Protein 6E98 (pdb70)

Secondary structure (DSSP, 8-state):
----S-SSSEEEEEEEEEETTSHHHHHHHHTTTPPPS-TTSEEEEEEEE--S--SGGG-SSEEEEES----SSS--BSEEE---

Radius of gyration: 12.02 Å; Cα contacts (8 Å, |Δi|>4): 187; chains: 1; bounding box: 35×21×20 Å

Solvent-accessible surface area: 5153 Å² total; per-residue (Å²): 133,67,120,42,153,24,120,72,41,43,13,15,13,0,106,46,41,17,52,0,87,28,134,94,0,57,104,28,11,108,137,70,63,27,121,78,157,69,49,100,43,45,6,0,34,21,8,100,74,8,84,106,64,40,74,100,125,20,32,121,53,55,24,0,0,4,72,68,139,88,86,60,62,88,5,2,20,13,0,93,84,44,117,219

B-factor: mean 1.0, std 1.09, range [0.1, 5.98]

Structure (mmCIF, N/CA/C/O backbone):
data_6E98
#
_entry.id   6E98
#
loop_
_atom_site.group_PDB
_atom_site.id
_atom_site.type_symbol
_atom_site.label_atom_id
_atom_site.label_alt_id
_atom_site.label_comp_id
_atom_site.label_asym_id
_atom_site.label_entity_id
_atom_site.label_seq_id
_atom_site.pdbx_PDB_ins_code
_atom_site.Cartn_x
_atom_site.Cartn_y
_atom_site.Cartn_z
_atom_site.occupancy
_atom_site.B_iso_or_equiv
_atom_site.auth_seq_id
_atom_site.auth_comp_id
_atom_site.auth_asym_id
_atom_site.auth_atom_id
_atom_site.pdbx_PDB_model_num
ATOM 1 N N . GLY A 1 1 ? -21.437 1.817 -5.907 1.00 5.63 1 GLY A N 1
ATOM 2 C CA . GLY A 1 1 ? -19.969 1.612 -5.893 1.00 4.92 1 GLY A CA 1
ATOM 3 C C . GLY A 1 1 ? -19.319 2.266 -4.694 1.00 4.01 1 GLY A C 1
ATOM 4 O O . GLY A 1 1 ? -19.615 3.417 -4.378 1.00 4.29 1 GLY A O 1
ATOM 10 N N . SER A 1 2 ? -18.449 1.534 -4.014 1.00 3.39 2 SER A N 1
ATOM 11 C CA . SER A 1 2 ? -17.770 2.049 -2.834 1.00 2.92 2 SER A CA 1
ATOM 12 C C . SER A 1 2 ? -16.328 1.551 -2.772 1.00 2.13 2 SER A C 1
ATOM 13 O O . SER A 1 2 ? -16.079 0.347 -2.663 1.00 2.36 2 SER A O 1
ATOM 21 N N . TRP A 1 3 ? -15.388 2.483 -2.856 1.00 1.93 3 TRP A N 1
ATOM 22 C CA . TRP A 1 3 ? -13.973 2.172 -2.709 1.00 1.69 3 TRP A CA 1
ATOM 23 C C . TRP A 1 3 ? -13.604 2.085 -1.235 1.00 1.84 3 TRP A C 1
ATOM 24 O O . TRP A 1 3 ? -13.089 1.072 -0.764 1.00 2.71 3 TRP A O 1
ATOM 45 N N . GLY A 1 4 ? -13.887 3.155 -0.513 1.00 1.61 4 GLY A N 1
ATOM 46 C CA . GLY A 1 4 ? -13.570 3.218 0.894 1.00 2.03 4 GLY A CA 1
ATOM 47 C C . GLY A 1 4 ? -13.554 4.644 1.384 1.00 1.82 4 GLY A C 1
ATOM 48 O O . GLY A 1 4 ? -13.484 5.578 0.582 1.00 1.87 4 GLY A O 1
ATOM 52 N N . GLN A 1 5 ? -13.618 4.827 2.690 1.00 1.92 5 GLN A N 1
ATOM 53 C CA . GLN A 1 5 ? -13.642 6.151 3.261 1.00 1.96 5 GLN A CA 1
ATOM 54 C C . GLN A 1 5 ? -12.221 6.637 3.528 1.00 1.53 5 GLN A C 1
ATOM 55 O O . GLN A 1 5 ? -11.560 6.172 4.460 1.00 1.64 5 GLN A O 1
ATOM 69 N N . CYS A 1 6 ? -11.772 7.578 2.703 1.00 1.29 6 CYS A N 1
ATOM 70 C CA . CYS A 1 6 ? -10.454 8.183 2.847 1.00 0.94 6 CYS A CA 1
ATOM 71 C C . CYS A 1 6 ? -10.194 9.164 1.712 1.00 0.96 6 CYS A C 1
ATOM 72 O O . CYS A 1 6 ? -10.116 8.775 0.547 1.00 1.88 6 CYS A O 1
ATOM 79 N N . SER A 1 7 ? -10.056 10.434 2.055 1.00 0.91 7 SER A N 1
ATOM 80 C CA . SER A 1 7 ? -9.767 11.462 1.071 1.00 0.99 7 SER A CA 1
ATOM 81 C C . SER A 1 7 ? -8.277 11.797 1.078 1.00 1.25 7 SER A C 1
ATOM 82 O O . SER A 1 7 ? -7.851 12.811 0.527 1.00 1.82 7 SER A O 1
ATOM 90 N N . THR A 1 8 ? -7.490 10.930 1.704 1.00 1.48 8 THR A N 1
ATOM 91 C CA . THR A 1 8 ? -6.048 11.104 1.768 1.00 2.09 8 THR A CA 1
ATOM 92 C C . THR A 1 8 ? -5.384 10.551 0.503 1.00 1.70 8 THR A C 1
ATOM 93 O O . THR A 1 8 ? -4.190 10.742 0.270 1.00 2.23 8 THR A O 1
ATOM 104 N N . GLY A 1 9 ? -6.174 9.876 -0.318 1.00 0.97 9 GLY A N 1
ATOM 105 C CA . GLY A 1 9 ? -5.664 9.338 -1.560 1.00 0.72 9 GLY A CA 1
ATOM 106 C C . GLY A 1 9 ? -6.575 8.279 -2.136 1.00 0.71 9 GLY A C 1
ATOM 107 O O . GLY A 1 9 ? -7.771 8.514 -2.324 1.00 1.12 9 GLY A O 1
ATOM 111 N N . SER A 1 10 ? -6.017 7.115 -2.408 1.00 0.38 10 SER A N 1
ATOM 112 C CA . SER A 1 10 ? -6.780 6.006 -2.948 1.00 0.39 10 SER A CA 1
ATOM 113 C C . SER A 1 10 ? -6.848 4.895 -1.911 1.00 0.28 10 SER A C 1
ATOM 114 O O . SER A 1 10 ? -5.956 4.773 -1.077 1.00 0.29 10 SER A O 1
ATOM 122 N N . ILE A 1 11 ? -7.925 4.126 -1.919 1.00 0.32 11 ILE A N 1
ATOM 123 C CA . ILE A 1 11 ? -8.049 3.006 -1.017 1.00 0.27 11 ILE A CA 1
ATOM 124 C C . ILE A 1 11 ? -7.703 1.695 -1.700 1.00 0.20 11 ILE A C 1
ATOM 125 O O . ILE A 1 11 ? -8.092 1.436 -2.841 1.00 0.26 11 ILE A O 1
ATOM 141 N N . GLN A 1 12 ? -6.978 0.875 -0.974 1.00 0.13 12 GLN A N 1
ATOM 142 C CA . GLN A 1 12 ? -6.581 -0.446 -1.453 1.00 0.10 12 GLN A CA 1
ATOM 143 C C . GLN A 1 12 ? -6.457 -1.430 -0.299 1.00 0.11 12 GLN A C 1
ATOM 144 O O . GLN A 1 12 ? -6.488 -1.049 0.871 1.00 0.17 12 GLN A O 1
ATOM 158 N N . CYS A 1 13 ? -6.351 -2.701 -0.647 1.00 0.12 13 CYS A N 1
ATOM 159 C CA . CYS A 1 13 ? -6.221 -3.764 0.331 1.00 0.16 13 CYS A CA 1
ATOM 160 C C . CYS A 1 13 ? -4.869 -4.447 0.156 1.00 0.13 13 CYS A C 1
ATOM 161 O O . CYS A 1 13 ? -4.646 -5.173 -0.814 1.00 0.15 13 CYS A O 1
ATOM 168 N N . CYS A 1 14 ? -3.965 -4.181 1.087 1.00 0.12 14 CYS A N 1
ATOM 169 C CA . CYS A 1 14 ? -2.591 -4.647 0.983 1.00 0.12 14 CYS A CA 1
ATOM 170 C C . CYS A 1 14 ? -2.405 -5.988 1.659 1.00 0.15 14 CYS A C 1
ATOM 171 O O . CYS A 1 14 ? -2.840 -6.197 2.791 1.00 0.19 14 CYS A O 1
ATOM 178 N N . GLN A 1 15 ? -1.757 -6.888 0.941 1.00 0.15 15 GLN A N 1
ATOM 179 C CA . GLN A 1 15 ? -1.376 -8.177 1.475 1.00 0.16 15 GLN A CA 1
ATOM 180 C C . GLN A 1 15 ? -0.208 -8.001 2.453 1.00 0.18 15 GLN A C 1
ATOM 181 O O . GLN A 1 15 ? -0.134 -8.674 3.481 1.00 0.23 15 GLN A O 1
ATOM 195 N N . ASN A 1 16 ? 0.680 -7.067 2.138 1.00 0.17 16 ASN A N 1
ATOM 196 C CA . ASN A 1 16 ? 1.817 -6.756 2.990 1.00 0.21 16 ASN A CA 1
ATOM 197 C C . ASN A 1 16 ? 1.909 -5.263 3.267 1.00 0.21 16 ASN A C 1
ATOM 198 O O . ASN A 1 16 ? 2.385 -4.500 2.430 1.00 0.40 16 ASN A O 1
ATOM 209 N N . VAL A 1 17 ? 1.455 -4.843 4.434 1.00 0.16 17 VAL A N 1
ATOM 210 C CA . VAL A 1 17 ? 1.627 -3.459 4.851 1.00 0.13 17 VAL A CA 1
ATOM 211 C C . VAL A 1 17 ? 2.908 -3.328 5.659 1.00 0.14 17 VAL A C 1
ATOM 212 O O . VAL A 1 17 ? 2.946 -3.655 6.846 1.00 0.18 17 VAL A O 1
ATOM 225 N N . VAL A 1 18 ? 3.953 -2.857 5.005 1.00 0.12 18 VAL A N 1
ATOM 226 C CA . VAL A 1 18 ? 5.271 -2.794 5.614 1.00 0.13 18 VAL A CA 1
ATOM 227 C C . VAL A 1 18 ? 5.874 -1.400 5.462 1.00 0.12 18 VAL A C 1
ATOM 228 O O . VAL A 1 18 ? 5.700 -0.747 4.435 1.00 0.12 18 VAL A O 1
ATOM 241 N N . PRO A 1 19 ? 6.555 -0.907 6.506 1.00 0.14 19 PRO A N 1
ATOM 242 C CA . PRO A 1 19 ? 7.298 0.352 6.433 1.00 0.15 19 PRO A CA 1
ATOM 243 C C . PRO A 1 19 ? 8.358 0.318 5.340 1.00 0.12 19 PRO A C 1
ATOM 244 O O . PRO A 1 19 ? 9.014 -0.699 5.125 1.00 0.10 19 PRO A O 1
ATOM 255 N N . GLY A 1 20 ? 8.517 1.432 4.640 1.00 0.14 20 GLY A N 1
ATOM 256 C CA . GLY A 1 20 ? 9.485 1.503 3.563 1.00 0.13 20 GLY A CA 1
ATOM 257 C C . GLY A 1 20 ? 10.916 1.404 4.058 1.00 0.14 20 GLY A C 1
ATOM 258 O O . GLY A 1 20 ? 11.823 1.092 3.291 1.00 0.18 20 GLY A O 1
ATOM 262 N N . ASP A 1 21 ? 11.115 1.670 5.344 1.00 0.17 21 ASP A N 1
ATOM 263 C CA . ASP A 1 21 ? 12.432 1.546 5.963 1.00 0.21 21 ASP A CA 1
ATOM 264 C C . ASP A 1 21 ? 12.501 0.264 6.790 1.00 0.19 21 ASP A C 1
ATOM 265 O O . ASP A 1 21 ? 13.472 0.015 7.510 1.00 0.23 21 ASP A O 1
ATOM 274 N N . SER A 1 22 ? 11.458 -0.544 6.671 1.00 0.16 22 SER A N 1
ATOM 275 C CA . SER A 1 22 ? 11.395 -1.837 7.333 1.00 0.17 22 SER A CA 1
ATOM 276 C C . SER A 1 22 ? 12.322 -2.820 6.642 1.00 0.16 22 SER A C 1
ATOM 277 O O . SER A 1 22 ? 12.625 -2.655 5.464 1.00 0.14 22 SER A O 1
ATOM 285 N N . ASP A 1 23 ? 12.763 -3.842 7.358 1.00 0.20 23 ASP A N 1
ATOM 286 C CA . ASP A 1 23 ? 13.603 -4.873 6.754 1.00 0.22 23 ASP A CA 1
ATOM 287 C C . ASP A 1 23 ? 12.895 -5.470 5.553 1.00 0.20 23 ASP A C 1
ATOM 288 O O . ASP A 1 23 ? 13.505 -5.723 4.513 1.00 0.22 23 ASP A O 1
ATOM 297 N N . LEU A 1 24 ? 11.597 -5.684 5.709 1.00 0.20 24 LEU A N 1
ATOM 298 C CA . LEU A 1 24 ? 10.771 -6.176 4.627 1.00 0.21 24 LEU A CA 1
ATOM 299 C C . LEU A 1 24 ? 10.598 -5.110 3.555 1.00 0.17 24 LEU A C 1
ATOM 300 O O . LEU A 1 24 ? 11.013 -5.299 2.417 1.00 0.18 24 LEU A O 1
ATOM 316 N N . GLY A 1 25 ? 10.017 -3.980 3.944 1.00 0.14 25 GLY A N 1
ATOM 317 C CA . GLY A 1 25 ? 9.691 -2.929 2.993 1.00 0.12 25 GLY A CA 1
ATOM 318 C C . GLY A 1 25 ? 10.887 -2.451 2.192 1.00 0.12 25 GLY A C 1
ATOM 319 O O . GLY A 1 25 ? 10.788 -2.247 0.982 1.00 0.16 25 GLY A O 1
ATOM 323 N N . THR A 1 26 ? 12.019 -2.301 2.858 1.00 0.13 26 THR A N 1
ATOM 324 C CA . THR A 1 26 ? 13.227 -1.815 2.215 1.00 0.16 26 THR A CA 1
ATOM 325 C C . THR A 1 26 ? 13.747 -2.839 1.212 1.00 0.20 26 THR A C 1
ATOM 326 O O . THR A 1 26 ? 14.178 -2.487 0.116 1.00 0.24 26 THR A O 1
ATOM 337 N N . LEU A 1 27 ? 13.662 -4.109 1.583 1.00 0.21 27 LEU A N 1
ATOM 338 C CA . LEU A 1 27 ? 14.060 -5.194 0.700 1.00 0.28 27 LEU A CA 1
ATOM 339 C C . LEU A 1 27 ? 13.137 -5.218 -0.515 1.00 0.29 27 LEU A C 1
ATOM 340 O O . LEU A 1 27 ? 13.579 -5.422 -1.647 1.00 0.34 27 LEU A O 1
ATOM 356 N N . LEU A 1 28 ? 11.856 -4.969 -0.270 1.00 0.27 28 LEU A N 1
ATOM 357 C CA . LEU A 1 28 ? 10.848 -5.031 -1.317 1.00 0.31 28 LEU A CA 1
ATOM 358 C C . LEU A 1 28 ? 11.041 -3.908 -2.327 1.00 0.32 28 LEU A C 1
ATOM 359 O O . LEU A 1 28 ? 11.082 -4.148 -3.532 1.00 0.37 28 LEU A O 1
ATOM 375 N N . LEU A 1 29 ? 11.175 -2.680 -1.841 1.00 0.30 29 LEU A N 1
ATOM 376 C CA . LEU A 1 29 ? 11.294 -1.541 -2.735 1.00 0.32 29 LEU A CA 1
ATOM 377 C C . LEU A 1 29 ? 12.658 -1.499 -3.406 1.00 0.36 29 LEU A C 1
ATOM 378 O O . LEU A 1 29 ? 12.805 -0.919 -4.480 1.00 0.41 29 LEU A O 1
ATOM 394 N N . ASP A 1 30 ? 13.649 -2.120 -2.782 1.00 0.34 30 ASP A N 1
ATOM 395 C CA . ASP A 1 30 ? 14.972 -2.221 -3.383 1.00 0.39 30 ASP A CA 1
ATOM 396 C C . ASP A 1 30 ? 14.905 -3.146 -4.584 1.00 0.43 30 ASP A C 1
ATOM 397 O O . ASP A 1 30 ? 15.609 -2.966 -5.575 1.00 0.49 30 ASP A O 1
ATOM 406 N N . GLU A 1 31 ? 14.013 -4.122 -4.490 1.00 0.43 31 GLU A N 1
ATOM 407 C CA . GLU A 1 31 ? 13.771 -5.073 -5.547 1.00 0.49 31 GLU A CA 1
ATOM 408 C C . GLU A 1 31 ? 12.972 -4.415 -6.664 1.00 0.51 31 GLU A C 1
ATOM 409 O O . GLU A 1 31 ? 12.877 -4.933 -7.777 1.00 0.62 31 GLU A O 1
ATOM 421 N N . LEU A 1 32 ? 12.397 -3.270 -6.338 1.00 0.52 32 LEU A N 1
ATOM 422 C CA . LEU A 1 32 ? 11.507 -2.560 -7.238 1.00 0.58 32 LEU A CA 1
ATOM 423 C C . LEU A 1 32 ? 12.129 -1.251 -7.722 1.00 0.61 32 LEU A C 1
ATOM 424 O O . LEU A 1 32 ? 11.513 -0.504 -8.486 1.00 0.71 32 LEU A O 1
ATOM 440 N N . GLY A 1 33 ? 13.348 -0.980 -7.257 1.00 0.57 33 GLY A N 1
ATOM 441 C CA . GLY A 1 33 ? 14.073 0.214 -7.666 1.00 0.62 33 GLY A CA 1
ATOM 442 C C . GLY A 1 33 ? 13.347 1.499 -7.313 1.00 0.63 33 GLY A C 1
ATOM 443 O O . GLY A 1 33 ? 13.421 2.481 -8.051 1.00 0.75 33 GLY A O 1
ATOM 447 N N . ILE A 1 34 ? 12.651 1.500 -6.186 1.00 0.54 34 ILE A N 1
ATOM 448 C CA . ILE A 1 34 ? 11.865 2.659 -5.787 1.00 0.58 34 ILE A CA 1
ATOM 449 C C . ILE A 1 34 ? 12.734 3.681 -5.070 1.00 0.65 34 ILE A C 1
ATOM 450 O O . ILE A 1 34 ? 13.411 3.359 -4.094 1.00 0.68 34 ILE A O 1
ATOM 466 N N . VAL A 1 35 ? 12.710 4.909 -5.557 1.00 0.77 35 VAL A N 1
ATOM 467 C CA . VAL A 1 35 ? 13.423 5.991 -4.909 1.00 0.89 35 VAL A CA 1
ATOM 468 C C . VAL A 1 35 ? 12.524 6.628 -3.861 1.00 0.74 35 VAL A C 1
ATOM 469 O O . VAL A 1 35 ? 11.430 7.091 -4.175 1.00 0.90 35 VAL A O 1
ATOM 482 N N . LEU A 1 36 ? 12.974 6.624 -2.618 1.00 0.70 36 LEU A N 1
ATOM 483 C CA . LEU A 1 36 ? 12.173 7.141 -1.522 1.00 0.66 36 LEU A CA 1
ATOM 484 C C . LEU A 1 36 ? 12.514 8.595 -1.211 1.00 0.68 36 LEU A C 1
ATOM 485 O O . LEU A 1 36 ? 13.681 8.971 -1.100 1.00 0.84 36 LEU A O 1
ATOM 501 N N . GLU A 1 37 ? 11.481 9.415 -1.117 1.00 0.72 37 GLU A N 1
ATOM 502 C CA . GLU A 1 37 ? 11.619 10.778 -0.624 1.00 0.84 37 GLU A CA 1
ATOM 503 C C . GLU A 1 37 ? 11.400 10.773 0.878 1.00 0.76 37 GLU A C 1
ATOM 504 O O . GLU A 1 37 ? 11.954 11.589 1.614 1.00 0.88 37 GLU A O 1
ATOM 516 N N . ASP A 1 38 ? 10.591 9.822 1.314 1.00 0.61 38 ASP A N 1
ATOM 517 C CA . ASP A 1 38 ? 10.263 9.643 2.707 1.00 0.54 38 ASP A CA 1
ATOM 518 C C . ASP A 1 38 ? 10.181 8.148 2.975 1.00 0.41 38 ASP A C 1
ATOM 519 O O . ASP A 1 38 ? 9.161 7.517 2.702 1.00 0.39 38 ASP A O 1
ATOM 528 N N . PRO A 1 39 ? 11.268 7.549 3.473 1.00 0.41 39 PRO A N 1
ATOM 529 C CA . PRO A 1 39 ? 11.338 6.101 3.699 1.00 0.40 39 PRO A CA 1
ATOM 530 C C . PRO A 1 39 ? 10.441 5.664 4.847 1.00 0.32 39 PRO A C 1
ATOM 531 O O . PRO A 1 39 ? 10.270 4.474 5.103 1.00 0.35 39 PRO A O 1
ATOM 542 N N . THR A 1 40 ? 9.855 6.639 5.519 1.00 0.30 40 THR A N 1
ATOM 543 C CA . THR A 1 40 ? 9.047 6.371 6.694 1.00 0.31 40 THR A CA 1
ATOM 544 C C . THR A 1 40 ? 7.569 6.274 6.339 1.00 0.28 40 THR A C 1
ATOM 545 O O . THR A 1 40 ? 6.695 6.409 7.198 1.00 0.48 40 THR A O 1
ATOM 556 N N . VAL A 1 41 ? 7.296 6.048 5.061 1.00 0.20 41 VAL A N 1
ATOM 557 C CA . VAL A 1 41 ? 5.941 5.786 4.614 1.00 0.17 41 VAL A CA 1
ATOM 558 C C . VAL A 1 41 ? 5.679 4.288 4.610 1.00 0.14 41 VAL A C 1
ATOM 559 O O . VAL A 1 41 ? 6.611 3.481 4.544 1.00 0.15 41 VAL A O 1
ATOM 572 N N . LEU A 1 42 ? 4.417 3.921 4.698 1.00 0.14 42 LEU A N 1
ATOM 573 C CA . LEU A 1 42 ? 4.030 2.526 4.637 1.00 0.14 42 LEU A CA 1
ATOM 574 C C . LEU A 1 42 ? 3.790 2.122 3.198 1.00 0.12 42 LEU A C 1
ATOM 575 O O . LEU A 1 42 ? 2.967 2.723 2.505 1.00 0.15 42 LEU A O 1
ATOM 591 N N . ILE A 1 43 ? 4.524 1.126 2.742 1.00 0.11 43 ILE A N 1
ATOM 592 C CA . ILE A 1 43 ? 4.329 0.611 1.406 1.00 0.10 43 ILE A CA 1
ATOM 593 C C . ILE A 1 43 ? 3.556 -0.694 1.459 1.00 0.11 43 ILE A C 1
ATOM 594 O O . ILE A 1 43 ? 3.840 -1.573 2.276 1.00 0.15 43 ILE A O 1
ATOM 610 N N . GLY A 1 44 ? 2.562 -0.800 0.603 1.00 0.13 44 GLY A N 1
ATOM 611 C CA . GLY A 1 44 ? 1.685 -1.940 0.627 1.00 0.16 44 GLY A CA 1
ATOM 612 C C . GLY A 1 44 ? 1.938 -2.896 -0.509 1.00 0.17 44 GLY A C 1
ATOM 613 O O . GLY A 1 44 ? 1.424 -2.721 -1.608 1.00 0.31 44 GLY A O 1
ATOM 617 N N . ASP A 1 45 ? 2.730 -3.907 -0.241 1.00 0.18 45 ASP A N 1
ATOM 618 C CA . ASP A 1 45 ? 2.996 -4.946 -1.221 1.00 0.20 45 ASP A CA 1
ATOM 619 C C . ASP A 1 45 ? 1.801 -5.881 -1.296 1.00 0.20 45 ASP A C 1
ATOM 620 O O . ASP A 1 45 ? 1.166 -6.157 -0.281 1.00 0.29 45 ASP A O 1
ATOM 629 N N . GLY A 1 46 ? 1.468 -6.340 -2.489 1.00 0.18 46 GLY A N 1
ATOM 630 C CA . GLY A 1 46 ? 0.312 -7.198 -2.630 1.00 0.21 46 GLY A CA 1
ATOM 631 C C . GLY A 1 46 ? -0.983 -6.438 -2.420 1.00 0.18 46 GLY A C 1
ATOM 632 O O . GLY A 1 46 ? -1.919 -6.949 -1.810 1.00 0.18 46 GLY A O 1
ATOM 636 N N . CYS A 1 47 ? -1.035 -5.213 -2.915 1.00 0.17 47 CYS A N 1
ATOM 637 C CA . CYS A 1 47 ? -2.163 -4.340 -2.645 1.00 0.15 47 CYS A CA 1
ATOM 638 C C . CYS A 1 47 ? -3.039 -4.175 -3.871 1.00 0.19 47 CYS A C 1
ATOM 639 O O . CYS A 1 47 ? -2.603 -3.658 -4.902 1.00 0.25 47 CYS A O 1
ATOM 646 N N . ASP A 1 48 ? -4.267 -4.637 -3.760 1.00 0.19 48 ASP A N 1
ATOM 647 C CA . ASP A 1 48 ? -5.245 -4.461 -4.817 1.00 0.24 48 ASP A CA 1
ATOM 648 C C . ASP A 1 48 ? -6.193 -3.331 -4.444 1.00 0.21 48 ASP A C 1
ATOM 649 O O . ASP A 1 48 ? -6.653 -3.259 -3.303 1.00 0.19 48 ASP A O 1
ATOM 658 N N . PRO A 1 49 ? -6.482 -2.423 -5.386 1.00 0.26 49 PRO A N 1
ATOM 659 C CA . PRO A 1 49 ? -7.402 -1.309 -5.152 1.00 0.28 49 PRO A CA 1
ATOM 660 C C . PRO A 1 49 ? -8.808 -1.806 -4.848 1.00 0.31 49 PRO A C 1
ATOM 661 O O . PRO A 1 49 ? -9.367 -2.595 -5.609 1.00 0.37 49 PRO A O 1
ATOM 672 N N . ILE A 1 50 ? -9.375 -1.350 -3.739 1.00 0.30 50 ILE A N 1
ATOM 673 C CA . ILE A 1 50 ? -10.679 -1.831 -3.307 1.00 0.36 50 ILE A CA 1
ATOM 674 C C . ILE A 1 50 ? -11.787 -1.123 -4.067 1.00 0.43 50 ILE A C 1
ATOM 675 O O . ILE A 1 50 ? -12.102 0.031 -3.794 1.00 0.46 50 ILE A O 1
ATOM 691 N N . THR A 1 51 ? -12.362 -1.817 -5.027 1.00 0.54 51 THR A N 1
ATOM 692 C CA . THR A 1 51 ? -13.445 -1.273 -5.823 1.00 0.64 51 THR A CA 1
ATOM 693 C C . THR A 1 51 ? -14.514 -2.341 -6.044 1.00 0.79 51 THR A C 1
ATOM 694 O O . THR A 1 51 ? -15.334 -2.258 -6.960 1.00 0.88 51 THR A O 1
ATOM 705 N N . VAL A 1 52 ? -14.494 -3.346 -5.183 1.00 0.88 52 VAL A N 1
ATOM 706 C CA . VAL A 1 52 ? -15.456 -4.425 -5.234 1.00 1.10 52 VAL A CA 1
ATOM 707 C C . VAL A 1 52 ? -16.094 -4.617 -3.857 1.00 1.38 52 VAL A C 1
ATOM 708 O O . VAL A 1 52 ? -15.561 -4.128 -2.855 1.00 1.44 52 VAL A O 1
ATOM 721 N N . ALA A 1 53 ? -17.246 -5.294 -3.823 1.00 1.71 53 ALA A N 1
ATOM 722 C CA . ALA A 1 53 ? -17.935 -5.650 -2.579 1.00 2.11 53 ALA A CA 1
ATOM 723 C C . ALA A 1 53 ? -18.596 -4.440 -1.922 1.00 2.05 53 ALA A C 1
ATOM 724 O O . ALA A 1 53 ? -19.819 -4.394 -1.806 1.00 2.54 53 ALA A O 1
ATOM 731 N N . GLY A 1 54 ? -17.801 -3.468 -1.498 1.00 2.23 54 GLY A N 1
ATOM 732 C CA . GLY A 1 54 ? -18.351 -2.332 -0.783 1.00 2.81 54 GLY A CA 1
ATOM 733 C C . GLY A 1 54 ? -18.946 -2.749 0.546 1.00 2.91 54 GLY A C 1
ATOM 734 O O . GLY A 1 54 ? -20.015 -2.284 0.943 1.00 3.50 54 GLY A O 1
ATOM 738 N N . SER A 1 55 ? -18.255 -3.653 1.221 1.00 2.88 55 SER A N 1
ATOM 739 C CA . SER A 1 55 ? -18.700 -4.179 2.499 1.00 3.27 55 SER A CA 1
ATOM 740 C C . SER A 1 55 ? -17.482 -4.543 3.345 1.00 2.84 55 SER A C 1
ATOM 741 O O . SER A 1 55 ? -16.362 -4.165 2.999 1.00 3.08 55 SER A O 1
ATOM 749 N N . SER A 1 56 ? -17.685 -5.270 4.436 1.00 2.68 56 SER A N 1
ATOM 750 C CA . SER A 1 56 ? -16.575 -5.692 5.284 1.00 2.71 56 SER A CA 1
ATOM 751 C C . SER A 1 56 ? -15.609 -6.592 4.512 1.00 2.12 56 SER A C 1
ATOM 752 O O . SER A 1 56 ? -14.394 -6.533 4.709 1.00 2.50 56 SER A O 1
ATOM 760 N N . ASP A 1 57 ? -16.153 -7.389 3.597 1.00 1.64 57 ASP A N 1
ATOM 761 C CA . ASP A 1 57 ? -15.354 -8.306 2.792 1.00 1.50 57 ASP A CA 1
ATOM 762 C C . ASP A 1 57 ? -14.715 -7.601 1.598 1.00 1.07 57 ASP A C 1
ATOM 763 O O . ASP A 1 57 ? -14.408 -8.231 0.586 1.00 1.44 57 ASP A O 1
ATOM 772 N N . ALA A 1 58 ? -14.512 -6.298 1.714 1.00 0.67 58 ALA A N 1
ATOM 773 C CA . ALA A 1 58 ? -13.884 -5.531 0.648 1.00 0.66 58 ALA A CA 1
ATOM 774 C C . ALA A 1 58 ? -12.371 -5.690 0.692 1.00 0.60 58 ALA A C 1
ATOM 775 O O . ALA A 1 58 ? -11.662 -5.303 -0.233 1.00 0.83 58 ALA A O 1
ATOM 782 N N . CYS A 1 59 ? -11.889 -6.268 1.776 1.00 0.45 59 CYS A N 1
ATOM 783 C CA . CYS A 1 59 ? -10.470 -6.520 1.944 1.00 0.54 59 CYS A CA 1
ATOM 784 C C . CYS A 1 59 ? -10.252 -7.802 2.734 1.00 0.55 59 CYS A C 1
ATOM 785 O O . CYS A 1 59 ? -10.916 -8.038 3.743 1.00 0.74 59 CYS A O 1
ATOM 792 N N . SER A 1 60 ? -9.329 -8.624 2.265 1.00 0.64 60 SER A N 1
ATOM 793 C CA . SER A 1 60 ? -9.051 -9.903 2.894 1.00 0.86 60 SER A CA 1
ATOM 794 C C . SER A 1 60 ? -7.801 -9.847 3.772 1.00 0.71 60 SER A C 1
ATOM 795 O O . SER A 1 60 ? -7.670 -10.614 4.728 1.00 1.05 60 SER A O 1
ATOM 803 N N . ALA A 1 61 ? -6.886 -8.935 3.453 1.00 0.38 61 ALA A N 1
ATOM 804 C CA . ALA A 1 61 ? -5.632 -8.840 4.187 1.00 0.32 61 ALA A CA 1
ATOM 805 C C . ALA A 1 61 ? -5.615 -7.626 5.117 1.00 0.32 61 ALA A C 1
ATOM 806 O O . ALA A 1 61 ? -5.860 -7.754 6.315 1.00 0.54 61 ALA A O 1
ATOM 813 N N . THR A 1 62 ? -5.335 -6.449 4.570 1.00 0.22 62 THR A N 1
ATOM 814 C CA . THR A 1 62 ? -5.275 -5.231 5.367 1.00 0.19 62 THR A CA 1
ATOM 815 C C . THR A 1 62 ? -5.740 -4.025 4.551 1.00 0.18 62 THR A C 1
ATOM 816 O O . THR A 1 62 ? -5.262 -3.799 3.440 1.00 0.20 62 THR A O 1
ATOM 827 N N . ALA A 1 63 ? -6.664 -3.253 5.105 1.00 0.19 63 ALA A N 1
ATOM 828 C CA . ALA A 1 63 ? -7.211 -2.101 4.404 1.00 0.20 63 ALA A CA 1
ATOM 829 C C . ALA A 1 63 ? -6.336 -0.880 4.630 1.00 0.17 63 ALA A C 1
ATOM 830 O O . ALA A 1 63 ? -5.954 -0.576 5.761 1.00 0.19 63 ALA A O 1
ATOM 837 N N . VAL A 1 64 ? -6.012 -0.189 3.551 1.00 0.14 64 VAL A N 1
ATOM 838 C CA . VAL A 1 64 ? -5.126 0.962 3.617 1.00 0.13 64 VAL A CA 1
ATOM 839 C C . VAL A 1 64 ? -5.539 2.039 2.625 1.00 0.14 64 VAL A C 1
ATOM 840 O O . VAL A 1 64 ? -6.413 1.830 1.782 1.00 0.21 64 VAL A O 1
ATOM 853 N N . CYS A 1 65 ? -4.893 3.185 2.735 1.00 0.17 65 CYS A N 1
ATOM 854 C CA . CYS A 1 65 ? -5.166 4.319 1.873 1.00 0.17 65 CYS A CA 1
ATOM 855 C C . CYS A 1 65 ? -3.857 4.994 1.480 1.00 0.13 65 CYS A C 1
ATOM 856 O O . CYS A 1 65 ? -3.222 5.657 2.303 1.00 0.14 65 CYS A O 1
ATOM 863 N N . CYS A 1 66 ? -3.441 4.805 0.237 1.00 0.12 66 CYS A N 1
ATOM 864 C CA . CYS A 1 66 ? -2.178 5.355 -0.236 1.00 0.13 66 CYS A CA 1
ATOM 865 C C . CYS A 1 66 ? -2.335 6.764 -0.788 1.00 0.16 66 CYS A C 1
ATOM 866 O O . CYS A 1 66 ? -3.255 7.056 -1.555 1.00 0.23 66 CYS A O 1
ATOM 873 N N . SER A 1 67 ? -1.415 7.627 -0.382 1.00 0.24 67 SER A N 1
ATOM 874 C CA . SER A 1 67 ? -1.406 9.017 -0.803 1.00 0.29 67 SER A CA 1
ATOM 875 C C . SER A 1 67 ? -0.685 9.182 -2.135 1.00 0.32 67 SER A C 1
ATOM 876 O O . SER A 1 67 ? -0.856 10.187 -2.828 1.00 0.41 67 SER A O 1
ATOM 884 N N . ASP A 1 68 ? 0.114 8.189 -2.489 1.00 0.30 68 ASP A N 1
ATOM 885 C CA . ASP A 1 68 ? 0.868 8.223 -3.735 1.00 0.37 68 ASP A CA 1
ATOM 886 C C . ASP A 1 68 ? 0.160 7.367 -4.781 1.00 0.44 68 ASP A C 1
ATOM 887 O O . ASP A 1 68 ? -0.662 6.514 -4.440 1.00 0.57 68 ASP A O 1
ATOM 896 N N . ASN A 1 69 ? 0.466 7.601 -6.045 1.00 0.53 69 ASN A N 1
ATOM 897 C CA . ASN A 1 69 ? -0.199 6.900 -7.137 1.00 0.63 69 ASN A CA 1
ATOM 898 C C . ASN A 1 69 ? 0.774 5.962 -7.855 1.00 0.59 69 ASN A C 1
ATOM 899 O O . ASN A 1 69 ? 0.374 5.162 -8.705 1.00 0.64 69 ASN A O 1
ATOM 910 N N . ASN A 1 70 ? 2.048 6.057 -7.496 1.00 0.59 70 ASN A N 1
ATOM 911 C CA . ASN A 1 70 ? 3.094 5.254 -8.123 1.00 0.64 70 ASN A CA 1
ATOM 912 C C . ASN A 1 70 ? 3.050 3.816 -7.619 1.00 0.55 70 ASN A C 1
ATOM 913 O O . ASN A 1 70 ? 3.387 3.536 -6.470 1.00 0.86 70 ASN A O 1
ATOM 924 N N . VAL A 1 71 ? 2.614 2.912 -8.479 1.00 0.41 71 VAL A N 1
ATOM 925 C CA . VAL A 1 71 ? 2.579 1.505 -8.154 1.00 0.38 71 VAL A CA 1
ATOM 926 C C . VAL A 1 71 ? 3.469 0.721 -9.109 1.00 0.33 71 VAL A C 1
ATOM 927 O O . VAL A 1 71 ? 3.564 1.048 -10.288 1.00 0.38 71 VAL A O 1
ATOM 940 N N . SER A 1 72 ? 4.126 -0.307 -8.593 1.00 0.32 72 SER A N 1
ATOM 941 C CA . SER A 1 72 ? 5.014 -1.132 -9.401 1.00 0.37 72 SER A CA 1
ATOM 942 C C . SER A 1 72 ? 4.223 -2.214 -10.128 1.00 0.42 72 SER A C 1
ATOM 943 O O . SER A 1 72 ? 4.777 -2.995 -10.902 1.00 0.55 72 SER A O 1
ATOM 951 N N . GLY A 1 73 ? 2.921 -2.242 -9.875 1.00 0.39 73 GLY A N 1
ATOM 952 C CA . GLY A 1 73 ? 2.065 -3.251 -10.462 1.00 0.48 73 GLY A CA 1
ATOM 953 C C . GLY A 1 73 ? 1.238 -3.971 -9.428 1.00 0.41 73 GLY A C 1
ATOM 954 O O . GLY A 1 73 ? 0.108 -4.367 -9.703 1.00 0.48 73 GLY A O 1
ATOM 958 N N . VAL A 1 74 ? 1.780 -4.128 -8.227 1.00 0.31 74 VAL A N 1
ATOM 959 C CA . VAL A 1 74 ? 1.033 -4.774 -7.157 1.00 0.28 74 VAL A CA 1
ATOM 960 C C . VAL A 1 74 ? 1.183 -4.039 -5.830 1.00 0.22 74 VAL A C 1
ATOM 961 O O . VAL A 1 74 ? 0.411 -4.264 -4.907 1.00 0.34 74 VAL A O 1
ATOM 974 N N . ILE A 1 75 ? 2.174 -3.164 -5.722 1.00 0.18 75 ILE A N 1
ATOM 975 C CA . ILE A 1 75 ? 2.409 -2.473 -4.459 1.00 0.17 75 ILE A CA 1
ATOM 976 C C . ILE A 1 75 ? 1.591 -1.201 -4.350 1.00 0.16 75 ILE A C 1
ATOM 977 O O . ILE A 1 75 ? 0.785 -0.879 -5.219 1.00 0.20 75 ILE A O 1
ATOM 993 N N . ALA A 1 76 ? 1.827 -0.498 -3.261 1.00 0.15 76 ALA A N 1
ATOM 994 C CA . ALA A 1 76 ? 1.221 0.792 -3.002 1.00 0.16 76 ALA A CA 1
ATOM 995 C C . ALA A 1 76 ? 2.178 1.622 -2.146 1.00 0.14 76 ALA A C 1
ATOM 996 O O . ALA A 1 76 ? 2.853 1.074 -1.279 1.00 0.15 76 ALA A O 1
ATOM 1003 N N . ILE A 1 77 ? 2.265 2.922 -2.395 1.00 0.15 77 ILE A N 1
ATOM 1004 C CA . ILE A 1 77 ? 3.218 3.757 -1.666 1.00 0.16 77 ILE A CA 1
ATOM 1005 C C . ILE A 1 77 ? 2.510 4.836 -0.845 1.00 0.16 77 ILE A C 1
ATOM 1006 O O . ILE A 1 77 ? 1.646 5.552 -1.352 1.00 0.21 77 ILE A O 1
ATOM 1022 N N . GLY A 1 78 ? 2.880 4.934 0.429 1.00 0.16 78 GLY A N 1
ATOM 1023 C CA . GLY A 1 78 ? 2.315 5.951 1.297 1.00 0.17 78 GLY A CA 1
ATOM 1024 C C . GLY A 1 78 ? 0.921 5.591 1.752 1.00 0.15 78 GLY A C 1
ATOM 1025 O O . GLY A 1 78 ? -0.008 6.385 1.620 1.00 0.17 78 GLY A O 1
ATOM 1029 N N . CYS A 1 79 ? 0.778 4.388 2.286 1.00 0.13 79 CYS A N 1
ATOM 1030 C CA . CYS A 1 79 ? -0.517 3.877 2.691 1.00 0.13 79 CYS A CA 1
ATOM 1031 C C . CYS A 1 79 ? -0.748 4.027 4.184 1.00 0.13 79 CYS A C 1
ATOM 1032 O O . CYS A 1 79 ? 0.089 3.654 5.001 1.00 0.18 79 CYS A O 1
ATOM 1039 N N . LEU A 1 80 ? -1.891 4.592 4.529 1.00 0.14 80 LEU A N 1
ATOM 1040 C CA . LEU A 1 80 ? -2.315 4.668 5.913 1.00 0.15 80 LEU A CA 1
ATOM 1041 C C . LEU A 1 80 ? -3.307 3.554 6.206 1.00 0.15 80 LEU A C 1
ATOM 1042 O O . LEU A 1 80 ? -4.239 3.333 5.435 1.00 0.15 80 LEU A O 1
ATOM 1058 N N . PRO A 1 81 ? -3.107 2.829 7.308 1.00 0.15 81 PRO A N 1
ATOM 1059 C CA . PRO A 1 81 ? -3.976 1.717 7.693 1.00 0.17 81 PRO A CA 1
ATOM 1060 C C . PRO A 1 81 ? -5.365 2.191 8.097 1.00 0.21 81 PRO A C 1
ATOM 1061 O O . PRO A 1 81 ? -5.514 3.021 8.996 1.00 0.25 81 PRO A O 1
ATOM 1072 N N . VAL A 1 82 ? -6.376 1.668 7.425 1.00 0.23 82 VAL A N 1
ATOM 1073 C CA . VAL A 1 82 ? -7.746 2.021 7.701 1.00 0.30 82 VAL A CA 1
ATOM 1074 C C . VAL A 1 82 ? -8.565 0.776 7.992 1.00 0.39 82 VAL A C 1
ATOM 1075 O O . VAL A 1 82 ? -8.188 -0.335 7.617 1.00 0.42 82 VAL A O 1
ATOM 1088 N N . THR A 1 83 ? -9.662 0.961 8.693 1.00 0.53 83 THR A N 1
ATOM 1089 C CA . THR A 1 83 ? -10.583 -0.122 8.992 1.00 0.70 83 THR A CA 1
ATOM 1090 C C . THR A 1 83 ? -11.970 0.452 9.264 1.00 1.46 83 THR A C 1
ATOM 1091 O O . THR A 1 83 ? -12.090 1.499 9.901 1.00 2.07 83 THR A O 1
ATOM 1102 N N . LEU A 1 84 ? -12.999 -0.228 8.761 1.00 1.87 84 LEU A N 1
ATOM 1103 C CA . LEU A 1 84 ? -14.381 0.201 8.938 1.00 2.80 84 LEU A CA 1
ATOM 1104 C C . LEU A 1 84 ? -14.590 1.606 8.384 1.00 3.45 84 LEU A C 1
ATOM 1105 O O . LEU A 1 84 ? -14.678 2.562 9.183 1.00 3.87 84 LEU A O 1
ATOM 1122 N N . GLY A 1 1 ? -15.127 9.591 -4.344 1.00 5.63 1 GLY A N 2
ATOM 1123 C CA . GLY A 1 1 ? -14.080 8.875 -5.104 1.00 4.92 1 GLY A CA 2
ATOM 1124 C C . GLY A 1 1 ? -14.476 7.445 -5.384 1.00 4.01 1 GLY A C 2
ATOM 1125 O O . GLY A 1 1 ? -15.106 6.796 -4.548 1.00 4.29 1 GLY A O 2
ATOM 1131 N N . SER A 1 2 ? -14.113 6.948 -6.556 1.00 3.39 2 SER A N 2
ATOM 1132 C CA . SER A 1 2 ? -14.476 5.600 -6.956 1.00 2.92 2 SER A CA 2
ATOM 1133 C C . SER A 1 2 ? -13.511 4.574 -6.371 1.00 2.13 2 SER A C 2
ATOM 1134 O O . SER A 1 2 ? -13.802 3.380 -6.341 1.00 2.36 2 SER A O 2
ATOM 1142 N N . TRP A 1 3 ? -12.372 5.048 -5.884 1.00 1.93 3 TRP A N 2
ATOM 1143 C CA . TRP A 1 3 ? -11.353 4.169 -5.329 1.00 1.69 3 TRP A CA 2
ATOM 1144 C C . TRP A 1 3 ? -11.388 4.221 -3.806 1.00 1.84 3 TRP A C 2
ATOM 1145 O O . TRP A 1 3 ? -10.349 4.202 -3.146 1.00 2.71 3 TRP A O 2
ATOM 1166 N N . GLY A 1 4 ? -12.590 4.303 -3.256 1.00 1.61 4 GLY A N 2
ATOM 1167 C CA . GLY A 1 4 ? -12.749 4.372 -1.819 1.00 2.03 4 GLY A CA 2
ATOM 1168 C C . GLY A 1 4 ? -12.782 5.799 -1.313 1.00 1.82 4 GLY A C 2
ATOM 1169 O O . GLY A 1 4 ? -12.168 6.690 -1.903 1.00 1.87 4 GLY A O 2
ATOM 1173 N N . GLN A 1 5 ? -13.501 6.021 -0.223 1.00 1.92 5 GLN A N 2
ATOM 1174 C CA . GLN A 1 5 ? -13.587 7.342 0.377 1.00 1.96 5 GLN A CA 2
ATOM 1175 C C . GLN A 1 5 ? -12.439 7.553 1.351 1.00 1.53 5 GLN A C 2
ATOM 1176 O O . GLN A 1 5 ? -12.408 6.949 2.423 1.00 1.64 5 GLN A O 2
ATOM 1190 N N . CYS A 1 6 ? -11.499 8.409 0.985 1.00 1.29 6 CYS A N 2
ATOM 1191 C CA . CYS A 1 6 ? -10.339 8.657 1.824 1.00 0.94 6 CYS A CA 2
ATOM 1192 C C . CYS A 1 6 ? -9.734 10.022 1.515 1.00 0.96 6 CYS A C 2
ATOM 1193 O O . CYS A 1 6 ? -9.605 10.410 0.352 1.00 1.88 6 CYS A O 2
ATOM 1200 N N . SER A 1 7 ? -9.377 10.749 2.563 1.00 0.91 7 SER A N 2
ATOM 1201 C CA . SER A 1 7 ? -8.782 12.068 2.418 1.00 0.99 7 SER A CA 2
ATOM 1202 C C . SER A 1 7 ? -7.278 11.968 2.172 1.00 1.25 7 SER A C 2
ATOM 1203 O O . SER A 1 7 ? -6.649 12.918 1.701 1.00 1.82 7 SER A O 2
ATOM 1211 N N . THR A 1 8 ? -6.711 10.813 2.487 1.00 1.48 8 THR A N 2
ATOM 1212 C CA . THR A 1 8 ? -5.292 10.571 2.285 1.00 2.09 8 THR A CA 2
ATOM 1213 C C . THR A 1 8 ? -5.007 10.166 0.837 1.00 1.70 8 THR A C 2
ATOM 1214 O O . THR A 1 8 ? -3.899 10.359 0.329 1.00 2.23 8 THR A O 2
ATOM 1225 N N . GLY A 1 9 ? -6.016 9.624 0.171 1.00 0.97 9 GLY A N 2
ATOM 1226 C CA . GLY A 1 9 ? -5.859 9.227 -1.212 1.00 0.72 9 GLY A CA 2
ATOM 1227 C C . GLY A 1 9 ? -6.803 8.112 -1.604 1.00 0.71 9 GLY A C 2
ATOM 1228 O O . GLY A 1 9 ? -7.968 8.107 -1.206 1.00 1.12 9 GLY A O 2
ATOM 1232 N N . SER A 1 10 ? -6.301 7.166 -2.381 1.00 0.38 10 SER A N 2
ATOM 1233 C CA . SER A 1 10 ? -7.089 6.051 -2.845 1.00 0.39 10 SER A CA 2
ATOM 1234 C C . SER A 1 10 ? -6.951 4.870 -1.891 1.00 0.28 10 SER A C 2
ATOM 1235 O O . SER A 1 10 ? -5.856 4.577 -1.405 1.00 0.29 10 SER A O 2
ATOM 1243 N N . ILE A 1 11 ? -8.055 4.190 -1.628 1.00 0.32 11 ILE A N 2
ATOM 1244 C CA . ILE A 1 11 ? -8.042 3.063 -0.714 1.00 0.27 11 ILE A CA 2
ATOM 1245 C C . ILE A 1 11 ? -7.780 1.770 -1.456 1.00 0.20 11 ILE A C 2
ATOM 1246 O O . ILE A 1 11 ? -8.312 1.524 -2.540 1.00 0.26 11 ILE A O 2
ATOM 1262 N N . GLN A 1 12 ? -6.947 0.957 -0.857 1.00 0.13 12 GLN A N 2
ATOM 1263 C CA . GLN A 1 12 ? -6.510 -0.284 -1.455 1.00 0.10 12 GLN A CA 2
ATOM 1264 C C . GLN A 1 12 ? -6.309 -1.337 -0.377 1.00 0.11 12 GLN A C 2
ATOM 1265 O O . GLN A 1 12 ? -6.149 -1.014 0.799 1.00 0.17 12 GLN A O 2
ATOM 1279 N N . CYS A 1 13 ? -6.353 -2.590 -0.775 1.00 0.12 13 CYS A N 2
ATOM 1280 C CA . CYS A 1 13 ? -6.221 -3.683 0.166 1.00 0.16 13 CYS A CA 2
ATOM 1281 C C . CYS A 1 13 ? -4.896 -4.394 -0.046 1.00 0.13 13 CYS A C 2
ATOM 1282 O O . CYS A 1 13 ? -4.728 -5.159 -0.999 1.00 0.15 13 CYS A O 2
ATOM 1289 N N . CYS A 1 14 ? -3.956 -4.115 0.842 1.00 0.12 14 CYS A N 2
ATOM 1290 C CA . CYS A 1 14 ? -2.607 -4.640 0.733 1.00 0.12 14 CYS A CA 2
ATOM 1291 C C . CYS A 1 14 ? -2.501 -6.006 1.378 1.00 0.15 14 CYS A C 2
ATOM 1292 O O . CYS A 1 14 ? -3.024 -6.240 2.467 1.00 0.19 14 CYS A O 2
ATOM 1299 N N . GLN A 1 15 ? -1.825 -6.904 0.684 1.00 0.15 15 GLN A N 2
ATOM 1300 C CA . GLN A 1 15 ? -1.518 -8.213 1.214 1.00 0.16 15 GLN A CA 2
ATOM 1301 C C . GLN A 1 15 ? -0.421 -8.068 2.270 1.00 0.18 15 GLN A C 2
ATOM 1302 O O . GLN A 1 15 ? -0.394 -8.791 3.264 1.00 0.23 15 GLN A O 2
ATOM 1316 N N . ASN A 1 16 ? 0.458 -7.104 2.052 1.00 0.17 16 ASN A N 2
ATOM 1317 C CA . ASN A 1 16 ? 1.544 -6.819 2.978 1.00 0.21 16 ASN A CA 2
ATOM 1318 C C . ASN A 1 16 ? 1.543 -5.340 3.319 1.00 0.21 16 ASN A C 2
ATOM 1319 O O . ASN A 1 16 ? 1.378 -4.511 2.432 1.00 0.40 16 ASN A O 2
ATOM 1330 N N . VAL A 1 17 ? 1.701 -5.010 4.587 1.00 0.16 17 VAL A N 2
ATOM 1331 C CA . VAL A 1 17 ? 1.830 -3.618 4.997 1.00 0.13 17 VAL A CA 2
ATOM 1332 C C . VAL A 1 17 ? 3.091 -3.443 5.827 1.00 0.14 17 VAL A C 2
ATOM 1333 O O . VAL A 1 17 ? 3.157 -3.868 6.982 1.00 0.18 17 VAL A O 2
ATOM 1346 N N . VAL A 1 18 ? 4.094 -2.830 5.222 1.00 0.12 18 VAL A N 2
ATOM 1347 C CA . VAL A 1 18 ? 5.402 -2.710 5.840 1.00 0.13 18 VAL A CA 2
ATOM 1348 C C . VAL A 1 18 ? 5.957 -1.299 5.682 1.00 0.12 18 VAL A C 2
ATOM 1349 O O . VAL A 1 18 ? 5.745 -0.648 4.662 1.00 0.12 18 VAL A O 2
ATOM 1362 N N . PRO A 1 19 ? 6.645 -0.792 6.712 1.00 0.14 19 PRO A N 2
ATOM 1363 C CA . PRO A 1 19 ? 7.382 0.467 6.614 1.00 0.15 19 PRO A CA 2
ATOM 1364 C C . PRO A 1 19 ? 8.418 0.417 5.499 1.00 0.12 19 PRO A C 2
ATOM 1365 O O . PRO A 1 19 ? 9.075 -0.602 5.296 1.00 0.10 19 PRO A O 2
ATOM 1376 N N . GLY A 1 20 ? 8.550 1.513 4.763 1.00 0.14 20 GLY A N 2
ATOM 1377 C CA . GLY A 1 20 ? 9.504 1.565 3.670 1.00 0.13 20 GLY A CA 2
ATOM 1378 C C . GLY A 1 20 ? 10.938 1.474 4.153 1.00 0.14 20 GLY A C 2
ATOM 1379 O O . GLY A 1 20 ? 11.831 1.088 3.401 1.00 0.18 20 GLY A O 2
ATOM 1383 N N . ASP A 1 21 ? 11.156 1.836 5.413 1.00 0.17 21 ASP A N 2
ATOM 1384 C CA . ASP A 1 21 ? 12.473 1.739 6.031 1.00 0.21 21 ASP A CA 2
ATOM 1385 C C . ASP A 1 21 ? 12.589 0.431 6.804 1.00 0.19 21 ASP A C 2
ATOM 1386 O O . ASP A 1 21 ? 13.627 0.134 7.392 1.00 0.23 21 ASP A O 2
ATOM 1395 N N . SER A 1 22 ? 11.513 -0.339 6.806 1.00 0.16 22 SER A N 2
ATOM 1396 C CA . SER A 1 22 ? 11.509 -1.644 7.441 1.00 0.17 22 SER A CA 2
ATOM 1397 C C . SER A 1 22 ? 12.406 -2.587 6.668 1.00 0.16 22 SER A C 2
ATOM 1398 O O . SER A 1 22 ? 12.557 -2.450 5.458 1.00 0.14 22 SER A O 2
ATOM 1406 N N . ASP A 1 23 ? 12.985 -3.551 7.360 1.00 0.20 23 ASP A N 2
ATOM 1407 C CA . ASP A 1 23 ? 13.849 -4.530 6.711 1.00 0.22 23 ASP A CA 2
ATOM 1408 C C . ASP A 1 23 ? 13.083 -5.264 5.627 1.00 0.20 23 ASP A C 2
ATOM 1409 O O . ASP A 1 23 ? 13.644 -5.659 4.607 1.00 0.22 23 ASP A O 2
ATOM 1418 N N . LEU A 1 24 ? 11.795 -5.441 5.863 1.00 0.20 24 LEU A N 2
ATOM 1419 C CA . LEU A 1 24 ? 10.901 -5.970 4.853 1.00 0.21 24 LEU A CA 2
ATOM 1420 C C . LEU A 1 24 ? 10.711 -4.967 3.724 1.00 0.17 24 LEU A C 2
ATOM 1421 O O . LEU A 1 24 ? 11.131 -5.209 2.597 1.00 0.18 24 LEU A O 2
ATOM 1437 N N . GLY A 1 25 ? 10.110 -3.827 4.053 1.00 0.14 25 GLY A N 2
ATOM 1438 C CA . GLY A 1 25 ? 9.759 -2.836 3.048 1.00 0.12 25 GLY A CA 2
ATOM 1439 C C . GLY A 1 25 ? 10.937 -2.391 2.206 1.00 0.12 25 GLY A C 2
ATOM 1440 O O . GLY A 1 25 ? 10.818 -2.247 0.989 1.00 0.16 25 GLY A O 2
ATOM 1444 N N . THR A 1 26 ? 12.079 -2.203 2.845 1.00 0.13 26 THR A N 2
ATOM 1445 C CA . THR A 1 26 ? 13.267 -1.741 2.154 1.00 0.16 26 THR A CA 2
ATOM 1446 C C . THR A 1 26 ? 13.758 -2.806 1.186 1.00 0.20 26 THR A C 2
ATOM 1447 O O . THR A 1 26 ? 14.130 -2.503 0.057 1.00 0.24 26 THR A O 2
ATOM 1458 N N . LEU A 1 27 ? 13.718 -4.056 1.625 1.00 0.21 27 LEU A N 2
ATOM 1459 C CA . LEU A 1 27 ? 14.102 -5.175 0.778 1.00 0.28 27 LEU A CA 2
ATOM 1460 C C . LEU A 1 27 ? 13.127 -5.285 -0.389 1.00 0.29 27 LEU A C 2
ATOM 1461 O O . LEU A 1 27 ? 13.528 -5.511 -1.527 1.00 0.34 27 LEU A O 2
ATOM 1477 N N . LEU A 1 28 ? 11.849 -5.075 -0.102 1.00 0.27 28 LEU A N 2
ATOM 1478 C CA . LEU A 1 28 ? 10.808 -5.252 -1.103 1.00 0.31 28 LEU A CA 2
ATOM 1479 C C . LEU A 1 28 ? 10.918 -4.194 -2.192 1.00 0.32 28 LEU A C 2
ATOM 1480 O O . LEU A 1 28 ? 10.829 -4.510 -3.377 1.00 0.37 28 LEU A O 2
ATOM 1496 N N . LEU A 1 29 ? 11.127 -2.941 -1.801 1.00 0.30 29 LEU A N 2
ATOM 1497 C CA . LEU A 1 29 ? 11.230 -1.873 -2.781 1.00 0.32 29 LEU A CA 2
ATOM 1498 C C . LEU A 1 29 ? 12.600 -1.879 -3.450 1.00 0.36 29 LEU A C 2
ATOM 1499 O O . LEU A 1 29 ? 12.748 -1.409 -4.576 1.00 0.41 29 LEU A O 2
ATOM 1515 N N . ASP A 1 30 ? 13.592 -2.419 -2.756 1.00 0.34 30 ASP A N 2
ATOM 1516 C CA . ASP A 1 30 ? 14.911 -2.641 -3.343 1.00 0.39 30 ASP A CA 2
ATOM 1517 C C . ASP A 1 30 ? 14.795 -3.661 -4.455 1.00 0.43 30 ASP A C 2
ATOM 1518 O O . ASP A 1 30 ? 15.432 -3.553 -5.502 1.00 0.49 30 ASP A O 2
ATOM 1527 N N . GLU A 1 31 ? 13.926 -4.625 -4.215 1.00 0.43 31 GLU A N 2
ATOM 1528 C CA . GLU A 1 31 ? 13.659 -5.697 -5.147 1.00 0.49 31 GLU A CA 2
ATOM 1529 C C . GLU A 1 31 ? 12.814 -5.193 -6.306 1.00 0.51 31 GLU A C 2
ATOM 1530 O O . GLU A 1 31 ? 12.649 -5.866 -7.321 1.00 0.62 31 GLU A O 2
ATOM 1542 N N . LEU A 1 32 ? 12.282 -3.996 -6.134 1.00 0.52 32 LEU A N 2
ATOM 1543 C CA . LEU A 1 32 ? 11.432 -3.376 -7.130 1.00 0.58 32 LEU A CA 2
ATOM 1544 C C . LEU A 1 32 ? 12.141 -2.212 -7.815 1.00 0.61 32 LEU A C 2
ATOM 1545 O O . LEU A 1 32 ? 11.665 -1.682 -8.819 1.00 0.71 32 LEU A O 2
ATOM 1561 N N . GLY A 1 33 ? 13.292 -1.831 -7.269 1.00 0.57 33 GLY A N 2
ATOM 1562 C CA . GLY A 1 33 ? 14.062 -0.735 -7.826 1.00 0.62 33 GLY A CA 2
ATOM 1563 C C . GLY A 1 33 ? 13.407 0.613 -7.592 1.00 0.63 33 GLY A C 2
ATOM 1564 O O . GLY A 1 33 ? 13.492 1.504 -8.437 1.00 0.75 33 GLY A O 2
ATOM 1568 N N . ILE A 1 34 ? 12.756 0.769 -6.446 1.00 0.54 34 ILE A N 2
ATOM 1569 C CA . ILE A 1 34 ? 12.056 2.008 -6.133 1.00 0.58 34 ILE A CA 2
ATOM 1570 C C . ILE A 1 34 ? 12.969 2.967 -5.382 1.00 0.65 34 ILE A C 2
ATOM 1571 O O . ILE A 1 34 ? 13.629 2.579 -4.417 1.00 0.68 34 ILE A O 2
ATOM 1587 N N . VAL A 1 35 ? 13.018 4.210 -5.834 1.00 0.77 35 VAL A N 2
ATOM 1588 C CA . VAL A 1 35 ? 13.747 5.244 -5.125 1.00 0.89 35 VAL A CA 2
ATOM 1589 C C . VAL A 1 35 ? 12.814 5.967 -4.152 1.00 0.74 35 VAL A C 2
ATOM 1590 O O . VAL A 1 35 ? 11.860 6.637 -4.554 1.00 0.90 35 VAL A O 2
ATOM 1603 N N . LEU A 1 36 ? 13.069 5.789 -2.866 1.00 0.70 36 LEU A N 2
ATOM 1604 C CA . LEU A 1 36 ? 12.253 6.412 -1.834 1.00 0.66 36 LEU A CA 2
ATOM 1605 C C . LEU A 1 36 ? 12.674 7.855 -1.607 1.00 0.68 36 LEU A C 2
ATOM 1606 O O . LEU A 1 36 ? 13.862 8.171 -1.534 1.00 0.84 36 LEU A O 2
ATOM 1622 N N . GLU A 1 37 ? 11.687 8.731 -1.532 1.00 0.72 37 GLU A N 2
ATOM 1623 C CA . GLU A 1 37 ? 11.916 10.123 -1.185 1.00 0.84 37 GLU A CA 2
ATOM 1624 C C . GLU A 1 37 ? 11.883 10.263 0.326 1.00 0.76 37 GLU A C 2
ATOM 1625 O O . GLU A 1 37 ? 12.624 11.047 0.916 1.00 0.88 37 GLU A O 2
ATOM 1637 N N . ASP A 1 38 ? 11.015 9.473 0.938 1.00 0.61 38 ASP A N 2
ATOM 1638 C CA . ASP A 1 38 ? 10.887 9.409 2.375 1.00 0.54 38 ASP A CA 2
ATOM 1639 C C . ASP A 1 38 ? 10.587 7.971 2.754 1.00 0.41 38 ASP A C 2
ATOM 1640 O O . ASP A 1 38 ? 9.462 7.505 2.589 1.00 0.39 38 ASP A O 2
ATOM 1649 N N . PRO A 1 39 ? 11.590 7.237 3.248 1.00 0.41 39 PRO A N 2
ATOM 1650 C CA . PRO A 1 39 ? 11.444 5.809 3.548 1.00 0.40 39 PRO A CA 2
ATOM 1651 C C . PRO A 1 39 ? 10.529 5.576 4.743 1.00 0.32 39 PRO A C 2
ATOM 1652 O O . PRO A 1 39 ? 10.212 4.445 5.093 1.00 0.35 39 PRO A O 2
ATOM 1663 N N . THR A 1 40 ? 10.086 6.666 5.345 1.00 0.30 40 THR A N 2
ATOM 1664 C CA . THR A 1 40 ? 9.303 6.608 6.565 1.00 0.31 40 THR A CA 2
ATOM 1665 C C . THR A 1 40 ? 7.816 6.420 6.278 1.00 0.28 40 THR A C 2
ATOM 1666 O O . THR A 1 40 ? 6.984 6.491 7.184 1.00 0.48 40 THR A O 2
ATOM 1677 N N . VAL A 1 41 ? 7.481 6.177 5.020 1.00 0.20 41 VAL A N 2
ATOM 1678 C CA . VAL A 1 41 ? 6.100 5.931 4.638 1.00 0.17 41 VAL A CA 2
ATOM 1679 C C . VAL A 1 41 ? 5.801 4.438 4.667 1.00 0.14 41 VAL A C 2
ATOM 1680 O O . VAL A 1 41 ? 6.710 3.608 4.604 1.00 0.15 41 VAL A O 2
ATOM 1693 N N . LEU A 1 42 ? 4.529 4.103 4.779 1.00 0.14 42 LEU A N 2
ATOM 1694 C CA . LEU A 1 42 ? 4.106 2.713 4.786 1.00 0.14 42 LEU A CA 2
ATOM 1695 C C . LEU A 1 42 ? 3.843 2.242 3.370 1.00 0.12 42 LEU A C 2
ATOM 1696 O O . LEU A 1 42 ? 3.023 2.823 2.654 1.00 0.15 42 LEU A O 2
ATOM 1712 N N . ILE A 1 43 ? 4.548 1.204 2.960 1.00 0.11 43 ILE A N 2
ATOM 1713 C CA . ILE A 1 43 ? 4.350 0.639 1.642 1.00 0.10 43 ILE A CA 2
ATOM 1714 C C . ILE A 1 43 ? 3.667 -0.714 1.742 1.00 0.11 43 ILE A C 2
ATOM 1715 O O . ILE A 1 43 ? 3.875 -1.466 2.696 1.00 0.15 43 ILE A O 2
ATOM 1731 N N . GLY A 1 44 ? 2.836 -1.008 0.767 1.00 0.13 44 GLY A N 2
ATOM 1732 C CA . GLY A 1 44 ? 2.089 -2.238 0.785 1.00 0.16 44 GLY A CA 2
ATOM 1733 C C . GLY A 1 44 ? 2.441 -3.140 -0.373 1.00 0.17 44 GLY A C 2
ATOM 1734 O O . GLY A 1 44 ? 2.691 -2.666 -1.475 1.00 0.31 44 GLY A O 2
ATOM 1738 N N . ASP A 1 45 ? 2.487 -4.435 -0.121 1.00 0.18 45 ASP A N 2
ATOM 1739 C CA . ASP A 1 45 ? 2.652 -5.412 -1.188 1.00 0.20 45 ASP A CA 2
ATOM 1740 C C . ASP A 1 45 ? 1.319 -6.085 -1.426 1.00 0.20 45 ASP A C 2
ATOM 1741 O O . ASP A 1 45 ? 0.507 -6.172 -0.508 1.00 0.29 45 ASP A O 2
ATOM 1750 N N . GLY A 1 46 ? 1.084 -6.544 -2.641 1.00 0.18 46 GLY A N 2
ATOM 1751 C CA . GLY A 1 46 ? -0.135 -7.282 -2.922 1.00 0.21 46 GLY A CA 2
ATOM 1752 C C . GLY A 1 46 ? -1.379 -6.454 -2.672 1.00 0.18 46 GLY A C 2
ATOM 1753 O O . GLY A 1 46 ? -2.341 -6.923 -2.067 1.00 0.18 46 GLY A O 2
ATOM 1757 N N . CYS A 1 47 ? -1.350 -5.220 -3.129 1.00 0.17 47 CYS A N 2
ATOM 1758 C CA . CYS A 1 47 ? -2.396 -4.268 -2.825 1.00 0.15 47 CYS A CA 2
ATOM 1759 C C . CYS A 1 47 ? -3.293 -4.047 -4.024 1.00 0.19 47 CYS A C 2
ATOM 1760 O O . CYS A 1 47 ? -2.852 -3.559 -5.067 1.00 0.25 47 CYS A O 2
ATOM 1767 N N . ASP A 1 48 ? -4.543 -4.431 -3.879 1.00 0.19 48 ASP A N 2
ATOM 1768 C CA . ASP A 1 48 ? -5.532 -4.195 -4.915 1.00 0.24 48 ASP A CA 2
ATOM 1769 C C . ASP A 1 48 ? -6.383 -2.997 -4.533 1.00 0.21 48 ASP A C 2
ATOM 1770 O O . ASP A 1 48 ? -6.891 -2.925 -3.412 1.00 0.19 48 ASP A O 2
ATOM 1779 N N . PRO A 1 49 ? -6.534 -2.036 -5.448 1.00 0.26 49 PRO A N 2
ATOM 1780 C CA . PRO A 1 49 ? -7.360 -0.853 -5.222 1.00 0.28 49 PRO A CA 2
ATOM 1781 C C . PRO A 1 49 ? -8.814 -1.232 -4.989 1.00 0.31 49 PRO A C 2
ATOM 1782 O O . PRO A 1 49 ? -9.438 -1.880 -5.832 1.00 0.37 49 PRO A O 2
ATOM 1793 N N . ILE A 1 50 ? -9.358 -0.838 -3.848 1.00 0.30 50 ILE A N 2
ATOM 1794 C CA . ILE A 1 50 ? -10.714 -1.222 -3.508 1.00 0.36 50 ILE A CA 2
ATOM 1795 C C . ILE A 1 50 ? -11.700 -0.288 -4.188 1.00 0.43 50 ILE A C 2
ATOM 1796 O O . ILE A 1 50 ? -12.100 0.737 -3.639 1.00 0.46 50 ILE A O 2
ATOM 1812 N N . THR A 1 51 ? -12.070 -0.655 -5.396 1.00 0.54 51 THR A N 2
ATOM 1813 C CA . THR A 1 51 ? -12.970 0.149 -6.203 1.00 0.64 51 THR A CA 2
ATOM 1814 C C . THR A 1 51 ? -14.169 -0.684 -6.648 1.00 0.79 51 THR A C 2
ATOM 1815 O O . THR A 1 51 ? -14.980 -0.259 -7.470 1.00 0.88 51 THR A O 2
ATOM 1826 N N . VAL A 1 52 ? -14.282 -1.869 -6.079 1.00 0.88 52 VAL A N 2
ATOM 1827 C CA . VAL A 1 52 ? -15.338 -2.794 -6.445 1.00 1.10 52 VAL A CA 2
ATOM 1828 C C . VAL A 1 52 ? -16.575 -2.567 -5.582 1.00 1.38 52 VAL A C 2
ATOM 1829 O O . VAL A 1 52 ? -16.485 -2.468 -4.357 1.00 1.44 52 VAL A O 2
ATOM 1842 N N . ALA A 1 53 ? -17.724 -2.466 -6.228 1.00 1.71 53 ALA A N 2
ATOM 1843 C CA . ALA A 1 53 ? -18.973 -2.245 -5.520 1.00 2.11 53 ALA A CA 2
ATOM 1844 C C . ALA A 1 53 ? -19.724 -3.556 -5.338 1.00 2.05 53 ALA A C 2
ATOM 1845 O O . ALA A 1 53 ? -19.848 -4.350 -6.275 1.00 2.54 53 ALA A O 2
ATOM 1852 N N . GLY A 1 54 ? -20.208 -3.787 -4.129 1.00 2.23 54 GLY A N 2
ATOM 1853 C CA . GLY A 1 54 ? -20.927 -5.008 -3.838 1.00 2.81 54 GLY A CA 2
ATOM 1854 C C . GLY A 1 54 ? -20.047 -6.028 -3.150 1.00 2.91 54 GLY A C 2
ATOM 1855 O O . GLY A 1 54 ? -20.177 -7.231 -3.376 1.00 3.50 54 GLY A O 2
ATOM 1859 N N . SER A 1 55 ? -19.148 -5.545 -2.309 1.00 2.88 55 SER A N 2
ATOM 1860 C CA . SER A 1 55 ? -18.216 -6.413 -1.620 1.00 3.27 55 SER A CA 2
ATOM 1861 C C . SER A 1 55 ? -18.069 -5.978 -0.166 1.00 2.84 55 SER A C 2
ATOM 1862 O O . SER A 1 55 ? -17.461 -4.947 0.127 1.00 3.08 55 SER A O 2
ATOM 1870 N N . SER A 1 56 ? -18.650 -6.752 0.738 1.00 2.68 56 SER A N 2
ATOM 1871 C CA . SER A 1 56 ? -18.529 -6.479 2.159 1.00 2.71 56 SER A CA 2
ATOM 1872 C C . SER A 1 56 ? -17.143 -6.888 2.645 1.00 2.12 56 SER A C 2
ATOM 1873 O O . SER A 1 56 ? -16.534 -6.212 3.473 1.00 2.50 56 SER A O 2
ATOM 1881 N N . ASP A 1 57 ? -16.642 -7.993 2.109 1.00 1.64 57 ASP A N 2
ATOM 1882 C CA . ASP A 1 57 ? -15.279 -8.419 2.364 1.00 1.50 57 ASP A CA 2
ATOM 1883 C C . ASP A 1 57 ? -14.394 -7.973 1.212 1.00 1.07 57 ASP A C 2
ATOM 1884 O O . ASP A 1 57 ? -13.752 -8.785 0.544 1.00 1.44 57 ASP A O 2
ATOM 1893 N N . ALA A 1 58 ? -14.376 -6.667 0.983 1.00 0.67 58 ALA A N 2
ATOM 1894 C CA . ALA A 1 58 ? -13.637 -6.085 -0.128 1.00 0.66 58 ALA A CA 2
ATOM 1895 C C . ALA A 1 58 ? -12.138 -6.180 0.099 1.00 0.60 58 ALA A C 2
ATOM 1896 O O . ALA A 1 58 ? -11.338 -6.004 -0.820 1.00 0.83 58 ALA A O 2
ATOM 1903 N N . CYS A 1 59 ? -11.768 -6.463 1.330 1.00 0.45 59 CYS A N 2
ATOM 1904 C CA . CYS A 1 59 ? -10.378 -6.657 1.680 1.00 0.54 59 CYS A CA 2
ATOM 1905 C C . CYS A 1 59 ? -10.218 -7.925 2.506 1.00 0.55 59 CYS A C 2
ATOM 1906 O O . CYS A 1 59 ? -10.958 -8.145 3.469 1.00 0.74 59 CYS A O 2
ATOM 1913 N N . SER A 1 60 ? -9.263 -8.760 2.128 1.00 0.64 60 SER A N 2
ATOM 1914 C CA . SER A 1 60 ? -9.053 -10.025 2.810 1.00 0.86 60 SER A CA 2
ATOM 1915 C C . SER A 1 60 ? -7.752 -10.008 3.617 1.00 0.71 60 SER A C 2
ATOM 1916 O O . SER A 1 60 ? -7.593 -10.780 4.562 1.00 1.05 60 SER A O 2
ATOM 1924 N N . ALA A 1 61 ? -6.824 -9.128 3.251 1.00 0.38 61 ALA A N 2
ATOM 1925 C CA . ALA A 1 61 ? -5.551 -9.051 3.957 1.00 0.32 61 ALA A CA 2
ATOM 1926 C C . ALA A 1 61 ? -5.514 -7.853 4.908 1.00 0.32 61 ALA A C 2
ATOM 1927 O O . ALA A 1 61 ? -5.761 -8.005 6.106 1.00 0.54 61 ALA A O 2
ATOM 1934 N N . THR A 1 62 ? -5.216 -6.668 4.387 1.00 0.22 62 THR A N 2
ATOM 1935 C CA . THR A 1 62 ? -5.149 -5.463 5.211 1.00 0.19 62 THR A CA 2
ATOM 1936 C C . THR A 1 62 ? -5.556 -4.230 4.403 1.00 0.18 62 THR A C 2
ATOM 1937 O O . THR A 1 62 ? -5.026 -3.983 3.321 1.00 0.20 62 THR A O 2
ATOM 1948 N N . ALA A 1 63 ? -6.500 -3.459 4.929 1.00 0.19 63 ALA A N 2
ATOM 1949 C CA . ALA A 1 63 ? -7.008 -2.291 4.224 1.00 0.20 63 ALA A CA 2
ATOM 1950 C C . ALA A 1 63 ? -6.172 -1.060 4.540 1.00 0.17 63 ALA A C 2
ATOM 1951 O O . ALA A 1 63 ? -5.859 -0.786 5.700 1.00 0.19 63 ALA A O 2
ATOM 1958 N N . VAL A 1 64 ? -5.810 -0.323 3.504 1.00 0.14 64 VAL A N 2
ATOM 1959 C CA . VAL A 1 64 ? -4.984 0.865 3.653 1.00 0.13 64 VAL A CA 2
ATOM 1960 C C . VAL A 1 64 ? -5.396 1.947 2.661 1.00 0.14 64 VAL A C 2
ATOM 1961 O O . VAL A 1 64 ? -6.203 1.710 1.761 1.00 0.21 64 VAL A O 2
ATOM 1974 N N . CYS A 1 65 ? -4.845 3.135 2.837 1.00 0.17 65 CYS A N 2
ATOM 1975 C CA . CYS A 1 65 ? -5.123 4.255 1.954 1.00 0.17 65 CYS A CA 2
ATOM 1976 C C . CYS A 1 65 ? -3.819 4.907 1.511 1.00 0.13 65 CYS A C 2
ATOM 1977 O O . CYS A 1 65 ? -3.088 5.451 2.337 1.00 0.14 65 CYS A O 2
ATOM 1984 N N . CYS A 1 66 ? -3.530 4.853 0.219 1.00 0.12 66 CYS A N 2
ATOM 1985 C CA . CYS A 1 66 ? -2.274 5.384 -0.299 1.00 0.13 66 CYS A CA 2
ATOM 1986 C C . CYS A 1 66 ? -2.458 6.742 -0.949 1.00 0.16 66 CYS A C 2
ATOM 1987 O O . CYS A 1 66 ? -3.531 7.084 -1.444 1.00 0.23 66 CYS A O 2
ATOM 1994 N N . SER A 1 67 ? -1.374 7.490 -0.963 1.00 0.24 67 SER A N 2
ATOM 1995 C CA . SER A 1 67 ? -1.364 8.840 -1.501 1.00 0.29 67 SER A CA 2
ATOM 1996 C C . SER A 1 67 ? -0.711 8.869 -2.873 1.00 0.32 67 SER A C 2
ATOM 1997 O O . SER A 1 67 ? -0.909 9.801 -3.652 1.00 0.41 67 SER A O 2
ATOM 2005 N N . ASP A 1 68 ? 0.064 7.840 -3.160 1.00 0.30 68 ASP A N 2
ATOM 2006 C CA . ASP A 1 68 ? 0.751 7.734 -4.436 1.00 0.37 68 ASP A CA 2
ATOM 2007 C C . ASP A 1 68 ? 0.069 6.679 -5.296 1.00 0.44 68 ASP A C 2
ATOM 2008 O O . ASP A 1 68 ? -0.404 5.665 -4.779 1.00 0.57 68 ASP A O 2
ATOM 2017 N N . ASN A 1 69 ? -0.007 6.923 -6.595 1.00 0.53 69 ASN A N 2
ATOM 2018 C CA . ASN A 1 69 ? -0.702 6.010 -7.495 1.00 0.63 69 ASN A CA 2
ATOM 2019 C C . ASN A 1 69 ? 0.270 5.410 -8.511 1.00 0.59 69 ASN A C 2
ATOM 2020 O O . ASN A 1 69 ? -0.121 4.635 -9.383 1.00 0.64 69 ASN A O 2
ATOM 2031 N N . ASN A 1 70 ? 1.544 5.751 -8.379 1.00 0.59 70 ASN A N 2
ATOM 2032 C CA . ASN A 1 70 ? 2.565 5.249 -9.290 1.00 0.64 70 ASN A CA 2
ATOM 2033 C C . ASN A 1 70 ? 3.184 3.982 -8.724 1.00 0.55 70 ASN A C 2
ATOM 2034 O O . ASN A 1 70 ? 4.390 3.902 -8.489 1.00 0.86 70 ASN A O 2
ATOM 2045 N N . VAL A 1 71 ? 2.334 2.995 -8.501 1.00 0.41 71 VAL A N 2
ATOM 2046 C CA . VAL A 1 71 ? 2.743 1.726 -7.935 1.00 0.38 71 VAL A CA 2
ATOM 2047 C C . VAL A 1 71 ? 3.356 0.825 -9.007 1.00 0.33 71 VAL A C 2
ATOM 2048 O O . VAL A 1 71 ? 3.193 1.070 -10.206 1.00 0.38 71 VAL A O 2
ATOM 2061 N N . SER A 1 72 ? 4.061 -0.214 -8.570 1.00 0.32 72 SER A N 2
ATOM 2062 C CA . SER A 1 72 ? 4.774 -1.109 -9.476 1.00 0.37 72 SER A CA 2
ATOM 2063 C C . SER A 1 72 ? 3.812 -2.034 -10.213 1.00 0.42 72 SER A C 2
ATOM 2064 O O . SER A 1 72 ? 4.205 -2.750 -11.131 1.00 0.55 72 SER A O 2
ATOM 2072 N N . GLY A 1 73 ? 2.553 -2.001 -9.808 1.00 0.39 73 GLY A N 2
ATOM 2073 C CA . GLY A 1 73 ? 1.558 -2.864 -10.404 1.00 0.48 73 GLY A CA 2
ATOM 2074 C C . GLY A 1 73 ? 0.783 -3.652 -9.379 1.00 0.41 73 GLY A C 2
ATOM 2075 O O . GLY A 1 73 ? -0.396 -3.937 -9.579 1.00 0.48 73 GLY A O 2
ATOM 2079 N N . VAL A 1 74 ? 1.425 -4.001 -8.273 1.00 0.31 74 VAL A N 2
ATOM 2080 C CA . VAL A 1 74 ? 0.733 -4.727 -7.221 1.00 0.28 74 VAL A CA 2
ATOM 2081 C C . VAL A 1 74 ? 1.037 -4.160 -5.843 1.00 0.22 74 VAL A C 2
ATOM 2082 O O . VAL A 1 74 ? 0.462 -4.593 -4.856 1.00 0.34 74 VAL A O 2
ATOM 2095 N N . ILE A 1 75 ? 1.947 -3.208 -5.759 1.00 0.18 75 ILE A N 2
ATOM 2096 C CA . ILE A 1 75 ? 2.272 -2.622 -4.467 1.00 0.17 75 ILE A CA 2
ATOM 2097 C C . ILE A 1 75 ? 1.461 -1.370 -4.208 1.00 0.16 75 ILE A C 2
ATOM 2098 O O . ILE A 1 75 ? 0.589 -1.001 -4.994 1.00 0.20 75 ILE A O 2
ATOM 2114 N N . ALA A 1 76 ? 1.758 -0.741 -3.088 1.00 0.15 76 ALA A N 2
ATOM 2115 C CA . ALA A 1 76 ? 1.155 0.525 -2.709 1.00 0.16 76 ALA A CA 2
ATOM 2116 C C . ALA A 1 76 ? 2.181 1.386 -1.979 1.00 0.14 76 ALA A C 2
ATOM 2117 O O . ALA A 1 76 ? 3.005 0.865 -1.228 1.00 0.15 76 ALA A O 2
ATOM 2124 N N . ILE A 1 77 ? 2.148 2.696 -2.204 1.00 0.15 77 ILE A N 2
ATOM 2125 C CA . ILE A 1 77 ? 3.131 3.595 -1.606 1.00 0.16 77 ILE A CA 2
ATOM 2126 C C . ILE A 1 77 ? 2.460 4.736 -0.846 1.00 0.16 77 ILE A C 2
ATOM 2127 O O . ILE A 1 77 ? 1.587 5.426 -1.379 1.00 0.21 77 ILE A O 2
ATOM 2143 N N . GLY A 1 78 ? 2.877 4.922 0.403 1.00 0.16 78 GLY A N 2
ATOM 2144 C CA . GLY A 1 78 ? 2.332 5.984 1.224 1.00 0.17 78 GLY A CA 2
ATOM 2145 C C . GLY A 1 78 ? 0.940 5.654 1.709 1.00 0.15 78 GLY A C 2
ATOM 2146 O O . GLY A 1 78 ? 0.005 6.427 1.511 1.00 0.17 78 GLY A O 2
ATOM 2150 N N . CYS A 1 79 ? 0.806 4.497 2.336 1.00 0.13 79 CYS A N 2
ATOM 2151 C CA . CYS A 1 79 ? -0.489 4.008 2.771 1.00 0.13 79 CYS A CA 2
ATOM 2152 C C . CYS A 1 79 ? -0.698 4.157 4.270 1.00 0.13 79 CYS A C 2
ATOM 2153 O O . CYS A 1 79 ? 0.224 3.986 5.062 1.00 0.18 79 CYS A O 2
ATOM 2160 N N . LEU A 1 80 ? -1.921 4.501 4.644 1.00 0.14 80 LEU A N 2
ATOM 2161 C CA . LEU A 1 80 ? -2.328 4.527 6.040 1.00 0.15 80 LEU A CA 2
ATOM 2162 C C . LEU A 1 80 ? -3.336 3.416 6.304 1.00 0.15 80 LEU A C 2
ATOM 2163 O O . LEU A 1 80 ? -4.255 3.213 5.513 1.00 0.15 80 LEU A O 2
ATOM 2179 N N . PRO A 1 81 ? -3.164 2.676 7.406 1.00 0.15 81 PRO A N 2
ATOM 2180 C CA . PRO A 1 81 ? -4.049 1.561 7.769 1.00 0.17 81 PRO A CA 2
ATOM 2181 C C . PRO A 1 81 ? -5.470 2.019 8.084 1.00 0.21 81 PRO A C 2
ATOM 2182 O O . PRO A 1 81 ? -5.682 2.873 8.947 1.00 0.25 81 PRO A O 2
ATOM 2193 N N . VAL A 1 82 ? -6.436 1.450 7.377 1.00 0.23 82 VAL A N 2
ATOM 2194 C CA . VAL A 1 82 ? -7.832 1.746 7.599 1.00 0.30 82 VAL A CA 2
ATOM 2195 C C . VAL A 1 82 ? -8.609 0.461 7.850 1.00 0.39 82 VAL A C 2
ATOM 2196 O O . VAL A 1 82 ? -8.178 -0.626 7.468 1.00 0.42 82 VAL A O 2
ATOM 2209 N N . THR A 1 83 ? -9.746 0.588 8.498 1.00 0.53 83 THR A N 2
ATOM 2210 C CA . THR A 1 83 ? -10.582 -0.557 8.808 1.00 0.70 83 THR A CA 2
ATOM 2211 C C . THR A 1 83 ? -11.859 -0.524 7.978 1.00 1.46 83 THR A C 2
ATOM 2212 O O . THR A 1 83 ? -12.524 0.510 7.908 1.00 2.07 83 THR A O 2
ATOM 2223 N N . LEU A 1 84 ? -12.186 -1.661 7.367 1.00 1.87 84 LEU A N 2
ATOM 2224 C CA . LEU A 1 84 ? -13.358 -1.795 6.510 1.00 2.80 84 LEU A CA 2
ATOM 2225 C C . LEU A 1 84 ? -13.446 -0.662 5.490 1.00 3.45 84 LEU A C 2
ATOM 2226 O O . LEU A 1 84 ? -14.397 0.147 5.558 1.00 3.87 84 LEU A O 2
ATOM 2243 N N . GLY A 1 1 ? -17.863 7.091 -7.857 1.00 5.63 1 GLY A N 3
ATOM 2244 C CA . GLY A 1 1 ? -18.502 6.413 -6.703 1.00 4.92 1 GLY A CA 3
ATOM 2245 C C . GLY A 1 1 ? -18.384 4.910 -6.801 1.00 4.01 1 GLY A C 3
ATOM 2246 O O . GLY A 1 1 ? -17.859 4.397 -7.792 1.00 4.29 1 GLY A O 3
ATOM 2252 N N . SER A 1 2 ? -18.877 4.206 -5.781 1.00 3.39 2 SER A N 3
ATOM 2253 C CA . SER A 1 2 ? -18.774 2.750 -5.710 1.00 2.92 2 SER A CA 3
ATOM 2254 C C . SER A 1 2 ? -17.317 2.314 -5.855 1.00 2.13 2 SER A C 3
ATOM 2255 O O . SER A 1 2 ? -16.977 1.477 -6.696 1.00 2.36 2 SER A O 3
ATOM 2263 N N . TRP A 1 3 ? -16.461 2.901 -5.030 1.00 1.93 3 TRP A N 3
ATOM 2264 C CA . TRP A 1 3 ? -15.035 2.635 -5.088 1.00 1.69 3 TRP A CA 3
ATOM 2265 C C . TRP A 1 3 ? -14.471 2.519 -3.677 1.00 1.84 3 TRP A C 3
ATOM 2266 O O . TRP A 1 3 ? -14.246 1.419 -3.177 1.00 2.71 3 TRP A O 3
ATOM 2287 N N . GLY A 1 4 ? -14.302 3.658 -3.025 1.00 1.61 4 GLY A N 3
ATOM 2288 C CA . GLY A 1 4 ? -13.669 3.687 -1.723 1.00 2.03 4 GLY A CA 3
ATOM 2289 C C . GLY A 1 4 ? -12.651 4.803 -1.632 1.00 1.82 4 GLY A C 3
ATOM 2290 O O . GLY A 1 4 ? -11.444 4.559 -1.589 1.00 1.87 4 GLY A O 3
ATOM 2294 N N . GLN A 1 5 ? -13.137 6.033 -1.621 1.00 1.92 5 GLN A N 3
ATOM 2295 C CA . GLN A 1 5 ? -12.277 7.190 -1.565 1.00 1.96 5 GLN A CA 3
ATOM 2296 C C . GLN A 1 5 ? -12.052 7.618 -0.117 1.00 1.53 5 GLN A C 3
ATOM 2297 O O . GLN A 1 5 ? -12.985 8.003 0.589 1.00 1.64 5 GLN A O 3
ATOM 2311 N N . CYS A 1 6 ? -10.810 7.507 0.322 1.00 1.29 6 CYS A N 3
ATOM 2312 C CA . CYS A 1 6 ? -10.427 7.904 1.669 1.00 0.94 6 CYS A CA 3
ATOM 2313 C C . CYS A 1 6 ? -9.931 9.344 1.679 1.00 0.96 6 CYS A C 3
ATOM 2314 O O . CYS A 1 6 ? -10.304 10.144 2.536 1.00 1.88 6 CYS A O 3
ATOM 2321 N N . SER A 1 7 ? -9.092 9.658 0.708 1.00 0.91 7 SER A N 3
ATOM 2322 C CA . SER A 1 7 ? -8.505 10.975 0.586 1.00 0.99 7 SER A CA 3
ATOM 2323 C C . SER A 1 7 ? -8.359 11.310 -0.896 1.00 1.25 7 SER A C 3
ATOM 2324 O O . SER A 1 7 ? -9.094 10.765 -1.721 1.00 1.82 7 SER A O 3
ATOM 2332 N N . THR A 1 8 ? -7.430 12.195 -1.242 1.00 1.48 8 THR A N 3
ATOM 2333 C CA . THR A 1 8 ? -7.153 12.495 -2.638 1.00 2.09 8 THR A CA 3
ATOM 2334 C C . THR A 1 8 ? -6.650 11.241 -3.359 1.00 1.70 8 THR A C 3
ATOM 2335 O O . THR A 1 8 ? -6.772 11.114 -4.580 1.00 2.23 8 THR A O 3
ATOM 2346 N N . GLY A 1 9 ? -6.103 10.309 -2.583 1.00 0.97 9 GLY A N 3
ATOM 2347 C CA . GLY A 1 9 ? -5.620 9.060 -3.132 1.00 0.72 9 GLY A CA 3
ATOM 2348 C C . GLY A 1 9 ? -6.727 8.033 -3.301 1.00 0.71 9 GLY A C 3
ATOM 2349 O O . GLY A 1 9 ? -7.820 8.352 -3.771 1.00 1.12 9 GLY A O 3
ATOM 2353 N N . SER A 1 10 ? -6.449 6.804 -2.901 1.00 0.38 10 SER A N 3
ATOM 2354 C CA . SER A 1 10 ? -7.382 5.703 -3.075 1.00 0.39 10 SER A CA 3
ATOM 2355 C C . SER A 1 10 ? -7.197 4.680 -1.966 1.00 0.28 10 SER A C 3
ATOM 2356 O O . SER A 1 10 ? -6.126 4.595 -1.372 1.00 0.29 10 SER A O 3
ATOM 2364 N N . ILE A 1 11 ? -8.254 3.948 -1.650 1.00 0.32 11 ILE A N 3
ATOM 2365 C CA . ILE A 1 11 ? -8.144 2.832 -0.728 1.00 0.27 11 ILE A CA 3
ATOM 2366 C C . ILE A 1 11 ? -7.781 1.557 -1.477 1.00 0.20 11 ILE A C 3
ATOM 2367 O O . ILE A 1 11 ? -8.277 1.299 -2.578 1.00 0.26 11 ILE A O 3
ATOM 2383 N N . GLN A 1 12 ? -6.901 0.778 -0.881 1.00 0.13 12 GLN A N 3
ATOM 2384 C CA . GLN A 1 12 ? -6.509 -0.507 -1.437 1.00 0.10 12 GLN A CA 3
ATOM 2385 C C . GLN A 1 12 ? -6.364 -1.545 -0.338 1.00 0.11 12 GLN A C 3
ATOM 2386 O O . GLN A 1 12 ? -6.314 -1.216 0.847 1.00 0.17 12 GLN A O 3
ATOM 2400 N N . CYS A 1 13 ? -6.330 -2.798 -0.747 1.00 0.12 13 CYS A N 3
ATOM 2401 C CA . CYS A 1 13 ? -6.190 -3.909 0.168 1.00 0.16 13 CYS A CA 3
ATOM 2402 C C . CYS A 1 13 ? -4.798 -4.502 0.035 1.00 0.13 13 CYS A C 3
ATOM 2403 O O . CYS A 1 13 ? -4.507 -5.230 -0.914 1.00 0.15 13 CYS A O 3
ATOM 2410 N N . CYS A 1 14 ? -3.935 -4.169 0.977 1.00 0.12 14 CYS A N 3
ATOM 2411 C CA . CYS A 1 14 ? -2.549 -4.597 0.925 1.00 0.12 14 CYS A CA 3
ATOM 2412 C C . CYS A 1 14 ? -2.368 -5.947 1.572 1.00 0.15 14 CYS A C 3
ATOM 2413 O O . CYS A 1 14 ? -2.765 -6.161 2.716 1.00 0.19 14 CYS A O 3
ATOM 2420 N N . GLN A 1 15 ? -1.772 -6.854 0.818 1.00 0.15 15 GLN A N 3
ATOM 2421 C CA . GLN A 1 15 ? -1.424 -8.163 1.321 1.00 0.16 15 GLN A CA 3
ATOM 2422 C C . GLN A 1 15 ? -0.327 -8.028 2.377 1.00 0.18 15 GLN A C 3
ATOM 2423 O O . GLN A 1 15 ? -0.295 -8.771 3.359 1.00 0.23 15 GLN A O 3
ATOM 2437 N N . ASN A 1 16 ? 0.545 -7.047 2.186 1.00 0.17 16 ASN A N 3
ATOM 2438 C CA . ASN A 1 16 ? 1.629 -6.791 3.118 1.00 0.21 16 ASN A CA 3
ATOM 2439 C C . ASN A 1 16 ? 1.816 -5.294 3.320 1.00 0.21 16 ASN A C 3
ATOM 2440 O O . ASN A 1 16 ? 2.208 -4.581 2.400 1.00 0.40 16 ASN A O 3
ATOM 2451 N N . VAL A 1 17 ? 1.531 -4.821 4.514 1.00 0.16 17 VAL A N 3
ATOM 2452 C CA . VAL A 1 17 ? 1.730 -3.415 4.840 1.00 0.13 17 VAL A CA 3
ATOM 2453 C C . VAL A 1 17 ? 3.016 -3.251 5.637 1.00 0.14 17 VAL A C 3
ATOM 2454 O O . VAL A 1 17 ? 3.075 -3.589 6.821 1.00 0.18 17 VAL A O 3
ATOM 2467 N N . VAL A 1 18 ? 4.049 -2.750 4.978 1.00 0.12 18 VAL A N 3
ATOM 2468 C CA . VAL A 1 18 ? 5.367 -2.657 5.584 1.00 0.13 18 VAL A CA 3
ATOM 2469 C C . VAL A 1 18 ? 5.956 -1.261 5.424 1.00 0.12 18 VAL A C 3
ATOM 2470 O O . VAL A 1 18 ? 5.783 -0.618 4.392 1.00 0.12 18 VAL A O 3
ATOM 2483 N N . PRO A 1 19 ? 6.634 -0.755 6.461 1.00 0.14 19 PRO A N 3
ATOM 2484 C CA . PRO A 1 19 ? 7.390 0.493 6.368 1.00 0.15 19 PRO A CA 3
ATOM 2485 C C . PRO A 1 19 ? 8.474 0.403 5.301 1.00 0.12 19 PRO A C 3
ATOM 2486 O O . PRO A 1 19 ? 9.149 -0.617 5.172 1.00 0.10 19 PRO A O 3
ATOM 2497 N N . GLY A 1 20 ? 8.628 1.473 4.533 1.00 0.14 20 GLY A N 3
ATOM 2498 C CA . GLY A 1 20 ? 9.576 1.481 3.432 1.00 0.13 20 GLY A CA 3
ATOM 2499 C C . GLY A 1 20 ? 11.014 1.305 3.882 1.00 0.14 20 GLY A C 3
ATOM 2500 O O . GLY A 1 20 ? 11.850 0.834 3.118 1.00 0.18 20 GLY A O 3
ATOM 2504 N N . ASP A 1 21 ? 11.304 1.693 5.118 1.00 0.17 21 ASP A N 3
ATOM 2505 C CA . ASP A 1 21 ? 12.638 1.516 5.686 1.00 0.21 21 ASP A CA 3
ATOM 2506 C C . ASP A 1 21 ? 12.661 0.301 6.614 1.00 0.19 21 ASP A C 3
ATOM 2507 O O . ASP A 1 21 ? 13.647 0.032 7.294 1.00 0.23 21 ASP A O 3
ATOM 2516 N N . SER A 1 22 ? 11.568 -0.446 6.622 1.00 0.16 22 SER A N 3
ATOM 2517 C CA . SER A 1 22 ? 11.495 -1.677 7.392 1.00 0.17 22 SER A CA 3
ATOM 2518 C C . SER A 1 22 ? 12.365 -2.734 6.741 1.00 0.16 22 SER A C 3
ATOM 2519 O O . SER A 1 22 ? 12.676 -2.624 5.557 1.00 0.14 22 SER A O 3
ATOM 2527 N N . ASP A 1 23 ? 12.761 -3.747 7.492 1.00 0.20 23 ASP A N 3
ATOM 2528 C CA . ASP A 1 23 ? 13.543 -4.841 6.928 1.00 0.22 23 ASP A CA 3
ATOM 2529 C C . ASP A 1 23 ? 12.828 -5.412 5.717 1.00 0.20 23 ASP A C 3
ATOM 2530 O O . ASP A 1 23 ? 13.433 -5.635 4.664 1.00 0.22 23 ASP A O 3
ATOM 2539 N N . LEU A 1 24 ? 11.525 -5.600 5.865 1.00 0.20 24 LEU A N 3
ATOM 2540 C CA . LEU A 1 24 ? 10.707 -6.105 4.776 1.00 0.21 24 LEU A CA 3
ATOM 2541 C C . LEU A 1 24 ? 10.593 -5.068 3.673 1.00 0.17 24 LEU A C 3
ATOM 2542 O O . LEU A 1 24 ? 11.030 -5.305 2.550 1.00 0.18 24 LEU A O 3
ATOM 2558 N N . GLY A 1 25 ? 10.042 -3.907 4.016 1.00 0.14 25 GLY A N 3
ATOM 2559 C CA . GLY A 1 25 ? 9.802 -2.863 3.033 1.00 0.12 25 GLY A CA 3
ATOM 2560 C C . GLY A 1 25 ? 11.038 -2.495 2.239 1.00 0.12 25 GLY A C 3
ATOM 2561 O O . GLY A 1 25 ? 10.961 -2.265 1.034 1.00 0.16 25 GLY A O 3
ATOM 2565 N N . THR A 1 26 ? 12.182 -2.475 2.906 1.00 0.13 26 THR A N 3
ATOM 2566 C CA . THR A 1 26 ? 13.431 -2.104 2.264 1.00 0.16 26 THR A CA 3
ATOM 2567 C C . THR A 1 26 ? 13.831 -3.152 1.242 1.00 0.20 26 THR A C 3
ATOM 2568 O O . THR A 1 26 ? 14.148 -2.823 0.103 1.00 0.24 26 THR A O 3
ATOM 2579 N N . LEU A 1 27 ? 13.776 -4.413 1.643 1.00 0.21 27 LEU A N 3
ATOM 2580 C CA . LEU A 1 27 ? 14.107 -5.515 0.754 1.00 0.28 27 LEU A CA 3
ATOM 2581 C C . LEU A 1 27 ? 13.129 -5.541 -0.418 1.00 0.29 27 LEU A C 3
ATOM 2582 O O . LEU A 1 27 ? 13.515 -5.788 -1.561 1.00 0.34 27 LEU A O 3
ATOM 2598 N N . LEU A 1 28 ? 11.870 -5.237 -0.131 1.00 0.27 28 LEU A N 3
ATOM 2599 C CA . LEU A 1 28 ? 10.825 -5.319 -1.139 1.00 0.31 28 LEU A CA 3
ATOM 2600 C C . LEU A 1 28 ? 11.007 -4.240 -2.197 1.00 0.32 28 LEU A C 3
ATOM 2601 O O . LEU A 1 28 ? 10.897 -4.512 -3.393 1.00 0.37 28 LEU A O 3
ATOM 2617 N N . LEU A 1 29 ? 11.309 -3.020 -1.767 1.00 0.30 29 LEU A N 3
ATOM 2618 C CA . LEU A 1 29 ? 11.470 -1.923 -2.709 1.00 0.32 29 LEU A CA 3
ATOM 2619 C C . LEU A 1 29 ? 12.862 -1.923 -3.321 1.00 0.36 29 LEU A C 3
ATOM 2620 O O . LEU A 1 29 ? 13.078 -1.347 -4.384 1.00 0.41 29 LEU A O 3
ATOM 2636 N N . ASP A 1 30 ? 13.802 -2.563 -2.644 1.00 0.34 30 ASP A N 3
ATOM 2637 C CA . ASP A 1 30 ? 15.150 -2.743 -3.179 1.00 0.39 30 ASP A CA 3
ATOM 2638 C C . ASP A 1 30 ? 15.093 -3.656 -4.390 1.00 0.43 30 ASP A C 3
ATOM 2639 O O . ASP A 1 30 ? 15.821 -3.479 -5.367 1.00 0.49 30 ASP A O 3
ATOM 2648 N N . GLU A 1 31 ? 14.186 -4.615 -4.319 1.00 0.43 31 GLU A N 3
ATOM 2649 C CA . GLU A 1 31 ? 13.976 -5.571 -5.392 1.00 0.49 31 GLU A CA 3
ATOM 2650 C C . GLU A 1 31 ? 13.250 -4.883 -6.540 1.00 0.51 31 GLU A C 3
ATOM 2651 O O . GLU A 1 31 ? 13.470 -5.176 -7.715 1.00 0.62 31 GLU A O 3
ATOM 2663 N N . LEU A 1 32 ? 12.399 -3.941 -6.175 1.00 0.52 32 LEU A N 3
ATOM 2664 C CA . LEU A 1 32 ? 11.562 -3.233 -7.129 1.00 0.58 32 LEU A CA 3
ATOM 2665 C C . LEU A 1 32 ? 12.253 -1.987 -7.682 1.00 0.61 32 LEU A C 3
ATOM 2666 O O . LEU A 1 32 ? 11.778 -1.368 -8.633 1.00 0.71 32 LEU A O 3
ATOM 2682 N N . GLY A 1 33 ? 13.375 -1.626 -7.068 1.00 0.57 33 GLY A N 3
ATOM 2683 C CA . GLY A 1 33 ? 14.148 -0.480 -7.511 1.00 0.62 33 GLY A CA 3
ATOM 2684 C C . GLY A 1 33 ? 13.413 0.830 -7.324 1.00 0.63 33 GLY A C 3
ATOM 2685 O O . GLY A 1 33 ? 13.426 1.683 -8.208 1.00 0.75 33 GLY A O 3
ATOM 2689 N N . ILE A 1 34 ? 12.782 0.997 -6.171 1.00 0.54 34 ILE A N 3
ATOM 2690 C CA . ILE A 1 34 ? 11.975 2.184 -5.911 1.00 0.58 34 ILE A CA 3
ATOM 2691 C C . ILE A 1 34 ? 12.800 3.285 -5.257 1.00 0.65 34 ILE A C 3
ATOM 2692 O O . ILE A 1 34 ? 13.489 3.054 -4.259 1.00 0.68 34 ILE A O 3
ATOM 2708 N N . VAL A 1 35 ? 12.733 4.481 -5.828 1.00 0.77 35 VAL A N 3
ATOM 2709 C CA . VAL A 1 35 ? 13.351 5.647 -5.221 1.00 0.89 35 VAL A CA 3
ATOM 2710 C C . VAL A 1 35 ? 12.400 6.266 -4.196 1.00 0.74 35 VAL A C 3
ATOM 2711 O O . VAL A 1 35 ? 11.261 6.617 -4.513 1.00 0.90 35 VAL A O 3
ATOM 2724 N N . LEU A 1 36 ? 12.863 6.368 -2.962 1.00 0.70 36 LEU A N 3
ATOM 2725 C CA . LEU A 1 36 ? 12.033 6.863 -1.876 1.00 0.66 36 LEU A CA 3
ATOM 2726 C C . LEU A 1 36 ? 12.236 8.357 -1.651 1.00 0.68 36 LEU A C 3
ATOM 2727 O O . LEU A 1 36 ? 13.362 8.845 -1.586 1.00 0.84 36 LEU A O 3
ATOM 2743 N N . GLU A 1 37 ? 11.130 9.077 -1.564 1.00 0.72 37 GLU A N 3
ATOM 2744 C CA . GLU A 1 37 ? 11.154 10.486 -1.205 1.00 0.84 37 GLU A CA 3
ATOM 2745 C C . GLU A 1 37 ? 11.033 10.611 0.307 1.00 0.76 37 GLU A C 3
ATOM 2746 O O . GLU A 1 37 ? 11.528 11.557 0.919 1.00 0.88 37 GLU A O 3
ATOM 2758 N N . ASP A 1 38 ? 10.360 9.632 0.896 1.00 0.61 38 ASP A N 3
ATOM 2759 C CA . ASP A 1 38 ? 10.220 9.519 2.329 1.00 0.54 38 ASP A CA 3
ATOM 2760 C C . ASP A 1 38 ? 10.177 8.042 2.666 1.00 0.41 38 ASP A C 3
ATOM 2761 O O . ASP A 1 38 ? 9.167 7.378 2.441 1.00 0.39 38 ASP A O 3
ATOM 2770 N N . PRO A 1 39 ? 11.281 7.496 3.173 1.00 0.41 39 PRO A N 3
ATOM 2771 C CA . PRO A 1 39 ? 11.397 6.061 3.415 1.00 0.40 39 PRO A CA 3
ATOM 2772 C C . PRO A 1 39 ? 10.613 5.609 4.638 1.00 0.32 39 PRO A C 3
ATOM 2773 O O . PRO A 1 39 ? 10.572 4.423 4.958 1.00 0.35 39 PRO A O 3
ATOM 2784 N N . THR A 1 40 ? 9.971 6.548 5.310 1.00 0.30 40 THR A N 3
ATOM 2785 C CA . THR A 1 40 ? 9.308 6.226 6.564 1.00 0.31 40 THR A CA 3
ATOM 2786 C C . THR A 1 40 ? 7.814 6.027 6.358 1.00 0.28 40 THR A C 3
ATOM 2787 O O . THR A 1 40 ? 7.066 5.810 7.310 1.00 0.48 40 THR A O 3
ATOM 2798 N N . VAL A 1 41 ? 7.391 6.083 5.102 1.00 0.20 41 VAL A N 3
ATOM 2799 C CA . VAL A 1 41 ? 6.005 5.820 4.752 1.00 0.17 41 VAL A CA 3
ATOM 2800 C C . VAL A 1 41 ? 5.733 4.319 4.742 1.00 0.14 41 VAL A C 3
ATOM 2801 O O . VAL A 1 41 ? 6.661 3.504 4.718 1.00 0.15 41 VAL A O 3
ATOM 2814 N N . LEU A 1 42 ? 4.461 3.962 4.770 1.00 0.14 42 LEU A N 3
ATOM 2815 C CA . LEU A 1 42 ? 4.056 2.572 4.689 1.00 0.14 42 LEU A CA 3
ATOM 2816 C C . LEU A 1 42 ? 3.816 2.185 3.243 1.00 0.12 42 LEU A C 3
ATOM 2817 O O . LEU A 1 42 ? 2.981 2.785 2.561 1.00 0.15 42 LEU A O 3
ATOM 2833 N N . ILE A 1 43 ? 4.563 1.205 2.771 1.00 0.11 43 ILE A N 3
ATOM 2834 C CA . ILE A 1 43 ? 4.366 0.694 1.433 1.00 0.10 43 ILE A CA 3
ATOM 2835 C C . ILE A 1 43 ? 3.624 -0.628 1.484 1.00 0.11 43 ILE A C 3
ATOM 2836 O O . ILE A 1 43 ? 3.924 -1.498 2.304 1.00 0.15 43 ILE A O 3
ATOM 2852 N N . GLY A 1 44 ? 2.638 -0.759 0.623 1.00 0.13 44 GLY A N 3
ATOM 2853 C CA . GLY A 1 44 ? 1.794 -1.925 0.644 1.00 0.16 44 GLY A CA 3
ATOM 2854 C C . GLY A 1 44 ? 2.060 -2.862 -0.507 1.00 0.17 44 GLY A C 3
ATOM 2855 O O . GLY A 1 44 ? 1.662 -2.597 -1.638 1.00 0.31 44 GLY A O 3
ATOM 2859 N N . ASP A 1 45 ? 2.726 -3.959 -0.219 1.00 0.18 45 ASP A N 3
ATOM 2860 C CA . ASP A 1 45 ? 2.979 -4.975 -1.225 1.00 0.20 45 ASP A CA 3
ATOM 2861 C C . ASP A 1 45 ? 1.769 -5.884 -1.336 1.00 0.20 45 ASP A C 3
ATOM 2862 O O . ASP A 1 45 ? 1.142 -6.213 -0.328 1.00 0.29 45 ASP A O 3
ATOM 2871 N N . GLY A 1 46 ? 1.416 -6.263 -2.553 1.00 0.18 46 GLY A N 3
ATOM 2872 C CA . GLY A 1 46 ? 0.272 -7.126 -2.739 1.00 0.21 46 GLY A CA 3
ATOM 2873 C C . GLY A 1 46 ? -1.030 -6.387 -2.517 1.00 0.18 46 GLY A C 3
ATOM 2874 O O . GLY A 1 46 ? -1.978 -6.930 -1.952 1.00 0.18 46 GLY A O 3
ATOM 2878 N N . CYS A 1 47 ? -1.074 -5.145 -2.957 1.00 0.17 47 CYS A N 3
ATOM 2879 C CA . CYS A 1 47 ? -2.198 -4.277 -2.673 1.00 0.15 47 CYS A CA 3
ATOM 2880 C C . CYS A 1 47 ? -3.102 -4.141 -3.885 1.00 0.19 47 CYS A C 3
ATOM 2881 O O . CYS A 1 47 ? -2.690 -3.641 -4.932 1.00 0.25 47 CYS A O 3
ATOM 2888 N N . ASP A 1 48 ? -4.329 -4.613 -3.745 1.00 0.19 48 ASP A N 3
ATOM 2889 C CA . ASP A 1 48 ? -5.313 -4.496 -4.807 1.00 0.24 48 ASP A CA 3
ATOM 2890 C C . ASP A 1 48 ? -6.272 -3.354 -4.500 1.00 0.21 48 ASP A C 3
ATOM 2891 O O . ASP A 1 48 ? -6.717 -3.198 -3.363 1.00 0.19 48 ASP A O 3
ATOM 2900 N N . PRO A 1 49 ? -6.551 -2.506 -5.494 1.00 0.26 49 PRO A N 3
ATOM 2901 C CA . PRO A 1 49 ? -7.516 -1.418 -5.357 1.00 0.28 49 PRO A CA 3
ATOM 2902 C C . PRO A 1 49 ? -8.876 -1.919 -4.891 1.00 0.31 49 PRO A C 3
ATOM 2903 O O . PRO A 1 49 ? -9.516 -2.722 -5.575 1.00 0.37 49 PRO A O 3
ATOM 2914 N N . ILE A 1 50 ? -9.321 -1.444 -3.738 1.00 0.30 50 ILE A N 3
ATOM 2915 C CA . ILE A 1 50 ? -10.627 -1.822 -3.244 1.00 0.36 50 ILE A CA 3
ATOM 2916 C C . ILE A 1 50 ? -11.667 -0.947 -3.907 1.00 0.43 50 ILE A C 3
ATOM 2917 O O . ILE A 1 50 ? -11.784 0.235 -3.603 1.00 0.46 50 ILE A O 3
ATOM 2933 N N . THR A 1 51 ? -12.383 -1.529 -4.842 1.00 0.54 51 THR A N 3
ATOM 2934 C CA . THR A 1 51 ? -13.381 -0.805 -5.600 1.00 0.64 51 THR A CA 3
ATOM 2935 C C . THR A 1 51 ? -14.756 -1.431 -5.394 1.00 0.79 51 THR A C 3
ATOM 2936 O O . THR A 1 51 ? -15.686 -1.230 -6.180 1.00 0.88 51 THR A O 3
ATOM 2947 N N . VAL A 1 52 ? -14.875 -2.194 -4.324 1.00 0.88 52 VAL A N 3
ATOM 2948 C CA . VAL A 1 52 ? -16.133 -2.807 -3.958 1.00 1.10 52 VAL A CA 3
ATOM 2949 C C . VAL A 1 52 ? -16.721 -2.107 -2.739 1.00 1.38 52 VAL A C 3
ATOM 2950 O O . VAL A 1 52 ? -16.019 -1.840 -1.761 1.00 1.44 52 VAL A O 3
ATOM 2963 N N . ALA A 1 53 ? -18.000 -1.789 -2.809 1.00 1.71 53 ALA A N 3
ATOM 2964 C CA . ALA A 1 53 ? -18.677 -1.160 -1.692 1.00 2.11 53 ALA A CA 3
ATOM 2965 C C . ALA A 1 53 ? -19.204 -2.219 -0.733 1.00 2.05 53 ALA A C 3
ATOM 2966 O O . ALA A 1 53 ? -20.384 -2.571 -0.752 1.00 2.54 53 ALA A O 3
ATOM 2973 N N . GLY A 1 54 ? -18.301 -2.743 0.079 1.00 2.23 54 GLY A N 3
ATOM 2974 C CA . GLY A 1 54 ? -18.653 -3.748 1.058 1.00 2.81 54 GLY A CA 3
ATOM 2975 C C . GLY A 1 54 ? -17.532 -3.946 2.050 1.00 2.91 54 GLY A C 3
ATOM 2976 O O . GLY A 1 54 ? -16.880 -4.989 2.060 1.00 3.50 54 GLY A O 3
ATOM 2980 N N . SER A 1 55 ? -17.316 -2.936 2.889 1.00 2.88 55 SER A N 3
ATOM 2981 C CA . SER A 1 55 ? -16.172 -2.897 3.798 1.00 3.27 55 SER A CA 3
ATOM 2982 C C . SER A 1 55 ? -16.183 -4.069 4.784 1.00 2.84 55 SER A C 3
ATOM 2983 O O . SER A 1 55 ? -15.153 -4.397 5.378 1.00 3.08 55 SER A O 3
ATOM 2991 N N . SER A 1 56 ? -17.346 -4.694 4.949 1.00 2.68 56 SER A N 3
ATOM 2992 C CA . SER A 1 56 ? -17.480 -5.870 5.799 1.00 2.71 56 SER A CA 3
ATOM 2993 C C . SER A 1 56 ? -16.454 -6.938 5.416 1.00 2.12 56 SER A C 3
ATOM 2994 O O . SER A 1 56 ? -15.832 -7.556 6.282 1.00 2.50 56 SER A O 3
ATOM 3002 N N . ASP A 1 57 ? -16.268 -7.128 4.116 1.00 1.64 57 ASP A N 3
ATOM 3003 C CA . ASP A 1 57 ? -15.240 -8.024 3.602 1.00 1.50 57 ASP A CA 3
ATOM 3004 C C . ASP A 1 57 ? -14.804 -7.556 2.219 1.00 1.07 57 ASP A C 3
ATOM 3005 O O . ASP A 1 57 ? -15.120 -8.173 1.202 1.00 1.44 57 ASP A O 3
ATOM 3014 N N . ALA A 1 58 ? -14.105 -6.434 2.192 1.00 0.67 58 ALA A N 3
ATOM 3015 C CA . ALA A 1 58 ? -13.643 -5.842 0.946 1.00 0.66 58 ALA A CA 3
ATOM 3016 C C . ALA A 1 58 ? -12.145 -6.038 0.786 1.00 0.60 58 ALA A C 3
ATOM 3017 O O . ALA A 1 58 ? -11.549 -5.638 -0.216 1.00 0.83 58 ALA A O 3
ATOM 3024 N N . CYS A 1 59 ? -11.540 -6.655 1.782 1.00 0.45 59 CYS A N 3
ATOM 3025 C CA . CYS A 1 59 ? -10.110 -6.879 1.779 1.00 0.54 59 CYS A CA 3
ATOM 3026 C C . CYS A 1 59 ? -9.785 -8.258 2.335 1.00 0.55 59 CYS A C 3
ATOM 3027 O O . CYS A 1 59 ? -10.408 -8.712 3.293 1.00 0.74 59 CYS A O 3
ATOM 3034 N N . SER A 1 60 ? -8.815 -8.925 1.724 1.00 0.64 60 SER A N 3
ATOM 3035 C CA . SER A 1 60 ? -8.414 -10.254 2.154 1.00 0.86 60 SER A CA 3
ATOM 3036 C C . SER A 1 60 ? -7.132 -10.211 2.990 1.00 0.71 60 SER A C 3
ATOM 3037 O O . SER A 1 60 ? -6.567 -11.252 3.324 1.00 1.05 60 SER A O 3
ATOM 3045 N N . ALA A 1 61 ? -6.669 -9.010 3.326 1.00 0.38 61 ALA A N 3
ATOM 3046 C CA . ALA A 1 61 ? -5.459 -8.871 4.128 1.00 0.32 61 ALA A CA 3
ATOM 3047 C C . ALA A 1 61 ? -5.522 -7.647 5.045 1.00 0.32 61 ALA A C 3
ATOM 3048 O O . ALA A 1 61 ? -5.883 -7.769 6.215 1.00 0.54 61 ALA A O 3
ATOM 3055 N N . THR A 1 62 ? -5.175 -6.474 4.519 1.00 0.22 62 THR A N 3
ATOM 3056 C CA . THR A 1 62 ? -5.176 -5.244 5.309 1.00 0.19 62 THR A CA 3
ATOM 3057 C C . THR A 1 62 ? -5.662 -4.055 4.473 1.00 0.18 62 THR A C 3
ATOM 3058 O O . THR A 1 62 ? -5.180 -3.828 3.362 1.00 0.20 62 THR A O 3
ATOM 3069 N N . ALA A 1 63 ? -6.613 -3.301 5.013 1.00 0.19 63 ALA A N 3
ATOM 3070 C CA . ALA A 1 63 ? -7.180 -2.156 4.310 1.00 0.20 63 ALA A CA 3
ATOM 3071 C C . ALA A 1 63 ? -6.345 -0.912 4.570 1.00 0.17 63 ALA A C 3
ATOM 3072 O O . ALA A 1 63 ? -6.052 -0.580 5.719 1.00 0.19 63 ALA A O 3
ATOM 3079 N N . VAL A 1 64 ? -5.968 -0.224 3.505 1.00 0.14 64 VAL A N 3
ATOM 3080 C CA . VAL A 1 64 ? -5.106 0.942 3.616 1.00 0.13 64 VAL A CA 3
ATOM 3081 C C . VAL A 1 64 ? -5.524 2.054 2.658 1.00 0.14 64 VAL A C 3
ATOM 3082 O O . VAL A 1 64 ? -6.359 1.856 1.775 1.00 0.21 64 VAL A O 3
ATOM 3095 N N . CYS A 1 65 ? -4.922 3.215 2.847 1.00 0.17 65 CYS A N 3
ATOM 3096 C CA . CYS A 1 65 ? -5.209 4.388 2.041 1.00 0.17 65 CYS A CA 3
ATOM 3097 C C . CYS A 1 65 ? -3.908 5.044 1.590 1.00 0.13 65 CYS A C 3
ATOM 3098 O O . CYS A 1 65 ? -3.234 5.705 2.384 1.00 0.14 65 CYS A O 3
ATOM 3105 N N . CYS A 1 66 ? -3.544 4.847 0.332 1.00 0.12 66 CYS A N 3
ATOM 3106 C CA . CYS A 1 66 ? -2.310 5.408 -0.198 1.00 0.13 66 CYS A CA 3
ATOM 3107 C C . CYS A 1 66 ? -2.529 6.776 -0.810 1.00 0.16 66 CYS A C 3
ATOM 3108 O O . CYS A 1 66 ? -3.522 7.026 -1.497 1.00 0.23 66 CYS A O 3
ATOM 3115 N N . SER A 1 67 ? -1.583 7.658 -0.540 1.00 0.24 67 SER A N 3
ATOM 3116 C CA . SER A 1 67 ? -1.612 9.010 -1.055 1.00 0.29 67 SER A CA 3
ATOM 3117 C C . SER A 1 67 ? -0.839 9.105 -2.367 1.00 0.32 67 SER A C 3
ATOM 3118 O O . SER A 1 67 ? -1.031 10.037 -3.151 1.00 0.41 67 SER A O 3
ATOM 3126 N N . ASP A 1 68 ? 0.021 8.129 -2.608 1.00 0.30 68 ASP A N 3
ATOM 3127 C CA . ASP A 1 68 ? 0.895 8.156 -3.775 1.00 0.37 68 ASP A CA 3
ATOM 3128 C C . ASP A 1 68 ? 0.295 7.333 -4.912 1.00 0.44 68 ASP A C 3
ATOM 3129 O O . ASP A 1 68 ? -0.556 6.468 -4.686 1.00 0.57 68 ASP A O 3
ATOM 3138 N N . ASN A 1 69 ? 0.749 7.600 -6.128 1.00 0.53 69 ASN A N 3
ATOM 3139 C CA . ASN A 1 69 ? 0.169 6.988 -7.316 1.00 0.63 69 ASN A CA 3
ATOM 3140 C C . ASN A 1 69 ? 1.199 6.128 -8.050 1.00 0.59 69 ASN A C 3
ATOM 3141 O O . ASN A 1 69 ? 0.868 5.417 -9.000 1.00 0.64 69 ASN A O 3
ATOM 3152 N N . ASN A 1 70 ? 2.447 6.172 -7.597 1.00 0.59 70 ASN A N 3
ATOM 3153 C CA . ASN A 1 70 ? 3.523 5.435 -8.252 1.00 0.64 70 ASN A CA 3
ATOM 3154 C C . ASN A 1 70 ? 3.515 3.971 -7.818 1.00 0.55 70 ASN A C 3
ATOM 3155 O O . ASN A 1 70 ? 4.240 3.571 -6.907 1.00 0.86 70 ASN A O 3
ATOM 3166 N N . VAL A 1 71 ? 2.678 3.179 -8.466 1.00 0.41 71 VAL A N 3
ATOM 3167 C CA . VAL A 1 71 ? 2.571 1.769 -8.162 1.00 0.38 71 VAL A CA 3
ATOM 3168 C C . VAL A 1 71 ? 3.319 0.931 -9.196 1.00 0.33 71 VAL A C 3
ATOM 3169 O O . VAL A 1 71 ? 3.281 1.219 -10.391 1.00 0.38 71 VAL A O 3
ATOM 3182 N N . SER A 1 72 ? 4.006 -0.103 -8.726 1.00 0.32 72 SER A N 3
ATOM 3183 C CA . SER A 1 72 ? 4.786 -0.975 -9.597 1.00 0.37 72 SER A CA 3
ATOM 3184 C C . SER A 1 72 ? 3.886 -1.995 -10.286 1.00 0.42 72 SER A C 3
ATOM 3185 O O . SER A 1 72 ? 4.335 -2.766 -11.135 1.00 0.55 72 SER A O 3
ATOM 3193 N N . GLY A 1 73 ? 2.617 -1.990 -9.912 1.00 0.39 73 GLY A N 3
ATOM 3194 C CA . GLY A 1 73 ? 1.675 -2.943 -10.452 1.00 0.48 73 GLY A CA 3
ATOM 3195 C C . GLY A 1 73 ? 0.930 -3.681 -9.371 1.00 0.41 73 GLY A C 3
ATOM 3196 O O . GLY A 1 73 ? -0.238 -4.024 -9.545 1.00 0.48 73 GLY A O 3
ATOM 3200 N N . VAL A 1 74 ? 1.588 -3.905 -8.239 1.00 0.31 74 VAL A N 3
ATOM 3201 C CA . VAL A 1 74 ? 0.947 -4.607 -7.137 1.00 0.28 74 VAL A CA 3
ATOM 3202 C C . VAL A 1 74 ? 1.211 -3.928 -5.799 1.00 0.22 74 VAL A C 3
ATOM 3203 O O . VAL A 1 74 ? 0.639 -4.311 -4.785 1.00 0.34 74 VAL A O 3
ATOM 3216 N N . ILE A 1 75 ? 2.081 -2.931 -5.783 1.00 0.18 75 ILE A N 3
ATOM 3217 C CA . ILE A 1 75 ? 2.399 -2.253 -4.534 1.00 0.17 75 ILE A CA 3
ATOM 3218 C C . ILE A 1 75 ? 1.602 -0.977 -4.369 1.00 0.16 75 ILE A C 3
ATOM 3219 O O . ILE A 1 75 ? 0.810 -0.597 -5.231 1.00 0.20 75 ILE A O 3
ATOM 3235 N N . ALA A 1 76 ? 1.849 -0.325 -3.250 1.00 0.15 76 ALA A N 3
ATOM 3236 C CA . ALA A 1 76 ? 1.227 0.940 -2.921 1.00 0.16 76 ALA A CA 3
ATOM 3237 C C . ALA A 1 76 ? 2.184 1.757 -2.053 1.00 0.14 76 ALA A C 3
ATOM 3238 O O . ALA A 1 76 ? 2.870 1.199 -1.201 1.00 0.15 76 ALA A O 3
ATOM 3245 N N . ILE A 1 77 ? 2.259 3.063 -2.279 1.00 0.15 77 ILE A N 3
ATOM 3246 C CA . ILE A 1 77 ? 3.186 3.906 -1.528 1.00 0.16 77 ILE A CA 3
ATOM 3247 C C . ILE A 1 77 ? 2.442 4.973 -0.726 1.00 0.16 77 ILE A C 3
ATOM 3248 O O . ILE A 1 77 ? 1.537 5.633 -1.239 1.00 0.21 77 ILE A O 3
ATOM 3264 N N . GLY A 1 78 ? 2.821 5.126 0.540 1.00 0.16 78 GLY A N 3
ATOM 3265 C CA . GLY A 1 78 ? 2.204 6.129 1.388 1.00 0.17 78 GLY A CA 3
ATOM 3266 C C . GLY A 1 78 ? 0.818 5.718 1.827 1.00 0.15 78 GLY A C 3
ATOM 3267 O O . GLY A 1 78 ? -0.139 6.480 1.683 1.00 0.17 78 GLY A O 3
ATOM 3271 N N . CYS A 1 79 ? 0.711 4.508 2.356 1.00 0.13 79 CYS A N 3
ATOM 3272 C CA . CYS A 1 79 ? -0.567 3.953 2.759 1.00 0.13 79 CYS A CA 3
ATOM 3273 C C . CYS A 1 79 ? -0.795 4.085 4.252 1.00 0.13 79 CYS A C 3
ATOM 3274 O O . CYS A 1 79 ? 0.085 3.791 5.058 1.00 0.18 79 CYS A O 3
ATOM 3281 N N . LEU A 1 80 ? -1.977 4.545 4.612 1.00 0.14 80 LEU A N 3
ATOM 3282 C CA . LEU A 1 80 ? -2.390 4.577 6.002 1.00 0.15 80 LEU A CA 3
ATOM 3283 C C . LEU A 1 80 ? -3.453 3.519 6.248 1.00 0.15 80 LEU A C 3
ATOM 3284 O O . LEU A 1 80 ? -4.401 3.400 5.478 1.00 0.15 80 LEU A O 3
ATOM 3300 N N . PRO A 1 81 ? -3.296 2.726 7.310 1.00 0.15 81 PRO A N 3
ATOM 3301 C CA . PRO A 1 81 ? -4.237 1.652 7.643 1.00 0.17 81 PRO A CA 3
ATOM 3302 C C . PRO A 1 81 ? -5.621 2.194 7.983 1.00 0.21 81 PRO A C 3
ATOM 3303 O O . PRO A 1 81 ? -5.768 3.025 8.880 1.00 0.25 81 PRO A O 3
ATOM 3314 N N . VAL A 1 82 ? -6.632 1.726 7.263 1.00 0.23 82 VAL A N 3
ATOM 3315 C CA . VAL A 1 82 ? -7.987 2.189 7.458 1.00 0.30 82 VAL A CA 3
ATOM 3316 C C . VAL A 1 82 ? -8.881 1.075 7.980 1.00 0.39 82 VAL A C 3
ATOM 3317 O O . VAL A 1 82 ? -8.552 -0.107 7.882 1.00 0.42 82 VAL A O 3
ATOM 3330 N N . THR A 1 83 ? -9.990 1.473 8.565 1.00 0.53 83 THR A N 3
ATOM 3331 C CA . THR A 1 83 ? -10.988 0.547 9.061 1.00 0.70 83 THR A CA 3
ATOM 3332 C C . THR A 1 83 ? -12.381 1.115 8.806 1.00 1.46 83 THR A C 3
ATOM 3333 O O . THR A 1 83 ? -12.609 2.309 9.013 1.00 2.07 83 THR A O 3
ATOM 3344 N N . LEU A 1 84 ? -13.291 0.257 8.351 1.00 1.87 84 LEU A N 3
ATOM 3345 C CA . LEU A 1 84 ? -14.663 0.647 8.043 1.00 2.80 84 LEU A CA 3
ATOM 3346 C C . LEU A 1 84 ? -14.710 1.636 6.879 1.00 3.45 84 LEU A C 3
ATOM 3347 O O . LEU A 1 84 ? -14.721 2.857 7.124 1.00 3.87 84 LEU A O 3
ATOM 3364 N N . GLY A 1 1 ? -18.804 -1.176 -7.147 1.00 5.63 1 GLY A N 4
ATOM 3365 C CA . GLY A 1 1 ? -17.573 -0.492 -6.695 1.00 4.92 1 GLY A CA 4
ATOM 3366 C C . GLY A 1 1 ? -17.604 -0.204 -5.210 1.00 4.01 1 GLY A C 4
ATOM 3367 O O . GLY A 1 1 ? -18.441 0.562 -4.736 1.00 4.29 1 GLY A O 4
ATOM 3373 N N . SER A 1 2 ? -16.706 -0.839 -4.469 1.00 3.39 2 SER A N 4
ATOM 3374 C CA . SER A 1 2 ? -16.617 -0.620 -3.035 1.00 2.92 2 SER A CA 4
ATOM 3375 C C . SER A 1 2 ? -16.033 0.760 -2.745 1.00 2.13 2 SER A C 4
ATOM 3376 O O . SER A 1 2 ? -16.454 1.434 -1.803 1.00 2.36 2 SER A O 4
ATOM 3384 N N . TRP A 1 3 ? -15.074 1.171 -3.584 1.00 1.93 3 TRP A N 4
ATOM 3385 C CA . TRP A 1 3 ? -14.423 2.480 -3.481 1.00 1.69 3 TRP A CA 4
ATOM 3386 C C . TRP A 1 3 ? -13.515 2.571 -2.261 1.00 1.84 3 TRP A C 4
ATOM 3387 O O . TRP A 1 3 ? -12.293 2.585 -2.395 1.00 2.71 3 TRP A O 4
ATOM 3408 N N . GLY A 1 4 ? -14.109 2.620 -1.082 1.00 1.61 4 GLY A N 4
ATOM 3409 C CA . GLY A 1 4 ? -13.335 2.842 0.117 1.00 2.03 4 GLY A CA 4
ATOM 3410 C C . GLY A 1 4 ? -13.010 4.309 0.299 1.00 1.82 4 GLY A C 4
ATOM 3411 O O . GLY A 1 4 ? -11.967 4.785 -0.152 1.00 1.87 4 GLY A O 4
ATOM 3415 N N . GLN A 1 5 ? -13.915 5.033 0.940 1.00 1.92 5 GLN A N 4
ATOM 3416 C CA . GLN A 1 5 ? -13.732 6.455 1.160 1.00 1.96 5 GLN A CA 4
ATOM 3417 C C . GLN A 1 5 ? -12.665 6.696 2.217 1.00 1.53 5 GLN A C 4
ATOM 3418 O O . GLN A 1 5 ? -12.664 6.059 3.274 1.00 1.64 5 GLN A O 4
ATOM 3432 N N . CYS A 1 6 ? -11.758 7.608 1.923 1.00 1.29 6 CYS A N 4
ATOM 3433 C CA . CYS A 1 6 ? -10.656 7.911 2.821 1.00 0.94 6 CYS A CA 4
ATOM 3434 C C . CYS A 1 6 ? -10.604 9.406 3.114 1.00 0.96 6 CYS A C 4
ATOM 3435 O O . CYS A 1 6 ? -11.199 9.873 4.082 1.00 1.88 6 CYS A O 4
ATOM 3442 N N . SER A 1 7 ? -9.902 10.155 2.270 1.00 0.91 7 SER A N 4
ATOM 3443 C CA . SER A 1 7 ? -9.828 11.604 2.396 1.00 0.99 7 SER A CA 4
ATOM 3444 C C . SER A 1 7 ? -9.416 12.216 1.059 1.00 1.25 7 SER A C 4
ATOM 3445 O O . SER A 1 7 ? -10.250 12.752 0.331 1.00 1.82 7 SER A O 4
ATOM 3453 N N . THR A 1 8 ? -8.138 12.111 0.724 1.00 1.48 8 THR A N 4
ATOM 3454 C CA . THR A 1 8 ? -7.642 12.617 -0.545 1.00 2.09 8 THR A CA 4
ATOM 3455 C C . THR A 1 8 ? -7.013 11.495 -1.362 1.00 1.70 8 THR A C 4
ATOM 3456 O O . THR A 1 8 ? -6.991 11.540 -2.593 1.00 2.23 8 THR A O 4
ATOM 3467 N N . GLY A 1 9 ? -6.513 10.487 -0.663 1.00 0.97 9 GLY A N 4
ATOM 3468 C CA . GLY A 1 9 ? -5.879 9.365 -1.318 1.00 0.72 9 GLY A CA 4
ATOM 3469 C C . GLY A 1 9 ? -6.848 8.235 -1.599 1.00 0.71 9 GLY A C 4
ATOM 3470 O O . GLY A 1 9 ? -8.030 8.320 -1.258 1.00 1.12 9 GLY A O 4
ATOM 3474 N N . SER A 1 10 ? -6.339 7.178 -2.205 1.00 0.38 10 SER A N 4
ATOM 3475 C CA . SER A 1 10 ? -7.147 6.029 -2.576 1.00 0.39 10 SER A CA 4
ATOM 3476 C C . SER A 1 10 ? -7.003 4.937 -1.525 1.00 0.28 10 SER A C 4
ATOM 3477 O O . SER A 1 10 ? -5.994 4.872 -0.829 1.00 0.29 10 SER A O 4
ATOM 3485 N N . ILE A 1 11 ? -8.030 4.116 -1.368 1.00 0.32 11 ILE A N 4
ATOM 3486 C CA . ILE A 1 11 ? -7.938 2.974 -0.481 1.00 0.27 11 ILE A CA 4
ATOM 3487 C C . ILE A 1 11 ? -7.745 1.684 -1.258 1.00 0.20 11 ILE A C 4
ATOM 3488 O O . ILE A 1 11 ? -8.458 1.397 -2.224 1.00 0.26 11 ILE A O 4
ATOM 3504 N N . GLN A 1 12 ? -6.765 0.922 -0.822 1.00 0.13 12 GLN A N 4
ATOM 3505 C CA . GLN A 1 12 ? -6.470 -0.371 -1.414 1.00 0.10 12 GLN A CA 4
ATOM 3506 C C . GLN A 1 12 ? -6.350 -1.428 -0.329 1.00 0.11 12 GLN A C 4
ATOM 3507 O O . GLN A 1 12 ? -6.299 -1.112 0.861 1.00 0.17 12 GLN A O 4
ATOM 3521 N N . CYS A 1 13 ? -6.327 -2.679 -0.747 1.00 0.12 13 CYS A N 4
ATOM 3522 C CA . CYS A 1 13 ? -6.211 -3.788 0.176 1.00 0.16 13 CYS A CA 4
ATOM 3523 C C . CYS A 1 13 ? -4.850 -4.446 0.026 1.00 0.13 13 CYS A C 4
ATOM 3524 O O . CYS A 1 13 ? -4.612 -5.204 -0.918 1.00 0.15 13 CYS A O 4
ATOM 3531 N N . CYS A 1 14 ? -3.959 -4.140 0.951 1.00 0.12 14 CYS A N 4
ATOM 3532 C CA . CYS A 1 14 ? -2.591 -4.620 0.885 1.00 0.12 14 CYS A CA 4
ATOM 3533 C C . CYS A 1 14 ? -2.449 -5.974 1.536 1.00 0.15 14 CYS A C 4
ATOM 3534 O O . CYS A 1 14 ? -2.810 -6.163 2.699 1.00 0.19 14 CYS A O 4
ATOM 3541 N N . GLN A 1 15 ? -1.920 -6.910 0.770 1.00 0.15 15 GLN A N 4
ATOM 3542 C CA . GLN A 1 15 ? -1.626 -8.237 1.262 1.00 0.16 15 GLN A CA 4
ATOM 3543 C C . GLN A 1 15 ? -0.467 -8.176 2.256 1.00 0.18 15 GLN A C 4
ATOM 3544 O O . GLN A 1 15 ? -0.418 -8.941 3.218 1.00 0.23 15 GLN A O 4
ATOM 3558 N N . ASN A 1 16 ? 0.441 -7.237 2.034 1.00 0.17 16 ASN A N 4
ATOM 3559 C CA . ASN A 1 16 ? 1.572 -7.036 2.927 1.00 0.21 16 ASN A CA 4
ATOM 3560 C C . ASN A 1 16 ? 1.794 -5.551 3.177 1.00 0.21 16 ASN A C 4
ATOM 3561 O O . ASN A 1 16 ? 2.236 -4.823 2.290 1.00 0.40 16 ASN A O 4
ATOM 3572 N N . VAL A 1 17 ? 1.479 -5.107 4.377 1.00 0.16 17 VAL A N 4
ATOM 3573 C CA . VAL A 1 17 ? 1.702 -3.720 4.762 1.00 0.13 17 VAL A CA 4
ATOM 3574 C C . VAL A 1 17 ? 2.989 -3.610 5.563 1.00 0.14 17 VAL A C 4
ATOM 3575 O O . VAL A 1 17 ? 3.050 -4.023 6.723 1.00 0.18 17 VAL A O 4
ATOM 3588 N N . VAL A 1 18 ? 4.020 -3.073 4.933 1.00 0.12 18 VAL A N 4
ATOM 3589 C CA . VAL A 1 18 ? 5.328 -2.970 5.558 1.00 0.13 18 VAL A CA 4
ATOM 3590 C C . VAL A 1 18 ? 5.889 -1.561 5.408 1.00 0.12 18 VAL A C 4
ATOM 3591 O O . VAL A 1 18 ? 5.672 -0.904 4.392 1.00 0.12 18 VAL A O 4
ATOM 3604 N N . PRO A 1 19 ? 6.586 -1.060 6.436 1.00 0.14 19 PRO A N 4
ATOM 3605 C CA . PRO A 1 19 ? 7.291 0.217 6.349 1.00 0.15 19 PRO A CA 4
ATOM 3606 C C . PRO A 1 19 ? 8.364 0.188 5.268 1.00 0.12 19 PRO A C 4
ATOM 3607 O O . PRO A 1 19 ? 9.097 -0.788 5.139 1.00 0.10 19 PRO A O 4
ATOM 3618 N N . GLY A 1 20 ? 8.449 1.259 4.490 1.00 0.14 20 GLY A N 4
ATOM 3619 C CA . GLY A 1 20 ? 9.440 1.328 3.430 1.00 0.13 20 GLY A CA 4
ATOM 3620 C C . GLY A 1 20 ? 10.849 1.426 3.977 1.00 0.14 20 GLY A C 4
ATOM 3621 O O . GLY A 1 20 ? 11.822 1.222 3.254 1.00 0.18 20 GLY A O 4
ATOM 3625 N N . ASP A 1 21 ? 10.949 1.743 5.260 1.00 0.17 21 ASP A N 4
ATOM 3626 C CA . ASP A 1 21 ? 12.231 1.813 5.952 1.00 0.21 21 ASP A CA 4
ATOM 3627 C C . ASP A 1 21 ? 12.418 0.567 6.814 1.00 0.19 21 ASP A C 4
ATOM 3628 O O . ASP A 1 21 ? 13.401 0.428 7.542 1.00 0.23 21 ASP A O 4
ATOM 3637 N N . SER A 1 22 ? 11.456 -0.339 6.712 1.00 0.16 22 SER A N 4
ATOM 3638 C CA . SER A 1 22 ? 11.512 -1.606 7.419 1.00 0.17 22 SER A CA 4
ATOM 3639 C C . SER A 1 22 ? 12.506 -2.532 6.747 1.00 0.16 22 SER A C 4
ATOM 3640 O O . SER A 1 22 ? 12.773 -2.386 5.560 1.00 0.14 22 SER A O 4
ATOM 3648 N N . ASP A 1 23 ? 13.040 -3.484 7.490 1.00 0.20 23 ASP A N 4
ATOM 3649 C CA . ASP A 1 23 ? 13.949 -4.469 6.914 1.00 0.22 23 ASP A CA 4
ATOM 3650 C C . ASP A 1 23 ? 13.282 -5.123 5.722 1.00 0.20 23 ASP A C 4
ATOM 3651 O O . ASP A 1 23 ? 13.877 -5.292 4.656 1.00 0.22 23 ASP A O 4
ATOM 3660 N N . LEU A 1 24 ? 12.023 -5.462 5.924 1.00 0.20 24 LEU A N 4
ATOM 3661 C CA . LEU A 1 24 ? 11.211 -6.048 4.873 1.00 0.21 24 LEU A CA 4
ATOM 3662 C C . LEU A 1 24 ? 10.948 -5.042 3.762 1.00 0.17 24 LEU A C 4
ATOM 3663 O O . LEU A 1 24 ? 11.393 -5.232 2.635 1.00 0.18 24 LEU A O 4
ATOM 3679 N N . GLY A 1 25 ? 10.251 -3.961 4.101 1.00 0.14 25 GLY A N 4
ATOM 3680 C CA . GLY A 1 25 ? 9.844 -2.979 3.108 1.00 0.12 25 GLY A CA 4
ATOM 3681 C C . GLY A 1 25 ? 11.001 -2.424 2.301 1.00 0.12 25 GLY A C 4
ATOM 3682 O O . GLY A 1 25 ? 10.885 -2.235 1.090 1.00 0.16 25 GLY A O 4
ATOM 3686 N N . THR A 1 26 ? 12.123 -2.191 2.961 1.00 0.13 26 THR A N 4
ATOM 3687 C CA . THR A 1 26 ? 13.293 -1.633 2.305 1.00 0.16 26 THR A CA 4
ATOM 3688 C C . THR A 1 26 ? 13.873 -2.631 1.310 1.00 0.20 26 THR A C 4
ATOM 3689 O O . THR A 1 26 ? 14.282 -2.261 0.211 1.00 0.24 26 THR A O 4
ATOM 3700 N N . LEU A 1 27 ? 13.866 -3.902 1.680 1.00 0.21 27 LEU A N 4
ATOM 3701 C CA . LEU A 1 27 ? 14.363 -4.941 0.805 1.00 0.28 27 LEU A CA 4
ATOM 3702 C C . LEU A 1 27 ? 13.354 -5.221 -0.303 1.00 0.29 27 LEU A C 4
ATOM 3703 O O . LEU A 1 27 ? 13.720 -5.642 -1.401 1.00 0.34 27 LEU A O 4
ATOM 3719 N N . LEU A 1 28 ? 12.080 -4.976 -0.012 1.00 0.27 28 LEU A N 4
ATOM 3720 C CA . LEU A 1 28 ? 11.030 -5.178 -0.994 1.00 0.31 28 LEU A CA 4
ATOM 3721 C C . LEU A 1 28 ? 11.135 -4.136 -2.096 1.00 0.32 28 LEU A C 4
ATOM 3722 O O . LEU A 1 28 ? 11.126 -4.471 -3.278 1.00 0.37 28 LEU A O 4
ATOM 3738 N N . LEU A 1 29 ? 11.264 -2.871 -1.712 1.00 0.30 29 LEU A N 4
ATOM 3739 C CA . LEU A 1 29 ? 11.283 -1.798 -2.694 1.00 0.32 29 LEU A CA 4
ATOM 3740 C C . LEU A 1 29 ? 12.628 -1.711 -3.401 1.00 0.36 29 LEU A C 4
ATOM 3741 O O . LEU A 1 29 ? 12.714 -1.203 -4.517 1.00 0.41 29 LEU A O 4
ATOM 3757 N N . ASP A 1 30 ? 13.673 -2.208 -2.757 1.00 0.34 30 ASP A N 4
ATOM 3758 C CA . ASP A 1 30 ? 14.988 -2.265 -3.382 1.00 0.39 30 ASP A CA 4
ATOM 3759 C C . ASP A 1 30 ? 14.961 -3.267 -4.520 1.00 0.43 30 ASP A C 4
ATOM 3760 O O . ASP A 1 30 ? 15.619 -3.095 -5.543 1.00 0.49 30 ASP A O 4
ATOM 3769 N N . GLU A 1 31 ? 14.154 -4.301 -4.334 1.00 0.43 31 GLU A N 4
ATOM 3770 C CA . GLU A 1 31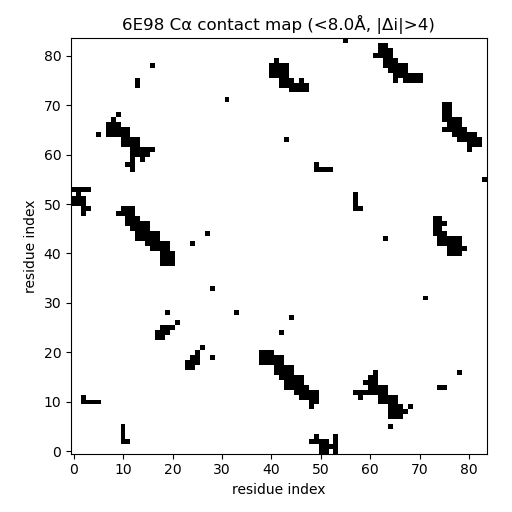 ? 13.980 -5.344 -5.323 1.00 0.49 31 GLU A CA 4
ATOM 3771 C C . GLU A 1 31 ? 13.110 -4.833 -6.462 1.00 0.51 31 GLU A C 4
ATOM 3772 O O . GLU A 1 31 ? 13.116 -5.368 -7.570 1.00 0.62 31 GLU A O 4
ATOM 3784 N N . LEU A 1 32 ? 12.372 -3.775 -6.168 1.00 0.52 32 LEU A N 4
ATOM 3785 C CA . LEU A 1 32 ? 11.406 -3.218 -7.095 1.00 0.58 32 LEU A CA 4
ATOM 3786 C C . LEU A 1 32 ? 11.928 -1.945 -7.757 1.00 0.61 32 LEU A C 4
ATOM 3787 O O . LEU A 1 32 ? 11.299 -1.404 -8.665 1.00 0.71 32 LEU A O 4
ATOM 3803 N N . GLY A 1 33 ? 13.082 -1.478 -7.291 1.00 0.57 33 GLY A N 4
ATOM 3804 C CA . GLY A 1 33 ? 13.699 -0.293 -7.858 1.00 0.62 33 GLY A CA 4
ATOM 3805 C C . GLY A 1 33 ? 12.906 0.967 -7.576 1.00 0.63 33 GLY A C 4
ATOM 3806 O O . GLY A 1 33 ? 12.851 1.871 -8.410 1.00 0.75 33 GLY A O 4
ATOM 3810 N N . ILE A 1 34 ? 12.296 1.032 -6.398 1.00 0.54 34 ILE A N 4
ATOM 3811 C CA . ILE A 1 34 ? 11.464 2.172 -6.035 1.00 0.58 34 ILE A CA 4
ATOM 3812 C C . ILE A 1 34 ? 12.299 3.258 -5.371 1.00 0.65 34 ILE A C 4
ATOM 3813 O O . ILE A 1 34 ? 13.178 2.963 -4.558 1.00 0.68 34 ILE A O 4
ATOM 3829 N N . VAL A 1 35 ? 12.035 4.505 -5.724 1.00 0.77 35 VAL A N 4
ATOM 3830 C CA . VAL A 1 35 ? 12.701 5.626 -5.087 1.00 0.89 35 VAL A CA 4
ATOM 3831 C C . VAL A 1 35 ? 11.798 6.237 -4.013 1.00 0.74 35 VAL A C 4
ATOM 3832 O O . VAL A 1 35 ? 10.754 6.825 -4.308 1.00 0.90 35 VAL A O 4
ATOM 3845 N N . LEU A 1 36 ? 12.188 6.061 -2.761 1.00 0.70 36 LEU A N 4
ATOM 3846 C CA . LEU A 1 36 ? 11.422 6.588 -1.644 1.00 0.66 36 LEU A CA 4
ATOM 3847 C C . LEU A 1 36 ? 11.719 8.066 -1.437 1.00 0.68 36 LEU A C 4
ATOM 3848 O O . LEU A 1 36 ? 12.873 8.486 -1.423 1.00 0.84 36 LEU A O 4
ATOM 3864 N N . GLU A 1 37 ? 10.667 8.855 -1.319 1.00 0.72 37 GLU A N 4
ATOM 3865 C CA . GLU A 1 37 ? 10.803 10.262 -0.980 1.00 0.84 37 GLU A CA 4
ATOM 3866 C C . GLU A 1 37 ? 10.751 10.407 0.530 1.00 0.76 37 GLU A C 4
ATOM 3867 O O . GLU A 1 37 ? 11.340 11.317 1.108 1.00 0.88 37 GLU A O 4
ATOM 3879 N N . ASP A 1 38 ? 10.034 9.481 1.153 1.00 0.61 38 ASP A N 4
ATOM 3880 C CA . ASP A 1 38 ? 9.920 9.404 2.590 1.00 0.54 38 ASP A CA 4
ATOM 3881 C C . ASP A 1 38 ? 9.913 7.940 2.976 1.00 0.41 38 ASP A C 4
ATOM 3882 O O . ASP A 1 38 ? 8.881 7.282 2.890 1.00 0.39 38 ASP A O 4
ATOM 3891 N N . PRO A 1 39 ? 11.059 7.394 3.396 1.00 0.41 39 PRO A N 4
ATOM 3892 C CA . PRO A 1 39 ? 11.173 5.964 3.696 1.00 0.40 39 PRO A CA 4
ATOM 3893 C C . PRO A 1 39 ? 10.303 5.569 4.884 1.00 0.32 39 PRO A C 4
ATOM 3894 O O . PRO A 1 39 ? 10.092 4.392 5.158 1.00 0.35 39 PRO A O 4
ATOM 3905 N N . THR A 1 40 ? 9.763 6.572 5.556 1.00 0.30 40 THR A N 4
ATOM 3906 C CA . THR A 1 40 ? 8.982 6.362 6.763 1.00 0.31 40 THR A CA 4
ATOM 3907 C C . THR A 1 40 ? 7.555 5.938 6.438 1.00 0.28 40 THR A C 4
ATOM 3908 O O . THR A 1 40 ? 6.791 5.549 7.325 1.00 0.48 40 THR A O 4
ATOM 3919 N N . VAL A 1 41 ? 7.200 6.005 5.164 1.00 0.20 41 VAL A N 4
ATOM 3920 C CA . VAL A 1 41 ? 5.860 5.654 4.734 1.00 0.17 41 VAL A CA 4
ATOM 3921 C C . VAL A 1 41 ? 5.671 4.143 4.710 1.00 0.14 41 VAL A C 4
ATOM 3922 O O . VAL A 1 41 ? 6.638 3.377 4.674 1.00 0.15 41 VAL A O 4
ATOM 3935 N N . LEU A 1 42 ? 4.421 3.727 4.745 1.00 0.14 42 LEU A N 4
ATOM 3936 C CA . LEU A 1 42 ? 4.083 2.322 4.645 1.00 0.14 42 LEU A CA 4
ATOM 3937 C C . LEU A 1 42 ? 3.824 1.965 3.197 1.00 0.12 42 LEU A C 4
ATOM 3938 O O . LEU A 1 42 ? 3.045 2.633 2.513 1.00 0.15 42 LEU A O 4
ATOM 3954 N N . ILE A 1 43 ? 4.491 0.930 2.729 1.00 0.11 43 ILE A N 4
ATOM 3955 C CA . ILE A 1 43 ? 4.285 0.453 1.378 1.00 0.10 43 ILE A CA 4
ATOM 3956 C C . ILE A 1 43 ? 3.497 -0.843 1.400 1.00 0.11 43 ILE A C 4
ATOM 3957 O O . ILE A 1 43 ? 3.713 -1.706 2.256 1.00 0.15 43 ILE A O 4
ATOM 3973 N N . GLY A 1 44 ? 2.572 -0.965 0.473 1.00 0.13 44 GLY A N 4
ATOM 3974 C CA . GLY A 1 44 ? 1.703 -2.109 0.452 1.00 0.16 44 GLY A CA 4
ATOM 3975 C C . GLY A 1 44 ? 2.012 -3.061 -0.673 1.00 0.17 44 GLY A C 4
ATOM 3976 O O . GLY A 1 44 ? 1.610 -2.841 -1.812 1.00 0.31 44 GLY A O 4
ATOM 3980 N N . ASP A 1 45 ? 2.729 -4.117 -0.356 1.00 0.18 45 ASP A N 4
ATOM 3981 C CA . ASP A 1 45 ? 2.983 -5.180 -1.314 1.00 0.20 45 ASP A CA 4
ATOM 3982 C C . ASP A 1 45 ? 1.746 -6.054 -1.410 1.00 0.20 45 ASP A C 4
ATOM 3983 O O . ASP A 1 45 ? 1.114 -6.354 -0.399 1.00 0.29 45 ASP A O 4
ATOM 3992 N N . GLY A 1 46 ? 1.376 -6.431 -2.619 1.00 0.18 46 GLY A N 4
ATOM 3993 C CA . GLY A 1 46 ? 0.176 -7.222 -2.793 1.00 0.21 46 GLY A CA 4
ATOM 3994 C C . GLY A 1 46 ? -1.082 -6.420 -2.534 1.00 0.18 46 GLY A C 4
ATOM 3995 O O . GLY A 1 46 ? -2.034 -6.921 -1.943 1.00 0.18 46 GLY A O 4
ATOM 3999 N N . CYS A 1 47 ? -1.089 -5.174 -2.967 1.00 0.17 47 CYS A N 4
ATOM 4000 C CA . CYS A 1 47 ? -2.196 -4.282 -2.678 1.00 0.15 47 CYS A CA 4
ATOM 4001 C C . CYS A 1 47 ? -3.083 -4.112 -3.895 1.00 0.19 47 CYS A C 4
ATOM 4002 O O . CYS A 1 47 ? -2.685 -3.523 -4.900 1.00 0.25 47 CYS A O 4
ATOM 4009 N N . ASP A 1 48 ? -4.285 -4.638 -3.792 1.00 0.19 48 ASP A N 4
ATOM 4010 C CA . ASP A 1 48 ? -5.265 -4.522 -4.856 1.00 0.24 48 ASP A CA 4
ATOM 4011 C C . ASP A 1 48 ? -6.160 -3.325 -4.584 1.00 0.21 48 ASP A C 4
ATOM 4012 O O . ASP A 1 48 ? -6.582 -3.109 -3.446 1.00 0.19 48 ASP A O 4
ATOM 4021 N N . PRO A 1 49 ? -6.452 -2.522 -5.611 1.00 0.26 49 PRO A N 4
ATOM 4022 C CA . PRO A 1 49 ? -7.355 -1.386 -5.479 1.00 0.28 49 PRO A CA 4
ATOM 4023 C C . PRO A 1 49 ? -8.771 -1.855 -5.184 1.00 0.31 49 PRO A C 4
ATOM 4024 O O . PRO A 1 49 ? -9.365 -2.588 -5.977 1.00 0.37 49 PRO A O 4
ATOM 4035 N N . ILE A 1 50 ? -9.315 -1.449 -4.045 1.00 0.30 50 ILE A N 4
ATOM 4036 C CA . ILE A 1 50 ? -10.635 -1.907 -3.653 1.00 0.36 50 ILE A CA 4
ATOM 4037 C C . ILE A 1 50 ? -11.704 -1.160 -4.435 1.00 0.43 50 ILE A C 4
ATOM 4038 O O . ILE A 1 50 ? -12.206 -0.122 -4.010 1.00 0.46 50 ILE A O 4
ATOM 4054 N N . THR A 1 51 ? -12.035 -1.699 -5.588 1.00 0.54 51 THR A N 4
ATOM 4055 C CA . THR A 1 51 ? -13.038 -1.100 -6.448 1.00 0.64 51 THR A CA 4
ATOM 4056 C C . THR A 1 51 ? -13.999 -2.168 -6.957 1.00 0.79 51 THR A C 4
ATOM 4057 O O . THR A 1 51 ? -14.861 -1.914 -7.796 1.00 0.88 51 THR A O 4
ATOM 4068 N N . VAL A 1 52 ? -13.857 -3.361 -6.411 1.00 0.88 52 VAL A N 4
ATOM 4069 C CA . VAL A 1 52 ? -14.713 -4.472 -6.767 1.00 1.10 52 VAL A CA 4
ATOM 4070 C C . VAL A 1 52 ? -15.807 -4.620 -5.714 1.00 1.38 52 VAL A C 4
ATOM 4071 O O . VAL A 1 52 ? -15.666 -4.093 -4.607 1.00 1.44 52 VAL A O 4
ATOM 4084 N N . ALA A 1 53 ? -16.894 -5.300 -6.075 1.00 1.71 53 ALA A N 4
ATOM 4085 C CA . ALA A 1 53 ? -17.999 -5.561 -5.153 1.00 2.11 53 ALA A CA 4
ATOM 4086 C C . ALA A 1 53 ? -18.665 -4.259 -4.710 1.00 2.05 53 ALA A C 4
ATOM 4087 O O . ALA A 1 53 ? -18.385 -3.188 -5.253 1.00 2.54 53 ALA A O 4
ATOM 4094 N N . GLY A 1 54 ? -19.572 -4.363 -3.752 1.00 2.23 54 GLY A N 4
ATOM 4095 C CA . GLY A 1 54 ? -20.216 -3.188 -3.203 1.00 2.81 54 GLY A CA 4
ATOM 4096 C C . GLY A 1 54 ? -20.104 -3.143 -1.694 1.00 2.91 54 GLY A C 4
ATOM 4097 O O . GLY A 1 54 ? -20.572 -2.205 -1.053 1.00 3.50 54 GLY A O 4
ATOM 4101 N N . SER A 1 55 ? -19.484 -4.168 -1.130 1.00 2.88 55 SER A N 4
ATOM 4102 C CA . SER A 1 55 ? -19.287 -4.257 0.305 1.00 3.27 55 SER A CA 4
ATOM 4103 C C . SER A 1 55 ? -17.891 -3.768 0.677 1.00 2.84 55 SER A C 4
ATOM 4104 O O . SER A 1 55 ? -16.948 -3.894 -0.108 1.00 3.08 55 SER A O 4
ATOM 4112 N N . SER A 1 56 ? -17.771 -3.200 1.873 1.00 2.68 56 SER A N 4
ATOM 4113 C CA . SER A 1 56 ? -16.501 -2.685 2.367 1.00 2.71 56 SER A CA 4
ATOM 4114 C C . SER A 1 56 ? -15.515 -3.823 2.608 1.00 2.12 56 SER A C 4
ATOM 4115 O O . SER A 1 56 ? -14.301 -3.635 2.540 1.00 2.50 56 SER A O 4
ATOM 4123 N N . ASP A 1 57 ? -16.050 -5.008 2.884 1.00 1.64 57 ASP A N 4
ATOM 4124 C CA . ASP A 1 57 ? -15.229 -6.189 3.108 1.00 1.50 57 ASP A CA 4
ATOM 4125 C C . ASP A 1 57 ? -14.850 -6.819 1.769 1.00 1.07 57 ASP A C 4
ATOM 4126 O O . ASP A 1 57 ? -15.162 -7.974 1.479 1.00 1.44 57 ASP A O 4
ATOM 4135 N N . ALA A 1 58 ? -14.205 -6.016 0.942 1.00 0.67 58 ALA A N 4
ATOM 4136 C CA . ALA A 1 58 ? -13.694 -6.467 -0.341 1.00 0.66 58 ALA A CA 4
ATOM 4137 C C . ALA A 1 58 ? -12.189 -6.653 -0.250 1.00 0.60 58 ALA A C 4
ATOM 4138 O O . ALA A 1 58 ? -11.481 -6.687 -1.258 1.00 0.83 58 ALA A O 4
ATOM 4145 N N . CYS A 1 59 ? -11.712 -6.754 0.977 1.00 0.45 59 CYS A N 4
ATOM 4146 C CA . CYS A 1 59 ? -10.294 -6.882 1.245 1.00 0.54 59 CYS A CA 4
ATOM 4147 C C . CYS A 1 59 ? -9.989 -8.275 1.783 1.00 0.55 59 CYS A C 4
ATOM 4148 O O . CYS A 1 59 ? -10.858 -8.929 2.362 1.00 0.74 59 CYS A O 4
ATOM 4155 N N . SER A 1 60 ? -8.762 -8.731 1.578 1.00 0.64 60 SER A N 4
ATOM 4156 C CA . SER A 1 60 ? -8.363 -10.064 1.991 1.00 0.86 60 SER A CA 4
ATOM 4157 C C . SER A 1 60 ? -7.114 -10.016 2.870 1.00 0.71 60 SER A C 4
ATOM 4158 O O . SER A 1 60 ? -6.433 -11.026 3.043 1.00 1.05 60 SER A O 4
ATOM 4166 N N . ALA A 1 61 ? -6.815 -8.844 3.426 1.00 0.38 61 ALA A N 4
ATOM 4167 C CA . ALA A 1 61 ? -5.625 -8.683 4.254 1.00 0.32 61 ALA A CA 4
ATOM 4168 C C . ALA A 1 61 ? -5.690 -7.419 5.111 1.00 0.32 61 ALA A C 4
ATOM 4169 O O . ALA A 1 61 ? -5.965 -7.487 6.307 1.00 0.54 61 ALA A O 4
ATOM 4176 N N . THR A 1 62 ? -5.434 -6.264 4.506 1.00 0.22 62 THR A N 4
ATOM 4177 C CA . THR A 1 62 ? -5.394 -5.009 5.249 1.00 0.19 62 THR A CA 4
ATOM 4178 C C . THR A 1 62 ? -5.872 -3.839 4.393 1.00 0.18 62 THR A C 4
ATOM 4179 O O . THR A 1 62 ? -5.430 -3.667 3.257 1.00 0.20 62 THR A O 4
ATOM 4190 N N . ALA A 1 63 ? -6.773 -3.041 4.949 1.00 0.19 63 ALA A N 4
ATOM 4191 C CA . ALA A 1 63 ? -7.273 -1.855 4.275 1.00 0.20 63 ALA A CA 4
ATOM 4192 C C . ALA A 1 63 ? -6.379 -0.670 4.583 1.00 0.17 63 ALA A C 4
ATOM 4193 O O . ALA A 1 63 ? -6.125 -0.355 5.749 1.00 0.19 63 ALA A O 4
ATOM 4200 N N . VAL A 1 64 ? -5.900 -0.024 3.542 1.00 0.14 64 VAL A N 4
ATOM 4201 C CA . VAL A 1 64 ? -5.008 1.110 3.691 1.00 0.13 64 VAL A CA 4
ATOM 4202 C C . VAL A 1 64 ? -5.357 2.208 2.704 1.00 0.14 64 VAL A C 4
ATOM 4203 O O . VAL A 1 64 ? -6.010 1.967 1.693 1.00 0.21 64 VAL A O 4
ATOM 4216 N N . CYS A 1 65 ? -4.910 3.406 3.006 1.00 0.17 65 CYS A N 4
ATOM 4217 C CA . CYS A 1 65 ? -5.152 4.556 2.161 1.00 0.17 65 CYS A CA 4
ATOM 4218 C C . CYS A 1 65 ? -3.826 5.112 1.657 1.00 0.13 65 CYS A C 4
ATOM 4219 O O . CYS A 1 65 ? -3.093 5.758 2.410 1.00 0.14 65 CYS A O 4
ATOM 4226 N N . CYS A 1 66 ? -3.501 4.836 0.399 1.00 0.12 66 CYS A N 4
ATOM 4227 C CA . CYS A 1 66 ? -2.222 5.251 -0.159 1.00 0.13 66 CYS A CA 4
ATOM 4228 C C . CYS A 1 66 ? -2.324 6.615 -0.828 1.00 0.16 66 CYS A C 4
ATOM 4229 O O . CYS A 1 66 ? -3.248 6.884 -1.600 1.00 0.23 66 CYS A O 4
ATOM 4236 N N . SER A 1 67 ? -1.370 7.476 -0.507 1.00 0.24 67 SER A N 4
ATOM 4237 C CA . SER A 1 67 ? -1.349 8.836 -1.016 1.00 0.29 67 SER A CA 4
ATOM 4238 C C . SER A 1 67 ? -0.478 8.947 -2.266 1.00 0.32 67 SER A C 4
ATOM 4239 O O . SER A 1 67 ? -0.564 9.924 -3.013 1.00 0.41 67 SER A O 4
ATOM 4247 N N . ASP A 1 68 ? 0.347 7.938 -2.492 1.00 0.30 68 ASP A N 4
ATOM 4248 C CA . ASP A 1 68 ? 1.258 7.928 -3.631 1.00 0.37 68 ASP A CA 4
ATOM 4249 C C . ASP A 1 68 ? 0.802 6.880 -4.643 1.00 0.44 68 ASP A C 4
ATOM 4250 O O . ASP A 1 68 ? 0.511 5.740 -4.276 1.00 0.57 68 ASP A O 4
ATOM 4259 N N . ASN A 1 69 ? 0.737 7.268 -5.911 1.00 0.53 69 ASN A N 4
ATOM 4260 C CA . ASN A 1 69 ? 0.167 6.407 -6.945 1.00 0.63 69 ASN A CA 4
ATOM 4261 C C . ASN A 1 69 ? 1.228 5.841 -7.883 1.00 0.59 69 ASN A C 4
ATOM 4262 O O . ASN A 1 69 ? 0.911 5.420 -8.997 1.00 0.64 69 ASN A O 4
ATOM 4273 N N . ASN A 1 70 ? 2.479 5.813 -7.444 1.00 0.59 70 ASN A N 4
ATOM 4274 C CA . ASN A 1 70 ? 3.544 5.228 -8.254 1.00 0.64 70 ASN A CA 4
ATOM 4275 C C . ASN A 1 70 ? 3.578 3.718 -8.063 1.00 0.55 70 ASN A C 4
ATOM 4276 O O . ASN A 1 70 ? 4.562 3.152 -7.588 1.00 0.86 70 ASN A O 4
ATOM 4287 N N . VAL A 1 71 ? 2.485 3.071 -8.435 1.00 0.41 71 VAL A N 4
ATOM 4288 C CA . VAL A 1 71 ? 2.352 1.637 -8.286 1.00 0.38 71 VAL A CA 4
ATOM 4289 C C . VAL A 1 71 ? 3.198 0.895 -9.316 1.00 0.33 71 VAL A C 4
ATOM 4290 O O . VAL A 1 71 ? 3.437 1.391 -10.417 1.00 0.38 71 VAL A O 4
ATOM 4303 N N . SER A 1 72 ? 3.671 -0.281 -8.936 1.00 0.32 72 SER A N 4
ATOM 4304 C CA . SER A 1 72 ? 4.476 -1.111 -9.819 1.00 0.37 72 SER A CA 4
ATOM 4305 C C . SER A 1 72 ? 3.599 -2.137 -10.527 1.00 0.42 72 SER A C 4
ATOM 4306 O O . SER A 1 72 ? 4.055 -2.863 -11.410 1.00 0.55 72 SER A O 4
ATOM 4314 N N . GLY A 1 73 ? 2.333 -2.177 -10.137 1.00 0.39 73 GLY A N 4
ATOM 4315 C CA . GLY A 1 73 ? 1.418 -3.164 -10.670 1.00 0.48 73 GLY A CA 4
ATOM 4316 C C . GLY A 1 73 ? 0.694 -3.921 -9.586 1.00 0.41 73 GLY A C 4
ATOM 4317 O O . GLY A 1 73 ? -0.459 -4.313 -9.768 1.00 0.48 73 GLY A O 4
ATOM 4321 N N . VAL A 1 74 ? 1.345 -4.119 -8.446 1.00 0.31 74 VAL A N 4
ATOM 4322 C CA . VAL A 1 74 ? 0.695 -4.798 -7.332 1.00 0.28 74 VAL A CA 4
ATOM 4323 C C . VAL A 1 74 ? 0.972 -4.106 -6.003 1.00 0.22 74 VAL A C 4
ATOM 4324 O O . VAL A 1 74 ? 0.394 -4.465 -4.987 1.00 0.34 74 VAL A O 4
ATOM 4337 N N . ILE A 1 75 ? 1.862 -3.128 -5.994 1.00 0.18 75 ILE A N 4
ATOM 4338 C CA . ILE A 1 75 ? 2.185 -2.447 -4.748 1.00 0.17 75 ILE A CA 4
ATOM 4339 C C . ILE A 1 75 ? 1.366 -1.187 -4.562 1.00 0.16 75 ILE A C 4
ATOM 4340 O O . ILE A 1 75 ? 0.550 -0.816 -5.407 1.00 0.20 75 ILE A O 4
ATOM 4356 N N . ALA A 1 76 ? 1.622 -0.542 -3.443 1.00 0.15 76 ALA A N 4
ATOM 4357 C CA . ALA A 1 76 ? 1.015 0.726 -3.099 1.00 0.16 76 ALA A CA 4
ATOM 4358 C C . ALA A 1 76 ? 1.991 1.509 -2.226 1.00 0.14 76 ALA A C 4
ATOM 4359 O O . ALA A 1 76 ? 2.735 0.910 -1.451 1.00 0.15 76 ALA A O 4
ATOM 4366 N N . ILE A 1 77 ? 2.022 2.827 -2.359 1.00 0.15 77 ILE A N 4
ATOM 4367 C CA . ILE A 1 77 ? 3.001 3.627 -1.630 1.00 0.16 77 ILE A CA 4
ATOM 4368 C C . ILE A 1 77 ? 2.325 4.730 -0.816 1.00 0.16 77 ILE A C 4
ATOM 4369 O O . ILE A 1 77 ? 1.338 5.326 -1.257 1.00 0.21 77 ILE A O 4
ATOM 4385 N N . GLY A 1 78 ? 2.855 4.988 0.378 1.00 0.16 78 GLY A N 4
ATOM 4386 C CA . GLY A 1 78 ? 2.319 6.035 1.225 1.00 0.17 78 GLY A CA 4
ATOM 4387 C C . GLY A 1 78 ? 0.954 5.682 1.760 1.00 0.15 78 GLY A C 4
ATOM 4388 O O . GLY A 1 78 ? 0.018 6.470 1.656 1.00 0.17 78 GLY A O 4
ATOM 4392 N N . CYS A 1 79 ? 0.839 4.495 2.331 1.00 0.13 79 CYS A N 4
ATOM 4393 C CA . CYS A 1 79 ? -0.452 3.985 2.753 1.00 0.13 79 CYS A CA 4
ATOM 4394 C C . CYS A 1 79 ? -0.631 4.079 4.259 1.00 0.13 79 CYS A C 4
ATOM 4395 O O . CYS A 1 79 ? 0.250 3.705 5.028 1.00 0.18 79 CYS A O 4
ATOM 4402 N N . LEU A 1 80 ? -1.771 4.610 4.670 1.00 0.14 80 LEU A N 4
ATOM 4403 C CA . LEU A 1 80 ? -2.140 4.647 6.075 1.00 0.15 80 LEU A CA 4
ATOM 4404 C C . LEU A 1 80 ? -3.224 3.616 6.352 1.00 0.15 80 LEU A C 4
ATOM 4405 O O . LEU A 1 80 ? -4.178 3.495 5.586 1.00 0.15 80 LEU A O 4
ATOM 4421 N N . PRO A 1 81 ? -3.082 2.849 7.437 1.00 0.15 81 PRO A N 4
ATOM 4422 C CA . PRO A 1 81 ? -4.060 1.828 7.819 1.00 0.17 81 PRO A CA 4
ATOM 4423 C C . PRO A 1 81 ? -5.398 2.445 8.213 1.00 0.21 81 PRO A C 4
ATOM 4424 O O . PRO A 1 81 ? -5.466 3.278 9.117 1.00 0.25 81 PRO A O 4
ATOM 4435 N N . VAL A 1 82 ? -6.455 2.038 7.528 1.00 0.23 82 VAL A N 4
ATOM 4436 C CA . VAL A 1 82 ? -7.775 2.585 7.765 1.00 0.30 82 VAL A CA 4
ATOM 4437 C C . VAL A 1 82 ? -8.698 1.552 8.387 1.00 0.39 82 VAL A C 4
ATOM 4438 O O . VAL A 1 82 ? -8.520 0.343 8.215 1.00 0.42 82 VAL A O 4
ATOM 4451 N N . THR A 1 83 ? -9.669 2.048 9.124 1.00 0.53 83 THR A N 4
ATOM 4452 C CA . THR A 1 83 ? -10.664 1.221 9.788 1.00 0.70 83 THR A CA 4
ATOM 4453 C C . THR A 1 83 ? -11.916 2.043 10.073 1.00 1.46 83 THR A C 4
ATOM 4454 O O . THR A 1 83 ? -11.824 3.122 10.661 1.00 2.07 83 THR A O 4
ATOM 4465 N N . LEU A 1 84 ? -13.066 1.518 9.659 1.00 1.87 84 LEU A N 4
ATOM 4466 C CA . LEU A 1 84 ? -14.364 2.159 9.873 1.00 2.80 84 LEU A CA 4
ATOM 4467 C C . LEU A 1 84 ? -14.336 3.650 9.539 1.00 3.45 84 LEU A C 4
ATOM 4468 O O . LEU A 1 84 ? -14.370 3.990 8.339 1.00 3.87 84 LEU A O 4
ATOM 4485 N N . GLY A 1 1 ? -18.453 2.379 -2.781 1.00 5.63 1 GLY A N 5
ATOM 4486 C CA . GLY A 1 1 ? -17.360 1.426 -3.097 1.00 4.92 1 GLY A CA 5
ATOM 4487 C C . GLY A 1 1 ? -16.724 1.707 -4.445 1.00 4.01 1 GLY A C 5
ATOM 4488 O O . GLY A 1 1 ? -16.438 0.783 -5.204 1.00 4.29 1 GLY A O 5
ATOM 4494 N N . SER A 1 2 ? -16.501 2.982 -4.747 1.00 3.39 2 SER A N 5
ATOM 4495 C CA . SER A 1 2 ? -15.928 3.370 -6.027 1.00 2.92 2 SER A CA 5
ATOM 4496 C C . SER A 1 2 ? -14.414 3.176 -6.023 1.00 2.13 2 SER A C 5
ATOM 4497 O O . SER A 1 2 ? -13.896 2.301 -6.712 1.00 2.36 2 SER A O 5
ATOM 4505 N N . TRP A 1 3 ? -13.708 3.988 -5.240 1.00 1.93 3 TRP A N 5
ATOM 4506 C CA . TRP A 1 3 ? -12.252 3.897 -5.164 1.00 1.69 3 TRP A CA 5
ATOM 4507 C C . TRP A 1 3 ? -11.790 3.975 -3.714 1.00 1.84 3 TRP A C 5
ATOM 4508 O O . TRP A 1 3 ? -10.609 4.214 -3.432 1.00 2.71 3 TRP A O 5
ATOM 4529 N N . GLY A 1 4 ? -12.730 3.774 -2.801 1.00 1.61 4 GLY A N 5
ATOM 4530 C CA . GLY A 1 4 ? -12.414 3.807 -1.393 1.00 2.03 4 GLY A CA 5
ATOM 4531 C C . GLY A 1 4 ? -12.538 5.195 -0.806 1.00 1.82 4 GLY A C 5
ATOM 4532 O O . GLY A 1 4 ? -11.739 6.082 -1.116 1.00 1.87 4 GLY A O 5
ATOM 4536 N N . GLN A 1 5 ? -13.544 5.389 0.033 1.00 1.92 5 GLN A N 5
ATOM 4537 C CA . GLN A 1 5 ? -13.743 6.663 0.702 1.00 1.96 5 GLN A CA 5
ATOM 4538 C C . GLN A 1 5 ? -12.739 6.808 1.834 1.00 1.53 5 GLN A C 5
ATOM 4539 O O . GLN A 1 5 ? -12.826 6.113 2.846 1.00 1.64 5 GLN A O 5
ATOM 4553 N N . CYS A 1 6 ? -11.782 7.698 1.659 1.00 1.29 6 CYS A N 5
ATOM 4554 C CA . CYS A 1 6 ? -10.724 7.869 2.636 1.00 0.94 6 CYS A CA 5
ATOM 4555 C C . CYS A 1 6 ? -10.524 9.338 2.974 1.00 0.96 6 CYS A C 5
ATOM 4556 O O . CYS A 1 6 ? -10.869 9.784 4.067 1.00 1.88 6 CYS A O 5
ATOM 4563 N N . SER A 1 7 ? -9.979 10.090 2.030 1.00 0.91 7 SER A N 5
ATOM 4564 C CA . SER A 1 7 ? -9.690 11.496 2.248 1.00 0.99 7 SER A CA 5
ATOM 4565 C C . SER A 1 7 ? -9.349 12.183 0.931 1.00 1.25 7 SER A C 5
ATOM 4566 O O . SER A 1 7 ? -10.199 12.823 0.314 1.00 1.82 7 SER A O 5
ATOM 4574 N N . THR A 1 8 ? -8.106 12.043 0.499 1.00 1.48 8 THR A N 5
ATOM 4575 C CA . THR A 1 8 ? -7.669 12.632 -0.752 1.00 2.09 8 THR A CA 5
ATOM 4576 C C . THR A 1 8 ? -7.164 11.559 -1.712 1.00 1.70 8 THR A C 5
ATOM 4577 O O . THR A 1 8 ? -7.302 11.683 -2.929 1.00 2.23 8 THR A O 5
ATOM 4588 N N . GLY A 1 9 ? -6.605 10.496 -1.153 1.00 0.97 9 GLY A N 5
ATOM 4589 C CA . GLY A 1 9 ? -6.027 9.444 -1.965 1.00 0.72 9 GLY A CA 5
ATOM 4590 C C . GLY A 1 9 ? -7.024 8.367 -2.347 1.00 0.71 9 GLY A C 5
ATOM 4591 O O . GLY A 1 9 ? -8.135 8.660 -2.788 1.00 1.12 9 GLY A O 5
ATOM 4595 N N . SER A 1 10 ? -6.631 7.122 -2.163 1.00 0.38 10 SER A N 5
ATOM 4596 C CA . SER A 1 10 ? -7.438 5.986 -2.569 1.00 0.39 10 SER A CA 5
ATOM 4597 C C . SER A 1 10 ? -7.244 4.856 -1.573 1.00 0.28 10 SER A C 5
ATOM 4598 O O . SER A 1 10 ? -6.217 4.796 -0.905 1.00 0.29 10 SER A O 5
ATOM 4606 N N . ILE A 1 11 ? -8.240 3.996 -1.427 1.00 0.32 11 ILE A N 5
ATOM 4607 C CA . ILE A 1 11 ? -8.098 2.848 -0.552 1.00 0.27 11 ILE A CA 5
ATOM 4608 C C . ILE A 1 11 ? -7.798 1.590 -1.345 1.00 0.20 11 ILE A C 5
ATOM 4609 O O . ILE A 1 11 ? -8.416 1.310 -2.374 1.00 0.26 11 ILE A O 5
ATOM 4625 N N . GLN A 1 12 ? -6.840 0.844 -0.848 1.00 0.13 12 GLN A N 5
ATOM 4626 C CA . GLN A 1 12 ? -6.461 -0.427 -1.439 1.00 0.10 12 GLN A CA 5
ATOM 4627 C C . GLN A 1 12 ? -6.359 -1.486 -0.359 1.00 0.11 12 GLN A C 5
ATOM 4628 O O . GLN A 1 12 ? -6.347 -1.175 0.833 1.00 0.17 12 GLN A O 5
ATOM 4642 N N . CYS A 1 13 ? -6.314 -2.730 -0.778 1.00 0.12 13 CYS A N 5
ATOM 4643 C CA . CYS A 1 13 ? -6.201 -3.836 0.143 1.00 0.16 13 CYS A CA 5
ATOM 4644 C C . CYS A 1 13 ? -4.844 -4.498 -0.027 1.00 0.13 13 CYS A C 5
ATOM 4645 O O . CYS A 1 13 ? -4.612 -5.245 -0.978 1.00 0.15 13 CYS A O 5
ATOM 4652 N N . CYS A 1 14 ? -3.941 -4.181 0.887 1.00 0.12 14 CYS A N 5
ATOM 4653 C CA . CYS A 1 14 ? -2.575 -4.665 0.826 1.00 0.12 14 CYS A CA 5
ATOM 4654 C C . CYS A 1 14 ? -2.461 -6.040 1.437 1.00 0.15 14 CYS A C 5
ATOM 4655 O O . CYS A 1 14 ? -2.936 -6.283 2.545 1.00 0.19 14 CYS A O 5
ATOM 4662 N N . GLN A 1 15 ? -1.833 -6.934 0.698 1.00 0.15 15 GLN A N 5
ATOM 4663 C CA . GLN A 1 15 ? -1.510 -8.246 1.202 1.00 0.16 15 GLN A CA 5
ATOM 4664 C C . GLN A 1 15 ? -0.422 -8.117 2.269 1.00 0.18 15 GLN A C 5
ATOM 4665 O O . GLN A 1 15 ? -0.371 -8.892 3.221 1.00 0.23 15 GLN A O 5
ATOM 4679 N N . ASN A 1 16 ? 0.427 -7.110 2.114 1.00 0.17 16 ASN A N 5
ATOM 4680 C CA . ASN A 1 16 ? 1.496 -6.857 3.065 1.00 0.21 16 ASN A CA 5
ATOM 4681 C C . ASN A 1 16 ? 1.675 -5.360 3.282 1.00 0.21 16 ASN A C 5
ATOM 4682 O O . ASN A 1 16 ? 1.934 -4.620 2.338 1.00 0.40 16 ASN A O 5
ATOM 4693 N N . VAL A 1 17 ? 1.528 -4.918 4.517 1.00 0.16 17 VAL A N 5
ATOM 4694 C CA . VAL A 1 17 ? 1.743 -3.514 4.851 1.00 0.13 17 VAL A CA 5
ATOM 4695 C C . VAL A 1 17 ? 3.020 -3.363 5.664 1.00 0.14 17 VAL A C 5
ATOM 4696 O O . VAL A 1 17 ? 3.074 -3.749 6.834 1.00 0.18 17 VAL A O 5
ATOM 4709 N N . VAL A 1 18 ? 4.046 -2.811 5.040 1.00 0.12 18 VAL A N 5
ATOM 4710 C CA . VAL A 1 18 ? 5.348 -2.677 5.673 1.00 0.13 18 VAL A CA 5
ATOM 4711 C C . VAL A 1 18 ? 5.907 -1.274 5.468 1.00 0.12 18 VAL A C 5
ATOM 4712 O O . VAL A 1 18 ? 5.652 -0.644 4.446 1.00 0.12 18 VAL A O 5
ATOM 4725 N N . PRO A 1 19 ? 6.647 -0.744 6.450 1.00 0.14 19 PRO A N 5
ATOM 4726 C CA . PRO A 1 19 ? 7.375 0.513 6.278 1.00 0.15 19 PRO A CA 5
ATOM 4727 C C . PRO A 1 19 ? 8.444 0.380 5.200 1.00 0.12 19 PRO A C 5
ATOM 4728 O O . PRO A 1 19 ? 9.143 -0.630 5.127 1.00 0.10 19 PRO A O 5
ATOM 4739 N N . GLY A 1 20 ? 8.554 1.396 4.354 1.00 0.14 20 GLY A N 5
ATOM 4740 C CA . GLY A 1 20 ? 9.499 1.353 3.251 1.00 0.13 20 GLY A CA 5
ATOM 4741 C C . GLY A 1 20 ? 10.938 1.304 3.722 1.00 0.14 20 GLY A C 5
ATOM 4742 O O . GLY A 1 20 ? 11.810 0.793 3.024 1.00 0.18 20 GLY A O 5
ATOM 4746 N N . ASP A 1 21 ? 11.180 1.844 4.907 1.00 0.17 21 ASP A N 5
ATOM 4747 C CA . ASP A 1 21 ? 12.504 1.832 5.510 1.00 0.21 21 ASP A CA 5
ATOM 4748 C C . ASP A 1 21 ? 12.616 0.691 6.514 1.00 0.19 21 ASP A C 5
ATOM 4749 O O . ASP A 1 21 ? 13.590 0.594 7.260 1.00 0.23 21 ASP A O 5
ATOM 4758 N N . SER A 1 22 ? 11.609 -0.171 6.522 1.00 0.16 22 SER A N 5
ATOM 4759 C CA . SER A 1 22 ? 11.621 -1.351 7.366 1.00 0.17 22 SER A CA 5
ATOM 4760 C C . SER A 1 22 ? 12.492 -2.419 6.742 1.00 0.16 22 SER A C 5
ATOM 4761 O O . SER A 1 22 ? 12.683 -2.422 5.530 1.00 0.14 22 SER A O 5
ATOM 4769 N N . ASP A 1 23 ? 13.008 -3.325 7.549 1.00 0.20 23 ASP A N 5
ATOM 4770 C CA . ASP A 1 23 ? 13.827 -4.415 7.032 1.00 0.22 23 ASP A CA 5
ATOM 4771 C C . ASP A 1 23 ? 13.070 -5.162 5.949 1.00 0.20 23 ASP A C 5
ATOM 4772 O O . ASP A 1 23 ? 13.624 -5.491 4.900 1.00 0.22 23 ASP A O 5
ATOM 4781 N N . LEU A 1 24 ? 11.787 -5.382 6.194 1.00 0.20 24 LEU A N 5
ATOM 4782 C CA . LEU A 1 24 ? 10.936 -6.044 5.223 1.00 0.21 24 LEU A CA 5
ATOM 4783 C C . LEU A 1 24 ? 10.702 -5.157 4.012 1.00 0.17 24 LEU A C 5
ATOM 4784 O O . LEU A 1 24 ? 11.076 -5.512 2.898 1.00 0.18 24 LEU A O 5
ATOM 4800 N N . GLY A 1 25 ? 10.112 -3.990 4.245 1.00 0.14 25 GLY A N 5
ATOM 4801 C CA . GLY A 1 25 ? 9.761 -3.088 3.158 1.00 0.12 25 GLY A CA 5
ATOM 4802 C C . GLY A 1 25 ? 10.935 -2.740 2.269 1.00 0.12 25 GLY A C 5
ATOM 4803 O O . GLY A 1 25 ? 10.802 -2.688 1.047 1.00 0.16 25 GLY A O 5
ATOM 4807 N N . THR A 1 26 ? 12.090 -2.539 2.879 1.00 0.13 26 THR A N 5
ATOM 4808 C CA . THR A 1 26 ? 13.281 -2.145 2.149 1.00 0.16 26 THR A CA 5
ATOM 4809 C C . THR A 1 26 ? 13.785 -3.298 1.296 1.00 0.20 26 THR A C 5
ATOM 4810 O O . THR A 1 26 ? 14.160 -3.113 0.140 1.00 0.24 26 THR A O 5
ATOM 4821 N N . LEU A 1 27 ? 13.755 -4.496 1.864 1.00 0.21 27 LEU A N 5
ATOM 4822 C CA . LEU A 1 27 ? 14.163 -5.693 1.149 1.00 0.28 27 LEU A CA 5
ATOM 4823 C C . LEU A 1 27 ? 13.221 -5.923 -0.028 1.00 0.29 27 LEU A C 5
ATOM 4824 O O . LEU A 1 27 ? 13.647 -6.262 -1.133 1.00 0.34 27 LEU A O 5
ATOM 4840 N N . LEU A 1 28 ? 11.937 -5.690 0.213 1.00 0.27 28 LEU A N 5
ATOM 4841 C CA . LEU A 1 28 ? 10.912 -5.949 -0.788 1.00 0.31 28 LEU A CA 5
ATOM 4842 C C . LEU A 1 28 ? 11.041 -4.984 -1.958 1.00 0.32 28 LEU A C 5
ATOM 4843 O O . LEU A 1 28 ? 10.953 -5.386 -3.120 1.00 0.37 28 LEU A O 5
ATOM 4859 N N . LEU A 1 29 ? 11.262 -3.711 -1.656 1.00 0.30 29 LEU A N 5
ATOM 4860 C CA . LEU A 1 29 ? 11.358 -2.701 -2.698 1.00 0.32 29 LEU A CA 5
ATOM 4861 C C . LEU A 1 29 ? 12.705 -2.770 -3.404 1.00 0.36 29 LEU A C 5
ATOM 4862 O O . LEU A 1 29 ? 12.833 -2.349 -4.550 1.00 0.41 29 LEU A O 5
ATOM 4878 N N . ASP A 1 30 ? 13.705 -3.304 -2.717 1.00 0.34 30 ASP A N 5
ATOM 4879 C CA . ASP A 1 30 ? 15.018 -3.513 -3.317 1.00 0.39 30 ASP A CA 5
ATOM 4880 C C . ASP A 1 30 ? 14.923 -4.578 -4.395 1.00 0.43 30 ASP A C 5
ATOM 4881 O O . ASP A 1 30 ? 15.636 -4.541 -5.398 1.00 0.49 30 ASP A O 5
ATOM 4890 N N . GLU A 1 31 ? 14.011 -5.509 -4.182 1.00 0.43 31 GLU A N 5
ATOM 4891 C CA . GLU A 1 31 ? 13.748 -6.571 -5.123 1.00 0.49 31 GLU A CA 5
ATOM 4892 C C . GLU A 1 31 ? 12.976 -6.018 -6.310 1.00 0.51 31 GLU A C 5
ATOM 4893 O O . GLU A 1 31 ? 13.210 -6.381 -7.462 1.00 0.62 31 GLU A O 5
ATOM 4905 N N . LEU A 1 32 ? 12.063 -5.116 -5.998 1.00 0.52 32 LEU A N 5
ATOM 4906 C CA . LEU A 1 32 ? 11.188 -4.513 -6.989 1.00 0.58 32 LEU A CA 5
ATOM 4907 C C . LEU A 1 32 ? 11.892 -3.410 -7.775 1.00 0.61 32 LEU A C 5
ATOM 4908 O O . LEU A 1 32 ? 11.476 -3.052 -8.875 1.00 0.71 32 LEU A O 5
ATOM 4924 N N . GLY A 1 33 ? 12.971 -2.886 -7.209 1.00 0.57 33 GLY A N 5
ATOM 4925 C CA . GLY A 1 33 ? 13.724 -1.833 -7.861 1.00 0.62 33 GLY A CA 5
ATOM 4926 C C . GLY A 1 33 ? 13.093 -0.472 -7.661 1.00 0.63 33 GLY A C 5
ATOM 4927 O O . GLY A 1 33 ? 12.912 0.283 -8.616 1.00 0.75 33 GLY A O 5
ATOM 4931 N N . ILE A 1 34 ? 12.747 -0.160 -6.419 1.00 0.54 34 ILE A N 5
ATOM 4932 C CA . ILE A 1 34 ? 12.101 1.106 -6.099 1.00 0.58 34 ILE A CA 5
ATOM 4933 C C . ILE A 1 34 ? 13.042 1.996 -5.299 1.00 0.65 34 ILE A C 5
ATOM 4934 O O . ILE A 1 34 ? 13.802 1.509 -4.462 1.00 0.68 34 ILE A O 5
ATOM 4950 N N . VAL A 1 35 ? 12.993 3.291 -5.561 1.00 0.77 35 VAL A N 5
ATOM 4951 C CA . VAL A 1 35 ? 13.748 4.251 -4.780 1.00 0.89 35 VAL A CA 5
ATOM 4952 C C . VAL A 1 35 ? 12.820 5.349 -4.253 1.00 0.74 35 VAL A C 5
ATOM 4953 O O . VAL A 1 35 ? 12.380 6.229 -4.990 1.00 0.90 35 VAL A O 5
ATOM 4966 N N . LEU A 1 36 ? 12.491 5.261 -2.975 1.00 0.70 36 LEU A N 5
ATOM 4967 C CA . LEU A 1 36 ? 11.596 6.217 -2.351 1.00 0.66 36 LEU A CA 5
ATOM 4968 C C . LEU A 1 36 ? 12.368 7.419 -1.828 1.00 0.68 36 LEU A C 5
ATOM 4969 O O . LEU A 1 36 ? 13.442 7.278 -1.240 1.00 0.84 36 LEU A O 5
ATOM 4985 N N . GLU A 1 37 ? 11.812 8.602 -2.055 1.00 0.72 37 GLU A N 5
ATOM 4986 C CA . GLU A 1 37 ? 12.377 9.830 -1.525 1.00 0.84 37 GLU A CA 5
ATOM 4987 C C . GLU A 1 37 ? 12.218 9.849 -0.014 1.00 0.76 37 GLU A C 5
ATOM 4988 O O . GLU A 1 37 ? 13.096 10.310 0.713 1.00 0.88 37 GLU A O 5
ATOM 5000 N N . ASP A 1 38 ? 11.096 9.326 0.450 1.00 0.61 38 ASP A N 5
ATOM 5001 C CA . ASP A 1 38 ? 10.841 9.185 1.864 1.00 0.54 38 ASP A CA 5
ATOM 5002 C C . ASP A 1 38 ? 10.323 7.786 2.131 1.00 0.41 38 ASP A C 5
ATOM 5003 O O . ASP A 1 38 ? 9.117 7.545 2.114 1.00 0.39 38 ASP A O 5
ATOM 5012 N N . PRO A 1 39 ? 11.233 6.834 2.379 1.00 0.41 39 PRO A N 5
ATOM 5013 C CA . PRO A 1 39 ? 10.861 5.445 2.638 1.00 0.40 39 PRO A CA 5
ATOM 5014 C C . PRO A 1 39 ? 10.223 5.284 4.007 1.00 0.32 39 PRO A C 5
ATOM 5015 O O . PRO A 1 39 ? 9.868 4.185 4.420 1.00 0.35 39 PRO A O 5
ATOM 5026 N N . THR A 1 40 ? 10.048 6.400 4.690 1.00 0.30 40 THR A N 5
ATOM 5027 C CA . THR A 1 40 ? 9.482 6.398 6.024 1.00 0.31 40 THR A CA 5
ATOM 5028 C C . THR A 1 40 ? 7.974 6.179 5.979 1.00 0.28 40 THR A C 5
ATOM 5029 O O . THR A 1 40 ? 7.332 5.985 7.011 1.00 0.48 40 THR A O 5
ATOM 5040 N N . VAL A 1 41 ? 7.418 6.202 4.776 1.00 0.20 41 VAL A N 5
ATOM 5041 C CA . VAL A 1 41 ? 6.003 5.933 4.580 1.00 0.17 41 VAL A CA 5
ATOM 5042 C C . VAL A 1 41 ? 5.744 4.428 4.536 1.00 0.14 41 VAL A C 5
ATOM 5043 O O . VAL A 1 41 ? 6.667 3.628 4.353 1.00 0.15 41 VAL A O 5
ATOM 5056 N N . LEU A 1 42 ? 4.490 4.049 4.717 1.00 0.14 42 LEU A N 5
ATOM 5057 C CA . LEU A 1 42 ? 4.097 2.652 4.644 1.00 0.14 42 LEU A CA 5
ATOM 5058 C C . LEU A 1 42 ? 3.860 2.246 3.202 1.00 0.12 42 LEU A C 5
ATOM 5059 O O . LEU A 1 42 ? 3.090 2.895 2.485 1.00 0.15 42 LEU A O 5
ATOM 5075 N N . ILE A 1 43 ? 4.528 1.186 2.777 1.00 0.11 43 ILE A N 5
ATOM 5076 C CA . ILE A 1 43 ? 4.322 0.647 1.449 1.00 0.10 43 ILE A CA 5
ATOM 5077 C C . ILE A 1 43 ? 3.561 -0.664 1.527 1.00 0.11 43 ILE A C 5
ATOM 5078 O O . ILE A 1 43 ? 3.775 -1.475 2.431 1.00 0.15 43 ILE A O 5
ATOM 5094 N N . GLY A 1 44 ? 2.657 -0.855 0.590 1.00 0.13 44 GLY A N 5
ATOM 5095 C CA . GLY A 1 44 ? 1.831 -2.034 0.599 1.00 0.16 44 GLY A CA 5
ATOM 5096 C C . GLY A 1 44 ? 2.130 -2.968 -0.547 1.00 0.17 44 GLY A C 5
ATOM 5097 O O . GLY A 1 44 ? 1.755 -2.702 -1.684 1.00 0.31 44 GLY A O 5
ATOM 5101 N N . ASP A 1 45 ? 2.802 -4.063 -0.249 1.00 0.18 45 ASP A N 5
ATOM 5102 C CA . ASP A 1 45 ? 3.075 -5.080 -1.252 1.00 0.20 45 ASP A CA 5
ATOM 5103 C C . ASP A 1 45 ? 1.867 -5.988 -1.378 1.00 0.20 45 ASP A C 5
ATOM 5104 O O . ASP A 1 45 ? 1.306 -6.425 -0.375 1.00 0.29 45 ASP A O 5
ATOM 5113 N N . GLY A 1 46 ? 1.446 -6.245 -2.598 1.00 0.18 46 GLY A N 5
ATOM 5114 C CA . GLY A 1 46 ? 0.276 -7.066 -2.797 1.00 0.21 46 GLY A CA 5
ATOM 5115 C C . GLY A 1 46 ? -1.002 -6.285 -2.569 1.00 0.18 46 GLY A C 5
ATOM 5116 O O . GLY A 1 46 ? -1.967 -6.808 -2.019 1.00 0.18 46 GLY A O 5
ATOM 5120 N N . CYS A 1 47 ? -1.008 -5.035 -2.990 1.00 0.17 47 CYS A N 5
ATOM 5121 C CA . CYS A 1 47 ? -2.120 -4.146 -2.718 1.00 0.15 47 CYS A CA 5
ATOM 5122 C C . CYS A 1 47 ? -2.955 -3.917 -3.960 1.00 0.19 47 CYS A C 5
ATOM 5123 O O . CYS A 1 47 ? -2.509 -3.284 -4.917 1.00 0.25 47 CYS A O 5
ATOM 5130 N N . ASP A 1 48 ? -4.164 -4.433 -3.936 1.00 0.19 48 ASP A N 5
ATOM 5131 C CA . ASP A 1 48 ? -5.112 -4.199 -5.011 1.00 0.24 48 ASP A CA 5
ATOM 5132 C C . ASP A 1 48 ? -6.095 -3.119 -4.587 1.00 0.21 48 ASP A C 5
ATOM 5133 O O . ASP A 1 48 ? -6.592 -3.139 -3.460 1.00 0.19 48 ASP A O 5
ATOM 5142 N N . PRO A 1 49 ? -6.373 -2.153 -5.473 1.00 0.26 49 PRO A N 5
ATOM 5143 C CA . PRO A 1 49 ? -7.300 -1.056 -5.189 1.00 0.28 49 PRO A CA 5
ATOM 5144 C C . PRO A 1 49 ? -8.696 -1.570 -4.873 1.00 0.31 49 PRO A C 5
ATOM 5145 O O . PRO A 1 49 ? -9.244 -2.393 -5.613 1.00 0.37 49 PRO A O 5
ATOM 5156 N N . ILE A 1 50 ? -9.277 -1.090 -3.782 1.00 0.30 50 ILE A N 5
ATOM 5157 C CA . ILE A 1 50 ? -10.604 -1.533 -3.397 1.00 0.36 50 ILE A CA 5
ATOM 5158 C C . ILE A 1 50 ? -11.646 -0.729 -4.155 1.00 0.43 50 ILE A C 5
ATOM 5159 O O . ILE A 1 50 ? -12.106 0.320 -3.705 1.00 0.46 50 ILE A O 5
ATOM 5175 N N . THR A 1 51 ? -11.993 -1.234 -5.318 1.00 0.54 51 THR A N 5
ATOM 5176 C CA . THR A 1 51 ? -12.955 -0.588 -6.188 1.00 0.64 51 THR A CA 5
ATOM 5177 C C . THR A 1 51 ? -14.195 -1.468 -6.310 1.00 0.79 51 THR A C 5
ATOM 5178 O O . THR A 1 51 ? -14.909 -1.464 -7.313 1.00 0.88 51 THR A O 5
ATOM 5189 N N . VAL A 1 52 ? -14.429 -2.232 -5.261 1.00 0.88 52 VAL A N 5
ATOM 5190 C CA . VAL A 1 52 ? -15.552 -3.142 -5.193 1.00 1.10 52 VAL A CA 5
ATOM 5191 C C . VAL A 1 52 ? -16.606 -2.595 -4.226 1.00 1.38 52 VAL A C 5
ATOM 5192 O O . VAL A 1 52 ? -16.272 -1.967 -3.220 1.00 1.44 52 VAL A O 5
ATOM 5205 N N . ALA A 1 53 ? -17.875 -2.807 -4.553 1.00 1.71 53 ALA A N 5
ATOM 5206 C CA . ALA A 1 53 ? -18.967 -2.291 -3.738 1.00 2.11 53 ALA A CA 5
ATOM 5207 C C . ALA A 1 53 ? -19.339 -3.259 -2.620 1.00 2.05 53 ALA A C 5
ATOM 5208 O O . ALA A 1 53 ? -19.881 -2.851 -1.591 1.00 2.54 53 ALA A O 5
ATOM 5215 N N . GLY A 1 54 ? -19.050 -4.536 -2.829 1.00 2.23 54 GLY A N 5
ATOM 5216 C CA . GLY A 1 54 ? -19.329 -5.539 -1.820 1.00 2.81 54 GLY A CA 5
ATOM 5217 C C . GLY A 1 54 ? -18.349 -5.473 -0.668 1.00 2.91 54 GLY A C 5
ATOM 5218 O O . GLY A 1 54 ? -17.180 -5.821 -0.820 1.00 3.50 54 GLY A O 5
ATOM 5222 N N . SER A 1 55 ? -18.829 -5.037 0.489 1.00 2.88 55 SER A N 5
ATOM 5223 C CA . SER A 1 55 ? -17.976 -4.852 1.656 1.00 3.27 55 SER A CA 5
ATOM 5224 C C . SER A 1 55 ? -17.513 -6.191 2.230 1.00 2.84 55 SER A C 5
ATOM 5225 O O . SER A 1 55 ? -16.541 -6.253 2.984 1.00 3.08 55 SER A O 5
ATOM 5233 N N . SER A 1 56 ? -18.206 -7.261 1.861 1.00 2.68 56 SER A N 5
ATOM 5234 C CA . SER A 1 56 ? -17.880 -8.590 2.356 1.00 2.71 56 SER A CA 5
ATOM 5235 C C . SER A 1 56 ? -16.567 -9.090 1.751 1.00 2.12 56 SER A C 5
ATOM 5236 O O . SER A 1 56 ? -15.849 -9.880 2.365 1.00 2.50 56 SER A O 5
ATOM 5244 N N . ASP A 1 57 ? -16.252 -8.617 0.552 1.00 1.64 57 ASP A N 5
ATOM 5245 C CA . ASP A 1 57 ? -15.040 -9.036 -0.141 1.00 1.50 57 ASP A CA 5
ATOM 5246 C C . ASP A 1 57 ? -14.192 -7.829 -0.521 1.00 1.07 57 ASP A C 5
ATOM 5247 O O . ASP A 1 57 ? -13.416 -7.876 -1.476 1.00 1.44 57 ASP A O 5
ATOM 5256 N N . ALA A 1 58 ? -14.316 -6.763 0.258 1.00 0.67 58 ALA A N 5
ATOM 5257 C CA . ALA A 1 58 ? -13.611 -5.521 -0.027 1.00 0.66 58 ALA A CA 5
ATOM 5258 C C . ALA A 1 58 ? -12.110 -5.680 0.148 1.00 0.60 58 ALA A C 5
ATOM 5259 O O . ALA A 1 58 ? -11.317 -5.025 -0.524 1.00 0.83 58 ALA A O 5
ATOM 5266 N N . CYS A 1 59 ? -11.727 -6.562 1.044 1.00 0.45 59 CYS A N 5
ATOM 5267 C CA . CYS A 1 59 ? -10.319 -6.804 1.312 1.00 0.54 59 CYS A CA 5
ATOM 5268 C C . CYS A 1 59 ? -10.104 -8.212 1.854 1.00 0.55 59 CYS A C 5
ATOM 5269 O O . CYS A 1 59 ? -10.953 -8.748 2.565 1.00 0.74 59 CYS A O 5
ATOM 5276 N N . SER A 1 60 ? -8.970 -8.807 1.505 1.00 0.64 60 SER A N 5
ATOM 5277 C CA . SER A 1 60 ? -8.646 -10.157 1.935 1.00 0.86 60 SER A CA 5
ATOM 5278 C C . SER A 1 60 ? -7.396 -10.180 2.817 1.00 0.71 60 SER A C 5
ATOM 5279 O O . SER A 1 60 ? -6.915 -11.249 3.191 1.00 1.05 60 SER A O 5
ATOM 5287 N N . ALA A 1 61 ? -6.865 -9.006 3.151 1.00 0.38 61 ALA A N 5
ATOM 5288 C CA . ALA A 1 61 ? -5.662 -8.933 3.971 1.00 0.32 61 ALA A CA 5
ATOM 5289 C C . ALA A 1 61 ? -5.668 -7.702 4.879 1.00 0.32 61 ALA A C 5
ATOM 5290 O O . ALA A 1 61 ? -6.001 -7.796 6.061 1.00 0.54 61 ALA A O 5
ATOM 5297 N N . THR A 1 62 ? -5.303 -6.549 4.332 1.00 0.22 62 THR A N 5
ATOM 5298 C CA . THR A 1 62 ? -5.237 -5.322 5.115 1.00 0.19 62 THR A CA 5
ATOM 5299 C C . THR A 1 62 ? -5.717 -4.120 4.302 1.00 0.18 62 THR A C 5
ATOM 5300 O O . THR A 1 62 ? -5.236 -3.874 3.198 1.00 0.20 62 THR A O 5
ATOM 5311 N N . ALA A 1 63 ? -6.666 -3.378 4.850 1.00 0.19 63 ALA A N 5
ATOM 5312 C CA . ALA A 1 63 ? -7.196 -2.200 4.183 1.00 0.20 63 ALA A CA 5
ATOM 5313 C C . ALA A 1 63 ? -6.345 -0.984 4.508 1.00 0.17 63 ALA A C 5
ATOM 5314 O O . ALA A 1 63 ? -6.063 -0.702 5.673 1.00 0.19 63 ALA A O 5
ATOM 5321 N N . VAL A 1 64 ? -5.932 -0.270 3.476 1.00 0.14 64 VAL A N 5
ATOM 5322 C CA . VAL A 1 64 ? -5.064 0.885 3.642 1.00 0.13 64 VAL A CA 5
ATOM 5323 C C . VAL A 1 64 ? -5.432 1.994 2.669 1.00 0.14 64 VAL A C 5
ATOM 5324 O O . VAL A 1 64 ? -6.164 1.774 1.708 1.00 0.21 64 VAL A O 5
ATOM 5337 N N . CYS A 1 65 ? -4.909 3.176 2.922 1.00 0.17 65 CYS A N 5
ATOM 5338 C CA . CYS A 1 65 ? -5.194 4.336 2.101 1.00 0.17 65 CYS A CA 5
ATOM 5339 C C . CYS A 1 65 ? -3.898 4.995 1.652 1.00 0.13 65 CYS A C 5
ATOM 5340 O O . CYS A 1 65 ? -3.184 5.580 2.465 1.00 0.14 65 CYS A O 5
ATOM 5347 N N . CYS A 1 66 ? -3.586 4.879 0.369 1.00 0.12 66 CYS A N 5
ATOM 5348 C CA . CYS A 1 66 ? -2.363 5.454 -0.171 1.00 0.13 66 CYS A CA 5
ATOM 5349 C C . CYS A 1 66 ? -2.613 6.805 -0.820 1.00 0.16 66 CYS A C 5
ATOM 5350 O O . CYS A 1 66 ? -3.627 7.018 -1.493 1.00 0.23 66 CYS A O 5
ATOM 5357 N N . SER A 1 67 ? -1.677 7.713 -0.605 1.00 0.24 67 SER A N 5
ATOM 5358 C CA . SER A 1 67 ? -1.761 9.052 -1.156 1.00 0.29 67 SER A CA 5
ATOM 5359 C C . SER A 1 67 ? -0.902 9.196 -2.410 1.00 0.32 67 SER A C 5
ATOM 5360 O O . SER A 1 67 ? -1.021 10.175 -3.146 1.00 0.41 67 SER A O 5
ATOM 5368 N N . ASP A 1 68 ? -0.038 8.220 -2.650 1.00 0.30 68 ASP A N 5
ATOM 5369 C CA . ASP A 1 68 ? 0.852 8.255 -3.804 1.00 0.37 68 ASP A CA 5
ATOM 5370 C C . ASP A 1 68 ? 0.438 7.189 -4.816 1.00 0.44 68 ASP A C 5
ATOM 5371 O O . ASP A 1 68 ? -0.108 6.150 -4.440 1.00 0.57 68 ASP A O 5
ATOM 5380 N N . ASN A 1 69 ? 0.684 7.446 -6.095 1.00 0.53 69 ASN A N 5
ATOM 5381 C CA . ASN A 1 69 ? 0.201 6.562 -7.152 1.00 0.63 69 ASN A CA 5
ATOM 5382 C C . ASN A 1 69 ? 1.331 5.986 -7.997 1.00 0.59 69 ASN A C 5
ATOM 5383 O O . ASN A 1 69 ? 1.081 5.402 -9.057 1.00 0.64 69 ASN A O 5
ATOM 5394 N N . ASN A 1 70 ? 2.568 6.133 -7.538 1.00 0.59 70 ASN A N 5
ATOM 5395 C CA . ASN A 1 70 ? 3.708 5.567 -8.254 1.00 0.64 70 ASN A CA 5
ATOM 5396 C C . ASN A 1 70 ? 3.841 4.088 -7.905 1.00 0.55 70 ASN A C 5
ATOM 5397 O O . ASN A 1 70 ? 4.733 3.675 -7.169 1.00 0.86 70 ASN A O 5
ATOM 5408 N N . VAL A 1 71 ? 2.916 3.297 -8.421 1.00 0.41 71 VAL A N 5
ATOM 5409 C CA . VAL A 1 71 ? 2.853 1.886 -8.116 1.00 0.38 71 VAL A CA 5
ATOM 5410 C C . VAL A 1 71 ? 3.593 1.062 -9.165 1.00 0.33 71 VAL A C 5
ATOM 5411 O O . VAL A 1 71 ? 3.713 1.468 -10.322 1.00 0.38 71 VAL A O 5
ATOM 5424 N N . SER A 1 72 ? 4.094 -0.092 -8.741 1.00 0.32 72 SER A N 5
ATOM 5425 C CA . SER A 1 72 ? 4.807 -1.007 -9.624 1.00 0.37 72 SER A CA 5
ATOM 5426 C C . SER A 1 72 ? 3.828 -1.940 -10.319 1.00 0.42 72 SER A C 5
ATOM 5427 O O . SER A 1 72 ? 4.192 -2.690 -11.226 1.00 0.55 72 SER A O 5
ATOM 5435 N N . GLY A 1 73 ? 2.582 -1.882 -9.878 1.00 0.39 73 GLY A N 5
ATOM 5436 C CA . GLY A 1 73 ? 1.562 -2.764 -10.393 1.00 0.48 73 GLY A CA 5
ATOM 5437 C C . GLY A 1 73 ? 0.846 -3.500 -9.292 1.00 0.41 73 GLY A C 5
ATOM 5438 O O . GLY A 1 73 ? -0.344 -3.783 -9.401 1.00 0.48 73 GLY A O 5
ATOM 5442 N N . VAL A 1 74 ? 1.559 -3.791 -8.212 1.00 0.31 74 VAL A N 5
ATOM 5443 C CA . VAL A 1 74 ? 0.961 -4.524 -7.108 1.00 0.28 74 VAL A CA 5
ATOM 5444 C C . VAL A 1 74 ? 1.265 -3.878 -5.763 1.00 0.22 74 VAL A C 5
ATOM 5445 O O . VAL A 1 74 ? 0.817 -4.353 -4.727 1.00 0.34 74 VAL A O 5
ATOM 5458 N N . ILE A 1 75 ? 2.045 -2.811 -5.766 1.00 0.18 75 ILE A N 5
ATOM 5459 C CA . ILE A 1 75 ? 2.380 -2.140 -4.517 1.00 0.17 75 ILE A CA 5
ATOM 5460 C C . ILE A 1 75 ? 1.544 -0.894 -4.302 1.00 0.16 75 ILE A C 5
ATOM 5461 O O . ILE A 1 75 ? 0.716 -0.523 -5.135 1.00 0.20 75 ILE A O 5
ATOM 5477 N N . ALA A 1 76 ? 1.787 -0.259 -3.173 1.00 0.15 76 ALA A N 5
ATOM 5478 C CA . ALA A 1 76 ? 1.137 0.984 -2.814 1.00 0.16 76 ALA A CA 5
ATOM 5479 C C . ALA A 1 76 ? 2.090 1.830 -1.973 1.00 0.14 76 ALA A C 5
ATOM 5480 O O . ALA A 1 76 ? 2.808 1.295 -1.131 1.00 0.15 76 ALA A O 5
ATOM 5487 N N . ILE A 1 77 ? 2.116 3.138 -2.210 1.00 0.15 77 ILE A N 5
ATOM 5488 C CA . ILE A 1 77 ? 3.040 4.024 -1.504 1.00 0.16 77 ILE A CA 5
ATOM 5489 C C . ILE A 1 77 ? 2.289 5.121 -0.747 1.00 0.16 77 ILE A C 5
ATOM 5490 O O . ILE A 1 77 ? 1.416 5.791 -1.303 1.00 0.21 77 ILE A O 5
ATOM 5506 N N . GLY A 1 78 ? 2.625 5.290 0.529 1.00 0.16 78 GLY A N 5
ATOM 5507 C CA . GLY A 1 78 ? 1.995 6.317 1.338 1.00 0.17 78 GLY A CA 5
ATOM 5508 C C . GLY A 1 78 ? 0.659 5.865 1.876 1.00 0.15 78 GLY A C 5
ATOM 5509 O O . GLY A 1 78 ? -0.323 6.600 1.805 1.00 0.17 78 GLY A O 5
ATOM 5513 N N . CYS A 1 79 ? 0.621 4.652 2.412 1.00 0.13 79 CYS A N 5
ATOM 5514 C CA . CYS A 1 79 ? -0.622 4.058 2.871 1.00 0.13 79 CYS A CA 5
ATOM 5515 C C . CYS A 1 79 ? -0.802 4.182 4.374 1.00 0.13 79 CYS A C 5
ATOM 5516 O O . CYS A 1 79 ? 0.159 4.126 5.139 1.00 0.18 79 CYS A O 5
ATOM 5523 N N . LEU A 1 80 ? -2.046 4.378 4.779 1.00 0.14 80 LEU A N 5
ATOM 5524 C CA . LEU A 1 80 ? -2.420 4.351 6.183 1.00 0.15 80 LEU A CA 5
ATOM 5525 C C . LEU A 1 80 ? -3.447 3.255 6.420 1.00 0.15 80 LEU A C 5
ATOM 5526 O O . LEU A 1 80 ? -4.394 3.116 5.649 1.00 0.15 80 LEU A O 5
ATOM 5542 N N . PRO A 1 81 ? -3.260 2.453 7.476 1.00 0.15 81 PRO A N 5
ATOM 5543 C CA . PRO A 1 81 ? -4.166 1.348 7.812 1.00 0.17 81 PRO A CA 5
ATOM 5544 C C . PRO A 1 81 ? -5.561 1.836 8.189 1.00 0.21 81 PRO A C 5
ATOM 5545 O O . PRO A 1 81 ? -5.726 2.617 9.130 1.00 0.25 81 PRO A O 5
ATOM 5556 N N . VAL A 1 82 ? -6.557 1.373 7.452 1.00 0.23 82 VAL A N 5
ATOM 5557 C CA . VAL A 1 82 ? -7.930 1.752 7.688 1.00 0.30 82 VAL A CA 5
ATOM 5558 C C . VAL A 1 82 ? -8.791 0.522 7.933 1.00 0.39 82 VAL A C 5
ATOM 5559 O O . VAL A 1 82 ? -8.499 -0.566 7.437 1.00 0.42 82 VAL A O 5
ATOM 5572 N N . THR A 1 83 ? -9.837 0.699 8.714 1.00 0.53 83 THR A N 5
ATOM 5573 C CA . THR A 1 83 ? -10.773 -0.369 8.994 1.00 0.70 83 THR A CA 5
ATOM 5574 C C . THR A 1 83 ? -12.085 0.216 9.511 1.00 1.46 83 THR A C 5
ATOM 5575 O O . THR A 1 83 ? -12.109 1.360 9.976 1.00 2.07 83 THR A O 5
ATOM 5586 N N . LEU A 1 84 ? -13.162 -0.566 9.415 1.00 1.87 84 LEU A N 5
ATOM 5587 C CA . LEU A 1 84 ? -14.488 -0.141 9.852 1.00 2.80 84 LEU A CA 5
ATOM 5588 C C . LEU A 1 84 ? -14.892 1.187 9.212 1.00 3.45 84 LEU A C 5
ATOM 5589 O O . LEU A 1 84 ? -15.367 1.163 8.059 1.00 3.87 84 LEU A O 5
ATOM 5606 N N . GLY A 1 1 ? -9.502 3.298 -8.702 1.00 5.63 1 GLY A N 6
ATOM 5607 C CA . GLY A 1 1 ? -10.591 2.385 -8.277 1.00 4.92 1 GLY A CA 6
ATOM 5608 C C . GLY A 1 1 ? -10.699 2.288 -6.770 1.00 4.01 1 GLY A C 6
ATOM 5609 O O . GLY A 1 1 ? -10.109 1.404 -6.155 1.00 4.29 1 GLY A O 6
ATOM 5615 N N . SER A 1 2 ? -11.456 3.195 -6.176 1.00 3.39 2 SER A N 6
ATOM 5616 C CA . SER A 1 2 ? -11.629 3.217 -4.735 1.00 2.92 2 SER A CA 6
ATOM 5617 C C . SER A 1 2 ? -13.103 3.392 -4.398 1.00 2.13 2 SER A C 6
ATOM 5618 O O . SER A 1 2 ? -13.654 4.484 -4.554 1.00 2.36 2 SER A O 6
ATOM 5626 N N . TRP A 1 3 ? -13.742 2.317 -3.951 1.00 1.93 3 TRP A N 6
ATOM 5627 C CA . TRP A 1 3 ? -15.151 2.373 -3.601 1.00 1.69 3 TRP A CA 6
ATOM 5628 C C . TRP A 1 3 ? -15.304 2.991 -2.215 1.00 1.84 3 TRP A C 6
ATOM 5629 O O . TRP A 1 3 ? -15.400 2.289 -1.207 1.00 2.71 3 TRP A O 6
ATOM 5650 N N . GLY A 1 4 ? -15.295 4.311 -2.180 1.00 1.61 4 GLY A N 6
ATOM 5651 C CA . GLY A 1 4 ? -15.343 5.029 -0.930 1.00 2.03 4 GLY A CA 6
ATOM 5652 C C . GLY A 1 4 ? -14.251 6.071 -0.864 1.00 1.82 4 GLY A C 6
ATOM 5653 O O . GLY A 1 4 ? -13.085 5.766 -1.122 1.00 1.87 4 GLY A O 6
ATOM 5657 N N . GLN A 1 5 ? -14.626 7.301 -0.546 1.00 1.92 5 GLN A N 6
ATOM 5658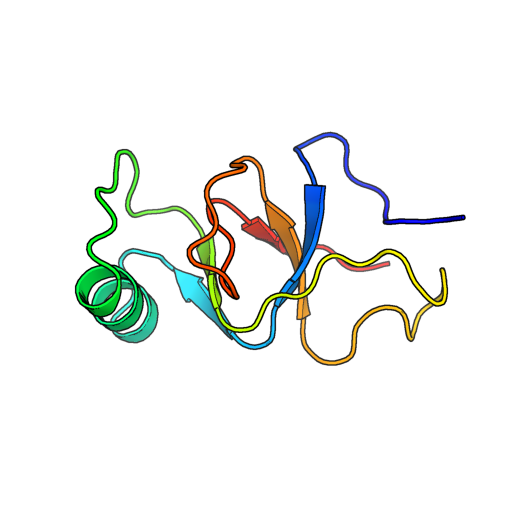 C CA . GLN A 1 5 ? -13.674 8.397 -0.496 1.00 1.96 5 GLN A CA 6
ATOM 5659 C C . GLN A 1 5 ? -12.875 8.354 0.799 1.00 1.53 5 GLN A C 6
ATOM 5660 O O . GLN A 1 5 ? -13.437 8.429 1.894 1.00 1.64 5 GLN A O 6
ATOM 5674 N N . CYS A 1 6 ? -11.568 8.214 0.664 1.00 1.29 6 CYS A N 6
ATOM 5675 C CA . CYS A 1 6 ? -10.679 8.199 1.812 1.00 0.94 6 CYS A CA 6
ATOM 5676 C C . CYS A 1 6 ? -10.426 9.621 2.298 1.00 0.96 6 CYS A C 6
ATOM 5677 O O . CYS A 1 6 ? -10.883 10.008 3.376 1.00 1.88 6 CYS A O 6
ATOM 5684 N N . SER A 1 7 ? -9.727 10.398 1.480 1.00 0.91 7 SER A N 6
ATOM 5685 C CA . SER A 1 7 ? -9.392 11.777 1.804 1.00 0.99 7 SER A CA 6
ATOM 5686 C C . SER A 1 7 ? -8.672 12.435 0.630 1.00 1.25 7 SER A C 6
ATOM 5687 O O . SER A 1 7 ? -9.269 13.207 -0.121 1.00 1.82 7 SER A O 6
ATOM 5695 N N . THR A 1 8 ? -7.402 12.104 0.459 1.00 1.48 8 THR A N 6
ATOM 5696 C CA . THR A 1 8 ? -6.607 12.672 -0.617 1.00 2.09 8 THR A CA 6
ATOM 5697 C C . THR A 1 8 ? -6.113 11.586 -1.570 1.00 1.70 8 THR A C 6
ATOM 5698 O O . THR A 1 8 ? -5.899 11.835 -2.758 1.00 2.23 8 THR A O 6
ATOM 5709 N N . GLY A 1 9 ? -5.940 10.382 -1.048 1.00 0.97 9 GLY A N 6
ATOM 5710 C CA . GLY A 1 9 ? -5.402 9.302 -1.849 1.00 0.72 9 GLY A CA 6
ATOM 5711 C C . GLY A 1 9 ? -6.455 8.315 -2.313 1.00 0.71 9 GLY A C 6
ATOM 5712 O O . GLY A 1 9 ? -7.594 8.687 -2.593 1.00 1.12 9 GLY A O 6
ATOM 5716 N N . SER A 1 10 ? -6.058 7.060 -2.395 1.00 0.38 10 SER A N 6
ATOM 5717 C CA . SER A 1 10 ? -6.918 5.986 -2.862 1.00 0.39 10 SER A CA 6
ATOM 5718 C C . SER A 1 10 ? -6.903 4.859 -1.840 1.00 0.28 10 SER A C 6
ATOM 5719 O O . SER A 1 10 ? -5.953 4.734 -1.072 1.00 0.29 10 SER A O 6
ATOM 5727 N N . ILE A 1 11 ? -7.966 4.078 -1.787 1.00 0.32 11 ILE A N 6
ATOM 5728 C CA . ILE A 1 11 ? -8.016 2.955 -0.870 1.00 0.27 11 ILE A CA 6
ATOM 5729 C C . ILE A 1 11 ? -7.702 1.649 -1.578 1.00 0.20 11 ILE A C 6
ATOM 5730 O O . ILE A 1 11 ? -8.208 1.366 -2.666 1.00 0.26 11 ILE A O 6
ATOM 5746 N N . GLN A 1 12 ? -6.862 0.857 -0.942 1.00 0.13 12 GLN A N 6
ATOM 5747 C CA . GLN A 1 12 ? -6.471 -0.442 -1.471 1.00 0.10 12 GLN A CA 6
ATOM 5748 C C . GLN A 1 12 ? -6.318 -1.464 -0.353 1.00 0.11 12 GLN A C 6
ATOM 5749 O O . GLN A 1 12 ? -6.223 -1.113 0.822 1.00 0.17 12 GLN A O 6
ATOM 5763 N N . CYS A 1 13 ? -6.329 -2.731 -0.735 1.00 0.12 13 CYS A N 6
ATOM 5764 C CA . CYS A 1 13 ? -6.168 -3.829 0.198 1.00 0.16 13 CYS A CA 6
ATOM 5765 C C . CYS A 1 13 ? -4.787 -4.437 0.031 1.00 0.13 13 CYS A C 6
ATOM 5766 O O . CYS A 1 13 ? -4.533 -5.181 -0.918 1.00 0.15 13 CYS A O 6
ATOM 5773 N N . CYS A 1 14 ? -3.892 -4.099 0.944 1.00 0.12 14 CYS A N 6
ATOM 5774 C CA . CYS A 1 14 ? -2.511 -4.533 0.854 1.00 0.12 14 CYS A CA 6
ATOM 5775 C C . CYS A 1 14 ? -2.327 -5.893 1.491 1.00 0.15 14 CYS A C 6
ATOM 5776 O O . CYS A 1 14 ? -2.812 -6.152 2.592 1.00 0.19 14 CYS A O 6
ATOM 5783 N N . GLN A 1 15 ? -1.626 -6.757 0.779 1.00 0.15 15 GLN A N 6
ATOM 5784 C CA . GLN A 1 15 ? -1.306 -8.077 1.272 1.00 0.16 15 GLN A CA 6
ATOM 5785 C C . GLN A 1 15 ? -0.143 -7.982 2.267 1.00 0.18 15 GLN A C 6
ATOM 5786 O O . GLN A 1 15 ? -0.056 -8.763 3.209 1.00 0.23 15 GLN A O 6
ATOM 5800 N N . ASN A 1 16 ? 0.732 -7.002 2.063 1.00 0.17 16 ASN A N 6
ATOM 5801 C CA . ASN A 1 16 ? 1.824 -6.733 2.988 1.00 0.21 16 ASN A CA 6
ATOM 5802 C C . ASN A 1 16 ? 1.946 -5.247 3.281 1.00 0.21 16 ASN A C 6
ATOM 5803 O O . ASN A 1 16 ? 2.460 -4.494 2.458 1.00 0.40 16 ASN A O 6
ATOM 5814 N N . VAL A 1 17 ? 1.482 -4.821 4.445 1.00 0.16 17 VAL A N 6
ATOM 5815 C CA . VAL A 1 17 ? 1.658 -3.438 4.861 1.00 0.13 17 VAL A CA 6
ATOM 5816 C C . VAL A 1 17 ? 2.932 -3.307 5.683 1.00 0.14 17 VAL A C 6
ATOM 5817 O O . VAL A 1 17 ? 2.972 -3.668 6.864 1.00 0.18 17 VAL A O 6
ATOM 5830 N N . VAL A 1 18 ? 3.975 -2.807 5.048 1.00 0.12 18 VAL A N 6
ATOM 5831 C CA . VAL A 1 18 ? 5.287 -2.727 5.666 1.00 0.13 18 VAL A CA 6
ATOM 5832 C C . VAL A 1 18 ? 5.888 -1.338 5.480 1.00 0.12 18 VAL A C 6
ATOM 5833 O O . VAL A 1 18 ? 5.719 -0.720 4.433 1.00 0.12 18 VAL A O 6
ATOM 5846 N N . PRO A 1 19 ? 6.560 -0.808 6.509 1.00 0.14 19 PRO A N 6
ATOM 5847 C CA . PRO A 1 19 ? 7.304 0.446 6.391 1.00 0.15 19 PRO A CA 6
ATOM 5848 C C . PRO A 1 19 ? 8.364 0.361 5.296 1.00 0.12 19 PRO A C 6
ATOM 5849 O O . PRO A 1 19 ? 9.036 -0.658 5.145 1.00 0.10 19 PRO A O 6
ATOM 5860 N N . GLY A 1 20 ? 8.497 1.430 4.522 1.00 0.14 20 GLY A N 6
ATOM 5861 C CA . GLY A 1 20 ? 9.456 1.448 3.433 1.00 0.13 20 GLY A CA 6
ATOM 5862 C C . GLY A 1 20 ? 10.889 1.370 3.918 1.00 0.14 20 GLY A C 6
ATOM 5863 O O . GLY A 1 20 ? 11.785 0.979 3.169 1.00 0.18 20 GLY A O 6
ATOM 5867 N N . ASP A 1 21 ? 11.106 1.746 5.172 1.00 0.17 21 ASP A N 6
ATOM 5868 C CA . ASP A 1 21 ? 12.423 1.658 5.787 1.00 0.21 21 ASP A CA 6
ATOM 5869 C C . ASP A 1 21 ? 12.494 0.427 6.684 1.00 0.19 21 ASP A C 6
ATOM 5870 O O . ASP A 1 21 ? 13.485 0.199 7.378 1.00 0.23 21 ASP A O 6
ATOM 5879 N N . SER A 1 22 ? 11.430 -0.365 6.662 1.00 0.16 22 SER A N 6
ATOM 5880 C CA . SER A 1 22 ? 11.393 -1.617 7.396 1.00 0.17 22 SER A CA 6
ATOM 5881 C C . SER A 1 22 ? 12.343 -2.609 6.760 1.00 0.16 22 SER A C 6
ATOM 5882 O O . SER A 1 22 ? 12.618 -2.528 5.566 1.00 0.14 22 SER A O 6
ATOM 5890 N N . ASP A 1 23 ? 12.828 -3.548 7.546 1.00 0.20 23 ASP A N 6
ATOM 5891 C CA . ASP A 1 23 ? 13.718 -4.578 7.035 1.00 0.22 23 ASP A CA 6
ATOM 5892 C C . ASP A 1 23 ? 13.051 -5.321 5.890 1.00 0.20 23 ASP A C 6
ATOM 5893 O O . ASP A 1 23 ? 13.693 -5.672 4.899 1.00 0.22 23 ASP A O 6
ATOM 5902 N N . LEU A 1 24 ? 11.756 -5.548 6.034 1.00 0.20 24 LEU A N 6
ATOM 5903 C CA . LEU A 1 24 ? 10.963 -6.134 4.965 1.00 0.21 24 LEU A CA 6
ATOM 5904 C C . LEU A 1 24 ? 10.793 -5.151 3.815 1.00 0.17 24 LEU A C 6
ATOM 5905 O O . LEU A 1 24 ? 11.287 -5.388 2.715 1.00 0.18 24 LEU A O 6
ATOM 5921 N N . GLY A 1 25 ? 10.125 -4.034 4.095 1.00 0.14 25 GLY A N 6
ATOM 5922 C CA . GLY A 1 25 ? 9.797 -3.060 3.063 1.00 0.12 25 GLY A CA 6
ATOM 5923 C C . GLY A 1 25 ? 10.996 -2.619 2.247 1.00 0.12 25 GLY A C 6
ATOM 5924 O O . GLY A 1 25 ? 10.911 -2.499 1.025 1.00 0.16 25 GLY A O 6
ATOM 5928 N N . THR A 1 26 ? 12.118 -2.412 2.916 1.00 0.13 26 THR A N 6
ATOM 5929 C CA . THR A 1 26 ? 13.329 -1.957 2.257 1.00 0.16 26 THR A CA 6
ATOM 5930 C C . THR A 1 26 ? 13.876 -3.042 1.339 1.00 0.20 26 THR A C 6
ATOM 5931 O O . THR A 1 26 ? 14.229 -2.776 0.192 1.00 0.24 26 THR A O 6
ATOM 5942 N N . LEU A 1 27 ? 13.900 -4.270 1.838 1.00 0.21 27 LEU A N 6
ATOM 5943 C CA . LEU A 1 27 ? 14.364 -5.407 1.060 1.00 0.28 27 LEU A CA 6
ATOM 5944 C C . LEU A 1 27 ? 13.462 -5.641 -0.150 1.00 0.29 27 LEU A C 6
ATOM 5945 O O . LEU A 1 27 ? 13.929 -6.018 -1.227 1.00 0.34 27 LEU A O 6
ATOM 5961 N N . LEU A 1 28 ? 12.171 -5.397 0.029 1.00 0.27 28 LEU A N 6
ATOM 5962 C CA . LEU A 1 28 ? 11.205 -5.632 -1.030 1.00 0.31 28 LEU A CA 6
ATOM 5963 C C . LEU A 1 28 ? 11.347 -4.581 -2.118 1.00 0.32 28 LEU A C 6
ATOM 5964 O O . LEU A 1 28 ? 11.382 -4.902 -3.306 1.00 0.37 28 LEU A O 6
ATOM 5980 N N . LEU A 1 29 ? 11.449 -3.324 -1.716 1.00 0.30 29 LEU A N 6
ATOM 5981 C CA . LEU A 1 29 ? 11.548 -2.243 -2.680 1.00 0.32 29 LEU A CA 6
ATOM 5982 C C . LEU A 1 29 ? 12.936 -2.196 -3.304 1.00 0.36 29 LEU A C 6
ATOM 5983 O O . LEU A 1 29 ? 13.120 -1.642 -4.381 1.00 0.41 29 LEU A O 6
ATOM 5999 N N . ASP A 1 30 ? 13.906 -2.772 -2.613 1.00 0.34 30 ASP A N 6
ATOM 6000 C CA . ASP A 1 30 ? 15.255 -2.933 -3.152 1.00 0.39 30 ASP A CA 6
ATOM 6001 C C . ASP A 1 30 ? 15.226 -3.897 -4.327 1.00 0.43 30 ASP A C 6
ATOM 6002 O O . ASP A 1 30 ? 15.989 -3.772 -5.286 1.00 0.49 30 ASP A O 6
ATOM 6011 N N . GLU A 1 31 ? 14.315 -4.851 -4.242 1.00 0.43 31 GLU A N 6
ATOM 6012 C CA . GLU A 1 31 ? 14.096 -5.821 -5.287 1.00 0.49 31 GLU A CA 6
ATOM 6013 C C . GLU A 1 31 ? 13.300 -5.174 -6.415 1.00 0.51 31 GLU A C 6
ATOM 6014 O O . GLU A 1 31 ? 13.662 -5.250 -7.589 1.00 0.62 31 GLU A O 6
ATOM 6026 N N . LEU A 1 32 ? 12.238 -4.495 -6.022 1.00 0.52 32 LEU A N 6
ATOM 6027 C CA . LEU A 1 32 ? 11.292 -3.908 -6.956 1.00 0.58 32 LEU A CA 6
ATOM 6028 C C . LEU A 1 32 ? 11.799 -2.602 -7.576 1.00 0.61 32 LEU A C 6
ATOM 6029 O O . LEU A 1 32 ? 11.232 -2.107 -8.550 1.00 0.71 32 LEU A O 6
ATOM 6045 N N . GLY A 1 33 ? 12.866 -2.053 -6.997 1.00 0.57 33 GLY A N 6
ATOM 6046 C CA . GLY A 1 33 ? 13.464 -0.829 -7.511 1.00 0.62 33 GLY A CA 6
ATOM 6047 C C . GLY A 1 33 ? 12.558 0.375 -7.340 1.00 0.63 33 GLY A C 6
ATOM 6048 O O . GLY A 1 33 ? 12.519 1.256 -8.198 1.00 0.75 33 GLY A O 6
ATOM 6052 N N . ILE A 1 34 ? 11.850 0.421 -6.219 1.00 0.54 34 ILE A N 6
ATOM 6053 C CA . ILE A 1 34 ? 10.835 1.445 -5.993 1.00 0.58 34 ILE A CA 6
ATOM 6054 C C . ILE A 1 34 ? 11.460 2.795 -5.660 1.00 0.65 34 ILE A C 6
ATOM 6055 O O . ILE A 1 34 ? 12.421 2.880 -4.892 1.00 0.68 34 ILE A O 6
ATOM 6071 N N . VAL A 1 35 ? 10.909 3.844 -6.251 1.00 0.77 35 VAL A N 6
ATOM 6072 C CA . VAL A 1 35 ? 11.331 5.200 -5.959 1.00 0.89 35 VAL A CA 6
ATOM 6073 C C . VAL A 1 35 ? 10.547 5.769 -4.773 1.00 0.74 35 VAL A C 6
ATOM 6074 O O . VAL A 1 35 ? 9.329 5.956 -4.837 1.00 0.90 35 VAL A O 6
ATOM 6087 N N . LEU A 1 36 ? 11.247 6.010 -3.676 1.00 0.70 36 LEU A N 6
ATOM 6088 C CA . LEU A 1 36 ? 10.636 6.598 -2.497 1.00 0.66 36 LEU A CA 6
ATOM 6089 C C . LEU A 1 36 ? 10.996 8.072 -2.380 1.00 0.68 36 LEU A C 6
ATOM 6090 O O . LEU A 1 36 ? 12.145 8.463 -2.583 1.00 0.84 36 LEU A O 6
ATOM 6106 N N . GLU A 1 37 ? 9.997 8.885 -2.091 1.00 0.72 37 GLU A N 6
ATOM 6107 C CA . GLU A 1 37 ? 10.218 10.280 -1.762 1.00 0.84 37 GLU A CA 6
ATOM 6108 C C . GLU A 1 37 ? 10.409 10.384 -0.255 1.00 0.76 37 GLU A C 6
ATOM 6109 O O . GLU A 1 37 ? 11.166 11.213 0.247 1.00 0.88 37 GLU A O 6
ATOM 6121 N N . ASP A 1 38 ? 9.723 9.497 0.450 1.00 0.61 38 ASP A N 6
ATOM 6122 C CA . ASP A 1 38 ? 9.853 9.360 1.884 1.00 0.54 38 ASP A CA 6
ATOM 6123 C C . ASP A 1 38 ? 9.829 7.884 2.223 1.00 0.41 38 ASP A C 6
ATOM 6124 O O . ASP A 1 38 ? 8.783 7.245 2.145 1.00 0.39 38 ASP A O 6
ATOM 6133 N N . PRO A 1 39 ? 10.979 7.309 2.587 1.00 0.41 39 PRO A N 6
ATOM 6134 C CA . PRO A 1 39 ? 11.071 5.881 2.893 1.00 0.40 39 PRO A CA 6
ATOM 6135 C C . PRO A 1 39 ? 10.396 5.554 4.218 1.00 0.32 39 PRO A C 6
ATOM 6136 O O . PRO A 1 39 ? 10.302 4.399 4.618 1.00 0.35 39 PRO A O 6
ATOM 6147 N N . THR A 1 40 ? 9.897 6.589 4.873 1.00 0.30 40 THR A N 6
ATOM 6148 C CA . THR A 1 40 ? 9.300 6.455 6.189 1.00 0.31 40 THR A CA 6
ATOM 6149 C C . THR A 1 40 ? 7.787 6.293 6.093 1.00 0.28 40 THR A C 6
ATOM 6150 O O . THR A 1 40 ? 7.057 6.542 7.053 1.00 0.48 40 THR A O 6
ATOM 6161 N N . VAL A 1 41 ? 7.324 5.888 4.921 1.00 0.20 41 VAL A N 6
ATOM 6162 C CA . VAL A 1 41 ? 5.907 5.657 4.701 1.00 0.17 41 VAL A CA 6
ATOM 6163 C C . VAL A 1 41 ? 5.620 4.165 4.646 1.00 0.14 41 VAL A C 6
ATOM 6164 O O . VAL A 1 41 ? 6.526 3.353 4.442 1.00 0.15 41 VAL A O 6
ATOM 6177 N N . LEU A 1 42 ? 4.365 3.809 4.844 1.00 0.14 42 LEU A N 6
ATOM 6178 C CA . LEU A 1 42 ? 3.945 2.426 4.732 1.00 0.14 42 LEU A CA 6
ATOM 6179 C C . LEU A 1 42 ? 3.725 2.061 3.278 1.00 0.12 42 LEU A C 6
ATOM 6180 O O . LEU A 1 42 ? 2.900 2.674 2.592 1.00 0.15 42 LEU A O 6
ATOM 6196 N N . ILE A 1 43 ? 4.476 1.081 2.810 1.00 0.11 43 ILE A N 6
ATOM 6197 C CA . ILE A 1 43 ? 4.292 0.564 1.471 1.00 0.10 43 ILE A CA 6
ATOM 6198 C C . ILE A 1 43 ? 3.576 -0.772 1.533 1.00 0.11 43 ILE A C 6
ATOM 6199 O O . ILE A 1 43 ? 3.864 -1.612 2.387 1.00 0.15 43 ILE A O 6
ATOM 6215 N N . GLY A 1 44 ? 2.626 -0.953 0.643 1.00 0.13 44 GLY A N 6
ATOM 6216 C CA . GLY A 1 44 ? 1.803 -2.132 0.682 1.00 0.16 44 GLY A CA 6
ATOM 6217 C C . GLY A 1 44 ? 2.006 -3.033 -0.509 1.00 0.17 44 GLY A C 6
ATOM 6218 O O . GLY A 1 44 ? 1.569 -2.720 -1.613 1.00 0.31 44 GLY A O 6
ATOM 6222 N N . ASP A 1 45 ? 2.670 -4.152 -0.293 1.00 0.18 45 ASP A N 6
ATOM 6223 C CA . ASP A 1 45 ? 2.829 -5.143 -1.344 1.00 0.20 45 ASP A CA 6
ATOM 6224 C C . ASP A 1 45 ? 1.538 -5.920 -1.484 1.00 0.20 45 ASP A C 6
ATOM 6225 O O . ASP A 1 45 ? 0.846 -6.152 -0.494 1.00 0.29 45 ASP A O 6
ATOM 6234 N N . GLY A 1 46 ? 1.204 -6.307 -2.697 1.00 0.18 46 GLY A N 6
ATOM 6235 C CA . GLY A 1 46 ? 0.009 -7.099 -2.898 1.00 0.21 46 GLY A CA 6
ATOM 6236 C C . GLY A 1 46 ? -1.255 -6.300 -2.657 1.00 0.18 46 GLY A C 6
ATOM 6237 O O . GLY A 1 46 ? -2.231 -6.813 -2.113 1.00 0.18 46 GLY A O 6
ATOM 6241 N N . CYS A 1 47 ? -1.235 -5.040 -3.053 1.00 0.17 47 CYS A N 6
ATOM 6242 C CA . CYS A 1 47 ? -2.320 -4.131 -2.740 1.00 0.15 47 CYS A CA 6
ATOM 6243 C C . CYS A 1 47 ? -3.238 -3.942 -3.931 1.00 0.19 47 CYS A C 6
ATOM 6244 O O . CYS A 1 47 ? -2.842 -3.407 -4.968 1.00 0.25 47 CYS A O 6
ATOM 6251 N N . ASP A 1 48 ? -4.465 -4.401 -3.778 1.00 0.19 48 ASP A N 6
ATOM 6252 C CA . ASP A 1 48 ? -5.467 -4.240 -4.814 1.00 0.24 48 ASP A CA 6
ATOM 6253 C C . ASP A 1 48 ? -6.401 -3.094 -4.451 1.00 0.21 48 ASP A C 6
ATOM 6254 O O . ASP A 1 48 ? -6.875 -3.006 -3.321 1.00 0.19 48 ASP A O 6
ATOM 6263 N N . PRO A 1 49 ? -6.640 -2.177 -5.392 1.00 0.26 49 PRO A N 6
ATOM 6264 C CA . PRO A 1 49 ? -7.556 -1.060 -5.182 1.00 0.28 49 PRO A CA 6
ATOM 6265 C C . PRO A 1 49 ? -8.945 -1.555 -4.788 1.00 0.31 49 PRO A C 6
ATOM 6266 O O . PRO A 1 49 ? -9.577 -2.307 -5.534 1.00 0.37 49 PRO A O 6
ATOM 6277 N N . ILE A 1 50 ? -9.415 -1.149 -3.616 1.00 0.30 50 ILE A N 6
ATOM 6278 C CA . ILE A 1 50 ? -10.677 -1.656 -3.101 1.00 0.36 50 ILE A CA 6
ATOM 6279 C C . ILE A 1 50 ? -11.845 -0.933 -3.745 1.00 0.43 50 ILE A C 6
ATOM 6280 O O . ILE A 1 50 ? -12.166 0.199 -3.390 1.00 0.46 50 ILE A O 6
ATOM 6296 N N . THR A 1 51 ? -12.464 -1.588 -4.705 1.00 0.54 51 THR A N 6
ATOM 6297 C CA . THR A 1 51 ? -13.630 -1.040 -5.369 1.00 0.64 51 THR A CA 6
ATOM 6298 C C . THR A 1 51 ? -14.666 -2.140 -5.598 1.00 0.79 51 THR A C 6
ATOM 6299 O O . THR A 1 51 ? -15.584 -2.017 -6.409 1.00 0.88 51 THR A O 6
ATOM 6310 N N . VAL A 1 52 ? -14.508 -3.220 -4.855 1.00 0.88 52 VAL A N 6
ATOM 6311 C CA . VAL A 1 52 ? -15.453 -4.315 -4.887 1.00 1.10 52 VAL A CA 6
ATOM 6312 C C . VAL A 1 52 ? -16.519 -4.105 -3.814 1.00 1.38 52 VAL A C 6
ATOM 6313 O O . VAL A 1 52 ? -16.227 -3.595 -2.731 1.00 1.44 52 VAL A O 6
ATOM 6326 N N . ALA A 1 53 ? -17.751 -4.470 -4.125 1.00 1.71 53 ALA A N 6
ATOM 6327 C CA . ALA A 1 53 ? -18.846 -4.318 -3.183 1.00 2.11 53 ALA A CA 6
ATOM 6328 C C . ALA A 1 53 ? -19.277 -5.672 -2.632 1.00 2.05 53 ALA A C 6
ATOM 6329 O O . ALA A 1 53 ? -19.677 -6.564 -3.385 1.00 2.54 53 ALA A O 6
ATOM 6336 N N . GLY A 1 54 ? -19.182 -5.823 -1.321 1.00 2.23 54 GLY A N 6
ATOM 6337 C CA . GLY A 1 54 ? -19.578 -7.057 -0.677 1.00 2.81 54 GLY A CA 6
ATOM 6338 C C . GLY A 1 54 ? -19.766 -6.874 0.813 1.00 2.91 54 GLY A C 6
ATOM 6339 O O . GLY A 1 54 ? -20.049 -5.767 1.272 1.00 3.50 54 GLY A O 6
ATOM 6343 N N . SER A 1 55 ? -19.604 -7.947 1.570 1.00 2.88 55 SER A N 6
ATOM 6344 C CA . SER A 1 55 ? -19.736 -7.875 3.017 1.00 3.27 55 SER A CA 6
ATOM 6345 C C . SER A 1 55 ? -18.361 -7.665 3.646 1.00 2.84 55 SER A C 6
ATOM 6346 O O . SER A 1 55 ? -18.127 -6.674 4.339 1.00 3.08 55 SER A O 6
ATOM 6354 N N . SER A 1 56 ? -17.455 -8.594 3.388 1.00 2.68 56 SER A N 6
ATOM 6355 C CA . SER A 1 56 ? -16.074 -8.457 3.817 1.00 2.71 56 SER A CA 6
ATOM 6356 C C . SER A 1 56 ? -15.160 -8.733 2.628 1.00 2.12 56 SER A C 6
ATOM 6357 O O . SER A 1 56 ? -13.984 -9.067 2.778 1.00 2.50 56 SER A O 6
ATOM 6365 N N . ASP A 1 57 ? -15.728 -8.570 1.439 1.00 1.64 57 ASP A N 6
ATOM 6366 C CA . ASP A 1 57 ? -15.037 -8.839 0.188 1.00 1.50 57 ASP A CA 6
ATOM 6367 C C . ASP A 1 57 ? -14.006 -7.761 -0.109 1.00 1.07 57 ASP A C 6
ATOM 6368 O O . ASP A 1 57 ? -13.123 -7.945 -0.948 1.00 1.44 57 ASP A O 6
ATOM 6377 N N . ALA A 1 58 ? -14.127 -6.637 0.589 1.00 0.67 58 ALA A N 6
ATOM 6378 C CA . ALA A 1 58 ? -13.300 -5.466 0.325 1.00 0.66 58 ALA A CA 6
ATOM 6379 C C . ALA A 1 58 ? -11.819 -5.744 0.524 1.00 0.60 58 ALA A C 6
ATOM 6380 O O . ALA A 1 58 ? -10.973 -5.171 -0.163 1.00 0.83 58 ALA A O 6
ATOM 6387 N N . CYS A 1 59 ? -11.510 -6.637 1.438 1.00 0.45 59 CYS A N 6
ATOM 6388 C CA . CYS A 1 59 ? -10.123 -6.946 1.745 1.00 0.54 59 CYS A CA 6
ATOM 6389 C C . CYS A 1 59 ? -10.009 -8.235 2.545 1.00 0.55 59 CYS A C 6
ATOM 6390 O O . CYS A 1 59 ? -10.887 -8.563 3.349 1.00 0.74 59 CYS A O 6
ATOM 6397 N N . SER A 1 60 ? -8.927 -8.965 2.318 1.00 0.64 60 SER A N 6
ATOM 6398 C CA . SER A 1 60 ? -8.690 -10.213 3.022 1.00 0.86 60 SER A CA 6
ATOM 6399 C C . SER A 1 60 ? -7.394 -10.140 3.837 1.00 0.71 60 SER A C 6
ATOM 6400 O O . SER A 1 60 ? -7.143 -10.983 4.699 1.00 1.05 60 SER A O 6
ATOM 6408 N N . ALA A 1 61 ? -6.576 -9.126 3.569 1.00 0.38 61 ALA A N 6
ATOM 6409 C CA . ALA A 1 61 ? -5.312 -8.972 4.275 1.00 0.32 61 ALA A CA 6
ATOM 6410 C C . ALA A 1 61 ? -5.348 -7.754 5.195 1.00 0.32 61 ALA A C 6
ATOM 6411 O O . ALA A 1 61 ? -5.622 -7.880 6.388 1.00 0.54 61 ALA A O 6
ATOM 6418 N N . THR A 1 62 ? -5.079 -6.576 4.642 1.00 0.22 62 THR A N 6
ATOM 6419 C CA . THR A 1 62 ? -5.106 -5.341 5.417 1.00 0.19 62 THR A CA 6
ATOM 6420 C C . THR A 1 62 ? -5.490 -4.159 4.529 1.00 0.18 62 THR A C 6
ATOM 6421 O O . THR A 1 62 ? -4.886 -3.939 3.481 1.00 0.20 62 THR A O 6
ATOM 6432 N N . ALA A 1 63 ? -6.494 -3.402 4.950 1.00 0.19 63 ALA A N 6
ATOM 6433 C CA . ALA A 1 63 ? -6.975 -2.275 4.168 1.00 0.20 63 ALA A CA 6
ATOM 6434 C C . ALA A 1 63 ? -6.169 -1.027 4.483 1.00 0.17 63 ALA A C 6
ATOM 6435 O O . ALA A 1 63 ? -5.805 -0.780 5.633 1.00 0.19 63 ALA A O 6
ATOM 6442 N N . VAL A 1 64 ? -5.880 -0.245 3.457 1.00 0.14 64 VAL A N 6
ATOM 6443 C CA . VAL A 1 64 ? -5.054 0.943 3.607 1.00 0.13 64 VAL A CA 6
ATOM 6444 C C . VAL A 1 64 ? -5.470 2.035 2.633 1.00 0.14 64 VAL A C 6
ATOM 6445 O O . VAL A 1 64 ? -6.273 1.810 1.726 1.00 0.21 64 VAL A O 6
ATOM 6458 N N . CYS A 1 65 ? -4.909 3.212 2.832 1.00 0.17 65 CYS A N 6
ATOM 6459 C CA . CYS A 1 65 ? -5.179 4.353 1.979 1.00 0.17 65 CYS A CA 6
ATOM 6460 C C . CYS A 1 65 ? -3.864 4.980 1.523 1.00 0.13 65 CYS A C 6
ATOM 6461 O O . CYS A 1 65 ? -3.161 5.600 2.322 1.00 0.14 65 CYS A O 6
ATOM 6468 N N . CYS A 1 66 ? -3.524 4.805 0.251 1.00 0.12 66 CYS A N 6
ATOM 6469 C CA . CYS A 1 66 ? -2.268 5.321 -0.282 1.00 0.13 66 CYS A CA 6
ATOM 6470 C C . CYS A 1 66 ? -2.467 6.626 -1.032 1.00 0.16 66 CYS A C 6
ATOM 6471 O O . CYS A 1 66 ? -3.426 6.791 -1.782 1.00 0.23 66 CYS A O 6
ATOM 6478 N N . SER A 1 67 ? -1.541 7.550 -0.824 1.00 0.24 67 SER A N 6
ATOM 6479 C CA . SER A 1 67 ? -1.599 8.854 -1.461 1.00 0.29 67 SER A CA 6
ATOM 6480 C C . SER A 1 67 ? -0.683 8.929 -2.679 1.00 0.32 67 SER A C 6
ATOM 6481 O O . SER A 1 67 ? -0.855 9.787 -3.546 1.00 0.41 67 SER A O 6
ATOM 6489 N N . ASP A 1 68 ? 0.274 8.022 -2.749 1.00 0.30 68 ASP A N 6
ATOM 6490 C CA . ASP A 1 68 ? 1.255 8.024 -3.830 1.00 0.37 68 ASP A CA 6
ATOM 6491 C C . ASP A 1 68 ? 0.889 6.964 -4.867 1.00 0.44 68 ASP A C 6
ATOM 6492 O O . ASP A 1 68 ? 0.294 5.938 -4.526 1.00 0.57 68 ASP A O 6
ATOM 6501 N N . ASN A 1 69 ? 1.223 7.212 -6.132 1.00 0.53 69 ASN A N 6
ATOM 6502 C CA . ASN A 1 69 ? 0.795 6.324 -7.212 1.00 0.63 69 ASN A CA 6
ATOM 6503 C C . ASN A 1 69 ? 1.973 5.721 -7.978 1.00 0.59 69 ASN A C 6
ATOM 6504 O O . ASN A 1 69 ? 1.800 5.222 -9.091 1.00 0.64 69 ASN A O 6
ATOM 6515 N N . ASN A 1 70 ? 3.164 5.742 -7.385 1.00 0.59 70 ASN A N 6
ATOM 6516 C CA . ASN A 1 70 ? 4.332 5.118 -8.014 1.00 0.64 70 ASN A CA 6
ATOM 6517 C C . ASN A 1 70 ? 4.295 3.608 -7.799 1.00 0.55 70 ASN A C 6
ATOM 6518 O O . ASN A 1 70 ? 5.162 3.030 -7.148 1.00 0.86 70 ASN A O 6
ATOM 6529 N N . VAL A 1 71 ? 3.278 2.979 -8.364 1.00 0.41 71 VAL A N 6
ATOM 6530 C CA . VAL A 1 71 ? 3.025 1.568 -8.150 1.00 0.38 71 VAL A CA 6
ATOM 6531 C C . VAL A 1 71 ? 3.740 0.713 -9.195 1.00 0.33 71 VAL A C 6
ATOM 6532 O O . VAL A 1 71 ? 3.739 1.029 -10.386 1.00 0.38 71 VAL A O 6
ATOM 6545 N N . SER A 1 72 ? 4.354 -0.367 -8.723 1.00 0.32 72 SER A N 6
ATOM 6546 C CA . SER A 1 72 ? 5.111 -1.291 -9.566 1.00 0.37 72 SER A CA 6
ATOM 6547 C C . SER A 1 72 ? 4.178 -2.239 -10.309 1.00 0.42 72 SER A C 6
ATOM 6548 O O . SER A 1 72 ? 4.612 -3.061 -11.117 1.00 0.55 72 SER A O 6
ATOM 6556 N N . GLY A 1 73 ? 2.895 -2.109 -10.024 1.00 0.39 73 GLY A N 6
ATOM 6557 C CA . GLY A 1 73 ? 1.898 -2.982 -10.595 1.00 0.48 73 GLY A CA 6
ATOM 6558 C C . GLY A 1 73 ? 1.010 -3.599 -9.542 1.00 0.41 73 GLY A C 6
ATOM 6559 O O . GLY A 1 73 ? -0.172 -3.840 -9.791 1.00 0.48 73 GLY A O 6
ATOM 6563 N N . VAL A 1 74 ? 1.555 -3.834 -8.352 1.00 0.31 74 VAL A N 6
ATOM 6564 C CA . VAL A 1 74 ? 0.764 -4.426 -7.281 1.00 0.28 74 VAL A CA 6
ATOM 6565 C C . VAL A 1 74 ? 1.034 -3.779 -5.924 1.00 0.22 74 VAL A C 6
ATOM 6566 O O . VAL A 1 74 ? 0.357 -4.083 -4.949 1.00 0.34 74 VAL A O 6
ATOM 6579 N N . ILE A 1 75 ? 2.026 -2.905 -5.849 1.00 0.18 75 ILE A N 6
ATOM 6580 C CA . ILE A 1 75 ? 2.354 -2.271 -4.575 1.00 0.17 75 ILE A CA 6
ATOM 6581 C C . ILE A 1 75 ? 1.497 -1.045 -4.308 1.00 0.16 75 ILE A C 6
ATOM 6582 O O . ILE A 1 75 ? 0.619 -0.690 -5.092 1.00 0.20 75 ILE A O 6
ATOM 6598 N N . ALA A 1 76 ? 1.773 -0.416 -3.183 1.00 0.15 76 ALA A N 6
ATOM 6599 C CA . ALA A 1 76 ? 1.127 0.822 -2.792 1.00 0.16 76 ALA A CA 6
ATOM 6600 C C . ALA A 1 76 ? 2.092 1.658 -1.951 1.00 0.14 76 ALA A C 6
ATOM 6601 O O . ALA A 1 76 ? 2.819 1.112 -1.126 1.00 0.15 76 ALA A O 6
ATOM 6608 N N . ILE A 1 77 ? 2.120 2.969 -2.173 1.00 0.15 77 ILE A N 6
ATOM 6609 C CA . ILE A 1 77 ? 3.042 3.842 -1.447 1.00 0.16 77 ILE A CA 6
ATOM 6610 C C . ILE A 1 77 ? 2.296 4.971 -0.735 1.00 0.16 77 ILE A C 6
ATOM 6611 O O . ILE A 1 77 ? 1.405 5.602 -1.308 1.00 0.21 77 ILE A O 6
ATOM 6627 N N . GLY A 1 78 ? 2.662 5.215 0.519 1.00 0.16 78 GLY A N 6
ATOM 6628 C CA . GLY A 1 78 ? 2.033 6.272 1.289 1.00 0.17 78 GLY A CA 6
ATOM 6629 C C . GLY A 1 78 ? 0.690 5.847 1.831 1.00 0.15 78 GLY A C 6
ATOM 6630 O O . GLY A 1 78 ? -0.293 6.574 1.703 1.00 0.17 78 GLY A O 6
ATOM 6634 N N . CYS A 1 79 ? 0.646 4.667 2.434 1.00 0.13 79 CYS A N 6
ATOM 6635 C CA . CYS A 1 79 ? -0.600 4.101 2.909 1.00 0.13 79 CYS A CA 6
ATOM 6636 C C . CYS A 1 79 ? -0.792 4.293 4.403 1.00 0.13 79 CYS A C 6
ATOM 6637 O O . CYS A 1 79 ? 0.137 4.131 5.191 1.00 0.18 79 CYS A O 6
ATOM 6644 N N . LEU A 1 80 ? -2.003 4.664 4.777 1.00 0.14 80 LEU A N 6
ATOM 6645 C CA . LEU A 1 80 ? -2.411 4.649 6.169 1.00 0.15 80 LEU A CA 6
ATOM 6646 C C . LEU A 1 80 ? -3.394 3.509 6.394 1.00 0.15 80 LEU A C 6
ATOM 6647 O O . LEU A 1 80 ? -4.308 3.310 5.595 1.00 0.15 80 LEU A O 6
ATOM 6663 N N . PRO A 1 81 ? -3.200 2.735 7.467 1.00 0.15 81 PRO A N 6
ATOM 6664 C CA . PRO A 1 81 ? -4.051 1.584 7.784 1.00 0.17 81 PRO A CA 6
ATOM 6665 C C . PRO A 1 81 ? -5.488 1.989 8.092 1.00 0.21 81 PRO A C 6
ATOM 6666 O O . PRO A 1 81 ? -5.737 2.878 8.911 1.00 0.25 81 PRO A O 6
ATOM 6677 N N . VAL A 1 82 ? -6.427 1.346 7.416 1.00 0.23 82 VAL A N 6
ATOM 6678 C CA . VAL A 1 82 ? -7.833 1.569 7.638 1.00 0.30 82 VAL A CA 6
ATOM 6679 C C . VAL A 1 82 ? -8.550 0.235 7.753 1.00 0.39 82 VAL A C 6
ATOM 6680 O O . VAL A 1 82 ? -8.022 -0.798 7.350 1.00 0.42 82 VAL A O 6
ATOM 6693 N N . THR A 1 83 ? -9.728 0.247 8.336 1.00 0.53 83 THR A N 6
ATOM 6694 C CA . THR A 1 83 ? -10.499 -0.970 8.501 1.00 0.70 83 THR A CA 6
ATOM 6695 C C . THR A 1 83 ? -11.988 -0.676 8.351 1.00 1.46 83 THR A C 6
ATOM 6696 O O . THR A 1 83 ? -12.436 0.434 8.654 1.00 2.07 83 THR A O 6
ATOM 6707 N N . LEU A 1 84 ? -12.731 -1.666 7.856 1.00 1.87 84 LEU A N 6
ATOM 6708 C CA . LEU A 1 84 ? -14.167 -1.546 7.634 1.00 2.80 84 LEU A CA 6
ATOM 6709 C C . LEU A 1 84 ? -14.473 -0.423 6.650 1.00 3.45 84 LEU A C 6
ATOM 6710 O O . LEU A 1 84 ? -14.262 -0.633 5.440 1.00 3.87 84 LEU A O 6
ATOM 6727 N N . GLY A 1 1 ? -14.557 0.510 -10.640 1.00 5.63 1 GLY A N 7
ATOM 6728 C CA . GLY A 1 1 ? -15.394 1.721 -10.455 1.00 4.92 1 GLY A CA 7
ATOM 6729 C C . GLY A 1 1 ? -16.052 1.745 -9.094 1.00 4.01 1 GLY A C 7
ATOM 6730 O O . GLY A 1 1 ? -16.384 0.689 -8.550 1.00 4.29 1 GLY A O 7
ATOM 6736 N N . SER A 1 2 ? -16.238 2.946 -8.544 1.00 3.39 2 SER A N 7
ATOM 6737 C CA . SER A 1 2 ? -16.789 3.118 -7.203 1.00 2.92 2 SER A CA 7
ATOM 6738 C C . SER A 1 2 ? -15.904 2.410 -6.178 1.00 2.13 2 SER A C 7
ATOM 6739 O O . SER A 1 2 ? -16.196 1.294 -5.740 1.00 2.36 2 SER A O 7
ATOM 6747 N N . TRP A 1 3 ? -14.809 3.063 -5.823 1.00 1.93 3 TRP A N 7
ATOM 6748 C CA . TRP A 1 3 ? -13.825 2.484 -4.925 1.00 1.69 3 TRP A CA 7
ATOM 6749 C C . TRP A 1 3 ? -13.807 3.214 -3.589 1.00 1.84 3 TRP A C 7
ATOM 6750 O O . TRP A 1 3 ? -14.564 4.164 -3.385 1.00 2.71 3 TRP A O 7
ATOM 6771 N N . GLY A 1 4 ? -12.942 2.761 -2.690 1.00 1.61 4 GLY A N 7
ATOM 6772 C CA . GLY A 1 4 ? -12.820 3.385 -1.391 1.00 2.03 4 GLY A CA 7
ATOM 6773 C C . GLY A 1 4 ? -12.338 4.819 -1.482 1.00 1.82 4 GLY A C 7
ATOM 6774 O O . GLY A 1 4 ? -11.166 5.075 -1.763 1.00 1.87 4 GLY A O 7
ATOM 6778 N N . GLN A 1 5 ? -13.251 5.749 -1.259 1.00 1.92 5 GLN A N 7
ATOM 6779 C CA . GLN A 1 5 ? -12.924 7.166 -1.282 1.00 1.96 5 GLN A CA 7
ATOM 6780 C C . GLN A 1 5 ? -12.333 7.591 0.055 1.00 1.53 5 GLN A C 7
ATOM 6781 O O . GLN A 1 5 ? -13.027 7.629 1.072 1.00 1.64 5 GLN A O 7
ATOM 6795 N N . CYS A 1 6 ? -11.047 7.899 0.046 1.00 1.29 6 CYS A N 7
ATOM 6796 C CA . CYS A 1 6 ? -10.333 8.259 1.259 1.00 0.94 6 CYS A CA 7
ATOM 6797 C C . CYS A 1 6 ? -10.292 9.773 1.437 1.00 0.96 6 CYS A C 7
ATOM 6798 O O . CYS A 1 6 ? -10.870 10.308 2.382 1.00 1.88 6 CYS A O 7
ATOM 6805 N N . SER A 1 7 ? -9.616 10.455 0.516 1.00 0.91 7 SER A N 7
ATOM 6806 C CA . SER A 1 7 ? -9.503 11.903 0.569 1.00 0.99 7 SER A CA 7
ATOM 6807 C C . SER A 1 7 ? -8.846 12.428 -0.711 1.00 1.25 7 SER A C 7
ATOM 6808 O O . SER A 1 7 ? -9.502 13.062 -1.538 1.00 1.82 7 SER A O 7
ATOM 6816 N N . THR A 1 8 ? -7.556 12.159 -0.878 1.00 1.48 8 THR A N 7
ATOM 6817 C CA . THR A 1 8 ? -6.838 12.598 -2.069 1.00 2.09 8 THR A CA 7
ATOM 6818 C C . THR A 1 8 ? -6.236 11.410 -2.814 1.00 1.70 8 THR A C 7
ATOM 6819 O O . THR A 1 8 ? -6.109 11.422 -4.040 1.00 2.23 8 THR A O 7
ATOM 6830 N N . GLY A 1 9 ? -5.879 10.379 -2.063 1.00 0.97 9 GLY A N 7
ATOM 6831 C CA . GLY A 1 9 ? -5.270 9.207 -2.654 1.00 0.72 9 GLY A CA 7
ATOM 6832 C C . GLY A 1 9 ? -6.297 8.172 -3.055 1.00 0.71 9 GLY A C 7
ATOM 6833 O O . GLY A 1 9 ? -7.343 8.507 -3.607 1.00 1.12 9 GLY A O 7
ATOM 6837 N N . SER A 1 10 ? -6.008 6.917 -2.766 1.00 0.38 10 SER A N 7
ATOM 6838 C CA . SER A 1 10 ? -6.909 5.832 -3.105 1.00 0.39 10 SER A CA 7
ATOM 6839 C C . SER A 1 10 ? -6.836 4.747 -2.040 1.00 0.28 10 SER A C 7
ATOM 6840 O O . SER A 1 10 ? -5.770 4.500 -1.471 1.00 0.29 10 SER A O 7
ATOM 6848 N N . ILE A 1 11 ? -7.965 4.115 -1.751 1.00 0.32 11 ILE A N 7
ATOM 6849 C CA . ILE A 1 11 ? -7.985 3.032 -0.783 1.00 0.27 11 ILE A CA 7
ATOM 6850 C C . ILE A 1 11 ? -7.777 1.703 -1.470 1.00 0.20 11 ILE A C 7
ATOM 6851 O O . ILE A 1 11 ? -8.396 1.397 -2.490 1.00 0.26 11 ILE A O 7
ATOM 6867 N N . GLN A 1 12 ? -6.901 0.922 -0.891 1.00 0.13 12 GLN A N 7
ATOM 6868 C CA . GLN A 1 12 ? -6.501 -0.340 -1.471 1.00 0.10 12 GLN A CA 7
ATOM 6869 C C . GLN A 1 12 ? -6.286 -1.383 -0.385 1.00 0.11 12 GLN A C 7
ATOM 6870 O O . GLN A 1 12 ? -6.168 -1.053 0.795 1.00 0.17 12 GLN A O 7
ATOM 6884 N N . CYS A 1 13 ? -6.277 -2.640 -0.788 1.00 0.12 13 CYS A N 7
ATOM 6885 C CA . CYS A 1 13 ? -6.148 -3.743 0.142 1.00 0.16 13 CYS A CA 7
ATOM 6886 C C . CYS A 1 13 ? -4.804 -4.424 -0.049 1.00 0.13 13 CYS A C 7
ATOM 6887 O O . CYS A 1 13 ? -4.604 -5.194 -0.993 1.00 0.15 13 CYS A O 7
ATOM 6894 N N . CYS A 1 14 ? -3.884 -4.113 0.844 1.00 0.12 14 CYS A N 7
ATOM 6895 C CA . CYS A 1 14 ? -2.525 -4.600 0.752 1.00 0.12 14 CYS A CA 7
ATOM 6896 C C . CYS A 1 14 ? -2.389 -5.947 1.422 1.00 0.15 14 CYS A C 7
ATOM 6897 O O . CYS A 1 14 ? -2.887 -6.160 2.527 1.00 0.19 14 CYS A O 7
ATOM 6904 N N . GLN A 1 15 ? -1.714 -6.854 0.738 1.00 0.15 15 GLN A N 7
ATOM 6905 C CA . GLN A 1 15 ? -1.469 -8.179 1.259 1.00 0.16 15 GLN A CA 7
ATOM 6906 C C . GLN A 1 15 ? -0.365 -8.121 2.312 1.00 0.18 15 GLN A C 7
ATOM 6907 O O . GLN A 1 15 ? -0.331 -8.925 3.240 1.00 0.23 15 GLN A O 7
ATOM 6921 N N . ASN A 1 16 ? 0.514 -7.141 2.171 1.00 0.17 16 ASN A N 7
ATOM 6922 C CA . ASN A 1 16 ? 1.612 -6.960 3.104 1.00 0.21 16 ASN A CA 7
ATOM 6923 C C . ASN A 1 16 ? 1.890 -5.482 3.317 1.00 0.21 16 ASN A C 7
ATOM 6924 O O . ASN A 1 16 ? 2.478 -4.819 2.465 1.00 0.40 16 ASN A O 7
ATOM 6935 N N . VAL A 1 17 ? 1.463 -4.972 4.449 1.00 0.16 17 VAL A N 7
ATOM 6936 C CA . VAL A 1 17 ? 1.695 -3.577 4.799 1.00 0.13 17 VAL A CA 7
ATOM 6937 C C . VAL A 1 17 ? 2.965 -3.461 5.627 1.00 0.14 17 VAL A C 7
ATOM 6938 O O . VAL A 1 17 ? 3.004 -3.874 6.787 1.00 0.18 17 VAL A O 7
ATOM 6951 N N . VAL A 1 18 ? 4.003 -2.915 5.022 1.00 0.12 18 VAL A N 7
ATOM 6952 C CA . VAL A 1 18 ? 5.300 -2.822 5.668 1.00 0.13 18 VAL A CA 7
ATOM 6953 C C . VAL A 1 18 ? 5.873 -1.417 5.529 1.00 0.12 18 VAL A C 7
ATOM 6954 O O . VAL A 1 18 ? 5.631 -0.737 4.534 1.00 0.12 18 VAL A O 7
ATOM 6967 N N . PRO A 1 19 ? 6.611 -0.947 6.539 1.00 0.14 19 PRO A N 7
ATOM 6968 C CA . PRO A 1 19 ? 7.330 0.322 6.451 1.00 0.15 19 PRO A CA 7
ATOM 6969 C C . PRO A 1 19 ? 8.390 0.280 5.355 1.00 0.12 19 PRO A C 7
ATOM 6970 O O . PRO A 1 19 ? 9.101 -0.713 5.203 1.00 0.10 19 PRO A O 7
ATOM 6981 N N . GLY A 1 20 ? 8.480 1.354 4.579 1.00 0.14 20 GLY A N 7
ATOM 6982 C CA . GLY A 1 20 ? 9.402 1.390 3.458 1.00 0.13 20 GLY A CA 7
ATOM 6983 C C . GLY A 1 20 ? 10.852 1.374 3.895 1.00 0.14 20 GLY A C 7
ATOM 6984 O O . GLY A 1 20 ? 11.736 0.985 3.131 1.00 0.18 20 GLY A O 7
ATOM 6988 N N . ASP A 1 21 ? 11.094 1.798 5.124 1.00 0.17 21 ASP A N 7
ATOM 6989 C CA . ASP A 1 21 ? 12.433 1.778 5.699 1.00 0.21 21 ASP A CA 7
ATOM 6990 C C . ASP A 1 21 ? 12.578 0.577 6.632 1.00 0.19 21 ASP A C 7
ATOM 6991 O O . ASP A 1 21 ? 13.557 0.442 7.366 1.00 0.23 21 ASP A O 7
ATOM 7000 N N . SER A 1 22 ? 11.588 -0.303 6.588 1.00 0.16 22 SER A N 7
ATOM 7001 C CA . SER A 1 22 ? 11.625 -1.542 7.347 1.00 0.17 22 SER A CA 7
ATOM 7002 C C . SER A 1 22 ? 12.505 -2.554 6.641 1.00 0.16 22 SER A C 7
ATOM 7003 O O . SER A 1 22 ? 12.690 -2.470 5.432 1.00 0.14 22 SER A O 7
ATOM 7011 N N . ASP A 1 23 ? 13.031 -3.514 7.381 1.00 0.20 23 ASP A N 7
ATOM 7012 C CA . ASP A 1 23 ? 13.822 -4.585 6.781 1.00 0.22 23 ASP A CA 7
ATOM 7013 C C . ASP A 1 23 ? 13.026 -5.252 5.670 1.00 0.20 23 ASP A C 7
ATOM 7014 O O . ASP A 1 23 ? 13.556 -5.561 4.603 1.00 0.22 23 ASP A O 7
ATOM 7023 N N . LEU A 1 24 ? 11.740 -5.449 5.929 1.00 0.20 24 LEU A N 7
ATOM 7024 C CA . LEU A 1 24 ? 10.837 -6.011 4.944 1.00 0.21 24 LEU A CA 7
ATOM 7025 C C . LEU A 1 24 ? 10.626 -5.048 3.783 1.00 0.17 24 LEU A C 7
ATOM 7026 O O . LEU A 1 24 ? 11.006 -5.338 2.653 1.00 0.18 24 LEU A O 7
ATOM 7042 N N . GLY A 1 25 ? 10.049 -3.888 4.085 1.00 0.14 25 GLY A N 7
ATOM 7043 C CA . GLY A 1 25 ? 9.696 -2.929 3.051 1.00 0.12 25 GLY A CA 7
ATOM 7044 C C . GLY A 1 25 ? 10.873 -2.507 2.199 1.00 0.12 25 GLY A C 7
ATOM 7045 O O . GLY A 1 25 ? 10.746 -2.365 0.983 1.00 0.16 25 GLY A O 7
ATOM 7049 N N . THR A 1 26 ? 12.025 -2.338 2.825 1.00 0.13 26 THR A N 7
ATOM 7050 C CA . THR A 1 26 ? 13.215 -1.900 2.122 1.00 0.16 26 THR A CA 7
ATOM 7051 C C . THR A 1 26 ? 13.711 -2.992 1.183 1.00 0.20 26 THR A C 7
ATOM 7052 O O . THR A 1 26 ? 14.097 -2.716 0.051 1.00 0.24 26 THR A O 7
ATOM 7063 N N . LEU A 1 27 ? 13.662 -4.234 1.650 1.00 0.21 27 LEU A N 7
ATOM 7064 C CA . LEU A 1 27 ? 14.041 -5.374 0.828 1.00 0.28 27 LEU A CA 7
ATOM 7065 C C . LEU A 1 27 ? 13.095 -5.475 -0.367 1.00 0.29 27 LEU A C 7
ATOM 7066 O O . LEU A 1 27 ? 13.519 -5.760 -1.490 1.00 0.34 27 LEU A O 7
ATOM 7082 N N . LEU A 1 28 ? 11.819 -5.197 -0.120 1.00 0.27 28 LEU A N 7
ATOM 7083 C CA . LEU A 1 28 ? 10.800 -5.299 -1.152 1.00 0.31 28 LEU A CA 7
ATOM 7084 C C . LEU A 1 28 ? 11.004 -4.233 -2.223 1.00 0.32 28 LEU A C 7
ATOM 7085 O O . LEU A 1 28 ? 11.103 -4.542 -3.410 1.00 0.37 28 LEU A O 7
ATOM 7101 N N . LEU A 1 29 ? 11.092 -2.976 -1.802 1.00 0.30 29 LEU A N 7
ATOM 7102 C CA . LEU A 1 29 ? 11.213 -1.876 -2.747 1.00 0.32 29 LEU A CA 7
ATOM 7103 C C . LEU A 1 29 ? 12.580 -1.867 -3.415 1.00 0.36 29 LEU A C 7
ATOM 7104 O O . LEU A 1 29 ? 12.753 -1.281 -4.478 1.00 0.41 29 LEU A O 7
ATOM 7120 N N . ASP A 1 30 ? 13.545 -2.514 -2.781 1.00 0.34 30 ASP A N 7
ATOM 7121 C CA . ASP A 1 30 ? 14.865 -2.706 -3.373 1.00 0.39 30 ASP A CA 7
ATOM 7122 C C . ASP A 1 30 ? 14.753 -3.542 -4.631 1.00 0.43 30 ASP A C 7
ATOM 7123 O O . ASP A 1 30 ? 15.405 -3.278 -5.641 1.00 0.49 30 ASP A O 7
ATOM 7132 N N . GLU A 1 31 ? 13.881 -4.532 -4.563 1.00 0.43 31 GLU A N 7
ATOM 7133 C CA . GLU A 1 31 ? 13.654 -5.442 -5.662 1.00 0.49 31 GLU A CA 7
ATOM 7134 C C . GLU A 1 31 ? 12.874 -4.734 -6.758 1.00 0.51 31 GLU A C 7
ATOM 7135 O O . GLU A 1 31 ? 12.846 -5.166 -7.909 1.00 0.62 31 GLU A O 7
ATOM 7147 N N . LEU A 1 32 ? 12.271 -3.622 -6.379 1.00 0.52 32 LEU A N 7
ATOM 7148 C CA . LEU A 1 32 ? 11.387 -2.877 -7.255 1.00 0.58 32 LEU A CA 7
ATOM 7149 C C . LEU A 1 32 ? 12.042 -1.593 -7.770 1.00 0.61 32 LEU A C 7
ATOM 7150 O O . LEU A 1 32 ? 11.551 -0.959 -8.707 1.00 0.71 32 LEU A O 7
ATOM 7166 N N . GLY A 1 33 ? 13.151 -1.216 -7.137 1.00 0.57 33 GLY A N 7
ATOM 7167 C CA . GLY A 1 33 ? 13.895 -0.037 -7.544 1.00 0.62 33 GLY A CA 7
ATOM 7168 C C . GLY A 1 33 ? 13.183 1.257 -7.200 1.00 0.63 33 GLY A C 7
ATOM 7169 O O . GLY A 1 33 ? 13.152 2.185 -8.007 1.00 0.75 33 GLY A O 7
ATOM 7173 N N . ILE A 1 34 ? 12.616 1.325 -6.003 1.00 0.54 34 ILE A N 7
ATOM 7174 C CA . ILE A 1 34 ? 11.847 2.493 -5.596 1.00 0.58 34 ILE A CA 7
ATOM 7175 C C . ILE A 1 34 ? 12.666 3.397 -4.683 1.00 0.65 34 ILE A C 7
ATOM 7176 O O . ILE A 1 34 ? 13.176 2.954 -3.652 1.00 0.68 34 ILE A O 7
ATOM 7192 N N . VAL A 1 35 ? 12.785 4.660 -5.060 1.00 0.77 35 VAL A N 7
ATOM 7193 C CA . VAL A 1 35 ? 13.475 5.638 -4.235 1.00 0.89 35 VAL A CA 7
ATOM 7194 C C . VAL A 1 35 ? 12.477 6.645 -3.655 1.00 0.74 35 VAL A C 7
ATOM 7195 O O . VAL A 1 35 ? 11.987 7.546 -4.343 1.00 0.90 35 VAL A O 7
ATOM 7208 N N . LEU A 1 36 ? 12.153 6.461 -2.384 1.00 0.70 36 LEU A N 7
ATOM 7209 C CA . LEU A 1 36 ? 11.187 7.311 -1.707 1.00 0.66 36 LEU A CA 7
ATOM 7210 C C . LEU A 1 36 ? 11.855 8.559 -1.143 1.00 0.68 36 LEU A C 7
ATOM 7211 O O . LEU A 1 36 ? 12.981 8.502 -0.651 1.00 0.84 36 LEU A O 7
ATOM 7227 N N . GLU A 1 37 ? 11.148 9.681 -1.227 1.00 0.72 37 GLU A N 7
ATOM 7228 C CA . GLU A 1 37 ? 11.615 10.938 -0.652 1.00 0.84 37 GLU A CA 7
ATOM 7229 C C . GLU A 1 37 ? 11.462 10.898 0.861 1.00 0.76 37 GLU A C 7
ATOM 7230 O O . GLU A 1 37 ? 12.136 11.620 1.596 1.00 0.88 37 GLU A O 7
ATOM 7242 N N . ASP A 1 38 ? 10.550 10.049 1.308 1.00 0.61 38 ASP A N 7
ATOM 7243 C CA . ASP A 1 38 ? 10.370 9.755 2.713 1.00 0.54 38 ASP A CA 7
ATOM 7244 C C . ASP A 1 38 ? 10.196 8.259 2.865 1.00 0.41 38 ASP A C 7
ATOM 7245 O O . ASP A 1 38 ? 9.083 7.748 2.769 1.00 0.39 38 ASP A O 7
ATOM 7254 N N . PRO A 1 39 ? 11.296 7.526 3.083 1.00 0.41 39 PRO A N 7
ATOM 7255 C CA . PRO A 1 39 ? 11.255 6.067 3.202 1.00 0.40 39 PRO A CA 7
ATOM 7256 C C . PRO A 1 39 ? 10.494 5.622 4.443 1.00 0.32 39 PRO A C 7
ATOM 7257 O O . PRO A 1 39 ? 10.285 4.437 4.665 1.00 0.35 39 PRO A O 7
ATOM 7268 N N . THR A 1 40 ? 10.057 6.595 5.224 1.00 0.30 40 THR A N 7
ATOM 7269 C CA . THR A 1 40 ? 9.365 6.331 6.473 1.00 0.31 40 THR A CA 7
ATOM 7270 C C . THR A 1 40 ? 7.908 5.949 6.230 1.00 0.28 40 THR A C 7
ATOM 7271 O O . THR A 1 40 ? 7.226 5.463 7.133 1.00 0.48 40 THR A O 7
ATOM 7282 N N . VAL A 1 41 ? 7.436 6.166 5.005 1.00 0.20 41 VAL A N 7
ATOM 7283 C CA . VAL A 1 41 ? 6.053 5.875 4.655 1.00 0.17 41 VAL A CA 7
ATOM 7284 C C . VAL A 1 41 ? 5.798 4.372 4.608 1.00 0.14 41 VAL A C 7
ATOM 7285 O O . VAL A 1 41 ? 6.723 3.572 4.433 1.00 0.15 41 VAL A O 7
ATOM 7298 N N . LEU A 1 42 ? 4.541 3.996 4.779 1.00 0.14 42 LEU A N 7
ATOM 7299 C CA . LEU A 1 42 ? 4.147 2.601 4.721 1.00 0.14 42 LEU A CA 7
ATOM 7300 C C . LEU A 1 42 ? 3.863 2.193 3.289 1.00 0.12 42 LEU A C 7
ATOM 7301 O O . LEU A 1 42 ? 3.112 2.868 2.579 1.00 0.15 42 LEU A O 7
ATOM 7317 N N . ILE A 1 43 ? 4.472 1.099 2.867 1.00 0.11 43 ILE A N 7
ATOM 7318 C CA . ILE A 1 43 ? 4.232 0.564 1.541 1.00 0.10 43 ILE A CA 7
ATOM 7319 C C . ILE A 1 43 ? 3.502 -0.765 1.638 1.00 0.11 43 ILE A C 7
ATOM 7320 O O . ILE A 1 43 ? 3.726 -1.547 2.564 1.00 0.15 43 ILE A O 7
ATOM 7336 N N . GLY A 1 44 ? 2.618 -1.012 0.693 1.00 0.13 44 GLY A N 7
ATOM 7337 C CA . GLY A 1 44 ? 1.813 -2.207 0.739 1.00 0.16 44 GLY A CA 7
ATOM 7338 C C . GLY A 1 44 ? 2.050 -3.126 -0.434 1.00 0.17 44 GLY A C 7
ATOM 7339 O O . GLY A 1 44 ? 1.624 -2.847 -1.549 1.00 0.31 44 GLY A O 7
ATOM 7343 N N . ASP A 1 45 ? 2.730 -4.226 -0.183 1.00 0.18 45 ASP A N 7
ATOM 7344 C CA . ASP A 1 45 ? 2.939 -5.240 -1.203 1.00 0.20 45 ASP A CA 7
ATOM 7345 C C . ASP A 1 45 ? 1.674 -6.073 -1.349 1.00 0.20 45 ASP A C 7
ATOM 7346 O O . ASP A 1 45 ? 1.004 -6.361 -0.358 1.00 0.29 45 ASP A O 7
ATOM 7355 N N . GLY A 1 46 ? 1.325 -6.427 -2.573 1.00 0.18 46 GLY A N 7
ATOM 7356 C CA . GLY A 1 46 ? 0.142 -7.233 -2.787 1.00 0.21 46 GLY A CA 7
ATOM 7357 C C . GLY A 1 46 ? -1.130 -6.436 -2.592 1.00 0.18 46 GLY A C 7
ATOM 7358 O O . GLY A 1 46 ? -2.103 -6.929 -2.027 1.00 0.18 46 GLY A O 7
ATOM 7362 N N . CYS A 1 47 ? -1.120 -5.198 -3.052 1.00 0.17 47 CYS A N 7
ATOM 7363 C CA . CYS A 1 47 ? -2.215 -4.284 -2.792 1.00 0.15 47 CYS A CA 7
ATOM 7364 C C . CYS A 1 47 ? -3.083 -4.099 -4.021 1.00 0.19 47 CYS A C 7
ATOM 7365 O O . CYS A 1 47 ? -2.628 -3.616 -5.058 1.00 0.25 47 CYS A O 7
ATOM 7372 N N . ASP A 1 48 ? -4.325 -4.525 -3.906 1.00 0.19 48 ASP A N 7
ATOM 7373 C CA . ASP A 1 48 ? -5.312 -4.297 -4.948 1.00 0.24 48 ASP A CA 7
ATOM 7374 C C . ASP A 1 48 ? -6.237 -3.157 -4.560 1.00 0.21 48 ASP A C 7
ATOM 7375 O O . ASP A 1 48 ? -6.675 -3.061 -3.415 1.00 0.19 48 ASP A O 7
ATOM 7384 N N . PRO A 1 49 ? -6.525 -2.276 -5.517 1.00 0.26 49 PRO A N 7
ATOM 7385 C CA . PRO A 1 49 ? -7.425 -1.143 -5.316 1.00 0.28 49 PRO A CA 7
ATOM 7386 C C . PRO A 1 49 ? -8.821 -1.615 -4.939 1.00 0.31 49 PRO A C 7
ATOM 7387 O O . PRO A 1 49 ? -9.459 -2.332 -5.710 1.00 0.37 49 PRO A O 7
ATOM 7398 N N . ILE A 1 50 ? -9.298 -1.219 -3.764 1.00 0.30 50 ILE A N 7
ATOM 7399 C CA . ILE A 1 50 ? -10.585 -1.697 -3.282 1.00 0.36 50 ILE A CA 7
ATOM 7400 C C . ILE A 1 50 ? -11.713 -1.013 -4.032 1.00 0.43 50 ILE A C 7
ATOM 7401 O O . ILE A 1 50 ? -12.196 0.047 -3.633 1.00 0.46 50 ILE A O 7
ATOM 7417 N N . THR A 1 51 ? -12.108 -1.623 -5.130 1.00 0.54 51 THR A N 7
ATOM 7418 C CA . THR A 1 51 ? -13.178 -1.101 -5.954 1.00 0.64 51 THR A CA 7
ATOM 7419 C C . THR A 1 51 ? -14.244 -2.168 -6.154 1.00 0.79 51 THR A C 7
ATOM 7420 O O . THR A 1 51 ? -15.181 -2.006 -6.939 1.00 0.88 51 THR A O 7
ATOM 7431 N N . VAL A 1 52 ? -14.096 -3.253 -5.418 1.00 0.88 52 VAL A N 7
ATOM 7432 C CA . VAL A 1 52 ? -15.034 -4.352 -5.472 1.00 1.10 52 VAL A CA 7
ATOM 7433 C C . VAL A 1 52 ? -16.216 -4.074 -4.549 1.00 1.38 52 VAL A C 7
ATOM 7434 O O . VAL A 1 52 ? -16.075 -3.387 -3.534 1.00 1.44 52 VAL A O 7
ATOM 7447 N N . ALA A 1 53 ? -17.381 -4.581 -4.915 1.00 1.71 53 ALA A N 7
ATOM 7448 C CA . ALA A 1 53 ? -18.585 -4.380 -4.126 1.00 2.11 53 ALA A CA 7
ATOM 7449 C C . ALA A 1 53 ? -18.710 -5.454 -3.050 1.00 2.05 53 ALA A C 7
ATOM 7450 O O . ALA A 1 53 ? -19.581 -6.322 -3.118 1.00 2.54 53 ALA A O 7
ATOM 7457 N N . GLY A 1 54 ? -17.834 -5.386 -2.058 1.00 2.23 54 GLY A N 7
ATOM 7458 C CA . GLY A 1 54 ? -17.838 -6.371 -0.995 1.00 2.81 54 GLY A CA 7
ATOM 7459 C C . GLY A 1 54 ? -18.502 -5.855 0.263 1.00 2.91 54 GLY A C 7
ATOM 7460 O O . GLY A 1 54 ? -18.694 -6.604 1.218 1.00 3.50 54 GLY A O 7
ATOM 7464 N N . SER A 1 55 ? -18.842 -4.566 0.255 1.00 2.88 55 SER A N 7
ATOM 7465 C CA . SER A 1 55 ? -19.495 -3.907 1.384 1.00 3.27 55 SER A CA 7
ATOM 7466 C C . SER A 1 55 ? -18.559 -3.849 2.596 1.00 2.84 55 SER A C 7
ATOM 7467 O O . SER A 1 55 ? -17.867 -2.853 2.802 1.00 3.08 55 SER A O 7
ATOM 7475 N N . SER A 1 56 ? -18.522 -4.918 3.382 1.00 2.68 56 SER A N 7
ATOM 7476 C CA . SER A 1 56 ? -17.643 -4.979 4.539 1.00 2.71 56 SER A CA 7
ATOM 7477 C C . SER A 1 56 ? -16.556 -6.027 4.320 1.00 2.12 56 SER A C 7
ATOM 7478 O O . SER A 1 56 ? -15.614 -6.140 5.104 1.00 2.50 56 SER A O 7
ATOM 7486 N N . ASP A 1 57 ? -16.696 -6.782 3.239 1.00 1.64 57 ASP A N 7
ATOM 7487 C CA . ASP A 1 57 ? -15.738 -7.819 2.891 1.00 1.50 57 ASP A CA 7
ATOM 7488 C C . ASP A 1 57 ? -15.136 -7.513 1.527 1.00 1.07 57 ASP A C 7
ATOM 7489 O O . ASP A 1 57 ? -15.405 -8.196 0.540 1.00 1.44 57 ASP A O 7
ATOM 7498 N N . ALA A 1 58 ? -14.345 -6.454 1.473 1.00 0.67 58 ALA A N 7
ATOM 7499 C CA . ALA A 1 58 ? -13.756 -6.005 0.220 1.00 0.66 58 ALA A CA 7
ATOM 7500 C C . ALA A 1 58 ? -12.232 -6.070 0.265 1.00 0.60 58 ALA A C 7
ATOM 7501 O O . ALA A 1 58 ? -11.550 -5.583 -0.638 1.00 0.83 58 ALA A O 7
ATOM 7508 N N . CYS A 1 59 ? -11.704 -6.674 1.317 1.00 0.45 59 CYS A N 7
ATOM 7509 C CA . CYS A 1 59 ? -10.266 -6.814 1.473 1.00 0.54 59 CYS A CA 7
ATOM 7510 C C . CYS A 1 59 ? -9.934 -8.201 2.013 1.00 0.55 59 CYS A C 7
ATOM 7511 O O . CYS A 1 59 ? -10.709 -8.775 2.778 1.00 0.74 59 CYS A O 7
ATOM 7518 N N . SER A 1 60 ? -8.798 -8.745 1.601 1.00 0.64 60 SER A N 7
ATOM 7519 C CA . SER A 1 60 ? -8.413 -10.089 2.000 1.00 0.86 60 SER A CA 7
ATOM 7520 C C . SER A 1 60 ? -7.121 -10.083 2.820 1.00 0.71 60 SER A C 7
ATOM 7521 O O . SER A 1 60 ? -6.497 -11.127 3.010 1.00 1.05 60 SER A O 7
ATOM 7529 N N . ALA A 1 61 ? -6.718 -8.916 3.307 1.00 0.38 61 ALA A N 7
ATOM 7530 C CA . ALA A 1 61 ? -5.511 -8.821 4.119 1.00 0.32 61 ALA A CA 7
ATOM 7531 C C . ALA A 1 61 ? -5.531 -7.583 5.012 1.00 0.32 61 ALA A C 7
ATOM 7532 O O . ALA A 1 61 ? -5.800 -7.680 6.208 1.00 0.54 61 ALA A O 7
ATOM 7539 N N . THR A 1 62 ? -5.245 -6.422 4.439 1.00 0.22 62 THR A N 7
ATOM 7540 C CA . THR A 1 62 ? -5.216 -5.181 5.203 1.00 0.19 62 THR A CA 7
ATOM 7541 C C . THR A 1 62 ? -5.634 -3.998 4.331 1.00 0.18 62 THR A C 7
ATOM 7542 O O . THR A 1 62 ? -5.110 -3.808 3.236 1.00 0.20 62 THR A O 7
ATOM 7553 N N . ALA A 1 63 ? -6.575 -3.205 4.822 1.00 0.19 63 ALA A N 7
ATOM 7554 C CA . ALA A 1 63 ? -7.065 -2.056 4.083 1.00 0.20 63 ALA A CA 7
ATOM 7555 C C . ALA A 1 63 ? -6.243 -0.830 4.432 1.00 0.17 63 ALA A C 7
ATOM 7556 O O . ALA A 1 63 ? -5.931 -0.589 5.598 1.00 0.19 63 ALA A O 7
ATOM 7563 N N . VAL A 1 64 ? -5.879 -0.067 3.424 1.00 0.14 64 VAL A N 7
ATOM 7564 C CA . VAL A 1 64 ? -5.052 1.108 3.624 1.00 0.13 64 VAL A CA 7
ATOM 7565 C C . VAL A 1 64 ? -5.454 2.230 2.678 1.00 0.14 64 VAL A C 7
ATOM 7566 O O . VAL A 1 64 ? -6.079 2.000 1.643 1.00 0.21 64 VAL A O 7
ATOM 7579 N N . CYS A 1 65 ? -5.095 3.440 3.054 1.00 0.17 65 CYS A N 7
ATOM 7580 C CA . CYS A 1 65 ? -5.316 4.603 2.219 1.00 0.17 65 CYS A CA 7
ATOM 7581 C C . CYS A 1 65 ? -3.985 5.104 1.686 1.00 0.13 65 CYS A C 7
ATOM 7582 O O . CYS A 1 65 ? -3.204 5.703 2.423 1.00 0.14 65 CYS A O 7
ATOM 7589 N N . CYS A 1 66 ? -3.717 4.839 0.419 1.00 0.12 66 CYS A N 7
ATOM 7590 C CA . CYS A 1 66 ? -2.454 5.236 -0.178 1.00 0.13 66 CYS A CA 7
ATOM 7591 C C . CYS A 1 66 ? -2.556 6.615 -0.808 1.00 0.16 66 CYS A C 7
ATOM 7592 O O . CYS A 1 66 ? -3.386 6.855 -1.686 1.00 0.23 66 CYS A O 7
ATOM 7599 N N . SER A 1 67 ? -1.717 7.521 -0.326 1.00 0.24 67 SER A N 7
ATOM 7600 C CA . SER A 1 67 ? -1.696 8.891 -0.807 1.00 0.29 67 SER A CA 7
ATOM 7601 C C . SER A 1 67 ? -0.962 8.972 -2.140 1.00 0.32 67 SER A C 7
ATOM 7602 O O . SER A 1 67 ? -1.158 9.906 -2.918 1.00 0.41 67 SER A O 7
ATOM 7610 N N . ASP A 1 68 ? -0.128 7.979 -2.400 1.00 0.30 68 ASP A N 7
ATOM 7611 C CA . ASP A 1 68 ? 0.614 7.905 -3.651 1.00 0.37 68 ASP A CA 7
ATOM 7612 C C . ASP A 1 68 ? 0.001 6.825 -4.535 1.00 0.44 68 ASP A C 7
ATOM 7613 O O . ASP A 1 68 ? -0.535 5.839 -4.028 1.00 0.57 68 ASP A O 7
ATOM 7622 N N . ASN A 1 69 ? 0.074 7.003 -5.846 1.00 0.53 69 ASN A N 7
ATOM 7623 C CA . ASN A 1 69 ? -0.575 6.080 -6.767 1.00 0.63 69 ASN A CA 7
ATOM 7624 C C . ASN A 1 69 ? 0.417 5.389 -7.700 1.00 0.59 69 ASN A C 7
ATOM 7625 O O . ASN A 1 69 ? 0.009 4.668 -8.610 1.00 0.64 69 ASN A O 7
ATOM 7636 N N . ASN A 1 70 ? 1.711 5.609 -7.494 1.00 0.59 70 ASN A N 7
ATOM 7637 C CA . ASN A 1 70 ? 2.715 4.982 -8.349 1.00 0.64 70 ASN A CA 7
ATOM 7638 C C . ASN A 1 70 ? 2.979 3.555 -7.867 1.00 0.55 70 ASN A C 7
ATOM 7639 O O . ASN A 1 70 ? 3.463 3.321 -6.759 1.00 0.86 70 ASN A O 7
ATOM 7650 N N . VAL A 1 71 ? 2.578 2.598 -8.685 1.00 0.41 71 VAL A N 7
ATOM 7651 C CA . VAL A 1 71 ? 2.609 1.196 -8.306 1.00 0.38 71 VAL A CA 7
ATOM 7652 C C . VAL A 1 71 ? 3.461 0.387 -9.283 1.00 0.33 71 VAL A C 7
ATOM 7653 O O . VAL A 1 71 ? 3.387 0.579 -10.495 1.00 0.38 71 VAL A O 7
ATOM 7666 N N . SER A 1 72 ? 4.271 -0.510 -8.733 1.00 0.32 72 SER A N 7
ATOM 7667 C CA . SER A 1 72 ? 5.182 -1.341 -9.518 1.00 0.37 72 SER A CA 7
ATOM 7668 C C . SER A 1 72 ? 4.429 -2.477 -10.205 1.00 0.42 72 SER A C 7
ATOM 7669 O O . SER A 1 72 ? 5.010 -3.278 -10.940 1.00 0.55 72 SER A O 7
ATOM 7677 N N . GLY A 1 73 ? 3.135 -2.530 -9.957 1.00 0.39 73 GLY A N 7
ATOM 7678 C CA . GLY A 1 73 ? 2.306 -3.591 -10.476 1.00 0.48 73 GLY A CA 7
ATOM 7679 C C . GLY A 1 73 ? 1.490 -4.261 -9.399 1.00 0.41 73 GLY A C 7
ATOM 7680 O O . GLY A 1 73 ? 0.370 -4.702 -9.654 1.00 0.48 73 GLY A O 7
ATOM 7684 N N . VAL A 1 74 ? 2.022 -4.325 -8.180 1.00 0.31 74 VAL A N 7
ATOM 7685 C CA . VAL A 1 74 ? 1.290 -4.960 -7.090 1.00 0.28 74 VAL A CA 7
ATOM 7686 C C . VAL A 1 74 ? 1.403 -4.194 -5.775 1.00 0.22 74 VAL A C 7
ATOM 7687 O O . VAL A 1 74 ? 0.765 -4.554 -4.793 1.00 0.34 74 VAL A O 7
ATOM 7700 N N . ILE A 1 75 ? 2.218 -3.154 -5.742 1.00 0.18 75 ILE A N 7
ATOM 7701 C CA . ILE A 1 75 ? 2.473 -2.450 -4.488 1.00 0.17 75 ILE A CA 7
ATOM 7702 C C . ILE A 1 75 ? 1.546 -1.266 -4.262 1.00 0.16 75 ILE A C 7
ATOM 7703 O O . ILE A 1 75 ? 0.637 -1.001 -5.042 1.00 0.20 75 ILE A O 7
ATOM 7719 N N . ALA A 1 76 ? 1.803 -0.581 -3.160 1.00 0.15 76 ALA A N 7
ATOM 7720 C CA . ALA A 1 76 ? 1.123 0.647 -2.800 1.00 0.16 76 ALA A CA 7
ATOM 7721 C C . ALA A 1 76 ? 2.075 1.506 -1.972 1.00 0.14 76 ALA A C 7
ATOM 7722 O O . ALA A 1 76 ? 2.851 0.967 -1.182 1.00 0.15 76 ALA A O 7
ATOM 7729 N N . ILE A 1 77 ? 2.048 2.820 -2.155 1.00 0.15 77 ILE A N 7
ATOM 7730 C CA . ILE A 1 77 ? 2.996 3.693 -1.467 1.00 0.16 77 ILE A CA 7
ATOM 7731 C C . ILE A 1 77 ? 2.298 4.818 -0.702 1.00 0.16 77 ILE A C 7
ATOM 7732 O O . ILE A 1 77 ? 1.320 5.399 -1.177 1.00 0.21 77 ILE A O 7
ATOM 7748 N N . GLY A 1 78 ? 2.811 5.110 0.495 1.00 0.16 78 GLY A N 7
ATOM 7749 C CA . GLY A 1 78 ? 2.279 6.193 1.301 1.00 0.17 78 GLY A CA 7
ATOM 7750 C C . GLY A 1 78 ? 0.893 5.882 1.807 1.00 0.15 78 GLY A C 7
ATOM 7751 O O . GLY A 1 78 ? -0.031 6.676 1.639 1.00 0.17 78 GLY A O 7
ATOM 7755 N N . CYS A 1 79 ? 0.748 4.725 2.425 1.00 0.13 79 CYS A N 7
ATOM 7756 C CA . CYS A 1 79 ? -0.563 4.237 2.812 1.00 0.13 79 CYS A CA 7
ATOM 7757 C C . CYS A 1 79 ? -0.762 4.284 4.319 1.00 0.13 79 CYS A C 7
ATOM 7758 O O . CYS A 1 79 ? 0.149 3.983 5.089 1.00 0.18 79 CYS A O 7
ATOM 7765 N N . LEU A 1 80 ? -1.954 4.691 4.731 1.00 0.14 80 LEU A N 7
ATOM 7766 C CA . LEU A 1 80 ? -2.336 4.664 6.135 1.00 0.15 80 LEU A CA 7
ATOM 7767 C C . LEU A 1 80 ? -3.377 3.575 6.373 1.00 0.15 80 LEU A C 7
ATOM 7768 O O . LEU A 1 80 ? -4.347 3.465 5.624 1.00 0.15 80 LEU A O 7
ATOM 7784 N N . PRO A 1 81 ? -3.178 2.754 7.411 1.00 0.15 81 PRO A N 7
ATOM 7785 C CA . PRO A 1 81 ? -4.065 1.623 7.725 1.00 0.17 81 PRO A CA 7
ATOM 7786 C C . PRO A 1 81 ? -5.490 2.052 8.082 1.00 0.21 81 PRO A C 7
ATOM 7787 O O . PRO A 1 81 ? -5.703 2.834 9.012 1.00 0.25 81 PRO A O 7
ATOM 7798 N N . VAL A 1 82 ? -6.458 1.529 7.341 1.00 0.23 82 VAL A N 7
ATOM 7799 C CA . VAL A 1 82 ? -7.857 1.798 7.580 1.00 0.30 82 VAL A CA 7
ATOM 7800 C C . VAL A 1 82 ? -8.631 0.492 7.673 1.00 0.39 82 VAL A C 7
ATOM 7801 O O . VAL A 1 82 ? -8.168 -0.544 7.207 1.00 0.42 82 VAL A O 7
ATOM 7814 N N . THR A 1 83 ? -9.794 0.536 8.284 1.00 0.53 83 THR A N 7
ATOM 7815 C CA . THR A 1 83 ? -10.640 -0.636 8.384 1.00 0.70 83 THR A CA 7
ATOM 7816 C C . THR A 1 83 ? -12.096 -0.222 8.542 1.00 1.46 83 THR A C 7
ATOM 7817 O O . THR A 1 83 ? -12.395 0.970 8.659 1.00 2.07 83 THR A O 7
ATOM 7828 N N . LEU A 1 84 ? -12.985 -1.208 8.538 1.00 1.87 84 LEU A N 7
ATOM 7829 C CA . LEU A 1 84 ? -14.414 -0.987 8.709 1.00 2.80 84 LEU A CA 7
ATOM 7830 C C . LEU A 1 84 ? -14.961 -0.071 7.616 1.00 3.45 84 LEU A C 7
ATOM 7831 O O . LEU A 1 84 ? -15.030 -0.515 6.451 1.00 3.87 84 LEU A O 7
ATOM 7848 N N . GLY A 1 1 ? -19.831 0.438 0.326 1.00 5.63 1 GLY A N 8
ATOM 7849 C CA . GLY A 1 1 ? -18.824 0.186 -0.731 1.00 4.92 1 GLY A CA 8
ATOM 7850 C C . GLY A 1 1 ? -18.184 1.465 -1.227 1.00 4.01 1 GLY A C 8
ATOM 7851 O O . GLY A 1 1 ? -18.813 2.525 -1.225 1.00 4.29 1 GLY A O 8
ATOM 7857 N N . SER A 1 2 ? -16.936 1.367 -1.658 1.00 3.39 2 SER A N 8
ATOM 7858 C CA . SER A 1 2 ? -16.195 2.523 -2.126 1.00 2.92 2 SER A CA 8
ATOM 7859 C C . SER A 1 2 ? -15.539 2.214 -3.467 1.00 2.13 2 SER A C 8
ATOM 7860 O O . SER A 1 2 ? -15.380 1.050 -3.839 1.00 2.36 2 SER A O 8
ATOM 7868 N N . TRP A 1 3 ? -15.184 3.262 -4.194 1.00 1.93 3 TRP A N 8
ATOM 7869 C CA . TRP A 1 3 ? -14.493 3.116 -5.467 1.00 1.69 3 TRP A CA 8
ATOM 7870 C C . TRP A 1 3 ? -13.050 3.584 -5.325 1.00 1.84 3 TRP A C 8
ATOM 7871 O O . TRP A 1 3 ? -12.414 3.989 -6.298 1.00 2.71 3 TRP A O 8
ATOM 7892 N N . GLY A 1 4 ? -12.542 3.521 -4.100 1.00 1.61 4 GLY A N 8
ATOM 7893 C CA . GLY A 1 4 ? -11.208 4.014 -3.820 1.00 2.03 4 GLY A CA 8
ATOM 7894 C C . GLY A 1 4 ? -11.240 5.395 -3.198 1.00 1.82 4 GLY A C 8
ATOM 7895 O O . GLY A 1 4 ? -10.227 6.090 -3.146 1.00 1.87 4 GLY A O 8
ATOM 7899 N N . GLN A 1 5 ? -12.416 5.778 -2.713 1.00 1.92 5 GLN A N 8
ATOM 7900 C CA . GL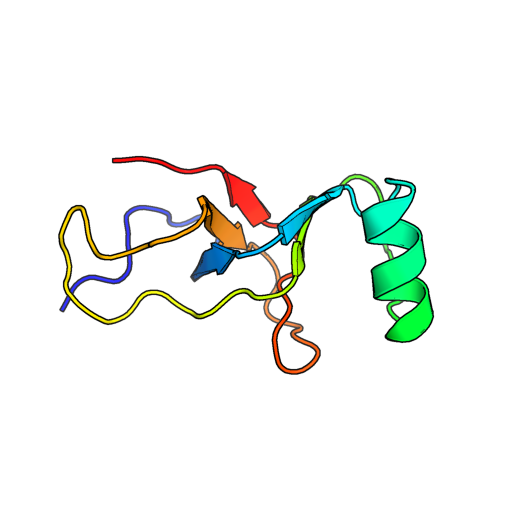N A 1 5 ? -12.630 7.101 -2.142 1.00 1.96 5 GLN A CA 8
ATOM 7901 C C . GLN A 1 5 ? -12.035 7.197 -0.744 1.00 1.53 5 GLN A C 8
ATOM 7902 O O . GLN A 1 5 ? -12.368 6.405 0.136 1.00 1.64 5 GLN A O 8
ATOM 7916 N N . CYS A 1 6 ? -11.168 8.177 -0.548 1.00 1.29 6 CYS A N 8
ATOM 7917 C CA . CYS A 1 6 ? -10.484 8.365 0.721 1.00 0.94 6 CYS A CA 8
ATOM 7918 C C . CYS A 1 6 ? -9.868 9.757 0.777 1.00 0.96 6 CYS A C 8
ATOM 7919 O O . CYS A 1 6 ? -9.375 10.265 -0.228 1.00 1.88 6 CYS A O 8
ATOM 7926 N N . SER A 1 7 ? -9.904 10.368 1.955 1.00 0.91 7 SER A N 8
ATOM 7927 C CA . SER A 1 7 ? -9.410 11.729 2.138 1.00 0.99 7 SER A CA 8
ATOM 7928 C C . SER A 1 7 ? -7.883 11.787 2.089 1.00 1.25 7 SER A C 8
ATOM 7929 O O . SER A 1 7 ? -7.300 12.863 1.971 1.00 1.82 7 SER A O 8
ATOM 7937 N N . THR A 1 8 ? -7.239 10.635 2.195 1.00 1.48 8 THR A N 8
ATOM 7938 C CA . THR A 1 8 ? -5.792 10.566 2.081 1.00 2.09 8 THR A CA 8
ATOM 7939 C C . THR A 1 8 ? -5.393 10.317 0.629 1.00 1.70 8 THR A C 8
ATOM 7940 O O . THR A 1 8 ? -4.326 10.739 0.178 1.00 2.23 8 THR A O 8
ATOM 7951 N N . GLY A 1 9 ? -6.276 9.657 -0.107 1.00 0.97 9 GLY A N 8
ATOM 7952 C CA . GLY A 1 9 ? -6.011 9.354 -1.496 1.00 0.72 9 GLY A CA 8
ATOM 7953 C C . GLY A 1 9 ? -6.871 8.216 -2.006 1.00 0.71 9 GLY A C 8
ATOM 7954 O O . GLY A 1 9 ? -8.097 8.319 -2.037 1.00 1.12 9 GLY A O 8
ATOM 7958 N N . SER A 1 10 ? -6.229 7.131 -2.394 1.00 0.38 10 SER A N 8
ATOM 7959 C CA . SER A 1 10 ? -6.922 5.970 -2.928 1.00 0.39 10 SER A CA 8
ATOM 7960 C C . SER A 1 10 ? -6.952 4.864 -1.882 1.00 0.28 10 SER A C 8
ATOM 7961 O O . SER A 1 10 ? -6.093 4.816 -1.005 1.00 0.29 10 SER A O 8
ATOM 7969 N N . ILE A 1 11 ? -7.963 4.008 -1.936 1.00 0.32 11 ILE A N 8
ATOM 7970 C CA . ILE A 1 11 ? -8.042 2.887 -1.015 1.00 0.27 11 ILE A CA 8
ATOM 7971 C C . ILE A 1 11 ? -7.692 1.586 -1.704 1.00 0.20 11 ILE A C 8
ATOM 7972 O O . ILE A 1 11 ? -8.174 1.283 -2.797 1.00 0.26 11 ILE A O 8
ATOM 7988 N N . GLN A 1 12 ? -6.859 0.818 -1.042 1.00 0.13 12 GLN A N 8
ATOM 7989 C CA . GLN A 1 12 ? -6.438 -0.475 -1.549 1.00 0.10 12 GLN A CA 8
ATOM 7990 C C . GLN A 1 12 ? -6.334 -1.487 -0.419 1.00 0.11 12 GLN A C 8
ATOM 7991 O O . GLN A 1 12 ? -6.295 -1.127 0.757 1.00 0.17 12 GLN A O 8
ATOM 8005 N N . CYS A 1 13 ? -6.332 -2.753 -0.791 1.00 0.12 13 CYS A N 8
ATOM 8006 C CA . CYS A 1 13 ? -6.203 -3.837 0.160 1.00 0.16 13 CYS A CA 8
ATOM 8007 C C . CYS A 1 13 ? -4.854 -4.508 -0.031 1.00 0.13 13 CYS A C 8
ATOM 8008 O O . CYS A 1 13 ? -4.644 -5.254 -0.991 1.00 0.15 13 CYS A O 8
ATOM 8015 N N . CYS A 1 14 ? -3.936 -4.204 0.869 1.00 0.12 14 CYS A N 8
ATOM 8016 C CA . CYS A 1 14 ? -2.571 -4.687 0.772 1.00 0.12 14 CYS A CA 8
ATOM 8017 C C . CYS A 1 14 ? -2.445 -6.059 1.393 1.00 0.15 14 CYS A C 8
ATOM 8018 O O . CYS A 1 14 ? -3.023 -6.332 2.445 1.00 0.19 14 CYS A O 8
ATOM 8025 N N . GLN A 1 15 ? -1.688 -6.920 0.730 1.00 0.15 15 GLN A N 8
ATOM 8026 C CA . GLN A 1 15 ? -1.399 -8.234 1.256 1.00 0.16 15 GLN A CA 8
ATOM 8027 C C . GLN A 1 15 ? -0.390 -8.095 2.395 1.00 0.18 15 GLN A C 8
ATOM 8028 O O . GLN A 1 15 ? -0.441 -8.835 3.377 1.00 0.23 15 GLN A O 8
ATOM 8042 N N . ASN A 1 16 ? 0.524 -7.141 2.253 1.00 0.17 16 ASN A N 8
ATOM 8043 C CA . ASN A 1 16 ? 1.413 -6.769 3.324 1.00 0.21 16 ASN A CA 8
ATOM 8044 C C . ASN A 1 16 ? 1.392 -5.257 3.501 1.00 0.21 16 ASN A C 8
ATOM 8045 O O . ASN A 1 16 ? 1.134 -4.523 2.548 1.00 0.40 16 ASN A O 8
ATOM 8056 N N . VAL A 1 17 ? 1.622 -4.798 4.721 1.00 0.16 17 VAL A N 8
ATOM 8057 C CA . VAL A 1 17 ? 1.759 -3.375 4.990 1.00 0.13 17 VAL A CA 8
ATOM 8058 C C . VAL A 1 17 ? 3.016 -3.142 5.812 1.00 0.14 17 VAL A C 8
ATOM 8059 O O . VAL A 1 17 ? 3.038 -3.384 7.019 1.00 0.18 17 VAL A O 8
ATOM 8072 N N . VAL A 1 18 ? 4.064 -2.690 5.150 1.00 0.12 18 VAL A N 8
ATOM 8073 C CA . VAL A 1 18 ? 5.369 -2.564 5.779 1.00 0.13 18 VAL A CA 8
ATOM 8074 C C . VAL A 1 18 ? 5.980 -1.191 5.528 1.00 0.12 18 VAL A C 8
ATOM 8075 O O . VAL A 1 18 ? 5.794 -0.603 4.465 1.00 0.12 18 VAL A O 8
ATOM 8088 N N . PRO A 1 19 ? 6.690 -0.647 6.525 1.00 0.14 19 PRO A N 8
ATOM 8089 C CA . PRO A 1 19 ? 7.454 0.590 6.362 1.00 0.15 19 PRO A CA 8
ATOM 8090 C C . PRO A 1 19 ? 8.507 0.466 5.269 1.00 0.12 19 PRO A C 8
ATOM 8091 O O . PRO A 1 19 ? 9.153 -0.571 5.129 1.00 0.10 19 PRO A O 8
ATOM 8102 N N . GLY A 1 20 ? 8.666 1.526 4.486 1.00 0.14 20 GLY A N 8
ATOM 8103 C CA . GLY A 1 20 ? 9.638 1.519 3.406 1.00 0.13 20 GLY A CA 8
ATOM 8104 C C . GLY A 1 20 ? 11.065 1.412 3.907 1.00 0.14 20 GLY A C 8
ATOM 8105 O O . GLY A 1 20 ? 11.964 1.018 3.167 1.00 0.18 20 GLY A O 8
ATOM 8109 N N . ASP A 1 21 ? 11.274 1.768 5.168 1.00 0.17 21 ASP A N 8
ATOM 8110 C CA . ASP A 1 21 ? 12.584 1.648 5.794 1.00 0.21 21 ASP A CA 8
ATOM 8111 C C . ASP A 1 21 ? 12.600 0.439 6.728 1.00 0.19 21 ASP A C 8
ATOM 8112 O O . ASP A 1 21 ? 13.486 0.281 7.567 1.00 0.23 21 ASP A O 8
ATOM 8121 N N . SER A 1 22 ? 11.604 -0.418 6.571 1.00 0.16 22 SER A N 8
ATOM 8122 C CA . SER A 1 22 ? 11.529 -1.648 7.336 1.00 0.17 22 SER A CA 8
ATOM 8123 C C . SER A 1 22 ? 12.361 -2.723 6.667 1.00 0.16 22 SER A C 8
ATOM 8124 O O . SER A 1 22 ? 12.568 -2.673 5.459 1.00 0.14 22 SER A O 8
ATOM 8132 N N . ASP A 1 23 ? 12.822 -3.689 7.439 1.00 0.20 23 ASP A N 8
ATOM 8133 C CA . ASP A 1 23 ? 13.614 -4.790 6.895 1.00 0.22 23 ASP A CA 8
ATOM 8134 C C . ASP A 1 23 ? 12.893 -5.436 5.723 1.00 0.20 23 ASP A C 8
ATOM 8135 O O . ASP A 1 23 ? 13.502 -5.767 4.702 1.00 0.22 23 ASP A O 8
ATOM 8144 N N . LEU A 1 24 ? 11.587 -5.596 5.869 1.00 0.20 24 LEU A N 8
ATOM 8145 C CA . LEU A 1 24 ? 10.770 -6.141 4.798 1.00 0.21 24 LEU A CA 8
ATOM 8146 C C . LEU A 1 24 ? 10.620 -5.133 3.672 1.00 0.17 24 LEU A C 8
ATOM 8147 O O . LEU A 1 24 ? 11.094 -5.365 2.564 1.00 0.18 24 LEU A O 8
ATOM 8163 N N . GLY A 1 25 ? 9.992 -4.002 3.980 1.00 0.14 25 GLY A N 8
ATOM 8164 C CA . GLY A 1 25 ? 9.697 -2.996 2.970 1.00 0.12 25 GLY A CA 8
ATOM 8165 C C . GLY A 1 25 ? 10.912 -2.586 2.160 1.00 0.12 25 GLY A C 8
ATOM 8166 O O . GLY A 1 25 ? 10.830 -2.432 0.943 1.00 0.16 25 GLY A O 8
ATOM 8170 N N . THR A 1 26 ? 12.043 -2.447 2.832 1.00 0.13 26 THR A N 8
ATOM 8171 C CA . THR A 1 26 ? 13.270 -2.006 2.190 1.00 0.16 26 THR A CA 8
ATOM 8172 C C . THR A 1 26 ? 13.790 -3.066 1.232 1.00 0.20 26 THR A C 8
ATOM 8173 O O . THR A 1 26 ? 14.154 -2.766 0.095 1.00 0.24 26 THR A O 8
ATOM 8184 N N . LEU A 1 27 ? 13.791 -4.310 1.683 1.00 0.21 27 LEU A N 8
ATOM 8185 C CA . LEU A 1 27 ? 14.241 -5.413 0.854 1.00 0.28 27 LEU A CA 8
ATOM 8186 C C . LEU A 1 27 ? 13.292 -5.579 -0.329 1.00 0.29 27 LEU A C 8
ATOM 8187 O O . LEU A 1 27 ? 13.718 -5.843 -1.452 1.00 0.34 27 LEU A O 8
ATOM 8203 N N . LEU A 1 28 ? 12.006 -5.376 -0.076 1.00 0.27 28 LEU A N 8
ATOM 8204 C CA . LEU A 1 28 ? 10.990 -5.571 -1.100 1.00 0.31 28 LEU A CA 8
ATOM 8205 C C . LEU A 1 28 ? 11.100 -4.501 -2.172 1.00 0.32 28 LEU A C 8
ATOM 8206 O O . LEU A 1 28 ? 11.023 -4.799 -3.359 1.00 0.37 28 LEU A O 8
ATOM 8222 N N . LEU A 1 29 ? 11.293 -3.255 -1.759 1.00 0.30 29 LEU A N 8
ATOM 8223 C CA . LEU A 1 29 ? 11.387 -2.164 -2.714 1.00 0.32 29 LEU A CA 8
ATOM 8224 C C . LEU A 1 29 ? 12.705 -2.222 -3.471 1.00 0.36 29 LEU A C 8
ATOM 8225 O O . LEU A 1 29 ? 12.799 -1.754 -4.604 1.00 0.41 29 LEU A O 8
ATOM 8241 N N . ASP A 1 30 ? 13.713 -2.809 -2.842 1.00 0.34 30 ASP A N 8
ATOM 8242 C CA . ASP A 1 30 ? 14.991 -3.062 -3.498 1.00 0.39 30 ASP A CA 8
ATOM 8243 C C . ASP A 1 30 ? 14.787 -4.083 -4.606 1.00 0.43 30 ASP A C 8
ATOM 8244 O O . ASP A 1 30 ? 15.418 -4.027 -5.662 1.00 0.49 30 ASP A O 8
ATOM 8253 N N . GLU A 1 31 ? 13.862 -4.991 -4.351 1.00 0.43 31 GLU A N 8
ATOM 8254 C CA . GLU A 1 31 ? 13.505 -6.044 -5.277 1.00 0.49 31 GLU A CA 8
ATOM 8255 C C . GLU A 1 31 ? 12.558 -5.529 -6.358 1.00 0.51 31 GLU A C 8
ATOM 8256 O O . GLU A 1 31 ? 12.305 -6.205 -7.358 1.00 0.62 31 GLU A O 8
ATOM 8268 N N . LEU A 1 32 ? 12.040 -4.329 -6.149 1.00 0.52 32 LEU A N 8
ATOM 8269 C CA . LEU A 1 32 ? 11.034 -3.761 -7.033 1.00 0.58 32 LEU A CA 8
ATOM 8270 C C . LEU A 1 32 ? 11.539 -2.512 -7.755 1.00 0.61 32 LEU A C 8
ATOM 8271 O O . LEU A 1 32 ? 10.932 -2.051 -8.719 1.00 0.71 32 LEU A O 8
ATOM 8287 N N . GLY A 1 33 ? 12.648 -1.965 -7.274 1.00 0.57 33 GLY A N 8
ATOM 8288 C CA . GLY A 1 33 ? 13.256 -0.815 -7.915 1.00 0.62 33 GLY A CA 8
ATOM 8289 C C . GLY A 1 33 ? 12.554 0.485 -7.575 1.00 0.63 33 GLY A C 8
ATOM 8290 O O . GLY A 1 33 ? 12.393 1.355 -8.435 1.00 0.75 33 GLY A O 8
ATOM 8294 N N . ILE A 1 34 ? 12.145 0.627 -6.323 1.00 0.54 34 ILE A N 8
ATOM 8295 C CA . ILE A 1 34 ? 11.399 1.803 -5.894 1.00 0.58 34 ILE A CA 8
ATOM 8296 C C . ILE A 1 34 ? 12.327 2.829 -5.261 1.00 0.65 34 ILE A C 8
ATOM 8297 O O . ILE A 1 34 ? 13.227 2.475 -4.500 1.00 0.68 34 ILE A O 8
ATOM 8313 N N . VAL A 1 35 ? 12.110 4.094 -5.583 1.00 0.77 35 VAL A N 8
ATOM 8314 C CA . VAL A 1 35 ? 12.847 5.174 -4.953 1.00 0.89 35 VAL A CA 8
ATOM 8315 C C . VAL A 1 35 ? 11.888 6.113 -4.221 1.00 0.74 35 VAL A C 8
ATOM 8316 O O . VAL A 1 35 ? 11.177 6.913 -4.834 1.00 0.90 35 VAL A O 8
ATOM 8329 N N . LEU A 1 36 ? 11.838 5.980 -2.907 1.00 0.70 36 LEU A N 8
ATOM 8330 C CA . LEU A 1 36 ? 10.948 6.786 -2.088 1.00 0.66 36 LEU A CA 8
ATOM 8331 C C . LEU A 1 36 ? 11.608 8.101 -1.707 1.00 0.68 36 LEU A C 8
ATOM 8332 O O . LEU A 1 36 ? 12.801 8.145 -1.408 1.00 0.84 36 LEU A O 8
ATOM 8348 N N . GLU A 1 37 ? 10.825 9.170 -1.728 1.00 0.72 37 GLU A N 8
ATOM 8349 C CA . GLU A 1 37 ? 11.295 10.474 -1.282 1.00 0.84 37 GLU A CA 8
ATOM 8350 C C . GLU A 1 37 ? 11.360 10.505 0.240 1.00 0.76 37 GLU A C 8
ATOM 8351 O O . GLU A 1 37 ? 12.161 11.236 0.826 1.00 0.88 37 GLU A O 8
ATOM 8363 N N . ASP A 1 38 ? 10.511 9.699 0.866 1.00 0.61 38 ASP A N 8
ATOM 8364 C CA . ASP A 1 38 ? 10.504 9.544 2.305 1.00 0.54 38 ASP A CA 8
ATOM 8365 C C . ASP A 1 38 ? 10.300 8.074 2.635 1.00 0.41 38 ASP A C 8
ATOM 8366 O O . ASP A 1 38 ? 9.193 7.552 2.515 1.00 0.39 38 ASP A O 8
ATOM 8375 N N . PRO A 1 39 ? 11.367 7.377 3.044 1.00 0.41 39 PRO A N 8
ATOM 8376 C CA . PRO A 1 39 ? 11.311 5.941 3.316 1.00 0.40 39 PRO A CA 8
ATOM 8377 C C . PRO A 1 39 ? 10.547 5.608 4.595 1.00 0.32 39 PRO A C 8
ATOM 8378 O O . PRO A 1 39 ? 10.456 4.448 4.987 1.00 0.35 39 PRO A O 8
ATOM 8389 N N . THR A 1 40 ? 9.975 6.619 5.235 1.00 0.30 40 THR A N 8
ATOM 8390 C CA . THR A 1 40 ? 9.265 6.393 6.490 1.00 0.31 40 THR A CA 8
ATOM 8391 C C . THR A 1 40 ? 7.781 6.158 6.241 1.00 0.28 40 THR A C 8
ATOM 8392 O O . THR A 1 40 ? 6.998 5.988 7.177 1.00 0.48 40 THR A O 8
ATOM 8403 N N . VAL A 1 41 ? 7.398 6.143 4.973 1.00 0.20 41 VAL A N 8
ATOM 8404 C CA . VAL A 1 41 ? 6.015 5.886 4.604 1.00 0.17 41 VAL A CA 8
ATOM 8405 C C . VAL A 1 41 ? 5.747 4.384 4.555 1.00 0.14 41 VAL A C 8
ATOM 8406 O O . VAL A 1 41 ? 6.675 3.574 4.454 1.00 0.15 41 VAL A O 8
ATOM 8419 N N . LEU A 1 42 ? 4.479 4.022 4.645 1.00 0.14 42 LEU A N 8
ATOM 8420 C CA . LEU A 1 42 ? 4.073 2.627 4.603 1.00 0.14 42 LEU A CA 8
ATOM 8421 C C . LEU A 1 42 ? 3.833 2.187 3.171 1.00 0.12 42 LEU A C 8
ATOM 8422 O O . LEU A 1 42 ? 3.020 2.780 2.458 1.00 0.15 42 LEU A O 8
ATOM 8438 N N . ILE A 1 43 ? 4.553 1.160 2.752 1.00 0.11 43 ILE A N 8
ATOM 8439 C CA . ILE A 1 43 ? 4.359 0.590 1.435 1.00 0.10 43 ILE A CA 8
ATOM 8440 C C . ILE A 1 43 ? 3.641 -0.745 1.545 1.00 0.11 43 ILE A C 8
ATOM 8441 O O . ILE A 1 43 ? 3.966 -1.574 2.396 1.00 0.15 43 ILE A O 8
ATOM 8457 N N . GLY A 1 44 ? 2.649 -0.932 0.699 1.00 0.13 44 GLY A N 8
ATOM 8458 C CA . GLY A 1 44 ? 1.846 -2.129 0.762 1.00 0.16 44 GLY A CA 8
ATOM 8459 C C . GLY A 1 44 ? 2.057 -3.041 -0.422 1.00 0.17 44 GLY A C 8
ATOM 8460 O O . GLY A 1 44 ? 1.621 -2.737 -1.530 1.00 0.31 44 GLY A O 8
ATOM 8464 N N . ASP A 1 45 ? 2.726 -4.157 -0.198 1.00 0.18 45 ASP A N 8
ATOM 8465 C CA . ASP A 1 45 ? 2.914 -5.146 -1.251 1.00 0.20 45 ASP A CA 8
ATOM 8466 C C . ASP A 1 45 ? 1.670 -6.007 -1.363 1.00 0.20 45 ASP A C 8
ATOM 8467 O O . ASP A 1 45 ? 1.069 -6.371 -0.352 1.00 0.29 45 ASP A O 8
ATOM 8476 N N . GLY A 1 46 ? 1.263 -6.306 -2.583 1.00 0.18 46 GLY A N 8
ATOM 8477 C CA . GLY A 1 46 ? 0.092 -7.126 -2.778 1.00 0.21 46 GLY A CA 8
ATOM 8478 C C . GLY A 1 46 ? -1.184 -6.335 -2.595 1.00 0.18 46 GLY A C 8
ATOM 8479 O O . GLY A 1 46 ? -2.172 -6.845 -2.069 1.00 0.18 46 GLY A O 8
ATOM 8483 N N . CYS A 1 47 ? -1.161 -5.088 -3.030 1.00 0.17 47 CYS A N 8
ATOM 8484 C CA . CYS A 1 47 ? -2.254 -4.172 -2.773 1.00 0.15 47 CYS A CA 8
ATOM 8485 C C . CYS A 1 47 ? -3.096 -3.947 -4.014 1.00 0.19 47 CYS A C 8
ATOM 8486 O O . CYS A 1 47 ? -2.633 -3.385 -5.011 1.00 0.25 47 CYS A O 8
ATOM 8493 N N . ASP A 1 48 ? -4.323 -4.422 -3.957 1.00 0.19 48 ASP A N 8
ATOM 8494 C CA . ASP A 1 48 ? -5.294 -4.168 -5.010 1.00 0.24 48 ASP A CA 8
ATOM 8495 C C . ASP A 1 48 ? -6.268 -3.091 -4.555 1.00 0.21 48 ASP A C 8
ATOM 8496 O O . ASP A 1 48 ? -6.753 -3.133 -3.425 1.00 0.19 48 ASP A O 8
ATOM 8505 N N . PRO A 1 49 ? -6.556 -2.109 -5.419 1.00 0.26 49 PRO A N 8
ATOM 8506 C CA . PRO A 1 49 ? -7.478 -1.017 -5.099 1.00 0.28 49 PRO A CA 8
ATOM 8507 C C . PRO A 1 49 ? -8.867 -1.538 -4.756 1.00 0.31 49 PRO A C 8
ATOM 8508 O O . PRO A 1 49 ? -9.454 -2.303 -5.523 1.00 0.37 49 PRO A O 8
ATOM 8519 N N . ILE A 1 50 ? -9.392 -1.130 -3.609 1.00 0.30 50 ILE A N 8
ATOM 8520 C CA . ILE A 1 50 ? -10.709 -1.575 -3.194 1.00 0.36 50 ILE A CA 8
ATOM 8521 C C . ILE A 1 50 ? -11.762 -0.711 -3.861 1.00 0.43 50 ILE A C 8
ATOM 8522 O O . ILE A 1 50 ? -12.172 0.324 -3.335 1.00 0.46 50 ILE A O 8
ATOM 8538 N N . THR A 1 51 ? -12.171 -1.138 -5.036 1.00 0.54 51 THR A N 8
ATOM 8539 C CA . THR A 1 51 ? -13.132 -0.395 -5.822 1.00 0.64 51 THR A CA 8
ATOM 8540 C C . THR A 1 51 ? -14.270 -1.308 -6.263 1.00 0.79 51 THR A C 8
ATOM 8541 O O . THR A 1 51 ? -15.125 -0.931 -7.069 1.00 0.88 51 THR A O 8
ATOM 8552 N N . VAL A 1 52 ? -14.278 -2.506 -5.704 1.00 0.88 52 VAL A N 8
ATOM 8553 C CA . VAL A 1 52 ? -15.311 -3.480 -5.985 1.00 1.10 52 VAL A CA 8
ATOM 8554 C C . VAL A 1 52 ? -16.341 -3.479 -4.860 1.00 1.38 52 VAL A C 8
ATOM 8555 O O . VAL A 1 52 ? -15.994 -3.267 -3.696 1.00 1.44 52 VAL A O 8
ATOM 8568 N N . ALA A 1 53 ? -17.602 -3.697 -5.204 1.00 1.71 53 ALA A N 8
ATOM 8569 C CA . ALA A 1 53 ? -18.666 -3.734 -4.211 1.00 2.11 53 ALA A CA 8
ATOM 8570 C C . ALA A 1 53 ? -18.808 -5.136 -3.625 1.00 2.05 53 ALA A C 8
ATOM 8571 O O . ALA A 1 53 ? -19.917 -5.648 -3.464 1.00 2.54 53 ALA A O 8
ATOM 8578 N N . GLY A 1 54 ? -17.675 -5.744 -3.299 1.00 2.23 54 GLY A N 8
ATOM 8579 C CA . GLY A 1 54 ? -17.675 -7.095 -2.780 1.00 2.81 54 GLY A CA 8
ATOM 8580 C C . GLY A 1 54 ? -17.935 -7.138 -1.291 1.00 2.91 54 GLY A C 8
ATOM 8581 O O . GLY A 1 54 ? -17.005 -7.311 -0.503 1.00 3.50 54 GLY A O 8
ATOM 8585 N N . SER A 1 55 ? -19.204 -6.974 -0.919 1.00 2.88 55 SER A N 8
ATOM 8586 C CA . SER A 1 55 ? -19.655 -7.015 0.478 1.00 3.27 55 SER A CA 8
ATOM 8587 C C . SER A 1 55 ? -18.847 -6.069 1.376 1.00 2.84 55 SER A C 8
ATOM 8588 O O . SER A 1 55 ? -18.178 -5.154 0.892 1.00 3.08 55 SER A O 8
ATOM 8596 N N . SER A 1 56 ? -18.931 -6.273 2.682 1.00 2.68 56 SER A N 8
ATOM 8597 C CA . SER A 1 56 ? -18.125 -5.508 3.619 1.00 2.71 56 SER A CA 8
ATOM 8598 C C . SER A 1 56 ? -16.741 -6.142 3.739 1.00 2.12 56 SER A C 8
ATOM 8599 O O . SER A 1 56 ? -15.784 -5.515 4.195 1.00 2.50 56 SER A O 8
ATOM 8607 N N . ASP A 1 57 ? -16.646 -7.385 3.287 1.00 1.64 57 ASP A N 8
ATOM 8608 C CA . ASP A 1 57 ? -15.396 -8.126 3.296 1.00 1.50 57 ASP A CA 8
ATOM 8609 C C . ASP A 1 57 ? -14.710 -7.962 1.944 1.00 1.07 57 ASP A C 8
ATOM 8610 O O . ASP A 1 57 ? -14.528 -8.917 1.189 1.00 1.44 57 ASP A O 8
ATOM 8619 N N . ALA A 1 58 ? -14.367 -6.725 1.630 1.00 0.67 58 ALA A N 8
ATOM 8620 C CA . ALA A 1 58 ? -13.754 -6.396 0.348 1.00 0.66 58 ALA A CA 8
ATOM 8621 C C . ALA A 1 58 ? -12.228 -6.380 0.436 1.00 0.60 58 ALA A C 8
ATOM 8622 O O . ALA A 1 58 ? -11.552 -5.816 -0.426 1.00 0.83 58 ALA A O 8
ATOM 8629 N N . CYS A 1 59 ? -11.689 -7.001 1.474 1.00 0.45 59 CYS A N 8
ATOM 8630 C CA . CYS A 1 59 ? -10.247 -7.072 1.655 1.00 0.54 59 CYS A CA 8
ATOM 8631 C C . CYS A 1 59 ? -9.862 -8.414 2.268 1.00 0.55 59 CYS A C 8
ATOM 8632 O O . CYS A 1 59 ? -10.586 -8.953 3.107 1.00 0.74 59 CYS A O 8
ATOM 8639 N N . SER A 1 60 ? -8.731 -8.954 1.836 1.00 0.64 60 SER A N 8
ATOM 8640 C CA . SER A 1 60 ? -8.293 -10.270 2.271 1.00 0.86 60 SER A CA 8
ATOM 8641 C C . SER A 1 60 ? -7.192 -10.195 3.328 1.00 0.71 60 SER A C 8
ATOM 8642 O O . SER A 1 60 ? -7.041 -11.112 4.135 1.00 1.05 60 SER A O 8
ATOM 8650 N N . ALA A 1 61 ? -6.420 -9.116 3.327 1.00 0.38 61 ALA A N 8
ATOM 8651 C CA . ALA A 1 61 ? -5.302 -9.004 4.255 1.00 0.32 61 ALA A CA 8
ATOM 8652 C C . ALA A 1 61 ? -5.406 -7.751 5.125 1.00 0.32 61 ALA A C 8
ATOM 8653 O O . ALA A 1 61 ? -5.757 -7.837 6.302 1.00 0.54 61 ALA A O 8
ATOM 8660 N N . THR A 1 62 ? -5.102 -6.591 4.560 1.00 0.22 62 THR A N 8
ATOM 8661 C CA . THR A 1 62 ? -5.119 -5.353 5.327 1.00 0.19 62 THR A CA 8
ATOM 8662 C C . THR A 1 62 ? -5.548 -4.168 4.463 1.00 0.18 62 THR A C 8
ATOM 8663 O O . THR A 1 62 ? -5.005 -3.945 3.381 1.00 0.20 62 THR A O 8
ATOM 8674 N N . ALA A 1 63 ? -6.527 -3.413 4.946 1.00 0.19 63 ALA A N 8
ATOM 8675 C CA . ALA A 1 63 ? -7.046 -2.269 4.213 1.00 0.20 63 ALA A CA 8
ATOM 8676 C C . ALA A 1 63 ? -6.225 -1.027 4.514 1.00 0.17 63 ALA A C 8
ATOM 8677 O O . ALA A 1 63 ? -5.848 -0.778 5.663 1.00 0.19 63 ALA A O 8
ATOM 8684 N N . VAL A 1 64 ? -5.942 -0.253 3.479 1.00 0.14 64 VAL A N 8
ATOM 8685 C CA . VAL A 1 64 ? -5.116 0.937 3.608 1.00 0.13 64 VAL A CA 8
ATOM 8686 C C . VAL A 1 64 ? -5.567 2.031 2.647 1.00 0.14 64 VAL A C 8
ATOM 8687 O O . VAL A 1 64 ? -6.401 1.803 1.770 1.00 0.21 64 VAL A O 8
ATOM 8700 N N . CYS A 1 65 ? -5.004 3.212 2.830 1.00 0.17 65 CYS A N 8
ATOM 8701 C CA . CYS A 1 65 ? -5.278 4.344 1.962 1.00 0.17 65 CYS A CA 8
ATOM 8702 C C . CYS A 1 65 ? -3.966 5.007 1.557 1.00 0.13 65 CYS A C 8
ATOM 8703 O O . CYS A 1 65 ? -3.292 5.615 2.391 1.00 0.14 65 CYS A O 8
ATOM 8710 N N . CYS A 1 66 ? -3.593 4.867 0.295 1.00 0.12 66 CYS A N 8
ATOM 8711 C CA . CYS A 1 66 ? -2.339 5.421 -0.196 1.00 0.13 66 CYS A CA 8
ATOM 8712 C C . CYS A 1 66 ? -2.532 6.779 -0.846 1.00 0.16 66 CYS A C 8
ATOM 8713 O O . CYS A 1 66 ? -3.483 7.003 -1.598 1.00 0.23 66 CYS A O 8
ATOM 8720 N N . SER A 1 67 ? -1.611 7.679 -0.539 1.00 0.24 67 SER A N 8
ATOM 8721 C CA . SER A 1 67 ? -1.616 9.019 -1.098 1.00 0.29 67 SER A CA 8
ATOM 8722 C C . SER A 1 67 ? -0.965 9.027 -2.479 1.00 0.32 67 SER A C 8
ATOM 8723 O O . SER A 1 67 ? -1.162 9.953 -3.271 1.00 0.41 67 SER A O 8
ATOM 8731 N N . ASP A 1 68 ? -0.190 7.994 -2.765 1.00 0.30 68 ASP A N 8
ATOM 8732 C CA . ASP A 1 68 ? 0.492 7.885 -4.048 1.00 0.37 68 ASP A CA 8
ATOM 8733 C C . ASP A 1 68 ? -0.093 6.761 -4.886 1.00 0.44 68 ASP A C 8
ATOM 8734 O O . ASP A 1 68 ? -0.540 5.740 -4.359 1.00 0.57 68 ASP A O 8
ATOM 8743 N N . ASN A 1 69 ? -0.082 6.957 -6.194 1.00 0.53 69 ASN A N 8
ATOM 8744 C CA . ASN A 1 69 ? -0.626 5.982 -7.129 1.00 0.63 69 ASN A CA 8
ATOM 8745 C C . ASN A 1 69 ? 0.474 5.424 -8.017 1.00 0.59 69 ASN A C 8
ATOM 8746 O O . ASN A 1 69 ? 0.212 4.648 -8.938 1.00 0.64 69 ASN A O 8
ATOM 8757 N N . ASN A 1 70 ? 1.707 5.830 -7.739 1.00 0.59 70 ASN A N 8
ATOM 8758 C CA . ASN A 1 70 ? 2.866 5.353 -8.487 1.00 0.64 70 ASN A CA 8
ATOM 8759 C C . ASN A 1 70 ? 3.221 3.932 -8.069 1.00 0.55 70 ASN A C 8
ATOM 8760 O O . ASN A 1 70 ? 4.199 3.699 -7.359 1.00 0.86 70 ASN A O 8
ATOM 8771 N N . VAL A 1 71 ? 2.411 2.985 -8.506 1.00 0.41 71 VAL A N 8
ATOM 8772 C CA . VAL A 1 71 ? 2.595 1.600 -8.147 1.00 0.38 71 VAL A CA 8
ATOM 8773 C C . VAL A 1 71 ? 3.504 0.895 -9.145 1.00 0.33 71 VAL A C 8
ATOM 8774 O O . VAL A 1 71 ? 3.512 1.218 -10.329 1.00 0.38 71 VAL A O 8
ATOM 8787 N N . SER A 1 72 ? 4.278 -0.058 -8.654 1.00 0.32 72 SER A N 8
ATOM 8788 C CA . SER A 1 72 ? 5.165 -0.836 -9.503 1.00 0.37 72 SER A CA 8
ATOM 8789 C C . SER A 1 72 ? 4.449 -2.075 -10.041 1.00 0.42 72 SER A C 8
ATOM 8790 O O . SER A 1 72 ? 5.070 -2.969 -10.617 1.00 0.55 72 SER A O 8
ATOM 8798 N N . GLY A 1 73 ? 3.135 -2.113 -9.836 1.00 0.39 73 GLY A N 8
ATOM 8799 C CA . GLY A 1 73 ? 2.316 -3.172 -10.390 1.00 0.48 73 GLY A CA 8
ATOM 8800 C C . GLY A 1 73 ? 1.453 -3.868 -9.363 1.00 0.41 73 GLY A C 8
ATOM 8801 O O . GLY A 1 73 ? 0.329 -4.261 -9.670 1.00 0.48 73 GLY A O 8
ATOM 8805 N N . VAL A 1 74 ? 1.940 -4.002 -8.135 1.00 0.31 74 VAL A N 8
ATOM 8806 C CA . VAL A 1 74 ? 1.155 -4.662 -7.098 1.00 0.28 74 VAL A CA 8
ATOM 8807 C C . VAL A 1 74 ? 1.292 -3.973 -5.745 1.00 0.22 74 VAL A C 8
ATOM 8808 O O . VAL A 1 74 ? 0.667 -4.378 -4.773 1.00 0.34 74 VAL A O 8
ATOM 8821 N N . ILE A 1 75 ? 2.116 -2.947 -5.676 1.00 0.18 75 ILE A N 8
ATOM 8822 C CA . ILE A 1 75 ? 2.369 -2.275 -4.404 1.00 0.17 75 ILE A CA 8
ATOM 8823 C C . ILE A 1 75 ? 1.461 -1.077 -4.187 1.00 0.16 75 ILE A C 8
ATOM 8824 O O . ILE A 1 75 ? 0.567 -0.790 -4.981 1.00 0.20 75 ILE A O 8
ATOM 8840 N N . ALA A 1 76 ? 1.712 -0.400 -3.079 1.00 0.15 76 ALA A N 8
ATOM 8841 C CA . ALA A 1 76 ? 1.056 0.844 -2.734 1.00 0.16 76 ALA A CA 8
ATOM 8842 C C . ALA A 1 76 ? 2.035 1.714 -1.952 1.00 0.14 76 ALA A C 8
ATOM 8843 O O . ALA A 1 76 ? 2.763 1.206 -1.102 1.00 0.15 76 ALA A O 8
ATOM 8850 N N . ILE A 1 77 ? 2.075 3.007 -2.246 1.00 0.15 77 ILE A N 8
ATOM 8851 C CA . ILE A 1 77 ? 3.037 3.901 -1.603 1.00 0.16 77 ILE A CA 8
ATOM 8852 C C . ILE A 1 77 ? 2.339 4.983 -0.784 1.00 0.16 77 ILE A C 8
ATOM 8853 O O . ILE A 1 77 ? 1.470 5.699 -1.287 1.00 0.21 77 ILE A O 8
ATOM 8869 N N . GLY A 1 78 ? 2.722 5.087 0.485 1.00 0.16 78 GLY A N 8
ATOM 8870 C CA . GLY A 1 78 ? 2.167 6.104 1.355 1.00 0.17 78 GLY A CA 8
ATOM 8871 C C . GLY A 1 78 ? 0.783 5.737 1.835 1.00 0.15 78 GLY A C 8
ATOM 8872 O O . GLY A 1 78 ? -0.159 6.519 1.699 1.00 0.17 78 GLY A O 8
ATOM 8876 N N . CYS A 1 79 ? 0.661 4.543 2.394 1.00 0.13 79 CYS A N 8
ATOM 8877 C CA . CYS A 1 79 ? -0.623 4.026 2.828 1.00 0.13 79 CYS A CA 8
ATOM 8878 C C . CYS A 1 79 ? -0.843 4.200 4.320 1.00 0.13 79 CYS A C 8
ATOM 8879 O O . CYS A 1 79 ? 0.062 3.994 5.125 1.00 0.18 79 CYS A O 8
ATOM 8886 N N . LEU A 1 80 ? -2.051 4.605 4.674 1.00 0.14 80 LEU A N 8
ATOM 8887 C CA . LEU A 1 80 ? -2.479 4.619 6.060 1.00 0.15 80 LEU A CA 8
ATOM 8888 C C . LEU A 1 80 ? -3.441 3.467 6.312 1.00 0.15 80 LEU A C 8
ATOM 8889 O O . LEU A 1 80 ? -4.374 3.256 5.539 1.00 0.15 80 LEU A O 8
ATOM 8905 N N . PRO A 1 81 ? -3.214 2.698 7.382 1.00 0.15 81 PRO A N 8
ATOM 8906 C CA . PRO A 1 81 ? -4.052 1.546 7.729 1.00 0.17 81 PRO A CA 8
ATOM 8907 C C . PRO A 1 81 ? -5.469 1.956 8.112 1.00 0.21 81 PRO A C 8
ATOM 8908 O O . PRO A 1 81 ? -5.672 2.744 9.038 1.00 0.25 81 PRO A O 8
ATOM 8919 N N . VAL A 1 82 ? -6.446 1.428 7.393 1.00 0.23 82 VAL A N 8
ATOM 8920 C CA . VAL A 1 82 ? -7.836 1.709 7.662 1.00 0.30 82 VAL A CA 8
ATOM 8921 C C . VAL A 1 82 ? -8.591 0.415 7.923 1.00 0.39 82 VAL A C 8
ATOM 8922 O O . VAL A 1 82 ? -8.200 -0.644 7.430 1.00 0.42 82 VAL A O 8
ATOM 8935 N N . THR A 1 83 ? -9.659 0.515 8.702 1.00 0.53 83 THR A N 8
ATOM 8936 C CA . THR A 1 83 ? -10.462 -0.633 9.097 1.00 0.70 83 THR A CA 8
ATOM 8937 C C . THR A 1 83 ? -9.685 -1.575 10.021 1.00 1.46 83 THR A C 8
ATOM 8938 O O . THR A 1 83 ? -8.506 -1.862 9.797 1.00 2.07 83 THR A O 8
ATOM 8949 N N . LEU A 1 84 ? -10.369 -2.057 11.053 1.00 1.87 84 LEU A N 8
ATOM 8950 C CA . LEU A 1 84 ? -9.777 -2.942 12.047 1.00 2.80 84 LEU A CA 8
ATOM 8951 C C . LEU A 1 84 ? -8.593 -2.274 12.737 1.00 3.45 84 LEU A C 8
ATOM 8952 O O . LEU A 1 84 ? -8.833 -1.437 13.635 1.00 3.87 84 LEU A O 8
ATOM 8969 N N . GLY A 1 1 ? -18.086 -0.360 -10.420 1.00 5.63 1 GLY A N 9
ATOM 8970 C CA . GLY A 1 1 ? -16.876 0.033 -9.658 1.00 4.92 1 GLY A CA 9
ATOM 8971 C C . GLY A 1 1 ? -17.147 1.198 -8.735 1.00 4.01 1 GLY A C 9
ATOM 8972 O O . GLY A 1 1 ? -17.613 2.247 -9.174 1.00 4.29 1 GLY A O 9
ATOM 8978 N N . SER A 1 2 ? -16.860 1.020 -7.457 1.00 3.39 2 SER A N 9
ATOM 8979 C CA . SER A 1 2 ? -17.077 2.070 -6.478 1.00 2.92 2 SER A CA 9
ATOM 8980 C C . SER A 1 2 ? -15.825 2.256 -5.630 1.00 2.13 2 SER A C 9
ATOM 8981 O O . SER A 1 2 ? -15.566 1.485 -4.708 1.00 2.36 2 SER A O 9
ATOM 8989 N N . TRP A 1 3 ? -15.046 3.276 -5.957 1.00 1.93 3 TRP A N 9
ATOM 8990 C CA . TRP A 1 3 ? -13.796 3.530 -5.265 1.00 1.69 3 TRP A CA 9
ATOM 8991 C C . TRP A 1 3 ? -14.043 4.336 -3.998 1.00 1.84 3 TRP A C 9
ATOM 8992 O O . TRP A 1 3 ? -14.693 5.386 -4.034 1.00 2.71 3 TRP A O 9
ATOM 9013 N N . GLY A 1 4 ? -13.534 3.833 -2.885 1.00 1.61 4 GLY A N 9
ATOM 9014 C CA . GLY A 1 4 ? -13.706 4.501 -1.616 1.00 2.03 4 GLY A CA 9
ATOM 9015 C C . GLY A 1 4 ? -12.842 5.735 -1.510 1.00 1.82 4 GLY A C 9
ATOM 9016 O O . GLY A 1 4 ? -11.615 5.648 -1.541 1.00 1.87 4 GLY A O 9
ATOM 9020 N N . GLN A 1 5 ? -13.484 6.884 -1.411 1.00 1.92 5 GLN A N 9
ATOM 9021 C CA . GLN A 1 5 ? -12.777 8.143 -1.276 1.00 1.96 5 GLN A CA 9
ATOM 9022 C C . GLN A 1 5 ? -12.136 8.244 0.100 1.00 1.53 5 GLN A C 9
ATOM 9023 O O . GLN A 1 5 ? -12.776 7.978 1.119 1.00 1.64 5 GLN A O 9
ATOM 9037 N N . CYS A 1 6 ? -10.871 8.616 0.117 1.00 1.29 6 CYS A N 9
ATOM 9038 C CA . CYS A 1 6 ? -10.114 8.698 1.352 1.00 0.94 6 CYS A CA 9
ATOM 9039 C C . CYS A 1 6 ? -9.605 10.119 1.588 1.00 0.96 6 CYS A C 9
ATOM 9040 O O . CYS A 1 6 ? -9.195 10.460 2.699 1.00 1.88 6 CYS A O 9
ATOM 9047 N N . SER A 1 7 ? -9.636 10.938 0.531 1.00 0.91 7 SER A N 9
ATOM 9048 C CA . SER A 1 7 ? -9.135 12.317 0.563 1.00 0.99 7 SER A CA 9
ATOM 9049 C C . SER A 1 7 ? -7.606 12.342 0.598 1.00 1.25 7 SER A C 9
ATOM 9050 O O . SER A 1 7 ? -6.969 13.034 -0.198 1.00 1.82 7 SER A O 9
ATOM 9058 N N . THR A 1 8 ? -7.019 11.581 1.514 1.00 1.48 8 THR A N 9
ATOM 9059 C CA . THR A 1 8 ? -5.572 11.470 1.612 1.00 2.09 8 THR A CA 9
ATOM 9060 C C . THR A 1 8 ? -5.007 10.797 0.362 1.00 1.70 8 THR A C 9
ATOM 9061 O O . THR A 1 8 ? -3.870 11.049 -0.043 1.00 2.23 8 THR A O 9
ATOM 9072 N N . GLY A 1 9 ? -5.827 9.955 -0.251 1.00 0.97 9 GLY A N 9
ATOM 9073 C CA . GLY A 1 9 ? -5.429 9.265 -1.455 1.00 0.72 9 GLY A CA 9
ATOM 9074 C C . GLY A 1 9 ? -6.450 8.229 -1.875 1.00 0.71 9 GLY A C 9
ATOM 9075 O O . GLY A 1 9 ? -7.650 8.409 -1.661 1.00 1.12 9 GLY A O 9
ATOM 9079 N N . SER A 1 10 ? -5.971 7.143 -2.452 1.00 0.38 10 SER A N 9
ATOM 9080 C CA . SER A 1 10 ? -6.829 6.072 -2.925 1.00 0.39 10 SER A CA 9
ATOM 9081 C C . SER A 1 10 ? -6.799 4.926 -1.919 1.00 0.28 10 SER A C 9
ATOM 9082 O O . SER A 1 10 ? -5.823 4.772 -1.191 1.00 0.29 10 SER A O 9
ATOM 9090 N N . ILE A 1 11 ? -7.874 4.158 -1.844 1.00 0.32 11 ILE A N 9
ATOM 9091 C CA . ILE A 1 11 ? -7.944 3.054 -0.902 1.00 0.27 11 ILE A CA 9
ATOM 9092 C C . ILE A 1 11 ? -7.705 1.719 -1.588 1.00 0.20 11 ILE A C 9
ATOM 9093 O O . ILE A 1 11 ? -8.229 1.445 -2.672 1.00 0.26 11 ILE A O 9
ATOM 9109 N N . GLN A 1 12 ? -6.915 0.893 -0.936 1.00 0.13 12 GLN A N 9
ATOM 9110 C CA . GLN A 1 12 ? -6.574 -0.425 -1.450 1.00 0.10 12 GLN A CA 9
ATOM 9111 C C . GLN A 1 12 ? -6.462 -1.430 -0.312 1.00 0.11 12 GLN A C 9
ATOM 9112 O O . GLN A 1 12 ? -6.479 -1.062 0.863 1.00 0.17 12 GLN A O 9
ATOM 9126 N N . CYS A 1 13 ? -6.375 -2.696 -0.673 1.00 0.12 13 CYS A N 9
ATOM 9127 C CA . CYS A 1 13 ? -6.242 -3.766 0.296 1.00 0.16 13 CYS A CA 9
ATOM 9128 C C . CYS A 1 13 ? -4.923 -4.495 0.079 1.00 0.13 13 CYS A C 9
ATOM 9129 O O . CYS A 1 13 ? -4.771 -5.278 -0.862 1.00 0.15 13 CYS A O 9
ATOM 9136 N N . CYS A 1 14 ? -3.967 -4.207 0.945 1.00 0.12 14 CYS A N 9
ATOM 9137 C CA . CYS A 1 14 ? -2.620 -4.734 0.820 1.00 0.12 14 CYS A CA 9
ATOM 9138 C C . CYS A 1 14 ? -2.506 -6.099 1.458 1.00 0.15 14 CYS A C 9
ATOM 9139 O O . CYS A 1 14 ? -2.995 -6.326 2.563 1.00 0.19 14 CYS A O 9
ATOM 9146 N N . GLN A 1 15 ? -1.862 -7.003 0.740 1.00 0.15 15 GLN A N 9
ATOM 9147 C CA . GLN A 1 15 ? -1.566 -8.323 1.250 1.00 0.16 15 GLN A CA 9
ATOM 9148 C C . GLN A 1 15 ? -0.454 -8.218 2.292 1.00 0.18 15 GLN A C 9
ATOM 9149 O O . GLN A 1 15 ? -0.396 -8.996 3.245 1.00 0.23 15 GLN A O 9
ATOM 9163 N N . ASN A 1 16 ? 0.409 -7.229 2.111 1.00 0.17 16 ASN A N 9
ATOM 9164 C CA . ASN A 1 16 ? 1.510 -6.993 3.027 1.00 0.21 16 ASN A CA 9
ATOM 9165 C C . ASN A 1 16 ? 1.695 -5.502 3.259 1.00 0.21 16 ASN A C 9
ATOM 9166 O O . ASN A 1 16 ? 2.020 -4.760 2.335 1.00 0.40 16 ASN A O 9
ATOM 9177 N N . VAL A 1 17 ? 1.485 -5.067 4.483 1.00 0.16 17 VAL A N 9
ATOM 9178 C CA . VAL A 1 17 ? 1.674 -3.664 4.835 1.00 0.13 17 VAL A CA 9
ATOM 9179 C C . VAL A 1 17 ? 2.954 -3.496 5.638 1.00 0.14 17 VAL A C 9
ATOM 9180 O O . VAL A 1 17 ? 3.015 -3.856 6.818 1.00 0.18 17 VAL A O 9
ATOM 9193 N N . VAL A 1 18 ? 3.975 -2.956 4.993 1.00 0.12 18 VAL A N 9
ATOM 9194 C CA . VAL A 1 18 ? 5.284 -2.815 5.611 1.00 0.13 18 VAL A CA 9
ATOM 9195 C C . VAL A 1 18 ? 5.842 -1.410 5.404 1.00 0.12 18 VAL A C 9
ATOM 9196 O O . VAL A 1 18 ? 5.670 -0.811 4.346 1.00 0.12 18 VAL A O 9
ATOM 9209 N N . PRO A 1 19 ? 6.483 -0.850 6.436 1.00 0.14 19 PRO A N 9
ATOM 9210 C CA . PRO A 1 19 ? 7.210 0.415 6.316 1.00 0.15 19 PRO A CA 9
ATOM 9211 C C . PRO A 1 19 ? 8.308 0.337 5.260 1.00 0.12 19 PRO A C 9
ATOM 9212 O O . PRO A 1 19 ? 8.972 -0.688 5.115 1.00 0.10 19 PRO A O 9
ATOM 9223 N N . GLY A 1 20 ? 8.490 1.422 4.517 1.00 0.14 20 GLY A N 9
ATOM 9224 C CA . GLY A 1 20 ? 9.517 1.459 3.491 1.00 0.13 20 GLY A CA 9
ATOM 9225 C C . GLY A 1 20 ? 10.911 1.422 4.083 1.00 0.14 20 GLY A C 9
ATOM 9226 O O . GLY A 1 20 ? 11.881 1.097 3.396 1.00 0.18 20 GLY A O 9
ATOM 9230 N N . ASP A 1 21 ? 11.007 1.764 5.360 1.00 0.17 21 ASP A N 9
ATOM 9231 C CA . ASP A 1 21 ? 12.264 1.700 6.090 1.00 0.21 21 ASP A CA 9
ATOM 9232 C C . ASP A 1 21 ? 12.291 0.459 6.974 1.00 0.19 21 ASP A C 9
ATOM 9233 O O . ASP A 1 21 ? 13.178 0.291 7.811 1.00 0.23 21 ASP A O 9
ATOM 9242 N N . SER A 1 22 ? 11.309 -0.409 6.774 1.00 0.16 22 SER A N 9
ATOM 9243 C CA . SER A 1 22 ? 11.254 -1.681 7.473 1.00 0.17 22 SER A CA 9
ATOM 9244 C C . SER A 1 22 ? 12.169 -2.677 6.794 1.00 0.16 22 SER A C 9
ATOM 9245 O O . SER A 1 22 ? 12.430 -2.556 5.600 1.00 0.14 22 SER A O 9
ATOM 9253 N N . ASP A 1 23 ? 12.639 -3.662 7.533 1.00 0.20 23 ASP A N 9
ATOM 9254 C CA . ASP A 1 23 ? 13.520 -4.675 6.966 1.00 0.22 23 ASP A CA 9
ATOM 9255 C C . ASP A 1 23 ? 12.875 -5.315 5.750 1.00 0.20 23 ASP A C 9
ATOM 9256 O O . ASP A 1 23 ? 13.533 -5.553 4.734 1.00 0.22 23 ASP A O 9
ATOM 9265 N N . LEU A 1 24 ? 11.578 -5.556 5.849 1.00 0.20 24 LEU A N 9
ATOM 9266 C CA . LEU A 1 24 ? 10.827 -6.103 4.732 1.00 0.21 24 LEU A CA 9
ATOM 9267 C C . LEU A 1 24 ? 10.678 -5.065 3.630 1.00 0.17 24 LEU A C 9
ATOM 9268 O O . LEU A 1 24 ? 11.190 -5.248 2.530 1.00 0.18 24 LEU A O 9
ATOM 9284 N N . GLY A 1 25 ? 10.008 -3.962 3.953 1.00 0.14 25 GLY A N 9
ATOM 9285 C CA . GLY A 1 25 ? 9.702 -2.939 2.964 1.00 0.12 25 GLY A CA 9
ATOM 9286 C C . GLY A 1 25 ? 10.924 -2.429 2.227 1.00 0.12 25 GLY A C 9
ATOM 9287 O O . GLY A 1 25 ? 10.875 -2.199 1.018 1.00 0.16 25 GLY A O 9
ATOM 9291 N N . THR A 1 26 ? 12.025 -2.279 2.944 1.00 0.13 26 THR A N 9
ATOM 9292 C CA . THR A 1 26 ? 13.250 -1.762 2.362 1.00 0.16 26 THR A CA 9
ATOM 9293 C C . THR A 1 26 ? 13.810 -2.734 1.332 1.00 0.20 26 THR A C 9
ATOM 9294 O O . THR A 1 26 ? 14.228 -2.331 0.248 1.00 0.24 26 THR A O 9
ATOM 9305 N N . LEU A 1 27 ? 13.788 -4.016 1.662 1.00 0.21 27 LEU A N 9
ATOM 9306 C CA . LEU A 1 27 ? 14.249 -5.036 0.739 1.00 0.28 27 LEU A CA 9
ATOM 9307 C C . LEU A 1 27 ? 13.264 -5.151 -0.419 1.00 0.29 27 LEU A C 9
ATOM 9308 O O . LEU A 1 27 ? 13.657 -5.361 -1.569 1.00 0.34 27 LEU A O 9
ATOM 9324 N N . LEU A 1 28 ? 11.983 -4.962 -0.117 1.00 0.27 28 LEU A N 9
ATOM 9325 C CA . LEU A 1 28 ? 10.941 -5.084 -1.123 1.00 0.31 28 LEU A CA 9
ATOM 9326 C C . LEU A 1 28 ? 11.095 -4.003 -2.183 1.00 0.32 28 LEU A C 9
ATOM 9327 O O . LEU A 1 28 ? 11.037 -4.284 -3.381 1.00 0.37 28 LEU A O 9
ATOM 9343 N N . LEU A 1 29 ? 11.312 -2.767 -1.749 1.00 0.30 29 LEU A N 9
ATOM 9344 C CA . LEU A 1 29 ? 11.442 -1.668 -2.690 1.00 0.32 29 LEU A CA 9
ATOM 9345 C C . LEU A 1 29 ? 12.817 -1.666 -3.339 1.00 0.36 29 LEU A C 9
ATOM 9346 O O . LEU A 1 29 ? 13.004 -1.091 -4.408 1.00 0.41 29 LEU A O 9
ATOM 9362 N N . ASP A 1 30 ? 13.772 -2.313 -2.689 1.00 0.34 30 ASP A N 9
ATOM 9363 C CA . ASP A 1 30 ? 15.095 -2.512 -3.271 1.00 0.39 30 ASP A CA 9
ATOM 9364 C C . ASP A 1 30 ? 14.987 -3.424 -4.479 1.00 0.43 30 ASP A C 9
ATOM 9365 O O . ASP A 1 30 ? 15.646 -3.220 -5.496 1.00 0.49 30 ASP A O 9
ATOM 9374 N N . GLU A 1 31 ? 14.114 -4.411 -4.359 1.00 0.43 31 GLU A N 9
ATOM 9375 C CA . GLU A 1 31 ? 13.890 -5.385 -5.410 1.00 0.49 31 GLU A CA 9
ATOM 9376 C C . GLU A 1 31 ? 13.057 -4.765 -6.523 1.00 0.51 31 GLU A C 9
ATOM 9377 O O . GLU A 1 31 ? 12.929 -5.315 -7.616 1.00 0.62 31 GLU A O 9
ATOM 9389 N N . LEU A 1 32 ? 12.487 -3.611 -6.223 1.00 0.52 32 LEU A N 9
ATOM 9390 C CA . LEU A 1 32 ? 11.648 -2.895 -7.164 1.00 0.58 32 LEU A CA 9
ATOM 9391 C C . LEU A 1 32 ? 12.366 -1.673 -7.729 1.00 0.61 32 LEU A C 9
ATOM 9392 O O . LEU A 1 32 ? 11.919 -1.066 -8.702 1.00 0.71 32 LEU A O 9
ATOM 9408 N N . GLY A 1 33 ? 13.490 -1.329 -7.107 1.00 0.57 33 GLY A N 9
ATOM 9409 C CA . GLY A 1 33 ? 14.259 -0.171 -7.522 1.00 0.62 33 GLY A CA 9
ATOM 9410 C C . GLY A 1 33 ? 13.505 1.126 -7.313 1.00 0.63 33 GLY A C 9
ATOM 9411 O O . GLY A 1 33 ? 13.570 2.027 -8.144 1.00 0.75 33 GLY A O 9
ATOM 9415 N N . ILE A 1 34 ? 12.783 1.226 -6.203 1.00 0.54 34 ILE A N 9
ATOM 9416 C CA . ILE A 1 34 ? 11.967 2.404 -5.935 1.00 0.58 34 ILE A CA 9
ATOM 9417 C C . ILE A 1 34 ? 12.807 3.529 -5.348 1.00 0.65 34 ILE A C 9
ATOM 9418 O O . ILE A 1 34 ? 13.611 3.307 -4.442 1.00 0.68 34 ILE A O 9
ATOM 9434 N N . VAL A 1 35 ? 12.635 4.728 -5.877 1.00 0.77 35 VAL A N 9
ATOM 9435 C CA . VAL A 1 35 ? 13.258 5.895 -5.290 1.00 0.89 35 VAL A CA 9
ATOM 9436 C C . VAL A 1 35 ? 12.344 6.466 -4.209 1.00 0.74 35 VAL A C 9
ATOM 9437 O O . VAL A 1 35 ? 11.207 6.864 -4.474 1.00 0.90 35 VAL A O 9
ATOM 9450 N N . LEU A 1 36 ? 12.822 6.447 -2.982 1.00 0.70 36 LEU A N 9
ATOM 9451 C CA . LEU A 1 36 ? 12.049 6.949 -1.862 1.00 0.66 36 LEU A CA 9
ATOM 9452 C C . LEU A 1 36 ? 12.346 8.417 -1.610 1.00 0.68 36 LEU A C 9
ATOM 9453 O O . LEU A 1 36 ? 13.501 8.837 -1.576 1.00 0.84 36 LEU A O 9
ATOM 9469 N N . GLU A 1 37 ? 11.289 9.193 -1.474 1.00 0.72 37 GLU A N 9
ATOM 9470 C CA . GLU A 1 37 ? 11.404 10.586 -1.095 1.00 0.84 37 GLU A CA 9
ATOM 9471 C C . GLU A 1 37 ? 11.393 10.669 0.420 1.00 0.76 37 GLU A C 9
ATOM 9472 O O . GLU A 1 37 ? 12.072 11.499 1.025 1.00 0.88 37 GLU A O 9
ATOM 9484 N N . ASP A 1 38 ? 10.629 9.769 1.021 1.00 0.61 38 ASP A N 9
ATOM 9485 C CA . ASP A 1 38 ? 10.576 9.619 2.457 1.00 0.54 38 ASP A CA 9
ATOM 9486 C C . ASP A 1 38 ? 10.393 8.149 2.776 1.00 0.41 38 ASP A C 9
ATOM 9487 O O . ASP A 1 38 ? 9.297 7.610 2.644 1.00 0.39 38 ASP A O 9
ATOM 9496 N N . PRO A 1 39 ? 11.471 7.472 3.190 1.00 0.41 39 PRO A N 9
ATOM 9497 C CA . PRO A 1 39 ? 11.453 6.025 3.423 1.00 0.40 39 PRO A CA 9
ATOM 9498 C C . PRO A 1 39 ? 10.582 5.648 4.613 1.00 0.32 39 PRO A C 9
ATOM 9499 O O . PRO A 1 39 ? 10.362 4.475 4.889 1.00 0.35 39 PRO A O 9
ATOM 9510 N N . THR A 1 40 ? 10.065 6.658 5.291 1.00 0.30 40 THR A N 9
ATOM 9511 C CA . THR A 1 40 ? 9.305 6.450 6.510 1.00 0.31 40 THR A CA 9
ATOM 9512 C C . THR A 1 40 ? 7.855 6.089 6.207 1.00 0.28 40 THR A C 9
ATOM 9513 O O . THR A 1 40 ? 7.109 5.688 7.101 1.00 0.48 40 THR A O 9
ATOM 9524 N N . VAL A 1 41 ? 7.463 6.221 4.947 1.00 0.20 41 VAL A N 9
ATOM 9525 C CA . VAL A 1 41 ? 6.094 5.935 4.543 1.00 0.17 41 VAL A CA 9
ATOM 9526 C C . VAL A 1 41 ? 5.835 4.432 4.514 1.00 0.14 41 VAL A C 9
ATOM 9527 O O . VAL A 1 41 ? 6.766 3.625 4.468 1.00 0.15 41 VAL A O 9
ATOM 9540 N N . LEU A 1 42 ? 4.565 4.066 4.557 1.00 0.14 42 LEU A N 9
ATOM 9541 C CA . LEU A 1 42 ? 4.171 2.668 4.519 1.00 0.14 42 LEU A CA 9
ATOM 9542 C C . LEU A 1 42 ? 3.927 2.226 3.088 1.00 0.12 42 LEU A C 9
ATOM 9543 O O . LEU A 1 42 ? 3.206 2.890 2.340 1.00 0.15 42 LEU A O 9
ATOM 9559 N N . ILE A 1 43 ? 4.534 1.114 2.710 1.00 0.11 43 ILE A N 9
ATOM 9560 C CA . ILE A 1 43 ? 4.321 0.550 1.391 1.00 0.10 43 ILE A CA 9
ATOM 9561 C C . ILE A 1 43 ? 3.577 -0.774 1.493 1.00 0.11 43 ILE A C 9
ATOM 9562 O O . ILE A 1 43 ? 3.852 -1.594 2.371 1.00 0.15 43 ILE A O 9
ATOM 9578 N N . GLY A 1 44 ? 2.618 -0.970 0.605 1.00 0.13 44 GLY A N 9
ATOM 9579 C CA . GLY A 1 44 ? 1.785 -2.146 0.675 1.00 0.16 44 GLY A CA 9
ATOM 9580 C C . GLY A 1 44 ? 1.979 -3.081 -0.495 1.00 0.17 44 GLY A C 9
ATOM 9581 O O . GLY A 1 44 ? 1.481 -2.830 -1.586 1.00 0.31 44 GLY A O 9
ATOM 9585 N N . ASP A 1 45 ? 2.695 -4.163 -0.266 1.00 0.18 45 ASP A N 9
ATOM 9586 C CA . ASP A 1 45 ? 2.902 -5.173 -1.293 1.00 0.20 45 ASP A CA 9
ATOM 9587 C C . ASP A 1 45 ? 1.664 -6.056 -1.393 1.00 0.20 45 ASP A C 9
ATOM 9588 O O . ASP A 1 45 ? 1.048 -6.379 -0.379 1.00 0.29 45 ASP A O 9
ATOM 9597 N N . GLY A 1 46 ? 1.277 -6.415 -2.607 1.00 0.18 46 GLY A N 9
ATOM 9598 C CA . GLY A 1 46 ? 0.100 -7.244 -2.779 1.00 0.21 46 GLY A CA 9
ATOM 9599 C C . GLY A 1 46 ? -1.178 -6.459 -2.562 1.00 0.18 46 GLY A C 9
ATOM 9600 O O . GLY A 1 46 ? -2.131 -6.957 -1.966 1.00 0.18 46 GLY A O 9
ATOM 9604 N N . CYS A 1 47 ? -1.200 -5.231 -3.047 1.00 0.17 47 CYS A N 9
ATOM 9605 C CA . CYS A 1 47 ? -2.288 -4.319 -2.754 1.00 0.15 47 CYS A CA 9
ATOM 9606 C C . CYS A 1 47 ? -3.174 -4.092 -3.968 1.00 0.19 47 CYS A C 9
ATOM 9607 O O . CYS A 1 47 ? -2.749 -3.505 -4.966 1.00 0.25 47 CYS A O 9
ATOM 9614 N N . ASP A 1 48 ? -4.400 -4.567 -3.870 1.00 0.19 48 ASP A N 9
ATOM 9615 C CA . ASP A 1 48 ? -5.398 -4.350 -4.904 1.00 0.24 48 ASP A CA 9
ATOM 9616 C C . ASP A 1 48 ? -6.352 -3.244 -4.469 1.00 0.21 48 ASP A C 9
ATOM 9617 O O . ASP A 1 48 ? -6.760 -3.200 -3.308 1.00 0.19 48 ASP A O 9
ATOM 9626 N N . PRO A 1 49 ? -6.704 -2.328 -5.383 1.00 0.26 49 PRO A N 9
ATOM 9627 C CA . PRO A 1 49 ? -7.619 -1.220 -5.088 1.00 0.28 49 PRO A CA 9
ATOM 9628 C C . PRO A 1 49 ? -8.989 -1.713 -4.637 1.00 0.31 49 PRO A C 9
ATOM 9629 O O . PRO A 1 49 ? -9.565 -2.613 -5.252 1.00 0.37 49 PRO A O 9
ATOM 9640 N N . ILE A 1 50 ? -9.513 -1.123 -3.570 1.00 0.30 50 ILE A N 9
ATOM 9641 C CA . ILE A 1 50 ? -10.813 -1.521 -3.054 1.00 0.36 50 ILE A CA 9
ATOM 9642 C C . ILE A 1 50 ? -11.911 -0.732 -3.753 1.00 0.43 50 ILE A C 9
ATOM 9643 O O . ILE A 1 50 ? -12.097 0.461 -3.505 1.00 0.46 50 ILE A O 9
ATOM 9659 N N . THR A 1 51 ? -12.620 -1.406 -4.638 1.00 0.54 51 THR A N 9
ATOM 9660 C CA . THR A 1 51 ? -13.628 -0.760 -5.459 1.00 0.64 51 THR A CA 9
ATOM 9661 C C . THR A 1 51 ? -14.840 -1.678 -5.646 1.00 0.79 51 THR A C 9
ATOM 9662 O O . THR A 1 51 ? -15.648 -1.505 -6.563 1.00 0.88 51 THR A O 9
ATOM 9673 N N . VAL A 1 52 ? -14.964 -2.652 -4.756 1.00 0.88 52 VAL A N 9
ATOM 9674 C CA . VAL A 1 52 ? -16.027 -3.626 -4.834 1.00 1.10 52 VAL A CA 9
ATOM 9675 C C . VAL A 1 52 ? -16.361 -4.155 -3.438 1.00 1.38 52 VAL A C 9
ATOM 9676 O O . VAL A 1 52 ? -15.542 -4.048 -2.526 1.00 1.44 52 VAL A O 9
ATOM 9689 N N . ALA A 1 53 ? -17.570 -4.697 -3.286 1.00 1.71 53 ALA A N 9
ATOM 9690 C CA . ALA A 1 53 ? -17.983 -5.383 -2.060 1.00 2.11 53 ALA A CA 9
ATOM 9691 C C . ALA A 1 53 ? -17.907 -4.476 -0.832 1.00 2.05 53 ALA A C 9
ATOM 9692 O O . ALA A 1 53 ? -17.410 -4.885 0.220 1.00 2.54 53 ALA A O 9
ATOM 9699 N N . GLY A 1 54 ? -18.412 -3.256 -0.967 1.00 2.23 54 GLY A N 9
ATOM 9700 C CA . GLY A 1 54 ? -18.391 -2.310 0.134 1.00 2.81 54 GLY A CA 9
ATOM 9701 C C . GLY A 1 54 ? -19.133 -2.824 1.354 1.00 2.91 54 GLY A C 9
ATOM 9702 O O . GLY A 1 54 ? -20.331 -3.096 1.284 1.00 3.50 54 GLY A O 9
ATOM 9706 N N . SER A 1 55 ? -18.404 -2.973 2.462 1.00 2.88 55 SER A N 9
ATOM 9707 C CA . SER A 1 55 ? -18.966 -3.466 3.721 1.00 3.27 55 SER A CA 9
ATOM 9708 C C . SER A 1 55 ? -19.416 -4.923 3.588 1.00 2.84 55 SER A C 9
ATOM 9709 O O . SER A 1 55 ? -20.237 -5.410 4.365 1.00 3.08 55 SER A O 9
ATOM 9717 N N . SER A 1 56 ? -18.854 -5.609 2.604 1.00 2.68 56 SER A N 9
ATOM 9718 C CA . SER A 1 56 ? -19.187 -6.998 2.328 1.00 2.71 56 SER A CA 9
ATOM 9719 C C . SER A 1 56 ? -17.916 -7.839 2.273 1.00 2.12 56 SER A C 9
ATOM 9720 O O . SER A 1 56 ? -17.864 -8.857 1.581 1.00 2.50 56 SER A O 9
ATOM 9728 N N . ASP A 1 57 ? -16.890 -7.365 2.981 1.00 1.64 57 ASP A N 9
ATOM 9729 C CA . ASP A 1 57 ? -15.562 -7.982 2.987 1.00 1.50 57 ASP A CA 9
ATOM 9730 C C . ASP A 1 57 ? -14.842 -7.641 1.694 1.00 1.07 57 ASP A C 9
ATOM 9731 O O . ASP A 1 57 ? -14.683 -8.475 0.803 1.00 1.44 57 ASP A O 9
ATOM 9740 N N . ALA A 1 58 ? -14.433 -6.388 1.597 1.00 0.67 58 ALA A N 9
ATOM 9741 C CA . ALA A 1 58 ? -13.785 -5.875 0.403 1.00 0.66 58 ALA A CA 9
ATOM 9742 C C . ALA A 1 58 ? -12.272 -5.999 0.500 1.00 0.60 58 ALA A C 9
ATOM 9743 O O . ALA A 1 58 ? -11.540 -5.557 -0.386 1.00 0.83 58 ALA A O 9
ATOM 9750 N N . CYS A 1 59 ? -11.810 -6.595 1.584 1.00 0.45 59 CYS A N 9
ATOM 9751 C CA . CYS A 1 59 ? -10.389 -6.792 1.801 1.00 0.54 59 CYS A CA 9
ATOM 9752 C C . CYS A 1 59 ? -10.149 -8.133 2.479 1.00 0.55 59 CYS A C 9
ATOM 9753 O O . CYS A 1 59 ? -10.946 -8.562 3.312 1.00 0.74 59 CYS A O 9
ATOM 9760 N N . SER A 1 60 ? -9.065 -8.798 2.109 1.00 0.64 60 SER A N 9
ATOM 9761 C CA . SER A 1 60 ? -8.751 -10.097 2.672 1.00 0.86 60 SER A CA 9
ATOM 9762 C C . SER A 1 60 ? -7.577 -10.005 3.645 1.00 0.71 60 SER A C 9
ATOM 9763 O O . SER A 1 60 ? -7.487 -10.785 4.596 1.00 1.05 60 SER A O 9
ATOM 9771 N N . ALA A 1 61 ? -6.686 -9.045 3.424 1.00 0.38 61 ALA A N 9
ATOM 9772 C CA . ALA A 1 61 ? -5.494 -8.928 4.252 1.00 0.32 61 ALA A CA 9
ATOM 9773 C C . ALA A 1 61 ? -5.524 -7.667 5.114 1.00 0.32 61 ALA A C 9
ATOM 9774 O O . ALA A 1 61 ? -5.850 -7.734 6.298 1.00 0.54 61 ALA A O 9
ATOM 9781 N N . THR A 1 62 ? -5.185 -6.521 4.538 1.00 0.22 62 THR A N 9
ATOM 9782 C CA . THR A 1 62 ? -5.165 -5.274 5.293 1.00 0.19 62 THR A CA 9
ATOM 9783 C C . THR A 1 62 ? -5.598 -4.096 4.423 1.00 0.18 62 THR A C 9
ATOM 9784 O O . THR A 1 62 ? -5.067 -3.888 3.335 1.00 0.20 62 THR A O 9
ATOM 9795 N N . ALA A 1 63 ? -6.560 -3.329 4.909 1.00 0.19 63 ALA A N 9
ATOM 9796 C CA . ALA A 1 63 ? -7.061 -2.177 4.178 1.00 0.20 63 ALA A CA 9
ATOM 9797 C C . ALA A 1 63 ? -6.211 -0.952 4.478 1.00 0.17 63 ALA A C 9
ATOM 9798 O O . ALA A 1 63 ? -5.841 -0.704 5.628 1.00 0.19 63 ALA A O 9
ATOM 9805 N N . VAL A 1 64 ? -5.897 -0.192 3.444 1.00 0.14 64 VAL A N 9
ATOM 9806 C CA . VAL A 1 64 ? -5.016 0.958 3.571 1.00 0.13 64 VAL A CA 9
ATOM 9807 C C . VAL A 1 64 ? -5.420 2.081 2.624 1.00 0.14 64 VAL A C 9
ATOM 9808 O O . VAL A 1 64 ? -6.235 1.889 1.721 1.00 0.21 64 VAL A O 9
ATOM 9821 N N . CYS A 1 65 ? -4.837 3.247 2.844 1.00 0.17 65 CYS A N 9
ATOM 9822 C CA . CYS A 1 65 ? -5.078 4.409 2.008 1.00 0.17 65 CYS A CA 9
ATOM 9823 C C . CYS A 1 65 ? -3.755 5.035 1.587 1.00 0.13 65 CYS A C 9
ATOM 9824 O O . CYS A 1 65 ? -3.072 5.660 2.398 1.00 0.14 65 CYS A O 9
ATOM 9831 N N . CYS A 1 66 ? -3.384 4.844 0.332 1.00 0.12 66 CYS A N 9
ATOM 9832 C CA . CYS A 1 66 ? -2.133 5.378 -0.188 1.00 0.13 66 CYS A CA 9
ATOM 9833 C C . CYS A 1 66 ? -2.318 6.745 -0.820 1.00 0.16 66 CYS A C 9
ATOM 9834 O O . CYS A 1 66 ? -3.237 6.975 -1.608 1.00 0.23 66 CYS A O 9
ATOM 9841 N N . SER A 1 67 ? -1.417 7.643 -0.459 1.00 0.24 67 SER A N 9
ATOM 9842 C CA . SER A 1 67 ? -1.434 9.007 -0.949 1.00 0.29 67 SER A CA 9
ATOM 9843 C C . SER A 1 67 ? -0.693 9.104 -2.283 1.00 0.32 67 SER A C 9
ATOM 9844 O O . SER A 1 67 ? -0.802 10.100 -3.002 1.00 0.41 67 SER A O 9
ATOM 9852 N N . ASP A 1 68 ? 0.048 8.054 -2.611 1.00 0.30 68 ASP A N 9
ATOM 9853 C CA . ASP A 1 68 ? 0.825 8.013 -3.845 1.00 0.37 68 ASP A CA 9
ATOM 9854 C C . ASP A 1 68 ? 0.183 7.048 -4.841 1.00 0.44 68 ASP A C 9
ATOM 9855 O O . ASP A 1 68 ? -0.557 6.146 -4.446 1.00 0.57 68 ASP A O 9
ATOM 9864 N N . ASN A 1 69 ? 0.460 7.242 -6.127 1.00 0.53 69 ASN A N 9
ATOM 9865 C CA . ASN A 1 69 ? -0.222 6.488 -7.175 1.00 0.63 69 ASN A CA 9
ATOM 9866 C C . ASN A 1 69 ? 0.738 5.677 -8.054 1.00 0.59 69 ASN A C 9
ATOM 9867 O O . ASN A 1 69 ? 0.299 4.781 -8.780 1.00 0.64 69 ASN A O 9
ATOM 9878 N N . ASN A 1 70 ? 2.036 5.964 -7.996 1.00 0.59 70 ASN A N 9
ATOM 9879 C CA . ASN A 1 70 ? 2.981 5.325 -8.916 1.00 0.64 70 ASN A CA 9
ATOM 9880 C C . ASN A 1 70 ? 3.492 4.006 -8.348 1.00 0.55 70 ASN A C 9
ATOM 9881 O O . ASN A 1 70 ? 4.637 3.882 -7.919 1.00 0.86 70 ASN A O 9
ATOM 9892 N N . VAL A 1 71 ? 2.618 3.014 -8.363 1.00 0.41 71 VAL A N 9
ATOM 9893 C CA . VAL A 1 71 ? 2.931 1.701 -7.840 1.00 0.38 71 VAL A CA 9
ATOM 9894 C C . VAL A 1 71 ? 3.621 0.841 -8.897 1.00 0.33 71 VAL A C 9
ATOM 9895 O O . VAL A 1 71 ? 3.595 1.159 -10.086 1.00 0.38 71 VAL A O 9
ATOM 9908 N N . SER A 1 72 ? 4.230 -0.251 -8.453 1.00 0.32 72 SER A N 9
ATOM 9909 C CA . SER A 1 72 ? 5.021 -1.114 -9.325 1.00 0.37 72 SER A CA 9
ATOM 9910 C C . SER A 1 72 ? 4.148 -2.127 -10.056 1.00 0.42 72 SER A C 9
ATOM 9911 O O . SER A 1 72 ? 4.639 -2.916 -10.863 1.00 0.55 72 SER A O 9
ATOM 9919 N N . GLY A 1 73 ? 2.859 -2.111 -9.758 1.00 0.39 73 GLY A N 9
ATOM 9920 C CA . GLY A 1 73 ? 1.948 -3.059 -10.364 1.00 0.48 73 GLY A CA 9
ATOM 9921 C C . GLY A 1 73 ? 1.143 -3.812 -9.340 1.00 0.41 73 GLY A C 9
ATOM 9922 O O . GLY A 1 73 ? -0.008 -4.173 -9.593 1.00 0.48 73 GLY A O 9
ATOM 9926 N N . VAL A 1 74 ? 1.728 -4.047 -8.175 1.00 0.31 74 VAL A N 9
ATOM 9927 C CA . VAL A 1 74 ? 1.015 -4.746 -7.120 1.00 0.28 74 VAL A CA 9
ATOM 9928 C C . VAL A 1 74 ? 1.205 -4.077 -5.765 1.00 0.22 74 VAL A C 9
ATOM 9929 O O . VAL A 1 74 ? 0.515 -4.407 -4.813 1.00 0.34 74 VAL A O 9
ATOM 9942 N N . ILE A 1 75 ? 2.145 -3.149 -5.662 1.00 0.18 75 ILE A N 9
ATOM 9943 C CA . ILE A 1 75 ? 2.381 -2.491 -4.385 1.00 0.17 75 ILE A CA 9
ATOM 9944 C C . ILE A 1 75 ? 1.528 -1.245 -4.233 1.00 0.16 75 ILE A C 9
ATOM 9945 O O . ILE A 1 75 ? 0.678 -0.944 -5.070 1.00 0.20 75 ILE A O 9
ATOM 9961 N N . ALA A 1 76 ? 1.770 -0.550 -3.141 1.00 0.15 76 ALA A N 9
ATOM 9962 C CA . ALA A 1 76 ? 1.144 0.726 -2.849 1.00 0.16 76 ALA A CA 9
ATOM 9963 C C . ALA A 1 76 ? 2.128 1.583 -2.057 1.00 0.14 76 ALA A C 9
ATOM 9964 O O . ALA A 1 76 ? 2.883 1.053 -1.245 1.00 0.15 76 ALA A O 9
ATOM 9971 N N . ILE A 1 77 ? 2.144 2.888 -2.299 1.00 0.15 77 ILE A N 9
ATOM 9972 C CA . ILE A 1 77 ? 3.124 3.763 -1.656 1.00 0.16 77 ILE A CA 9
ATOM 9973 C C . ILE A 1 77 ? 2.445 4.881 -0.862 1.00 0.16 77 ILE A C 9
ATOM 9974 O O . ILE A 1 77 ? 1.539 5.551 -1.359 1.00 0.21 77 ILE A O 9
ATOM 9990 N N . GLY A 1 78 ? 2.882 5.061 0.381 1.00 0.16 78 GLY A N 9
ATOM 9991 C CA . GLY A 1 78 ? 2.350 6.121 1.216 1.00 0.17 78 GLY A CA 9
ATOM 9992 C C . GLY A 1 78 ? 0.979 5.786 1.760 1.00 0.15 78 GLY A C 9
ATOM 9993 O O . GLY A 1 78 ? 0.053 6.589 1.651 1.00 0.17 78 GLY A O 9
ATOM 9997 N N . CYS A 1 79 ? 0.855 4.607 2.352 1.00 0.13 79 CYS A N 9
ATOM 9998 C CA . CYS A 1 79 ? -0.430 4.116 2.823 1.00 0.13 79 CYS A CA 9
ATOM 9999 C C . CYS A 1 79 ? -0.632 4.329 4.315 1.00 0.13 79 CYS A C 9
ATOM 10000 O O . CYS A 1 79 ? 0.299 4.215 5.111 1.00 0.18 79 CYS A O 9
ATOM 10007 N N . LEU A 1 80 ? -1.859 4.669 4.675 1.00 0.14 80 LEU A N 9
ATOM 10008 C CA . LEU A 1 80 ? -2.290 4.681 6.061 1.00 0.15 80 LEU A CA 9
ATOM 10009 C C . LEU A 1 80 ? -3.248 3.523 6.299 1.00 0.15 80 LEU A C 9
ATOM 10010 O O . LEU A 1 80 ? -4.167 3.306 5.512 1.00 0.15 80 LEU A O 9
ATOM 10026 N N . PRO A 1 81 ? -3.033 2.755 7.370 1.00 0.15 81 PRO A N 9
ATOM 10027 C CA . PRO A 1 81 ? -3.874 1.601 7.700 1.00 0.17 81 PRO A CA 9
ATOM 10028 C C . PRO A 1 81 ? -5.290 2.011 8.097 1.00 0.21 81 PRO A C 9
ATOM 10029 O O . PRO A 1 81 ? -5.481 2.877 8.955 1.00 0.25 81 PRO A O 9
ATOM 10040 N N . VAL A 1 82 ? -6.276 1.395 7.456 1.00 0.23 82 VAL A N 9
ATOM 10041 C CA . VAL A 1 82 ? -7.668 1.648 7.747 1.00 0.30 82 VAL A CA 9
ATOM 10042 C C . VAL A 1 82 ? -8.409 0.332 7.948 1.00 0.39 82 VAL A C 9
ATOM 10043 O O . VAL A 1 82 ? -7.933 -0.729 7.548 1.00 0.42 82 VAL A O 9
ATOM 10056 N N . THR A 1 83 ? -9.550 0.395 8.600 1.00 0.53 83 THR A N 9
ATOM 10057 C CA . THR A 1 83 ? -10.367 -0.788 8.807 1.00 0.70 83 THR A CA 9
ATOM 10058 C C . THR A 1 83 ? -11.822 -0.498 8.458 1.00 1.46 83 THR A C 9
ATOM 10059 O O . THR A 1 83 ? -12.347 0.560 8.813 1.00 2.07 83 THR A O 9
ATOM 10070 N N . LEU A 1 84 ? -12.448 -1.438 7.754 1.00 1.87 84 LEU A N 9
ATOM 10071 C CA . LEU A 1 84 ? -13.837 -1.325 7.324 1.00 2.80 84 LEU A CA 9
ATOM 10072 C C . LEU A 1 84 ? -14.026 -0.159 6.357 1.00 3.45 84 LEU A C 9
ATOM 10073 O O . LEU A 1 84 ? -14.352 0.957 6.812 1.00 3.87 84 LEU A O 9
ATOM 10090 N N . GLY A 1 1 ? -21.772 -0.384 -0.135 1.00 5.63 1 GLY A N 10
ATOM 10091 C CA . GLY A 1 1 ? -21.414 -1.122 -1.368 1.00 4.92 1 GLY A CA 10
ATOM 10092 C C . GLY A 1 1 ? -19.933 -1.422 -1.445 1.00 4.01 1 GLY A C 10
ATOM 10093 O O . GLY A 1 1 ? -19.446 -2.354 -0.808 1.00 4.29 1 GLY A O 10
ATOM 10099 N N . SER A 1 2 ? -19.214 -0.618 -2.210 1.00 3.39 2 SER A N 10
ATOM 10100 C CA . SER A 1 2 ? -17.792 -0.826 -2.420 1.00 2.92 2 SER A CA 10
ATOM 10101 C C . SER A 1 2 ? -17.047 0.499 -2.268 1.00 2.13 2 SER A C 10
ATOM 10102 O O . SER A 1 2 ? -17.624 1.482 -1.793 1.00 2.36 2 SER A O 10
ATOM 10110 N N . TRP A 1 3 ? -15.775 0.517 -2.671 1.00 1.93 3 TRP A N 10
ATOM 10111 C CA . TRP A 1 3 ? -14.932 1.704 -2.558 1.00 1.69 3 TRP A CA 10
ATOM 10112 C C . TRP A 1 3 ? -14.835 2.157 -1.098 1.00 1.84 3 TRP A C 10
ATOM 10113 O O . TRP A 1 3 ? -14.978 1.349 -0.176 1.00 2.71 3 TRP A O 10
ATOM 10134 N N . GLY A 1 4 ? -14.579 3.440 -0.894 1.00 1.61 4 GLY A N 10
ATOM 10135 C CA . GLY A 1 4 ? -14.511 3.979 0.445 1.00 2.03 4 GLY A CA 10
ATOM 10136 C C . GLY A 1 4 ? -14.194 5.456 0.433 1.00 1.82 4 GLY A C 10
ATOM 10137 O O . GLY A 1 4 ? -13.674 5.977 -0.557 1.00 1.87 4 GLY A O 10
ATOM 10141 N N . GLN A 1 5 ? -14.514 6.136 1.520 1.00 1.92 5 GLN A N 10
ATOM 10142 C CA . GLN A 1 5 ? -14.235 7.555 1.643 1.00 1.96 5 GLN A CA 10
ATOM 10143 C C . GLN A 1 5 ? -13.093 7.766 2.630 1.00 1.53 5 GLN A C 10
ATOM 10144 O O . GLN A 1 5 ? -13.260 7.571 3.835 1.00 1.64 5 GLN A O 10
ATOM 10158 N N . CYS A 1 6 ? -11.940 8.159 2.116 1.00 1.29 6 CYS A N 10
ATOM 10159 C CA . CYS A 1 6 ? -10.750 8.314 2.938 1.00 0.94 6 CYS A CA 10
ATOM 10160 C C . CYS A 1 6 ? -10.086 9.667 2.695 1.00 0.96 6 CYS A C 10
ATOM 10161 O O . CYS A 1 6 ? -10.162 10.567 3.532 1.00 1.88 6 CYS A O 10
ATOM 10168 N N . SER A 1 7 ? -9.442 9.810 1.545 1.00 0.91 7 SER A N 10
ATOM 10169 C CA . SER A 1 7 ? -8.727 11.030 1.203 1.00 0.99 7 SER A CA 10
ATOM 10170 C C . SER A 1 7 ? -8.584 11.133 -0.314 1.00 1.25 7 SER A C 10
ATOM 10171 O O . SER A 1 7 ? -9.126 10.304 -1.047 1.00 1.82 7 SER A O 10
ATOM 10179 N N . THR A 1 8 ? -7.854 12.140 -0.782 1.00 1.48 8 THR A N 10
ATOM 10180 C CA . THR A 1 8 ? -7.738 12.414 -2.212 1.00 2.09 8 THR A CA 10
ATOM 10181 C C . THR A 1 8 ? -6.704 11.518 -2.897 1.00 1.70 8 THR A C 10
ATOM 10182 O O . THR A 1 8 ? -6.308 11.771 -4.039 1.00 2.23 8 THR A O 10
ATOM 10193 N N . GLY A 1 9 ? -6.273 10.476 -2.204 1.00 0.97 9 GLY A N 10
ATOM 10194 C CA . GLY A 1 9 ? -5.303 9.563 -2.763 1.00 0.72 9 GLY A CA 10
ATOM 10195 C C . GLY A 1 9 ? -5.961 8.359 -3.397 1.00 0.71 9 GLY A C 10
ATOM 10196 O O . GLY A 1 9 ? -6.614 8.474 -4.434 1.00 1.12 9 GLY A O 10
ATOM 10200 N N . SER A 1 10 ? -5.790 7.208 -2.779 1.00 0.38 10 SER A N 10
ATOM 10201 C CA . SER A 1 10 ? -6.359 5.975 -3.287 1.00 0.39 10 SER A CA 10
ATOM 10202 C C . SER A 1 10 ? -6.644 5.014 -2.135 1.00 0.28 10 SER A C 10
ATOM 10203 O O . SER A 1 10 ? -5.980 5.065 -1.101 1.00 0.29 10 SER A O 10
ATOM 10211 N N . ILE A 1 11 ? -7.654 4.167 -2.294 1.00 0.32 11 ILE A N 10
ATOM 10212 C CA . ILE A 1 11 ? -7.920 3.119 -1.323 1.00 0.27 11 ILE A CA 10
ATOM 10213 C C . ILE A 1 11 ? -7.646 1.750 -1.918 1.00 0.20 11 ILE A C 10
ATOM 10214 O O . ILE A 1 11 ? -8.026 1.453 -3.056 1.00 0.26 11 ILE A O 10
ATOM 10230 N N . GLN A 1 12 ? -6.986 0.925 -1.133 1.00 0.13 12 GLN A N 10
ATOM 10231 C CA . GLN A 1 12 ? -6.588 -0.404 -1.567 1.00 0.10 12 GLN A CA 10
ATOM 10232 C C . GLN A 1 12 ? -6.444 -1.342 -0.378 1.00 0.11 12 GLN A C 10
ATOM 10233 O O . GLN A 1 12 ? -6.507 -0.920 0.777 1.00 0.17 12 GLN A O 10
ATOM 10247 N N . CYS A 1 13 ? -6.282 -2.616 -0.678 1.00 0.12 13 CYS A N 10
ATOM 10248 C CA . CYS A 1 13 ? -6.085 -3.632 0.332 1.00 0.16 13 CYS A CA 10
ATOM 10249 C C . CYS A 1 13 ? -4.733 -4.296 0.130 1.00 0.13 13 CYS A C 10
ATOM 10250 O O . CYS A 1 13 ? -4.532 -5.047 -0.826 1.00 0.15 13 CYS A O 10
ATOM 10257 N N . CYS A 1 14 ? -3.807 -4.008 1.028 1.00 0.12 14 CYS A N 10
ATOM 10258 C CA . CYS A 1 14 ? -2.432 -4.446 0.875 1.00 0.12 14 CYS A CA 10
ATOM 10259 C C . CYS A 1 14 ? -2.205 -5.800 1.510 1.00 0.15 14 CYS A C 10
ATOM 10260 O O . CYS A 1 14 ? -2.559 -6.032 2.667 1.00 0.19 14 CYS A O 10
ATOM 10267 N N . GLN A 1 15 ? -1.608 -6.686 0.734 1.00 0.15 15 GLN A N 10
ATOM 10268 C CA . GLN A 1 15 ? -1.272 -8.014 1.192 1.00 0.16 15 GLN A CA 10
ATOM 10269 C C . GLN A 1 15 ? -0.044 -7.964 2.112 1.00 0.18 15 GLN A C 10
ATOM 10270 O O . GLN A 1 15 ? 0.118 -8.801 2.998 1.00 0.23 15 GLN A O 10
ATOM 10284 N N . ASN A 1 16 ? 0.799 -6.956 1.919 1.00 0.17 16 ASN A N 10
ATOM 10285 C CA . ASN A 1 16 ? 1.950 -6.739 2.794 1.00 0.21 16 ASN A CA 10
ATOM 10286 C C . ASN A 1 16 ? 2.087 -5.267 3.152 1.00 0.21 16 ASN A C 10
ATOM 10287 O O . ASN A 1 16 ? 2.618 -4.484 2.369 1.00 0.40 16 ASN A O 10
ATOM 10298 N N . VAL A 1 17 ? 1.617 -4.893 4.322 1.00 0.16 17 VAL A N 10
ATOM 10299 C CA . VAL A 1 17 ? 1.752 -3.516 4.784 1.00 0.13 17 VAL A CA 10
ATOM 10300 C C . VAL A 1 17 ? 3.018 -3.366 5.611 1.00 0.14 17 VAL A C 10
ATOM 10301 O O . VAL A 1 17 ? 3.062 -3.753 6.780 1.00 0.18 17 VAL A O 10
ATOM 10314 N N . VAL A 1 18 ? 4.044 -2.806 4.998 1.00 0.12 18 VAL A N 10
ATOM 10315 C CA . VAL A 1 18 ? 5.347 -2.698 5.632 1.00 0.13 18 VAL A CA 10
ATOM 10316 C C . VAL A 1 18 ? 5.920 -1.294 5.463 1.00 0.12 18 VAL A C 10
ATOM 10317 O O . VAL A 1 18 ? 5.709 -0.649 4.438 1.00 0.12 18 VAL A O 10
ATOM 10330 N N . PRO A 1 19 ? 6.612 -0.780 6.488 1.00 0.14 19 PRO A N 10
ATOM 10331 C CA . PRO A 1 19 ? 7.348 0.479 6.375 1.00 0.15 19 PRO A CA 10
ATOM 10332 C C . PRO A 1 19 ? 8.433 0.388 5.310 1.00 0.12 19 PRO A C 10
ATOM 10333 O O . PRO A 1 19 ? 9.106 -0.633 5.184 1.00 0.10 19 PRO A O 10
ATOM 10344 N N . GLY A 1 20 ? 8.587 1.453 4.534 1.00 0.14 20 GLY A N 10
ATOM 10345 C CA . GLY A 1 20 ? 9.567 1.458 3.463 1.00 0.13 20 GLY A CA 10
ATOM 10346 C C . GLY A 1 20 ? 10.991 1.367 3.975 1.00 0.14 20 GLY A C 10
ATOM 10347 O O . GLY A 1 20 ? 11.887 0.921 3.262 1.00 0.18 20 GLY A O 10
ATOM 10351 N N . ASP A 1 21 ? 11.198 1.791 5.214 1.00 0.17 21 ASP A N 10
ATOM 10352 C CA . ASP A 1 21 ? 12.506 1.706 5.850 1.00 0.21 21 ASP A CA 10
ATOM 10353 C C . ASP A 1 21 ? 12.579 0.464 6.731 1.00 0.19 21 ASP A C 10
ATOM 10354 O O . ASP A 1 21 ? 13.569 0.235 7.430 1.00 0.23 21 ASP A O 10
ATOM 10363 N N . SER A 1 22 ? 11.522 -0.334 6.690 1.00 0.16 22 SER A N 10
ATOM 10364 C CA . SER A 1 22 ? 11.473 -1.577 7.436 1.00 0.17 22 SER A CA 10
ATOM 10365 C C . SER A 1 22 ? 12.371 -2.606 6.786 1.00 0.16 22 SER A C 10
ATOM 10366 O O . SER A 1 22 ? 12.600 -2.560 5.583 1.00 0.14 22 SER A O 10
ATOM 10374 N N . ASP A 1 23 ? 12.863 -3.536 7.576 1.00 0.20 23 ASP A N 10
ATOM 10375 C CA . ASP A 1 23 ? 13.711 -4.599 7.061 1.00 0.22 23 ASP A CA 10
ATOM 10376 C C . ASP A 1 23 ? 13.014 -5.321 5.921 1.00 0.20 23 ASP A C 10
ATOM 10377 O O . ASP A 1 23 ? 13.635 -5.675 4.918 1.00 0.22 23 ASP A O 10
ATOM 10386 N N . LEU A 1 24 ? 11.717 -5.520 6.078 1.00 0.20 24 LEU A N 10
ATOM 10387 C CA . LEU A 1 24 ? 10.911 -6.116 5.029 1.00 0.21 24 LEU A CA 10
ATOM 10388 C C . LEU A 1 24 ? 10.740 -5.152 3.865 1.00 0.17 24 LEU A C 10
ATOM 10389 O O . LEU A 1 24 ? 11.203 -5.424 2.760 1.00 0.18 24 LEU A O 10
ATOM 10405 N N . GLY A 1 25 ? 10.106 -4.014 4.134 1.00 0.14 25 GLY A N 10
ATOM 10406 C CA . GLY A 1 25 ? 9.797 -3.049 3.089 1.00 0.12 25 GLY A CA 10
ATOM 10407 C C . GLY A 1 25 ? 11.006 -2.644 2.271 1.00 0.12 25 GLY A C 10
ATOM 10408 O O . GLY A 1 25 ? 10.924 -2.532 1.049 1.00 0.16 25 GLY A O 10
ATOM 10412 N N . THR A 1 26 ? 12.131 -2.461 2.939 1.00 0.13 26 THR A N 10
ATOM 10413 C CA . THR A 1 26 ? 13.347 -2.018 2.284 1.00 0.16 26 THR A CA 10
ATOM 10414 C C . THR A 1 26 ? 13.891 -3.104 1.370 1.00 0.20 26 THR A C 10
ATOM 10415 O O . THR A 1 26 ? 14.262 -2.840 0.230 1.00 0.24 26 THR A O 10
ATOM 10426 N N . LEU A 1 27 ? 13.902 -4.332 1.868 1.00 0.21 27 LEU A N 10
ATOM 10427 C CA . LEU A 1 27 ? 14.366 -5.465 1.084 1.00 0.28 27 LEU A CA 10
ATOM 10428 C C . LEU A 1 27 ? 13.458 -5.647 -0.124 1.00 0.29 27 LEU A C 10
ATOM 10429 O O . LEU A 1 27 ? 13.918 -5.925 -1.231 1.00 0.34 27 LEU A O 10
ATOM 10445 N N . LEU A 1 28 ? 12.167 -5.445 0.093 1.00 0.27 28 LEU A N 10
ATOM 10446 C CA . LEU A 1 28 ? 11.181 -5.644 -0.955 1.00 0.31 28 LEU A CA 10
ATOM 10447 C C . LEU A 1 28 ? 11.320 -4.583 -2.034 1.00 0.32 28 LEU A C 10
ATOM 10448 O O . LEU A 1 28 ? 11.295 -4.897 -3.221 1.00 0.37 28 LEU A O 10
ATOM 10464 N N . LEU A 1 29 ? 11.486 -3.329 -1.629 1.00 0.30 29 LEU A N 10
ATOM 10465 C CA . LEU A 1 29 ? 11.601 -2.244 -2.592 1.00 0.32 29 LEU A CA 10
ATOM 10466 C C . LEU A 1 29 ? 12.980 -2.232 -3.242 1.00 0.36 29 LEU A C 10
ATOM 10467 O O . LEU A 1 29 ? 13.139 -1.755 -4.362 1.00 0.41 29 LEU A O 10
ATOM 10483 N N . ASP A 1 30 ? 13.974 -2.759 -2.536 1.00 0.34 30 ASP A N 10
ATOM 10484 C CA . ASP A 1 30 ? 15.304 -2.959 -3.109 1.00 0.39 30 ASP A CA 10
ATOM 10485 C C . ASP A 1 30 ? 15.210 -3.969 -4.237 1.00 0.43 30 ASP A C 10
ATOM 10486 O O . ASP A 1 30 ? 15.894 -3.872 -5.253 1.00 0.49 30 ASP A O 10
ATOM 10495 N N . GLU A 1 31 ? 14.314 -4.918 -4.039 1.00 0.43 31 GLU A N 10
ATOM 10496 C CA . GLU A 1 31 ? 14.063 -5.979 -4.987 1.00 0.49 31 GLU A CA 10
ATOM 10497 C C . GLU A 1 31 ? 13.152 -5.505 -6.116 1.00 0.51 31 GLU A C 10
ATOM 10498 O O . GLU A 1 31 ? 13.002 -6.178 -7.137 1.00 0.62 31 GLU A O 10
ATOM 10510 N N . LEU A 1 32 ? 12.551 -4.340 -5.926 1.00 0.52 32 LEU A N 10
ATOM 10511 C CA . LEU A 1 32 ? 11.596 -3.800 -6.881 1.00 0.58 32 LEU A CA 10
ATOM 10512 C C . LEU A 1 32 ? 12.131 -2.555 -7.586 1.00 0.61 32 LEU A C 10
ATOM 10513 O O . LEU A 1 32 ? 11.571 -2.105 -8.587 1.00 0.71 32 LEU A O 10
ATOM 10529 N N . GLY A 1 33 ? 13.212 -1.999 -7.051 1.00 0.57 33 GLY A N 10
ATOM 10530 C CA . GLY A 1 33 ? 13.835 -0.834 -7.652 1.00 0.62 33 GLY A CA 10
ATOM 10531 C C . GLY A 1 33 ? 13.092 0.454 -7.351 1.00 0.63 33 GLY A C 10
ATOM 10532 O O . GLY A 1 33 ? 12.935 1.307 -8.226 1.00 0.75 33 GLY A O 10
ATOM 10536 N N . ILE A 1 34 ? 12.636 0.603 -6.114 1.00 0.54 34 ILE A N 10
ATOM 10537 C CA . ILE A 1 34 ? 11.862 1.778 -5.728 1.00 0.58 34 ILE A CA 10
ATOM 10538 C C . ILE A 1 34 ? 12.712 2.741 -4.910 1.00 0.65 34 ILE A C 10
ATOM 10539 O O . ILE A 1 34 ? 13.517 2.321 -4.076 1.00 0.68 34 ILE A O 10
ATOM 10555 N N . VAL A 1 35 ? 12.536 4.029 -5.158 1.00 0.77 35 VAL A N 10
ATOM 10556 C CA . VAL A 1 35 ? 13.182 5.055 -4.365 1.00 0.89 35 VAL A CA 10
ATOM 10557 C C . VAL A 1 35 ? 12.133 6.008 -3.787 1.00 0.74 35 VAL A C 10
ATOM 10558 O O . VAL A 1 35 ? 11.580 6.856 -4.486 1.00 0.90 35 VAL A O 10
ATOM 10571 N N . LEU A 1 36 ? 11.835 5.832 -2.510 1.00 0.70 36 LEU A N 10
ATOM 10572 C CA . LEU A 1 36 ? 10.825 6.631 -1.839 1.00 0.66 36 LEU A CA 10
ATOM 10573 C C . LEU A 1 36 ? 11.366 8.004 -1.483 1.00 0.68 36 LEU A C 10
ATOM 10574 O O . LEU A 1 36 ? 12.526 8.149 -1.092 1.00 0.84 36 LEU A O 10
ATOM 10590 N N . GLU A 1 37 ? 10.512 9.006 -1.631 1.00 0.72 37 GLU A N 10
ATOM 10591 C CA . GLU A 1 37 ? 10.840 10.368 -1.251 1.00 0.84 37 GLU A CA 10
ATOM 10592 C C . GLU A 1 37 ? 10.920 10.457 0.269 1.00 0.76 37 GLU A C 10
ATOM 10593 O O . GLU A 1 37 ? 11.712 11.217 0.825 1.00 0.88 37 GLU A O 10
ATOM 10605 N N . ASP A 1 38 ? 10.087 9.660 0.926 1.00 0.61 38 ASP A N 10
ATOM 10606 C CA . ASP A 1 38 ? 10.136 9.489 2.364 1.00 0.54 38 ASP A CA 10
ATOM 10607 C C . ASP A 1 38 ? 10.107 8.007 2.677 1.00 0.41 38 ASP A C 10
ATOM 10608 O O . ASP A 1 38 ? 9.059 7.374 2.569 1.00 0.39 38 ASP A O 10
ATOM 10617 N N . PRO A 1 39 ? 11.248 7.418 3.059 1.00 0.41 39 PRO A N 10
ATOM 10618 C CA . PRO A 1 39 ? 11.317 5.991 3.385 1.00 0.40 39 PRO A CA 10
ATOM 10619 C C . PRO A 1 39 ? 10.523 5.658 4.647 1.00 0.32 39 PRO A C 10
ATOM 10620 O O . PRO A 1 39 ? 10.414 4.503 5.046 1.00 0.35 39 PRO A O 10
ATOM 10631 N N . THR A 1 40 ? 9.946 6.684 5.249 1.00 0.30 40 THR A N 10
ATOM 10632 C CA . THR A 1 40 ? 9.188 6.527 6.474 1.00 0.31 40 THR A CA 10
ATOM 10633 C C . THR A 1 40 ? 7.734 6.178 6.183 1.00 0.28 40 THR A C 10
ATOM 10634 O O . THR A 1 40 ? 6.969 5.861 7.094 1.00 0.48 40 THR A O 10
ATOM 10645 N N . VAL A 1 41 ? 7.355 6.228 4.911 1.00 0.20 41 VAL A N 10
ATOM 10646 C CA . VAL A 1 41 ? 5.988 5.923 4.520 1.00 0.17 41 VAL A CA 10
ATOM 10647 C C . VAL A 1 41 ? 5.748 4.419 4.519 1.00 0.14 41 VAL A C 10
ATOM 10648 O O . VAL A 1 41 ? 6.690 3.620 4.463 1.00 0.15 41 VAL A O 10
ATOM 10661 N N . LEU A 1 42 ? 4.487 4.040 4.600 1.00 0.14 42 LEU A N 10
ATOM 10662 C CA . LEU A 1 42 ? 4.109 2.640 4.561 1.00 0.14 42 LEU A CA 10
ATOM 10663 C C . LEU A 1 42 ? 3.854 2.208 3.132 1.00 0.12 42 LEU A C 10
ATOM 10664 O O . LEU A 1 42 ? 3.032 2.804 2.431 1.00 0.15 42 LEU A O 10
ATOM 10680 N N . ILE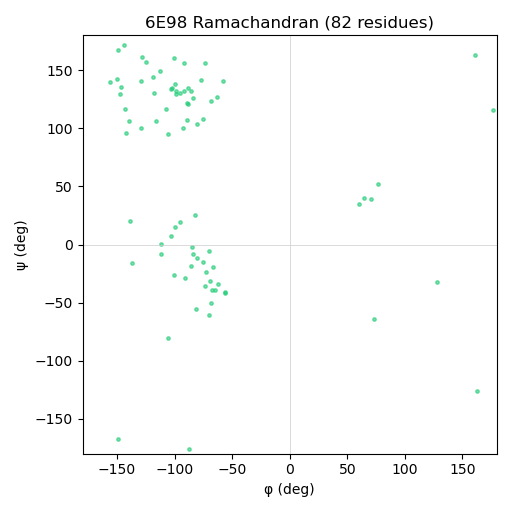 A 1 43 ? 4.568 1.183 2.702 1.00 0.11 43 ILE A N 10
ATOM 10681 C CA . ILE A 1 43 ? 4.365 0.624 1.382 1.00 0.10 43 ILE A CA 10
ATOM 10682 C C . ILE A 1 43 ? 3.624 -0.697 1.487 1.00 0.11 43 ILE A C 10
ATOM 10683 O O . ILE A 1 43 ? 3.875 -1.497 2.391 1.00 0.15 43 ILE A O 10
ATOM 10699 N N . GLY A 1 44 ? 2.694 -0.909 0.579 1.00 0.13 44 GLY A N 10
ATOM 10700 C CA . GLY A 1 44 ? 1.858 -2.080 0.648 1.00 0.16 44 GLY A CA 10
ATOM 10701 C C . GLY A 1 44 ? 2.022 -2.997 -0.538 1.00 0.17 44 GLY A C 10
ATOM 10702 O O . GLY A 1 44 ? 1.558 -2.689 -1.630 1.00 0.31 44 GLY A O 10
ATOM 10706 N N . ASP A 1 45 ? 2.679 -4.125 -0.331 1.00 0.18 45 ASP A N 10
ATOM 10707 C CA . ASP A 1 45 ? 2.803 -5.128 -1.381 1.00 0.20 45 ASP A CA 10
ATOM 10708 C C . ASP A 1 45 ? 1.471 -5.825 -1.557 1.00 0.20 45 ASP A C 10
ATOM 10709 O O . ASP A 1 45 ? 0.714 -5.962 -0.597 1.00 0.29 45 ASP A O 10
ATOM 10718 N N . GLY A 1 46 ? 1.180 -6.254 -2.770 1.00 0.18 46 GLY A N 10
ATOM 10719 C CA . GLY A 1 46 ? -0.030 -7.016 -3.009 1.00 0.21 46 GLY A CA 10
ATOM 10720 C C . GLY A 1 46 ? -1.283 -6.242 -2.659 1.00 0.18 46 GLY A C 10
ATOM 10721 O O . GLY A 1 46 ? -2.189 -6.766 -2.013 1.00 0.18 46 GLY A O 10
ATOM 10725 N N . CYS A 1 47 ? -1.329 -4.997 -3.078 1.00 0.17 47 CYS A N 10
ATOM 10726 C CA . CYS A 1 47 ? -2.414 -4.115 -2.716 1.00 0.15 47 CYS A CA 10
ATOM 10727 C C . CYS A 1 47 ? -3.411 -3.995 -3.855 1.00 0.19 47 CYS A C 10
ATOM 10728 O O . CYS A 1 47 ? -3.080 -3.540 -4.950 1.00 0.25 47 CYS A O 10
ATOM 10735 N N . ASP A 1 48 ? -4.627 -4.432 -3.594 1.00 0.19 48 ASP A N 10
ATOM 10736 C CA . ASP A 1 48 ? -5.685 -4.368 -4.585 1.00 0.24 48 ASP A CA 10
ATOM 10737 C C . ASP A 1 48 ? -6.596 -3.187 -4.308 1.00 0.21 48 ASP A C 10
ATOM 10738 O O . ASP A 1 48 ? -7.008 -2.970 -3.175 1.00 0.19 48 ASP A O 10
ATOM 10747 N N . PRO A 1 49 ? -6.892 -2.385 -5.328 1.00 0.26 49 PRO A N 10
ATOM 10748 C CA . PRO A 1 49 ? -7.859 -1.302 -5.201 1.00 0.28 49 PRO A CA 10
ATOM 10749 C C . PRO A 1 49 ? -9.225 -1.862 -4.834 1.00 0.31 49 PRO A C 10
ATOM 10750 O O . PRO A 1 49 ? -9.799 -2.649 -5.590 1.00 0.37 49 PRO A O 10
ATOM 10761 N N . ILE A 1 50 ? -9.741 -1.475 -3.676 1.00 0.30 50 ILE A N 10
ATOM 10762 C CA . ILE A 1 50 ? -10.964 -2.077 -3.164 1.00 0.36 50 ILE A CA 10
ATOM 10763 C C . ILE A 1 50 ? -12.182 -1.561 -3.919 1.00 0.43 50 ILE A C 10
ATOM 10764 O O . ILE A 1 50 ? -12.743 -0.514 -3.592 1.00 0.46 50 ILE A O 10
ATOM 10780 N N . THR A 1 51 ? -12.557 -2.304 -4.942 1.00 0.54 51 THR A N 10
ATOM 10781 C CA . THR A 1 51 ? -13.695 -1.967 -5.778 1.00 0.64 51 THR A CA 10
ATOM 10782 C C . THR A 1 51 ? -14.437 -3.248 -6.168 1.00 0.79 51 THR A C 10
ATOM 10783 O O . THR A 1 51 ? -15.112 -3.332 -7.197 1.00 0.88 51 THR A O 10
ATOM 10794 N N . VAL A 1 52 ? -14.300 -4.245 -5.308 1.00 0.88 52 VAL A N 10
ATOM 10795 C CA . VAL A 1 52 ? -14.917 -5.539 -5.508 1.00 1.10 52 VAL A CA 10
ATOM 10796 C C . VAL A 1 52 ? -15.474 -6.057 -4.184 1.00 1.38 52 VAL A C 10
ATOM 10797 O O . VAL A 1 52 ? -14.801 -6.003 -3.152 1.00 1.44 52 VAL A O 10
ATOM 10810 N N . ALA A 1 53 ? -16.707 -6.535 -4.205 1.00 1.71 53 ALA A N 10
ATOM 10811 C CA . ALA A 1 53 ? -17.351 -7.013 -2.992 1.00 2.11 53 ALA A CA 10
ATOM 10812 C C . ALA A 1 53 ? -17.210 -8.524 -2.848 1.00 2.05 53 ALA A C 10
ATOM 10813 O O . ALA A 1 53 ? -17.468 -9.080 -1.778 1.00 2.54 53 ALA A O 10
ATOM 10820 N N . GLY A 1 54 ? -16.793 -9.181 -3.922 1.00 2.23 54 GLY A N 10
ATOM 10821 C CA . GLY A 1 54 ? -16.626 -10.623 -3.901 1.00 2.81 54 GLY A CA 10
ATOM 10822 C C . GLY A 1 54 ? -15.374 -11.051 -3.159 1.00 2.91 54 GLY A C 10
ATOM 10823 O O . GLY A 1 54 ? -14.360 -11.384 -3.775 1.00 3.50 54 GLY A O 10
ATOM 10827 N N . SER A 1 55 ? -15.448 -11.035 -1.837 1.00 2.88 55 SER A N 10
ATOM 10828 C CA . SER A 1 55 ? -14.331 -11.411 -0.987 1.00 3.27 55 SER A CA 10
ATOM 10829 C C . SER A 1 55 ? -14.852 -11.684 0.424 1.00 2.84 55 SER A C 10
ATOM 10830 O O . SER A 1 55 ? -16.061 -11.831 0.613 1.00 3.08 55 SER A O 10
ATOM 10838 N N . SER A 1 56 ? -13.953 -11.761 1.401 1.00 2.68 56 SER A N 10
ATOM 10839 C CA . SER A 1 56 ? -14.343 -11.973 2.791 1.00 2.71 56 SER A CA 10
ATOM 10840 C C . SER A 1 56 ? -15.295 -10.866 3.245 1.00 2.12 56 SER A C 10
ATOM 10841 O O . SER A 1 56 ? -16.483 -11.106 3.473 1.00 2.50 56 SER A O 10
ATOM 10849 N N . ASP A 1 57 ? -14.772 -9.652 3.353 1.00 1.64 57 ASP A N 10
ATOM 10850 C CA . ASP A 1 57 ? -15.596 -8.484 3.629 1.00 1.50 57 ASP A CA 10
ATOM 10851 C C . ASP A 1 57 ? -15.489 -7.507 2.473 1.00 1.07 57 ASP A C 10
ATOM 10852 O O . ASP A 1 57 ? -16.418 -7.350 1.683 1.00 1.44 57 ASP A O 10
ATOM 10861 N N . ALA A 1 58 ? -14.341 -6.871 2.374 1.00 0.67 58 ALA A N 10
ATOM 10862 C CA . ALA A 1 58 ? -14.039 -6.002 1.248 1.00 0.66 58 ALA A CA 10
ATOM 10863 C C . ALA A 1 58 ? -12.807 -6.509 0.517 1.00 0.60 58 ALA A C 10
ATOM 10864 O O . ALA A 1 58 ? -12.574 -6.192 -0.651 1.00 0.83 58 ALA A O 10
ATOM 10871 N N . CYS A 1 59 ? -12.034 -7.317 1.220 1.00 0.45 59 CYS A N 10
ATOM 10872 C CA . CYS A 1 59 ? -10.808 -7.880 0.685 1.00 0.54 59 CYS A CA 10
ATOM 10873 C C . CYS A 1 59 ? -10.298 -8.977 1.619 1.00 0.55 59 CYS A C 10
ATOM 10874 O O . CYS A 1 59 ? -10.936 -9.277 2.630 1.00 0.74 59 CYS A O 10
ATOM 10881 N N . SER A 1 60 ? -9.161 -9.579 1.285 1.00 0.64 60 SER A N 10
ATOM 10882 C CA . SER A 1 60 ? -8.641 -10.697 2.064 1.00 0.86 60 SER A CA 10
ATOM 10883 C C . SER A 1 60 ? -7.325 -10.348 2.759 1.00 0.71 60 SER A C 10
ATOM 10884 O O . SER A 1 60 ? -6.638 -11.230 3.281 1.00 1.05 60 SER A O 10
ATOM 10892 N N . ALA A 1 61 ? -6.977 -9.067 2.776 1.00 0.38 61 ALA A N 10
ATOM 10893 C CA . ALA A 1 61 ? -5.737 -8.629 3.405 1.00 0.32 61 ALA A CA 10
ATOM 10894 C C . ALA A 1 61 ? -5.972 -7.388 4.275 1.00 0.32 61 ALA A C 10
ATOM 10895 O O . ALA A 1 61 ? -7.060 -7.214 4.827 1.00 0.54 61 ALA A O 10
ATOM 10902 N N . THR A 1 62 ? -4.961 -6.537 4.399 1.00 0.22 62 THR A N 10
ATOM 10903 C CA . THR A 1 62 ? -5.052 -5.353 5.244 1.00 0.19 62 THR A CA 10
ATOM 10904 C C . THR A 1 62 ? -5.633 -4.169 4.470 1.00 0.18 62 THR A C 10
ATOM 10905 O O . THR A 1 62 ? -5.229 -3.896 3.341 1.00 0.20 62 THR A O 10
ATOM 10916 N N . ALA A 1 63 ? -6.567 -3.460 5.086 1.00 0.19 63 ALA A N 10
ATOM 10917 C CA . ALA A 1 63 ? -7.196 -2.315 4.448 1.00 0.20 63 ALA A CA 10
ATOM 10918 C C . ALA A 1 63 ? -6.356 -1.072 4.675 1.00 0.17 63 ALA A C 10
ATOM 10919 O O . ALA A 1 63 ? -6.012 -0.740 5.811 1.00 0.19 63 ALA A O 10
ATOM 10926 N N . VAL A 1 64 ? -6.020 -0.387 3.596 1.00 0.14 64 VAL A N 10
ATOM 10927 C CA . VAL A 1 64 ? -5.149 0.772 3.676 1.00 0.13 64 VAL A CA 10
ATOM 10928 C C . VAL A 1 64 ? -5.619 1.891 2.760 1.00 0.14 64 VAL A C 10
ATOM 10929 O O . VAL A 1 64 ? -6.555 1.730 1.974 1.00 0.21 64 VAL A O 10
ATOM 10942 N N . CYS A 1 65 ? -4.952 3.021 2.875 1.00 0.17 65 CYS A N 10
ATOM 10943 C CA . CYS A 1 65 ? -5.287 4.203 2.113 1.00 0.17 65 CYS A CA 10
ATOM 10944 C C . CYS A 1 65 ? -3.999 4.915 1.699 1.00 0.13 65 CYS A C 10
ATOM 10945 O O . CYS A 1 65 ? -3.343 5.552 2.523 1.00 0.14 65 CYS A O 10
ATOM 10952 N N . CYS A 1 66 ? -3.622 4.771 0.434 1.00 0.12 66 CYS A N 10
ATOM 10953 C CA . CYS A 1 66 ? -2.369 5.331 -0.061 1.00 0.13 66 CYS A CA 10
ATOM 10954 C C . CYS A 1 66 ? -2.561 6.718 -0.648 1.00 0.16 66 CYS A C 10
ATOM 10955 O O . CYS A 1 66 ? -3.649 7.085 -1.083 1.00 0.23 66 CYS A O 10
ATOM 10962 N N . SER A 1 67 ? -1.482 7.485 -0.650 1.00 0.24 67 SER A N 10
ATOM 10963 C CA . SER A 1 67 ? -1.513 8.850 -1.139 1.00 0.29 67 SER A CA 10
ATOM 10964 C C . SER A 1 67 ? -0.825 8.957 -2.497 1.00 0.32 67 SER A C 10
ATOM 10965 O O . SER A 1 67 ? -0.972 9.952 -3.205 1.00 0.41 67 SER A O 10
ATOM 10973 N N . ASP A 1 68 ? -0.086 7.918 -2.861 1.00 0.30 68 ASP A N 10
ATOM 10974 C CA . ASP A 1 68 ? 0.643 7.900 -4.125 1.00 0.37 68 ASP A CA 10
ATOM 10975 C C . ASP A 1 68 ? -0.094 7.022 -5.133 1.00 0.44 68 ASP A C 10
ATOM 10976 O O . ASP A 1 68 ? -0.946 6.216 -4.756 1.00 0.57 68 ASP A O 10
ATOM 10985 N N . ASN A 1 69 ? 0.227 7.185 -6.408 1.00 0.53 69 ASN A N 10
ATOM 10986 C CA . ASN A 1 69 ? -0.465 6.464 -7.471 1.00 0.63 69 ASN A CA 10
ATOM 10987 C C . ASN A 1 69 ? 0.511 5.608 -8.284 1.00 0.59 69 ASN A C 10
ATOM 10988 O O . ASN A 1 69 ? 0.103 4.807 -9.130 1.00 0.64 69 ASN A O 10
ATOM 10999 N N . ASN A 1 70 ? 1.802 5.765 -8.011 1.00 0.59 70 ASN A N 10
ATOM 11000 C CA . ASN A 1 70 ? 2.838 5.074 -8.778 1.00 0.64 70 ASN A CA 10
ATOM 11001 C C . ASN A 1 70 ? 3.058 3.656 -8.264 1.00 0.55 70 ASN A C 10
ATOM 11002 O O . ASN A 1 70 ? 3.960 3.399 -7.466 1.00 0.86 70 ASN A O 10
ATOM 11013 N N . VAL A 1 71 ? 2.228 2.739 -8.731 1.00 0.41 71 VAL A N 10
ATOM 11014 C CA . VAL A 1 71 ? 2.321 1.347 -8.340 1.00 0.38 71 VAL A CA 10
ATOM 11015 C C . VAL A 1 71 ? 3.216 0.569 -9.303 1.00 0.33 71 VAL A C 10
ATOM 11016 O O . VAL A 1 71 ? 3.405 0.969 -10.450 1.00 0.38 71 VAL A O 10
ATOM 11029 N N . SER A 1 72 ? 3.774 -0.534 -8.823 1.00 0.32 72 SER A N 10
ATOM 11030 C CA . SER A 1 72 ? 4.641 -1.378 -9.638 1.00 0.37 72 SER A CA 10
ATOM 11031 C C . SER A 1 72 ? 3.847 -2.523 -10.253 1.00 0.42 72 SER A C 10
ATOM 11032 O O . SER A 1 72 ? 4.402 -3.390 -10.931 1.00 0.55 72 SER A O 10
ATOM 11040 N N . GLY A 1 73 ? 2.544 -2.508 -10.010 1.00 0.39 73 GLY A N 10
ATOM 11041 C CA . GLY A 1 73 ? 1.675 -3.573 -10.464 1.00 0.48 73 GLY A CA 10
ATOM 11042 C C . GLY A 1 73 ? 0.823 -4.126 -9.348 1.00 0.41 73 GLY A C 10
ATOM 11043 O O . GLY A 1 73 ? -0.324 -4.509 -9.578 1.00 0.48 73 GLY A O 10
ATOM 11047 N N . VAL A 1 74 ? 1.357 -4.146 -8.130 1.00 0.31 74 VAL A N 10
ATOM 11048 C CA . VAL A 1 74 ? 0.562 -4.541 -6.976 1.00 0.28 74 VAL A CA 10
ATOM 11049 C C . VAL A 1 74 ? 0.854 -3.687 -5.747 1.00 0.22 74 VAL A C 10
ATOM 11050 O O . VAL A 1 74 ? 0.035 -3.626 -4.841 1.00 0.34 74 VAL A O 10
ATOM 11063 N N . ILE A 1 75 ? 2.014 -3.041 -5.693 1.00 0.18 75 ILE A N 10
ATOM 11064 C CA . ILE A 1 75 ? 2.381 -2.303 -4.490 1.00 0.17 75 ILE A CA 10
ATOM 11065 C C . ILE A 1 75 ? 1.561 -1.040 -4.321 1.00 0.16 75 ILE A C 10
ATOM 11066 O O . ILE A 1 75 ? 0.799 -0.646 -5.199 1.00 0.20 75 ILE A O 10
ATOM 11082 N N . ALA A 1 76 ? 1.756 -0.421 -3.179 1.00 0.15 76 ALA A N 10
ATOM 11083 C CA . ALA A 1 76 ? 1.121 0.839 -2.847 1.00 0.16 76 ALA A CA 10
ATOM 11084 C C . ALA A 1 76 ? 2.093 1.688 -2.036 1.00 0.14 76 ALA A C 10
ATOM 11085 O O . ALA A 1 76 ? 2.827 1.159 -1.204 1.00 0.15 76 ALA A O 10
ATOM 11092 N N . ILE A 1 77 ? 2.118 2.990 -2.286 1.00 0.15 77 ILE A N 10
ATOM 11093 C CA . ILE A 1 77 ? 3.072 3.868 -1.616 1.00 0.16 77 ILE A CA 10
ATOM 11094 C C . ILE A 1 77 ? 2.361 4.944 -0.796 1.00 0.16 77 ILE A C 10
ATOM 11095 O O . ILE A 1 77 ? 1.463 5.632 -1.291 1.00 0.21 77 ILE A O 10
ATOM 11111 N N . GLY A 1 78 ? 2.762 5.071 0.464 1.00 0.16 78 GLY A N 10
ATOM 11112 C CA . GLY A 1 78 ? 2.194 6.084 1.328 1.00 0.17 78 GLY A CA 10
ATOM 11113 C C . GLY A 1 78 ? 0.822 5.698 1.828 1.00 0.15 78 GLY A C 10
ATOM 11114 O O . GLY A 1 78 ? -0.131 6.468 1.705 1.00 0.17 78 GLY A O 10
ATOM 11118 N N . CYS A 1 79 ? 0.725 4.502 2.390 1.00 0.13 79 CYS A N 10
ATOM 11119 C CA . CYS A 1 79 ? -0.544 3.968 2.848 1.00 0.13 79 CYS A CA 10
ATOM 11120 C C . CYS A 1 79 ? -0.735 4.144 4.342 1.00 0.13 79 CYS A C 10
ATOM 11121 O O . CYS A 1 79 ? 0.199 3.986 5.125 1.00 0.18 79 CYS A O 10
ATOM 11128 N N . LEU A 1 80 ? -1.947 4.503 4.723 1.00 0.14 80 LEU A N 10
ATOM 11129 C CA . LEU A 1 80 ? -2.346 4.495 6.118 1.00 0.15 80 LEU A CA 10
ATOM 11130 C C . LEU A 1 80 ? -3.338 3.367 6.346 1.00 0.15 80 LEU A C 10
ATOM 11131 O O . LEU A 1 80 ? -4.278 3.200 5.570 1.00 0.15 80 LEU A O 10
ATOM 11147 N N . PRO A 1 81 ? -3.127 2.566 7.392 1.00 0.15 81 PRO A N 10
ATOM 11148 C CA . PRO A 1 81 ? -4.005 1.441 7.718 1.00 0.17 81 PRO A CA 10
ATOM 11149 C C . PRO A 1 81 ? -5.381 1.904 8.178 1.00 0.21 81 PRO A C 10
ATOM 11150 O O . PRO A 1 81 ? -5.513 2.606 9.182 1.00 0.25 81 PRO A O 10
ATOM 11161 N N . VAL A 1 82 ? -6.404 1.502 7.441 1.00 0.23 82 VAL A N 10
ATOM 11162 C CA . VAL A 1 82 ? -7.760 1.900 7.734 1.00 0.30 82 VAL A CA 10
ATOM 11163 C C . VAL A 1 82 ? -8.584 0.708 8.191 1.00 0.39 82 VAL A C 10
ATOM 11164 O O . VAL A 1 82 ? -8.348 -0.426 7.774 1.00 0.42 82 VAL A O 10
ATOM 11177 N N . THR A 1 83 ? -9.523 0.972 9.073 1.00 0.53 83 THR A N 10
ATOM 11178 C CA . THR A 1 83 ? -10.424 -0.048 9.582 1.00 0.70 83 THR A CA 10
ATOM 11179 C C . THR A 1 83 ? -11.710 0.599 10.081 1.00 1.46 83 THR A C 10
ATOM 11180 O O . THR A 1 83 ? -11.665 1.607 10.788 1.00 2.07 83 THR A O 10
ATOM 11191 N N . LEU A 1 84 ? -12.839 0.007 9.705 1.00 1.87 84 LEU A N 10
ATOM 11192 C CA . LEU A 1 84 ? -14.158 0.500 10.079 1.00 2.80 84 LEU A CA 10
ATOM 11193 C C . LEU A 1 84 ? -14.370 1.938 9.612 1.00 3.45 84 LEU A C 10
ATOM 11194 O O . LEU A 1 84 ? -14.345 2.861 10.453 1.00 3.87 84 LEU A O 10
ATOM 11211 N N . GLY A 1 1 ? -17.538 6.143 -0.598 1.00 5.63 1 GLY A N 11
ATOM 11212 C CA . GLY A 1 1 ? -16.679 6.281 -1.795 1.00 4.92 1 GLY A CA 11
ATOM 11213 C C . GLY A 1 1 ? -15.647 5.179 -1.882 1.00 4.01 1 GLY A C 11
ATOM 11214 O O . GLY A 1 1 ? -14.519 5.333 -1.403 1.00 4.29 1 GLY A O 11
ATOM 11220 N N . SER A 1 2 ? -16.029 4.065 -2.491 1.00 3.39 2 SER A N 11
ATOM 11221 C CA . SER A 1 2 ? -15.143 2.921 -2.614 1.00 2.92 2 SER A CA 11
ATOM 11222 C C . SER A 1 2 ? -14.154 3.110 -3.765 1.00 2.13 2 SER A C 11
ATOM 11223 O O . SER A 1 2 ? -14.273 2.475 -4.817 1.00 2.36 2 SER A O 11
ATOM 11231 N N . TRP A 1 3 ? -13.195 4.008 -3.555 1.00 1.93 3 TRP A N 11
ATOM 11232 C CA . TRP A 1 3 ? -12.106 4.226 -4.500 1.00 1.69 3 TRP A CA 11
ATOM 11233 C C . TRP A 1 3 ? -11.101 5.221 -3.936 1.00 1.84 3 TRP A C 11
ATOM 11234 O O . TRP A 1 3 ? -9.965 4.863 -3.633 1.00 2.71 3 TRP A O 11
ATOM 11255 N N . GLY A 1 4 ? -11.528 6.467 -3.787 1.00 1.61 4 GLY A N 11
ATOM 11256 C CA . GLY A 1 4 ? -10.604 7.513 -3.403 1.00 2.03 4 GLY A CA 11
ATOM 11257 C C . GLY A 1 4 ? -10.992 8.235 -2.131 1.00 1.82 4 GLY A C 11
ATOM 11258 O O . GLY A 1 4 ? -10.125 8.797 -1.458 1.00 1.87 4 GLY A O 11
ATOM 11262 N N . GLN A 1 5 ? -12.281 8.231 -1.790 1.00 1.92 5 GLN A N 11
ATOM 11263 C CA . GLN A 1 5 ? -12.753 8.961 -0.619 1.00 1.96 5 GLN A CA 11
ATOM 11264 C C . GLN A 1 5 ? -12.085 8.451 0.651 1.00 1.53 5 GLN A C 11
ATOM 11265 O O . GLN A 1 5 ? -12.395 7.366 1.148 1.00 1.64 5 GLN A O 11
ATOM 11279 N N . CYS A 1 6 ? -11.195 9.284 1.168 1.00 1.29 6 CYS A N 11
ATOM 11280 C CA . CYS A 1 6 ? -10.304 8.950 2.273 1.00 0.94 6 CYS A CA 11
ATOM 11281 C C . CYS A 1 6 ? -9.219 10.007 2.325 1.00 0.96 6 CYS A C 11
ATOM 11282 O O . CYS A 1 6 ? -8.817 10.474 3.393 1.00 1.88 6 CYS A O 11
ATOM 11289 N N . SER A 1 7 ? -8.771 10.388 1.139 1.00 0.91 7 SER A N 11
ATOM 11290 C CA . SER A 1 7 ? -7.762 11.410 0.970 1.00 0.99 7 SER A CA 11
ATOM 11291 C C . SER A 1 7 ? -7.716 11.813 -0.504 1.00 1.25 7 SER A C 11
ATOM 11292 O O . SER A 1 7 ? -8.667 11.557 -1.249 1.00 1.82 7 SER A O 11
ATOM 11300 N N . THR A 1 8 ? -6.626 12.423 -0.928 1.00 1.48 8 THR A N 11
ATOM 11301 C CA . THR A 1 8 ? -6.473 12.837 -2.313 1.00 2.09 8 THR A CA 11
ATOM 11302 C C . THR A 1 8 ? -6.003 11.661 -3.180 1.00 1.70 8 THR A C 11
ATOM 11303 O O . THR A 1 8 ? -5.993 11.740 -4.410 1.00 2.23 8 THR A O 11
ATOM 11314 N N . GLY A 1 9 ? -5.654 10.558 -2.528 1.00 0.97 9 GLY A N 11
ATOM 11315 C CA . GLY A 1 9 ? -5.102 9.421 -3.235 1.00 0.72 9 GLY A CA 11
ATOM 11316 C C . GLY A 1 9 ? -6.131 8.349 -3.545 1.00 0.71 9 GLY A C 11
ATOM 11317 O O . GLY A 1 9 ? -7.185 8.626 -4.125 1.00 1.12 9 GLY A O 11
ATOM 11321 N N . SER A 1 10 ? -5.830 7.127 -3.129 1.00 0.38 10 SER A N 11
ATOM 11322 C CA . SER A 1 10 ? -6.631 5.962 -3.470 1.00 0.39 10 SER A CA 11
ATOM 11323 C C . SER A 1 10 ? -6.679 4.997 -2.286 1.00 0.28 10 SER A C 11
ATOM 11324 O O . SER A 1 10 ? -5.807 5.032 -1.421 1.00 0.29 10 SER A O 11
ATOM 11332 N N . ILE A 1 11 ? -7.732 4.196 -2.206 1.00 0.32 11 ILE A N 11
ATOM 11333 C CA . ILE A 1 11 ? -7.832 3.174 -1.172 1.00 0.27 11 ILE A CA 11
ATOM 11334 C C . ILE A 1 11 ? -7.540 1.799 -1.747 1.00 0.20 11 ILE A C 11
ATOM 11335 O O . ILE A 1 11 ? -7.970 1.466 -2.852 1.00 0.26 11 ILE A O 11
ATOM 11351 N N . GLN A 1 12 ? -6.825 0.997 -0.983 1.00 0.13 12 GLN A N 11
ATOM 11352 C CA . GLN A 1 12 ? -6.460 -0.350 -1.410 1.00 0.10 12 GLN A CA 11
ATOM 11353 C C . GLN A 1 12 ? -6.317 -1.296 -0.228 1.00 0.11 12 GLN A C 11
ATOM 11354 O O . GLN A 1 12 ? -6.231 -0.878 0.923 1.00 0.17 12 GLN A O 11
ATOM 11368 N N . CYS A 1 13 ? -6.323 -2.580 -0.533 1.00 0.12 13 CYS A N 11
ATOM 11369 C CA . CYS A 1 13 ? -6.156 -3.617 0.466 1.00 0.16 13 CYS A CA 11
ATOM 11370 C C . CYS A 1 13 ? -4.871 -4.373 0.180 1.00 0.13 13 CYS A C 11
ATOM 11371 O O . CYS A 1 13 ? -4.794 -5.161 -0.767 1.00 0.15 13 CYS A O 11
ATOM 11378 N N . CYS A 1 14 ? -3.861 -4.100 0.987 1.00 0.12 14 CYS A N 11
ATOM 11379 C CA . CYS A 1 14 ? -2.527 -4.625 0.762 1.00 0.12 14 CYS A CA 11
ATOM 11380 C C . CYS A 1 14 ? -2.374 -6.007 1.353 1.00 0.15 14 CYS A C 11
ATOM 11381 O O . CYS A 1 14 ? -2.865 -6.289 2.444 1.00 0.19 14 CYS A O 11
ATOM 11388 N N . GLN A 1 15 ? -1.689 -6.860 0.612 1.00 0.15 15 GLN A N 11
ATOM 11389 C CA . GLN A 1 15 ? -1.363 -8.190 1.070 1.00 0.16 15 GLN A CA 11
ATOM 11390 C C . GLN A 1 15 ? -0.222 -8.104 2.083 1.00 0.18 15 GLN A C 11
ATOM 11391 O O . GLN A 1 15 ? -0.133 -8.909 3.012 1.00 0.23 15 GLN A O 11
ATOM 11405 N N . ASN A 1 16 ? 0.631 -7.101 1.909 1.00 0.17 16 ASN A N 11
ATOM 11406 C CA . ASN A 1 16 ? 1.749 -6.875 2.815 1.00 0.21 16 ASN A CA 11
ATOM 11407 C C . ASN A 1 16 ? 1.876 -5.402 3.149 1.00 0.21 16 ASN A C 11
ATOM 11408 O O . ASN A 1 16 ? 2.225 -4.600 2.293 1.00 0.40 16 ASN A O 11
ATOM 11419 N N . VAL A 1 17 ? 1.601 -5.046 4.382 1.00 0.16 17 VAL A N 11
ATOM 11420 C CA . VAL A 1 17 ? 1.791 -3.676 4.829 1.00 0.13 17 VAL A CA 11
ATOM 11421 C C . VAL A 1 17 ? 3.070 -3.575 5.641 1.00 0.14 17 VAL A C 11
ATOM 11422 O O . VAL A 1 17 ? 3.139 -4.049 6.777 1.00 0.18 17 VAL A O 11
ATOM 11435 N N . VAL A 1 18 ? 4.087 -2.984 5.041 1.00 0.12 18 VAL A N 11
ATOM 11436 C CA . VAL A 1 18 ? 5.383 -2.854 5.682 1.00 0.13 18 VAL A CA 11
ATOM 11437 C C . VAL A 1 18 ? 5.930 -1.445 5.500 1.00 0.12 18 VAL A C 11
ATOM 11438 O O . VAL A 1 18 ? 5.729 -0.823 4.458 1.00 0.12 18 VAL A O 11
ATOM 11451 N N . PRO A 1 19 ? 6.590 -0.906 6.531 1.00 0.14 19 PRO A N 11
ATOM 11452 C CA . PRO A 1 19 ? 7.298 0.367 6.425 1.00 0.15 19 PRO A CA 11
ATOM 11453 C C . PRO A 1 19 ? 8.376 0.309 5.349 1.00 0.12 19 PRO A C 11
ATOM 11454 O O . PRO A 1 19 ? 9.093 -0.683 5.232 1.00 0.10 19 PRO A O 11
ATOM 11465 N N . GLY A 1 20 ? 8.472 1.368 4.557 1.00 0.14 20 GLY A N 11
ATOM 11466 C CA . GLY A 1 20 ? 9.422 1.401 3.462 1.00 0.13 20 GLY A CA 11
ATOM 11467 C C . GLY A 1 20 ? 10.860 1.348 3.935 1.00 0.14 20 GLY A C 11
ATOM 11468 O O . GLY A 1 20 ? 11.743 0.907 3.204 1.00 0.18 20 GLY A O 11
ATOM 11472 N N . ASP A 1 21 ? 11.096 1.796 5.159 1.00 0.17 21 ASP A N 11
ATOM 11473 C CA . ASP A 1 21 ? 12.426 1.737 5.755 1.00 0.21 21 ASP A CA 11
ATOM 11474 C C . ASP A 1 21 ? 12.523 0.550 6.712 1.00 0.19 21 ASP A C 11
ATOM 11475 O O . ASP A 1 21 ? 13.518 0.366 7.413 1.00 0.23 21 ASP A O 11
ATOM 11484 N N . SER A 1 22 ? 11.481 -0.264 6.729 1.00 0.16 22 SER A N 11
ATOM 11485 C CA . SER A 1 22 ? 11.497 -1.496 7.494 1.00 0.17 22 SER A CA 11
ATOM 11486 C C . SER A 1 22 ? 12.471 -2.467 6.861 1.00 0.16 22 SER A C 11
ATOM 11487 O O . SER A 1 22 ? 12.739 -2.379 5.665 1.00 0.14 22 SER A O 11
ATOM 11495 N N . ASP A 1 23 ? 12.995 -3.386 7.647 1.00 0.20 23 ASP A N 11
ATOM 11496 C CA . ASP A 1 23 ? 13.897 -4.400 7.124 1.00 0.22 23 ASP A CA 11
ATOM 11497 C C . ASP A 1 23 ? 13.245 -5.111 5.952 1.00 0.20 23 ASP A C 11
ATOM 11498 O O . ASP A 1 23 ? 13.871 -5.332 4.913 1.00 0.22 23 ASP A O 11
ATOM 11507 N N . LEU A 1 24 ? 11.970 -5.428 6.120 1.00 0.20 24 LEU A N 11
ATOM 11508 C CA . LEU A 1 24 ? 11.196 -6.068 5.072 1.00 0.21 24 LEU A CA 11
ATOM 11509 C C . LEU A 1 24 ? 10.892 -5.096 3.946 1.00 0.17 24 LEU A C 11
ATOM 11510 O O . LEU A 1 24 ? 11.265 -5.335 2.804 1.00 0.18 24 LEU A O 11
ATOM 11526 N N . GLY A 1 25 ? 10.236 -3.991 4.288 1.00 0.14 25 GLY A N 11
ATOM 11527 C CA . GLY A 1 25 ? 9.828 -3.016 3.288 1.00 0.12 25 GLY A CA 11
ATOM 11528 C C . GLY A 1 25 ? 10.974 -2.547 2.419 1.00 0.12 25 GLY A C 11
ATOM 11529 O O . GLY A 1 25 ? 10.832 -2.422 1.203 1.00 0.16 25 GLY A O 11
ATOM 11533 N N . THR A 1 26 ? 12.121 -2.325 3.038 1.00 0.13 26 THR A N 11
ATOM 11534 C CA . THR A 1 26 ? 13.298 -1.865 2.326 1.00 0.16 26 THR A CA 11
ATOM 11535 C C . THR A 1 26 ? 13.808 -2.951 1.386 1.00 0.20 26 THR A C 11
ATOM 11536 O O . THR A 1 26 ? 14.196 -2.671 0.257 1.00 0.24 26 THR A O 11
ATOM 11547 N N . LEU A 1 27 ? 13.760 -4.194 1.846 1.00 0.21 27 LEU A N 11
ATOM 11548 C CA . LEU A 1 27 ? 14.185 -5.324 1.035 1.00 0.28 27 LEU A CA 11
ATOM 11549 C C . LEU A 1 27 ? 13.209 -5.514 -0.122 1.00 0.29 27 LEU A C 11
ATOM 11550 O O . LEU A 1 27 ? 13.605 -5.840 -1.243 1.00 0.34 27 LEU A O 11
ATOM 11566 N N . LEU A 1 28 ? 11.933 -5.271 0.154 1.00 0.27 28 LEU A N 11
ATOM 11567 C CA . LEU A 1 28 ? 10.890 -5.461 -0.839 1.00 0.31 28 LEU A CA 11
ATOM 11568 C C . LEU A 1 28 ? 11.035 -4.442 -1.962 1.00 0.32 28 LEU A C 11
ATOM 11569 O O . LEU A 1 28 ? 11.007 -4.795 -3.139 1.00 0.37 28 LEU A O 11
ATOM 11585 N N . LEU A 1 29 ? 11.216 -3.180 -1.599 1.00 0.30 29 LEU A N 11
ATOM 11586 C CA . LEU A 1 29 ? 11.334 -2.129 -2.597 1.00 0.32 29 LEU A CA 11
ATOM 11587 C C . LEU A 1 29 ? 12.714 -2.122 -3.233 1.00 0.36 29 LEU A C 11
ATOM 11588 O O . LEU A 1 29 ? 12.885 -1.617 -4.337 1.00 0.41 29 LEU A O 11
ATOM 11604 N N . ASP A 1 30 ? 13.695 -2.675 -2.537 1.00 0.34 30 ASP A N 11
ATOM 11605 C CA . ASP A 1 30 ? 15.036 -2.811 -3.094 1.00 0.39 30 ASP A CA 11
ATOM 11606 C C . ASP A 1 30 ? 15.016 -3.835 -4.212 1.00 0.43 30 ASP A C 11
ATOM 11607 O O . ASP A 1 30 ? 15.757 -3.734 -5.186 1.00 0.49 30 ASP A O 11
ATOM 11616 N N . GLU A 1 31 ? 14.131 -4.808 -4.058 1.00 0.43 31 GLU A N 11
ATOM 11617 C CA . GLU A 1 31 ? 13.914 -5.831 -5.054 1.00 0.49 31 GLU A CA 11
ATOM 11618 C C . GLU A 1 31 ? 13.227 -5.217 -6.264 1.00 0.51 31 GLU A C 11
ATOM 11619 O O . GLU A 1 31 ? 13.325 -5.710 -7.387 1.00 0.62 31 GLU A O 11
ATOM 11631 N N . LEU A 1 32 ? 12.539 -4.119 -6.007 1.00 0.52 32 LEU A N 11
ATOM 11632 C CA . LEU A 1 32 ? 11.745 -3.437 -7.009 1.00 0.58 32 LEU A CA 11
ATOM 11633 C C . LEU A 1 32 ? 12.493 -2.246 -7.609 1.00 0.61 32 LEU A C 11
ATOM 11634 O O . LEU A 1 32 ? 12.109 -1.723 -8.654 1.00 0.71 32 LEU A O 11
ATOM 11650 N N . GLY A 1 33 ? 13.558 -1.826 -6.936 1.00 0.57 33 GLY A N 11
ATOM 11651 C CA . GLY A 1 33 ? 14.351 -0.706 -7.406 1.00 0.62 33 GLY A CA 11
ATOM 11652 C C . GLY A 1 33 ? 13.699 0.633 -7.120 1.00 0.63 33 GLY A C 11
ATOM 11653 O O . GLY A 1 33 ? 13.874 1.588 -7.876 1.00 0.75 33 GLY A O 11
ATOM 11657 N N . ILE A 1 34 ? 12.947 0.709 -6.030 1.00 0.54 34 ILE A N 11
ATOM 11658 C CA . ILE A 1 34 ? 12.237 1.935 -5.677 1.00 0.58 34 ILE A CA 11
ATOM 11659 C C . ILE A 1 34 ? 13.051 2.766 -4.691 1.00 0.65 34 ILE A C 11
ATOM 11660 O O . ILE A 1 34 ? 13.685 2.225 -3.787 1.00 0.68 34 ILE A O 11
ATOM 11676 N N . VAL A 1 35 ? 13.033 4.079 -4.872 1.00 0.77 35 VAL A N 11
ATOM 11677 C CA . VAL A 1 35 ? 13.699 4.985 -3.951 1.00 0.89 35 VAL A CA 11
ATOM 11678 C C . VAL A 1 35 ? 12.704 6.017 -3.436 1.00 0.74 35 VAL A C 11
ATOM 11679 O O . VAL A 1 35 ? 12.365 6.972 -4.134 1.00 0.90 35 VAL A O 11
ATOM 11692 N N . LEU A 1 36 ? 12.222 5.806 -2.220 1.00 0.70 36 LEU A N 11
ATOM 11693 C CA . LEU A 1 36 ? 11.226 6.682 -1.630 1.00 0.66 36 LEU A CA 11
ATOM 11694 C C . LEU A 1 36 ? 11.840 8.002 -1.183 1.00 0.68 36 LEU A C 11
ATOM 11695 O O . LEU A 1 36 ? 12.902 8.028 -0.558 1.00 0.84 36 LEU A O 11
ATOM 11711 N N . GLU A 1 37 ? 11.155 9.090 -1.510 1.00 0.72 37 GLU A N 11
ATOM 11712 C CA . GLU A 1 37 ? 11.537 10.417 -1.056 1.00 0.84 37 GLU A CA 11
ATOM 11713 C C . GLU A 1 37 ? 11.274 10.532 0.441 1.00 0.76 37 GLU A C 11
ATOM 11714 O O . GLU A 1 37 ? 11.927 11.294 1.152 1.00 0.88 37 GLU A O 11
ATOM 11726 N N . ASP A 1 38 ? 10.307 9.752 0.907 1.00 0.61 38 ASP A N 11
ATOM 11727 C CA . ASP A 1 38 ? 9.982 9.671 2.314 1.00 0.54 38 ASP A CA 11
ATOM 11728 C C . ASP A 1 38 ? 9.976 8.210 2.720 1.00 0.41 38 ASP A C 11
ATOM 11729 O O . ASP A 1 38 ? 8.954 7.538 2.615 1.00 0.39 38 ASP A O 11
ATOM 11738 N N . PRO A 1 39 ? 11.121 7.684 3.173 1.00 0.41 39 PRO A N 11
ATOM 11739 C CA . PRO A 1 39 ? 11.247 6.269 3.534 1.00 0.40 39 PRO A CA 11
ATOM 11740 C C . PRO A 1 39 ? 10.484 5.924 4.809 1.00 0.32 39 PRO A C 11
ATOM 11741 O O . PRO A 1 39 ? 10.589 4.822 5.329 1.00 0.35 39 PRO A O 11
ATOM 11752 N N . THR A 1 40 ? 9.701 6.871 5.295 1.00 0.30 40 THR A N 11
ATOM 11753 C CA . THR A 1 40 ? 8.941 6.682 6.519 1.00 0.31 40 THR A CA 11
ATOM 11754 C C . THR A 1 40 ? 7.489 6.332 6.212 1.00 0.28 40 THR A C 11
ATOM 11755 O O . THR A 1 40 ? 6.645 6.275 7.108 1.00 0.48 40 THR A O 11
ATOM 11766 N N . VAL A 1 41 ? 7.203 6.100 4.942 1.00 0.20 41 VAL A N 11
ATOM 11767 C CA . VAL A 1 41 ? 5.858 5.756 4.523 1.00 0.17 41 VAL A CA 11
ATOM 11768 C C . VAL A 1 41 ? 5.662 4.246 4.504 1.00 0.14 41 VAL A C 11
ATOM 11769 O O . VAL A 1 41 ? 6.622 3.480 4.390 1.00 0.15 41 VAL A O 11
ATOM 11782 N N . LEU A 1 42 ? 4.414 3.829 4.632 1.00 0.14 42 LEU A N 11
ATOM 11783 C CA . LEU A 1 42 ? 4.063 2.423 4.568 1.00 0.14 42 LEU A CA 11
ATOM 11784 C C . LEU A 1 42 ? 3.840 2.013 3.127 1.00 0.12 42 LEU A C 11
ATOM 11785 O O . LEU A 1 42 ? 3.071 2.652 2.403 1.00 0.15 42 LEU A O 11
ATOM 11801 N N . ILE A 1 43 ? 4.523 0.964 2.709 1.00 0.11 43 ILE A N 11
ATOM 11802 C CA . ILE A 1 43 ? 4.336 0.427 1.379 1.00 0.10 43 ILE A CA 11
ATOM 11803 C C . ILE A 1 43 ? 3.570 -0.883 1.448 1.00 0.11 43 ILE A C 11
ATOM 11804 O O . ILE A 1 43 ? 3.763 -1.685 2.367 1.00 0.15 43 ILE A O 11
ATOM 11820 N N . GLY A 1 44 ? 2.689 -1.089 0.488 1.00 0.13 44 GLY A N 11
ATOM 11821 C CA . GLY A 1 44 ? 1.826 -2.242 0.522 1.00 0.16 44 GLY A CA 11
ATOM 11822 C C . GLY A 1 44 ? 2.033 -3.181 -0.642 1.00 0.17 44 GLY A C 11
ATOM 11823 O O . GLY A 1 44 ? 1.665 -2.868 -1.768 1.00 0.31 44 GLY A O 11
ATOM 11827 N N . ASP A 1 45 ? 2.617 -4.336 -0.374 1.00 0.18 45 ASP A N 11
ATOM 11828 C CA . ASP A 1 45 ? 2.756 -5.369 -1.391 1.00 0.20 45 ASP A CA 11
ATOM 11829 C C . ASP A 1 45 ? 1.407 -6.018 -1.613 1.00 0.20 45 ASP A C 11
ATOM 11830 O O . ASP A 1 45 ? 0.620 -6.135 -0.676 1.00 0.29 45 ASP A O 11
ATOM 11839 N N . GLY A 1 46 ? 1.134 -6.423 -2.837 1.00 0.18 46 GLY A N 11
ATOM 11840 C CA . GLY A 1 46 ? -0.097 -7.140 -3.113 1.00 0.21 46 GLY A CA 11
ATOM 11841 C C . GLY A 1 46 ? -1.335 -6.326 -2.786 1.00 0.18 46 GLY A C 11
ATOM 11842 O O . GLY A 1 46 ? -2.256 -6.820 -2.137 1.00 0.18 46 GLY A O 11
ATOM 11846 N N . CYS A 1 47 ? -1.359 -5.082 -3.226 1.00 0.17 47 CYS A N 11
ATOM 11847 C CA . CYS A 1 47 ? -2.406 -4.164 -2.824 1.00 0.15 47 CYS A CA 11
ATOM 11848 C C . CYS A 1 47 ? -3.359 -3.872 -3.965 1.00 0.19 47 CYS A C 11
ATOM 11849 O O . CYS A 1 47 ? -2.992 -3.236 -4.954 1.00 0.25 47 CYS A O 11
ATOM 11856 N N . ASP A 1 48 ? -4.578 -4.351 -3.826 1.00 0.19 48 ASP A N 11
ATOM 11857 C CA . ASP A 1 48 ? -5.620 -4.082 -4.803 1.00 0.24 48 ASP A CA 11
ATOM 11858 C C . ASP A 1 48 ? -6.560 -2.999 -4.308 1.00 0.21 48 ASP A C 11
ATOM 11859 O O . ASP A 1 48 ? -6.970 -2.993 -3.145 1.00 0.19 48 ASP A O 11
ATOM 11868 N N . PRO A 1 49 ? -6.888 -2.062 -5.199 1.00 0.26 49 PRO A N 11
ATOM 11869 C CA . PRO A 1 49 ? -7.778 -0.932 -4.912 1.00 0.28 49 PRO A CA 11
ATOM 11870 C C . PRO A 1 49 ? -9.126 -1.385 -4.365 1.00 0.31 49 PRO A C 11
ATOM 11871 O O . PRO A 1 49 ? -9.831 -2.168 -5.005 1.00 0.37 49 PRO A O 11
ATOM 11882 N N . ILE A 1 50 ? -9.492 -0.892 -3.188 1.00 0.30 50 ILE A N 11
ATOM 11883 C CA . ILE A 1 50 ? -10.760 -1.269 -2.590 1.00 0.36 50 ILE A CA 11
ATOM 11884 C C . ILE A 1 50 ? -11.877 -0.466 -3.229 1.00 0.43 50 ILE A C 11
ATOM 11885 O O . ILE A 1 50 ? -12.244 0.612 -2.763 1.00 0.46 50 ILE A O 11
ATOM 11901 N N . THR A 1 51 ? -12.401 -1.003 -4.309 1.00 0.54 51 THR A N 11
ATOM 11902 C CA . THR A 1 51 ? -13.467 -0.359 -5.042 1.00 0.64 51 THR A CA 11
ATOM 11903 C C . THR A 1 51 ? -14.765 -1.137 -4.844 1.00 0.79 51 THR A C 11
ATOM 11904 O O . THR A 1 51 ? -15.746 -0.964 -5.565 1.00 0.88 51 THR A O 11
ATOM 11915 N N . VAL A 1 52 ? -14.750 -1.989 -3.834 1.00 0.88 52 VAL A N 11
ATOM 11916 C CA . VAL A 1 52 ? -15.896 -2.788 -3.470 1.00 1.10 52 VAL A CA 11
ATOM 11917 C C . VAL A 1 52 ? -16.132 -2.679 -1.966 1.00 1.38 52 VAL A C 11
ATOM 11918 O O . VAL A 1 52 ? -15.184 -2.549 -1.189 1.00 1.44 52 VAL A O 11
ATOM 11931 N N . ALA A 1 53 ? -17.392 -2.683 -1.565 1.00 1.71 53 ALA A N 11
ATOM 11932 C CA . ALA A 1 53 ? -17.742 -2.615 -0.157 1.00 2.11 53 ALA A CA 11
ATOM 11933 C C . ALA A 1 53 ? -18.255 -3.965 0.320 1.00 2.05 53 ALA A C 11
ATOM 11934 O O . ALA A 1 53 ? -17.713 -4.543 1.266 1.00 2.54 53 ALA A O 11
ATOM 11941 N N . GLY A 1 54 ? -19.293 -4.461 -0.349 1.00 2.23 54 GLY A N 11
ATOM 11942 C CA . GLY A 1 54 ? -19.865 -5.750 -0.011 1.00 2.81 54 GLY A CA 11
ATOM 11943 C C . GLY A 1 54 ? -20.237 -5.848 1.452 1.00 2.91 54 GLY A C 11
ATOM 11944 O O . GLY A 1 54 ? -20.973 -5.007 1.974 1.00 3.50 54 GLY A O 11
ATOM 11948 N N . SER A 1 55 ? -19.713 -6.860 2.116 1.00 2.88 55 SER A N 11
ATOM 11949 C CA . SER A 1 55 ? -19.943 -7.040 3.537 1.00 3.27 55 SER A CA 11
ATOM 11950 C C . SER A 1 55 ? -18.604 -7.082 4.273 1.00 2.84 55 SER A C 11
ATOM 11951 O O . SER A 1 55 ? -18.244 -6.143 4.981 1.00 3.08 55 SER A O 11
ATOM 11959 N N . SER A 1 56 ? -17.862 -8.162 4.077 1.00 2.68 56 SER A N 11
ATOM 11960 C CA . SER A 1 56 ? -16.535 -8.305 4.656 1.00 2.71 56 SER A CA 11
ATOM 11961 C C . SER A 1 56 ? -15.554 -8.732 3.573 1.00 2.12 56 SER A C 11
ATOM 11962 O O . SER A 1 56 ? -14.517 -9.338 3.845 1.00 2.50 56 SER A O 11
ATOM 11970 N N . ASP A 1 57 ? -15.909 -8.427 2.336 1.00 1.64 57 ASP A N 11
ATOM 11971 C CA . ASP A 1 57 ? -15.122 -8.831 1.179 1.00 1.50 57 ASP A CA 11
ATOM 11972 C C . ASP A 1 57 ? -14.436 -7.635 0.533 1.00 1.07 57 ASP A C 11
ATOM 11973 O O . ASP A 1 57 ? -14.069 -7.676 -0.641 1.00 1.44 57 ASP A O 11
ATOM 11982 N N . ALA A 1 58 ? -14.248 -6.576 1.307 1.00 0.67 58 ALA A N 11
ATOM 11983 C CA . ALA A 1 58 ? -13.602 -5.372 0.801 1.00 0.66 58 ALA A CA 11
ATOM 11984 C C . ALA A 1 58 ? -12.091 -5.484 0.921 1.00 0.60 58 ALA A C 11
ATOM 11985 O O . ALA A 1 58 ? -11.341 -4.781 0.247 1.00 0.83 58 ALA A O 11
ATOM 11992 N N . CYS A 1 59 ? -11.657 -6.382 1.782 1.00 0.45 59 CYS A N 11
ATOM 11993 C CA . CYS A 1 59 ? -10.240 -6.602 2.003 1.00 0.54 59 CYS A CA 11
ATOM 11994 C C . CYS A 1 59 ? -9.997 -7.995 2.571 1.00 0.55 59 CYS A C 11
ATOM 11995 O O . CYS A 1 59 ? -10.728 -8.451 3.450 1.00 0.74 59 CYS A O 11
ATOM 12002 N N . SER A 1 60 ? -8.974 -8.663 2.062 1.00 0.64 60 SER A N 11
ATOM 12003 C CA . SER A 1 60 ? -8.653 -10.014 2.490 1.00 0.86 60 SER A CA 11
ATOM 12004 C C . SER A 1 60 ? -7.398 -10.049 3.367 1.00 0.71 60 SER A C 11
ATOM 12005 O O . SER A 1 60 ? -7.204 -10.986 4.146 1.00 1.05 60 SER A O 11
ATOM 12013 N N . ALA A 1 61 ? -6.552 -9.028 3.252 1.00 0.38 61 ALA A N 11
ATOM 12014 C CA . ALA A 1 61 ? -5.326 -8.977 4.037 1.00 0.32 61 ALA A CA 11
ATOM 12015 C C . ALA A 1 61 ? -5.326 -7.773 4.983 1.00 0.32 61 ALA A C 11
ATOM 12016 O O . ALA A 1 61 ? -5.675 -7.907 6.156 1.00 0.54 61 ALA A O 11
ATOM 12023 N N . THR A 1 62 ? -4.958 -6.599 4.481 1.00 0.22 62 THR A N 11
ATOM 12024 C CA . THR A 1 62 ? -4.908 -5.400 5.315 1.00 0.19 62 THR A CA 11
ATOM 12025 C C . THR A 1 62 ? -5.436 -4.175 4.563 1.00 0.18 62 THR A C 11
ATOM 12026 O O . THR A 1 62 ? -5.013 -3.896 3.441 1.00 0.20 62 THR A O 11
ATOM 12037 N N . ALA A 1 63 ? -6.351 -3.444 5.190 1.00 0.19 63 ALA A N 11
ATOM 12038 C CA . ALA A 1 63 ? -6.971 -2.286 4.558 1.00 0.20 63 ALA A CA 11
ATOM 12039 C C . ALA A 1 63 ? -6.128 -1.038 4.773 1.00 0.17 63 ALA A C 11
ATOM 12040 O O . ALA A 1 63 ? -5.757 -0.709 5.903 1.00 0.19 63 ALA A O 11
ATOM 12047 N N . VAL A 1 64 ? -5.827 -0.345 3.685 1.00 0.14 64 VAL A N 11
ATOM 12048 C CA . VAL A 1 64 ? -4.993 0.843 3.740 1.00 0.13 64 VAL A CA 11
ATOM 12049 C C . VAL A 1 64 ? -5.465 1.906 2.753 1.00 0.14 64 VAL A C 11
ATOM 12050 O O . VAL A 1 64 ? -6.370 1.681 1.950 1.00 0.21 64 VAL A O 11
ATOM 12063 N N . CYS A 1 65 ? -4.840 3.062 2.827 1.00 0.17 65 CYS A N 11
ATOM 12064 C CA . CYS A 1 65 ? -5.196 4.194 1.996 1.00 0.17 65 CYS A CA 11
ATOM 12065 C C . CYS A 1 65 ? -3.924 4.915 1.561 1.00 0.13 65 CYS A C 11
ATOM 12066 O O . CYS A 1 65 ? -3.265 5.555 2.380 1.00 0.14 65 CYS A O 11
ATOM 12073 N N . CYS A 1 66 ? -3.560 4.782 0.291 1.00 0.12 66 CYS A N 11
ATOM 12074 C CA . CYS A 1 66 ? -2.304 5.337 -0.204 1.00 0.13 66 CYS A CA 11
ATOM 12075 C C . CYS A 1 66 ? -2.473 6.729 -0.795 1.00 0.16 66 CYS A C 11
ATOM 12076 O O . CYS A 1 66 ? -3.438 7.016 -1.510 1.00 0.23 66 CYS A O 11
ATOM 12083 N N . SER A 1 67 ? -1.516 7.589 -0.472 1.00 0.24 67 SER A N 11
ATOM 12084 C CA . SER A 1 67 ? -1.487 8.954 -0.967 1.00 0.29 67 SER A CA 11
ATOM 12085 C C . SER A 1 67 ? -0.803 9.019 -2.330 1.00 0.32 67 SER A C 11
ATOM 12086 O O . SER A 1 67 ? -1.030 9.946 -3.110 1.00 0.41 67 SER A O 11
ATOM 12094 N N . ASP A 1 68 ? 0.021 8.025 -2.617 1.00 0.30 68 ASP A N 11
ATOM 12095 C CA . ASP A 1 68 ? 0.720 7.962 -3.894 1.00 0.37 68 ASP A CA 11
ATOM 12096 C C . ASP A 1 68 ? 0.059 6.958 -4.822 1.00 0.44 68 ASP A C 11
ATOM 12097 O O . ASP A 1 68 ? -0.310 5.858 -4.408 1.00 0.57 68 ASP A O 11
ATOM 12106 N N . ASN A 1 69 ? -0.085 7.345 -6.079 1.00 0.53 69 ASN A N 11
ATOM 12107 C CA . ASN A 1 69 ? -0.710 6.492 -7.081 1.00 0.63 69 ASN A CA 11
ATOM 12108 C C . ASN A 1 69 ? 0.356 5.820 -7.931 1.00 0.59 69 ASN A C 11
ATOM 12109 O O . ASN A 1 69 ? 0.055 4.989 -8.790 1.00 0.64 69 ASN A O 11
ATOM 12120 N N . ASN A 1 70 ? 1.606 6.190 -7.680 1.00 0.59 70 ASN A N 11
ATOM 12121 C CA . ASN A 1 70 ? 2.742 5.637 -8.407 1.00 0.64 70 ASN A CA 11
ATOM 12122 C C . ASN A 1 70 ? 3.047 4.221 -7.925 1.00 0.55 70 ASN A C 11
ATOM 12123 O O . ASN A 1 70 ? 3.824 4.020 -6.991 1.00 0.86 70 ASN A O 11
ATOM 12134 N N . VAL A 1 71 ? 2.429 3.242 -8.566 1.00 0.41 71 VAL A N 11
ATOM 12135 C CA . VAL A 1 71 ? 2.577 1.856 -8.176 1.00 0.38 71 VAL A CA 11
ATOM 12136 C C . VAL A 1 71 ? 3.462 1.096 -9.158 1.00 0.33 71 VAL A C 11
ATOM 12137 O O . VAL A 1 71 ? 3.607 1.489 -10.317 1.00 0.38 71 VAL A O 11
ATOM 12150 N N . SER A 1 72 ? 4.054 0.008 -8.682 1.00 0.32 72 SER A N 11
ATOM 12151 C CA . SER A 1 72 ? 4.916 -0.832 -9.505 1.00 0.37 72 SER A CA 11
ATOM 12152 C C . SER A 1 72 ? 4.089 -1.858 -10.271 1.00 0.42 72 SER A C 11
ATOM 12153 O O . SER A 1 72 ? 4.610 -2.613 -11.089 1.00 0.55 72 SER A O 11
ATOM 12161 N N . GLY A 1 73 ? 2.795 -1.872 -9.993 1.00 0.39 73 GLY A N 11
ATOM 12162 C CA . GLY A 1 73 ? 1.904 -2.816 -10.631 1.00 0.48 73 GLY A CA 11
ATOM 12163 C C . GLY A 1 73 ? 1.080 -3.592 -9.636 1.00 0.41 73 GLY A C 11
ATOM 12164 O O . GLY A 1 73 ? -0.069 -3.934 -9.914 1.00 0.48 73 GLY A O 11
ATOM 12168 N N . VAL A 1 74 ? 1.641 -3.853 -8.461 1.00 0.31 74 VAL A N 11
ATOM 12169 C CA . VAL A 1 74 ? 0.902 -4.580 -7.442 1.00 0.28 74 VAL A CA 11
ATOM 12170 C C . VAL A 1 74 ? 1.072 -3.961 -6.059 1.00 0.22 74 VAL A C 11
ATOM 12171 O O . VAL A 1 74 ? 0.361 -4.325 -5.128 1.00 0.34 74 VAL A O 11
ATOM 12184 N N . ILE A 1 75 ? 2.013 -3.037 -5.911 1.00 0.18 75 ILE A N 11
ATOM 12185 C CA . ILE A 1 75 ? 2.249 -2.434 -4.606 1.00 0.17 75 ILE A CA 11
ATOM 12186 C C . ILE A 1 75 ? 1.447 -1.161 -4.417 1.00 0.16 75 ILE A C 11
ATOM 12187 O O . ILE A 1 75 ? 0.683 -0.746 -5.286 1.00 0.20 75 ILE A O 11
ATOM 12203 N N . ALA A 1 76 ? 1.658 -0.560 -3.263 1.00 0.15 76 ALA A N 11
ATOM 12204 C CA . ALA A 1 76 ? 1.068 0.719 -2.915 1.00 0.16 76 ALA A CA 11
ATOM 12205 C C . ALA A 1 76 ? 2.075 1.536 -2.108 1.00 0.14 76 ALA A C 11
ATOM 12206 O O . ALA A 1 76 ? 2.806 0.981 -1.288 1.00 0.15 76 ALA A O 11
ATOM 12213 N N . ILE A 1 77 ? 2.136 2.841 -2.348 1.00 0.15 77 ILE A N 11
ATOM 12214 C CA . ILE A 1 77 ? 3.109 3.694 -1.673 1.00 0.16 77 ILE A CA 11
ATOM 12215 C C . ILE A 1 77 ? 2.423 4.807 -0.883 1.00 0.16 77 ILE A C 11
ATOM 12216 O O . ILE A 1 77 ? 1.571 5.523 -1.410 1.00 0.21 77 ILE A O 11
ATOM 12232 N N . GLY A 1 78 ? 2.798 4.941 0.385 1.00 0.16 78 GLY A N 11
ATOM 12233 C CA . GLY A 1 78 ? 2.242 5.991 1.217 1.00 0.17 78 GLY A CA 11
ATOM 12234 C C . GLY A 1 78 ? 0.870 5.630 1.734 1.00 0.15 78 GLY A C 11
ATOM 12235 O O . GLY A 1 78 ? -0.071 6.411 1.618 1.00 0.17 78 GLY A O 11
ATOM 12239 N N . CYS A 1 79 ? 0.762 4.442 2.304 1.00 0.13 79 CYS A N 11
ATOM 12240 C CA . CYS A 1 79 ? -0.513 3.925 2.759 1.00 0.13 79 CYS A CA 11
ATOM 12241 C C . CYS A 1 79 ? -0.708 4.097 4.255 1.00 0.13 79 CYS A C 11
ATOM 12242 O O . CYS A 1 79 ? 0.189 3.824 5.050 1.00 0.18 79 CYS A O 11
ATOM 12249 N N . LEU A 1 80 ? -1.882 4.579 4.625 1.00 0.14 80 LEU A N 11
ATOM 12250 C CA . LEU A 1 80 ? -2.288 4.621 6.016 1.00 0.15 80 LEU A CA 11
ATOM 12251 C C . LEU A 1 80 ? -3.321 3.536 6.280 1.00 0.15 80 LEU A C 11
ATOM 12252 O O . LEU A 1 80 ? -4.251 3.363 5.497 1.00 0.15 80 LEU A O 11
ATOM 12268 N N . PRO A 1 81 ? -3.160 2.783 7.372 1.00 0.15 81 PRO A N 11
ATOM 12269 C CA . PRO A 1 81 ? -4.078 1.698 7.731 1.00 0.17 81 PRO A CA 11
ATOM 12270 C C . PRO A 1 81 ? -5.484 2.212 8.025 1.00 0.21 81 PRO A C 11
ATOM 12271 O O . PRO A 1 81 ? -5.669 3.109 8.852 1.00 0.25 81 PRO A O 11
ATOM 12282 N N . VAL A 1 82 ? -6.467 1.650 7.337 1.00 0.23 82 VAL A N 11
ATOM 12283 C CA . VAL A 1 82 ? -7.845 2.056 7.484 1.00 0.30 82 VAL A CA 11
ATOM 12284 C C . VAL A 1 82 ? -8.713 0.875 7.882 1.00 0.39 82 VAL A C 11
ATOM 12285 O O . VAL A 1 82 ? -8.309 -0.278 7.754 1.00 0.42 82 VAL A O 11
ATOM 12298 N N . THR A 1 83 ? -9.882 1.171 8.406 1.00 0.53 83 THR A N 11
ATOM 12299 C CA . THR A 1 83 ? -10.843 0.143 8.754 1.00 0.70 83 THR A CA 11
ATOM 12300 C C . THR A 1 83 ? -12.261 0.646 8.522 1.00 1.46 83 THR A C 11
ATOM 12301 O O . THR A 1 83 ? -12.613 1.744 8.956 1.00 2.07 83 THR A O 11
ATOM 12312 N N . LEU A 1 84 ? -13.050 -0.167 7.834 1.00 1.87 84 LEU A N 11
ATOM 12313 C CA . LEU A 1 84 ? -14.440 0.143 7.529 1.00 2.80 84 LEU A CA 11
ATOM 12314 C C . LEU A 1 84 ? -14.565 1.441 6.735 1.00 3.45 84 LEU A C 11
ATOM 12315 O O . LEU A 1 84 ? -14.341 1.407 5.508 1.00 3.87 84 LEU A O 11
ATOM 12332 N N . GLY A 1 1 ? -18.878 -0.169 -9.540 1.00 5.63 1 GLY A N 12
ATOM 12333 C CA . GLY A 1 1 ? -18.298 -0.452 -8.206 1.00 4.92 1 GLY A CA 12
ATOM 12334 C C . GLY A 1 1 ? -18.503 0.704 -7.252 1.00 4.01 1 GLY A C 12
ATOM 12335 O O . GLY A 1 1 ? -18.851 1.805 -7.675 1.00 4.29 1 GLY A O 12
ATOM 12341 N N . SER A 1 2 ? -18.283 0.469 -5.966 1.00 3.39 2 SER A N 12
ATOM 12342 C CA . SER A 1 2 ? -18.487 1.503 -4.962 1.00 2.92 2 SER A CA 12
ATOM 12343 C C . SER A 1 2 ? -17.217 2.328 -4.763 1.00 2.13 2 SER A C 12
ATOM 12344 O O . SER A 1 2 ? -17.201 3.281 -3.977 1.00 2.36 2 SER A O 12
ATOM 12352 N N . TRP A 1 3 ? -16.162 1.953 -5.495 1.00 1.93 3 TRP A N 12
ATOM 12353 C CA . TRP A 1 3 ? -14.871 2.644 -5.446 1.00 1.69 3 TRP A CA 12
ATOM 12354 C C . TRP A 1 3 ? -14.220 2.504 -4.073 1.00 1.84 3 TRP A C 12
ATOM 12355 O O . TRP A 1 3 ? -14.775 1.887 -3.163 1.00 2.71 3 TRP A O 12
ATOM 12376 N N . GLY A 1 4 ? -13.033 3.068 -3.937 1.00 1.61 4 GLY A N 12
ATOM 12377 C CA . GLY A 1 4 ? -12.344 3.064 -2.668 1.00 2.03 4 GLY A CA 12
ATOM 12378 C C . GLY A 1 4 ? -12.000 4.466 -2.239 1.00 1.82 4 GLY A C 12
ATOM 12379 O O . GLY A 1 4 ? -10.850 4.894 -2.348 1.00 1.87 4 GLY A O 12
ATOM 12383 N N . GLN A 1 5 ? -12.999 5.187 -1.755 1.00 1.92 5 GLN A N 12
ATOM 12384 C CA . GLN A 1 5 ? -12.826 6.590 -1.437 1.00 1.96 5 GLN A CA 12
ATOM 12385 C C . GLN A 1 5 ? -12.301 6.764 -0.017 1.00 1.53 5 GLN A C 12
ATOM 12386 O O . GLN A 1 5 ? -12.902 6.297 0.951 1.00 1.64 5 GLN A O 12
ATOM 12400 N N . CYS A 1 6 ? -11.158 7.413 0.088 1.00 1.29 6 CYS A N 12
ATOM 12401 C CA . CYS A 1 6 ? -10.548 7.693 1.372 1.00 0.94 6 CYS A CA 12
ATOM 12402 C C . CYS A 1 6 ? -10.600 9.190 1.649 1.00 0.96 6 CYS A C 12
ATOM 12403 O O . CYS A 1 6 ? -11.511 9.664 2.329 1.00 1.88 6 CYS A O 12
ATOM 12410 N N . SER A 1 7 ? -9.657 9.932 1.074 1.00 0.91 7 SER A N 12
ATOM 12411 C CA . SER A 1 7 ? -9.598 11.381 1.241 1.00 0.99 7 SER A CA 12
ATOM 12412 C C . SER A 1 7 ? -8.385 11.953 0.515 1.00 1.25 7 SER A C 12
ATOM 12413 O O . SER A 1 7 ? -8.485 12.420 -0.619 1.00 1.82 7 SER A O 12
ATOM 12421 N N . THR A 1 8 ? -7.238 11.880 1.172 1.00 1.48 8 THR A N 12
ATOM 12422 C CA . THR A 1 8 ? -5.987 12.350 0.609 1.00 2.09 8 THR A CA 12
ATOM 12423 C C . THR A 1 8 ? -5.260 11.208 -0.090 1.00 1.70 8 THR A C 12
ATOM 12424 O O . THR A 1 8 ? -4.060 11.281 -0.364 1.00 2.23 8 THR A O 12
ATOM 12435 N N . GLY A 1 9 ? -6.008 10.153 -0.371 1.00 0.97 9 GLY A N 12
ATOM 12436 C CA . GLY A 1 9 ? -5.453 8.994 -1.022 1.00 0.72 9 GLY A CA 12
ATOM 12437 C C . GLY A 1 9 ? -6.533 8.037 -1.472 1.00 0.71 9 GLY A C 12
ATOM 12438 O O . GLY A 1 9 ? -7.717 8.258 -1.204 1.00 1.12 9 GLY A O 12
ATOM 12442 N N . SER A 1 10 ? -6.124 6.983 -2.148 1.00 0.38 10 SER A N 12
ATOM 12443 C CA . SER A 1 10 ? -7.036 5.965 -2.635 1.00 0.39 10 SER A CA 12
ATOM 12444 C C . SER A 1 10 ? -7.044 4.792 -1.666 1.00 0.28 10 SER A C 12
ATOM 12445 O O . SER A 1 10 ? -6.090 4.603 -0.915 1.00 0.29 10 SER A O 12
ATOM 12453 N N . ILE A 1 11 ? -8.136 4.050 -1.624 1.00 0.32 11 ILE A N 12
ATOM 12454 C CA . ILE A 1 11 ? -8.186 2.868 -0.784 1.00 0.27 11 ILE A CA 12
ATOM 12455 C C . ILE A 1 11 ? -7.861 1.617 -1.575 1.00 0.20 11 ILE A C 12
ATOM 12456 O O . ILE A 1 11 ? -8.413 1.368 -2.651 1.00 0.26 11 ILE A O 12
ATOM 12472 N N . GLN A 1 12 ? -6.957 0.842 -1.022 1.00 0.13 12 GLN A N 12
ATOM 12473 C CA . GLN A 1 12 ? -6.573 -0.432 -1.599 1.00 0.10 12 GLN A CA 12
ATOM 12474 C C . GLN A 1 12 ? -6.437 -1.484 -0.512 1.00 0.11 12 GLN A C 12
ATOM 12475 O O . GLN A 1 12 ? -6.431 -1.173 0.679 1.00 0.17 12 GLN A O 12
ATOM 12489 N N . CYS A 1 13 ? -6.365 -2.729 -0.939 1.00 0.12 13 CYS A N 12
ATOM 12490 C CA . CYS A 1 13 ? -6.214 -3.847 -0.036 1.00 0.16 13 CYS A CA 12
ATOM 12491 C C . CYS A 1 13 ? -4.802 -4.396 -0.127 1.00 0.13 13 CYS A C 12
ATOM 12492 O O . CYS A 1 13 ? -4.471 -5.121 -1.065 1.00 0.15 13 CYS A O 12
ATOM 12499 N N . CYS A 1 14 ? -3.967 -4.038 0.834 1.00 0.12 14 CYS A N 12
ATOM 12500 C CA . CYS A 1 14 ? -2.577 -4.455 0.817 1.00 0.12 14 CYS A CA 12
ATOM 12501 C C . CYS A 1 14 ? -2.415 -5.808 1.476 1.00 0.15 14 CYS A C 12
ATOM 12502 O O . CYS A 1 14 ? -2.929 -6.050 2.569 1.00 0.19 14 CYS A O 12
ATOM 12509 N N . GLN A 1 15 ? -1.701 -6.685 0.795 1.00 0.15 15 GLN A N 12
ATOM 12510 C CA . GLN A 1 15 ? -1.425 -8.006 1.307 1.00 0.16 15 GLN A CA 12
ATOM 12511 C C . GLN A 1 15 ? -0.252 -7.940 2.298 1.00 0.18 15 GLN A C 12
ATOM 12512 O O . GLN A 1 15 ? -0.181 -8.719 3.246 1.00 0.23 15 GLN A O 12
ATOM 12526 N N . ASN A 1 16 ? 0.650 -6.986 2.084 1.00 0.17 16 ASN A N 12
ATOM 12527 C CA . ASN A 1 16 ? 1.775 -6.762 2.993 1.00 0.21 16 ASN A CA 12
ATOM 12528 C C . ASN A 1 16 ? 1.950 -5.280 3.282 1.00 0.21 16 ASN A C 12
ATOM 12529 O O . ASN A 1 16 ? 2.459 -4.542 2.445 1.00 0.40 16 ASN A O 12
ATOM 12540 N N . VAL A 1 17 ? 1.537 -4.845 4.458 1.00 0.16 17 VAL A N 12
ATOM 12541 C CA . VAL A 1 17 ? 1.728 -3.457 4.859 1.00 0.13 17 VAL A CA 12
ATOM 12542 C C . VAL A 1 17 ? 2.988 -3.327 5.699 1.00 0.14 17 VAL A C 12
ATOM 12543 O O . VAL A 1 17 ? 3.008 -3.685 6.877 1.00 0.18 17 VAL A O 12
ATOM 12556 N N . VAL A 1 18 ? 4.039 -2.822 5.081 1.00 0.12 18 VAL A N 12
ATOM 12557 C CA . VAL A 1 18 ? 5.335 -2.722 5.726 1.00 0.13 18 VAL A CA 12
ATOM 12558 C C . VAL A 1 18 ? 5.927 -1.331 5.533 1.00 0.12 18 VAL A C 12
ATOM 12559 O O . VAL A 1 18 ? 5.744 -0.712 4.488 1.00 0.12 18 VAL A O 12
ATOM 12572 N N . PRO A 1 19 ? 6.612 -0.802 6.556 1.00 0.14 19 PRO A N 12
ATOM 12573 C CA . PRO A 1 19 ? 7.359 0.447 6.427 1.00 0.15 19 PRO A CA 12
ATOM 12574 C C . PRO A 1 19 ? 8.421 0.344 5.338 1.00 0.12 19 PRO A C 12
ATOM 12575 O O . PRO A 1 19 ? 9.097 -0.675 5.214 1.00 0.10 19 PRO A O 12
ATOM 12586 N N . GLY A 1 20 ? 8.545 1.396 4.539 1.00 0.14 20 GLY A N 12
ATOM 12587 C CA . GLY A 1 20 ? 9.520 1.403 3.465 1.00 0.13 20 GLY A CA 12
ATOM 12588 C C . GLY A 1 20 ? 10.941 1.354 3.987 1.00 0.14 20 GLY A C 12
ATOM 12589 O O . GLY A 1 20 ? 11.854 0.926 3.285 1.00 0.18 20 GLY A O 12
ATOM 12593 N N . ASP A 1 21 ? 11.115 1.796 5.224 1.00 0.17 21 ASP A N 12
ATOM 12594 C CA . ASP A 1 21 ? 12.407 1.753 5.897 1.00 0.21 21 ASP A CA 12
ATOM 12595 C C . ASP A 1 21 ? 12.502 0.514 6.780 1.00 0.19 21 ASP A C 12
ATOM 12596 O O . ASP A 1 21 ? 13.452 0.353 7.548 1.00 0.23 21 ASP A O 12
ATOM 12605 N N . SER A 1 22 ? 11.511 -0.356 6.668 1.00 0.16 22 SER A N 12
ATOM 12606 C CA . SER A 1 22 ? 11.501 -1.596 7.419 1.00 0.17 22 SER A CA 12
ATOM 12607 C C . SER A 1 22 ? 12.383 -2.621 6.738 1.00 0.16 22 SER A C 12
ATOM 12608 O O . SER A 1 22 ? 12.551 -2.584 5.523 1.00 0.14 22 SER A O 12
ATOM 12616 N N . ASP A 1 23 ? 12.925 -3.541 7.515 1.00 0.20 23 ASP A N 12
ATOM 12617 C CA . ASP A 1 23 ? 13.773 -4.596 6.973 1.00 0.22 23 ASP A CA 12
ATOM 12618 C C . ASP A 1 23 ? 13.066 -5.327 5.845 1.00 0.20 23 ASP A C 12
ATOM 12619 O O . ASP A 1 23 ? 13.683 -5.708 4.849 1.00 0.22 23 ASP A O 12
ATOM 12628 N N . LEU A 1 24 ? 11.766 -5.511 6.005 1.00 0.20 24 LEU A N 12
ATOM 12629 C CA . LEU A 1 24 ? 10.954 -6.099 4.956 1.00 0.21 24 LEU A CA 12
ATOM 12630 C C . LEU A 1 24 ? 10.805 -5.133 3.792 1.00 0.17 24 LEU A C 12
ATOM 12631 O O . LEU A 1 24 ? 11.326 -5.378 2.709 1.00 0.18 24 LEU A O 12
ATOM 12647 N N . GLY A 1 25 ? 10.123 -4.018 4.044 1.00 0.14 25 GLY A N 12
ATOM 12648 C CA . GLY A 1 25 ? 9.811 -3.063 2.992 1.00 0.12 25 GLY A CA 12
ATOM 12649 C C . GLY A 1 25 ? 11.025 -2.623 2.198 1.00 0.12 25 GLY A C 12
ATOM 12650 O O . GLY A 1 25 ? 10.962 -2.510 0.975 1.00 0.16 25 GLY A O 12
ATOM 12654 N N . THR A 1 26 ? 12.136 -2.412 2.886 1.00 0.13 26 THR A N 12
ATOM 12655 C CA . THR A 1 26 ? 13.352 -1.930 2.252 1.00 0.16 26 THR A CA 12
ATOM 12656 C C . THR A 1 26 ? 13.931 -2.989 1.327 1.00 0.20 26 THR A C 12
ATOM 12657 O O . THR A 1 26 ? 14.299 -2.701 0.188 1.00 0.24 26 THR A O 12
ATOM 12668 N N . LEU A 1 27 ? 13.978 -4.221 1.811 1.00 0.21 27 LEU A N 12
ATOM 12669 C CA . LEU A 1 27 ? 14.487 -5.329 1.021 1.00 0.28 27 LEU A CA 12
ATOM 12670 C C . LEU A 1 27 ? 13.558 -5.577 -0.160 1.00 0.29 27 LEU A C 12
ATOM 12671 O O . LEU A 1 27 ? 14.002 -5.881 -1.268 1.00 0.34 27 LEU A O 12
ATOM 12687 N N . LEU A 1 28 ? 12.263 -5.407 0.077 1.00 0.27 28 LEU A N 12
ATOM 12688 C CA . LEU A 1 28 ? 11.266 -5.646 -0.952 1.00 0.31 28 LEU A CA 12
ATOM 12689 C C . LEU A 1 28 ? 11.408 -4.627 -2.072 1.00 0.32 28 LEU A C 12
ATOM 12690 O O . LEU A 1 28 ? 11.476 -4.987 -3.247 1.00 0.37 28 LEU A O 12
ATOM 12706 N N . LEU A 1 29 ? 11.485 -3.355 -1.706 1.00 0.30 29 LEU A N 12
ATOM 12707 C CA . LEU A 1 29 ? 11.515 -2.292 -2.695 1.00 0.32 29 LEU A CA 12
ATOM 12708 C C . LEU A 1 29 ? 12.865 -2.212 -3.391 1.00 0.36 29 LEU A C 12
ATOM 12709 O O . LEU A 1 29 ? 12.956 -1.738 -4.522 1.00 0.41 29 LEU A O 12
ATOM 12725 N N . ASP A 1 30 ? 13.909 -2.669 -2.718 1.00 0.34 30 ASP A N 12
ATOM 12726 C CA . ASP A 1 30 ? 15.233 -2.717 -3.326 1.00 0.39 30 ASP A CA 12
ATOM 12727 C C . ASP A 1 30 ? 15.229 -3.709 -4.471 1.00 0.43 30 ASP A C 12
ATOM 12728 O O . ASP A 1 30 ? 15.878 -3.513 -5.498 1.00 0.49 30 ASP A O 12
ATOM 12737 N N . GLU A 1 31 ? 14.452 -4.762 -4.287 1.00 0.43 31 GLU A N 12
ATOM 12738 C CA . GLU A 1 31 ? 14.338 -5.816 -5.272 1.00 0.49 31 GLU A CA 12
ATOM 12739 C C . GLU A 1 31 ? 13.407 -5.366 -6.389 1.00 0.51 31 GLU A C 12
ATOM 12740 O O . GLU A 1 31 ? 13.606 -5.684 -7.560 1.00 0.62 31 GLU A O 12
ATOM 12752 N N . LEU A 1 32 ? 12.405 -4.593 -6.005 1.00 0.52 32 LEU A N 12
ATOM 12753 C CA . LEU A 1 32 ? 11.391 -4.113 -6.929 1.00 0.58 32 LEU A CA 12
ATOM 12754 C C . LEU A 1 32 ? 11.852 -2.872 -7.692 1.00 0.61 32 LEU A C 12
ATOM 12755 O O . LEU A 1 32 ? 11.207 -2.443 -8.651 1.00 0.71 32 LEU A O 12
ATOM 12771 N N . GLY A 1 33 ? 12.970 -2.304 -7.253 1.00 0.57 33 GLY A N 12
ATOM 12772 C CA . GLY A 1 33 ? 13.537 -1.143 -7.915 1.00 0.62 33 GLY A CA 12
ATOM 12773 C C . GLY A 1 33 ? 12.749 0.123 -7.648 1.00 0.63 33 GLY A C 12
ATOM 12774 O O . GLY A 1 33 ? 12.432 0.868 -8.572 1.00 0.75 33 GLY A O 12
ATOM 12778 N N . ILE A 1 34 ? 12.426 0.365 -6.385 1.00 0.54 34 ILE A N 12
ATOM 12779 C CA . ILE A 1 34 ? 11.653 1.540 -6.009 1.00 0.58 34 ILE A CA 12
ATOM 12780 C C . ILE A 1 34 ? 12.526 2.532 -5.252 1.00 0.65 34 ILE A C 12
ATOM 12781 O O . ILE A 1 34 ? 13.343 2.142 -4.418 1.00 0.68 34 ILE A O 12
ATOM 12797 N N . VAL A 1 35 ? 12.358 3.810 -5.550 1.00 0.77 35 VAL A N 12
ATOM 12798 C CA . VAL A 1 35 ? 13.041 4.859 -4.816 1.00 0.89 35 VAL A CA 12
ATOM 12799 C C . VAL A 1 35 ? 12.023 5.847 -4.239 1.00 0.74 35 VAL A C 12
ATOM 12800 O O . VAL A 1 35 ? 11.417 6.640 -4.962 1.00 0.90 35 VAL A O 12
ATOM 12813 N N . LEU A 1 36 ? 11.808 5.760 -2.935 1.00 0.70 36 LEU A N 12
ATOM 12814 C CA . LEU A 1 36 ? 10.838 6.607 -2.261 1.00 0.66 36 LEU A CA 12
ATOM 12815 C C . LEU A 1 36 ? 11.422 7.978 -1.958 1.00 0.68 36 LEU A C 12
ATOM 12816 O O . LEU A 1 36 ? 12.605 8.111 -1.639 1.00 0.84 36 LEU A O 12
ATOM 12832 N N . GLU A 1 37 ? 10.578 8.995 -2.058 1.00 0.72 37 GLU A N 12
ATOM 12833 C CA . GLU A 1 37 ? 10.962 10.348 -1.695 1.00 0.84 37 GLU A CA 12
ATOM 12834 C C . GLU A 1 37 ? 10.901 10.501 -0.181 1.00 0.76 37 GLU A C 12
ATOM 12835 O O . GLU A 1 37 ? 11.526 11.388 0.399 1.00 0.88 37 GLU A O 12
ATOM 12847 N N . ASP A 1 38 ? 10.136 9.618 0.443 1.00 0.61 38 ASP A N 12
ATOM 12848 C CA . ASP A 1 38 ? 10.056 9.527 1.883 1.00 0.54 38 ASP A CA 12
ATOM 12849 C C . ASP A 1 38 ? 10.056 8.056 2.253 1.00 0.41 38 ASP A C 12
ATOM 12850 O O . ASP A 1 38 ? 9.033 7.383 2.144 1.00 0.39 38 ASP A O 12
ATOM 12859 N N . PRO A 1 39 ? 11.212 7.520 2.656 1.00 0.41 39 PRO A N 12
ATOM 12860 C CA . PRO A 1 39 ? 11.353 6.093 2.943 1.00 0.40 39 PRO A CA 12
ATOM 12861 C C . PRO A 1 39 ? 10.624 5.681 4.213 1.00 0.32 39 PRO A C 12
ATOM 12862 O O . PRO A 1 39 ? 10.595 4.508 4.567 1.00 0.35 39 PRO A O 12
ATOM 12873 N N . THR A 1 40 ? 10.010 6.643 4.876 1.00 0.30 40 THR A N 12
ATOM 12874 C CA . THR A 1 40 ? 9.345 6.377 6.139 1.00 0.31 40 THR A CA 12
ATOM 12875 C C . THR A 1 40 ? 7.836 6.261 5.956 1.00 0.28 40 THR A C 12
ATOM 12876 O O . THR A 1 40 ? 7.063 6.417 6.905 1.00 0.48 40 THR A O 12
ATOM 12887 N N . VAL A 1 41 ? 7.419 5.998 4.726 1.00 0.20 41 VAL A N 12
ATOM 12888 C CA . VAL A 1 41 ? 6.017 5.750 4.433 1.00 0.17 41 VAL A CA 12
ATOM 12889 C C . VAL A 1 41 ? 5.728 4.257 4.486 1.00 0.14 41 VAL A C 12
ATOM 12890 O O . VAL A 1 41 ? 6.644 3.433 4.424 1.00 0.15 41 VAL A O 12
ATOM 12903 N N . LEU A 1 42 ? 4.460 3.911 4.614 1.00 0.14 42 LEU A N 12
ATOM 12904 C CA . LEU A 1 42 ? 4.050 2.519 4.591 1.00 0.14 42 LEU A CA 12
ATOM 12905 C C . LEU A 1 42 ? 3.799 2.075 3.164 1.00 0.12 42 LEU A C 12
ATOM 12906 O O . LEU A 1 42 ? 2.968 2.657 2.462 1.00 0.15 42 LEU A O 12
ATOM 12922 N N . ILE A 1 43 ? 4.534 1.066 2.732 1.00 0.11 43 ILE A N 12
ATOM 12923 C CA . ILE A 1 43 ? 4.339 0.504 1.411 1.00 0.10 43 ILE A CA 12
ATOM 12924 C C . ILE A 1 43 ? 3.592 -0.814 1.510 1.00 0.11 43 ILE A C 12
ATOM 12925 O O . ILE A 1 43 ? 3.848 -1.624 2.403 1.00 0.15 43 ILE A O 12
ATOM 12941 N N . GLY A 1 44 ? 2.656 -1.014 0.604 1.00 0.13 44 GLY A N 12
ATOM 12942 C CA . GLY A 1 44 ? 1.818 -2.185 0.662 1.00 0.16 44 GLY A CA 12
ATOM 12943 C C . GLY A 1 44 ? 2.004 -3.109 -0.515 1.00 0.17 44 GLY A C 12
ATOM 12944 O O . GLY A 1 44 ? 1.572 -2.805 -1.622 1.00 0.31 44 GLY A O 12
ATOM 12948 N N . ASP A 1 45 ? 2.643 -4.241 -0.282 1.00 0.18 45 ASP A N 12
ATOM 12949 C CA . ASP A 1 45 ? 2.775 -5.256 -1.318 1.00 0.20 45 ASP A CA 12
ATOM 12950 C C . ASP A 1 45 ? 1.443 -5.954 -1.478 1.00 0.20 45 ASP A C 12
ATOM 12951 O O . ASP A 1 45 ? 0.706 -6.107 -0.505 1.00 0.29 45 ASP A O 12
ATOM 12960 N N . GLY A 1 46 ? 1.126 -6.363 -2.688 1.00 0.18 46 GLY A N 12
ATOM 12961 C CA . GLY A 1 46 ? -0.096 -7.108 -2.900 1.00 0.21 46 GLY A CA 12
ATOM 12962 C C . GLY A 1 46 ? -1.325 -6.266 -2.660 1.00 0.18 46 GLY A C 12
ATOM 12963 O O . GLY A 1 46 ? -2.323 -6.746 -2.130 1.00 0.18 46 GLY A O 12
ATOM 12967 N N . CYS A 1 47 ? -1.249 -5.007 -3.039 1.00 0.17 47 CYS A N 12
ATOM 12968 C CA . CYS A 1 47 ? -2.314 -4.072 -2.757 1.00 0.15 47 CYS A CA 12
ATOM 12969 C C . CYS A 1 47 ? -3.182 -3.871 -3.977 1.00 0.19 47 CYS A C 12
ATOM 12970 O O . CYS A 1 47 ? -2.749 -3.315 -4.988 1.00 0.25 47 CYS A O 12
ATOM 12977 N N . ASP A 1 48 ? -4.401 -4.354 -3.891 1.00 0.19 48 ASP A N 12
ATOM 12978 C CA . ASP A 1 48 ? -5.352 -4.193 -4.977 1.00 0.24 48 ASP A CA 12
ATOM 12979 C C . ASP A 1 48 ? -6.323 -3.072 -4.651 1.00 0.21 48 ASP A C 12
ATOM 12980 O O . ASP A 1 48 ? -6.864 -3.009 -3.548 1.00 0.19 48 ASP A O 12
ATOM 12989 N N . PRO A 1 49 ? -6.516 -2.141 -5.587 1.00 0.26 49 PRO A N 12
ATOM 12990 C CA . PRO A 1 49 ? -7.470 -1.052 -5.414 1.00 0.28 49 PRO A CA 12
ATOM 12991 C C . PRO A 1 49 ? -8.872 -1.591 -5.179 1.00 0.31 49 PRO A C 12
ATOM 12992 O O . PRO A 1 49 ? -9.434 -2.274 -6.038 1.00 0.37 49 PRO A O 12
ATOM 13003 N N . ILE A 1 50 ? -9.435 -1.288 -4.020 1.00 0.30 50 ILE A N 12
ATOM 13004 C CA . ILE A 1 50 ? -10.762 -1.764 -3.690 1.00 0.36 50 ILE A CA 12
ATOM 13005 C C . ILE A 1 50 ? -11.780 -0.878 -4.384 1.00 0.43 50 ILE A C 12
ATOM 13006 O O . ILE A 1 50 ? -11.911 0.300 -4.063 1.00 0.46 50 ILE A O 12
ATOM 13022 N N . THR A 1 51 ? -12.456 -1.439 -5.363 1.00 0.54 51 THR A N 12
ATOM 13023 C CA . THR A 1 51 ? -13.369 -0.675 -6.195 1.00 0.64 51 THR A CA 12
ATOM 13024 C C . THR A 1 51 ? -14.610 -1.497 -6.528 1.00 0.79 51 THR A C 12
ATOM 13025 O O . THR A 1 51 ? -15.380 -1.162 -7.430 1.00 0.88 51 THR A O 12
ATOM 13036 N N . VAL A 1 52 ? -14.805 -2.563 -5.773 1.00 0.88 52 VAL A N 12
ATOM 13037 C CA . VAL A 1 52 ? -15.909 -3.474 -5.996 1.00 1.10 52 VAL A CA 12
ATOM 13038 C C . VAL A 1 52 ? -17.209 -2.884 -5.445 1.00 1.38 52 VAL A C 12
ATOM 13039 O O . VAL A 1 52 ? -17.193 -2.022 -4.563 1.00 1.44 52 VAL A O 12
ATOM 13052 N N . ALA A 1 53 ? -18.329 -3.317 -6.002 1.00 1.71 53 ALA A N 12
ATOM 13053 C CA . ALA A 1 53 ? -19.636 -2.913 -5.511 1.00 2.11 53 ALA A CA 12
ATOM 13054 C C . ALA A 1 53 ? -19.892 -3.514 -4.138 1.00 2.05 53 ALA A C 12
ATOM 13055 O O . ALA A 1 53 ? -20.011 -4.734 -3.994 1.00 2.54 53 ALA A O 12
ATOM 13062 N N . GLY A 1 54 ? -19.964 -2.652 -3.136 1.00 2.23 54 GLY A N 12
ATOM 13063 C CA . GLY A 1 54 ? -20.126 -3.107 -1.775 1.00 2.81 54 GLY A CA 12
ATOM 13064 C C . GLY A 1 54 ? -18.801 -3.493 -1.155 1.00 2.91 54 GLY A C 12
ATOM 13065 O O . GLY A 1 54 ? -18.515 -4.673 -0.965 1.00 3.50 54 GLY A O 12
ATOM 13069 N N . SER A 1 55 ? -17.988 -2.498 -0.837 1.00 2.88 55 SER A N 12
ATOM 13070 C CA . SER A 1 55 ? -16.661 -2.737 -0.288 1.00 3.27 55 SER A CA 12
ATOM 13071 C C . SER A 1 55 ? -16.687 -2.728 1.242 1.00 2.84 55 SER A C 12
ATOM 13072 O O . SER A 1 55 ? -15.842 -2.108 1.887 1.00 3.08 55 SER A O 12
ATOM 13080 N N . SER A 1 56 ? -17.661 -3.426 1.816 1.00 2.68 56 SER A N 12
ATOM 13081 C CA . SER A 1 56 ? -17.794 -3.513 3.262 1.00 2.71 56 SER A CA 12
ATOM 13082 C C . SER A 1 56 ? -16.670 -4.355 3.862 1.00 2.12 56 SER A C 12
ATOM 13083 O O . SER A 1 56 ? -16.119 -4.022 4.912 1.00 2.50 56 SER A O 12
ATOM 13091 N N . ASP A 1 57 ? -16.336 -5.444 3.185 1.00 1.64 57 ASP A N 12
ATOM 13092 C CA . ASP A 1 57 ? -15.223 -6.291 3.589 1.00 1.50 57 ASP A CA 12
ATOM 13093 C C . ASP A 1 57 ? -14.691 -7.045 2.380 1.00 1.07 57 ASP A C 12
ATOM 13094 O O . ASP A 1 57 ? -14.984 -8.226 2.179 1.00 1.44 57 ASP A O 12
ATOM 13103 N N . ALA A 1 58 ? -13.938 -6.339 1.556 1.00 0.67 58 ALA A N 12
ATOM 13104 C CA . ALA A 1 58 ? -13.344 -6.924 0.366 1.00 0.66 58 ALA A CA 12
ATOM 13105 C C . ALA A 1 58 ? -11.854 -7.142 0.582 1.00 0.60 58 ALA A C 12
ATOM 13106 O O . ALA A 1 58 ? -11.084 -7.302 -0.369 1.00 0.83 58 ALA A O 12
ATOM 13113 N N . CYS A 1 59 ? -11.457 -7.133 1.845 1.00 0.45 59 CYS A N 12
ATOM 13114 C CA . CYS A 1 59 ? -10.063 -7.294 2.205 1.00 0.54 59 CYS A CA 12
ATOM 13115 C C . CYS A 1 59 ? -9.932 -7.926 3.582 1.00 0.55 59 CYS A C 12
ATOM 13116 O O . CYS A 1 59 ? -10.548 -7.465 4.542 1.00 0.74 59 CYS A O 12
ATOM 13123 N N . SER A 1 60 ? -9.137 -8.980 3.671 1.00 0.64 60 SER A N 12
ATOM 13124 C CA . SER A 1 60 ? -8.878 -9.624 4.946 1.00 0.86 60 SER A CA 12
ATOM 13125 C C . SER A 1 60 ? -7.388 -9.592 5.290 1.00 0.71 60 SER A C 12
ATOM 13126 O O . SER A 1 60 ? -6.984 -10.030 6.369 1.00 1.05 60 SER A O 12
ATOM 13134 N N . ALA A 1 61 ? -6.569 -9.068 4.379 1.00 0.38 61 ALA A N 12
ATOM 13135 C CA . ALA A 1 61 ? -5.163 -8.842 4.682 1.00 0.32 61 ALA A CA 12
ATOM 13136 C C . ALA A 1 61 ? -5.026 -7.546 5.477 1.00 0.32 61 ALA A C 12
ATOM 13137 O O . ALA A 1 61 ? -4.980 -7.573 6.707 1.00 0.54 61 ALA A O 12
ATOM 13144 N N . THR A 1 62 ? -4.966 -6.410 4.792 1.00 0.22 62 THR A N 12
ATOM 13145 C CA . THR A 1 62 ? -5.017 -5.115 5.460 1.00 0.19 62 THR A CA 12
ATOM 13146 C C . THR A 1 62 ? -5.611 -4.046 4.542 1.00 0.18 62 THR A C 12
ATOM 13147 O O . THR A 1 62 ? -5.187 -3.889 3.397 1.00 0.20 62 THR A O 12
ATOM 13158 N N . ALA A 1 63 ? -6.596 -3.319 5.050 1.00 0.19 63 ALA A N 12
ATOM 13159 C CA . ALA A 1 63 ? -7.200 -2.222 4.311 1.00 0.20 63 ALA A CA 12
ATOM 13160 C C . ALA A 1 63 ? -6.402 -0.952 4.552 1.00 0.17 63 ALA A C 12
ATOM 13161 O O . ALA A 1 63 ? -6.067 -0.628 5.693 1.00 0.19 63 ALA A O 12
ATOM 13168 N N . VAL A 1 64 ? -6.086 -0.235 3.489 1.00 0.14 64 VAL A N 12
ATOM 13169 C CA . VAL A 1 64 ? -5.217 0.928 3.598 1.00 0.13 64 VAL A CA 12
ATOM 13170 C C . VAL A 1 64 ? -5.654 2.065 2.683 1.00 0.14 64 VAL A C 12
ATOM 13171 O O . VAL A 1 64 ? -6.516 1.900 1.818 1.00 0.21 64 VAL A O 12
ATOM 13184 N N . CYS A 1 65 ? -5.034 3.211 2.894 1.00 0.17 65 CYS A N 12
ATOM 13185 C CA . CYS A 1 65 ? -5.297 4.408 2.119 1.00 0.17 65 CYS A CA 12
ATOM 13186 C C . CYS A 1 65 ? -3.977 5.009 1.649 1.00 0.13 65 CYS A C 12
ATOM 13187 O O . CYS A 1 65 ? -3.278 5.657 2.428 1.00 0.14 65 CYS A O 12
ATOM 13194 N N . CYS A 1 66 ? -3.614 4.768 0.395 1.00 0.12 66 CYS A N 12
ATOM 13195 C CA . CYS A 1 66 ? -2.352 5.273 -0.132 1.00 0.13 66 CYS A CA 12
ATOM 13196 C C . CYS A 1 66 ? -2.502 6.657 -0.724 1.00 0.16 66 CYS A C 12
ATOM 13197 O O . CYS A 1 66 ? -3.331 6.901 -1.600 1.00 0.23 66 CYS A O 12
ATOM 13204 N N . SER A 1 67 ? -1.672 7.551 -0.228 1.00 0.24 67 SER A N 12
ATOM 13205 C CA . SER A 1 67 ? -1.669 8.936 -0.647 1.00 0.29 67 SER A CA 12
ATOM 13206 C C . SER A 1 67 ? -0.810 9.108 -1.898 1.00 0.32 67 SER A C 12
ATOM 13207 O O . SER A 1 67 ? -0.924 10.100 -2.621 1.00 0.41 67 SER A O 12
ATOM 13215 N N . ASP A 1 68 ? 0.046 8.129 -2.144 1.00 0.30 68 ASP A N 12
ATOM 13216 C CA . ASP A 1 68 ? 0.913 8.143 -3.311 1.00 0.37 68 ASP A CA 12
ATOM 13217 C C . ASP A 1 68 ? 0.476 7.055 -4.285 1.00 0.44 68 ASP A C 12
ATOM 13218 O O . ASP A 1 68 ? 0.105 5.957 -3.870 1.00 0.57 68 ASP A O 12
ATOM 13227 N N . ASN A 1 69 ? 0.519 7.355 -5.573 1.00 0.53 69 ASN A N 12
ATOM 13228 C CA . ASN A 1 69 ? -0.010 6.439 -6.574 1.00 0.63 69 ASN A CA 12
ATOM 13229 C C . ASN A 1 69 ? 1.068 5.996 -7.559 1.00 0.59 69 ASN A C 12
ATOM 13230 O O . ASN A 1 69 ? 0.766 5.611 -8.688 1.00 0.64 69 ASN A O 12
ATOM 13241 N N . ASN A 1 70 ? 2.325 6.043 -7.136 1.00 0.59 70 ASN A N 12
ATOM 13242 C CA . ASN A 1 70 ? 3.426 5.586 -7.984 1.00 0.64 70 ASN A CA 12
ATOM 13243 C C . ASN A 1 70 ? 3.633 4.086 -7.814 1.00 0.55 70 ASN A C 12
ATOM 13244 O O . ASN A 1 70 ? 4.721 3.625 -7.469 1.00 0.86 70 ASN A O 12
ATOM 13255 N N . VAL A 1 71 ? 2.573 3.332 -8.064 1.00 0.41 71 VAL A N 12
ATOM 13256 C CA . VAL A 1 71 ? 2.581 1.896 -7.866 1.00 0.38 71 VAL A CA 12
ATOM 13257 C C . VAL A 1 71 ? 3.384 1.184 -8.952 1.00 0.33 71 VAL A C 12
ATOM 13258 O O . VAL A 1 71 ? 3.321 1.541 -10.126 1.00 0.38 71 VAL A O 12
ATOM 13271 N N . SER A 1 72 ? 4.140 0.176 -8.548 1.00 0.32 72 SER A N 12
ATOM 13272 C CA . SER A 1 72 ? 4.975 -0.577 -9.474 1.00 0.37 72 SER A CA 12
ATOM 13273 C C . SER A 1 72 ? 4.225 -1.782 -10.051 1.00 0.42 72 SER A C 12
ATOM 13274 O O . SER A 1 72 ? 4.823 -2.658 -10.675 1.00 0.55 72 SER A O 12
ATOM 13282 N N . GLY A 1 73 ? 2.917 -1.832 -9.817 1.00 0.39 73 GLY A N 12
ATOM 13283 C CA . GLY A 1 73 ? 2.085 -2.848 -10.439 1.00 0.48 73 GLY A CA 12
ATOM 13284 C C . GLY A 1 73 ? 1.233 -3.627 -9.463 1.00 0.41 73 GLY A C 12
ATOM 13285 O O . GLY A 1 73 ? 0.102 -3.979 -9.786 1.00 0.48 73 GLY A O 12
ATOM 13289 N N . VAL A 1 74 ? 1.736 -3.878 -8.262 1.00 0.31 74 VAL A N 12
ATOM 13290 C CA . VAL A 1 74 ? 0.935 -4.560 -7.248 1.00 0.28 74 VAL A CA 12
ATOM 13291 C C . VAL A 1 74 ? 1.154 -3.953 -5.873 1.00 0.22 74 VAL A C 12
ATOM 13292 O O . VAL A 1 74 ? 0.484 -4.314 -4.912 1.00 0.34 74 VAL A O 12
ATOM 13305 N N . ILE A 1 75 ? 2.104 -3.042 -5.777 1.00 0.18 75 ILE A N 12
ATOM 13306 C CA . ILE A 1 75 ? 2.400 -2.400 -4.508 1.00 0.17 75 ILE A CA 12
ATOM 13307 C C . ILE A 1 75 ? 1.570 -1.147 -4.317 1.00 0.16 75 ILE A C 12
ATOM 13308 O O . ILE A 1 75 ? 0.794 -0.755 -5.187 1.00 0.20 75 ILE A O 12
ATOM 13324 N N . ALA A 1 76 ? 1.766 -0.530 -3.170 1.00 0.15 76 ALA A N 12
ATOM 13325 C CA . ALA A 1 76 ? 1.133 0.732 -2.835 1.00 0.16 76 ALA A CA 12
ATOM 13326 C C . ALA A 1 76 ? 2.103 1.577 -2.014 1.00 0.14 76 ALA A C 12
ATOM 13327 O O . ALA A 1 76 ? 2.876 1.035 -1.225 1.00 0.15 76 ALA A O 12
ATOM 13334 N N . ILE A 1 77 ? 2.087 2.890 -2.211 1.00 0.15 77 ILE A N 12
ATOM 13335 C CA . ILE A 1 77 ? 3.034 3.772 -1.534 1.00 0.16 77 ILE A CA 12
ATOM 13336 C C . ILE A 1 77 ? 2.316 4.849 -0.722 1.00 0.16 77 ILE A C 12
ATOM 13337 O O . ILE A 1 77 ? 1.389 5.495 -1.209 1.00 0.21 77 ILE A O 12
ATOM 13353 N N . GLY A 1 78 ? 2.745 5.031 0.522 1.00 0.16 78 GLY A N 12
ATOM 13354 C CA . GLY A 1 78 ? 2.165 6.060 1.363 1.00 0.17 78 GLY A CA 12
ATOM 13355 C C . GLY A 1 78 ? 0.788 5.681 1.853 1.00 0.15 78 GLY A C 12
ATOM 13356 O O . GLY A 1 78 ? -0.151 6.463 1.744 1.00 0.17 78 GLY A O 12
ATOM 13360 N N . CYS A 1 79 ? 0.672 4.483 2.403 1.00 0.13 79 CYS A N 12
ATOM 13361 C CA . CYS A 1 79 ? -0.609 3.972 2.840 1.00 0.13 79 CYS A CA 12
ATOM 13362 C C . CYS A 1 79 ? -0.809 4.156 4.331 1.00 0.13 79 CYS A C 12
ATOM 13363 O O . CYS A 1 79 ? 0.100 3.933 5.127 1.00 0.18 79 CYS A O 12
ATOM 13370 N N . LEU A 1 80 ? -1.999 4.597 4.694 1.00 0.14 80 LEU A N 12
ATOM 13371 C CA . LEU A 1 80 ? -2.407 4.619 6.083 1.00 0.15 80 LEU A CA 12
ATOM 13372 C C . LEU A 1 80 ? -3.439 3.531 6.319 1.00 0.15 80 LEU A C 12
ATOM 13373 O O . LEU A 1 80 ? -4.396 3.405 5.557 1.00 0.15 80 LEU A O 12
ATOM 13389 N N . PRO A 1 81 ? -3.242 2.712 7.352 1.00 0.15 81 PRO A N 12
ATOM 13390 C CA . PRO A 1 81 ? -4.133 1.592 7.657 1.00 0.17 81 PRO A CA 12
ATOM 13391 C C . PRO A 1 81 ? -5.519 2.048 8.100 1.00 0.21 81 PRO A C 12
ATOM 13392 O O . PRO A 1 81 ? -5.666 2.779 9.085 1.00 0.25 81 PRO A O 12
ATOM 13403 N N . VAL A 1 82 ? -6.528 1.613 7.364 1.00 0.23 82 VAL A N 12
ATOM 13404 C CA . VAL A 1 82 ? -7.903 1.900 7.690 1.00 0.30 82 VAL A CA 12
ATOM 13405 C C . VAL A 1 82 ? -8.596 0.619 8.120 1.00 0.39 82 VAL A C 12
ATOM 13406 O O . VAL A 1 82 ? -8.245 -0.467 7.665 1.00 0.42 82 VAL A O 12
ATOM 13419 N N . THR A 1 83 ? -9.562 0.744 8.998 1.00 0.53 83 THR A N 12
ATOM 13420 C CA . THR A 1 83 ? -10.217 -0.418 9.573 1.00 0.70 83 THR A CA 12
ATOM 13421 C C . THR A 1 83 ? -11.735 -0.262 9.531 1.00 1.46 83 THR A C 12
ATOM 13422 O O . THR A 1 83 ? -12.245 0.858 9.592 1.00 2.07 83 THR A O 12
ATOM 13433 N N . LEU A 1 84 ? -12.437 -1.392 9.412 1.00 1.87 84 LEU A N 12
ATOM 13434 C CA . LEU A 1 84 ? -13.893 -1.426 9.432 1.00 2.80 84 LEU A CA 12
ATOM 13435 C C . LEU A 1 84 ? -14.480 -0.702 8.227 1.00 3.45 84 LEU A C 12
ATOM 13436 O O . LEU A 1 84 ? -14.945 0.450 8.382 1.00 3.87 84 LEU A O 12
ATOM 13453 N N . GLY A 1 1 ? -20.578 3.065 -1.881 1.00 5.63 1 GLY A N 13
ATOM 13454 C CA . GLY A 1 1 ? -19.970 3.807 -3.011 1.00 4.92 1 GLY A CA 13
ATOM 13455 C C . GLY A 1 1 ? -18.812 3.047 -3.624 1.00 4.01 1 GLY A C 13
ATOM 13456 O O . GLY A 1 1 ? -18.447 1.971 -3.146 1.00 4.29 1 GLY A O 13
ATOM 13462 N N . SER A 1 2 ? -18.234 3.601 -4.678 1.00 3.39 2 SER A N 13
ATOM 13463 C CA . SER A 1 2 ? -17.120 2.966 -5.361 1.00 2.92 2 SER A CA 13
ATOM 13464 C C . SER A 1 2 ? -15.799 3.499 -4.814 1.00 2.13 2 SER A C 13
ATOM 13465 O O . SER A 1 2 ? -15.657 4.706 -4.591 1.00 2.36 2 SER A O 13
ATOM 13473 N N . TRP A 1 3 ? -14.847 2.587 -4.592 1.00 1.93 3 TRP A N 13
ATOM 13474 C CA . TRP A 1 3 ? -13.526 2.915 -4.039 1.00 1.69 3 TRP A CA 13
ATOM 13475 C C . TRP A 1 3 ? -13.620 3.320 -2.568 1.00 1.84 3 TRP A C 13
ATOM 13476 O O . TRP A 1 3 ? -13.094 2.637 -1.690 1.00 2.71 3 TRP A O 13
ATOM 13497 N N . GLY A 1 4 ? -14.294 4.429 -2.308 1.00 1.61 4 GLY A N 13
ATOM 13498 C CA . GLY A 1 4 ? -14.461 4.903 -0.956 1.00 2.03 4 GLY A CA 13
ATOM 13499 C C . GLY A 1 4 ? -14.025 6.342 -0.806 1.00 1.82 4 GLY A C 13
ATOM 13500 O O . GLY A 1 4 ? -13.432 6.916 -1.721 1.00 1.87 4 GLY A O 13
ATOM 13504 N N . GLN A 1 5 ? -14.334 6.930 0.336 1.00 1.92 5 GLN A N 13
ATOM 13505 C CA . GLN A 1 5 ? -13.945 8.302 0.621 1.00 1.96 5 GLN A CA 13
ATOM 13506 C C . GLN A 1 5 ? -12.721 8.321 1.528 1.00 1.53 5 GLN A C 13
ATOM 13507 O O . GLN A 1 5 ? -12.791 7.898 2.686 1.00 1.64 5 GLN A O 13
ATOM 13521 N N . CYS A 1 6 ? -11.599 8.786 1.001 1.00 1.29 6 CYS A N 13
ATOM 13522 C CA . CYS A 1 6 ? -10.381 8.894 1.791 1.00 0.94 6 CYS A CA 13
ATOM 13523 C C . CYS A 1 6 ? -9.508 10.036 1.278 1.00 0.96 6 CYS A C 13
ATOM 13524 O O . CYS A 1 6 ? -8.489 9.808 0.619 1.00 1.88 6 CYS A O 13
ATOM 13531 N N . SER A 1 7 ? -9.932 11.265 1.570 1.00 0.91 7 SER A N 13
ATOM 13532 C CA . SER A 1 7 ? -9.174 12.460 1.214 1.00 0.99 7 SER A CA 13
ATOM 13533 C C . SER A 1 7 ? -8.881 12.493 -0.292 1.00 1.25 7 SER A C 13
ATOM 13534 O O . SER A 1 7 ? -9.714 12.083 -1.107 1.00 1.82 7 SER A O 13
ATOM 13542 N N . THR A 1 8 ? -7.707 12.986 -0.653 1.00 1.48 8 THR A N 13
ATOM 13543 C CA . THR A 1 8 ? -7.280 13.026 -2.040 1.00 2.09 8 THR A CA 13
ATOM 13544 C C . THR A 1 8 ? -6.440 11.794 -2.387 1.00 1.70 8 THR A C 13
ATOM 13545 O O . THR A 1 8 ? -5.679 11.796 -3.360 1.00 2.23 8 THR A O 13
ATOM 13556 N N . GLY A 1 9 ? -6.583 10.745 -1.587 1.00 0.97 9 GLY A N 13
ATOM 13557 C CA . GLY A 1 9 ? -5.781 9.554 -1.774 1.00 0.72 9 GLY A CA 13
ATOM 13558 C C . GLY A 1 9 ? -6.534 8.442 -2.477 1.00 0.71 9 GLY A C 13
ATOM 13559 O O . GLY A 1 9 ? -7.589 8.668 -3.074 1.00 1.12 9 GLY A O 13
ATOM 13563 N N . SER A 1 10 ? -5.982 7.245 -2.409 1.00 0.38 10 SER A N 13
ATOM 13564 C CA . SER A 1 10 ? -6.564 6.074 -3.038 1.00 0.39 10 SER A CA 13
ATOM 13565 C C . SER A 1 10 ? -6.794 5.002 -1.983 1.00 0.28 10 SER A C 13
ATOM 13566 O O . SER A 1 10 ? -6.099 4.970 -0.971 1.00 0.29 10 SER A O 13
ATOM 13574 N N . ILE A 1 11 ? -7.785 4.149 -2.189 1.00 0.32 11 ILE A N 13
ATOM 13575 C CA . ILE A 1 11 ? -8.037 3.073 -1.250 1.00 0.27 11 ILE A CA 13
ATOM 13576 C C . ILE A 1 11 ? -7.753 1.725 -1.874 1.00 0.20 11 ILE A C 13
ATOM 13577 O O . ILE A 1 11 ? -8.214 1.407 -2.972 1.00 0.26 11 ILE A O 13
ATOM 13593 N N . GLN A 1 12 ? -6.997 0.940 -1.145 1.00 0.13 12 GLN A N 13
ATOM 13594 C CA . GLN A 1 12 ? -6.594 -0.385 -1.588 1.00 0.10 12 GLN A CA 13
ATOM 13595 C C . GLN A 1 12 ? -6.481 -1.328 -0.406 1.00 0.11 12 GLN A C 13
ATOM 13596 O O . GLN A 1 12 ? -6.576 -0.911 0.749 1.00 0.17 12 GLN A O 13
ATOM 13610 N N . CYS A 1 13 ? -6.310 -2.600 -0.701 1.00 0.12 13 CYS A N 13
ATOM 13611 C CA . CYS A 1 13 ? -6.144 -3.599 0.328 1.00 0.16 13 CYS A CA 13
ATOM 13612 C C . CYS A 1 13 ? -4.804 -4.286 0.160 1.00 0.13 13 CYS A C 13
ATOM 13613 O O . CYS A 1 13 ? -4.598 -5.069 -0.772 1.00 0.15 13 CYS A O 13
ATOM 13620 N N . CYS A 1 14 ? -3.889 -3.964 1.055 1.00 0.12 14 CYS A N 13
ATOM 13621 C CA . CYS A 1 14 ? -2.542 -4.483 0.992 1.00 0.12 14 CYS A CA 13
ATOM 13622 C C . CYS A 1 14 ? -2.456 -5.836 1.654 1.00 0.15 14 CYS A C 13
ATOM 13623 O O . CYS A 1 14 ? -2.882 -6.019 2.794 1.00 0.19 14 CYS A O 13
ATOM 13630 N N . GLN A 1 15 ? -1.917 -6.786 0.919 1.00 0.15 15 GLN A N 13
ATOM 13631 C CA . GLN A 1 15 ? -1.643 -8.096 1.450 1.00 0.16 15 GLN A CA 13
ATOM 13632 C C . GLN A 1 15 ? -0.527 -7.999 2.491 1.00 0.18 15 GLN A C 13
ATOM 13633 O O . GLN A 1 15 ? -0.555 -8.682 3.516 1.00 0.23 15 GLN A O 13
ATOM 13647 N N . ASN A 1 16 ? 0.433 -7.115 2.243 1.00 0.17 16 ASN A N 13
ATOM 13648 C CA . ASN A 1 16 ? 1.529 -6.888 3.173 1.00 0.21 16 ASN A CA 13
ATOM 13649 C C . ASN A 1 16 ? 1.761 -5.397 3.375 1.00 0.21 16 ASN A C 13
ATOM 13650 O O . ASN A 1 16 ? 2.194 -4.698 2.461 1.00 0.40 16 ASN A O 13
ATOM 13661 N N . VAL A 1 17 ? 1.465 -4.912 4.564 1.00 0.16 17 VAL A N 13
ATOM 13662 C CA . VAL A 1 17 ? 1.719 -3.518 4.902 1.00 0.13 17 VAL A CA 13
ATOM 13663 C C . VAL A 1 17 ? 3.030 -3.404 5.668 1.00 0.14 17 VAL A C 13
ATOM 13664 O O . VAL A 1 17 ? 3.118 -3.811 6.826 1.00 0.18 17 VAL A O 13
ATOM 13677 N N . VAL A 1 18 ? 4.051 -2.885 5.008 1.00 0.12 18 VAL A N 13
ATOM 13678 C CA . VAL A 1 18 ? 5.373 -2.786 5.605 1.00 0.13 18 VAL A CA 13
ATOM 13679 C C . VAL A 1 18 ? 5.957 -1.389 5.413 1.00 0.12 18 VAL A C 13
ATOM 13680 O O . VAL A 1 18 ? 5.767 -0.765 4.371 1.00 0.12 18 VAL A O 13
ATOM 13693 N N . PRO A 1 19 ? 6.640 -0.860 6.436 1.00 0.14 19 PRO A N 13
ATOM 13694 C CA . PRO A 1 19 ? 7.374 0.400 6.320 1.00 0.15 19 PRO A CA 13
ATOM 13695 C C . PRO A 1 19 ? 8.461 0.324 5.256 1.00 0.12 19 PRO A C 13
ATOM 13696 O O . PRO A 1 19 ? 9.136 -0.696 5.114 1.00 0.10 19 PRO A O 13
ATOM 13707 N N . GLY A 1 20 ? 8.618 1.402 4.500 1.00 0.14 20 GLY A N 13
ATOM 13708 C CA . GLY A 1 20 ? 9.613 1.437 3.446 1.00 0.13 20 GLY A CA 13
ATOM 13709 C C . GLY A 1 20 ? 11.029 1.394 3.984 1.00 0.14 20 GLY A C 13
ATOM 13710 O O . GLY A 1 20 ? 11.964 1.060 3.259 1.00 0.18 20 GLY A O 13
ATOM 13714 N N . ASP A 1 21 ? 11.184 1.738 5.257 1.00 0.17 21 ASP A N 13
ATOM 13715 C CA . ASP A 1 21 ? 12.478 1.672 5.925 1.00 0.21 21 ASP A CA 13
ATOM 13716 C C . ASP A 1 21 ? 12.557 0.412 6.780 1.00 0.19 21 ASP A C 13
ATOM 13717 O O . ASP A 1 21 ? 13.518 0.204 7.517 1.00 0.23 21 ASP A O 13
ATOM 13726 N N . SER A 1 22 ? 11.530 -0.421 6.678 1.00 0.16 22 SER A N 13
ATOM 13727 C CA . SER A 1 22 ? 11.498 -1.685 7.389 1.00 0.17 22 SER A CA 13
ATOM 13728 C C . SER A 1 22 ? 12.382 -2.696 6.689 1.00 0.16 22 SER A C 13
ATOM 13729 O O . SER A 1 22 ? 12.572 -2.611 5.480 1.00 0.14 22 SER A O 13
ATOM 13737 N N . ASP A 1 23 ? 12.902 -3.654 7.436 1.00 0.20 23 ASP A N 13
ATOM 13738 C CA . ASP A 1 23 ? 13.747 -4.697 6.859 1.00 0.22 23 ASP A CA 13
ATOM 13739 C C . ASP A 1 23 ? 13.058 -5.335 5.664 1.00 0.20 23 ASP A C 13
ATOM 13740 O O . ASP A 1 23 ? 13.682 -5.583 4.630 1.00 0.22 23 ASP A O 13
ATOM 13749 N N . LEU A 1 24 ? 11.759 -5.561 5.801 1.00 0.20 24 LEU A N 13
ATOM 13750 C CA . LEU A 1 24 ? 10.977 -6.145 4.728 1.00 0.21 24 LEU A CA 13
ATOM 13751 C C . LEU A 1 24 ? 10.767 -5.139 3.611 1.00 0.17 24 LEU A C 13
ATOM 13752 O O . LEU A 1 24 ? 11.247 -5.337 2.500 1.00 0.18 24 LEU A O 13
ATOM 13768 N N . GLY A 1 25 ? 10.077 -4.046 3.928 1.00 0.14 25 GLY A N 13
ATOM 13769 C CA . GLY A 1 25 ? 9.732 -3.048 2.927 1.00 0.12 25 GLY A CA 13
ATOM 13770 C C . GLY A 1 25 ? 10.927 -2.565 2.131 1.00 0.12 25 GLY A C 13
ATOM 13771 O O . GLY A 1 25 ? 10.839 -2.380 0.918 1.00 0.16 25 GLY A O 13
ATOM 13775 N N . THR A 1 26 ? 12.050 -2.399 2.809 1.00 0.13 26 THR A N 13
ATOM 13776 C CA . THR A 1 26 ? 13.261 -1.917 2.173 1.00 0.16 26 THR A CA 13
ATOM 13777 C C . THR A 1 26 ? 13.785 -2.942 1.178 1.00 0.20 26 THR A C 13
ATOM 13778 O O . THR A 1 26 ? 14.083 -2.610 0.032 1.00 0.24 26 THR A O 13
ATOM 13789 N N . LEU A 1 27 ? 13.860 -4.192 1.609 1.00 0.21 27 LEU A N 13
ATOM 13790 C CA . LEU A 1 27 ? 14.323 -5.269 0.748 1.00 0.28 27 LEU A CA 13
ATOM 13791 C C . LEU A 1 27 ? 13.333 -5.477 -0.396 1.00 0.29 27 LEU A C 13
ATOM 13792 O O . LEU A 1 27 ? 13.725 -5.786 -1.524 1.00 0.34 27 LEU A O 13
ATOM 13808 N N . LEU A 1 28 ? 12.053 -5.265 -0.109 1.00 0.27 28 LEU A N 13
ATOM 13809 C CA . LEU A 1 28 ? 11.007 -5.470 -1.099 1.00 0.31 28 LEU A CA 13
ATOM 13810 C C . LEU A 1 28 ? 11.109 -4.438 -2.212 1.00 0.32 28 LEU A C 13
ATOM 13811 O O . LEU A 1 28 ? 11.010 -4.775 -3.392 1.00 0.37 28 LEU A O 13
ATOM 13827 N N . LEU A 1 29 ? 11.324 -3.180 -1.842 1.00 0.30 29 LEU A N 13
ATOM 13828 C CA . LEU A 1 29 ? 11.428 -2.121 -2.833 1.00 0.32 29 LEU A CA 13
ATOM 13829 C C . LEU A 1 29 ? 12.814 -2.115 -3.468 1.00 0.36 29 LEU A C 13
ATOM 13830 O O . LEU A 1 29 ? 12.997 -1.615 -4.574 1.00 0.41 29 LEU A O 13
ATOM 13846 N N . ASP A 1 30 ? 13.782 -2.670 -2.752 1.00 0.34 30 ASP A N 13
ATOM 13847 C CA . ASP A 1 30 ? 15.126 -2.882 -3.286 1.00 0.39 30 ASP A CA 13
ATOM 13848 C C . ASP A 1 30 ? 15.065 -3.866 -4.441 1.00 0.43 30 ASP A C 13
ATOM 13849 O O . ASP A 1 30 ? 15.787 -3.752 -5.430 1.00 0.49 30 ASP A O 13
ATOM 13858 N N . GLU A 1 31 ? 14.164 -4.820 -4.301 1.00 0.43 31 GLU A N 13
ATOM 13859 C CA . GLU A 1 31 ? 13.946 -5.845 -5.293 1.00 0.49 31 GLU A CA 13
ATOM 13860 C C . GLU A 1 31 ? 13.194 -5.264 -6.480 1.00 0.51 31 GLU A C 13
ATOM 13861 O O . GLU A 1 31 ? 13.467 -5.581 -7.635 1.00 0.62 31 GLU A O 13
ATOM 13873 N N . LEU A 1 32 ? 12.255 -4.394 -6.166 1.00 0.52 32 LEU A N 13
ATOM 13874 C CA . LEU A 1 32 ? 11.388 -3.788 -7.162 1.00 0.58 32 LEU A CA 13
ATOM 13875 C C . LEU A 1 32 ? 12.050 -2.604 -7.863 1.00 0.61 32 LEU A C 13
ATOM 13876 O O . LEU A 1 32 ? 11.635 -2.204 -8.952 1.00 0.71 32 LEU A O 13
ATOM 13892 N N . GLY A 1 33 ? 13.072 -2.047 -7.229 1.00 0.57 33 GLY A N 13
ATOM 13893 C CA . GLY A 1 33 ? 13.795 -0.929 -7.806 1.00 0.62 33 GLY A CA 13
ATOM 13894 C C . GLY A 1 33 ? 13.070 0.388 -7.612 1.00 0.63 33 GLY A C 13
ATOM 13895 O O . GLY A 1 33 ? 13.136 1.274 -8.466 1.00 0.75 33 GLY A O 13
ATOM 13899 N N . ILE A 1 34 ? 12.390 0.523 -6.481 1.00 0.54 34 ILE A N 13
ATOM 13900 C CA . ILE A 1 34 ? 11.593 1.714 -6.207 1.00 0.58 34 ILE A CA 13
ATOM 13901 C C . ILE A 1 34 ? 12.448 2.810 -5.595 1.00 0.65 34 ILE A C 13
ATOM 13902 O O . ILE A 1 34 ? 13.195 2.571 -4.646 1.00 0.68 34 ILE A O 13
ATOM 13918 N N . VAL A 1 35 ? 12.339 4.009 -6.138 1.00 0.77 35 VAL A N 13
ATOM 13919 C CA . VAL A 1 35 ? 13.026 5.153 -5.575 1.00 0.89 35 VAL A CA 13
ATOM 13920 C C . VAL A 1 35 ? 12.143 5.830 -4.537 1.00 0.74 35 VAL A C 13
ATOM 13921 O O . VAL A 1 35 ? 11.221 6.568 -4.879 1.00 0.90 35 VAL A O 13
ATOM 13934 N N . LEU A 1 36 ? 12.415 5.558 -3.271 1.00 0.70 36 LEU A N 13
ATOM 13935 C CA . LEU A 1 36 ? 11.650 6.157 -2.188 1.00 0.66 36 LEU A CA 13
ATOM 13936 C C . LEU A 1 36 ? 11.988 7.632 -2.043 1.00 0.68 36 LEU A C 13
ATOM 13937 O O . LEU A 1 36 ? 13.153 8.017 -1.948 1.00 0.84 36 LEU A O 13
ATOM 13953 N N . GLU A 1 37 ? 10.960 8.459 -2.069 1.00 0.72 37 GLU A N 13
ATOM 13954 C CA . GLU A 1 37 ? 11.117 9.875 -1.791 1.00 0.84 37 GLU A CA 13
ATOM 13955 C C . GLU A 1 37 ? 11.223 10.067 -0.290 1.00 0.76 37 GLU A C 13
ATOM 13956 O O . GLU A 1 37 ? 11.960 10.920 0.201 1.00 0.88 37 GLU A O 13
ATOM 13968 N N . ASP A 1 38 ? 10.477 9.241 0.425 1.00 0.61 38 ASP A N 13
ATOM 13969 C CA . ASP A 1 38 ? 10.489 9.216 1.867 1.00 0.54 38 ASP A CA 13
ATOM 13970 C C . ASP A 1 38 ? 10.312 7.778 2.309 1.00 0.41 38 ASP A C 13
ATOM 13971 O O . ASP A 1 38 ? 9.231 7.212 2.164 1.00 0.39 38 ASP A O 13
ATOM 13980 N N . PRO A 1 39 ? 11.369 7.156 2.834 1.00 0.41 39 PRO A N 13
ATOM 13981 C CA . PRO A 1 39 ? 11.329 5.748 3.228 1.00 0.40 39 PRO A CA 13
ATOM 13982 C C . PRO A 1 39 ? 10.470 5.539 4.469 1.00 0.32 39 PRO A C 13
ATOM 13983 O O . PRO A 1 39 ? 10.212 4.414 4.886 1.00 0.35 39 PRO A O 13
ATOM 13994 N N . THR A 1 40 ? 9.999 6.641 5.026 1.00 0.30 40 THR A N 13
ATOM 13995 C CA . THR A 1 40 ? 9.268 6.621 6.282 1.00 0.31 40 THR A CA 13
ATOM 13996 C C . THR A 1 40 ? 7.776 6.412 6.054 1.00 0.28 40 THR A C 13
ATOM 13997 O O . THR A 1 40 ? 6.958 6.627 6.949 1.00 0.48 40 THR A O 13
ATOM 14008 N N . VAL A 1 41 ? 7.425 6.003 4.847 1.00 0.20 41 VAL A N 13
ATOM 14009 C CA . VAL A 1 41 ? 6.038 5.749 4.506 1.00 0.17 41 VAL A CA 13
ATOM 14010 C C . VAL A 1 41 ? 5.759 4.254 4.494 1.00 0.14 41 VAL A C 13
ATOM 14011 O O . VAL A 1 41 ? 6.674 3.436 4.367 1.00 0.15 41 VAL A O 13
ATOM 14024 N N . LEU A 1 42 ? 4.496 3.905 4.640 1.00 0.14 42 LEU A N 13
ATOM 14025 C CA . LEU A 1 42 ? 4.079 2.518 4.589 1.00 0.14 42 LEU A CA 13
ATOM 14026 C C . LEU A 1 42 ? 3.832 2.105 3.153 1.00 0.12 42 LEU A C 13
ATOM 14027 O O . LEU A 1 42 ? 2.989 2.690 2.467 1.00 0.15 42 LEU A O 13
ATOM 14043 N N . ILE A 1 43 ? 4.577 1.116 2.697 1.00 0.11 43 ILE A N 13
ATOM 14044 C CA . ILE A 1 43 ? 4.377 0.583 1.368 1.00 0.10 43 ILE A CA 13
ATOM 14045 C C . ILE A 1 43 ? 3.629 -0.734 1.443 1.00 0.11 43 ILE A C 13
ATOM 14046 O O . ILE A 1 43 ? 3.933 -1.595 2.271 1.00 0.15 43 ILE A O 13
ATOM 14062 N N . GLY A 1 44 ? 2.637 -0.872 0.593 1.00 0.13 44 GLY A N 13
ATOM 14063 C CA . GLY A 1 44 ? 1.800 -2.042 0.630 1.00 0.16 44 GLY A CA 13
ATOM 14064 C C . GLY A 1 44 ? 2.083 -3.002 -0.495 1.00 0.17 44 GLY A C 13
ATOM 14065 O O . GLY A 1 44 ? 1.646 -2.792 -1.622 1.00 0.31 44 GLY A O 13
ATOM 14069 N N . ASP A 1 45 ? 2.809 -4.057 -0.192 1.00 0.18 45 ASP A N 13
ATOM 14070 C CA . ASP A 1 45 ? 3.073 -5.096 -1.172 1.00 0.20 45 ASP A CA 13
ATOM 14071 C C . ASP A 1 45 ? 1.879 -6.027 -1.230 1.00 0.20 45 ASP A C 13
ATOM 14072 O O . ASP A 1 45 ? 1.389 -6.483 -0.198 1.00 0.29 45 ASP A O 13
ATOM 14081 N N . GLY A 1 46 ? 1.384 -6.283 -2.422 1.00 0.18 46 GLY A N 13
ATOM 14082 C CA . GLY A 1 46 ? 0.196 -7.090 -2.546 1.00 0.21 46 GLY A CA 13
ATOM 14083 C C . GLY A 1 46 ? -1.057 -6.266 -2.345 1.00 0.18 46 GLY A C 13
ATOM 14084 O O . GLY A 1 46 ? -2.029 -6.733 -1.764 1.00 0.18 46 GLY A O 13
ATOM 14088 N N . CYS A 1 47 ? -1.028 -5.030 -2.809 1.00 0.17 47 CYS A N 13
ATOM 14089 C CA . CYS A 1 47 ? -2.124 -4.109 -2.568 1.00 0.15 47 CYS A CA 13
ATOM 14090 C C . CYS A 1 47 ? -2.964 -3.927 -3.815 1.00 0.19 47 CYS A C 13
ATOM 14091 O O . CYS A 1 47 ? -2.519 -3.342 -4.805 1.00 0.25 47 CYS A O 13
ATOM 14098 N N . ASP A 1 48 ? -4.166 -4.454 -3.767 1.00 0.19 48 ASP A N 13
ATOM 14099 C CA . ASP A 1 48 ? -5.122 -4.271 -4.843 1.00 0.24 48 ASP A CA 13
ATOM 14100 C C . ASP A 1 48 ? -6.150 -3.215 -4.468 1.00 0.21 48 ASP A C 13
ATOM 14101 O O . ASP A 1 48 ? -6.651 -3.188 -3.343 1.00 0.19 48 ASP A O 13
ATOM 14110 N N . PRO A 1 49 ? -6.447 -2.323 -5.412 1.00 0.26 49 PRO A N 13
ATOM 14111 C CA . PRO A 1 49 ? -7.415 -1.244 -5.225 1.00 0.28 49 PRO A CA 13
ATOM 14112 C C . PRO A 1 49 ? -8.813 -1.782 -4.949 1.00 0.31 49 PRO A C 13
ATOM 14113 O O . PRO A 1 49 ? -9.365 -2.529 -5.757 1.00 0.37 49 PRO A O 13
ATOM 14124 N N . ILE A 1 50 ? -9.389 -1.402 -3.815 1.00 0.30 50 ILE A N 13
ATOM 14125 C CA . ILE A 1 50 ? -10.707 -1.893 -3.452 1.00 0.36 50 ILE A CA 13
ATOM 14126 C C . ILE A 1 50 ? -11.764 -1.116 -4.217 1.00 0.43 50 ILE A C 13
ATOM 14127 O O . ILE A 1 50 ? -12.272 -0.096 -3.752 1.00 0.46 50 ILE A O 13
ATOM 14143 N N . THR A 1 51 ? -12.080 -1.604 -5.398 1.00 0.54 51 THR A N 13
ATOM 14144 C CA . THR A 1 51 ? -13.044 -0.944 -6.254 1.00 0.64 51 THR A CA 13
ATOM 14145 C C . THR A 1 51 ? -14.240 -1.856 -6.503 1.00 0.79 51 THR A C 13
ATOM 14146 O O . THR A 1 51 ? -15.087 -1.592 -7.355 1.00 0.88 51 THR A O 13
ATOM 14157 N N . VAL A 1 52 ? -14.311 -2.927 -5.733 1.00 0.88 52 VAL A N 13
ATOM 14158 C CA . VAL A 1 52 ? -15.446 -3.822 -5.786 1.00 1.10 52 VAL A CA 13
ATOM 14159 C C . VAL A 1 52 ? -16.405 -3.501 -4.649 1.00 1.38 52 VAL A C 13
ATOM 14160 O O . VAL A 1 52 ? -16.041 -3.541 -3.472 1.00 1.44 52 VAL A O 13
ATOM 14173 N N . ALA A 1 53 ? -17.624 -3.159 -5.007 1.00 1.71 53 ALA A N 13
ATOM 14174 C CA . ALA A 1 53 ? -18.613 -2.758 -4.026 1.00 2.11 53 ALA A CA 13
ATOM 14175 C C . ALA A 1 53 ? -19.631 -3.865 -3.804 1.00 2.05 53 ALA A C 13
ATOM 14176 O O . ALA A 1 53 ? -19.801 -4.740 -4.654 1.00 2.54 53 ALA A O 13
ATOM 14183 N N . GLY A 1 54 ? -20.293 -3.830 -2.660 1.00 2.23 54 GLY A N 13
ATOM 14184 C CA . GLY A 1 54 ? -21.289 -4.831 -2.349 1.00 2.81 54 GLY A CA 13
ATOM 14185 C C . GLY A 1 54 ? -21.149 -5.352 -0.937 1.00 2.91 54 GLY A C 13
ATOM 14186 O O . GLY A 1 54 ? -22.143 -5.666 -0.279 1.00 3.50 54 GLY A O 13
ATOM 14190 N N . SER A 1 55 ? -19.915 -5.438 -0.465 1.00 2.88 55 SER A N 13
ATOM 14191 C CA . SER A 1 55 ? -19.642 -5.928 0.875 1.00 3.27 55 SER A CA 13
ATOM 14192 C C . SER A 1 55 ? -18.580 -5.072 1.557 1.00 2.84 55 SER A C 13
ATOM 14193 O O . SER A 1 55 ? -17.727 -4.478 0.895 1.00 3.08 55 SER A O 13
ATOM 14201 N N . SER A 1 56 ? -18.654 -5.000 2.880 1.00 2.68 56 SER A N 13
ATOM 14202 C CA . SER A 1 56 ? -17.693 -4.241 3.665 1.00 2.71 56 SER A CA 13
ATOM 14203 C C . SER A 1 56 ? -16.367 -4.992 3.734 1.00 2.12 56 SER A C 13
ATOM 14204 O O . SER A 1 56 ? -15.294 -4.384 3.713 1.00 2.50 56 SER A O 13
ATOM 14212 N N . ASP A 1 57 ? -16.445 -6.316 3.795 1.00 1.64 57 ASP A N 13
ATOM 14213 C CA . ASP A 1 57 ? -15.251 -7.151 3.792 1.00 1.50 57 ASP A CA 13
ATOM 14214 C C . ASP A 1 57 ? -14.873 -7.495 2.355 1.00 1.07 57 ASP A C 13
ATOM 14215 O O . ASP A 1 57 ? -14.767 -8.661 1.972 1.00 1.44 57 ASP A O 13
ATOM 14224 N N . ALA A 1 58 ? -14.666 -6.450 1.564 1.00 0.67 58 ALA A N 13
ATOM 14225 C CA . ALA A 1 58 ? -14.308 -6.592 0.155 1.00 0.66 58 ALA A CA 13
ATOM 14226 C C . ALA A 1 58 ? -12.891 -7.128 -0.008 1.00 0.60 58 ALA A C 13
ATOM 14227 O O . ALA A 1 58 ? -12.444 -7.414 -1.119 1.00 0.83 58 ALA A O 13
ATOM 14234 N N . CYS A 1 59 ? -12.193 -7.243 1.108 1.00 0.45 59 CYS A N 13
ATOM 14235 C CA . CYS A 1 59 ? -10.861 -7.821 1.143 1.00 0.54 59 CYS A CA 13
ATOM 14236 C C . CYS A 1 59 ? -10.523 -8.215 2.574 1.00 0.55 59 CYS A C 13
ATOM 14237 O O . CYS A 1 59 ? -10.906 -7.522 3.521 1.00 0.74 59 CYS A O 13
ATOM 14244 N N . SER A 1 60 ? -9.817 -9.326 2.733 1.00 0.64 60 SER A N 13
ATOM 14245 C CA . SER A 1 60 ? -9.586 -9.894 4.050 1.00 0.86 60 SER A CA 13
ATOM 14246 C C . SER A 1 60 ? -8.141 -9.705 4.515 1.00 0.71 60 SER A C 13
ATOM 14247 O O . SER A 1 60 ? -7.802 -10.071 5.642 1.00 1.05 60 SER A O 13
ATOM 14255 N N . ALA A 1 61 ? -7.288 -9.140 3.664 1.00 0.38 61 ALA A N 13
ATOM 14256 C CA . ALA A 1 61 ? -5.890 -8.941 4.035 1.00 0.32 61 ALA A CA 13
ATOM 14257 C C . ALA A 1 61 ? -5.730 -7.735 4.962 1.00 0.32 61 ALA A C 13
ATOM 14258 O O . ALA A 1 61 ? -5.782 -7.875 6.185 1.00 0.54 61 ALA A O 13
ATOM 14265 N N . THR A 1 62 ? -5.536 -6.553 4.391 1.00 0.22 62 THR A N 13
ATOM 14266 C CA . THR A 1 62 ? -5.403 -5.338 5.184 1.00 0.19 62 THR A CA 13
ATOM 14267 C C . THR A 1 62 ? -5.893 -4.128 4.395 1.00 0.18 62 THR A C 13
ATOM 14268 O O . THR A 1 62 ? -5.436 -3.878 3.284 1.00 0.20 62 THR A O 13
ATOM 14279 N N . ALA A 1 63 ? -6.817 -3.375 4.967 1.00 0.19 63 ALA A N 13
ATOM 14280 C CA . ALA A 1 63 ? -7.356 -2.202 4.299 1.00 0.20 63 ALA A CA 13
ATOM 14281 C C . ALA A 1 63 ? -6.472 -0.998 4.567 1.00 0.17 63 ALA A C 13
ATOM 14282 O O . ALA A 1 63 ? -6.085 -0.736 5.706 1.00 0.19 63 ALA A O 13
ATOM 14289 N N . VAL A 1 64 ? -6.142 -0.272 3.514 1.00 0.14 64 VAL A N 13
ATOM 14290 C CA . VAL A 1 64 ? -5.262 0.877 3.623 1.00 0.13 64 VAL A CA 13
ATOM 14291 C C . VAL A 1 64 ? -5.693 1.992 2.684 1.00 0.14 64 VAL A C 13
ATOM 14292 O O . VAL A 1 64 ? -6.580 1.816 1.847 1.00 0.21 64 VAL A O 13
ATOM 14305 N N . CYS A 1 65 ? -5.051 3.132 2.834 1.00 0.17 65 CYS A N 13
ATOM 14306 C CA . CYS A 1 65 ? -5.331 4.293 2.015 1.00 0.17 65 CYS A CA 13
ATOM 14307 C C . CYS A 1 65 ? -4.020 4.961 1.624 1.00 0.13 65 CYS A C 13
ATOM 14308 O O . CYS A 1 65 ? -3.374 5.601 2.455 1.00 0.14 65 CYS A O 13
ATOM 14315 N N . CYS A 1 66 ? -3.609 4.781 0.380 1.00 0.12 66 CYS A N 13
ATOM 14316 C CA . CYS A 1 66 ? -2.359 5.356 -0.091 1.00 0.13 66 CYS A CA 13
ATOM 14317 C C . CYS A 1 66 ? -2.561 6.750 -0.650 1.00 0.16 66 CYS A C 13
ATOM 14318 O O . CYS A 1 66 ? -3.469 7.001 -1.442 1.00 0.23 66 CYS A O 13
ATOM 14325 N N . SER A 1 67 ? -1.701 7.655 -0.216 1.00 0.24 67 SER A N 13
ATOM 14326 C CA . SER A 1 67 ? -1.726 9.027 -0.685 1.00 0.29 67 SER A CA 13
ATOM 14327 C C . SER A 1 67 ? -1.128 9.108 -2.082 1.00 0.32 67 SER A C 13
ATOM 14328 O O . SER A 1 67 ? -1.430 10.019 -2.852 1.00 0.41 67 SER A O 13
ATOM 14336 N N . ASP A 1 68 ? -0.276 8.148 -2.396 1.00 0.30 68 ASP A N 13
ATOM 14337 C CA . ASP A 1 68 ? 0.322 8.058 -3.717 1.00 0.37 68 ASP A CA 13
ATOM 14338 C C . ASP A 1 68 ? -0.218 6.853 -4.463 1.00 0.44 68 ASP A C 13
ATOM 14339 O O . ASP A 1 68 ? -0.300 5.755 -3.915 1.00 0.57 68 ASP A O 13
ATOM 14348 N N . ASN A 1 69 ? -0.585 7.063 -5.715 1.00 0.53 69 ASN A N 13
ATOM 14349 C CA . ASN A 1 69 ? -1.106 5.990 -6.550 1.00 0.63 69 ASN A CA 13
ATOM 14350 C C . ASN A 1 69 ? -0.012 5.474 -7.477 1.00 0.59 69 ASN A C 13
ATOM 14351 O O . ASN A 1 69 ? -0.281 4.815 -8.482 1.00 0.64 69 ASN A O 13
ATOM 14362 N N . ASN A 1 70 ? 1.227 5.783 -7.124 1.00 0.59 70 ASN A N 13
ATOM 14363 C CA . ASN A 1 70 ? 2.382 5.329 -7.883 1.00 0.64 70 ASN A CA 13
ATOM 14364 C C . ASN A 1 70 ? 2.675 3.868 -7.557 1.00 0.55 70 ASN A C 13
ATOM 14365 O O . ASN A 1 70 ? 3.333 3.558 -6.565 1.00 0.86 70 ASN A O 13
ATOM 14376 N N . VAL A 1 71 ? 2.152 2.971 -8.377 1.00 0.41 71 VAL A N 13
ATOM 14377 C CA . VAL A 1 71 ? 2.299 1.551 -8.142 1.00 0.38 71 VAL A CA 13
ATOM 14378 C C . VAL A 1 71 ? 3.289 0.917 -9.114 1.00 0.33 71 VAL A C 13
ATOM 14379 O O . VAL A 1 71 ? 3.330 1.265 -10.293 1.00 0.38 71 VAL A O 13
ATOM 14392 N N . SER A 1 72 ? 4.090 -0.011 -8.607 1.00 0.32 72 SER A N 13
ATOM 14393 C CA . SER A 1 72 ? 5.040 -0.746 -9.432 1.00 0.37 72 SER A CA 13
ATOM 14394 C C . SER A 1 72 ? 4.418 -2.041 -9.956 1.00 0.42 72 SER A C 13
ATOM 14395 O O . SER A 1 72 ? 5.110 -2.902 -10.496 1.00 0.55 72 SER A O 13
ATOM 14403 N N . GLY A 1 73 ? 3.110 -2.176 -9.771 1.00 0.39 73 GLY A N 13
ATOM 14404 C CA . GLY A 1 73 ? 2.387 -3.309 -10.319 1.00 0.48 73 GLY A CA 13
ATOM 14405 C C . GLY A 1 73 ? 1.559 -4.054 -9.295 1.00 0.41 73 GLY A C 13
ATOM 14406 O O . GLY A 1 73 ? 0.476 -4.535 -9.621 1.00 0.48 73 GLY A O 13
ATOM 14410 N N . VAL A 1 74 ? 2.031 -4.142 -8.058 1.00 0.31 74 VAL A N 13
ATOM 14411 C CA . VAL A 1 74 ? 1.241 -4.781 -7.008 1.00 0.28 74 VAL A CA 13
ATOM 14412 C C . VAL A 1 74 ? 1.362 -4.041 -5.684 1.00 0.22 74 VAL A C 13
ATOM 14413 O O . VAL A 1 74 ? 0.737 -4.412 -4.696 1.00 0.34 74 VAL A O 13
ATOM 14426 N N . ILE A 1 75 ? 2.173 -3.004 -5.661 1.00 0.18 75 ILE A N 13
ATOM 14427 C CA . ILE A 1 75 ? 2.444 -2.292 -4.421 1.00 0.17 75 ILE A CA 13
ATOM 14428 C C . ILE A 1 75 ? 1.562 -1.070 -4.254 1.00 0.16 75 ILE A C 13
ATOM 14429 O O . ILE A 1 75 ? 0.695 -0.788 -5.078 1.00 0.20 75 ILE A O 13
ATOM 14445 N N . ALA A 1 76 ? 1.808 -0.365 -3.164 1.00 0.15 76 ALA A N 13
ATOM 14446 C CA . ALA A 1 76 ? 1.156 0.895 -2.866 1.00 0.16 76 ALA A CA 13
ATOM 14447 C C . ALA A 1 76 ? 2.106 1.756 -2.034 1.00 0.14 76 ALA A C 13
ATOM 14448 O O . ALA A 1 76 ? 2.809 1.233 -1.171 1.00 0.15 76 ALA A O 13
ATOM 14455 N N . ILE A 1 77 ? 2.151 3.058 -2.296 1.00 0.15 77 ILE A N 13
ATOM 14456 C CA . ILE A 1 77 ? 3.098 3.932 -1.607 1.00 0.16 77 ILE A CA 13
ATOM 14457 C C . ILE A 1 77 ? 2.383 4.988 -0.768 1.00 0.16 77 ILE A C 13
ATOM 14458 O O . ILE A 1 77 ? 1.531 5.724 -1.267 1.00 0.21 77 ILE A O 13
ATOM 14474 N N . GLY A 1 78 ? 2.737 5.048 0.512 1.00 0.16 78 GLY A N 13
ATOM 14475 C CA . GLY A 1 78 ? 2.164 6.041 1.398 1.00 0.17 78 GLY A CA 13
ATOM 14476 C C . GLY A 1 78 ? 0.784 5.648 1.863 1.00 0.15 78 GLY A C 13
ATOM 14477 O O . GLY A 1 78 ? -0.163 6.426 1.749 1.00 0.17 78 GLY A O 13
ATOM 14481 N N . CYS A 1 79 ? 0.670 4.440 2.387 1.00 0.13 79 CYS A N 13
ATOM 14482 C CA . CYS A 1 79 ? -0.611 3.905 2.805 1.00 0.13 79 CYS A CA 13
ATOM 14483 C C . CYS A 1 79 ? -0.834 4.055 4.296 1.00 0.13 79 CYS A C 13
ATOM 14484 O O . CYS A 1 79 ? 0.039 3.753 5.108 1.00 0.18 79 CYS A O 13
ATOM 14491 N N . LEU A 1 80 ? -2.008 4.547 4.647 1.00 0.14 80 LEU A N 13
ATOM 14492 C CA . LEU A 1 80 ? -2.433 4.588 6.030 1.00 0.15 80 LEU A CA 13
ATOM 14493 C C . LEU A 1 80 ? -3.417 3.460 6.293 1.00 0.15 80 LEU A C 13
ATOM 14494 O O . LEU A 1 80 ? -4.368 3.274 5.536 1.00 0.15 80 LEU A O 13
ATOM 14510 N N . PRO A 1 81 ? -3.185 2.681 7.351 1.00 0.15 81 PRO A N 13
ATOM 14511 C CA . PRO A 1 81 ? -4.038 1.545 7.703 1.00 0.17 81 PRO A CA 13
ATOM 14512 C C . PRO A 1 81 ? -5.424 1.986 8.148 1.00 0.21 81 PRO A C 13
ATOM 14513 O O . PRO A 1 81 ? -5.571 2.730 9.123 1.00 0.25 81 PRO A O 13
ATOM 14524 N N . VAL A 1 82 ? -6.432 1.528 7.428 1.00 0.23 82 VAL A N 13
ATOM 14525 C CA . VAL A 1 82 ? -7.802 1.857 7.730 1.00 0.30 82 VAL A CA 13
ATOM 14526 C C . VAL A 1 82 ? -8.582 0.594 8.046 1.00 0.39 82 VAL A C 13
ATOM 14527 O O . VAL A 1 82 ? -8.258 -0.486 7.560 1.00 0.42 82 VAL A O 13
ATOM 14540 N N . THR A 1 83 ? -9.590 0.726 8.876 1.00 0.53 83 THR A N 13
ATOM 14541 C CA . THR A 1 83 ? -10.421 -0.405 9.239 1.00 0.70 83 THR A CA 13
ATOM 14542 C C . THR A 1 83 ? -11.886 0.010 9.274 1.00 1.46 83 THR A C 13
ATOM 14543 O O . THR A 1 83 ? -12.225 1.059 9.824 1.00 2.07 83 THR A O 13
ATOM 14554 N N . LEU A 1 84 ? -12.732 -0.816 8.670 1.00 1.87 84 LEU A N 13
ATOM 14555 C CA . LEU A 1 84 ? -14.165 -0.566 8.599 1.00 2.80 84 LEU A CA 13
ATOM 14556 C C . LEU A 1 84 ? -14.459 0.756 7.892 1.00 3.45 84 LEU A C 13
ATOM 14557 O O . LEU A 1 84 ? -14.918 1.707 8.554 1.00 3.87 84 LEU A O 13
ATOM 14574 N N . GLY A 1 1 ? -19.419 2.656 -1.559 1.00 5.63 1 GLY A N 14
ATOM 14575 C CA . GLY A 1 1 ? -19.390 3.084 -2.976 1.00 4.92 1 GLY A CA 14
ATOM 14576 C C . GLY A 1 1 ? -18.691 2.076 -3.863 1.00 4.01 1 GLY A C 14
ATOM 14577 O O . GLY A 1 1 ? -18.372 0.970 -3.422 1.00 4.29 1 GLY A O 14
ATOM 14583 N N . SER A 1 2 ? -18.444 2.455 -5.110 1.00 3.39 2 SER A N 14
ATOM 14584 C CA . SER A 1 2 ? -17.794 1.568 -6.065 1.00 2.92 2 SER A CA 14
ATOM 14585 C C . SER A 1 2 ? -16.295 1.852 -6.120 1.00 2.13 2 SER A C 14
ATOM 14586 O O . SER A 1 2 ? -15.570 1.280 -6.932 1.00 2.36 2 SER A O 14
ATOM 14594 N N . TRP A 1 3 ? -15.842 2.743 -5.254 1.00 1.93 3 TRP A N 14
ATOM 14595 C CA . TRP A 1 3 ? -14.434 3.092 -5.158 1.00 1.69 3 TRP A CA 14
ATOM 14596 C C . TRP A 1 3 ? -14.127 3.566 -3.746 1.00 1.84 3 TRP A C 14
ATOM 14597 O O . TRP A 1 3 ? -14.905 4.322 -3.159 1.00 2.71 3 TRP A O 14
ATOM 14618 N N . GLY A 1 4 ? -13.018 3.099 -3.194 1.00 1.61 4 GLY A N 14
ATOM 14619 C CA . GLY A 1 4 ? -12.629 3.494 -1.856 1.00 2.03 4 GLY A CA 14
ATOM 14620 C C . GLY A 1 4 ? -12.171 4.937 -1.785 1.00 1.82 4 GLY A C 14
ATOM 14621 O O . GLY A 1 4 ? -11.010 5.245 -2.066 1.00 1.87 4 GLY A O 14
ATOM 14625 N N . GLN A 1 5 ? -13.087 5.821 -1.422 1.00 1.92 5 GLN A N 14
ATOM 14626 C CA . GLN A 1 5 ? -12.785 7.236 -1.288 1.00 1.96 5 GLN A CA 14
ATOM 14627 C C . GLN A 1 5 ? -12.007 7.489 -0.005 1.00 1.53 5 GLN A C 14
ATOM 14628 O O . GLN A 1 5 ? -12.358 6.970 1.055 1.00 1.64 5 GLN A O 14
ATOM 14642 N N . CYS A 1 6 ? -10.950 8.274 -0.104 1.00 1.29 6 CYS A N 14
ATOM 14643 C CA . CYS A 1 6 ? -10.122 8.578 1.054 1.00 0.94 6 CYS A CA 14
ATOM 14644 C C . CYS A 1 6 ? -9.675 10.035 1.013 1.00 0.96 6 CYS A C 14
ATOM 14645 O O . CYS A 1 6 ? -8.484 10.333 1.075 1.00 1.88 6 CYS A O 14
ATOM 14652 N N . SER A 1 7 ? -10.653 10.930 0.890 1.00 0.91 7 SER A N 14
ATOM 14653 C CA . SER A 1 7 ? -10.417 12.374 0.848 1.00 0.99 7 SER A CA 14
ATOM 14654 C C . SER A 1 7 ? -9.584 12.777 -0.374 1.00 1.25 7 SER A C 14
ATOM 14655 O O . SER A 1 7 ? -10.130 13.236 -1.379 1.00 1.82 7 SER A O 14
ATOM 14663 N N . THR A 1 8 ? -8.275 12.585 -0.298 1.00 1.48 8 THR A N 14
ATOM 14664 C CA . THR A 1 8 ? -7.387 12.932 -1.391 1.00 2.09 8 THR A CA 14
ATOM 14665 C C . THR A 1 8 ? -6.710 11.678 -1.940 1.00 1.70 8 THR A C 14
ATOM 14666 O O . THR A 1 8 ? -6.375 11.605 -3.123 1.00 2.23 8 THR A O 14
ATOM 14677 N N . GLY A 1 9 ? -6.540 10.685 -1.073 1.00 0.97 9 GLY A N 14
ATOM 14678 C CA . GLY A 1 9 ? -5.822 9.483 -1.446 1.00 0.72 9 GLY A CA 14
ATOM 14679 C C . GLY A 1 9 ? -6.735 8.372 -1.917 1.00 0.71 9 GLY A C 14
ATOM 14680 O O . GLY A 1 9 ? -7.950 8.554 -2.028 1.00 1.12 9 GLY A O 14
ATOM 14684 N N . SER A 1 10 ? -6.148 7.218 -2.178 1.00 0.38 10 SER A N 14
ATOM 14685 C CA . SER A 1 10 ? -6.879 6.073 -2.693 1.00 0.39 10 SER A CA 14
ATOM 14686 C C . SER A 1 10 ? -6.885 4.954 -1.660 1.00 0.28 10 SER A C 14
ATOM 14687 O O . SER A 1 10 ? -5.989 4.878 -0.825 1.00 0.29 10 SER A O 14
ATOM 14695 N N . ILE A 1 11 ? -7.912 4.116 -1.685 1.00 0.32 11 ILE A N 14
ATOM 14696 C CA . ILE A 1 11 ? -7.975 2.993 -0.766 1.00 0.27 11 ILE A CA 14
ATOM 14697 C C . ILE A 1 11 ? -7.749 1.678 -1.486 1.00 0.20 11 ILE A C 14
ATOM 14698 O O . ILE A 1 11 ? -8.346 1.397 -2.529 1.00 0.26 11 ILE A O 14
ATOM 14714 N N . GLN A 1 12 ? -6.894 0.875 -0.899 1.00 0.13 12 GLN A N 14
ATOM 14715 C CA . GLN A 1 12 ? -6.555 -0.429 -1.442 1.00 0.10 12 GLN A CA 14
ATOM 14716 C C . GLN A 1 12 ? -6.425 -1.453 -0.326 1.00 0.11 12 GLN A C 14
ATOM 14717 O O . GLN A 1 12 ? -6.372 -1.104 0.855 1.00 0.17 12 GLN A O 14
ATOM 14731 N N . CYS A 1 13 ? -6.415 -2.714 -0.707 1.00 0.12 13 CYS A N 14
ATOM 14732 C CA . CYS A 1 13 ? -6.262 -3.805 0.232 1.00 0.16 13 CYS A CA 14
ATOM 14733 C C . CYS A 1 13 ? -4.904 -4.466 0.025 1.00 0.13 13 CYS A C 14
ATOM 14734 O O . CYS A 1 13 ? -4.695 -5.197 -0.944 1.00 0.15 13 CYS A O 14
ATOM 14741 N N . CYS A 1 14 ? -3.976 -4.182 0.927 1.00 0.12 14 CYS A N 14
ATOM 14742 C CA . CYS A 1 14 ? -2.603 -4.645 0.793 1.00 0.12 14 CYS A CA 14
ATOM 14743 C C . CYS A 1 14 ? -2.400 -5.988 1.463 1.00 0.15 14 CYS A C 14
ATOM 14744 O O . CYS A 1 14 ? -2.775 -6.187 2.620 1.00 0.19 14 CYS A O 14
ATOM 14751 N N . GLN A 1 15 ? -1.793 -6.898 0.721 1.00 0.15 15 GLN A N 14
ATOM 14752 C CA . GLN A 1 15 ? -1.452 -8.208 1.233 1.00 0.16 15 GLN A CA 14
ATOM 14753 C C . GLN A 1 15 ? -0.267 -8.102 2.194 1.00 0.18 15 GLN A C 14
ATOM 14754 O O . GLN A 1 15 ? -0.143 -8.887 3.131 1.00 0.23 15 GLN A O 14
ATOM 14768 N N . ASN A 1 16 ? 0.585 -7.110 1.971 1.00 0.17 16 ASN A N 14
ATOM 14769 C CA . ASN A 1 16 ? 1.746 -6.892 2.823 1.00 0.21 16 ASN A CA 14
ATOM 14770 C C . ASN A 1 16 ? 1.942 -5.408 3.098 1.00 0.21 16 ASN A C 14
ATOM 14771 O O . ASN A 1 16 ? 2.415 -4.668 2.240 1.00 0.40 16 ASN A O 14
ATOM 14782 N N . VAL A 1 17 ? 1.584 -4.980 4.288 1.00 0.16 17 VAL A N 14
ATOM 14783 C CA . VAL A 1 17 ? 1.760 -3.587 4.686 1.00 0.13 17 VAL A CA 14
ATOM 14784 C C . VAL A 1 17 ? 3.008 -3.447 5.544 1.00 0.14 17 VAL A C 14
ATOM 14785 O O . VAL A 1 17 ? 3.015 -3.831 6.715 1.00 0.18 17 VAL A O 14
ATOM 14798 N N . VAL A 1 18 ? 4.061 -2.908 4.954 1.00 0.12 18 VAL A N 14
ATOM 14799 C CA . VAL A 1 18 ? 5.346 -2.803 5.626 1.00 0.13 18 VAL A CA 14
ATOM 14800 C C . VAL A 1 18 ? 5.929 -1.401 5.474 1.00 0.12 18 VAL A C 14
ATOM 14801 O O . VAL A 1 18 ? 5.747 -0.753 4.445 1.00 0.12 18 VAL A O 14
ATOM 14814 N N . PRO A 1 19 ? 6.610 -0.897 6.514 1.00 0.14 19 PRO A N 14
ATOM 14815 C CA . PRO A 1 19 ? 7.346 0.364 6.425 1.00 0.15 19 PRO A CA 14
ATOM 14816 C C . PRO A 1 19 ? 8.441 0.294 5.368 1.00 0.12 19 PRO A C 14
ATOM 14817 O O . PRO A 1 19 ? 9.153 -0.704 5.264 1.00 0.10 19 PRO A O 14
ATOM 14828 N N . GLY A 1 20 ? 8.561 1.350 4.574 1.00 0.14 20 GLY A N 14
ATOM 14829 C CA . GLY A 1 20 ? 9.554 1.382 3.516 1.00 0.13 20 GLY A CA 14
ATOM 14830 C C . GLY A 1 20 ? 10.972 1.371 4.052 1.00 0.14 20 GLY A C 14
ATOM 14831 O O . GLY A 1 20 ? 11.908 0.997 3.350 1.00 0.18 20 GLY A O 14
ATOM 14835 N N . ASP A 1 21 ? 11.121 1.786 5.301 1.00 0.17 21 ASP A N 14
ATOM 14836 C CA . ASP A 1 21 ? 12.408 1.775 5.984 1.00 0.21 21 ASP A CA 14
ATOM 14837 C C . ASP A 1 21 ? 12.524 0.535 6.863 1.00 0.19 21 ASP A C 14
ATOM 14838 O O . ASP A 1 21 ? 13.512 0.350 7.578 1.00 0.23 21 ASP A O 14
ATOM 14847 N N . SER A 1 22 ? 11.508 -0.312 6.803 1.00 0.16 22 SER A N 14
ATOM 14848 C CA . SER A 1 22 ? 11.520 -1.573 7.521 1.00 0.17 22 SER A CA 14
ATOM 14849 C C . SER A 1 22 ? 12.428 -2.557 6.814 1.00 0.16 22 SER A C 14
ATOM 14850 O O . SER A 1 22 ? 12.638 -2.447 5.611 1.00 0.14 22 SER A O 14
ATOM 14858 N N . ASP A 1 23 ? 12.951 -3.519 7.550 1.00 0.20 23 ASP A N 14
ATOM 14859 C CA . ASP A 1 23 ? 13.788 -4.557 6.957 1.00 0.22 23 ASP A CA 14
ATOM 14860 C C . ASP A 1 23 ? 13.041 -5.225 5.819 1.00 0.20 23 ASP A C 14
ATOM 14861 O O . ASP A 1 23 ? 13.604 -5.505 4.759 1.00 0.22 23 ASP A O 14
ATOM 14870 N N . LEU A 1 24 ? 11.761 -5.456 6.054 1.00 0.20 24 LEU A N 14
ATOM 14871 C CA . LEU A 1 24 ? 10.879 -6.008 5.043 1.00 0.21 24 LEU A CA 14
ATOM 14872 C C . LEU A 1 24 ? 10.719 -5.038 3.881 1.00 0.17 24 LEU A C 14
ATOM 14873 O O . LEU A 1 24 ? 11.164 -5.314 2.773 1.00 0.18 24 LEU A O 14
ATOM 14889 N N . GLY A 1 25 ? 10.114 -3.887 4.162 1.00 0.14 25 GLY A N 14
ATOM 14890 C CA . GLY A 1 25 ? 9.789 -2.925 3.122 1.00 0.12 25 GLY A CA 14
ATOM 14891 C C . GLY A 1 25 ? 10.988 -2.482 2.309 1.00 0.12 25 GLY A C 14
ATOM 14892 O O . GLY A 1 25 ? 10.900 -2.352 1.088 1.00 0.16 25 GLY A O 14
ATOM 14896 N N . THR A 1 26 ? 12.112 -2.274 2.976 1.00 0.13 26 THR A N 14
ATOM 14897 C CA . THR A 1 26 ? 13.318 -1.818 2.307 1.00 0.16 26 THR A CA 14
ATOM 14898 C C . THR A 1 26 ? 13.826 -2.887 1.352 1.00 0.20 26 THR A C 14
ATOM 14899 O O . THR A 1 26 ? 14.212 -2.593 0.222 1.00 0.24 26 THR A O 14
ATOM 14910 N N . LEU A 1 27 ? 13.789 -4.132 1.803 1.00 0.21 27 LEU A N 14
ATOM 14911 C CA . LEU A 1 27 ? 14.200 -5.251 0.974 1.00 0.28 27 LEU A CA 14
ATOM 14912 C C . LEU A 1 27 ? 13.233 -5.395 -0.198 1.00 0.29 27 LEU A C 14
ATOM 14913 O O . LEU A 1 27 ? 13.644 -5.659 -1.329 1.00 0.34 27 LEU A O 14
ATOM 14929 N N . LEU A 1 28 ? 11.950 -5.167 0.072 1.00 0.27 28 LEU A N 14
ATOM 14930 C CA . LEU A 1 28 ? 10.920 -5.340 -0.940 1.00 0.31 28 LEU A CA 14
ATOM 14931 C C . LEU A 1 28 ? 11.096 -4.331 -2.065 1.00 0.32 28 LEU A C 14
ATOM 14932 O O . LEU A 1 28 ? 11.068 -4.691 -3.240 1.00 0.37 28 LEU A O 14
ATOM 14948 N N . LEU A 1 29 ? 11.299 -3.069 -1.707 1.00 0.30 29 LEU A N 14
ATOM 14949 C CA . LEU A 1 29 ? 11.396 -2.023 -2.709 1.00 0.32 29 LEU A CA 14
ATOM 14950 C C . LEU A 1 29 ? 12.759 -2.021 -3.384 1.00 0.36 29 LEU A C 14
ATOM 14951 O O . LEU A 1 29 ? 12.907 -1.525 -4.499 1.00 0.41 29 LEU A O 14
ATOM 14967 N N . ASP A 1 30 ? 13.749 -2.579 -2.709 1.00 0.34 30 ASP A N 14
ATOM 14968 C CA . ASP A 1 30 ? 15.075 -2.722 -3.293 1.00 0.39 30 ASP A CA 14
ATOM 14969 C C . ASP A 1 30 ? 15.029 -3.752 -4.406 1.00 0.43 30 ASP A C 14
ATOM 14970 O O . ASP A 1 30 ? 15.711 -3.631 -5.423 1.00 0.49 30 ASP A O 14
ATOM 14979 N N . GLU A 1 31 ? 14.193 -4.757 -4.205 1.00 0.43 31 GLU A N 14
ATOM 14980 C CA . GLU A 1 31 ? 14.028 -5.828 -5.171 1.00 0.49 31 GLU A CA 14
ATOM 14981 C C . GLU A 1 31 ? 13.090 -5.386 -6.289 1.00 0.51 31 GLU A C 14
ATOM 14982 O O . GLU A 1 31 ? 12.953 -6.056 -7.313 1.00 0.62 31 GLU A O 14
ATOM 14994 N N . LEU A 1 32 ? 12.443 -4.250 -6.075 1.00 0.52 32 LEU A N 14
ATOM 14995 C CA . LEU A 1 32 ? 11.492 -3.711 -7.031 1.00 0.58 32 LEU A CA 14
ATOM 14996 C C . LEU A 1 32 ? 12.045 -2.467 -7.721 1.00 0.61 32 LEU A C 14
ATOM 14997 O O . LEU A 1 32 ? 11.396 -1.885 -8.590 1.00 0.71 32 LEU A O 14
ATOM 15013 N N . GLY A 1 33 ? 13.251 -2.073 -7.319 1.00 0.57 33 GLY A N 14
ATOM 15014 C CA . GLY A 1 33 ? 13.916 -0.927 -7.916 1.00 0.62 33 GLY A CA 14
ATOM 15015 C C . GLY A 1 33 ? 13.160 0.372 -7.709 1.00 0.63 33 GLY A C 14
ATOM 15016 O O . GLY A 1 33 ? 13.038 1.175 -8.634 1.00 0.75 33 GLY A O 14
ATOM 15020 N N . ILE A 1 34 ? 12.660 0.586 -6.500 1.00 0.54 34 ILE A N 14
ATOM 15021 C CA . ILE A 1 34 ? 11.865 1.773 -6.208 1.00 0.58 34 ILE A CA 14
ATOM 15022 C C . ILE A 1 34 ? 12.729 2.876 -5.610 1.00 0.65 34 ILE A C 14
ATOM 15023 O O . ILE A 1 34 ? 13.594 2.619 -4.770 1.00 0.68 34 ILE A O 14
ATOM 15039 N N . VAL A 1 35 ? 12.496 4.100 -6.059 1.00 0.77 35 VAL A N 14
ATOM 15040 C CA . VAL A 1 35 ? 13.179 5.260 -5.514 1.00 0.89 35 VAL A CA 14
ATOM 15041 C C . VAL A 1 35 ? 12.293 5.952 -4.482 1.00 0.74 35 VAL A C 14
ATOM 15042 O O . VAL A 1 35 ? 11.338 6.647 -4.834 1.00 0.90 35 VAL A O 14
ATOM 15055 N N . LEU A 1 36 ? 12.597 5.747 -3.209 1.00 0.70 36 LEU A N 14
ATOM 15056 C CA . LEU A 1 36 ? 11.815 6.348 -2.136 1.00 0.66 36 LEU A CA 14
ATOM 15057 C C . LEU A 1 36 ? 12.109 7.839 -2.010 1.00 0.68 36 LEU A C 14
ATOM 15058 O O . LEU A 1 36 ? 13.263 8.269 -2.034 1.00 0.84 36 LEU A O 14
ATOM 15074 N N . GLU A 1 37 ? 11.050 8.623 -1.906 1.00 0.72 37 GLU A N 14
ATOM 15075 C CA . GLU A 1 37 ? 11.176 10.049 -1.663 1.00 0.84 37 GLU A CA 14
ATOM 15076 C C . GLU A 1 37 ? 11.211 10.278 -0.160 1.00 0.76 37 GLU A C 14
ATOM 15077 O O . GLU A 1 37 ? 11.864 11.190 0.341 1.00 0.88 37 GLU A O 14
ATOM 15089 N N . ASP A 1 38 ? 10.503 9.411 0.540 1.00 0.61 38 ASP A N 14
ATOM 15090 C CA . ASP A 1 38 ? 10.476 9.393 1.979 1.00 0.54 38 ASP A CA 14
ATOM 15091 C C . ASP A 1 38 ? 10.346 7.947 2.408 1.00 0.41 38 ASP A C 14
ATOM 15092 O O . ASP A 1 38 ? 9.310 7.322 2.188 1.00 0.39 38 ASP A O 14
ATOM 15101 N N . PRO A 1 39 ? 11.402 7.376 2.983 1.00 0.41 39 PRO A N 14
ATOM 15102 C CA . PRO A 1 39 ? 11.425 5.957 3.317 1.00 0.40 39 PRO A CA 14
ATOM 15103 C C . PRO A 1 39 ? 10.566 5.632 4.532 1.00 0.32 39 PRO A C 14
ATOM 15104 O O . PRO A 1 39 ? 10.392 4.470 4.881 1.00 0.35 39 PRO A O 14
ATOM 15115 N N . THR A 1 40 ? 9.999 6.656 5.153 1.00 0.30 40 THR A N 14
ATOM 15116 C CA . THR A 1 40 ? 9.263 6.456 6.395 1.00 0.31 40 THR A CA 14
ATOM 15117 C C . THR A 1 40 ? 7.767 6.351 6.137 1.00 0.28 40 THR A C 14
ATOM 15118 O O . THR A 1 40 ? 6.942 6.595 7.021 1.00 0.48 40 THR A O 14
ATOM 15129 N N . VAL A 1 41 ? 7.425 6.008 4.907 1.00 0.20 41 VAL A N 14
ATOM 15130 C CA . VAL A 1 41 ? 6.044 5.761 4.541 1.00 0.17 41 VAL A CA 14
ATOM 15131 C C . VAL A 1 41 ? 5.769 4.264 4.517 1.00 0.14 41 VAL A C 14
ATOM 15132 O O . VAL A 1 41 ? 6.689 3.455 4.366 1.00 0.15 41 VAL A O 14
ATOM 15145 N N . LEU A 1 42 ? 4.512 3.899 4.684 1.00 0.14 42 LEU A N 14
ATOM 15146 C CA . LEU A 1 42 ? 4.115 2.502 4.621 1.00 0.14 42 LEU A CA 14
ATOM 15147 C C . LEU A 1 42 ? 3.867 2.095 3.183 1.00 0.12 42 LEU A C 14
ATOM 15148 O O . LEU A 1 42 ? 3.071 2.722 2.480 1.00 0.15 42 LEU A O 14
ATOM 15164 N N . ILE A 1 43 ? 4.560 1.058 2.745 1.00 0.11 43 ILE A N 14
ATOM 15165 C CA . ILE A 1 43 ? 4.349 0.519 1.417 1.00 0.10 43 ILE A CA 14
ATOM 15166 C C . ILE A 1 43 ? 3.600 -0.801 1.501 1.00 0.11 43 ILE A C 14
ATOM 15167 O O . ILE A 1 43 ? 3.916 -1.662 2.322 1.00 0.15 43 ILE A O 14
ATOM 15183 N N . GLY A 1 44 ? 2.593 -0.938 0.662 1.00 0.13 44 GLY A N 14
ATOM 15184 C CA . GLY A 1 44 ? 1.756 -2.111 0.705 1.00 0.16 44 GLY A CA 14
ATOM 15185 C C . GLY A 1 44 ? 1.889 -2.969 -0.527 1.00 0.17 44 GLY A C 14
ATOM 15186 O O . GLY A 1 44 ? 1.305 -2.676 -1.565 1.00 0.31 44 GLY A O 14
ATOM 15190 N N . ASP A 1 45 ? 2.656 -4.031 -0.412 1.00 0.18 45 ASP A N 14
ATOM 15191 C CA . ASP A 1 45 ? 2.817 -4.969 -1.509 1.00 0.20 45 ASP A CA 14
ATOM 15192 C C . ASP A 1 45 ? 1.626 -5.914 -1.550 1.00 0.20 45 ASP A C 14
ATOM 15193 O O . ASP A 1 45 ? 1.051 -6.237 -0.511 1.00 0.29 45 ASP A O 14
ATOM 15202 N N . GLY A 1 46 ? 1.234 -6.331 -2.742 1.00 0.18 46 GLY A N 14
ATOM 15203 C CA . GLY A 1 46 ? 0.090 -7.209 -2.863 1.00 0.21 46 GLY A CA 14
ATOM 15204 C C . GLY A 1 46 ? -1.209 -6.465 -2.637 1.00 0.18 46 GLY A C 14
ATOM 15205 O O . GLY A 1 46 ? -2.148 -6.993 -2.046 1.00 0.18 46 GLY A O 14
ATOM 15209 N N . CYS A 1 47 ? -1.254 -5.230 -3.098 1.00 0.17 47 CYS A N 14
ATOM 15210 C CA . CYS A 1 47 ? -2.373 -4.353 -2.825 1.00 0.15 47 CYS A CA 14
ATOM 15211 C C . CYS A 1 47 ? -3.293 -4.236 -4.027 1.00 0.19 47 CYS A C 14
ATOM 15212 O O . CYS A 1 47 ? -2.882 -3.803 -5.110 1.00 0.25 47 CYS A O 14
ATOM 15219 N N . ASP A 1 48 ? -4.530 -4.656 -3.838 1.00 0.19 48 ASP A N 14
ATOM 15220 C CA . ASP A 1 48 ? -5.554 -4.512 -4.855 1.00 0.24 48 ASP A CA 14
ATOM 15221 C C . ASP A 1 48 ? -6.445 -3.328 -4.503 1.00 0.21 48 ASP A C 14
ATOM 15222 O O . ASP A 1 48 ? -6.764 -3.115 -3.335 1.00 0.19 48 ASP A O 14
ATOM 15231 N N . PRO A 1 49 ? -6.831 -2.525 -5.493 1.00 0.26 49 PRO A N 14
ATOM 15232 C CA . PRO A 1 49 ? -7.672 -1.362 -5.261 1.00 0.28 49 PRO A CA 14
ATOM 15233 C C . PRO A 1 49 ? -9.093 -1.770 -4.910 1.00 0.31 49 PRO A C 14
ATOM 15234 O O . PRO A 1 49 ? -9.743 -2.492 -5.668 1.00 0.37 49 PRO A O 14
ATOM 15245 N N . ILE A 1 50 ? -9.573 -1.321 -3.760 1.00 0.30 50 ILE A N 14
ATOM 15246 C CA . ILE A 1 50 ? -10.893 -1.710 -3.303 1.00 0.36 50 ILE A CA 14
ATOM 15247 C C . ILE A 1 50 ? -11.954 -0.924 -4.059 1.00 0.43 50 ILE A C 14
ATOM 15248 O O . ILE A 1 50 ? -12.365 0.165 -3.652 1.00 0.46 50 ILE A O 14
ATOM 15264 N N . THR A 1 51 ? -12.368 -1.488 -5.174 1.00 0.54 51 THR A N 14
ATOM 15265 C CA . THR A 1 51 ? -13.320 -0.850 -6.060 1.00 0.64 51 THR A CA 14
ATOM 15266 C C . THR A 1 51 ? -14.531 -1.756 -6.276 1.00 0.79 51 THR A C 14
ATOM 15267 O O . THR A 1 51 ? -15.365 -1.525 -7.152 1.00 0.88 51 THR A O 14
ATOM 15278 N N . VAL A 1 52 ? -14.623 -2.780 -5.447 1.00 0.88 52 VAL A N 14
ATOM 15279 C CA . VAL A 1 52 ? -15.740 -3.702 -5.489 1.00 1.10 52 VAL A CA 14
ATOM 15280 C C . VAL A 1 52 ? -16.803 -3.285 -4.470 1.00 1.38 52 VAL A C 14
ATOM 15281 O O . VAL A 1 52 ? -16.480 -2.822 -3.374 1.00 1.44 52 VAL A O 14
ATOM 15294 N N . ALA A 1 53 ? -18.064 -3.420 -4.850 1.00 1.71 53 ALA A N 14
ATOM 15295 C CA . ALA A 1 53 ? -19.170 -3.039 -3.985 1.00 2.11 53 ALA A CA 14
ATOM 15296 C C . ALA A 1 53 ? -20.083 -4.228 -3.721 1.00 2.05 53 ALA A C 14
ATOM 15297 O O . ALA A 1 53 ? -20.002 -5.247 -4.410 1.00 2.54 53 ALA A O 14
ATOM 15304 N N . GLY A 1 54 ? -20.942 -4.100 -2.717 1.00 2.23 54 GLY A N 14
ATOM 15305 C CA . GLY A 1 54 ? -21.885 -5.157 -2.403 1.00 2.81 54 GLY A CA 14
ATOM 15306 C C . GLY A 1 54 ? -21.377 -6.084 -1.318 1.00 2.91 54 GLY A C 14
ATOM 15307 O O . GLY A 1 54 ? -22.051 -7.041 -0.940 1.00 3.50 54 GLY A O 14
ATOM 15311 N N . SER A 1 55 ? -20.187 -5.798 -0.815 1.00 2.88 55 SER A N 14
ATOM 15312 C CA . SER A 1 55 ? -19.578 -6.615 0.214 1.00 3.27 55 SER A CA 14
ATOM 15313 C C . SER A 1 55 ? -18.554 -5.797 0.988 1.00 2.84 55 SER A C 14
ATOM 15314 O O . SER A 1 55 ? -17.644 -5.210 0.404 1.00 3.08 55 SER A O 14
ATOM 15322 N N . SER A 1 56 ? -18.722 -5.745 2.302 1.00 2.68 56 SER A N 14
ATOM 15323 C CA . SER A 1 56 ? -17.787 -5.046 3.165 1.00 2.71 56 SER A CA 14
ATOM 15324 C C . SER A 1 56 ? -16.493 -5.840 3.303 1.00 2.12 56 SER A C 14
ATOM 15325 O O . SER A 1 56 ? -15.437 -5.286 3.613 1.00 2.50 56 SER A O 14
ATOM 15333 N N . ASP A 1 57 ? -16.582 -7.140 3.039 1.00 1.64 57 ASP A N 14
ATOM 15334 C CA . ASP A 1 57 ? -15.415 -8.015 3.039 1.00 1.50 57 ASP A CA 14
ATOM 15335 C C . ASP A 1 57 ? -14.688 -7.881 1.702 1.00 1.07 57 ASP A C 14
ATOM 15336 O O . ASP A 1 57 ? -14.415 -8.859 1.007 1.00 1.44 57 ASP A O 14
ATOM 15345 N N . ALA A 1 58 ? -14.391 -6.643 1.346 1.00 0.67 58 ALA A N 14
ATOM 15346 C CA . ALA A 1 58 ? -13.763 -6.327 0.074 1.00 0.66 58 ALA A CA 14
ATOM 15347 C C . ALA A 1 58 ? -12.246 -6.281 0.211 1.00 0.60 58 ALA A C 14
ATOM 15348 O O . ALA A 1 58 ? -11.544 -5.736 -0.639 1.00 0.83 58 ALA A O 14
ATOM 15355 N N . CYS A 1 59 ? -11.748 -6.857 1.291 1.00 0.45 59 CYS A N 14
ATOM 15356 C CA . CYS A 1 59 ? -10.321 -6.908 1.533 1.00 0.54 59 CYS A CA 14
ATOM 15357 C C . CYS A 1 59 ? -9.934 -8.274 2.078 1.00 0.55 59 CYS A C 14
ATOM 15358 O O . CYS A 1 59 ? -10.573 -8.792 2.995 1.00 0.74 59 CYS A O 14
ATOM 15365 N N . SER A 1 60 ? -8.904 -8.861 1.492 1.00 0.64 60 SER A N 14
ATOM 15366 C CA . SER A 1 60 ? -8.441 -10.177 1.891 1.00 0.86 60 SER A CA 14
ATOM 15367 C C . SER A 1 60 ? -7.373 -10.094 2.981 1.00 0.71 60 SER A C 14
ATOM 15368 O O . SER A 1 60 ? -7.179 -11.047 3.735 1.00 1.05 60 SER A O 14
ATOM 15376 N N . ALA A 1 61 ? -6.690 -8.956 3.078 1.00 0.38 61 ALA A N 14
ATOM 15377 C CA . ALA A 1 61 ? -5.617 -8.812 4.057 1.00 0.32 61 ALA A CA 14
ATOM 15378 C C . ALA A 1 61 ? -5.772 -7.539 4.896 1.00 0.32 61 ALA A C 14
ATOM 15379 O O . ALA A 1 61 ? -6.397 -7.564 5.958 1.00 0.54 61 ALA A O 14
ATOM 15386 N N . THR A 1 62 ? -5.228 -6.428 4.416 1.00 0.22 62 THR A N 14
ATOM 15387 C CA . THR A 1 62 ? -5.227 -5.189 5.184 1.00 0.19 62 THR A CA 14
ATOM 15388 C C . THR A 1 62 ? -5.713 -4.008 4.347 1.00 0.18 62 THR A C 14
ATOM 15389 O O . THR A 1 62 ? -5.241 -3.789 3.234 1.00 0.20 62 THR A O 14
ATOM 15400 N N . ALA A 1 63 ? -6.648 -3.245 4.894 1.00 0.19 63 ALA A N 14
ATOM 15401 C CA . ALA A 1 63 ? -7.180 -2.079 4.209 1.00 0.20 63 ALA A CA 14
ATOM 15402 C C . ALA A 1 63 ? -6.310 -0.866 4.497 1.00 0.17 63 ALA A C 14
ATOM 15403 O O . ALA A 1 63 ? -5.961 -0.597 5.649 1.00 0.19 63 ALA A O 14
ATOM 15410 N N . VAL A 1 64 ? -5.947 -0.143 3.453 1.00 0.14 64 VAL A N 14
ATOM 15411 C CA . VAL A 1 64 ? -5.043 0.988 3.584 1.00 0.13 64 VAL A CA 14
ATOM 15412 C C . VAL A 1 64 ? -5.430 2.123 2.646 1.00 0.14 64 VAL A C 14
ATOM 15413 O O . VAL A 1 64 ? -6.236 1.946 1.735 1.00 0.21 64 VAL A O 14
ATOM 15426 N N . CYS A 1 65 ? -4.844 3.282 2.886 1.00 0.17 65 CYS A N 14
ATOM 15427 C CA . CYS A 1 65 ? -5.081 4.454 2.063 1.00 0.17 65 CYS A CA 14
ATOM 15428 C C . CYS A 1 65 ? -3.757 5.051 1.607 1.00 0.13 65 CYS A C 14
ATOM 15429 O O . CYS A 1 65 ? -3.046 5.679 2.396 1.00 0.14 65 CYS A O 14
ATOM 15436 N N . CYS A 1 66 ? -3.418 4.833 0.345 1.00 0.12 66 CYS A N 14
ATOM 15437 C CA . CYS A 1 66 ? -2.176 5.348 -0.209 1.00 0.13 66 CYS A CA 14
ATOM 15438 C C . CYS A 1 66 ? -2.373 6.698 -0.875 1.00 0.16 66 CYS A C 14
ATOM 15439 O O . CYS A 1 66 ? -3.349 6.928 -1.595 1.00 0.23 66 CYS A O 14
ATOM 15446 N N . SER A 1 67 ? -1.431 7.588 -0.613 1.00 0.24 67 SER A N 14
ATOM 15447 C CA . SER A 1 67 ? -1.454 8.925 -1.169 1.00 0.29 67 SER A CA 14
ATOM 15448 C C . SER A 1 67 ? -0.737 8.955 -2.516 1.00 0.32 67 SER A C 14
ATOM 15449 O O . SER A 1 67 ? -0.958 9.848 -3.336 1.00 0.41 67 SER A O 14
ATOM 15457 N N . ASP A 1 68 ? 0.108 7.963 -2.743 1.00 0.30 68 ASP A N 14
ATOM 15458 C CA . ASP A 1 68 ? 0.892 7.893 -3.968 1.00 0.37 68 ASP A CA 14
ATOM 15459 C C . ASP A 1 68 ? 0.304 6.860 -4.915 1.00 0.44 68 ASP A C 14
ATOM 15460 O O . ASP A 1 68 ? -0.267 5.860 -4.477 1.00 0.57 68 ASP A O 14
ATOM 15469 N N . ASN A 1 69 ? 0.436 7.103 -6.212 1.00 0.53 69 ASN A N 14
ATOM 15470 C CA . ASN A 1 69 ? -0.094 6.187 -7.218 1.00 0.63 69 ASN A CA 14
ATOM 15471 C C . ASN A 1 69 ? 1.014 5.653 -8.112 1.00 0.59 69 ASN A C 14
ATOM 15472 O O . ASN A 1 69 ? 0.754 4.908 -9.060 1.00 0.64 69 ASN A O 14
ATOM 15483 N N . ASN A 1 70 ? 2.249 6.024 -7.802 1.00 0.59 70 ASN A N 14
ATOM 15484 C CA . ASN A 1 70 ? 3.407 5.555 -8.559 1.00 0.64 70 ASN A CA 14
ATOM 15485 C C . ASN A 1 70 ? 3.784 4.142 -8.124 1.00 0.55 70 ASN A C 14
ATOM 15486 O O . ASN A 1 70 ? 4.867 3.895 -7.595 1.00 0.86 70 ASN A O 14
ATOM 15497 N N . VAL A 1 71 ? 2.870 3.216 -8.354 1.00 0.41 71 VAL A N 14
ATOM 15498 C CA . VAL A 1 71 ? 3.035 1.845 -7.929 1.00 0.38 71 VAL A CA 14
ATOM 15499 C C . VAL A 1 71 ? 3.555 0.970 -9.068 1.00 0.33 71 VAL A C 14
ATOM 15500 O O . VAL A 1 71 ? 3.477 1.339 -10.239 1.00 0.38 71 VAL A O 14
ATOM 15513 N N . SER A 1 72 ? 4.078 -0.195 -8.706 1.00 0.32 72 SER A N 14
ATOM 15514 C CA . SER A 1 72 ? 4.665 -1.122 -9.666 1.00 0.37 72 SER A CA 14
ATOM 15515 C C . SER A 1 72 ? 3.598 -2.015 -10.290 1.00 0.42 72 SER A C 14
ATOM 15516 O O . SER A 1 72 ? 3.891 -2.845 -11.147 1.00 0.55 72 SER A O 14
ATOM 15524 N N . GLY A 1 73 ? 2.365 -1.851 -9.841 1.00 0.39 73 GLY A N 14
ATOM 15525 C CA . GLY A 1 73 ? 1.279 -2.658 -10.349 1.00 0.48 73 GLY A CA 14
ATOM 15526 C C . GLY A 1 73 ? 0.561 -3.398 -9.252 1.00 0.41 73 GLY A C 14
ATOM 15527 O O . GLY A 1 73 ? -0.650 -3.605 -9.325 1.00 0.48 73 GLY A O 14
ATOM 15531 N N . VAL A 1 74 ? 1.291 -3.782 -8.217 1.00 0.31 74 VAL A N 14
ATOM 15532 C CA . VAL A 1 74 ? 0.680 -4.499 -7.113 1.00 0.28 74 VAL A CA 14
ATOM 15533 C C . VAL A 1 74 ? 1.055 -3.895 -5.769 1.00 0.22 74 VAL A C 14
ATOM 15534 O O . VAL A 1 74 ? 0.468 -4.237 -4.752 1.00 0.34 74 VAL A O 14
ATOM 15547 N N . ILE A 1 75 ? 2.033 -3.003 -5.749 1.00 0.18 75 ILE A N 14
ATOM 15548 C CA . ILE A 1 75 ? 2.390 -2.349 -4.503 1.00 0.17 75 ILE A CA 14
ATOM 15549 C C . ILE A 1 75 ? 1.552 -1.108 -4.283 1.00 0.16 75 ILE A C 14
ATOM 15550 O O . ILE A 1 75 ? 0.709 -0.748 -5.107 1.00 0.20 75 ILE A O 14
ATOM 15566 N N . ALA A 1 76 ? 1.800 -0.470 -3.161 1.00 0.15 76 ALA A N 14
ATOM 15567 C CA . ALA A 1 76 ? 1.154 0.775 -2.807 1.00 0.16 76 ALA A CA 14
ATOM 15568 C C . ALA A 1 76 ? 2.122 1.614 -1.982 1.00 0.14 76 ALA A C 14
ATOM 15569 O O . ALA A 1 76 ? 2.826 1.079 -1.129 1.00 0.15 76 ALA A O 14
ATOM 15576 N N . ILE A 1 77 ? 2.185 2.910 -2.246 1.00 0.15 77 ILE A N 14
ATOM 15577 C CA . ILE A 1 77 ? 3.148 3.770 -1.567 1.00 0.16 77 ILE A CA 14
ATOM 15578 C C . ILE A 1 77 ? 2.447 4.880 -0.785 1.00 0.16 77 ILE A C 14
ATOM 15579 O O . ILE A 1 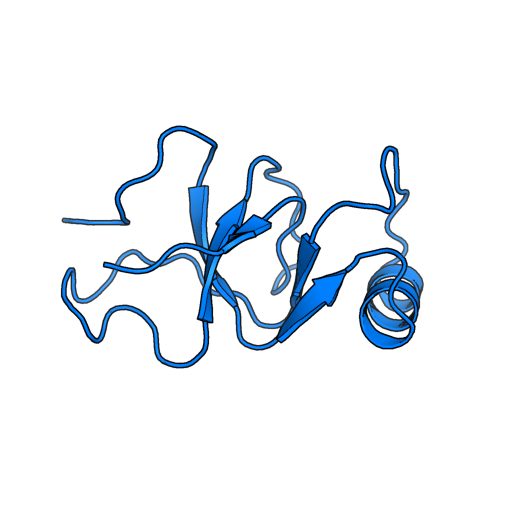77 ? 1.560 5.560 -1.308 1.00 0.21 77 ILE A O 14
ATOM 15595 N N . GLY A 1 78 ? 2.835 5.042 0.477 1.00 0.16 78 GLY A N 14
ATOM 15596 C CA . GLY A 1 78 ? 2.264 6.085 1.310 1.00 0.17 78 GLY A CA 14
ATOM 15597 C C . GLY A 1 78 ? 0.887 5.716 1.818 1.00 0.15 78 GLY A C 14
ATOM 15598 O O . GLY A 1 78 ? -0.057 6.497 1.698 1.00 0.17 78 GLY A O 14
ATOM 15602 N N . CYS A 1 79 ? 0.777 4.526 2.391 1.00 0.13 79 CYS A N 14
ATOM 15603 C CA . CYS A 1 79 ? -0.502 4.008 2.846 1.00 0.13 79 CYS A CA 14
ATOM 15604 C C . CYS A 1 79 ? -0.702 4.188 4.342 1.00 0.13 79 CYS A C 14
ATOM 15605 O O . CYS A 1 79 ? 0.207 3.960 5.137 1.00 0.18 79 CYS A O 14
ATOM 15612 N N . LEU A 1 80 ? -1.896 4.621 4.710 1.00 0.14 80 LEU A N 14
ATOM 15613 C CA . LEU A 1 80 ? -2.308 4.637 6.102 1.00 0.15 80 LEU A CA 14
ATOM 15614 C C . LEU A 1 80 ? -3.319 3.525 6.345 1.00 0.15 80 LEU A C 14
ATOM 15615 O O . LEU A 1 80 ? -4.292 3.395 5.603 1.00 0.15 80 LEU A O 14
ATOM 15631 N N . PRO A 1 81 ? -3.093 2.706 7.377 1.00 0.15 81 PRO A N 14
ATOM 15632 C CA . PRO A 1 81 ? -3.952 1.557 7.692 1.00 0.17 81 PRO A CA 14
ATOM 15633 C C . PRO A 1 81 ? -5.341 1.976 8.161 1.00 0.21 81 PRO A C 14
ATOM 15634 O O . PRO A 1 81 ? -5.483 2.745 9.113 1.00 0.25 81 PRO A O 14
ATOM 15645 N N . VAL A 1 82 ? -6.362 1.466 7.489 1.00 0.23 82 VAL A N 14
ATOM 15646 C CA . VAL A 1 82 ? -7.735 1.766 7.821 1.00 0.30 82 VAL A CA 14
ATOM 15647 C C . VAL A 1 82 ? -8.523 0.479 8.019 1.00 0.39 82 VAL A C 14
ATOM 15648 O O . VAL A 1 82 ? -8.106 -0.590 7.575 1.00 0.42 82 VAL A O 14
ATOM 15661 N N . THR A 1 83 ? -9.641 0.578 8.707 1.00 0.53 83 THR A N 14
ATOM 15662 C CA . THR A 1 83 ? -10.503 -0.569 8.923 1.00 0.70 83 THR A CA 14
ATOM 15663 C C . THR A 1 83 ? -11.915 -0.271 8.430 1.00 1.46 83 THR A C 14
ATOM 15664 O O . THR A 1 83 ? -12.460 0.800 8.704 1.00 2.07 83 THR A O 14
ATOM 15675 N N . LEU A 1 84 ? -12.489 -1.227 7.703 1.00 1.87 84 LEU A N 14
ATOM 15676 C CA . LEU A 1 84 ? -13.831 -1.105 7.144 1.00 2.80 84 LEU A CA 14
ATOM 15677 C C . LEU A 1 84 ? -13.943 0.099 6.212 1.00 3.45 84 LEU A C 14
ATOM 15678 O O . LEU A 1 84 ? -13.489 -0.010 5.055 1.00 3.87 84 LEU A O 14
ATOM 15695 N N . GLY A 1 1 ? -21.333 1.960 -5.469 1.00 5.63 1 GLY A N 15
ATOM 15696 C CA . GLY A 1 1 ? -20.131 1.141 -5.747 1.00 4.92 1 GLY A CA 15
ATOM 15697 C C . GLY A 1 1 ? -18.960 1.556 -4.887 1.00 4.01 1 GLY A C 15
ATOM 15698 O O . GLY A 1 1 ? -19.119 2.338 -3.950 1.00 4.29 1 GLY A O 15
ATOM 15704 N N . SER A 1 2 ? -17.786 1.039 -5.203 1.00 3.39 2 SER A N 15
ATOM 15705 C CA . SER A 1 2 ? -16.588 1.365 -4.452 1.00 2.92 2 SER A CA 15
ATOM 15706 C C . SER A 1 2 ? -15.491 1.838 -5.400 1.00 2.13 2 SER A C 15
ATOM 15707 O O . SER A 1 2 ? -15.150 1.142 -6.353 1.00 2.36 2 SER A O 15
ATOM 15715 N N . TRP A 1 3 ? -14.966 3.031 -5.160 1.00 1.93 3 TRP A N 15
ATOM 15716 C CA . TRP A 1 3 ? -13.872 3.554 -5.968 1.00 1.69 3 TRP A CA 15
ATOM 15717 C C . TRP A 1 3 ? -12.726 4.034 -5.086 1.00 1.84 3 TRP A C 15
ATOM 15718 O O . TRP A 1 3 ? -11.766 4.636 -5.565 1.00 2.71 3 TRP A O 15
ATOM 15739 N N . GLY A 1 4 ? -12.829 3.753 -3.796 1.00 1.61 4 GLY A N 15
ATOM 15740 C CA . GLY A 1 4 ? -11.776 4.109 -2.871 1.00 2.03 4 GLY A CA 15
ATOM 15741 C C . GLY A 1 4 ? -11.889 5.531 -2.360 1.00 1.82 4 GLY A C 15
ATOM 15742 O O . GLY A 1 4 ? -10.969 6.332 -2.533 1.00 1.87 4 GLY A O 15
ATOM 15746 N N . GLN A 1 5 ? -13.013 5.850 -1.729 1.00 1.92 5 GLN A N 15
ATOM 15747 C CA . GLN A 1 5 ? -13.193 7.161 -1.117 1.00 1.96 5 GLN A CA 15
ATOM 15748 C C . GLN A 1 5 ? -12.469 7.210 0.221 1.00 1.53 5 GLN A C 15
ATOM 15749 O O . GLN A 1 5 ? -12.864 6.539 1.177 1.00 1.64 5 GLN A O 15
ATOM 15763 N N . CYS A 1 6 ? -11.408 7.991 0.279 1.00 1.29 6 CYS A N 15
ATOM 15764 C CA . CYS A 1 6 ? -10.618 8.115 1.491 1.00 0.94 6 CYS A CA 15
ATOM 15765 C C . CYS A 1 6 ? -10.441 9.582 1.853 1.00 0.96 6 CYS A C 15
ATOM 15766 O O . CYS A 1 6 ? -10.936 10.045 2.880 1.00 1.88 6 CYS A O 15
ATOM 15773 N N . SER A 1 7 ? -9.750 10.309 0.987 1.00 0.91 7 SER A N 15
ATOM 15774 C CA . SER A 1 7 ? -9.520 11.732 1.180 1.00 0.99 7 SER A CA 15
ATOM 15775 C C . SER A 1 7 ? -8.855 12.337 -0.053 1.00 1.25 7 SER A C 15
ATOM 15776 O O . SER A 1 7 ? -9.530 12.852 -0.943 1.00 1.82 7 SER A O 15
ATOM 15784 N N . THR A 1 8 ? -7.534 12.252 -0.110 1.00 1.48 8 THR A N 15
ATOM 15785 C CA . THR A 1 8 ? -6.780 12.793 -1.228 1.00 2.09 8 THR A CA 15
ATOM 15786 C C . THR A 1 8 ? -5.957 11.708 -1.917 1.00 1.70 8 THR A C 15
ATOM 15787 O O . THR A 1 8 ? -4.984 12.002 -2.614 1.00 2.23 8 THR A O 15
ATOM 15798 N N . GLY A 1 9 ? -6.342 10.456 -1.717 1.00 0.97 9 GLY A N 15
ATOM 15799 C CA . GLY A 1 9 ? -5.575 9.357 -2.269 1.00 0.72 9 GLY A CA 15
ATOM 15800 C C . GLY A 1 9 ? -6.447 8.258 -2.836 1.00 0.71 9 GLY A C 15
ATOM 15801 O O . GLY A 1 9 ? -7.385 8.522 -3.589 1.00 1.12 9 GLY A O 15
ATOM 15805 N N . SER A 1 10 ? -6.142 7.029 -2.470 1.00 0.38 10 SER A N 15
ATOM 15806 C CA . SER A 1 10 ? -6.862 5.870 -2.965 1.00 0.39 10 SER A CA 15
ATOM 15807 C C . SER A 1 10 ? -6.930 4.810 -1.874 1.00 0.28 10 SER A C 15
ATOM 15808 O O . SER A 1 10 ? -6.082 4.781 -0.983 1.00 0.29 10 SER A O 15
ATOM 15816 N N . ILE A 1 11 ? -7.962 3.982 -1.906 1.00 0.32 11 ILE A N 15
ATOM 15817 C CA . ILE A 1 11 ? -8.063 2.881 -0.965 1.00 0.27 11 ILE A CA 15
ATOM 15818 C C . ILE A 1 11 ? -7.759 1.561 -1.640 1.00 0.20 11 ILE A C 15
ATOM 15819 O O . ILE A 1 11 ? -8.294 1.239 -2.704 1.00 0.26 11 ILE A O 15
ATOM 15835 N N . GLN A 1 12 ? -6.904 0.800 -0.998 1.00 0.13 12 GLN A N 15
ATOM 15836 C CA . GLN A 1 12 ? -6.506 -0.499 -1.504 1.00 0.10 12 GLN A CA 15
ATOM 15837 C C . GLN A 1 12 ? -6.360 -1.502 -0.371 1.00 0.11 12 GLN A C 15
ATOM 15838 O O . GLN A 1 12 ? -6.297 -1.136 0.802 1.00 0.17 12 GLN A O 15
ATOM 15852 N N . CYS A 1 13 ? -6.345 -2.769 -0.738 1.00 0.12 13 CYS A N 15
ATOM 15853 C CA . CYS A 1 13 ? -6.181 -3.850 0.208 1.00 0.16 13 CYS A CA 15
ATOM 15854 C C . CYS A 1 13 ? -4.794 -4.454 0.054 1.00 0.13 13 CYS A C 15
ATOM 15855 O O . CYS A 1 13 ? -4.537 -5.218 -0.876 1.00 0.15 13 CYS A O 15
ATOM 15862 N N . CYS A 1 14 ? -3.898 -4.092 0.955 1.00 0.12 14 CYS A N 15
ATOM 15863 C CA . CYS A 1 14 ? -2.514 -4.525 0.872 1.00 0.12 14 CYS A CA 15
ATOM 15864 C C . CYS A 1 14 ? -2.323 -5.880 1.517 1.00 0.15 14 CYS A C 15
ATOM 15865 O O . CYS A 1 14 ? -2.749 -6.113 2.647 1.00 0.19 14 CYS A O 15
ATOM 15872 N N . GLN A 1 15 ? -1.683 -6.769 0.778 1.00 0.15 15 GLN A N 15
ATOM 15873 C CA . GLN A 1 15 ? -1.369 -8.091 1.268 1.00 0.16 15 GLN A CA 15
ATOM 15874 C C . GLN A 1 15 ? -0.201 -8.011 2.249 1.00 0.18 15 GLN A C 15
ATOM 15875 O O . GLN A 1 15 ? -0.110 -8.794 3.194 1.00 0.23 15 GLN A O 15
ATOM 15889 N N . ASN A 1 16 ? 0.670 -7.035 2.032 1.00 0.17 16 ASN A N 15
ATOM 15890 C CA . ASN A 1 16 ? 1.819 -6.820 2.896 1.00 0.21 16 ASN A CA 15
ATOM 15891 C C . ASN A 1 16 ? 1.971 -5.336 3.205 1.00 0.21 16 ASN A C 15
ATOM 15892 O O . ASN A 1 16 ? 2.315 -4.546 2.329 1.00 0.40 16 ASN A O 15
ATOM 15903 N N . VAL A 1 17 ? 1.709 -4.962 4.441 1.00 0.16 17 VAL A N 15
ATOM 15904 C CA . VAL A 1 17 ? 1.815 -3.567 4.859 1.00 0.13 17 VAL A CA 15
ATOM 15905 C C . VAL A 1 17 ? 3.061 -3.375 5.709 1.00 0.14 17 VAL A C 15
ATOM 15906 O O . VAL A 1 17 ? 3.101 -3.772 6.878 1.00 0.18 17 VAL A O 15
ATOM 15919 N N . VAL A 1 18 ? 4.079 -2.775 5.117 1.00 0.12 18 VAL A N 15
ATOM 15920 C CA . VAL A 1 18 ? 5.375 -2.648 5.764 1.00 0.13 18 VAL A CA 15
ATOM 15921 C C . VAL A 1 18 ? 5.947 -1.244 5.583 1.00 0.12 18 VAL A C 15
ATOM 15922 O O . VAL A 1 18 ? 5.708 -0.592 4.568 1.00 0.12 18 VAL A O 15
ATOM 15935 N N . PRO A 1 19 ? 6.684 -0.744 6.585 1.00 0.14 19 PRO A N 15
ATOM 15936 C CA . PRO A 1 19 ? 7.446 0.497 6.447 1.00 0.15 19 PRO A CA 15
ATOM 15937 C C . PRO A 1 19 ? 8.512 0.366 5.365 1.00 0.12 19 PRO A C 15
ATOM 15938 O O . PRO A 1 19 ? 9.176 -0.665 5.256 1.00 0.10 19 PRO A O 15
ATOM 15949 N N . GLY A 1 20 ? 8.656 1.408 4.557 1.00 0.14 20 GLY A N 15
ATOM 15950 C CA . GLY A 1 20 ? 9.614 1.382 3.467 1.00 0.13 20 GLY A CA 15
ATOM 15951 C C . GLY A 1 20 ? 11.044 1.255 3.953 1.00 0.14 20 GLY A C 15
ATOM 15952 O O . GLY A 1 20 ? 11.890 0.686 3.267 1.00 0.18 20 GLY A O 15
ATOM 15956 N N . ASP A 1 21 ? 11.311 1.785 5.139 1.00 0.17 21 ASP A N 15
ATOM 15957 C CA . ASP A 1 21 ? 12.634 1.690 5.743 1.00 0.21 21 ASP A CA 15
ATOM 15958 C C . ASP A 1 21 ? 12.685 0.523 6.722 1.00 0.19 21 ASP A C 15
ATOM 15959 O O . ASP A 1 21 ? 13.643 0.371 7.481 1.00 0.23 21 ASP A O 15
ATOM 15968 N N . SER A 1 22 ? 11.650 -0.302 6.696 1.00 0.16 22 SER A N 15
ATOM 15969 C CA . SER A 1 22 ? 11.626 -1.516 7.489 1.00 0.17 22 SER A CA 15
ATOM 15970 C C . SER A 1 22 ? 12.480 -2.572 6.822 1.00 0.16 22 SER A C 15
ATOM 15971 O O . SER A 1 22 ? 12.668 -2.529 5.610 1.00 0.14 22 SER A O 15
ATOM 15979 N N . ASP A 1 23 ? 12.984 -3.512 7.600 1.00 0.20 23 ASP A N 15
ATOM 15980 C CA . ASP A 1 23 ? 13.763 -4.615 7.047 1.00 0.22 23 ASP A CA 15
ATOM 15981 C C . ASP A 1 23 ? 13.007 -5.239 5.886 1.00 0.20 23 ASP A C 15
ATOM 15982 O O . ASP A 1 23 ? 13.561 -5.457 4.806 1.00 0.22 23 ASP A O 15
ATOM 15991 N N . LEU A 1 24 ? 11.723 -5.469 6.115 1.00 0.20 24 LEU A N 15
ATOM 15992 C CA . LEU A 1 24 ? 10.845 -6.038 5.106 1.00 0.21 24 LEU A CA 15
ATOM 15993 C C . LEU A 1 24 ? 10.708 -5.102 3.915 1.00 0.17 24 LEU A C 15
ATOM 15994 O O . LEU A 1 24 ? 11.149 -5.423 2.815 1.00 0.18 24 LEU A O 15
ATOM 16010 N N . GLY A 1 25 ? 10.123 -3.931 4.158 1.00 0.14 25 GLY A N 15
ATOM 16011 C CA . GLY A 1 25 ? 9.837 -2.990 3.087 1.00 0.12 25 GLY A CA 15
ATOM 16012 C C . GLY A 1 25 ? 11.055 -2.631 2.264 1.00 0.12 25 GLY A C 15
ATOM 16013 O O . GLY A 1 25 ? 10.968 -2.496 1.044 1.00 0.16 25 GLY A O 15
ATOM 16017 N N . THR A 1 26 ? 12.195 -2.505 2.924 1.00 0.13 26 THR A N 15
ATOM 16018 C CA . THR A 1 26 ? 13.424 -2.114 2.256 1.00 0.16 26 THR A CA 15
ATOM 16019 C C . THR A 1 26 ? 13.914 -3.226 1.338 1.00 0.20 26 THR A C 15
ATOM 16020 O O . THR A 1 26 ? 14.358 -2.972 0.221 1.00 0.24 26 THR A O 15
ATOM 16031 N N . LEU A 1 27 ? 13.794 -4.463 1.801 1.00 0.21 27 LEU A N 15
ATOM 16032 C CA . LEU A 1 27 ? 14.166 -5.617 0.996 1.00 0.28 27 LEU A CA 15
ATOM 16033 C C . LEU A 1 27 ? 13.223 -5.716 -0.195 1.00 0.29 27 LEU A C 15
ATOM 16034 O O . LEU A 1 27 ? 13.638 -6.002 -1.322 1.00 0.34 27 LEU A O 15
ATOM 16050 N N . LEU A 1 28 ? 11.955 -5.439 0.074 1.00 0.27 28 LEU A N 15
ATOM 16051 C CA . LEU A 1 28 ? 10.912 -5.544 -0.936 1.00 0.31 28 LEU A CA 15
ATOM 16052 C C . LEU A 1 28 ? 11.135 -4.536 -2.054 1.00 0.32 28 LEU A C 15
ATOM 16053 O O . LEU A 1 28 ? 11.200 -4.900 -3.227 1.00 0.37 28 LEU A O 15
ATOM 16069 N N . LEU A 1 29 ? 11.281 -3.269 -1.687 1.00 0.30 29 LEU A N 15
ATOM 16070 C CA . LEU A 1 29 ? 11.401 -2.213 -2.678 1.00 0.32 29 LEU A CA 15
ATOM 16071 C C . LEU A 1 29 ? 12.748 -2.267 -3.383 1.00 0.36 29 LEU A C 15
ATOM 16072 O O . LEU A 1 29 ? 12.894 -1.767 -4.497 1.00 0.41 29 LEU A O 15
ATOM 16088 N N . ASP A 1 30 ? 13.723 -2.876 -2.729 1.00 0.34 30 ASP A N 15
ATOM 16089 C CA . ASP A 1 30 ? 15.031 -3.095 -3.331 1.00 0.39 30 ASP A CA 15
ATOM 16090 C C . ASP A 1 30 ? 14.900 -4.015 -4.533 1.00 0.43 30 ASP A C 15
ATOM 16091 O O . ASP A 1 30 ? 15.546 -3.823 -5.564 1.00 0.49 30 ASP A O 15
ATOM 16100 N N . GLU A 1 31 ? 14.027 -4.998 -4.395 1.00 0.43 31 GLU A N 15
ATOM 16101 C CA . GLU A 1 31 ? 13.801 -5.981 -5.435 1.00 0.49 31 GLU A CA 15
ATOM 16102 C C . GLU A 1 31 ? 12.958 -5.369 -6.542 1.00 0.51 31 GLU A C 15
ATOM 16103 O O . GLU A 1 31 ? 13.072 -5.730 -7.712 1.00 0.62 31 GLU A O 15
ATOM 16115 N N . LEU A 1 32 ? 12.123 -4.427 -6.145 1.00 0.52 32 LEU A N 15
ATOM 16116 C CA . LEU A 1 32 ? 11.207 -3.761 -7.055 1.00 0.58 32 LEU A CA 15
ATOM 16117 C C . LEU A 1 32 ? 11.876 -2.580 -7.756 1.00 0.61 32 LEU A C 15
ATOM 16118 O O . LEU A 1 32 ? 11.336 -2.022 -8.710 1.00 0.71 32 LEU A O 15
ATOM 16134 N N . GLY A 1 33 ? 13.050 -2.201 -7.263 1.00 0.57 33 GLY A N 15
ATOM 16135 C CA . GLY A 1 33 ? 13.811 -1.129 -7.875 1.00 0.62 33 GLY A CA 15
ATOM 16136 C C . GLY A 1 33 ? 13.254 0.244 -7.552 1.00 0.63 33 GLY A C 15
ATOM 16137 O O . GLY A 1 33 ? 13.347 1.163 -8.363 1.00 0.75 33 GLY A O 15
ATOM 16141 N N . ILE A 1 34 ? 12.684 0.389 -6.365 1.00 0.54 34 ILE A N 15
ATOM 16142 C CA . ILE A 1 34 ? 12.071 1.650 -5.969 1.00 0.58 34 ILE A CA 15
ATOM 16143 C C . ILE A 1 34 ? 13.062 2.503 -5.191 1.00 0.65 34 ILE A C 15
ATOM 16144 O O . ILE A 1 34 ? 13.853 1.985 -4.403 1.00 0.68 34 ILE A O 15
ATOM 16160 N N . VAL A 1 35 ? 13.024 3.802 -5.432 1.00 0.77 35 VAL A N 15
ATOM 16161 C CA . VAL A 1 35 ? 13.823 4.745 -4.676 1.00 0.89 35 VAL A CA 15
ATOM 16162 C C . VAL A 1 35 ? 12.937 5.868 -4.134 1.00 0.74 35 VAL A C 15
ATOM 16163 O O . VAL A 1 35 ? 12.511 6.763 -4.867 1.00 0.90 35 VAL A O 15
ATOM 16176 N N . LEU A 1 36 ? 12.626 5.790 -2.853 1.00 0.70 36 LEU A N 15
ATOM 16177 C CA . LEU A 1 36 ? 11.765 6.768 -2.209 1.00 0.66 36 LEU A CA 15
ATOM 16178 C C . LEU A 1 36 ? 12.594 7.857 -1.551 1.00 0.68 36 LEU A C 15
ATOM 16179 O O . LEU A 1 36 ? 13.684 7.601 -1.039 1.00 0.84 36 LEU A O 15
ATOM 16195 N N . GLU A 1 37 ? 12.068 9.073 -1.564 1.00 0.72 37 GLU A N 15
ATOM 16196 C CA . GLU A 1 37 ? 12.739 10.203 -0.941 1.00 0.84 37 GLU A CA 15
ATOM 16197 C C . GLU A 1 37 ? 12.576 10.133 0.570 1.00 0.76 37 GLU A C 15
ATOM 16198 O O . GLU A 1 37 ? 13.415 10.621 1.326 1.00 0.88 37 GLU A O 15
ATOM 16210 N N . ASP A 1 38 ? 11.487 9.517 1.000 1.00 0.61 38 ASP A N 15
ATOM 16211 C CA . ASP A 1 38 ? 11.242 9.271 2.406 1.00 0.54 38 ASP A CA 15
ATOM 16212 C C . ASP A 1 38 ? 10.654 7.882 2.576 1.00 0.41 38 ASP A C 15
ATOM 16213 O O . ASP A 1 38 ? 9.441 7.699 2.489 1.00 0.39 38 ASP A O 15
ATOM 16222 N N . PRO A 1 39 ? 11.508 6.875 2.809 1.00 0.41 39 PRO A N 15
ATOM 16223 C CA . PRO A 1 39 ? 11.062 5.492 2.995 1.00 0.40 39 PRO A CA 15
ATOM 16224 C C . PRO A 1 39 ? 10.353 5.302 4.331 1.00 0.32 39 PRO A C 15
ATOM 16225 O O . PRO A 1 39 ? 9.991 4.192 4.706 1.00 0.35 39 PRO A O 15
ATOM 16236 N N . THR A 1 40 ? 10.135 6.406 5.026 1.00 0.30 40 THR A N 15
ATOM 16237 C CA . THR A 1 40 ? 9.488 6.386 6.326 1.00 0.31 40 THR A CA 15
ATOM 16238 C C . THR A 1 40 ? 7.986 6.153 6.191 1.00 0.28 40 THR A C 15
ATOM 16239 O O . THR A 1 40 ? 7.279 5.973 7.183 1.00 0.48 40 THR A O 15
ATOM 16250 N N . VAL A 1 41 ? 7.508 6.161 4.953 1.00 0.20 41 VAL A N 15
ATOM 16251 C CA . VAL A 1 41 ? 6.102 5.915 4.669 1.00 0.17 41 VAL A CA 15
ATOM 16252 C C . VAL A 1 41 ? 5.815 4.417 4.622 1.00 0.14 41 VAL A C 15
ATOM 16253 O O . VAL A 1 41 ? 6.731 3.597 4.503 1.00 0.15 41 VAL A O 15
ATOM 16266 N N . LEU A 1 42 ? 4.543 4.067 4.720 1.00 0.14 42 LEU A N 15
ATOM 16267 C CA . LEU A 1 42 ? 4.124 2.676 4.653 1.00 0.14 42 LEU A CA 15
ATOM 16268 C C . LEU A 1 42 ? 3.890 2.261 3.212 1.00 0.12 42 LEU A C 15
ATOM 16269 O O . LEU A 1 42 ? 3.099 2.883 2.497 1.00 0.15 42 LEU A O 15
ATOM 16285 N N . ILE A 1 43 ? 4.590 1.224 2.785 1.00 0.11 43 ILE A N 15
ATOM 16286 C CA . ILE A 1 43 ? 4.386 0.676 1.458 1.00 0.10 43 ILE A CA 15
ATOM 16287 C C . ILE A 1 43 ? 3.620 -0.633 1.546 1.00 0.11 43 ILE A C 15
ATOM 16288 O O . ILE A 1 43 ? 3.865 -1.457 2.432 1.00 0.15 43 ILE A O 15
ATOM 16304 N N . GLY A 1 44 ? 2.679 -0.810 0.639 1.00 0.13 44 GLY A N 15
ATOM 16305 C CA . GLY A 1 44 ? 1.828 -1.973 0.680 1.00 0.16 44 GLY A CA 15
ATOM 16306 C C . GLY A 1 44 ? 1.989 -2.862 -0.529 1.00 0.17 44 GLY A C 15
ATOM 16307 O O . GLY A 1 44 ? 1.472 -2.566 -1.600 1.00 0.31 44 GLY A O 15
ATOM 16311 N N . ASP A 1 45 ? 2.702 -3.955 -0.356 1.00 0.18 45 ASP A N 15
ATOM 16312 C CA . ASP A 1 45 ? 2.878 -4.926 -1.425 1.00 0.20 45 ASP A CA 15
ATOM 16313 C C . ASP A 1 45 ? 1.653 -5.826 -1.497 1.00 0.20 45 ASP A C 15
ATOM 16314 O O . ASP A 1 45 ? 1.050 -6.140 -0.470 1.00 0.29 45 ASP A O 15
ATOM 16323 N N . GLY A 1 46 ? 1.261 -6.212 -2.701 1.00 0.18 46 GLY A N 15
ATOM 16324 C CA . GLY A 1 46 ? 0.095 -7.057 -2.845 1.00 0.21 46 GLY A CA 15
ATOM 16325 C C . GLY A 1 46 ? -1.186 -6.297 -2.572 1.00 0.18 46 GLY A C 15
ATOM 16326 O O . GLY A 1 46 ? -2.112 -6.821 -1.960 1.00 0.18 46 GLY A O 15
ATOM 16330 N N . CYS A 1 47 ? -1.232 -5.057 -3.020 1.00 0.17 47 CYS A N 15
ATOM 16331 C CA . CYS A 1 47 ? -2.336 -4.169 -2.706 1.00 0.15 47 CYS A CA 15
ATOM 16332 C C . CYS A 1 47 ? -3.268 -4.019 -3.894 1.00 0.19 47 CYS A C 15
ATOM 16333 O O . CYS A 1 47 ? -2.870 -3.535 -4.955 1.00 0.25 47 CYS A O 15
ATOM 16340 N N . ASP A 1 48 ? -4.501 -4.463 -3.722 1.00 0.19 48 ASP A N 15
ATOM 16341 C CA . ASP A 1 48 ? -5.509 -4.327 -4.762 1.00 0.24 48 ASP A CA 15
ATOM 16342 C C . ASP A 1 48 ? -6.434 -3.163 -4.446 1.00 0.21 48 ASP A C 15
ATOM 16343 O O . ASP A 1 48 ? -6.900 -3.024 -3.319 1.00 0.19 48 ASP A O 15
ATOM 16352 N N . PRO A 1 49 ? -6.676 -2.285 -5.423 1.00 0.26 49 PRO A N 15
ATOM 16353 C CA . PRO A 1 49 ? -7.628 -1.189 -5.269 1.00 0.28 49 PRO A CA 15
ATOM 16354 C C . PRO A 1 49 ? -9.016 -1.725 -4.948 1.00 0.31 49 PRO A C 15
ATOM 16355 O O . PRO A 1 49 ? -9.591 -2.482 -5.736 1.00 0.37 49 PRO A O 15
ATOM 16366 N N . ILE A 1 50 ? -9.552 -1.346 -3.795 1.00 0.30 50 ILE A N 15
ATOM 16367 C CA . ILE A 1 50 ? -10.825 -1.887 -3.352 1.00 0.36 50 ILE A CA 15
ATOM 16368 C C . ILE A 1 50 ? -11.967 -1.202 -4.083 1.00 0.43 50 ILE A C 15
ATOM 16369 O O . ILE A 1 50 ? -12.491 -0.178 -3.645 1.00 0.46 50 ILE A O 15
ATOM 16385 N N . THR A 1 51 ? -12.330 -1.778 -5.211 1.00 0.54 51 THR A N 15
ATOM 16386 C CA . THR A 1 51 ? -13.361 -1.217 -6.062 1.00 0.64 51 THR A CA 15
ATOM 16387 C C . THR A 1 51 ? -14.526 -2.197 -6.208 1.00 0.79 51 THR A C 15
ATOM 16388 O O . THR A 1 51 ? -15.374 -2.066 -7.092 1.00 0.88 51 THR A O 15
ATOM 16399 N N . VAL A 1 52 ? -14.570 -3.166 -5.310 1.00 0.88 52 VAL A N 15
ATOM 16400 C CA . VAL A 1 52 ? -15.624 -4.163 -5.307 1.00 1.10 52 VAL A CA 15
ATOM 16401 C C . VAL A 1 52 ? -16.840 -3.657 -4.532 1.00 1.38 52 VAL A C 15
ATOM 16402 O O . VAL A 1 52 ? -16.705 -3.038 -3.475 1.00 1.44 52 VAL A O 15
ATOM 16415 N N . ALA A 1 53 ? -18.025 -3.904 -5.068 1.00 1.71 53 ALA A N 15
ATOM 16416 C CA . ALA A 1 53 ? -19.255 -3.476 -4.422 1.00 2.11 53 ALA A CA 15
ATOM 16417 C C . ALA A 1 53 ? -20.043 -4.677 -3.919 1.00 2.05 53 ALA A C 15
ATOM 16418 O O . ALA A 1 53 ? -20.069 -5.725 -4.567 1.00 2.54 53 ALA A O 15
ATOM 16425 N N . GLY A 1 54 ? -20.674 -4.520 -2.763 1.00 2.23 54 GLY A N 15
ATOM 16426 C CA . GLY A 1 54 ? -21.477 -5.585 -2.197 1.00 2.81 54 GLY A CA 15
ATOM 16427 C C . GLY A 1 54 ? -20.636 -6.747 -1.720 1.00 2.91 54 GLY A C 15
ATOM 16428 O O . GLY A 1 54 ? -20.854 -7.887 -2.127 1.00 3.50 54 GLY A O 15
ATOM 16432 N N . SER A 1 55 ? -19.671 -6.462 -0.861 1.00 2.88 55 SER A N 15
ATOM 16433 C CA . SER A 1 55 ? -18.786 -7.491 -0.351 1.00 3.27 55 SER A CA 15
ATOM 16434 C C . SER A 1 55 ? -18.160 -7.043 0.965 1.00 2.84 55 SER A C 15
ATOM 16435 O O . SER A 1 55 ? -17.461 -6.028 1.016 1.00 3.08 55 SER A O 15
ATOM 16443 N N . SER A 1 56 ? -18.433 -7.787 2.032 1.00 2.68 56 SER A N 15
ATOM 16444 C CA . SER A 1 56 ? -17.841 -7.506 3.328 1.00 2.71 56 SER A CA 15
ATOM 16445 C C . SER A 1 56 ? -16.377 -7.919 3.321 1.00 2.12 56 SER A C 15
ATOM 16446 O O . SER A 1 56 ? -15.531 -7.285 3.951 1.00 2.50 56 SER A O 15
ATOM 16454 N N . ASP A 1 57 ? -16.079 -8.973 2.568 1.00 1.64 57 ASP A N 15
ATOM 16455 C CA . ASP A 1 57 ? -14.702 -9.390 2.343 1.00 1.50 57 ASP A CA 15
ATOM 16456 C C . ASP A 1 57 ? -14.110 -8.561 1.208 1.00 1.07 57 ASP A C 15
ATOM 16457 O O . ASP A 1 57 ? -13.625 -9.083 0.207 1.00 1.44 57 ASP A O 15
ATOM 16466 N N . ALA A 1 58 ? -14.188 -7.246 1.365 1.00 0.67 58 ALA A N 15
ATOM 16467 C CA . ALA A 1 58 ? -13.630 -6.317 0.394 1.00 0.66 58 ALA A CA 15
ATOM 16468 C C . ALA A 1 58 ? -12.119 -6.264 0.537 1.00 0.60 58 ALA A C 15
ATOM 16469 O O . ALA A 1 58 ? -11.411 -5.702 -0.298 1.00 0.83 58 ALA A O 15
ATOM 16476 N N . CYS A 1 59 ? -11.642 -6.860 1.612 1.00 0.45 59 CYS A N 15
ATOM 16477 C CA . CYS A 1 59 ? -10.225 -6.944 1.886 1.00 0.54 59 CYS A CA 15
ATOM 16478 C C . CYS A 1 59 ? -9.949 -8.105 2.828 1.00 0.55 59 CYS A C 15
ATOM 16479 O O . CYS A 1 59 ? -10.450 -8.132 3.954 1.00 0.74 59 CYS A O 15
ATOM 16486 N N . SER A 1 60 ? -9.170 -9.069 2.364 1.00 0.64 60 SER A N 15
ATOM 16487 C CA . SER A 1 60 ? -8.850 -10.236 3.167 1.00 0.86 60 SER A CA 15
ATOM 16488 C C . SER A 1 60 ? -7.550 -10.036 3.948 1.00 0.71 60 SER A C 15
ATOM 16489 O O . SER A 1 60 ? -7.337 -10.668 4.983 1.00 1.05 60 SER A O 15
ATOM 16497 N N . ALA A 1 61 ? -6.685 -9.154 3.460 1.00 0.38 61 ALA A N 15
ATOM 16498 C CA . ALA A 1 61 ? -5.401 -8.928 4.111 1.00 0.32 61 ALA A CA 15
ATOM 16499 C C . ALA A 1 61 ? -5.439 -7.702 5.025 1.00 0.32 61 ALA A C 15
ATOM 16500 O O . ALA A 1 61 ? -5.704 -7.823 6.221 1.00 0.54 61 ALA A O 15
ATOM 16507 N N . THR A 1 62 ? -5.188 -6.523 4.468 1.00 0.22 62 THR A N 15
ATOM 16508 C CA . THR A 1 62 ? -5.162 -5.296 5.257 1.00 0.19 62 THR A CA 15
ATOM 16509 C C . THR A 1 62 ? -5.626 -4.103 4.422 1.00 0.18 62 THR A C 15
ATOM 16510 O O . THR A 1 62 ? -5.101 -3.851 3.340 1.00 0.20 62 THR A O 15
ATOM 16521 N N . ALA A 1 63 ? -6.608 -3.371 4.929 1.00 0.19 63 ALA A N 15
ATOM 16522 C CA . ALA A 1 63 ? -7.163 -2.235 4.208 1.00 0.20 63 ALA A CA 15
ATOM 16523 C C . ALA A 1 63 ? -6.355 -0.984 4.502 1.00 0.17 63 ALA A C 15
ATOM 16524 O O . ALA A 1 63 ? -6.046 -0.688 5.657 1.00 0.19 63 ALA A O 15
ATOM 16531 N N . VAL A 1 64 ? -6.003 -0.257 3.458 1.00 0.14 64 VAL A N 15
ATOM 16532 C CA . VAL A 1 64 ? -5.159 0.916 3.597 1.00 0.13 64 VAL A CA 15
ATOM 16533 C C . VAL A 1 64 ? -5.581 2.024 2.642 1.00 0.14 64 VAL A C 15
ATOM 16534 O O . VAL A 1 64 ? -6.429 1.830 1.770 1.00 0.21 64 VAL A O 15
ATOM 16547 N N . CYS A 1 65 ? -4.967 3.178 2.820 1.00 0.17 65 CYS A N 15
ATOM 16548 C CA . CYS A 1 65 ? -5.237 4.343 2.000 1.00 0.17 65 CYS A CA 15
ATOM 16549 C C . CYS A 1 65 ? -3.925 4.973 1.559 1.00 0.13 65 CYS A C 15
ATOM 16550 O O . CYS A 1 65 ? -3.240 5.609 2.361 1.00 0.14 65 CYS A O 15
ATOM 16557 N N . CYS A 1 66 ? -3.560 4.774 0.302 1.00 0.12 66 CYS A N 15
ATOM 16558 C CA . CYS A 1 66 ? -2.324 5.334 -0.220 1.00 0.13 66 CYS A CA 15
ATOM 16559 C C . CYS A 1 66 ? -2.546 6.687 -0.862 1.00 0.16 66 CYS A C 15
ATOM 16560 O O . CYS A 1 66 ? -3.439 6.871 -1.691 1.00 0.23 66 CYS A O 15
ATOM 16567 N N . SER A 1 67 ? -1.713 7.630 -0.460 1.00 0.24 67 SER A N 15
ATOM 16568 C CA . SER A 1 67 ? -1.752 8.982 -0.982 1.00 0.29 67 SER A CA 15
ATOM 16569 C C . SER A 1 67 ? -1.124 9.049 -2.366 1.00 0.32 67 SER A C 15
ATOM 16570 O O . SER A 1 67 ? -1.537 9.839 -3.218 1.00 0.41 67 SER A O 15
ATOM 16578 N N . ASP A 1 68 ? -0.132 8.206 -2.585 1.00 0.30 68 ASP A N 15
ATOM 16579 C CA . ASP A 1 68 ? 0.573 8.176 -3.857 1.00 0.37 68 ASP A CA 15
ATOM 16580 C C . ASP A 1 68 ? 0.228 6.902 -4.608 1.00 0.44 68 ASP A C 15
ATOM 16581 O O . ASP A 1 68 ? 0.136 5.825 -4.016 1.00 0.57 68 ASP A O 15
ATOM 16590 N N . ASN A 1 69 ? 0.022 7.022 -5.908 1.00 0.53 69 ASN A N 15
ATOM 16591 C CA . ASN A 1 69 ? -0.437 5.894 -6.705 1.00 0.63 69 ASN A CA 15
ATOM 16592 C C . ASN A 1 69 ? 0.549 5.560 -7.818 1.00 0.59 69 ASN A C 15
ATOM 16593 O O . ASN A 1 69 ? 0.181 4.956 -8.827 1.00 0.64 69 ASN A O 15
ATOM 16604 N N . ASN A 1 70 ? 1.806 5.941 -7.630 1.00 0.59 70 ASN A N 15
ATOM 16605 C CA . ASN A 1 70 ? 2.863 5.607 -8.584 1.00 0.64 70 ASN A CA 15
ATOM 16606 C C . ASN A 1 70 ? 3.352 4.179 -8.337 1.00 0.55 70 ASN A C 15
ATOM 16607 O O . ASN A 1 70 ? 4.538 3.926 -8.123 1.00 0.86 70 ASN A O 15
ATOM 16618 N N . VAL A 1 71 ? 2.412 3.248 -8.397 1.00 0.41 71 VAL A N 15
ATOM 16619 C CA . VAL A 1 71 ? 2.645 1.871 -8.009 1.00 0.38 71 VAL A CA 15
ATOM 16620 C C . VAL A 1 71 ? 3.288 1.055 -9.132 1.00 0.33 71 VAL A C 15
ATOM 16621 O O . VAL A 1 71 ? 3.201 1.405 -10.309 1.00 0.38 71 VAL A O 15
ATOM 16634 N N . SER A 1 72 ? 3.928 -0.043 -8.741 1.00 0.32 72 SER A N 15
ATOM 16635 C CA . SER A 1 72 ? 4.631 -0.918 -9.673 1.00 0.37 72 SER A CA 15
ATOM 16636 C C . SER A 1 72 ? 3.668 -1.892 -10.342 1.00 0.42 72 SER A C 15
ATOM 16637 O O . SER A 1 72 ? 4.062 -2.685 -11.194 1.00 0.55 72 SER A O 15
ATOM 16645 N N . GLY A 1 73 ? 2.407 -1.833 -9.937 1.00 0.39 73 GLY A N 15
ATOM 16646 C CA . GLY A 1 73 ? 1.406 -2.724 -10.482 1.00 0.48 73 GLY A CA 15
ATOM 16647 C C . GLY A 1 73 ? 0.652 -3.466 -9.411 1.00 0.41 73 GLY A C 15
ATOM 16648 O O . GLY A 1 73 ? -0.534 -3.754 -9.572 1.00 0.48 73 GLY A O 15
ATOM 16652 N N . VAL A 1 74 ? 1.318 -3.764 -8.303 1.00 0.31 74 VAL A N 15
ATOM 16653 C CA . VAL A 1 74 ? 0.659 -4.464 -7.211 1.00 0.28 74 VAL A CA 15
ATOM 16654 C C . VAL A 1 74 ? 1.002 -3.857 -5.859 1.00 0.22 74 VAL A C 15
ATOM 16655 O O . VAL A 1 74 ? 0.441 -4.249 -4.845 1.00 0.34 74 VAL A O 15
ATOM 16668 N N . ILE A 1 75 ? 1.933 -2.919 -5.826 1.00 0.18 75 ILE A N 15
ATOM 16669 C CA . ILE A 1 75 ? 2.282 -2.285 -4.565 1.00 0.17 75 ILE A CA 15
ATOM 16670 C C . ILE A 1 75 ? 1.463 -1.031 -4.332 1.00 0.16 75 ILE A C 15
ATOM 16671 O O . ILE A 1 75 ? 0.591 -0.684 -5.126 1.00 0.20 75 ILE A O 15
ATOM 16687 N N . ALA A 1 76 ? 1.762 -0.373 -3.232 1.00 0.15 76 ALA A N 15
ATOM 16688 C CA . ALA A 1 76 ? 1.130 0.877 -2.866 1.00 0.16 76 ALA A CA 15
ATOM 16689 C C . ALA A 1 76 ? 2.111 1.714 -2.048 1.00 0.14 76 ALA A C 15
ATOM 16690 O O . ALA A 1 76 ? 2.852 1.171 -1.231 1.00 0.15 76 ALA A O 15
ATOM 16697 N N . ILE A 1 77 ? 2.140 3.022 -2.278 1.00 0.15 77 ILE A N 15
ATOM 16698 C CA . ILE A 1 77 ? 3.112 3.885 -1.614 1.00 0.16 77 ILE A CA 15
ATOM 16699 C C . ILE A 1 77 ? 2.429 4.991 -0.813 1.00 0.16 77 ILE A C 15
ATOM 16700 O O . ILE A 1 77 ? 1.633 5.765 -1.348 1.00 0.21 77 ILE A O 15
ATOM 16716 N N . GLY A 1 78 ? 2.744 5.056 0.476 1.00 0.16 78 GLY A N 15
ATOM 16717 C CA . GLY A 1 78 ? 2.168 6.074 1.333 1.00 0.17 78 GLY A CA 15
ATOM 16718 C C . GLY A 1 78 ? 0.789 5.684 1.810 1.00 0.15 78 GLY A C 15
ATOM 16719 O O . GLY A 1 78 ? -0.166 6.449 1.672 1.00 0.17 78 GLY A O 15
ATOM 16723 N N . CYS A 1 79 ? 0.690 4.487 2.365 1.00 0.13 79 CYS A N 15
ATOM 16724 C CA . CYS A 1 79 ? -0.582 3.940 2.792 1.00 0.13 79 CYS A CA 15
ATOM 16725 C C . CYS A 1 79 ? -0.804 4.103 4.285 1.00 0.13 79 CYS A C 15
ATOM 16726 O O . CYS A 1 79 ? 0.099 3.892 5.090 1.00 0.18 79 CYS A O 15
ATOM 16733 N N . LEU A 1 80 ? -2.012 4.502 4.641 1.00 0.14 80 LEU A N 15
ATOM 16734 C CA . LEU A 1 80 ? -2.430 4.532 6.028 1.00 0.15 80 LEU A CA 15
ATOM 16735 C C . LEU A 1 80 ? -3.479 3.457 6.271 1.00 0.15 80 LEU A C 15
ATOM 16736 O O . LEU A 1 80 ? -4.431 3.333 5.502 1.00 0.15 80 LEU A O 15
ATOM 16752 N N . PRO A 1 81 ? -3.304 2.657 7.328 1.00 0.15 81 PRO A N 15
ATOM 16753 C CA . PRO A 1 81 ? -4.211 1.548 7.655 1.00 0.17 81 PRO A CA 15
ATOM 16754 C C . PRO A 1 81 ? -5.615 2.019 8.023 1.00 0.21 81 PRO A C 15
ATOM 16755 O O . PRO A 1 81 ? -5.787 2.935 8.829 1.00 0.25 81 PRO A O 15
ATOM 16766 N N . VAL A 1 82 ? -6.612 1.386 7.419 1.00 0.23 82 VAL A N 15
ATOM 16767 C CA . VAL A 1 82 ? -8.003 1.667 7.695 1.00 0.30 82 VAL A CA 15
ATOM 16768 C C . VAL A 1 82 ? -8.761 0.359 7.880 1.00 0.39 82 VAL A C 15
ATOM 16769 O O . VAL A 1 82 ? -8.302 -0.697 7.449 1.00 0.42 82 VAL A O 15
ATOM 16782 N N . THR A 1 83 ? -9.907 0.420 8.532 1.00 0.53 83 THR A N 15
ATOM 16783 C CA . THR A 1 83 ? -10.695 -0.775 8.779 1.00 0.70 83 THR A CA 15
ATOM 16784 C C . THR A 1 83 ? -11.770 -0.952 7.720 1.00 1.46 83 THR A C 15
ATOM 16785 O O . THR A 1 83 ? -12.709 -0.163 7.649 1.00 2.07 83 THR A O 15
ATOM 16796 N N . LEU A 1 84 ? -11.603 -1.996 6.920 1.00 1.87 84 LEU A N 15
ATOM 16797 C CA . LEU A 1 84 ? -12.581 -2.419 5.914 1.00 2.80 84 LEU A CA 15
ATOM 16798 C C . LEU A 1 84 ? -13.152 -1.248 5.115 1.00 3.45 84 LEU A C 15
ATOM 16799 O O . LEU A 1 84 ? -14.295 -0.825 5.398 1.00 3.87 84 LEU A O 15
ATOM 16816 N N . GLY A 1 1 ? -19.632 4.161 -1.704 1.00 5.63 1 GLY A N 16
ATOM 16817 C CA . GLY A 1 1 ? -18.762 3.754 -0.574 1.00 4.92 1 GLY A CA 16
ATOM 16818 C C . GLY A 1 1 ? -17.415 3.239 -1.036 1.00 4.01 1 GLY A C 16
ATOM 16819 O O . GLY A 1 1 ? -16.468 4.009 -1.182 1.00 4.29 1 GLY A O 16
ATOM 16825 N N . SER A 1 2 ? -17.331 1.938 -1.280 1.00 3.39 2 SER A N 16
ATOM 16826 C CA . SER A 1 2 ? -16.078 1.308 -1.674 1.00 2.92 2 SER A CA 16
ATOM 16827 C C . SER A 1 2 ? -15.796 1.517 -3.161 1.00 2.13 2 SER A C 16
ATOM 16828 O O . SER A 1 2 ? -16.001 0.621 -3.977 1.00 2.36 2 SER A O 16
ATOM 16836 N N . TRP A 1 3 ? -15.336 2.713 -3.501 1.00 1.93 3 TRP A N 16
ATOM 16837 C CA . TRP A 1 3 ? -14.970 3.035 -4.873 1.00 1.69 3 TRP A CA 16
ATOM 16838 C C . TRP A 1 3 ? -13.605 3.710 -4.905 1.00 1.84 3 TRP A C 16
ATOM 16839 O O . TRP A 1 3 ? -13.308 4.500 -5.800 1.00 2.71 3 TRP A O 16
ATOM 16860 N N . GLY A 1 4 ? -12.782 3.399 -3.910 1.00 1.61 4 GLY A N 16
ATOM 16861 C CA . GLY A 1 4 ? -11.465 4.000 -3.820 1.00 2.03 4 GLY A CA 16
ATOM 16862 C C . GLY A 1 4 ? -11.518 5.439 -3.343 1.00 1.82 4 GLY A C 16
ATOM 16863 O O . GLY A 1 4 ? -10.559 6.191 -3.503 1.00 1.87 4 GLY A O 16
ATOM 16867 N N . GLN A 1 5 ? -12.642 5.814 -2.747 1.00 1.92 5 GLN A N 16
ATOM 16868 C CA . GLN A 1 5 ? -12.849 7.172 -2.274 1.00 1.96 5 GLN A CA 16
ATOM 16869 C C . GLN A 1 5 ? -12.252 7.369 -0.886 1.00 1.53 5 GLN A C 16
ATOM 16870 O O . GLN A 1 5 ? -12.763 6.847 0.107 1.00 1.64 5 GLN A O 16
ATOM 16884 N N . CYS A 1 6 ? -11.175 8.133 -0.831 1.00 1.29 6 CYS A N 16
ATOM 16885 C CA . CYS A 1 6 ? -10.493 8.424 0.418 1.00 0.94 6 CYS A CA 16
ATOM 16886 C C . CYS A 1 6 ? -9.965 9.854 0.399 1.00 0.96 6 CYS A C 16
ATOM 16887 O O . CYS A 1 6 ? -9.513 10.348 -0.634 1.00 1.88 6 CYS A O 16
ATOM 16894 N N . SER A 1 7 ? -10.026 10.511 1.548 1.00 0.91 7 SER A N 16
ATOM 16895 C CA . SER A 1 7 ? -9.643 11.912 1.659 1.00 0.99 7 SER A CA 16
ATOM 16896 C C . SER A 1 7 ? -8.130 12.096 1.556 1.00 1.25 7 SER A C 16
ATOM 16897 O O . SER A 1 7 ? -7.649 13.200 1.304 1.00 1.82 7 SER A O 16
ATOM 16905 N N . THR A 1 8 ? -7.381 11.021 1.753 1.00 1.48 8 THR A N 16
ATOM 16906 C CA . THR A 1 8 ? -5.932 11.087 1.659 1.00 2.09 8 THR A CA 16
ATOM 16907 C C . THR A 1 8 ? -5.414 10.383 0.405 1.00 1.70 8 THR A C 16
ATOM 16908 O O . THR A 1 8 ? -4.207 10.195 0.242 1.00 2.23 8 THR A O 16
ATOM 16919 N N . GLY A 1 9 ? -6.325 10.006 -0.487 1.00 0.97 9 GLY A N 16
ATOM 16920 C CA . GLY A 1 9 ? -5.917 9.376 -1.727 1.00 0.72 9 GLY A CA 16
ATOM 16921 C C . GLY A 1 9 ? -6.860 8.279 -2.178 1.00 0.71 9 GLY A C 16
ATOM 16922 O O . GLY A 1 9 ? -8.071 8.486 -2.271 1.00 1.12 9 GLY A O 16
ATOM 16926 N N . SER A 1 10 ? -6.301 7.111 -2.446 1.00 0.38 10 SER A N 16
ATOM 16927 C CA . SER A 1 10 ? -7.059 5.985 -2.971 1.00 0.39 10 SER A CA 16
ATOM 16928 C C . SER A 1 10 ? -7.095 4.865 -1.938 1.00 0.28 10 SER A C 16
ATOM 16929 O O . SER A 1 10 ? -6.224 4.793 -1.076 1.00 0.29 10 SER A O 16
ATOM 16937 N N . ILE A 1 11 ? -8.122 4.030 -1.983 1.00 0.32 11 ILE A N 16
ATOM 16938 C CA . ILE A 1 11 ? -8.213 2.918 -1.048 1.00 0.27 11 ILE A CA 16
ATOM 16939 C C . ILE A 1 11 ? -7.868 1.599 -1.713 1.00 0.20 11 ILE A C 16
ATOM 16940 O O . ILE A 1 11 ? -8.347 1.279 -2.802 1.00 0.26 11 ILE A O 16
ATOM 16956 N N . GLN A 1 12 ? -7.041 0.841 -1.026 1.00 0.13 12 GLN A N 16
ATOM 16957 C CA . GLN A 1 12 ? -6.623 -0.477 -1.480 1.00 0.10 12 GLN A CA 16
ATOM 16958 C C . GLN A 1 12 ? -6.467 -1.413 -0.294 1.00 0.11 12 GLN A C 16
ATOM 16959 O O . GLN A 1 12 ? -6.407 -0.978 0.854 1.00 0.17 12 GLN A O 16
ATOM 16973 N N . CYS A 1 13 ? -6.435 -2.700 -0.575 1.00 0.12 13 CYS A N 16
ATOM 16974 C CA . CYS A 1 13 ? -6.217 -3.698 0.450 1.00 0.16 13 CYS A CA 16
ATOM 16975 C C . CYS A 1 13 ? -4.896 -4.402 0.185 1.00 0.13 13 CYS A C 16
ATOM 16976 O O . CYS A 1 13 ? -4.754 -5.151 -0.785 1.00 0.15 13 CYS A O 16
ATOM 16983 N N . CYS A 1 14 ? -3.925 -4.125 1.038 1.00 0.12 14 CYS A N 16
ATOM 16984 C CA . CYS A 1 14 ? -2.570 -4.610 0.853 1.00 0.12 14 CYS A CA 16
ATOM 16985 C C . CYS A 1 14 ? -2.378 -5.963 1.495 1.00 0.15 14 CYS A C 16
ATOM 16986 O O . CYS A 1 14 ? -2.802 -6.193 2.626 1.00 0.19 14 CYS A O 16
ATOM 16993 N N . GLN A 1 15 ? -1.735 -6.849 0.756 1.00 0.15 15 GLN A N 16
ATOM 16994 C CA . GLN A 1 15 ? -1.437 -8.183 1.230 1.00 0.16 15 GLN A CA 16
ATOM 16995 C C . GLN A 1 15 ? -0.280 -8.131 2.227 1.00 0.18 15 GLN A C 16
ATOM 16996 O O . GLN A 1 15 ? -0.188 -8.959 3.130 1.00 0.23 15 GLN A O 16
ATOM 17010 N N . ASN A 1 16 ? 0.585 -7.139 2.067 1.00 0.17 16 ASN A N 16
ATOM 17011 C CA . ASN A 1 16 ? 1.703 -6.941 2.977 1.00 0.21 16 ASN A CA 16
ATOM 17012 C C . ASN A 1 16 ? 1.940 -5.457 3.225 1.00 0.21 16 ASN A C 16
ATOM 17013 O O . ASN A 1 16 ? 2.488 -4.755 2.376 1.00 0.40 16 ASN A O 16
ATOM 17024 N N . VAL A 1 17 ? 1.519 -4.986 4.383 1.00 0.16 17 VAL A N 16
ATOM 17025 C CA . VAL A 1 17 ? 1.737 -3.597 4.770 1.00 0.13 17 VAL A CA 16
ATOM 17026 C C . VAL A 1 17 ? 3.015 -3.485 5.591 1.00 0.14 17 VAL A C 16
ATOM 17027 O O . VAL A 1 17 ? 3.057 -3.891 6.755 1.00 0.18 17 VAL A O 16
ATOM 17040 N N . VAL A 1 18 ? 4.056 -2.949 4.978 1.00 0.12 18 VAL A N 16
ATOM 17041 C CA . VAL A 1 18 ? 5.358 -2.858 5.617 1.00 0.13 18 VAL A CA 16
ATOM 17042 C C . VAL A 1 18 ? 5.938 -1.454 5.482 1.00 0.12 18 VAL A C 16
ATOM 17043 O O . VAL A 1 18 ? 5.743 -0.790 4.468 1.00 0.12 18 VAL A O 16
ATOM 17056 N N . PRO A 1 19 ? 6.621 -0.965 6.527 1.00 0.14 19 PRO A N 16
ATOM 17057 C CA . PRO A 1 19 ? 7.364 0.295 6.458 1.00 0.15 19 PRO A CA 16
ATOM 17058 C C . PRO A 1 19 ? 8.430 0.253 5.369 1.00 0.12 19 PRO A C 16
ATOM 17059 O O . PRO A 1 19 ? 9.101 -0.762 5.186 1.00 0.10 19 PRO A O 16
ATOM 17070 N N . GLY A 1 20 ? 8.575 1.351 4.639 1.00 0.14 20 GLY A N 16
ATOM 17071 C CA . GLY A 1 20 ? 9.550 1.407 3.566 1.00 0.13 20 GLY A CA 16
ATOM 17072 C C . GLY A 1 20 ? 10.975 1.357 4.080 1.00 0.14 20 GLY A C 16
ATOM 17073 O O . GLY A 1 20 ? 11.902 1.032 3.337 1.00 0.18 20 GLY A O 16
ATOM 17077 N N . ASP A 1 21 ? 11.144 1.683 5.354 1.00 0.17 21 ASP A N 16
ATOM 17078 C CA . ASP A 1 21 ? 12.441 1.608 6.016 1.00 0.21 21 ASP A CA 16
ATOM 17079 C C . ASP A 1 21 ? 12.514 0.351 6.878 1.00 0.19 21 ASP A C 16
ATOM 17080 O O . ASP A 1 21 ? 13.462 0.150 7.637 1.00 0.23 21 ASP A O 16
ATOM 17089 N N . SER A 1 22 ? 11.497 -0.488 6.752 1.00 0.16 22 SER A N 16
ATOM 17090 C CA . SER A 1 22 ? 11.477 -1.778 7.419 1.00 0.17 22 SER A CA 16
ATOM 17091 C C . SER A 1 22 ? 12.426 -2.730 6.722 1.00 0.16 22 SER A C 16
ATOM 17092 O O . SER A 1 22 ? 12.689 -2.574 5.535 1.00 0.14 22 SER A O 16
ATOM 17100 N N . ASP A 1 23 ? 12.930 -3.717 7.438 1.00 0.20 23 ASP A N 16
ATOM 17101 C CA . ASP A 1 23 ? 13.804 -4.714 6.827 1.00 0.22 23 ASP A CA 16
ATOM 17102 C C . ASP A 1 23 ? 13.102 -5.373 5.652 1.00 0.20 23 ASP A C 16
ATOM 17103 O O . ASP A 1 23 ? 13.705 -5.606 4.603 1.00 0.22 23 ASP A O 16
ATOM 17112 N N . LEU A 1 24 ? 11.815 -5.635 5.829 1.00 0.20 24 LEU A N 16
ATOM 17113 C CA . LEU A 1 24 ? 10.992 -6.180 4.767 1.00 0.21 24 LEU A CA 16
ATOM 17114 C C . LEU A 1 24 ? 10.759 -5.134 3.685 1.00 0.17 24 LEU A C 16
ATOM 17115 O O . LEU A 1 24 ? 11.156 -5.321 2.539 1.00 0.18 24 LEU A O 16
ATOM 17131 N N . GLY A 1 25 ? 10.143 -4.021 4.075 1.00 0.14 25 GLY A N 16
ATOM 17132 C CA . GLY A 1 25 ? 9.773 -2.984 3.123 1.00 0.12 25 GLY A CA 16
ATOM 17133 C C . GLY A 1 25 ? 10.941 -2.480 2.301 1.00 0.12 25 GLY A C 16
ATOM 17134 O O . GLY A 1 25 ? 10.818 -2.285 1.092 1.00 0.16 25 GLY A O 16
ATOM 17138 N N . THR A 1 26 ? 12.080 -2.296 2.947 1.00 0.13 26 THR A N 16
ATOM 17139 C CA . THR A 1 26 ? 13.264 -1.787 2.278 1.00 0.16 26 THR A CA 16
ATOM 17140 C C . THR A 1 26 ? 13.762 -2.789 1.248 1.00 0.20 26 THR A C 16
ATOM 17141 O O . THR A 1 26 ? 14.116 -2.419 0.133 1.00 0.24 26 THR A O 16
ATOM 17152 N N . LEU A 1 27 ? 13.746 -4.062 1.616 1.00 0.21 27 LEU A N 16
ATOM 17153 C CA . LEU A 1 27 ? 14.153 -5.122 0.710 1.00 0.28 27 LEU A CA 16
ATOM 17154 C C . LEU A 1 27 ? 13.185 -5.186 -0.470 1.00 0.29 27 LEU A C 16
ATOM 17155 O O . LEU A 1 27 ? 13.594 -5.392 -1.616 1.00 0.34 27 LEU A O 16
ATOM 17171 N N . LEU A 1 28 ? 11.906 -4.964 -0.185 1.00 0.27 28 LEU A N 16
ATOM 17172 C CA . LEU A 1 28 ? 10.871 -5.045 -1.203 1.00 0.31 28 LEU A CA 16
ATOM 17173 C C . LEU A 1 28 ? 11.048 -3.942 -2.237 1.00 0.32 28 LEU A C 16
ATOM 17174 O O . LEU A 1 28 ? 11.057 -4.202 -3.440 1.00 0.37 28 LEU A O 16
ATOM 17190 N N . LEU A 1 29 ? 11.208 -2.712 -1.768 1.00 0.30 29 LEU A N 16
ATOM 17191 C CA . LEU A 1 29 ? 11.329 -1.575 -2.670 1.00 0.32 29 LEU A CA 16
ATOM 17192 C C . LEU A 1 29 ? 12.714 -1.519 -3.302 1.00 0.36 29 LEU A C 16
ATOM 17193 O O . LEU A 1 29 ? 12.900 -0.909 -4.353 1.00 0.41 29 LEU A O 16
ATOM 17209 N N . ASP A 1 30 ? 13.680 -2.156 -2.656 1.00 0.34 30 ASP A N 16
ATOM 17210 C CA . ASP A 1 30 ? 15.031 -2.276 -3.200 1.00 0.39 30 ASP A CA 16
ATOM 17211 C C . ASP A 1 30 ? 15.004 -3.142 -4.447 1.00 0.43 30 ASP A C 16
ATOM 17212 O O . ASP A 1 30 ? 15.750 -2.927 -5.399 1.00 0.49 30 ASP A O 16
ATOM 17221 N N . GLU A 1 31 ? 14.105 -4.109 -4.425 1.00 0.43 31 GLU A N 16
ATOM 17222 C CA . GLU A 1 31 ? 13.915 -5.027 -5.531 1.00 0.49 31 GLU A CA 16
ATOM 17223 C C . GLU A 1 31 ? 13.152 -4.322 -6.648 1.00 0.51 31 GLU A C 16
ATOM 17224 O O . GLU A 1 31 ? 13.262 -4.661 -7.829 1.00 0.62 31 GLU A O 16
ATOM 17236 N N . LEU A 1 32 ? 12.395 -3.314 -6.252 1.00 0.52 32 LEU A N 16
ATOM 17237 C CA . LEU A 1 32 ? 11.526 -2.589 -7.159 1.00 0.58 32 LEU A CA 16
ATOM 17238 C C . LEU A 1 32 ? 12.204 -1.339 -7.717 1.00 0.61 32 LEU A C 16
ATOM 17239 O O . LEU A 1 32 ? 11.762 -0.776 -8.718 1.00 0.71 32 LEU A O 16
ATOM 17255 N N . GLY A 1 33 ? 13.276 -0.913 -7.059 1.00 0.57 33 GLY A N 16
ATOM 17256 C CA . GLY A 1 33 ? 14.027 0.242 -7.515 1.00 0.62 33 GLY A CA 16
ATOM 17257 C C . GLY A 1 33 ? 13.383 1.553 -7.108 1.00 0.63 33 GLY A C 16
ATOM 17258 O O . GLY A 1 33 ? 13.429 2.532 -7.853 1.00 0.75 33 GLY A O 16
ATOM 17262 N N . ILE A 1 34 ? 12.785 1.576 -5.924 1.00 0.54 34 ILE A N 16
ATOM 17263 C CA . ILE A 1 34 ? 12.091 2.761 -5.440 1.00 0.58 34 ILE A CA 16
ATOM 17264 C C . ILE A 1 34 ? 12.978 3.554 -4.489 1.00 0.65 34 ILE A C 16
ATOM 17265 O O . ILE A 1 34 ? 13.566 2.992 -3.559 1.00 0.68 34 ILE A O 16
ATOM 17281 N N . VAL A 1 35 ? 13.077 4.851 -4.720 1.00 0.77 35 VAL A N 16
ATOM 17282 C CA . VAL A 1 35 ? 13.829 5.724 -3.835 1.00 0.89 35 VAL A CA 16
ATOM 17283 C C . VAL A 1 35 ? 12.912 6.789 -3.222 1.00 0.74 35 VAL A C 16
ATOM 17284 O O . VAL A 1 35 ? 12.564 7.791 -3.852 1.00 0.90 35 VAL A O 16
ATOM 17297 N N . LEU A 1 36 ? 12.504 6.546 -1.987 1.00 0.70 36 LEU A N 16
ATOM 17298 C CA . LEU A 1 36 ? 11.573 7.424 -1.296 1.00 0.66 36 LEU A CA 16
ATOM 17299 C C . LEU A 1 36 ? 12.285 8.616 -0.675 1.00 0.68 36 LEU A C 16
ATOM 17300 O O . LEU A 1 36 ? 13.413 8.502 -0.189 1.00 0.84 36 LEU A O 16
ATOM 17316 N N . GLU A 1 37 ? 11.610 9.760 -0.710 1.00 0.72 37 GLU A N 16
ATOM 17317 C CA . GLU A 1 37 ? 12.086 10.970 -0.053 1.00 0.84 37 GLU A CA 16
ATOM 17318 C C . GLU A 1 37 ? 11.968 10.802 1.454 1.00 0.76 37 GLU A C 16
ATOM 17319 O O . GLU A 1 37 ? 12.828 11.238 2.219 1.00 0.88 37 GLU A O 16
ATOM 17331 N N . ASP A 1 38 ? 10.884 10.161 1.864 1.00 0.61 38 ASP A N 16
ATOM 17332 C CA . ASP A 1 38 ? 10.669 9.800 3.249 1.00 0.54 38 ASP A CA 16
ATOM 17333 C C . ASP A 1 38 ? 10.411 8.309 3.321 1.00 0.41 38 ASP A C 16
ATOM 17334 O O . ASP A 1 38 ? 9.272 7.865 3.194 1.00 0.39 38 ASP A O 16
ATOM 17343 N N . PRO A 1 39 ? 11.467 7.506 3.514 1.00 0.41 39 PRO A N 16
ATOM 17344 C CA . PRO A 1 39 ? 11.349 6.045 3.560 1.00 0.40 39 PRO A CA 16
ATOM 17345 C C . PRO A 1 39 ? 10.588 5.573 4.793 1.00 0.32 39 PRO A C 16
ATOM 17346 O O . PRO A 1 39 ? 10.434 4.380 5.025 1.00 0.35 39 PRO A O 16
ATOM 17357 N N . THR A 1 40 ? 10.090 6.524 5.564 1.00 0.30 40 THR A N 16
ATOM 17358 C CA . THR A 1 40 ? 9.384 6.225 6.794 1.00 0.31 40 THR A CA 16
ATOM 17359 C C . THR A 1 40 ? 7.925 5.878 6.519 1.00 0.28 40 THR A C 16
ATOM 17360 O O . THR A 1 40 ? 7.213 5.392 7.399 1.00 0.48 40 THR A O 16
ATOM 17371 N N . VAL A 1 41 ? 7.493 6.120 5.287 1.00 0.20 41 VAL A N 16
ATOM 17372 C CA . VAL A 1 41 ? 6.120 5.846 4.884 1.00 0.17 41 VAL A CA 16
ATOM 17373 C C . VAL A 1 41 ? 5.860 4.344 4.782 1.00 0.14 41 VAL A C 16
ATOM 17374 O O . VAL A 1 41 ? 6.792 3.541 4.683 1.00 0.15 41 VAL A O 16
ATOM 17387 N N . LEU A 1 42 ? 4.589 3.974 4.820 1.00 0.14 42 LEU A N 16
ATOM 17388 C CA . LEU A 1 42 ? 4.195 2.579 4.720 1.00 0.14 42 LEU A CA 16
ATOM 17389 C C . LEU A 1 42 ? 3.945 2.200 3.273 1.00 0.12 42 LEU A C 16
ATOM 17390 O O . LEU A 1 42 ? 3.187 2.869 2.570 1.00 0.15 42 LEU A O 16
ATOM 17406 N N . ILE A 1 43 ? 4.588 1.135 2.830 1.00 0.11 43 ILE A N 16
ATOM 17407 C CA . ILE A 1 43 ? 4.369 0.631 1.488 1.00 0.10 43 ILE A CA 16
ATOM 17408 C C . ILE A 1 43 ? 3.569 -0.663 1.533 1.00 0.11 43 ILE A C 16
ATOM 17409 O O . ILE A 1 43 ? 3.812 -1.533 2.372 1.00 0.15 43 ILE A O 16
ATOM 17425 N N . GLY A 1 44 ? 2.606 -0.775 0.639 1.00 0.13 44 GLY A N 16
ATOM 17426 C CA . GLY A 1 44 ? 1.715 -1.909 0.651 1.00 0.16 44 GLY A CA 16
ATOM 17427 C C . GLY A 1 44 ? 1.926 -2.843 -0.515 1.00 0.17 44 GLY A C 16
ATOM 17428 O O . GLY A 1 44 ? 1.427 -2.604 -1.611 1.00 0.31 44 GLY A O 16
ATOM 17432 N N . ASP A 1 45 ? 2.653 -3.914 -0.276 1.00 0.18 45 ASP A N 16
ATOM 17433 C CA . ASP A 1 45 ? 2.883 -4.920 -1.303 1.00 0.20 45 ASP A CA 16
ATOM 17434 C C . ASP A 1 45 ? 1.662 -5.826 -1.408 1.00 0.20 45 ASP A C 16
ATOM 17435 O O . ASP A 1 45 ? 1.028 -6.132 -0.399 1.00 0.29 45 ASP A O 16
ATOM 17444 N N . GLY A 1 46 ? 1.307 -6.222 -2.622 1.00 0.18 46 GLY A N 16
ATOM 17445 C CA . GLY A 1 46 ? 0.148 -7.073 -2.800 1.00 0.21 46 GLY A CA 16
ATOM 17446 C C . GLY A 1 46 ? -1.148 -6.328 -2.568 1.00 0.18 46 GLY A C 16
ATOM 17447 O O . GLY A 1 46 ? -2.070 -6.852 -1.950 1.00 0.18 46 GLY A O 16
ATOM 17451 N N . CYS A 1 47 ? -1.229 -5.105 -3.059 1.00 0.17 47 CYS A N 16
ATOM 17452 C CA . CYS A 1 47 ? -2.362 -4.254 -2.753 1.00 0.15 47 CYS A CA 16
ATOM 17453 C C . CYS A 1 47 ? -3.316 -4.147 -3.931 1.00 0.19 47 CYS A C 16
ATOM 17454 O O . CYS A 1 47 ? -2.946 -3.686 -5.012 1.00 0.25 47 CYS A O 16
ATOM 17461 N N . ASP A 1 48 ? -4.536 -4.607 -3.716 1.00 0.19 48 ASP A N 16
ATOM 17462 C CA . ASP A 1 48 ? -5.598 -4.478 -4.702 1.00 0.24 48 ASP A CA 16
ATOM 17463 C C . ASP A 1 48 ? -6.536 -3.340 -4.324 1.00 0.21 48 ASP A C 16
ATOM 17464 O O . ASP A 1 48 ? -6.912 -3.194 -3.164 1.00 0.19 48 ASP A O 16
ATOM 17473 N N . PRO A 1 49 ? -6.910 -2.521 -5.307 1.00 0.26 49 PRO A N 16
ATOM 17474 C CA . PRO A 1 49 ? -7.769 -1.362 -5.093 1.00 0.28 49 PRO A CA 16
ATOM 17475 C C . PRO A 1 49 ? -9.184 -1.769 -4.701 1.00 0.31 49 PRO A C 16
ATOM 17476 O O . PRO A 1 49 ? -9.863 -2.472 -5.448 1.00 0.37 49 PRO A O 16
ATOM 17487 N N . ILE A 1 50 ? -9.630 -1.324 -3.533 1.00 0.30 50 ILE A N 16
ATOM 17488 C CA . ILE A 1 50 ? -10.950 -1.691 -3.043 1.00 0.36 50 ILE A CA 16
ATOM 17489 C C . ILE A 1 50 ? -12.010 -0.830 -3.712 1.00 0.43 50 ILE A C 16
ATOM 17490 O O . ILE A 1 50 ? -12.323 0.271 -3.254 1.00 0.46 50 ILE A O 16
ATOM 17506 N N . THR A 1 51 ? -12.546 -1.335 -4.805 1.00 0.54 51 THR A N 16
ATOM 17507 C CA . THR A 1 51 ? -13.517 -0.594 -5.588 1.00 0.64 51 THR A CA 16
ATOM 17508 C C . THR A 1 51 ? -14.711 -1.472 -5.953 1.00 0.79 51 THR A C 16
ATOM 17509 O O . THR A 1 51 ? -15.446 -1.193 -6.904 1.00 0.88 51 THR A O 16
ATOM 17520 N N . VAL A 1 52 ? -14.902 -2.535 -5.197 1.00 0.88 52 VAL A N 16
ATOM 17521 C CA . VAL A 1 52 ? -16.039 -3.408 -5.402 1.00 1.10 52 VAL A CA 16
ATOM 17522 C C . VAL A 1 52 ? -17.158 -3.064 -4.423 1.00 1.38 52 VAL A C 16
ATOM 17523 O O . VAL A 1 52 ? -16.939 -2.954 -3.213 1.00 1.44 52 VAL A O 16
ATOM 17536 N N . ALA A 1 53 ? -18.349 -2.869 -4.956 1.00 1.71 53 ALA A N 16
ATOM 17537 C CA . ALA A 1 53 ? -19.509 -2.554 -4.142 1.00 2.11 53 ALA A CA 16
ATOM 17538 C C . ALA A 1 53 ? -20.298 -3.817 -3.835 1.00 2.05 53 ALA A C 16
ATOM 17539 O O . ALA A 1 53 ? -20.191 -4.815 -4.549 1.00 2.54 53 ALA A O 16
ATOM 17546 N N . GLY A 1 54 ? -21.076 -3.777 -2.764 1.00 2.23 54 GLY A N 16
ATOM 17547 C CA . GLY A 1 54 ? -21.854 -4.932 -2.368 1.00 2.81 54 GLY A CA 16
ATOM 17548 C C . GLY A 1 54 ? -21.024 -5.940 -1.599 1.00 2.91 54 GLY A C 16
ATOM 17549 O O . GLY A 1 54 ? -21.351 -6.293 -0.466 1.00 3.50 54 GLY A O 16
ATOM 17553 N N . SER A 1 55 ? -19.945 -6.394 -2.219 1.00 2.88 55 SER A N 16
ATOM 17554 C CA . SER A 1 55 ? -19.040 -7.346 -1.598 1.00 3.27 55 SER A CA 16
ATOM 17555 C C . SER A 1 55 ? -18.305 -6.700 -0.427 1.00 2.84 55 SER A C 16
ATOM 17556 O O . SER A 1 55 ? -17.377 -5.913 -0.618 1.00 3.08 55 SER A O 16
ATOM 17564 N N . SER A 1 56 ? -18.736 -7.028 0.781 1.00 2.68 56 SER A N 16
ATOM 17565 C CA . SER A 1 56 ? -18.144 -6.468 1.988 1.00 2.71 56 SER A CA 16
ATOM 17566 C C . SER A 1 56 ? -16.792 -7.117 2.272 1.00 2.12 56 SER A C 16
ATOM 17567 O O . SER A 1 56 ? -15.930 -6.532 2.930 1.00 2.50 56 SER A O 16
ATOM 17575 N N . ASP A 1 57 ? -16.607 -8.323 1.750 1.00 1.64 57 ASP A N 16
ATOM 17576 C CA . ASP A 1 57 ? -15.369 -9.066 1.913 1.00 1.50 57 ASP A CA 16
ATOM 17577 C C . ASP A 1 57 ? -14.344 -8.600 0.890 1.00 1.07 57 ASP A C 16
ATOM 17578 O O . ASP A 1 57 ? -13.743 -9.404 0.180 1.00 1.44 57 ASP A O 16
ATOM 17587 N N . ALA A 1 58 ? -14.148 -7.294 0.826 1.00 0.67 58 ALA A N 16
ATOM 17588 C CA . ALA A 1 58 ? -13.327 -6.688 -0.212 1.00 0.66 58 ALA A CA 16
ATOM 17589 C C . ALA A 1 58 ? -11.878 -6.489 0.227 1.00 0.60 58 ALA A C 16
ATOM 17590 O O . ALA A 1 58 ? -11.140 -5.717 -0.387 1.00 0.83 58 ALA A O 16
ATOM 17597 N N . CYS A 1 59 ? -11.462 -7.179 1.276 1.00 0.45 59 CYS A N 16
ATOM 17598 C CA . CYS A 1 59 ? -10.086 -7.073 1.741 1.00 0.54 59 CYS A CA 16
ATOM 17599 C C . CYS A 1 59 ? -9.626 -8.377 2.376 1.00 0.55 59 CYS A C 16
ATOM 17600 O O . CYS A 1 59 ? -10.167 -8.807 3.393 1.00 0.74 59 CYS A O 16
ATOM 17607 N N . SER A 1 60 ? -8.626 -9.002 1.774 1.00 0.64 60 SER A N 16
ATOM 17608 C CA . SER A 1 60 ? -8.145 -10.293 2.239 1.00 0.86 60 SER A CA 16
ATOM 17609 C C . SER A 1 60 ? -7.024 -10.153 3.270 1.00 0.71 60 SER A C 16
ATOM 17610 O O . SER A 1 60 ? -6.699 -11.112 3.974 1.00 1.05 60 SER A O 16
ATOM 17618 N N . ALA A 1 61 ? -6.430 -8.969 3.368 1.00 0.38 61 ALA A N 16
ATOM 17619 C CA . ALA A 1 61 ? -5.322 -8.776 4.293 1.00 0.32 61 ALA A CA 16
ATOM 17620 C C . ALA A 1 61 ? -5.477 -7.501 5.125 1.00 0.32 61 ALA A C 16
ATOM 17621 O O . ALA A 1 61 ? -5.955 -7.555 6.257 1.00 0.54 61 ALA A O 16
ATOM 17628 N N . THR A 1 62 ? -5.081 -6.357 4.577 1.00 0.22 62 THR A N 16
ATOM 17629 C CA . THR A 1 62 ? -5.112 -5.109 5.335 1.00 0.19 62 THR A CA 16
ATOM 17630 C C . THR A 1 62 ? -5.619 -3.944 4.482 1.00 0.18 62 THR A C 16
ATOM 17631 O O . THR A 1 62 ? -5.129 -3.712 3.379 1.00 0.20 62 THR A O 16
ATOM 17642 N N . ALA A 1 63 ? -6.591 -3.210 5.008 1.00 0.19 63 ALA A N 16
ATOM 17643 C CA . ALA A 1 63 ? -7.176 -2.085 4.299 1.00 0.20 63 ALA A CA 16
ATOM 17644 C C . ALA A 1 63 ? -6.367 -0.830 4.546 1.00 0.17 63 ALA A C 16
ATOM 17645 O O . ALA A 1 63 ? -6.073 -0.479 5.692 1.00 0.19 63 ALA A O 16
ATOM 17652 N N . VAL A 1 64 ? -6.012 -0.157 3.474 1.00 0.14 64 VAL A N 16
ATOM 17653 C CA . VAL A 1 64 ? -5.187 1.029 3.561 1.00 0.13 64 VAL A CA 16
ATOM 17654 C C . VAL A 1 64 ? -5.633 2.085 2.561 1.00 0.14 64 VAL A C 16
ATOM 17655 O O . VAL A 1 64 ? -6.293 1.788 1.564 1.00 0.21 64 VAL A O 16
ATOM 17668 N N . CYS A 1 65 ? -5.277 3.316 2.851 1.00 0.17 65 CYS A N 16
ATOM 17669 C CA . CYS A 1 65 ? -5.502 4.420 1.945 1.00 0.17 65 CYS A CA 16
ATOM 17670 C C . CYS A 1 65 ? -4.160 4.981 1.519 1.00 0.13 65 CYS A C 16
ATOM 17671 O O . CYS A 1 65 ? -3.438 5.555 2.334 1.00 0.14 65 CYS A O 16
ATOM 17678 N N . CYS A 1 66 ? -3.808 4.799 0.261 1.00 0.12 66 CYS A N 16
ATOM 17679 C CA . CYS A 1 66 ? -2.485 5.168 -0.191 1.00 0.13 66 CYS A CA 16
ATOM 17680 C C . CYS A 1 66 ? -2.498 6.464 -0.986 1.00 0.16 66 CYS A C 16
ATOM 17681 O O . CYS A 1 66 ? -3.365 6.697 -1.836 1.00 0.23 66 CYS A O 16
ATOM 17688 N N . SER A 1 67 ? -1.524 7.311 -0.676 1.00 0.24 67 SER A N 16
ATOM 17689 C CA . SER A 1 67 ? -1.438 8.644 -1.241 1.00 0.29 67 SER A CA 16
ATOM 17690 C C . SER A 1 67 ? -0.808 8.618 -2.626 1.00 0.32 67 SER A C 16
ATOM 17691 O O . SER A 1 67 ? -1.191 9.389 -3.512 1.00 0.41 67 SER A O 16
ATOM 17699 N N . ASP A 1 68 ? 0.145 7.728 -2.818 1.00 0.30 68 ASP A N 16
ATOM 17700 C CA . ASP A 1 68 ? 0.823 7.617 -4.101 1.00 0.37 68 ASP A CA 16
ATOM 17701 C C . ASP A 1 68 ? 0.127 6.595 -4.981 1.00 0.44 68 ASP A C 16
ATOM 17702 O O . ASP A 1 68 ? -0.190 5.491 -4.541 1.00 0.57 68 ASP A O 16
ATOM 17711 N N . ASN A 1 69 ? -0.132 6.979 -6.220 1.00 0.53 69 ASN A N 16
ATOM 17712 C CA . ASN A 1 69 ? -0.839 6.114 -7.155 1.00 0.63 69 ASN A CA 16
ATOM 17713 C C . ASN A 1 69 ? 0.114 5.540 -8.197 1.00 0.59 69 ASN A C 16
ATOM 17714 O O . ASN A 1 69 ? -0.318 4.935 -9.179 1.00 0.64 69 ASN A O 16
ATOM 17725 N N . ASN A 1 70 ? 1.412 5.710 -7.971 1.00 0.59 70 ASN A N 16
ATOM 17726 C CA . ASN A 1 70 ? 2.418 5.234 -8.911 1.00 0.64 70 ASN A CA 16
ATOM 17727 C C . ASN A 1 70 ? 2.914 3.861 -8.483 1.00 0.55 70 ASN A C 16
ATOM 17728 O O . ASN A 1 70 ? 4.033 3.706 -7.990 1.00 0.86 70 ASN A O 16
ATOM 17739 N N . VAL A 1 71 ? 2.061 2.868 -8.668 1.00 0.41 71 VAL A N 16
ATOM 17740 C CA . VAL A 1 71 ? 2.350 1.513 -8.244 1.00 0.38 71 VAL A CA 16
ATOM 17741 C C . VAL A 1 71 ? 3.355 0.838 -9.169 1.00 0.33 71 VAL A C 16
ATOM 17742 O O . VAL A 1 71 ? 3.464 1.178 -10.346 1.00 0.38 71 VAL A O 16
ATOM 17755 N N . SER A 1 72 ? 4.092 -0.119 -8.621 1.00 0.32 72 SER A N 16
ATOM 17756 C CA . SER A 1 72 ? 5.084 -0.856 -9.388 1.00 0.37 72 SER A CA 16
ATOM 17757 C C . SER A 1 72 ? 4.452 -2.102 -10.006 1.00 0.42 72 SER A C 16
ATOM 17758 O O . SER A 1 72 ? 5.141 -2.954 -10.568 1.00 0.55 72 SER A O 16
ATOM 17766 N N . GLY A 1 73 ? 3.134 -2.195 -9.889 1.00 0.39 73 GLY A N 16
ATOM 17767 C CA . GLY A 1 73 ? 2.398 -3.301 -10.468 1.00 0.48 73 GLY A CA 16
ATOM 17768 C C . GLY A 1 73 ? 1.510 -4.001 -9.468 1.00 0.41 73 GLY A C 16
ATOM 17769 O O . GLY A 1 73 ? 0.421 -4.452 -9.816 1.00 0.48 73 GLY A O 16
ATOM 17773 N N . VAL A 1 74 ? 1.945 -4.074 -8.217 1.00 0.31 74 VAL A N 16
ATOM 17774 C CA . VAL A 1 74 ? 1.123 -4.671 -7.175 1.00 0.28 74 VAL A CA 16
ATOM 17775 C C . VAL A 1 74 ? 1.231 -3.910 -5.857 1.00 0.22 74 VAL A C 16
ATOM 17776 O O . VAL A 1 74 ? 0.393 -4.074 -4.973 1.00 0.34 74 VAL A O 16
ATOM 17789 N N . ILE A 1 75 ? 2.260 -3.081 -5.716 1.00 0.18 75 ILE A N 16
ATOM 17790 C CA . ILE A 1 75 ? 2.481 -2.377 -4.457 1.00 0.17 75 ILE A CA 16
ATOM 17791 C C . ILE A 1 75 ? 1.622 -1.132 -4.335 1.00 0.16 75 ILE A C 16
ATOM 17792 O O . ILE A 1 75 ? 0.774 -0.853 -5.178 1.00 0.20 75 ILE A O 16
ATOM 17808 N N . ALA A 1 76 ? 1.860 -0.413 -3.253 1.00 0.15 76 ALA A N 16
ATOM 17809 C CA . ALA A 1 76 ? 1.260 0.881 -2.993 1.00 0.16 76 ALA A CA 16
ATOM 17810 C C . ALA A 1 76 ? 2.236 1.687 -2.132 1.00 0.14 76 ALA A C 16
ATOM 17811 O O . ALA A 1 76 ? 2.898 1.116 -1.267 1.00 0.15 76 ALA A O 16
ATOM 17818 N N . ILE A 1 77 ? 2.360 2.988 -2.370 1.00 0.15 77 ILE A N 16
ATOM 17819 C CA . ILE A 1 77 ? 3.366 3.785 -1.665 1.00 0.16 77 ILE A CA 16
ATOM 17820 C C . ILE A 1 77 ? 2.739 4.901 -0.832 1.00 0.16 77 ILE A C 16
ATOM 17821 O O . ILE A 1 77 ? 1.998 5.739 -1.348 1.00 0.21 77 ILE A O 16
ATOM 17837 N N . GLY A 1 78 ? 3.041 4.902 0.461 1.00 0.16 78 GLY A N 16
ATOM 17838 C CA . GLY A 1 78 ? 2.512 5.917 1.348 1.00 0.17 78 GLY A CA 16
ATOM 17839 C C . GLY A 1 78 ? 1.081 5.624 1.736 1.00 0.15 78 GLY A C 16
ATOM 17840 O O . GLY A 1 78 ? 0.195 6.462 1.560 1.00 0.17 78 GLY A O 16
ATOM 17844 N N . CYS A 1 79 ? 0.847 4.422 2.243 1.00 0.13 79 CYS A N 16
ATOM 17845 C CA . CYS A 1 79 ? -0.503 4.006 2.587 1.00 0.13 79 CYS A CA 16
ATOM 17846 C C . CYS A 1 79 ? -0.759 4.141 4.078 1.00 0.13 79 CYS A C 16
ATOM 17847 O O . CYS A 1 79 ? 0.129 3.913 4.900 1.00 0.18 79 CYS A O 16
ATOM 17854 N N . LEU A 1 80 ? -1.977 4.531 4.413 1.00 0.14 80 LEU A N 16
ATOM 17855 C CA . LEU A 1 80 ? -2.404 4.622 5.797 1.00 0.15 80 LEU A CA 16
ATOM 17856 C C . LEU A 1 80 ? -3.405 3.524 6.115 1.00 0.15 80 LEU A C 16
ATOM 17857 O O . LEU A 1 80 ? -4.356 3.313 5.367 1.00 0.15 80 LEU A O 16
ATOM 17873 N N . PRO A 1 81 ? -3.202 2.811 7.224 1.00 0.15 81 PRO A N 16
ATOM 17874 C CA . PRO A 1 81 ? -4.095 1.732 7.650 1.00 0.17 81 PRO A CA 16
ATOM 17875 C C . PRO A 1 81 ? -5.465 2.257 8.061 1.00 0.21 81 PRO A C 16
ATOM 17876 O O . PRO A 1 81 ? -5.576 3.097 8.958 1.00 0.25 81 PRO A O 16
ATOM 17887 N N . VAL A 1 82 ? -6.502 1.767 7.401 1.00 0.23 82 VAL A N 16
ATOM 17888 C CA . VAL A 1 82 ? -7.851 2.204 7.679 1.00 0.30 82 VAL A CA 16
ATOM 17889 C C . VAL A 1 82 ? -8.691 1.069 8.236 1.00 0.39 82 VAL A C 16
ATOM 17890 O O . VAL A 1 82 ? -8.577 -0.084 7.820 1.00 0.42 82 VAL A O 16
ATOM 17903 N N . THR A 1 83 ? -9.530 1.420 9.185 1.00 0.53 83 THR A N 16
ATOM 17904 C CA . THR A 1 83 ? -10.397 0.470 9.855 1.00 0.70 83 THR A CA 16
ATOM 17905 C C . THR A 1 83 ? -11.674 1.169 10.251 1.00 1.46 83 THR A C 16
ATOM 17906 O O . THR A 1 83 ? -12.352 0.847 11.228 1.00 2.07 83 THR A O 16
ATOM 17917 N N . LEU A 1 84 ? -11.974 2.127 9.432 1.00 1.87 84 LEU A N 16
ATOM 17918 C CA . LEU A 1 84 ? -13.094 3.027 9.638 1.00 2.80 84 LEU A CA 16
ATOM 17919 C C . LEU A 1 84 ? -13.717 3.396 8.302 1.00 3.45 84 LEU A C 16
ATOM 17920 O O . LEU A 1 84 ? -14.811 2.880 7.988 1.00 3.87 84 LEU A O 16
ATOM 17937 N N . GLY A 1 1 ? -15.758 8.532 -7.472 1.00 5.63 1 GLY A N 17
ATOM 17938 C CA . GLY A 1 1 ? -16.467 7.451 -6.745 1.00 4.92 1 GLY A CA 17
ATOM 17939 C C . GLY A 1 1 ? -15.893 7.235 -5.363 1.00 4.01 1 GLY A C 17
ATOM 17940 O O . GLY A 1 1 ? -15.245 8.124 -4.810 1.00 4.29 1 GLY A O 17
ATOM 17946 N N . SER A 1 2 ? -16.116 6.057 -4.804 1.00 3.39 2 SER A N 17
ATOM 17947 C CA . SER A 1 2 ? -15.626 5.744 -3.474 1.00 2.92 2 SER A CA 17
ATOM 17948 C C . SER A 1 2 ? -14.826 4.447 -3.506 1.00 2.13 2 SER A C 17
ATOM 17949 O O . SER A 1 2 ? -15.303 3.423 -3.998 1.00 2.36 2 SER A O 17
ATOM 17957 N N . TRP A 1 3 ? -13.604 4.497 -2.999 1.00 1.93 3 TRP A N 17
ATOM 17958 C CA . TRP A 1 3 ? -12.750 3.318 -2.973 1.00 1.69 3 TRP A CA 17
ATOM 17959 C C . TRP A 1 3 ? -12.713 2.733 -1.568 1.00 1.84 3 TRP A C 17
ATOM 17960 O O . TRP A 1 3 ? -12.109 1.693 -1.324 1.00 2.71 3 TRP A O 17
ATOM 17981 N N . GLY A 1 4 ? -13.376 3.419 -0.651 1.00 1.61 4 GLY A N 17
ATOM 17982 C CA . GLY A 1 4 ? -13.360 3.028 0.738 1.00 2.03 4 GLY A CA 17
ATOM 17983 C C . GLY A 1 4 ? -13.427 4.242 1.633 1.00 1.82 4 GLY A C 17
ATOM 17984 O O . GLY A 1 4 ? -13.427 5.372 1.141 1.00 1.87 4 GLY A O 17
ATOM 17988 N N . GLN A 1 5 ? -13.486 4.029 2.933 1.00 1.92 5 GLN A N 17
ATOM 17989 C CA . GLN A 1 5 ? -13.577 5.134 3.868 1.00 1.96 5 GLN A CA 17
ATOM 17990 C C . GLN A 1 5 ? -12.196 5.724 4.133 1.00 1.53 5 GLN A C 17
ATOM 17991 O O . GLN A 1 5 ? -11.372 5.120 4.820 1.00 1.64 5 GLN A O 17
ATOM 18005 N N . CYS A 1 6 ? -11.969 6.915 3.585 1.00 1.29 6 CYS A N 17
ATOM 18006 C CA . CYS A 1 6 ? -10.698 7.622 3.712 1.00 0.94 6 CYS A CA 17
ATOM 18007 C C . CYS A 1 6 ? -10.729 8.880 2.851 1.00 0.96 6 CYS A C 17
ATOM 18008 O O . CYS A 1 6 ? -11.525 8.972 1.916 1.00 1.88 6 CYS A O 17
ATOM 18015 N N . SER A 1 7 ? -9.881 9.847 3.171 1.00 0.91 7 SER A N 17
ATOM 18016 C CA . SER A 1 7 ? -9.799 11.077 2.396 1.00 0.99 7 SER A CA 17
ATOM 18017 C C . SER A 1 7 ? -8.348 11.434 2.075 1.00 1.25 7 SER A C 17
ATOM 18018 O O . SER A 1 7 ? -8.045 12.562 1.680 1.00 1.82 7 SER A O 17
ATOM 18026 N N . THR A 1 8 ? -7.459 10.462 2.220 1.00 1.48 8 THR A N 17
ATOM 18027 C CA . THR A 1 8 ? -6.031 10.691 2.040 1.00 2.09 8 THR A CA 17
ATOM 18028 C C . THR A 1 8 ? -5.616 10.522 0.576 1.00 1.70 8 THR A C 17
ATOM 18029 O O . THR A 1 8 ? -4.610 11.081 0.133 1.00 2.23 8 THR A O 17
ATOM 18040 N N . GLY A 1 9 ? -6.401 9.773 -0.177 1.00 0.97 9 GLY A N 17
ATOM 18041 C CA . GLY A 1 9 ? -6.073 9.533 -1.567 1.00 0.72 9 GLY A CA 17
ATOM 18042 C C . GLY A 1 9 ? -6.932 8.456 -2.180 1.00 0.71 9 GLY A C 17
ATOM 18043 O O . GLY A 1 9 ? -8.103 8.678 -2.494 1.00 1.12 9 GLY A O 17
ATOM 18047 N N . SER A 1 10 ? -6.351 7.287 -2.340 1.00 0.38 10 SER A N 17
ATOM 18048 C CA . SER A 1 10 ? -7.059 6.145 -2.884 1.00 0.39 10 SER A CA 17
ATOM 18049 C C . SER A 1 10 ? -6.956 4.988 -1.900 1.00 0.28 10 SER A C 17
ATOM 18050 O O . SER A 1 10 ? -5.953 4.859 -1.204 1.00 0.29 10 SER A O 17
ATOM 18058 N N . ILE A 1 11 ? -8.002 4.186 -1.800 1.00 0.32 11 ILE A N 17
ATOM 18059 C CA . ILE A 1 11 ? -7.996 3.052 -0.902 1.00 0.27 11 ILE A CA 17
ATOM 18060 C C . ILE A 1 11 ? -7.668 1.763 -1.635 1.00 0.20 11 ILE A C 17
ATOM 18061 O O . ILE A 1 11 ? -8.099 1.535 -2.767 1.00 0.26 11 ILE A O 17
ATOM 18077 N N . GLN A 1 12 ? -6.909 0.925 -0.964 1.00 0.13 12 GLN A N 17
ATOM 18078 C CA . GLN A 1 12 ? -6.517 -0.373 -1.503 1.00 0.10 12 GLN A CA 17
ATOM 18079 C C . GLN A 1 12 ? -6.422 -1.408 -0.396 1.00 0.11 12 GLN A C 17
ATOM 18080 O O . GLN A 1 12 ? -6.433 -1.075 0.790 1.00 0.17 12 GLN A O 17
ATOM 18094 N N . CYS A 1 13 ? -6.351 -2.664 -0.794 1.00 0.12 13 CYS A N 17
ATOM 18095 C CA . CYS A 1 13 ? -6.241 -3.761 0.143 1.00 0.16 13 CYS A CA 17
ATOM 18096 C C . CYS A 1 13 ? -4.895 -4.449 -0.034 1.00 0.13 13 CYS A C 17
ATOM 18097 O O . CYS A 1 13 ? -4.672 -5.173 -1.008 1.00 0.15 13 CYS A O 17
ATOM 18104 N N . CYS A 1 14 ? -3.997 -4.193 0.902 1.00 0.12 14 CYS A N 17
ATOM 18105 C CA . CYS A 1 14 ? -2.635 -4.694 0.829 1.00 0.12 14 CYS A CA 17
ATOM 18106 C C . CYS A 1 14 ? -2.525 -6.071 1.445 1.00 0.15 14 CYS A C 17
ATOM 18107 O O . CYS A 1 14 ? -3.034 -6.321 2.536 1.00 0.19 14 CYS A O 17
ATOM 18114 N N . GLN A 1 15 ? -1.860 -6.960 0.725 1.00 0.15 15 GLN A N 17
ATOM 18115 C CA . GLN A 1 15 ? -1.547 -8.279 1.230 1.00 0.16 15 GLN A CA 17
ATOM 18116 C C . GLN A 1 15 ? -0.473 -8.155 2.307 1.00 0.18 15 GLN A C 17
ATOM 18117 O O . GLN A 1 15 ? -0.396 -8.967 3.227 1.00 0.23 15 GLN A O 17
ATOM 18131 N N . ASN A 1 16 ? 0.333 -7.110 2.195 1.00 0.17 16 ASN A N 17
ATOM 18132 C CA . ASN A 1 16 ? 1.398 -6.855 3.149 1.00 0.21 16 ASN A CA 17
ATOM 18133 C C . ASN A 1 16 ? 1.582 -5.355 3.341 1.00 0.21 16 ASN A C 17
ATOM 18134 O O . ASN A 1 16 ? 1.710 -4.614 2.366 1.00 0.40 16 ASN A O 17
ATOM 18145 N N . VAL A 1 17 ? 1.579 -4.906 4.584 1.00 0.16 17 VAL A N 17
ATOM 18146 C CA . VAL A 1 17 ? 1.792 -3.496 4.886 1.00 0.13 17 VAL A CA 17
ATOM 18147 C C . VAL A 1 17 ? 3.079 -3.315 5.679 1.00 0.14 17 VAL A C 17
ATOM 18148 O O . VAL A 1 17 ? 3.143 -3.643 6.867 1.00 0.18 17 VAL A O 17
ATOM 18161 N N . VAL A 1 18 ? 4.102 -2.800 5.016 1.00 0.12 18 VAL A N 17
ATOM 18162 C CA . VAL A 1 18 ? 5.417 -2.659 5.620 1.00 0.13 18 VAL A CA 17
ATOM 18163 C C . VAL A 1 18 ? 5.978 -1.259 5.384 1.00 0.12 18 VAL A C 17
ATOM 18164 O O . VAL A 1 18 ? 5.746 -0.662 4.337 1.00 0.12 18 VAL A O 17
ATOM 18177 N N . PRO A 1 19 ? 6.694 -0.701 6.368 1.00 0.14 19 PRO A N 17
ATOM 18178 C CA . PRO A 1 19 ? 7.415 0.560 6.190 1.00 0.15 19 PRO A CA 17
ATOM 18179 C C . PRO A 1 19 ? 8.501 0.433 5.127 1.00 0.12 19 PRO A C 17
ATOM 18180 O O . PRO A 1 19 ? 9.188 -0.582 5.046 1.00 0.10 19 PRO A O 17
ATOM 18191 N N . GLY A 1 20 ? 8.646 1.467 4.305 1.00 0.14 20 GLY A N 17
ATOM 18192 C CA . GLY A 1 20 ? 9.622 1.435 3.227 1.00 0.13 20 GLY A CA 17
ATOM 18193 C C . GLY A 1 20 ? 11.049 1.394 3.734 1.00 0.14 20 GLY A C 17
ATOM 18194 O O . GLY A 1 20 ? 11.957 0.962 3.026 1.00 0.18 20 GLY A O 17
ATOM 18198 N N . ASP A 1 21 ? 11.242 1.848 4.961 1.00 0.17 21 ASP A N 17
ATOM 18199 C CA . ASP A 1 21 ? 12.552 1.824 5.602 1.00 0.21 21 ASP A CA 17
ATOM 18200 C C . ASP A 1 21 ? 12.637 0.637 6.562 1.00 0.19 21 ASP A C 17
ATOM 18201 O O . ASP A 1 21 ? 13.616 0.461 7.285 1.00 0.23 21 ASP A O 17
ATOM 18210 N N . SER A 1 22 ? 11.600 -0.190 6.546 1.00 0.16 22 SER A N 17
ATOM 18211 C CA . SER A 1 22 ? 11.567 -1.394 7.358 1.00 0.17 22 SER A CA 17
ATOM 18212 C C . SER A 1 22 ? 12.466 -2.457 6.758 1.00 0.16 22 SER A C 17
ATOM 18213 O O . SER A 1 22 ? 12.706 -2.454 5.557 1.00 0.14 22 SER A O 17
ATOM 18221 N N . ASP A 1 23 ? 12.940 -3.371 7.581 1.00 0.20 23 ASP A N 17
ATOM 18222 C CA . ASP A 1 23 ? 13.776 -4.465 7.098 1.00 0.22 23 ASP A CA 17
ATOM 18223 C C . ASP A 1 23 ? 13.067 -5.210 5.980 1.00 0.20 23 ASP A C 17
ATOM 18224 O O . ASP A 1 23 ? 13.673 -5.573 4.971 1.00 0.22 23 ASP A O 17
ATOM 18233 N N . LEU A 1 24 ? 11.773 -5.420 6.161 1.00 0.20 24 LEU A N 17
ATOM 18234 C CA . LEU A 1 24 ? 10.967 -6.070 5.147 1.00 0.21 24 LEU A CA 17
ATOM 18235 C C . LEU A 1 24 ? 10.723 -5.135 3.976 1.00 0.17 24 LEU A C 17
ATOM 18236 O O . LEU A 1 24 ? 11.095 -5.444 2.851 1.00 0.18 24 LEU A O 17
ATOM 18252 N N . GLY A 1 25 ? 10.131 -3.978 4.257 1.00 0.14 25 GLY A N 17
ATOM 18253 C CA . GLY A 1 25 ? 9.783 -3.033 3.206 1.00 0.12 25 GLY A CA 17
ATOM 18254 C C . GLY A 1 25 ? 10.961 -2.658 2.330 1.00 0.12 25 GLY A C 17
ATOM 18255 O O . GLY A 1 25 ? 10.831 -2.565 1.110 1.00 0.16 25 GLY A O 17
ATOM 18259 N N . THR A 1 26 ? 12.115 -2.478 2.950 1.00 0.13 26 THR A N 17
ATOM 18260 C CA . THR A 1 26 ? 13.314 -2.084 2.235 1.00 0.16 26 THR A CA 17
ATOM 18261 C C . THR A 1 26 ? 13.805 -3.228 1.354 1.00 0.20 26 THR A C 17
ATOM 18262 O O . THR A 1 26 ? 14.194 -3.015 0.209 1.00 0.24 26 THR A O 17
ATOM 18273 N N . LEU A 1 27 ? 13.742 -4.442 1.884 1.00 0.21 27 LEU A N 17
ATOM 18274 C CA . LEU A 1 27 ? 14.119 -5.627 1.129 1.00 0.28 27 LEU A CA 17
ATOM 18275 C C . LEU A 1 27 ? 13.127 -5.842 -0.014 1.00 0.29 27 LEU A C 17
ATOM 18276 O O . LEU A 1 27 ? 13.507 -6.230 -1.122 1.00 0.34 27 LEU A O 17
ATOM 18292 N N . LEU A 1 28 ? 11.859 -5.548 0.255 1.00 0.27 28 LEU A N 17
ATOM 18293 C CA . LEU A 1 28 ? 10.799 -5.762 -0.718 1.00 0.31 28 LEU A CA 17
ATOM 18294 C C . LEU A 1 28 ? 10.943 -4.806 -1.893 1.00 0.32 28 LEU A C 17
ATOM 18295 O O . LEU A 1 28 ? 10.874 -5.216 -3.051 1.00 0.37 28 LEU A O 17
ATOM 18311 N N . LEU A 1 29 ? 11.157 -3.530 -1.600 1.00 0.30 29 LEU A N 17
ATOM 18312 C CA . LEU A 1 29 ? 11.288 -2.536 -2.653 1.00 0.32 29 LEU A CA 17
ATOM 18313 C C . LEU A 1 29 ? 12.633 -2.664 -3.347 1.00 0.36 29 LEU A C 17
ATOM 18314 O O . LEU A 1 29 ? 12.791 -2.251 -4.492 1.00 0.41 29 LEU A O 17
ATOM 18330 N N . ASP A 1 30 ? 13.595 -3.238 -2.641 1.00 0.34 30 ASP A N 17
ATOM 18331 C CA . ASP A 1 30 ? 14.900 -3.547 -3.214 1.00 0.39 30 ASP A CA 17
ATOM 18332 C C . ASP A 1 30 ? 14.738 -4.533 -4.359 1.00 0.43 30 ASP A C 17
ATOM 18333 O O . ASP A 1 30 ? 15.417 -4.448 -5.380 1.00 0.49 30 ASP A O 17
ATOM 18342 N N . GLU A 1 31 ? 13.797 -5.449 -4.180 1.00 0.43 31 GLU A N 17
ATOM 18343 C CA . GLU A 1 31 ? 13.492 -6.461 -5.166 1.00 0.49 31 GLU A CA 17
ATOM 18344 C C . GLU A 1 31 ? 12.737 -5.841 -6.333 1.00 0.51 31 GLU A C 17
ATOM 18345 O O . GLU A 1 31 ? 12.834 -6.290 -7.474 1.00 0.62 31 GLU A O 17
ATOM 18357 N N . LEU A 1 32 ? 11.994 -4.796 -6.020 1.00 0.52 32 LEU A N 17
ATOM 18358 C CA . LEU A 1 32 ? 11.089 -4.167 -6.964 1.00 0.58 32 LEU A CA 17
ATOM 18359 C C . LEU A 1 32 ? 11.746 -3.003 -7.704 1.00 0.61 32 LEU A C 17
ATOM 18360 O O . LEU A 1 32 ? 11.243 -2.546 -8.732 1.00 0.71 32 LEU A O 17
ATOM 18376 N N . GLY A 1 33 ? 12.861 -2.525 -7.169 1.00 0.57 33 GLY A N 17
ATOM 18377 C CA . GLY A 1 33 ? 13.592 -1.440 -7.796 1.00 0.62 33 GLY A CA 17
ATOM 18378 C C . GLY A 1 33 ? 12.952 -0.086 -7.550 1.00 0.63 33 GLY A C 17
ATOM 18379 O O . GLY A 1 33 ? 12.978 0.785 -8.420 1.00 0.75 33 GLY A O 17
ATOM 18383 N N . ILE A 1 34 ? 12.388 0.098 -6.363 1.00 0.54 34 ILE A N 17
ATOM 18384 C CA . ILE A 1 34 ? 11.688 1.335 -6.032 1.00 0.58 34 ILE A CA 17
ATOM 18385 C C . ILE A 1 34 ? 12.622 2.307 -5.324 1.00 0.65 34 ILE A C 17
ATOM 18386 O O . ILE A 1 34 ? 13.428 1.906 -4.487 1.00 0.68 34 ILE A O 17
ATOM 18402 N N . VAL A 1 35 ? 12.513 3.583 -5.666 1.00 0.77 35 VAL A N 17
ATOM 18403 C CA . VAL A 1 35 ? 13.293 4.615 -5.004 1.00 0.89 35 VAL A CA 17
ATOM 18404 C C . VAL A 1 35 ? 12.362 5.655 -4.394 1.00 0.74 35 VAL A C 17
ATOM 18405 O O . VAL A 1 35 ? 11.877 6.553 -5.086 1.00 0.90 35 VAL A O 17
ATOM 18418 N N . LEU A 1 36 ? 12.106 5.523 -3.105 1.00 0.70 36 LEU A N 17
ATOM 18419 C CA . LEU A 1 36 ? 11.188 6.408 -2.412 1.00 0.66 36 LEU A CA 17
ATOM 18420 C C . LEU A 1 36 ? 11.876 7.697 -1.993 1.00 0.68 36 LEU A C 17
ATOM 18421 O O . LEU A 1 36 ? 12.998 7.681 -1.483 1.00 0.84 36 LEU A O 17
ATOM 18437 N N . GLU A 1 37 ? 11.195 8.812 -2.218 1.00 0.72 37 GLU A N 17
ATOM 18438 C CA . GLU A 1 37 ? 11.668 10.111 -1.761 1.00 0.84 37 GLU A CA 17
ATOM 18439 C C . GLU A 1 37 ? 11.496 10.224 -0.252 1.00 0.76 37 GLU A C 17
ATOM 18440 O O . GLU A 1 37 ? 12.197 10.986 0.416 1.00 0.88 37 GLU A O 17
ATOM 18452 N N . ASP A 1 38 ? 10.561 9.445 0.270 1.00 0.61 38 ASP A N 17
ATOM 18453 C CA . ASP A 1 38 ? 10.288 9.397 1.689 1.00 0.54 38 ASP A CA 17
ATOM 18454 C C . ASP A 1 38 ? 10.107 7.941 2.084 1.00 0.41 38 ASP A C 17
ATOM 18455 O O . ASP A 1 38 ? 9.002 7.407 2.024 1.00 0.39 38 ASP A O 17
ATOM 18464 N N . PRO A 1 39 ? 11.200 7.263 2.457 1.00 0.41 39 PRO A N 17
ATOM 18465 C CA . PRO A 1 39 ? 11.156 5.840 2.801 1.00 0.40 39 PRO A CA 17
ATOM 18466 C C . PRO A 1 39 ? 10.456 5.594 4.126 1.00 0.32 39 PRO A C 17
ATOM 18467 O O . PRO A 1 39 ? 10.286 4.453 4.551 1.00 0.35 39 PRO A O 17
ATOM 18478 N N . THR A 1 40 ? 10.023 6.666 4.764 1.00 0.30 40 THR A N 17
ATOM 18479 C CA . THR A 1 40 ? 9.380 6.556 6.062 1.00 0.31 40 THR A CA 17
ATOM 18480 C C . THR A 1 40 ? 7.865 6.466 5.922 1.00 0.28 40 THR A C 17
ATOM 18481 O O . THR A 1 40 ? 7.116 6.746 6.859 1.00 0.48 40 THR A O 17
ATOM 18492 N N . VAL A 1 41 ? 7.423 6.079 4.735 1.00 0.20 41 VAL A N 17
ATOM 18493 C CA . VAL A 1 41 ? 6.015 5.827 4.487 1.00 0.17 41 VAL A CA 17
ATOM 18494 C C . VAL A 1 41 ? 5.743 4.326 4.493 1.00 0.14 41 VAL A C 17
ATOM 18495 O O . VAL A 1 41 ? 6.669 3.515 4.382 1.00 0.15 41 VAL A O 17
ATOM 18508 N N . LEU A 1 42 ? 4.481 3.964 4.634 1.00 0.14 42 LEU A N 17
ATOM 18509 C CA . LEU A 1 42 ? 4.079 2.569 4.579 1.00 0.14 42 LEU A CA 17
ATOM 18510 C C . LEU A 1 42 ? 3.827 2.159 3.141 1.00 0.12 42 LEU A C 17
ATOM 18511 O O . LEU A 1 42 ? 2.999 2.759 2.452 1.00 0.15 42 LEU A O 17
ATOM 18527 N N . ILE A 1 43 ? 4.556 1.153 2.687 1.00 0.11 43 ILE A N 17
ATOM 18528 C CA . ILE A 1 43 ? 4.354 0.617 1.358 1.00 0.10 43 ILE A CA 17
ATOM 18529 C C . ILE A 1 43 ? 3.611 -0.705 1.435 1.00 0.11 43 ILE A C 17
ATOM 18530 O O . ILE A 1 43 ? 3.879 -1.539 2.303 1.00 0.15 43 ILE A O 17
ATOM 18546 N N . GLY A 1 44 ? 2.664 -0.878 0.539 1.00 0.13 44 GLY A N 17
ATOM 18547 C CA . GLY A 1 44 ? 1.843 -2.061 0.559 1.00 0.16 44 GLY A CA 17
ATOM 18548 C C . GLY A 1 44 ? 2.167 -3.017 -0.562 1.00 0.17 44 GLY A C 17
ATOM 18549 O O . GLY A 1 44 ? 1.898 -2.731 -1.725 1.00 0.31 44 GLY A O 17
ATOM 18553 N N . ASP A 1 45 ? 2.752 -4.149 -0.217 1.00 0.18 45 ASP A N 17
ATOM 18554 C CA . ASP A 1 45 ? 3.022 -5.193 -1.192 1.00 0.20 45 ASP A CA 17
ATOM 18555 C C . ASP A 1 45 ? 1.793 -6.073 -1.328 1.00 0.20 45 ASP A C 17
ATOM 18556 O O . ASP A 1 45 ? 1.193 -6.465 -0.329 1.00 0.29 45 ASP A O 17
ATOM 18565 N N . GLY A 1 46 ? 1.393 -6.354 -2.552 1.00 0.18 46 GLY A N 17
ATOM 18566 C CA . GLY A 1 46 ? 0.225 -7.181 -2.759 1.00 0.21 46 GLY A CA 17
ATOM 18567 C C . GLY A 1 46 ? -1.057 -6.401 -2.558 1.00 0.18 46 GLY A C 17
ATOM 18568 O O . GLY A 1 46 ? -2.032 -6.919 -2.018 1.00 0.18 46 GLY A O 17
ATOM 18572 N N . CYS A 1 47 ? -1.054 -5.154 -2.988 1.00 0.17 47 CYS A N 17
ATOM 18573 C CA . CYS A 1 47 ? -2.163 -4.258 -2.731 1.00 0.15 47 CYS A CA 17
ATOM 18574 C C . CYS A 1 47 ? -3.015 -4.064 -3.970 1.00 0.19 47 CYS A C 17
ATOM 18575 O O . CYS A 1 47 ? -2.553 -3.543 -4.985 1.00 0.25 47 CYS A O 17
ATOM 18582 N N . ASP A 1 48 ? -4.257 -4.497 -3.876 1.00 0.19 48 ASP A N 17
ATOM 18583 C CA . ASP A 1 48 ? -5.222 -4.287 -4.941 1.00 0.24 48 ASP A CA 17
ATOM 18584 C C . ASP A 1 48 ? -6.115 -3.113 -4.580 1.00 0.21 48 ASP A C 17
ATOM 18585 O O . ASP A 1 48 ? -6.623 -3.039 -3.462 1.00 0.19 48 ASP A O 17
ATOM 18594 N N . PRO A 1 49 ? -6.311 -2.178 -5.513 1.00 0.26 49 PRO A N 17
ATOM 18595 C CA . PRO A 1 49 ? -7.175 -1.019 -5.301 1.00 0.28 49 PRO A CA 17
ATOM 18596 C C . PRO A 1 49 ? -8.621 -1.448 -5.095 1.00 0.31 49 PRO A C 17
ATOM 18597 O O . PRO A 1 49 ? -9.190 -2.141 -5.936 1.00 0.37 49 PRO A O 17
ATOM 18608 N N . ILE A 1 50 ? -9.211 -1.058 -3.973 1.00 0.30 50 ILE A N 17
ATOM 18609 C CA . ILE A 1 50 ? -10.560 -1.501 -3.649 1.00 0.36 50 ILE A CA 17
ATOM 18610 C C . ILE A 1 50 ? -11.586 -0.664 -4.394 1.00 0.43 50 ILE A C 17
ATOM 18611 O O . ILE A 1 50 ? -12.054 0.362 -3.906 1.00 0.46 50 ILE A O 17
ATOM 18627 N N . THR A 1 51 ? -11.926 -1.105 -5.582 1.00 0.54 51 THR A N 17
ATOM 18628 C CA . THR A 1 51 ? -12.929 -0.430 -6.379 1.00 0.64 51 THR A CA 17
ATOM 18629 C C . THR A 1 51 ? -14.004 -1.422 -6.802 1.00 0.79 51 THR A C 17
ATOM 18630 O O . THR A 1 51 ? -14.836 -1.144 -7.665 1.00 0.88 51 THR A O 17
ATOM 18641 N N . VAL A 1 52 ? -13.990 -2.574 -6.154 1.00 0.88 52 VAL A N 17
ATOM 18642 C CA . VAL A 1 52 ? -14.968 -3.611 -6.404 1.00 1.10 52 VAL A CA 17
ATOM 18643 C C . VAL A 1 52 ? -16.248 -3.312 -5.628 1.00 1.38 52 VAL A C 17
ATOM 18644 O O . VAL A 1 52 ? -16.203 -2.730 -4.542 1.00 1.44 52 VAL A O 17
ATOM 18657 N N . ALA A 1 53 ? -17.383 -3.690 -6.192 1.00 1.71 53 ALA A N 17
ATOM 18658 C CA . ALA A 1 53 ? -18.667 -3.474 -5.544 1.00 2.11 53 ALA A CA 17
ATOM 18659 C C . ALA A 1 53 ? -18.931 -4.550 -4.496 1.00 2.05 53 ALA A C 17
ATOM 18660 O O . ALA A 1 53 ? -19.907 -5.299 -4.578 1.00 2.54 53 ALA A O 17
ATOM 18667 N N . GLY A 1 54 ? -18.046 -4.624 -3.516 1.00 2.23 54 GLY A N 17
ATOM 18668 C CA . GLY A 1 54 ? -18.181 -5.603 -2.462 1.00 2.81 54 GLY A CA 17
ATOM 18669 C C . GLY A 1 54 ? -18.211 -4.954 -1.099 1.00 2.91 54 GLY A C 17
ATOM 18670 O O . GLY A 1 54 ? -17.220 -4.371 -0.662 1.00 3.50 54 GLY A O 17
ATOM 18674 N N . SER A 1 55 ? -19.352 -5.028 -0.437 1.00 2.88 55 SER A N 17
ATOM 18675 C CA . SER A 1 55 ? -19.501 -4.447 0.887 1.00 3.27 55 SER A CA 17
ATOM 18676 C C . SER A 1 55 ? -19.138 -5.461 1.966 1.00 2.84 55 SER A C 17
ATOM 18677 O O . SER A 1 55 ? -18.662 -5.097 3.041 1.00 3.08 55 SER A O 17
ATOM 18685 N N . SER A 1 56 ? -19.348 -6.736 1.670 1.00 2.68 56 SER A N 17
ATOM 18686 C CA . SER A 1 56 ? -18.990 -7.801 2.594 1.00 2.71 56 SER A CA 17
ATOM 18687 C C . SER A 1 56 ? -17.563 -8.274 2.340 1.00 2.12 56 SER A C 17
ATOM 18688 O O . SER A 1 56 ? -16.900 -8.792 3.237 1.00 2.50 56 SER A O 17
ATOM 18696 N N . ASP A 1 57 ? -17.096 -8.070 1.116 1.00 1.64 57 ASP A N 17
ATOM 18697 C CA . ASP A 1 57 ? -15.773 -8.519 0.711 1.00 1.50 57 ASP A CA 17
ATOM 18698 C C . ASP A 1 57 ? -15.061 -7.410 -0.049 1.00 1.07 57 ASP A C 17
ATOM 18699 O O . ASP A 1 57 ? -15.052 -7.383 -1.279 1.00 1.44 57 ASP A O 17
ATOM 18708 N N . ALA A 1 58 ? -14.509 -6.469 0.694 1.00 0.67 58 ALA A N 17
ATOM 18709 C CA . ALA A 1 58 ? -13.775 -5.363 0.101 1.00 0.66 58 ALA A CA 17
ATOM 18710 C C . ALA A 1 58 ? -12.274 -5.589 0.199 1.00 0.60 58 ALA A C 17
ATOM 18711 O O . ALA A 1 58 ? -11.501 -5.148 -0.654 1.00 0.83 58 ALA A O 17
ATOM 18718 N N . CYS A 1 59 ? -11.875 -6.291 1.239 1.00 0.45 59 CYS A N 17
ATOM 18719 C CA . CYS A 1 59 ? -10.468 -6.560 1.488 1.00 0.54 59 CYS A CA 17
ATOM 18720 C C . CYS A 1 59 ? -10.286 -7.915 2.159 1.00 0.55 59 CYS A C 17
ATOM 18721 O O . CYS A 1 59 ? -11.098 -8.324 2.993 1.00 0.74 59 CYS A O 17
ATOM 18728 N N . SER A 1 60 ? -9.226 -8.614 1.778 1.00 0.64 60 SER A N 17
ATOM 18729 C CA . SER A 1 60 ? -8.932 -9.929 2.321 1.00 0.86 60 SER A CA 17
ATOM 18730 C C . SER A 1 60 ? -7.814 -9.871 3.362 1.00 0.71 60 SER A C 17
ATOM 18731 O O . SER A 1 60 ? -7.884 -10.536 4.394 1.00 1.05 60 SER A O 17
ATOM 18739 N N . ALA A 1 61 ? -6.785 -9.074 3.095 1.00 0.38 61 ALA A N 17
ATOM 18740 C CA . ALA A 1 61 ? -5.639 -9.001 3.991 1.00 0.32 61 ALA A CA 17
ATOM 18741 C C . ALA A 1 61 ? -5.696 -7.754 4.877 1.00 0.32 61 ALA A C 17
ATOM 18742 O O . ALA A 1 61 ? -6.206 -7.813 5.996 1.00 0.54 61 ALA A O 17
ATOM 18749 N N . THR A 1 62 ? -5.193 -6.629 4.383 1.00 0.22 62 THR A N 17
ATOM 18750 C CA . THR A 1 62 ? -5.158 -5.400 5.171 1.00 0.19 62 THR A CA 17
ATOM 18751 C C . THR A 1 62 ? -5.680 -4.210 4.367 1.00 0.18 62 THR A C 17
ATOM 18752 O O . THR A 1 62 ? -5.236 -3.967 3.247 1.00 0.20 62 THR A O 17
ATOM 18763 N N . ALA A 1 63 ? -6.614 -3.469 4.944 1.00 0.19 63 ALA A N 17
ATOM 18764 C CA . ALA A 1 63 ? -7.175 -2.302 4.283 1.00 0.20 63 ALA A CA 17
ATOM 18765 C C . ALA A 1 63 ? -6.318 -1.079 4.564 1.00 0.17 63 ALA A C 17
ATOM 18766 O O . ALA A 1 63 ? -5.967 -0.802 5.713 1.00 0.19 63 ALA A O 17
ATOM 18773 N N . VAL A 1 64 ? -5.971 -0.354 3.515 1.00 0.14 64 VAL A N 17
ATOM 18774 C CA . VAL A 1 64 ? -5.097 0.802 3.638 1.00 0.13 64 VAL A CA 17
ATOM 18775 C C . VAL A 1 64 ? -5.513 1.916 2.690 1.00 0.14 64 VAL A C 17
ATOM 18776 O O . VAL A 1 64 ? -6.348 1.724 1.806 1.00 0.21 64 VAL A O 17
ATOM 18789 N N . CYS A 1 65 ? -4.912 3.075 2.878 1.00 0.17 65 CYS A N 17
ATOM 18790 C CA . CYS A 1 65 ? -5.219 4.242 2.076 1.00 0.17 65 CYS A CA 17
ATOM 18791 C C . CYS A 1 65 ? -3.931 4.964 1.698 1.00 0.13 65 CYS A C 17
ATOM 18792 O O . CYS A 1 65 ? -3.286 5.579 2.548 1.00 0.14 65 CYS A O 17
ATOM 18799 N N . CYS A 1 66 ? -3.547 4.866 0.434 1.00 0.12 66 CYS A N 17
ATOM 18800 C CA . CYS A 1 66 ? -2.311 5.475 -0.041 1.00 0.13 66 CYS A CA 17
ATOM 18801 C C . CYS A 1 66 ? -2.550 6.865 -0.608 1.00 0.16 66 CYS A C 17
ATOM 18802 O O . CYS A 1 66 ? -3.522 7.108 -1.328 1.00 0.23 66 CYS A O 17
ATOM 18809 N N . SER A 1 67 ? -1.650 7.775 -0.265 1.00 0.24 67 SER A N 17
ATOM 18810 C CA . SER A 1 67 ? -1.720 9.150 -0.728 1.00 0.29 67 SER A CA 17
ATOM 18811 C C . SER A 1 67 ? -1.023 9.308 -2.074 1.00 0.32 67 SER A C 17
ATOM 18812 O O . SER A 1 67 ? -1.272 10.265 -2.808 1.00 0.41 67 SER A O 17
ATOM 18820 N N . ASP A 1 68 ? -0.154 8.366 -2.394 1.00 0.30 68 ASP A N 17
ATOM 18821 C CA . ASP A 1 68 ? 0.618 8.433 -3.626 1.00 0.37 68 ASP A CA 17
ATOM 18822 C C . ASP A 1 68 ? -0.027 7.553 -4.695 1.00 0.44 68 ASP A C 17
ATOM 18823 O O . ASP A 1 68 ? -0.824 6.670 -4.379 1.00 0.57 68 ASP A O 17
ATOM 18832 N N . ASN A 1 69 ? 0.302 7.805 -5.954 1.00 0.53 69 ASN A N 17
ATOM 18833 C CA . ASN A 1 69 ? -0.348 7.118 -7.065 1.00 0.63 69 ASN A CA 17
ATOM 18834 C C . ASN A 1 69 ? 0.645 6.305 -7.892 1.00 0.59 69 ASN A C 17
ATOM 18835 O O . ASN A 1 69 ? 0.282 5.744 -8.927 1.00 0.64 69 ASN A O 17
ATOM 18846 N N . ASN A 1 70 ? 1.891 6.233 -7.444 1.00 0.59 70 ASN A N 17
ATOM 18847 C CA . ASN A 1 70 ? 2.917 5.496 -8.178 1.00 0.64 70 ASN A CA 17
ATOM 18848 C C . ASN A 1 70 ? 2.880 4.017 -7.819 1.00 0.55 70 ASN A C 17
ATOM 18849 O O . ASN A 1 70 ? 3.542 3.576 -6.882 1.00 0.86 70 ASN A O 17
ATOM 18860 N N . VAL A 1 71 ? 2.091 3.256 -8.556 1.00 0.41 71 VAL A N 17
ATOM 18861 C CA . VAL A 1 71 ? 1.983 1.833 -8.322 1.00 0.38 71 VAL A CA 17
ATOM 18862 C C . VAL A 1 71 ? 2.832 1.042 -9.312 1.00 0.33 71 VAL A C 17
ATOM 18863 O O . VAL A 1 71 ? 2.776 1.270 -10.518 1.00 0.38 71 VAL A O 17
ATOM 18876 N N . SER A 1 72 ? 3.622 0.114 -8.790 1.00 0.32 72 SER A N 17
ATOM 18877 C CA . SER A 1 72 ? 4.488 -0.719 -9.616 1.00 0.37 72 SER A CA 17
ATOM 18878 C C . SER A 1 72 ? 3.692 -1.866 -10.238 1.00 0.42 72 SER A C 17
ATOM 18879 O O . SER A 1 72 ? 4.227 -2.673 -10.995 1.00 0.55 72 SER A O 17
ATOM 18887 N N . GLY A 1 73 ? 2.410 -1.924 -9.909 1.00 0.39 73 GLY A N 17
ATOM 18888 C CA . GLY A 1 73 ? 1.542 -2.946 -10.452 1.00 0.48 73 GLY A CA 17
ATOM 18889 C C . GLY A 1 73 ? 0.797 -3.702 -9.381 1.00 0.41 73 GLY A C 17
ATOM 18890 O O . GLY A 1 73 ? -0.350 -4.095 -9.587 1.00 0.48 73 GLY A O 17
ATOM 18894 N N . VAL A 1 74 ? 1.425 -3.897 -8.227 1.00 0.31 74 VAL A N 17
ATOM 18895 C CA . VAL A 1 74 ? 0.746 -4.539 -7.112 1.00 0.28 74 VAL A CA 17
ATOM 18896 C C . VAL A 1 74 ? 1.104 -3.891 -5.785 1.00 0.22 74 VAL A C 17
ATOM 18897 O O . VAL A 1 74 ? 0.711 -4.370 -4.728 1.00 0.34 74 VAL A O 17
ATOM 18910 N N . ILE A 1 75 ? 1.870 -2.823 -5.831 1.00 0.18 75 ILE A N 17
ATOM 18911 C CA . ILE A 1 75 ? 2.251 -2.143 -4.600 1.00 0.17 75 ILE A CA 17
ATOM 18912 C C . ILE A 1 75 ? 1.408 -0.912 -4.347 1.00 0.16 75 ILE A C 17
ATOM 18913 O O . ILE A 1 75 ? 0.564 -0.534 -5.158 1.00 0.20 75 ILE A O 17
ATOM 18929 N N . ALA A 1 76 ? 1.668 -0.302 -3.210 1.00 0.15 76 ALA A N 17
ATOM 18930 C CA . ALA A 1 76 ? 1.052 0.954 -2.831 1.00 0.16 76 ALA A CA 17
ATOM 18931 C C . ALA A 1 76 ? 2.049 1.786 -2.026 1.00 0.14 76 ALA A C 17
ATOM 18932 O O . ALA A 1 76 ? 2.800 1.237 -1.221 1.00 0.15 76 ALA A O 17
ATOM 18939 N N . ILE A 1 77 ? 2.076 3.095 -2.255 1.00 0.15 77 ILE A N 17
ATOM 18940 C CA . ILE A 1 77 ? 3.032 3.968 -1.578 1.00 0.16 77 ILE A CA 17
ATOM 18941 C C . ILE A 1 77 ? 2.322 5.053 -0.767 1.00 0.16 77 ILE A C 17
ATOM 18942 O O . ILE A 1 77 ? 1.463 5.769 -1.284 1.00 0.21 77 ILE A O 17
ATOM 18958 N N . GLY A 1 78 ? 2.677 5.157 0.510 1.00 0.16 78 GLY A N 17
ATOM 18959 C CA . GLY A 1 78 ? 2.102 6.180 1.366 1.00 0.17 78 GLY A CA 17
ATOM 18960 C C . GLY A 1 78 ? 0.748 5.777 1.901 1.00 0.15 78 GLY A C 17
ATOM 18961 O O . GLY A 1 78 ? -0.207 6.550 1.831 1.00 0.17 78 GLY A O 17
ATOM 18965 N N . CYS A 1 79 ? 0.663 4.568 2.437 1.00 0.13 79 CYS A N 17
ATOM 18966 C CA . CYS A 1 79 ? -0.602 4.022 2.897 1.00 0.13 79 CYS A CA 17
ATOM 18967 C C . CYS A 1 79 ? -0.784 4.152 4.401 1.00 0.13 79 CYS A C 17
ATOM 18968 O O . CYS A 1 79 ? 0.159 3.991 5.174 1.00 0.18 79 CYS A O 17
ATOM 18975 N N . LEU A 1 80 ? -2.004 4.472 4.800 1.00 0.14 80 LEU A N 17
ATOM 18976 C CA . LEU A 1 80 ? -2.395 4.439 6.197 1.00 0.15 80 LEU A CA 17
ATOM 18977 C C . LEU A 1 80 ? -3.392 3.310 6.422 1.00 0.15 80 LEU A C 17
ATOM 18978 O O . LEU A 1 80 ? -4.333 3.150 5.647 1.00 0.15 80 LEU A O 17
ATOM 18994 N N . PRO A 1 81 ? -3.181 2.501 7.464 1.00 0.15 81 PRO A N 17
ATOM 18995 C CA . PRO A 1 81 ? -4.050 1.361 7.779 1.00 0.17 81 PRO A CA 17
ATOM 18996 C C . PRO A 1 81 ? -5.453 1.791 8.205 1.00 0.21 81 PRO A C 17
ATOM 18997 O O . PRO A 1 81 ? -5.624 2.529 9.177 1.00 0.25 81 PRO A O 17
ATOM 19008 N N . VAL A 1 82 ? -6.450 1.318 7.474 1.00 0.23 82 VAL A N 17
ATOM 19009 C CA . VAL A 1 82 ? -7.834 1.638 7.742 1.00 0.30 82 VAL A CA 17
ATOM 19010 C C . VAL A 1 82 ? -8.637 0.361 7.930 1.00 0.39 82 VAL A C 17
ATOM 19011 O O . VAL A 1 82 ? -8.188 -0.724 7.556 1.00 0.42 82 VAL A O 17
ATOM 19024 N N . THR A 1 83 ? -9.796 0.477 8.544 1.00 0.53 83 THR A N 17
ATOM 19025 C CA . THR A 1 83 ? -10.678 -0.665 8.718 1.00 0.70 83 THR A CA 17
ATOM 19026 C C . THR A 1 83 ? -12.140 -0.239 8.621 1.00 1.46 83 THR A C 17
ATOM 19027 O O . THR A 1 83 ? -12.540 0.767 9.213 1.00 2.07 83 THR A O 17
ATOM 19038 N N . LEU A 1 84 ? -12.910 -1.006 7.855 1.00 1.87 84 LEU A N 17
ATOM 19039 C CA . LEU A 1 84 ? -14.339 -0.774 7.664 1.00 2.80 84 LEU A CA 17
ATOM 19040 C C . LEU A 1 84 ? -14.629 0.651 7.199 1.00 3.45 84 LEU A C 17
ATOM 19041 O O . LEU A 1 84 ? -14.440 0.933 5.997 1.00 3.87 84 LEU A O 17
ATOM 19058 N N . GLY A 1 1 ? -21.291 2.482 -0.593 1.00 5.63 1 GLY A N 18
ATOM 19059 C CA . GLY A 1 1 ? -21.160 1.693 -1.841 1.00 4.92 1 GLY A CA 18
ATOM 19060 C C . GLY A 1 1 ? -19.805 1.029 -1.954 1.00 4.01 1 GLY A C 18
ATOM 19061 O O . GLY A 1 1 ? -18.999 1.089 -1.024 1.00 4.29 1 GLY A O 18
ATOM 19067 N N . SER A 1 2 ? -19.542 0.407 -3.095 1.00 3.39 2 SER A N 18
ATOM 19068 C CA . SER A 1 2 ? -18.293 -0.312 -3.305 1.00 2.92 2 SER A CA 18
ATOM 19069 C C . SER A 1 2 ? -17.203 0.605 -3.862 1.00 2.13 2 SER A C 18
ATOM 19070 O O . SER A 1 2 ? -16.520 0.259 -4.824 1.00 2.36 2 SER A O 18
ATOM 19078 N N . TRP A 1 3 ? -17.050 1.777 -3.263 1.00 1.93 3 TRP A N 18
ATOM 19079 C CA . TRP A 1 3 ? -15.989 2.693 -3.652 1.00 1.69 3 TRP A CA 18
ATOM 19080 C C . TRP A 1 3 ? -15.037 2.921 -2.489 1.00 1.84 3 TRP A C 18
ATOM 19081 O O . TRP A 1 3 ? -15.458 3.302 -1.393 1.00 2.71 3 TRP A O 18
ATOM 19102 N N . GLY A 1 4 ? -13.760 2.681 -2.730 1.00 1.61 4 GLY A N 18
ATOM 19103 C CA . GLY A 1 4 ? -12.756 2.893 -1.710 1.00 2.03 4 GLY A CA 18
ATOM 19104 C C . GLY A 1 4 ? -12.207 4.303 -1.746 1.00 1.82 4 GLY A C 18
ATOM 19105 O O . GLY A 1 4 ? -11.029 4.514 -2.043 1.00 1.87 4 GLY A O 18
ATOM 19109 N N . GLN A 1 5 ? -13.066 5.270 -1.457 1.00 1.92 5 GLN A N 18
ATOM 19110 C CA . GLN A 1 5 ? -12.665 6.668 -1.452 1.00 1.96 5 GLN A CA 18
ATOM 19111 C C . GLN A 1 5 ? -12.122 7.060 -0.086 1.00 1.53 5 GLN A C 18
ATOM 19112 O O . GLN A 1 5 ? -12.709 6.736 0.947 1.00 1.64 5 GLN A O 18
ATOM 19126 N N . CYS A 1 6 ? -10.998 7.750 -0.094 1.00 1.29 6 CYS A N 18
ATOM 19127 C CA . CYS A 1 6 ? -10.329 8.143 1.133 1.00 0.94 6 CYS A CA 18
ATOM 19128 C C . CYS A 1 6 ? -9.905 9.603 1.049 1.00 0.96 6 CYS A C 18
ATOM 19129 O O . CYS A 1 6 ? -9.516 10.086 -0.012 1.00 1.88 6 CYS A O 18
ATOM 19136 N N . SER A 1 7 ? -9.981 10.300 2.171 1.00 0.91 7 SER A N 18
ATOM 19137 C CA . SER A 1 7 ? -9.668 11.722 2.220 1.00 0.99 7 SER A CA 18
ATOM 19138 C C . SER A 1 7 ? -8.162 11.969 2.129 1.00 1.25 7 SER A C 18
ATOM 19139 O O . SER A 1 7 ? -7.718 13.104 1.972 1.00 1.82 7 SER A O 18
ATOM 19147 N N . THR A 1 8 ? -7.381 10.902 2.239 1.00 1.48 8 THR A N 18
ATOM 19148 C CA . THR A 1 8 ? -5.936 11.000 2.123 1.00 2.09 8 THR A CA 18
ATOM 19149 C C . THR A 1 8 ? -5.476 10.500 0.749 1.00 1.70 8 THR A C 18
ATOM 19150 O O . THR A 1 8 ? -4.313 10.660 0.367 1.00 2.23 8 THR A O 18
ATOM 19161 N N . GLY A 1 9 ? -6.402 9.911 -0.003 1.00 0.97 9 GLY A N 18
ATOM 19162 C CA . GLY A 1 9 ? -6.066 9.392 -1.314 1.00 0.72 9 GLY A CA 18
ATOM 19163 C C . GLY A 1 9 ? -6.963 8.242 -1.735 1.00 0.71 9 GLY A C 18
ATOM 19164 O O . GLY A 1 9 ? -8.189 8.358 -1.725 1.00 1.12 9 GLY A O 18
ATOM 19168 N N . SER A 1 10 ? -6.350 7.130 -2.100 1.00 0.38 10 SER A N 18
ATOM 19169 C CA . SER A 1 10 ? -7.080 5.965 -2.575 1.00 0.39 10 SER A CA 18
ATOM 19170 C C . SER A 1 10 ? -7.058 4.862 -1.523 1.00 0.28 10 SER A C 18
ATOM 19171 O O . SER A 1 10 ? -6.139 4.793 -0.714 1.00 0.29 10 SER A O 18
ATOM 19179 N N . ILE A 1 11 ? -8.085 4.026 -1.504 1.00 0.32 11 ILE A N 18
ATOM 19180 C CA . ILE A 1 11 ? -8.086 2.867 -0.628 1.00 0.27 11 ILE A CA 18
ATOM 19181 C C . ILE A 1 11 ? -7.776 1.604 -1.409 1.00 0.20 11 ILE A C 18
ATOM 19182 O O . ILE A 1 11 ? -8.267 1.397 -2.523 1.00 0.26 11 ILE A O 18
ATOM 19198 N N . GLN A 1 12 ? -6.945 0.774 -0.817 1.00 0.13 12 GLN A N 18
ATOM 19199 C CA . GLN A 1 12 ? -6.554 -0.493 -1.411 1.00 0.10 12 GLN A CA 18
ATOM 19200 C C . GLN A 1 12 ? -6.388 -1.558 -0.336 1.00 0.11 12 GLN A C 18
ATOM 19201 O O . GLN A 1 12 ? -6.226 -1.246 0.846 1.00 0.17 12 GLN A O 18
ATOM 19215 N N . CYS A 1 13 ? -6.455 -2.810 -0.752 1.00 0.12 13 CYS A N 18
ATOM 19216 C CA . CYS A 1 13 ? -6.285 -3.929 0.154 1.00 0.16 13 CYS A CA 18
ATOM 19217 C C . CYS A 1 13 ? -4.918 -4.559 -0.061 1.00 0.13 13 CYS A C 18
ATOM 19218 O O . CYS A 1 13 ? -4.697 -5.284 -1.034 1.00 0.15 13 CYS A O 18
ATOM 19225 N N . CYS A 1 14 ? -4.003 -4.254 0.842 1.00 0.12 14 CYS A N 18
ATOM 19226 C CA . CYS A 1 14 ? -2.631 -4.716 0.744 1.00 0.12 14 CYS A CA 18
ATOM 19227 C C . CYS A 1 14 ? -2.483 -6.093 1.351 1.00 0.15 14 CYS A C 18
ATOM 19228 O O . CYS A 1 14 ? -3.000 -6.369 2.432 1.00 0.19 14 CYS A O 18
ATOM 19235 N N . GLN A 1 15 ? -1.770 -6.949 0.645 1.00 0.15 15 GLN A N 18
ATOM 19236 C CA . GLN A 1 15 ? -1.443 -8.265 1.139 1.00 0.16 15 GLN A CA 18
ATOM 19237 C C . GLN A 1 15 ? -0.332 -8.151 2.184 1.00 0.18 15 GLN A C 18
ATOM 19238 O O . GLN A 1 15 ? -0.272 -8.929 3.138 1.00 0.23 15 GLN A O 18
ATOM 19252 N N . ASN A 1 16 ? 0.526 -7.153 2.009 1.00 0.17 16 ASN A N 18
ATOM 19253 C CA . ASN A 1 16 ? 1.629 -6.908 2.928 1.00 0.21 16 ASN A CA 18
ATOM 19254 C C . ASN A 1 16 ? 1.774 -5.412 3.192 1.00 0.21 16 ASN A C 18
ATOM 19255 O O . ASN A 1 16 ? 2.028 -4.637 2.273 1.00 0.40 16 ASN A O 18
ATOM 19266 N N . VAL A 1 17 ? 1.610 -5.006 4.439 1.00 0.16 17 VAL A N 18
ATOM 19267 C CA . VAL A 1 17 ? 1.752 -3.602 4.808 1.00 0.13 17 VAL A CA 18
ATOM 19268 C C . VAL A 1 17 ? 3.000 -3.408 5.654 1.00 0.14 17 VAL A C 18
ATOM 19269 O O . VAL A 1 17 ? 3.017 -3.728 6.846 1.00 0.18 17 VAL A O 18
ATOM 19282 N N . VAL A 1 18 ? 4.040 -2.883 5.033 1.00 0.12 18 VAL A N 18
ATOM 19283 C CA . VAL A 1 18 ? 5.333 -2.751 5.681 1.00 0.13 18 VAL A CA 18
ATOM 19284 C C . VAL A 1 18 ? 5.916 -1.361 5.458 1.00 0.12 18 VAL A C 18
ATOM 19285 O O . VAL A 1 18 ? 5.735 -0.767 4.399 1.00 0.12 18 VAL A O 18
ATOM 19298 N N . PRO A 1 19 ? 6.590 -0.805 6.473 1.00 0.14 19 PRO A N 18
ATOM 19299 C CA . PRO A 1 19 ? 7.326 0.450 6.324 1.00 0.15 19 PRO A CA 18
ATOM 19300 C C . PRO A 1 19 ? 8.416 0.333 5.267 1.00 0.12 19 PRO A C 18
ATOM 19301 O O . PRO A 1 19 ? 9.091 -0.688 5.170 1.00 0.10 19 PRO A O 18
ATOM 19312 N N . GLY A 1 20 ? 8.579 1.380 4.468 1.00 0.14 20 GLY A N 18
ATOM 19313 C CA . GLY A 1 20 ? 9.591 1.371 3.428 1.00 0.13 20 GLY A CA 18
ATOM 19314 C C . GLY A 1 20 ? 10.998 1.342 3.993 1.00 0.14 20 GLY A C 18
ATOM 19315 O O . GLY A 1 20 ? 11.940 0.943 3.314 1.00 0.18 20 GLY A O 18
ATOM 19319 N N . ASP A 1 21 ? 11.133 1.772 5.241 1.00 0.17 21 ASP A N 18
ATOM 19320 C CA . ASP A 1 21 ? 12.408 1.720 5.949 1.00 0.21 21 ASP A CA 18
ATOM 19321 C C . ASP A 1 21 ? 12.509 0.438 6.779 1.00 0.19 21 ASP A C 18
ATOM 19322 O O . ASP A 1 21 ? 13.552 0.135 7.362 1.00 0.23 21 ASP A O 18
ATOM 19331 N N . SER A 1 22 ? 11.425 -0.324 6.798 1.00 0.16 22 SER A N 18
ATOM 19332 C CA . SER A 1 22 ? 11.385 -1.582 7.529 1.00 0.17 22 SER A CA 18
ATOM 19333 C C . SER A 1 22 ? 12.285 -2.607 6.872 1.00 0.16 22 SER A C 18
ATOM 19334 O O . SER A 1 22 ? 12.534 -2.531 5.674 1.00 0.14 22 SER A O 18
ATOM 19342 N N . ASP A 1 23 ? 12.756 -3.564 7.647 1.00 0.20 23 ASP A N 18
ATOM 19343 C CA . ASP A 1 23 ? 13.598 -4.630 7.120 1.00 0.22 23 ASP A CA 18
ATOM 19344 C C . ASP A 1 23 ? 12.925 -5.285 5.927 1.00 0.20 23 ASP A C 18
ATOM 19345 O O . ASP A 1 23 ? 13.551 -5.533 4.894 1.00 0.22 23 ASP A O 18
ATOM 19354 N N . LEU A 1 24 ? 11.636 -5.545 6.072 1.00 0.20 24 LEU A N 18
ATOM 19355 C CA . LEU A 1 24 ? 10.860 -6.134 4.997 1.00 0.21 24 LEU A CA 18
ATOM 19356 C C . LEU A 1 24 ? 10.657 -5.137 3.867 1.00 0.17 24 LEU A C 18
ATOM 19357 O O . LEU A 1 24 ? 11.062 -5.390 2.738 1.00 0.18 24 LEU A O 18
ATOM 19373 N N . GLY A 1 25 ? 10.055 -3.995 4.187 1.00 0.14 25 GLY A N 18
ATOM 19374 C CA . GLY A 1 25 ? 9.739 -2.999 3.174 1.00 0.12 25 GLY A CA 18
ATOM 19375 C C . GLY A 1 25 ? 10.946 -2.559 2.368 1.00 0.12 25 GLY A C 18
ATOM 19376 O O . GLY A 1 25 ? 10.857 -2.383 1.152 1.00 0.16 25 GLY A O 18
ATOM 19380 N N . THR A 1 26 ? 12.075 -2.408 3.036 1.00 0.13 26 THR A N 18
ATOM 19381 C CA . THR A 1 26 ? 13.297 -1.971 2.387 1.00 0.16 26 THR A CA 18
ATOM 19382 C C . THR A 1 26 ? 13.799 -3.042 1.429 1.00 0.20 26 THR A C 18
ATOM 19383 O O . THR A 1 26 ? 14.203 -2.744 0.306 1.00 0.24 26 THR A O 18
ATOM 19394 N N . LEU A 1 27 ? 13.734 -4.292 1.869 1.00 0.21 27 LEU A N 18
ATOM 19395 C CA . LEU A 1 27 ? 14.083 -5.424 1.023 1.00 0.28 27 LEU A CA 18
ATOM 19396 C C . LEU A 1 27 ? 13.141 -5.466 -0.171 1.00 0.29 27 LEU A C 18
ATOM 19397 O O . LEU A 1 27 ? 13.561 -5.664 -1.313 1.00 0.34 27 LEU A O 18
ATOM 19413 N N . LEU A 1 28 ? 11.863 -5.244 0.111 1.00 0.27 28 LEU A N 18
ATOM 19414 C CA . LEU A 1 28 ? 10.823 -5.342 -0.904 1.00 0.31 28 LEU A CA 18
ATOM 19415 C C . LEU A 1 28 ? 11.049 -4.334 -2.019 1.00 0.32 28 LEU A C 18
ATOM 19416 O O . LEU A 1 28 ? 11.070 -4.696 -3.196 1.00 0.37 28 LEU A O 18
ATOM 19432 N N . LEU A 1 29 ? 11.235 -3.074 -1.654 1.00 0.30 29 LEU A N 18
ATOM 19433 C CA . LEU A 1 29 ? 11.358 -2.024 -2.649 1.00 0.32 29 LEU A CA 18
ATOM 19434 C C . LEU A 1 29 ? 12.728 -2.034 -3.310 1.00 0.36 29 LEU A C 18
ATOM 19435 O O . LEU A 1 29 ? 12.884 -1.560 -4.436 1.00 0.41 29 LEU A O 18
ATOM 19451 N N . ASP A 1 30 ? 13.713 -2.584 -2.618 1.00 0.34 30 ASP A N 18
ATOM 19452 C CA . ASP A 1 30 ? 15.053 -2.710 -3.177 1.00 0.39 30 ASP A CA 18
ATOM 19453 C C . ASP A 1 30 ? 15.031 -3.714 -4.316 1.00 0.43 30 ASP A C 18
ATOM 19454 O O . ASP A 1 30 ? 15.739 -3.573 -5.310 1.00 0.49 30 ASP A O 18
ATOM 19463 N N . GLU A 1 31 ? 14.177 -4.715 -4.171 1.00 0.43 31 GLU A N 18
ATOM 19464 C CA . GLU A 1 31 ? 14.029 -5.756 -5.169 1.00 0.49 31 GLU A CA 18
ATOM 19465 C C . GLU A 1 31 ? 13.185 -5.247 -6.330 1.00 0.51 31 GLU A C 18
ATOM 19466 O O . GLU A 1 31 ? 13.277 -5.740 -7.455 1.00 0.62 31 GLU A O 18
ATOM 19478 N N . LEU A 1 32 ? 12.371 -4.245 -6.038 1.00 0.52 32 LEU A N 18
ATOM 19479 C CA . LEU A 1 32 ? 11.419 -3.712 -7.000 1.00 0.58 32 LEU A CA 18
ATOM 19480 C C . LEU A 1 32 ? 11.956 -2.468 -7.702 1.00 0.61 32 LEU A C 18
ATOM 19481 O O . LEU A 1 32 ? 11.321 -1.934 -8.614 1.00 0.71 32 LEU A O 18
ATOM 19497 N N . GLY A 1 33 ? 13.125 -2.015 -7.260 1.00 0.57 33 GLY A N 18
ATOM 19498 C CA . GLY A 1 33 ? 13.777 -0.873 -7.877 1.00 0.62 33 GLY A CA 18
ATOM 19499 C C . GLY A 1 33 ? 13.034 0.427 -7.644 1.00 0.63 33 GLY A C 18
ATOM 19500 O O . GLY A 1 33 ? 12.865 1.224 -8.568 1.00 0.75 33 GLY A O 18
ATOM 19504 N N . ILE A 1 34 ? 12.593 0.648 -6.415 1.00 0.54 34 ILE A N 18
ATOM 19505 C CA . ILE A 1 34 ? 11.837 1.848 -6.084 1.00 0.58 34 ILE A CA 18
ATOM 19506 C C . ILE A 1 34 ? 12.748 2.905 -5.473 1.00 0.65 34 ILE A C 18
ATOM 19507 O O . ILE A 1 34 ? 13.706 2.579 -4.771 1.00 0.68 34 ILE A O 18
ATOM 19523 N N . VAL A 1 35 ? 12.457 4.162 -5.762 1.00 0.77 35 VAL A N 18
ATOM 19524 C CA . VAL A 1 35 ? 13.188 5.275 -5.182 1.00 0.89 35 VAL A CA 18
ATOM 19525 C C . VAL A 1 35 ? 12.312 5.987 -4.158 1.00 0.74 35 VAL A C 18
ATOM 19526 O O . VAL A 1 35 ? 11.262 6.536 -4.500 1.00 0.90 35 VAL A O 18
ATOM 19539 N N . LEU A 1 36 ? 12.730 5.962 -2.904 1.00 0.70 36 LEU A N 18
ATOM 19540 C CA . LEU A 1 36 ? 11.967 6.594 -1.839 1.00 0.66 36 LEU A CA 18
ATOM 19541 C C . LEU A 1 36 ? 12.400 8.042 -1.633 1.00 0.68 36 LEU A C 18
ATOM 19542 O O . LEU A 1 36 ? 13.589 8.346 -1.542 1.00 0.84 36 LEU A O 18
ATOM 19558 N N . GLU A 1 37 ? 11.427 8.937 -1.603 1.00 0.72 37 GLU A N 18
ATOM 19559 C CA . GLU A 1 37 ? 11.677 10.315 -1.208 1.00 0.84 37 GLU A CA 18
ATOM 19560 C C . GLU A 1 37 ? 11.465 10.444 0.292 1.00 0.76 37 GLU A C 18
ATOM 19561 O O . GLU A 1 37 ? 12.055 11.296 0.955 1.00 0.88 37 GLU A O 18
ATOM 19573 N N . ASP A 1 38 ? 10.619 9.567 0.814 1.00 0.61 38 ASP A N 18
ATOM 19574 C CA . ASP A 1 38 ? 10.331 9.496 2.230 1.00 0.54 38 ASP A CA 18
ATOM 19575 C C . ASP A 1 38 ? 10.246 8.036 2.631 1.00 0.41 38 ASP A C 18
ATOM 19576 O O . ASP A 1 38 ? 9.196 7.409 2.486 1.00 0.39 38 ASP A O 18
ATOM 19585 N N . PRO A 1 39 ? 11.349 7.461 3.127 1.00 0.41 39 PRO A N 18
ATOM 19586 C CA . PRO A 1 39 ? 11.394 6.043 3.495 1.00 0.40 39 PRO A CA 18
ATOM 19587 C C . PRO A 1 39 ? 10.523 5.752 4.712 1.00 0.32 39 PRO A C 18
ATOM 19588 O O . PRO A 1 39 ? 10.349 4.604 5.117 1.00 0.35 39 PRO A O 18
ATOM 19599 N N . THR A 1 40 ? 9.955 6.809 5.267 1.00 0.30 40 THR A N 18
ATOM 19600 C CA . THR A 1 40 ? 9.174 6.716 6.488 1.00 0.31 40 THR A CA 18
ATOM 19601 C C . THR A 1 40 ? 7.712 6.402 6.192 1.00 0.28 40 THR A C 18
ATOM 19602 O O . THR A 1 40 ? 6.872 6.396 7.093 1.00 0.48 40 THR A O 18
ATOM 19613 N N . VAL A 1 41 ? 7.410 6.141 4.929 1.00 0.20 41 VAL A N 18
ATOM 19614 C CA . VAL A 1 41 ? 6.051 5.816 4.532 1.00 0.17 41 VAL A CA 18
ATOM 19615 C C . VAL A 1 41 ? 5.829 4.312 4.541 1.00 0.14 41 VAL A C 18
ATOM 19616 O O . VAL A 1 41 ? 6.779 3.524 4.476 1.00 0.15 41 VAL A O 18
ATOM 19629 N N . LEU A 1 42 ? 4.570 3.924 4.640 1.00 0.14 42 LEU A N 18
ATOM 19630 C CA . LEU A 1 42 ? 4.193 2.526 4.566 1.00 0.14 42 LEU A CA 18
ATOM 19631 C C . LEU A 1 42 ? 3.956 2.134 3.122 1.00 0.12 42 LEU A C 18
ATOM 19632 O O . LEU A 1 42 ? 3.221 2.813 2.400 1.00 0.15 42 LEU A O 18
ATOM 19648 N N . ILE A 1 43 ? 4.594 1.058 2.699 1.00 0.11 43 ILE A N 18
ATOM 19649 C CA . ILE A 1 43 ? 4.382 0.539 1.365 1.00 0.10 43 ILE A CA 18
ATOM 19650 C C . ILE A 1 43 ? 3.561 -0.736 1.426 1.00 0.11 43 ILE A C 18
ATOM 19651 O O . ILE A 1 43 ? 3.819 -1.624 2.243 1.00 0.15 43 ILE A O 18
ATOM 19667 N N . GLY A 1 44 ? 2.559 -0.804 0.573 1.00 0.13 44 GLY A N 18
ATOM 19668 C CA . GLY A 1 44 ? 1.652 -1.920 0.586 1.00 0.16 44 GLY A CA 18
ATOM 19669 C C . GLY A 1 44 ? 1.855 -2.858 -0.576 1.00 0.17 44 GLY A C 18
ATOM 19670 O O . GLY A 1 44 ? 1.363 -2.618 -1.674 1.00 0.31 44 GLY A O 18
ATOM 19674 N N . ASP A 1 45 ? 2.575 -3.929 -0.332 1.00 0.18 45 ASP A N 18
ATOM 19675 C CA . ASP A 1 45 ? 2.797 -4.942 -1.350 1.00 0.20 45 ASP A CA 18
ATOM 19676 C C . ASP A 1 45 ? 1.553 -5.809 -1.487 1.00 0.20 45 ASP A C 18
ATOM 19677 O O . ASP A 1 45 ? 0.925 -6.166 -0.490 1.00 0.29 45 ASP A O 18
ATOM 19686 N N . GLY A 1 46 ? 1.185 -6.122 -2.719 1.00 0.18 46 GLY A N 18
ATOM 19687 C CA . GLY A 1 46 ? -0.003 -6.918 -2.950 1.00 0.21 46 GLY A CA 18
ATOM 19688 C C . GLY A 1 46 ? -1.271 -6.143 -2.665 1.00 0.18 46 GLY A C 18
ATOM 19689 O O . GLY A 1 46 ? -2.212 -6.674 -2.081 1.00 0.18 46 GLY A O 18
ATOM 19693 N N . CYS A 1 47 ? -1.295 -4.885 -3.072 1.00 0.17 47 CYS A N 18
ATOM 19694 C CA . CYS A 1 47 ? -2.413 -4.008 -2.770 1.00 0.15 47 CYS A CA 18
ATOM 19695 C C . CYS A 1 47 ? -3.283 -3.787 -3.992 1.00 0.19 47 CYS A C 18
ATOM 19696 O O . CYS A 1 47 ? -2.870 -3.155 -4.966 1.00 0.25 47 CYS A O 18
ATOM 19703 N N . ASP A 1 48 ? -4.482 -4.328 -3.939 1.00 0.19 48 ASP A N 18
ATOM 19704 C CA . ASP A 1 48 ? -5.456 -4.124 -5.000 1.00 0.24 48 ASP A CA 18
ATOM 19705 C C . ASP A 1 48 ? -6.485 -3.079 -4.599 1.00 0.21 48 ASP A C 18
ATOM 19706 O O . ASP A 1 48 ? -6.938 -3.038 -3.453 1.00 0.19 48 ASP A O 18
ATOM 19715 N N . PRO A 1 49 ? -6.835 -2.208 -5.548 1.00 0.26 49 PRO A N 18
ATOM 19716 C CA . PRO A 1 49 ? -7.845 -1.166 -5.359 1.00 0.28 49 PRO A CA 18
ATOM 19717 C C . PRO A 1 49 ? -9.198 -1.757 -4.983 1.00 0.31 49 PRO A C 18
ATOM 19718 O O . PRO A 1 49 ? -9.780 -2.525 -5.753 1.00 0.37 49 PRO A O 18
ATOM 19729 N N . ILE A 1 50 ? -9.703 -1.393 -3.811 1.00 0.30 50 ILE A N 18
ATOM 19730 C CA . ILE A 1 50 ? -10.959 -1.943 -3.326 1.00 0.36 50 ILE A CA 18
ATOM 19731 C C . ILE A 1 50 ? -12.137 -1.229 -3.970 1.00 0.43 50 ILE A C 18
ATOM 19732 O O . ILE A 1 50 ? -12.478 -0.106 -3.600 1.00 0.46 50 ILE A O 18
ATOM 19748 N N . THR A 1 51 ? -12.739 -1.878 -4.949 1.00 0.54 51 THR A N 18
ATOM 19749 C CA . THR A 1 51 ? -13.881 -1.313 -5.646 1.00 0.64 51 THR A CA 18
ATOM 19750 C C . THR A 1 51 ? -14.992 -2.352 -5.788 1.00 0.79 51 THR A C 18
ATOM 19751 O O . THR A 1 51 ? -15.925 -2.194 -6.578 1.00 0.88 51 THR A O 18
ATOM 19762 N N . VAL A 1 52 ? -14.890 -3.409 -5.002 1.00 0.88 52 VAL A N 18
ATOM 19763 C CA . VAL A 1 52 ? -15.884 -4.461 -5.002 1.00 1.10 52 VAL A CA 18
ATOM 19764 C C . VAL A 1 52 ? -16.346 -4.738 -3.573 1.00 1.38 52 VAL A C 18
ATOM 19765 O O . VAL A 1 52 ? -15.606 -4.462 -2.624 1.00 1.44 52 VAL A O 18
ATOM 19778 N N . ALA A 1 53 ? -17.569 -5.252 -3.433 1.00 1.71 53 ALA A N 18
ATOM 19779 C CA . ALA A 1 53 ? -18.129 -5.664 -2.140 1.00 2.11 53 ALA A CA 18
ATOM 19780 C C . ALA A 1 53 ? -18.444 -4.472 -1.235 1.00 2.05 53 ALA A C 18
ATOM 19781 O O . ALA A 1 53 ? -19.601 -4.234 -0.891 1.00 2.54 53 ALA A O 18
ATOM 19788 N N . GLY A 1 54 ? -17.418 -3.726 -0.854 1.00 2.23 54 GLY A N 18
ATOM 19789 C CA . GLY A 1 54 ? -17.603 -2.593 0.029 1.00 2.81 54 GLY A CA 18
ATOM 19790 C C . GLY A 1 54 ? -16.284 -1.971 0.430 1.00 2.91 54 GLY A C 18
ATOM 19791 O O . GLY A 1 54 ? -15.571 -1.423 -0.411 1.00 3.50 54 GLY A O 18
ATOM 19795 N N . SER A 1 55 ? -15.955 -2.052 1.711 1.00 2.88 55 SER A N 18
ATOM 19796 C CA . SER A 1 55 ? -14.690 -1.528 2.209 1.00 3.27 55 SER A CA 18
ATOM 19797 C C . SER A 1 55 ? -14.212 -2.309 3.432 1.00 2.84 55 SER A C 18
ATOM 19798 O O . SER A 1 55 ? -13.015 -2.541 3.599 1.00 3.08 55 SER A O 18
ATOM 19806 N N . SER A 1 56 ? -15.144 -2.717 4.284 1.00 2.68 56 SER A N 18
ATOM 19807 C CA . SER A 1 56 ? -14.796 -3.492 5.463 1.00 2.71 56 SER A CA 18
ATOM 19808 C C . SER A 1 56 ? -14.618 -4.965 5.102 1.00 2.12 56 SER A C 18
ATOM 19809 O O . SER A 1 56 ? -13.523 -5.516 5.217 1.00 2.50 56 SER A O 18
ATOM 19817 N N . ASP A 1 57 ? -15.689 -5.587 4.623 1.00 1.64 57 ASP A N 18
ATOM 19818 C CA . ASP A 1 57 ? -15.656 -6.997 4.245 1.00 1.50 57 ASP A CA 18
ATOM 19819 C C . ASP A 1 57 ? -15.257 -7.126 2.776 1.00 1.07 57 ASP A C 18
ATOM 19820 O O . ASP A 1 57 ? -15.816 -7.914 2.013 1.00 1.44 57 ASP A O 18
ATOM 19829 N N . ALA A 1 58 ? -14.282 -6.323 2.386 1.00 0.67 58 ALA A N 18
ATOM 19830 C CA . ALA A 1 58 ? -13.795 -6.313 1.019 1.00 0.66 58 ALA A CA 18
ATOM 19831 C C . ALA A 1 58 ? -12.279 -6.427 0.996 1.00 0.60 58 ALA A C 18
ATOM 19832 O O . ALA A 1 58 ? -11.630 -6.116 -0.000 1.00 0.83 58 ALA A O 18
ATOM 19839 N N . CYS A 1 59 ? -11.719 -6.873 2.108 1.00 0.45 59 CYS A N 18
ATOM 19840 C CA . CYS A 1 59 ? -10.282 -7.034 2.231 1.00 0.54 59 CYS A CA 18
ATOM 19841 C C . CYS A 1 59 ? -9.972 -8.145 3.218 1.00 0.55 59 CYS A C 18
ATOM 19842 O O . CYS A 1 59 ? -10.483 -8.149 4.337 1.00 0.74 59 CYS A O 18
ATOM 19849 N N . SER A 1 60 ? -9.147 -9.092 2.798 1.00 0.64 60 SER A N 18
ATOM 19850 C CA . SER A 1 60 ? -8.808 -10.223 3.638 1.00 0.86 60 SER A CA 18
ATOM 19851 C C . SER A 1 60 ? -7.516 -9.968 4.407 1.00 0.71 60 SER A C 18
ATOM 19852 O O . SER A 1 60 ? -7.395 -10.354 5.572 1.00 1.05 60 SER A O 18
ATOM 19860 N N . ALA A 1 61 ? -6.555 -9.313 3.763 1.00 0.38 61 ALA A N 18
ATOM 19861 C CA . ALA A 1 61 ? -5.257 -9.081 4.380 1.00 0.32 61 ALA A CA 18
ATOM 19862 C C . ALA A 1 61 ? -5.258 -7.804 5.227 1.00 0.32 61 ALA A C 18
ATOM 19863 O O . ALA A 1 61 ? -5.499 -7.858 6.433 1.00 0.54 61 ALA A O 18
ATOM 19870 N N . THR A 1 62 ? -4.993 -6.659 4.609 1.00 0.22 62 THR A N 18
ATOM 19871 C CA . THR A 1 62 ? -4.946 -5.395 5.336 1.00 0.19 62 THR A 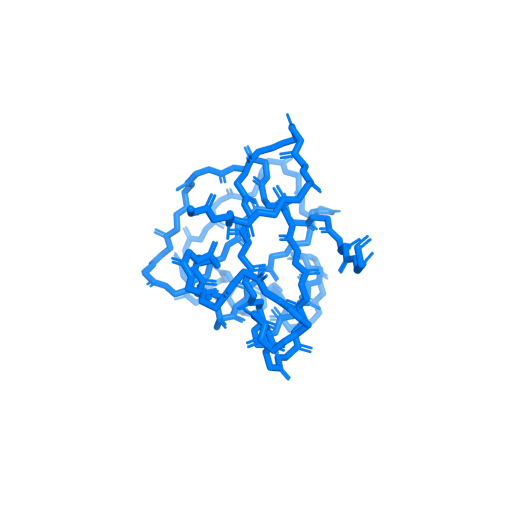CA 18
ATOM 19872 C C . THR A 1 62 ? -5.363 -4.226 4.439 1.00 0.18 62 THR A C 18
ATOM 19873 O O . THR A 1 62 ? -4.870 -4.083 3.324 1.00 0.20 62 THR A O 18
ATOM 19884 N N . ALA A 1 63 ? -6.267 -3.391 4.929 1.00 0.19 63 ALA A N 18
ATOM 19885 C CA . ALA A 1 63 ? -6.770 -2.264 4.158 1.00 0.20 63 ALA A CA 18
ATOM 19886 C C . ALA A 1 63 ? -5.990 -1.006 4.490 1.00 0.17 63 ALA A C 18
ATOM 19887 O O . ALA A 1 63 ? -5.658 -0.756 5.650 1.00 0.19 63 ALA A O 18
ATOM 19894 N N . VAL A 1 64 ? -5.694 -0.218 3.476 1.00 0.14 64 VAL A N 18
ATOM 19895 C CA . VAL A 1 64 ? -4.907 0.990 3.653 1.00 0.13 64 VAL A CA 18
ATOM 19896 C C . VAL A 1 64 ? -5.362 2.090 2.704 1.00 0.14 64 VAL A C 18
ATOM 19897 O O . VAL A 1 64 ? -6.063 1.839 1.721 1.00 0.21 64 VAL A O 18
ATOM 19910 N N . CYS A 1 65 ? -4.960 3.306 3.022 1.00 0.17 65 CYS A N 18
ATOM 19911 C CA . CYS A 1 65 ? -5.223 4.459 2.182 1.00 0.17 65 CYS A CA 18
ATOM 19912 C C . CYS A 1 65 ? -3.907 5.025 1.659 1.00 0.13 65 CYS A C 18
ATOM 19913 O O . CYS A 1 65 ? -3.137 5.612 2.420 1.00 0.14 65 CYS A O 18
ATOM 19920 N N . CYS A 1 66 ? -3.641 4.832 0.374 1.00 0.12 66 CYS A N 18
ATOM 19921 C CA . CYS A 1 66 ? -2.382 5.266 -0.218 1.00 0.13 66 CYS A CA 18
ATOM 19922 C C . CYS A 1 66 ? -2.544 6.581 -0.969 1.00 0.16 66 CYS A C 18
ATOM 19923 O O . CYS A 1 66 ? -3.550 6.812 -1.643 1.00 0.23 66 CYS A O 18
ATOM 19930 N N . SER A 1 67 ? -1.549 7.445 -0.833 1.00 0.24 67 SER A N 18
ATOM 19931 C CA . SER A 1 67 ? -1.557 8.741 -1.490 1.00 0.29 67 SER A CA 18
ATOM 19932 C C . SER A 1 67 ? -0.755 8.708 -2.787 1.00 0.32 67 SER A C 18
ATOM 19933 O O . SER A 1 67 ? -0.935 9.553 -3.666 1.00 0.41 67 SER A O 18
ATOM 19941 N N . ASP A 1 68 ? 0.127 7.730 -2.898 1.00 0.30 68 ASP A N 18
ATOM 19942 C CA . ASP A 1 68 ? 1.004 7.619 -4.055 1.00 0.37 68 ASP A CA 18
ATOM 19943 C C . ASP A 1 68 ? 0.614 6.413 -4.903 1.00 0.44 68 ASP A C 18
ATOM 19944 O O . ASP A 1 68 ? 0.286 5.350 -4.372 1.00 0.57 68 ASP A O 18
ATOM 19953 N N . ASN A 1 69 ? 0.649 6.581 -6.220 1.00 0.53 69 ASN A N 18
ATOM 19954 C CA . ASN A 1 69 ? 0.196 5.537 -7.134 1.00 0.63 69 ASN A CA 18
ATOM 19955 C C . ASN A 1 69 ? 1.326 5.029 -8.024 1.00 0.59 69 ASN A C 18
ATOM 19956 O O . ASN A 1 69 ? 1.082 4.532 -9.127 1.00 0.64 69 ASN A O 18
ATOM 19967 N N . ASN A 1 70 ? 2.563 5.148 -7.557 1.00 0.59 70 ASN A N 18
ATOM 19968 C CA . ASN A 1 70 ? 3.707 4.631 -8.305 1.00 0.64 70 ASN A CA 18
ATOM 19969 C C . ASN A 1 70 ? 3.833 3.127 -8.075 1.00 0.55 70 ASN A C 18
ATOM 19970 O O . ASN A 1 70 ? 4.736 2.653 -7.383 1.00 0.86 70 ASN A O 18
ATOM 19981 N N . VAL A 1 71 ? 2.907 2.381 -8.657 1.00 0.41 71 VAL A N 18
ATOM 19982 C CA . VAL A 1 71 ? 2.806 0.958 -8.426 1.00 0.38 71 VAL A CA 18
ATOM 19983 C C . VAL A 1 71 ? 3.740 0.160 -9.334 1.00 0.33 71 VAL A C 18
ATOM 19984 O O . VAL A 1 71 ? 4.008 0.543 -10.474 1.00 0.38 71 VAL A O 18
ATOM 19997 N N . SER A 1 72 ? 4.240 -0.947 -8.803 1.00 0.32 72 SER A N 18
ATOM 19998 C CA . SER A 1 72 ? 5.104 -1.853 -9.549 1.00 0.37 72 SER A CA 18
ATOM 19999 C C . SER A 1 72 ? 4.283 -2.988 -10.151 1.00 0.42 72 SER A C 18
ATOM 20000 O O . SER A 1 72 ? 4.823 -3.922 -10.745 1.00 0.55 72 SER A O 18
ATOM 20008 N N . GLY A 1 73 ? 2.973 -2.888 -9.989 1.00 0.39 73 GLY A N 18
ATOM 20009 C CA . GLY A 1 73 ? 2.080 -3.932 -10.438 1.00 0.48 73 GLY A CA 18
ATOM 20010 C C . GLY A 1 73 ? 1.149 -4.382 -9.345 1.00 0.41 73 GLY A C 18
ATOM 20011 O O . GLY A 1 73 ? 0.004 -4.737 -9.614 1.00 0.48 73 GLY A O 18
ATOM 20015 N N . VAL A 1 74 ? 1.618 -4.348 -8.103 1.00 0.31 74 VAL A N 18
ATOM 20016 C CA . VAL A 1 74 ? 0.760 -4.686 -6.977 1.00 0.28 74 VAL A CA 18
ATOM 20017 C C . VAL A 1 74 ? 0.989 -3.778 -5.774 1.00 0.22 74 VAL A C 18
ATOM 20018 O O . VAL A 1 74 ? 0.126 -3.676 -4.914 1.00 0.34 74 VAL A O 18
ATOM 20031 N N . ILE A 1 75 ? 2.146 -3.131 -5.691 1.00 0.18 75 ILE A N 18
ATOM 20032 C CA . ILE A 1 75 ? 2.469 -2.356 -4.495 1.00 0.17 75 ILE A CA 18
ATOM 20033 C C . ILE A 1 75 ? 1.672 -1.067 -4.410 1.00 0.16 75 ILE A C 18
ATOM 20034 O O . ILE A 1 75 ? 0.928 -0.706 -5.320 1.00 0.20 75 ILE A O 18
ATOM 20050 N N . ALA A 1 76 ? 1.864 -0.385 -3.300 1.00 0.15 76 ALA A N 18
ATOM 20051 C CA . ALA A 1 76 ? 1.232 0.887 -3.030 1.00 0.16 76 ALA A CA 18
ATOM 20052 C C . ALA A 1 76 ? 2.151 1.704 -2.135 1.00 0.14 76 ALA A C 18
ATOM 20053 O O . ALA A 1 76 ? 2.803 1.149 -1.253 1.00 0.15 76 ALA A O 18
ATOM 20060 N N . ILE A 1 77 ? 2.236 3.002 -2.365 1.00 0.15 77 ILE A N 18
ATOM 20061 C CA . ILE A 1 77 ? 3.178 3.827 -1.616 1.00 0.16 77 ILE A CA 18
ATOM 20062 C C . ILE A 1 77 ? 2.462 4.937 -0.848 1.00 0.16 77 ILE A C 18
ATOM 20063 O O . ILE A 1 77 ? 1.501 5.531 -1.341 1.00 0.21 77 ILE A O 18
ATOM 20079 N N . GLY A 1 78 ? 2.925 5.192 0.375 1.00 0.16 78 GLY A N 18
ATOM 20080 C CA . GLY A 1 78 ? 2.356 6.249 1.190 1.00 0.17 78 GLY A CA 18
ATOM 20081 C C . GLY A 1 78 ? 0.982 5.888 1.702 1.00 0.15 78 GLY A C 18
ATOM 20082 O O . GLY A 1 78 ? 0.027 6.646 1.531 1.00 0.17 78 GLY A O 18
ATOM 20086 N N . CYS A 1 79 ? 0.878 4.730 2.334 1.00 0.13 79 CYS A N 18
ATOM 20087 C CA . CYS A 1 79 ? -0.413 4.216 2.759 1.00 0.13 79 CYS A CA 18
ATOM 20088 C C . CYS A 1 79 ? -0.601 4.324 4.266 1.00 0.13 79 CYS A C 18
ATOM 20089 O O . CYS A 1 79 ? 0.351 4.201 5.034 1.00 0.18 79 CYS A O 18
ATOM 20096 N N . LEU A 1 80 ? -1.836 4.586 4.670 1.00 0.14 80 LEU A N 18
ATOM 20097 C CA . LEU A 1 80 ? -2.209 4.594 6.078 1.00 0.15 80 LEU A CA 18
ATOM 20098 C C . LEU A 1 80 ? -3.220 3.486 6.351 1.00 0.15 80 LEU A C 18
ATOM 20099 O O . LEU A 1 80 ? -4.189 3.333 5.610 1.00 0.15 80 LEU A O 18
ATOM 20115 N N . PRO A 1 81 ? -2.994 2.696 7.409 1.00 0.15 81 PRO A N 18
ATOM 20116 C CA . PRO A 1 81 ? -3.844 1.546 7.751 1.00 0.17 81 PRO A CA 18
ATOM 20117 C C . PRO A 1 81 ? -5.267 1.949 8.134 1.00 0.21 81 PRO A C 18
ATOM 20118 O O . PRO A 1 81 ? -5.474 2.826 8.977 1.00 0.25 81 PRO A O 18
ATOM 20129 N N . VAL A 1 82 ? -6.242 1.304 7.500 1.00 0.23 82 VAL A N 18
ATOM 20130 C CA . VAL A 1 82 ? -7.644 1.543 7.767 1.00 0.30 82 VAL A CA 18
ATOM 20131 C C . VAL A 1 82 ? -8.401 0.224 7.840 1.00 0.39 82 VAL A C 18
ATOM 20132 O O . VAL A 1 82 ? -7.946 -0.782 7.294 1.00 0.42 82 VAL A O 18
ATOM 20145 N N . THR A 1 83 ? -9.551 0.237 8.511 1.00 0.53 83 THR A N 18
ATOM 20146 C CA . THR A 1 83 ? -10.422 -0.928 8.593 1.00 0.70 83 THR A CA 18
ATOM 20147 C C . THR A 1 83 ? -9.759 -2.085 9.374 1.00 1.46 83 THR A C 18
ATOM 20148 O O . THR A 1 83 ? -8.546 -2.084 9.597 1.00 2.07 83 THR A O 18
ATOM 20159 N N . LEU A 1 84 ? -10.570 -3.048 9.815 1.00 1.87 84 LEU A N 18
ATOM 20160 C CA . LEU A 1 84 ? -10.082 -4.226 10.531 1.00 2.80 84 LEU A CA 18
ATOM 20161 C C . LEU A 1 84 ? -9.344 -3.829 11.806 1.00 3.45 84 LEU A C 18
ATOM 20162 O O . LEU A 1 84 ? -8.166 -4.209 11.967 1.00 3.87 84 LEU A O 18
ATOM 20179 N N . GLY A 1 1 ? -17.799 6.069 -10.449 1.00 5.63 1 GLY A N 19
ATOM 20180 C CA . GLY A 1 1 ? -16.398 5.635 -10.240 1.00 4.92 1 GLY A CA 19
ATOM 20181 C C . GLY A 1 1 ? -16.004 5.697 -8.782 1.00 4.01 1 GLY A C 19
ATOM 20182 O O . GLY A 1 1 ? -15.862 6.782 -8.217 1.00 4.29 1 GLY A O 19
ATOM 20188 N N . SER A 1 2 ? -15.835 4.539 -8.166 1.00 3.39 2 SER A N 19
ATOM 20189 C CA . SER A 1 2 ? -15.476 4.477 -6.762 1.00 2.92 2 SER A CA 19
ATOM 20190 C C . SER A 1 2 ? -14.215 3.644 -6.572 1.00 2.13 2 SER A C 19
ATOM 20191 O O . SER A 1 2 ? -14.027 2.622 -7.233 1.00 2.36 2 SER A O 19
ATOM 20199 N N . TRP A 1 3 ? -13.353 4.102 -5.682 1.00 1.93 3 TRP A N 19
ATOM 20200 C CA . TRP A 1 3 ? -12.122 3.400 -5.359 1.00 1.69 3 TRP A CA 19
ATOM 20201 C C . TRP A 1 3 ? -11.894 3.443 -3.854 1.00 1.84 3 TRP A C 19
ATOM 20202 O O . TRP A 1 3 ? -10.759 3.466 -3.372 1.00 2.71 3 TRP A O 19
ATOM 20223 N N . GLY A 1 4 ? -12.998 3.456 -3.119 1.00 1.61 4 GLY A N 19
ATOM 20224 C CA . GLY A 1 4 ? -12.932 3.572 -1.681 1.00 2.03 4 GLY A CA 19
ATOM 20225 C C . GLY A 1 4 ? -13.001 5.017 -1.236 1.00 1.82 4 GLY A C 19
ATOM 20226 O O . GLY A 1 4 ? -12.393 5.894 -1.851 1.00 1.87 4 GLY A O 19
ATOM 20230 N N . GLN A 1 5 ? -13.746 5.274 -0.176 1.00 1.92 5 GLN A N 19
ATOM 20231 C CA . GLN A 1 5 ? -13.913 6.617 0.321 1.00 1.96 5 GLN A CA 19
ATOM 20232 C C . GLN A 1 5 ? -12.764 6.980 1.252 1.00 1.53 5 GLN A C 19
ATOM 20233 O O . GLN A 1 5 ? -12.666 6.464 2.365 1.00 1.64 5 GLN A O 19
ATOM 20247 N N . CYS A 1 6 ? -11.894 7.860 0.790 1.00 1.29 6 CYS A N 19
ATOM 20248 C CA . CYS A 1 6 ? -10.770 8.315 1.590 1.00 0.94 6 CYS A CA 19
ATOM 20249 C C . CYS A 1 6 ? -10.386 9.727 1.180 1.00 0.96 6 CYS A C 19
ATOM 20250 O O . CYS A 1 6 ? -10.393 10.059 -0.006 1.00 1.88 6 CYS A O 19
ATOM 20257 N N . SER A 1 7 ? -10.059 10.557 2.154 1.00 0.91 7 SER A N 19
ATOM 20258 C CA . SER A 1 7 ? -9.743 11.950 1.885 1.00 0.99 7 SER A CA 19
ATOM 20259 C C . SER A 1 7 ? -8.249 12.143 1.647 1.00 1.25 7 SER A C 19
ATOM 20260 O O . SER A 1 7 ? -7.828 13.159 1.098 1.00 1.82 7 SER A O 19
ATOM 20268 N N . THR A 1 8 ? -7.450 11.166 2.048 1.00 1.48 8 THR A N 19
ATOM 20269 C CA . THR A 1 8 ? -6.006 11.276 1.915 1.00 2.09 8 THR A CA 19
ATOM 20270 C C . THR A 1 8 ? -5.475 10.508 0.704 1.00 1.70 8 THR A C 19
ATOM 20271 O O . THR A 1 8 ? -4.262 10.437 0.490 1.00 2.23 8 THR A O 19
ATOM 20282 N N . GLY A 1 9 ? -6.375 9.949 -0.095 1.00 0.97 9 GLY A N 19
ATOM 20283 C CA . GLY A 1 9 ? -5.959 9.257 -1.300 1.00 0.72 9 GLY A CA 19
ATOM 20284 C C . GLY A 1 9 ? -6.883 8.115 -1.674 1.00 0.71 9 GLY A C 19
ATOM 20285 O O . GLY A 1 9 ? -8.049 8.095 -1.279 1.00 1.12 9 GLY A O 19
ATOM 20289 N N . SER A 1 10 ? -6.357 7.170 -2.438 1.00 0.38 10 SER A N 19
ATOM 20290 C CA . SER A 1 10 ? -7.105 6.012 -2.877 1.00 0.39 10 SER A CA 19
ATOM 20291 C C . SER A 1 10 ? -7.063 4.915 -1.822 1.00 0.28 10 SER A C 19
ATOM 20292 O O . SER A 1 10 ? -6.126 4.853 -1.028 1.00 0.29 10 SER A O 19
ATOM 20300 N N . ILE A 1 11 ? -8.086 4.074 -1.782 1.00 0.32 11 ILE A N 19
ATOM 20301 C CA . ILE A 1 11 ? -8.080 2.947 -0.869 1.00 0.27 11 ILE A CA 19
ATOM 20302 C C . ILE A 1 11 ? -7.755 1.652 -1.592 1.00 0.20 11 ILE A C 19
ATOM 20303 O O . ILE A 1 11 ? -8.292 1.351 -2.662 1.00 0.26 11 ILE A O 19
ATOM 20319 N N . GLN A 1 12 ? -6.868 0.897 -0.988 1.00 0.13 12 GLN A N 19
ATOM 20320 C CA . GLN A 1 12 ? -6.480 -0.405 -1.498 1.00 0.10 12 GLN A CA 19
ATOM 20321 C C . GLN A 1 12 ? -6.351 -1.390 -0.349 1.00 0.11 12 GLN A C 19
ATOM 20322 O O . GLN A 1 12 ? -6.225 -0.996 0.810 1.00 0.17 12 GLN A O 19
ATOM 20336 N N . CYS A 1 13 ? -6.410 -2.669 -0.667 1.00 0.12 13 CYS A N 19
ATOM 20337 C CA . CYS A 1 13 ? -6.258 -3.701 0.338 1.00 0.16 13 CYS A CA 19
ATOM 20338 C C . CYS A 1 13 ? -4.926 -4.405 0.142 1.00 0.13 13 CYS A C 19
ATOM 20339 O O . CYS A 1 13 ? -4.730 -5.138 -0.829 1.00 0.15 13 CYS A O 19
ATOM 20346 N N . CYS A 1 14 ? -4.004 -4.146 1.056 1.00 0.12 14 CYS A N 19
ATOM 20347 C CA . CYS A 1 14 ? -2.646 -4.647 0.950 1.00 0.12 14 CYS A CA 19
ATOM 20348 C C . CYS A 1 14 ? -2.499 -5.991 1.628 1.00 0.15 14 CYS A C 19
ATOM 20349 O O . CYS A 1 14 ? -2.903 -6.172 2.776 1.00 0.19 14 CYS A O 19
ATOM 20356 N N . GLN A 1 15 ? -1.918 -6.925 0.897 1.00 0.15 15 GLN A N 19
ATOM 20357 C CA . GLN A 1 15 ? -1.593 -8.229 1.431 1.00 0.16 15 GLN A CA 19
ATOM 20358 C C . GLN A 1 15 ? -0.437 -8.104 2.422 1.00 0.18 15 GLN A C 19
ATOM 20359 O O . GLN A 1 15 ? -0.388 -8.803 3.437 1.00 0.23 15 GLN A O 19
ATOM 20373 N N . ASN A 1 16 ? 0.474 -7.185 2.135 1.00 0.17 16 ASN A N 19
ATOM 20374 C CA . ASN A 1 16 ? 1.629 -6.950 2.983 1.00 0.21 16 ASN A CA 19
ATOM 20375 C C . ASN A 1 16 ? 1.775 -5.461 3.267 1.00 0.21 16 ASN A C 19
ATOM 20376 O O . ASN A 1 16 ? 1.995 -4.672 2.353 1.00 0.40 16 ASN A O 19
ATOM 20387 N N . VAL A 1 17 ? 1.648 -5.078 4.522 1.00 0.16 17 VAL A N 19
ATOM 20388 C CA . VAL A 1 17 ? 1.800 -3.678 4.905 1.00 0.13 17 VAL A CA 19
ATOM 20389 C C . VAL A 1 17 ? 3.081 -3.494 5.705 1.00 0.14 17 VAL A C 19
ATOM 20390 O O . VAL A 1 17 ? 3.144 -3.827 6.890 1.00 0.18 17 VAL A O 19
ATOM 20403 N N . VAL A 1 18 ? 4.101 -2.965 5.049 1.00 0.12 18 VAL A N 19
ATOM 20404 C CA . VAL A 1 18 ? 5.419 -2.850 5.650 1.00 0.13 18 VAL A CA 19
ATOM 20405 C C . VAL A 1 18 ? 5.975 -1.438 5.496 1.00 0.12 18 VAL A C 19
ATOM 20406 O O . VAL A 1 18 ? 5.732 -0.772 4.491 1.00 0.12 18 VAL A O 19
ATOM 20419 N N . PRO A 1 19 ? 6.700 -0.949 6.513 1.00 0.14 19 PRO A N 19
ATOM 20420 C CA . PRO A 1 19 ? 7.428 0.317 6.420 1.00 0.15 19 PRO A CA 19
ATOM 20421 C C . PRO A 1 19 ? 8.493 0.266 5.332 1.00 0.12 19 PRO A C 19
ATOM 20422 O O . PRO A 1 19 ? 9.155 -0.753 5.142 1.00 0.10 19 PRO A O 19
ATOM 20433 N N . GLY A 1 20 ? 8.648 1.367 4.610 1.00 0.14 20 GLY A N 19
ATOM 20434 C CA . GLY A 1 20 ? 9.613 1.421 3.528 1.00 0.13 20 GLY A CA 19
ATOM 20435 C C . GLY A 1 20 ? 11.044 1.313 4.018 1.00 0.14 20 GLY A C 19
ATOM 20436 O O . GLY A 1 20 ? 11.927 0.883 3.281 1.00 0.18 20 GLY A O 19
ATOM 20440 N N . ASP A 1 21 ? 11.274 1.705 5.265 1.00 0.17 21 ASP A N 19
ATOM 20441 C CA . ASP A 1 21 ? 12.596 1.606 5.872 1.00 0.21 21 ASP A CA 19
ATOM 20442 C C . ASP A 1 21 ? 12.689 0.345 6.723 1.00 0.19 21 ASP A C 19
ATOM 20443 O O . ASP A 1 21 ? 13.672 0.123 7.430 1.00 0.23 21 ASP A O 19
ATOM 20452 N N . SER A 1 22 ? 11.654 -0.476 6.641 1.00 0.16 22 SER A N 19
ATOM 20453 C CA . SER A 1 22 ? 11.629 -1.754 7.326 1.00 0.17 22 SER A CA 19
ATOM 20454 C C . SER A 1 22 ? 12.521 -2.744 6.598 1.00 0.16 22 SER A C 19
ATOM 20455 O O . SER A 1 22 ? 12.740 -2.617 5.396 1.00 0.14 22 SER A O 19
ATOM 20463 N N . ASP A 1 23 ? 13.024 -3.730 7.318 1.00 0.20 23 ASP A N 19
ATOM 20464 C CA . ASP A 1 23 ? 13.875 -4.753 6.719 1.00 0.22 23 ASP A CA 19
ATOM 20465 C C . ASP A 1 23 ? 13.135 -5.470 5.603 1.00 0.20 23 ASP A C 19
ATOM 20466 O O . ASP A 1 23 ? 13.733 -5.906 4.619 1.00 0.22 23 ASP A O 19
ATOM 20475 N N . LEU A 1 24 ? 11.825 -5.585 5.763 1.00 0.20 24 LEU A N 19
ATOM 20476 C CA . LEU A 1 24 ? 10.978 -6.112 4.713 1.00 0.21 24 LEU A CA 19
ATOM 20477 C C . LEU A 1 24 ? 10.823 -5.092 3.594 1.00 0.17 24 LEU A C 19
ATOM 20478 O O . LEU A 1 24 ? 11.293 -5.309 2.479 1.00 0.18 24 LEU A O 19
ATOM 20494 N N . GLY A 1 25 ? 10.197 -3.965 3.921 1.00 0.14 25 GLY A N 19
ATOM 20495 C CA . GLY A 1 25 ? 9.866 -2.960 2.924 1.00 0.12 25 GLY A CA 19
ATOM 20496 C C . GLY A 1 25 ? 11.058 -2.490 2.113 1.00 0.12 25 GLY A C 19
ATOM 20497 O O . GLY A 1 25 ? 10.946 -2.286 0.905 1.00 0.16 25 GLY A O 19
ATOM 20501 N N . THR A 1 26 ? 12.202 -2.350 2.763 1.00 0.13 26 THR A N 19
ATOM 20502 C CA . THR A 1 26 ? 13.398 -1.847 2.105 1.00 0.16 26 THR A CA 19
ATOM 20503 C C . THR A 1 26 ? 13.913 -2.852 1.083 1.00 0.20 26 THR A C 19
ATOM 20504 O O . THR A 1 26 ? 14.245 -2.490 -0.045 1.00 0.24 26 THR A O 19
ATOM 20515 N N . LEU A 1 27 ? 13.951 -4.119 1.474 1.00 0.21 27 LEU A N 19
ATOM 20516 C CA . LEU A 1 27 ? 14.374 -5.179 0.574 1.00 0.28 27 LEU A CA 19
ATOM 20517 C C . LEU A 1 27 ? 13.378 -5.290 -0.576 1.00 0.29 27 LEU A C 19
ATOM 20518 O O . LEU A 1 27 ? 13.759 -5.506 -1.728 1.00 0.34 27 LEU A O 19
ATOM 20534 N N . LEU A 1 28 ? 12.103 -5.092 -0.260 1.00 0.27 28 LEU A N 19
ATOM 20535 C CA . LEU A 1 28 ? 11.048 -5.205 -1.253 1.00 0.31 28 LEU A CA 19
ATOM 20536 C C . LEU A 1 28 ? 11.191 -4.114 -2.308 1.00 0.32 28 LEU A C 19
ATOM 20537 O O . LEU A 1 28 ? 11.188 -4.390 -3.506 1.00 0.37 28 LEU A O 19
ATOM 20553 N N . LEU A 1 29 ? 11.347 -2.875 -1.860 1.00 0.30 29 LEU A N 19
ATOM 20554 C CA . LEU A 1 29 ? 11.412 -1.748 -2.778 1.00 0.32 29 LEU A CA 19
ATOM 20555 C C . LEU A 1 29 ? 12.755 -1.681 -3.487 1.00 0.36 29 LEU A C 19
ATOM 20556 O O . LEU A 1 29 ? 12.866 -1.078 -4.551 1.00 0.41 29 LEU A O 19
ATOM 20572 N N . ASP A 1 30 ? 13.771 -2.291 -2.899 1.00 0.34 30 ASP A N 19
ATOM 20573 C CA . ASP A 1 30 ? 15.080 -2.367 -3.539 1.00 0.39 30 ASP A CA 19
ATOM 20574 C C . ASP A 1 30 ? 14.991 -3.232 -4.781 1.00 0.43 30 ASP A C 19
ATOM 20575 O O . ASP A 1 30 ? 15.637 -2.966 -5.793 1.00 0.49 30 ASP A O 19
ATOM 20584 N N . GLU A 1 31 ? 14.151 -4.251 -4.697 1.00 0.43 31 GLU A N 19
ATOM 20585 C CA . GLU A 1 31 ? 13.923 -5.168 -5.792 1.00 0.49 31 GLU A CA 19
ATOM 20586 C C . GLU A 1 31 ? 13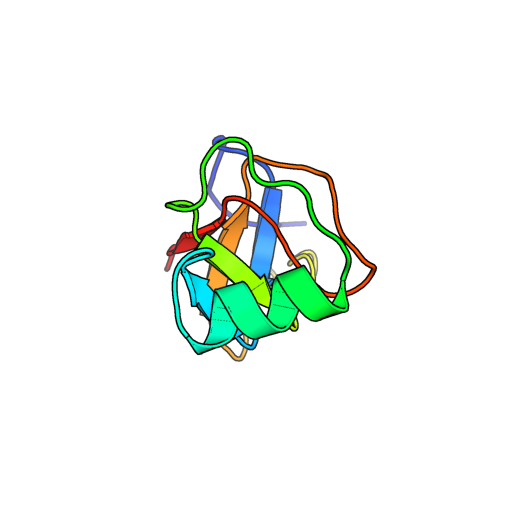.103 -4.479 -6.872 1.00 0.51 31 GLU A C 19
ATOM 20587 O O . GLU A 1 31 ? 13.081 -4.890 -8.033 1.00 0.62 31 GLU A O 19
ATOM 20599 N N . LEU A 1 32 ? 12.433 -3.423 -6.455 1.00 0.52 32 LEU A N 19
ATOM 20600 C CA . LEU A 1 32 ? 11.543 -2.670 -7.314 1.00 0.58 32 LEU A CA 19
ATOM 20601 C C . LEU A 1 32 ? 12.232 -1.425 -7.873 1.00 0.61 32 LEU A C 19
ATOM 20602 O O . LEU A 1 32 ? 11.799 -0.854 -8.873 1.00 0.71 32 LEU A O 19
ATOM 20618 N N . GLY A 1 33 ? 13.308 -1.012 -7.213 1.00 0.57 33 GLY A N 19
ATOM 20619 C CA . GLY A 1 33 ? 14.059 0.152 -7.648 1.00 0.62 33 GLY A CA 19
ATOM 20620 C C . GLY A 1 33 ? 13.406 1.456 -7.232 1.00 0.63 33 GLY A C 19
ATOM 20621 O O . GLY A 1 33 ? 13.635 2.494 -7.852 1.00 0.75 33 GLY A O 19
ATOM 20625 N N . ILE A 1 34 ? 12.606 1.411 -6.173 1.00 0.54 34 ILE A N 19
ATOM 20626 C CA . ILE A 1 34 ? 11.869 2.589 -5.728 1.00 0.58 34 ILE A CA 19
ATOM 20627 C C . ILE A 1 34 ? 12.774 3.533 -4.943 1.00 0.65 34 ILE A C 19
ATOM 20628 O O . ILE A 1 34 ? 13.525 3.106 -4.061 1.00 0.68 34 ILE A O 19
ATOM 20644 N N . VAL A 1 35 ? 12.703 4.812 -5.272 1.00 0.77 35 VAL A N 19
ATOM 20645 C CA . VAL A 1 35 ? 13.454 5.829 -4.559 1.00 0.89 35 VAL A CA 19
ATOM 20646 C C . VAL A 1 35 ? 12.501 6.749 -3.804 1.00 0.74 35 VAL A C 19
ATOM 20647 O O . VAL A 1 35 ? 11.921 7.670 -4.381 1.00 0.90 35 VAL A O 19
ATOM 20660 N N . LEU A 1 36 ? 12.3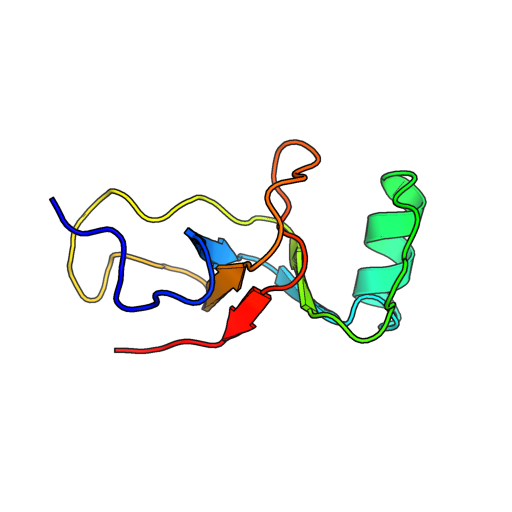28 6.483 -2.522 1.00 0.70 36 LEU A N 19
ATOM 20661 C CA . LEU A 1 36 ? 11.448 7.283 -1.688 1.00 0.66 36 LEU A CA 19
ATOM 20662 C C . LEU A 1 36 ? 12.225 8.379 -0.984 1.00 0.68 36 LEU A C 19
ATOM 20663 O O . LEU A 1 36 ? 13.336 8.155 -0.505 1.00 0.84 36 LEU A O 19
ATOM 20679 N N . GLU A 1 37 ? 11.641 9.565 -0.935 1.00 0.72 37 GLU A N 19
ATOM 20680 C CA . GLU A 1 37 ? 12.231 10.677 -0.208 1.00 0.84 37 GLU A CA 19
ATOM 20681 C C . GLU A 1 37 ? 11.955 10.518 1.278 1.00 0.76 37 GLU A C 19
ATOM 20682 O O . GLU A 1 37 ? 12.685 11.039 2.124 1.00 0.88 37 GLU A O 19
ATOM 20694 N N . ASP A 1 38 ? 10.899 9.779 1.585 1.00 0.61 38 ASP A N 19
ATOM 20695 C CA . ASP A 1 38 ? 10.534 9.474 2.951 1.00 0.54 38 ASP A CA 19
ATOM 20696 C C . ASP A 1 38 ? 10.235 7.992 3.066 1.00 0.41 38 ASP A C 19
ATOM 20697 O O . ASP A 1 38 ? 9.107 7.562 2.831 1.00 0.39 38 ASP A O 19
ATOM 20706 N N . PRO A 1 39 ? 11.241 7.179 3.415 1.00 0.41 39 PRO A N 19
ATOM 20707 C CA . PRO A 1 39 ? 11.063 5.734 3.560 1.00 0.40 39 PRO A CA 19
ATOM 20708 C C . PRO A 1 39 ? 10.274 5.393 4.820 1.00 0.32 39 PRO A C 19
ATOM 20709 O O . PRO A 1 39 ? 10.109 4.230 5.173 1.00 0.35 39 PRO A O 19
ATOM 20720 N N . THR A 1 40 ? 9.770 6.426 5.474 1.00 0.30 40 THR A N 19
ATOM 20721 C CA . THR A 1 40 ? 9.014 6.268 6.702 1.00 0.31 40 THR A CA 19
ATOM 20722 C C . THR A 1 40 ? 7.556 5.946 6.404 1.00 0.28 40 THR A C 19
ATOM 20723 O O . THR A 1 40 ? 6.776 5.626 7.303 1.00 0.48 40 THR A O 19
ATOM 20734 N N . VAL A 1 41 ? 7.192 6.033 5.133 1.00 0.20 41 VAL A N 19
ATOM 20735 C CA . VAL A 1 41 ? 5.835 5.737 4.714 1.00 0.17 41 VAL A CA 19
ATOM 20736 C C . VAL A 1 41 ? 5.610 4.234 4.634 1.00 0.14 41 VAL A C 19
ATOM 20737 O O . VAL A 1 41 ? 6.543 3.459 4.401 1.00 0.15 41 VAL A O 19
ATOM 20750 N N . LEU A 1 42 ? 4.373 3.830 4.853 1.00 0.14 42 LEU A N 19
ATOM 20751 C CA . LEU A 1 42 ? 3.997 2.434 4.751 1.00 0.14 42 LEU A CA 19
ATOM 20752 C C . LEU A 1 42 ? 3.757 2.064 3.301 1.00 0.12 42 LEU A C 19
ATOM 20753 O O . LEU A 1 42 ? 2.913 2.664 2.630 1.00 0.15 42 LEU A O 19
ATOM 20769 N N . ILE A 1 43 ? 4.515 1.096 2.817 1.00 0.11 43 ILE A N 19
ATOM 20770 C CA . ILE A 1 43 ? 4.326 0.595 1.473 1.00 0.10 43 ILE A CA 19
ATOM 20771 C C . ILE A 1 43 ? 3.589 -0.730 1.509 1.00 0.11 43 ILE A C 19
ATOM 20772 O O . ILE A 1 43 ? 3.923 -1.628 2.286 1.00 0.15 43 ILE A O 19
ATOM 20788 N N . GLY A 1 44 ? 2.571 -0.836 0.680 1.00 0.13 44 GLY A N 19
ATOM 20789 C CA . GLY A 1 44 ? 1.723 -1.997 0.703 1.00 0.16 44 GLY A CA 19
ATOM 20790 C C . GLY A 1 44 ? 1.951 -2.921 -0.465 1.00 0.17 44 GLY A C 19
ATOM 20791 O O . GLY A 1 44 ? 1.450 -2.687 -1.560 1.00 0.31 44 GLY A O 19
ATOM 20795 N N . ASP A 1 45 ? 2.699 -3.976 -0.232 1.00 0.18 45 ASP A N 19
ATOM 20796 C CA . ASP A 1 45 ? 2.922 -4.987 -1.248 1.00 0.20 45 ASP A CA 19
ATOM 20797 C C . ASP A 1 45 ? 1.725 -5.920 -1.289 1.00 0.20 45 ASP A C 19
ATOM 20798 O O . ASP A 1 45 ? 1.167 -6.261 -0.249 1.00 0.29 45 ASP A O 19
ATOM 20807 N N . GLY A 1 46 ? 1.305 -6.302 -2.477 1.00 0.18 46 GLY A N 19
ATOM 20808 C CA . GLY A 1 46 ? 0.154 -7.167 -2.583 1.00 0.21 46 GLY A CA 19
ATOM 20809 C C . GLY A 1 46 ? -1.135 -6.399 -2.404 1.00 0.18 46 GLY A C 19
ATOM 20810 O O . GLY A 1 46 ? -2.097 -6.909 -1.832 1.00 0.18 46 GLY A O 19
ATOM 20814 N N . CYS A 1 47 ? -1.152 -5.165 -2.875 1.00 0.17 47 CYS A N 19
ATOM 20815 C CA . CYS A 1 47 ? -2.286 -4.289 -2.656 1.00 0.15 47 CYS A CA 19
ATOM 20816 C C . CYS A 1 47 ? -3.150 -4.193 -3.898 1.00 0.19 47 CYS A C 19
ATOM 20817 O O . CYS A 1 47 ? -2.692 -3.773 -4.962 1.00 0.25 47 CYS A O 19
ATOM 20824 N N . ASP A 1 48 ? -4.395 -4.614 -3.763 1.00 0.19 48 ASP A N 19
ATOM 20825 C CA . ASP A 1 48 ? -5.363 -4.486 -4.835 1.00 0.24 48 ASP A CA 19
ATOM 20826 C C . ASP A 1 48 ? -6.258 -3.287 -4.567 1.00 0.21 48 ASP A C 19
ATOM 20827 O O . ASP A 1 48 ? -6.725 -3.096 -3.442 1.00 0.19 48 ASP A O 19
ATOM 20836 N N . PRO A 1 49 ? -6.499 -2.459 -5.588 1.00 0.26 49 PRO A N 19
ATOM 20837 C CA . PRO A 1 49 ? -7.385 -1.305 -5.472 1.00 0.28 49 PRO A CA 19
ATOM 20838 C C . PRO A 1 49 ? -8.813 -1.742 -5.186 1.00 0.31 49 PRO A C 19
ATOM 20839 O O . PRO A 1 49 ? -9.390 -2.525 -5.945 1.00 0.37 49 PRO A O 19
ATOM 20850 N N . ILE A 1 50 ? -9.383 -1.255 -4.093 1.00 0.30 50 ILE A N 19
ATOM 20851 C CA . ILE A 1 50 ? -10.727 -1.651 -3.721 1.00 0.36 50 ILE A CA 19
ATOM 20852 C C . ILE A 1 50 ? -11.738 -0.806 -4.475 1.00 0.43 50 ILE A C 19
ATOM 20853 O O . ILE A 1 50 ? -12.155 0.256 -4.018 1.00 0.46 50 ILE A O 19
ATOM 20869 N N . THR A 1 51 ? -12.114 -1.287 -5.639 1.00 0.54 51 THR A N 19
ATOM 20870 C CA . THR A 1 51 ? -13.046 -0.583 -6.499 1.00 0.64 51 THR A CA 19
ATOM 20871 C C . THR A 1 51 ? -14.291 -1.436 -6.723 1.00 0.79 51 THR A C 19
ATOM 20872 O O . THR A 1 51 ? -15.081 -1.202 -7.636 1.00 0.88 51 THR A O 19
ATOM 20883 N N . VAL A 1 52 ? -14.455 -2.431 -5.871 1.00 0.88 52 VAL A N 19
ATOM 20884 C CA . VAL A 1 52 ? -15.591 -3.324 -5.945 1.00 1.10 52 VAL A CA 19
ATOM 20885 C C . VAL A 1 52 ? -16.725 -2.815 -5.055 1.00 1.38 52 VAL A C 19
ATOM 20886 O O . VAL A 1 52 ? -16.491 -2.298 -3.960 1.00 1.44 52 VAL A O 19
ATOM 20899 N N . ALA A 1 53 ? -17.948 -2.926 -5.545 1.00 1.71 53 ALA A N 19
ATOM 20900 C CA . ALA A 1 53 ? -19.112 -2.536 -4.772 1.00 2.11 53 ALA A CA 19
ATOM 20901 C C . ALA A 1 53 ? -19.472 -3.632 -3.780 1.00 2.05 53 ALA A C 19
ATOM 20902 O O . ALA A 1 53 ? -19.312 -4.818 -4.072 1.00 2.54 53 ALA A O 19
ATOM 20909 N N . GLY A 1 54 ? -19.952 -3.236 -2.613 1.00 2.23 54 GLY A N 19
ATOM 20910 C CA . GLY A 1 54 ? -20.236 -4.199 -1.571 1.00 2.81 54 GLY A CA 19
ATOM 20911 C C . GLY A 1 54 ? -18.993 -4.531 -0.776 1.00 2.91 54 GLY A C 19
ATOM 20912 O O . GLY A 1 54 ? -18.466 -5.641 -0.859 1.00 3.50 54 GLY A O 19
ATOM 20916 N N . SER A 1 55 ? -18.526 -3.564 0.001 1.00 2.88 55 SER A N 19
ATOM 20917 C CA . SER A 1 55 ? -17.286 -3.705 0.751 1.00 3.27 55 SER A CA 19
ATOM 20918 C C . SER A 1 55 ? -17.484 -4.537 2.021 1.00 2.84 55 SER A C 19
ATOM 20919 O O . SER A 1 55 ? -17.141 -4.104 3.124 1.00 3.08 55 SER A O 19
ATOM 20927 N N . SER A 1 56 ? -18.039 -5.729 1.862 1.00 2.68 56 SER A N 19
ATOM 20928 C CA . SER A 1 56 ? -18.204 -6.648 2.974 1.00 2.71 56 SER A CA 19
ATOM 20929 C C . SER A 1 56 ? -16.923 -7.457 3.154 1.00 2.12 56 SER A C 19
ATOM 20930 O O . SER A 1 56 ? -16.303 -7.436 4.218 1.00 2.50 56 SER A O 19
ATOM 20938 N N . ASP A 1 57 ? -16.525 -8.153 2.097 1.00 1.64 57 ASP A N 19
ATOM 20939 C CA . ASP A 1 57 ? -15.263 -8.885 2.078 1.00 1.50 57 ASP A CA 19
ATOM 20940 C C . ASP A 1 57 ? -14.416 -8.383 0.917 1.00 1.07 57 ASP A C 19
ATOM 20941 O O . ASP A 1 57 ? -13.915 -9.157 0.103 1.00 1.44 57 ASP A O 19
ATOM 20950 N N . ALA A 1 58 ? -14.275 -7.068 0.840 1.00 0.67 58 ALA A N 19
ATOM 20951 C CA . ALA A 1 58 ? -13.539 -6.437 -0.246 1.00 0.66 58 ALA A CA 19
ATOM 20952 C C . ALA A 1 58 ? -12.064 -6.317 0.102 1.00 0.60 58 ALA A C 19
ATOM 20953 O O . ALA A 1 58 ? -11.255 -5.850 -0.699 1.00 0.83 58 ALA A O 19
ATOM 20960 N N . CYS A 1 59 ? -11.727 -6.735 1.309 1.00 0.45 59 CYS A N 19
ATOM 20961 C CA . CYS A 1 59 ? -10.347 -6.751 1.750 1.00 0.54 59 CYS A CA 19
ATOM 20962 C C . CYS A 1 59 ? -10.073 -8.008 2.561 1.00 0.55 59 CYS A C 19
ATOM 20963 O O . CYS A 1 59 ? -10.686 -8.232 3.605 1.00 0.74 59 CYS A O 19
ATOM 20970 N N . SER A 1 60 ? -9.157 -8.829 2.075 1.00 0.64 60 SER A N 19
ATOM 20971 C CA . SER A 1 60 ? -8.848 -10.092 2.724 1.00 0.86 60 SER A CA 19
ATOM 20972 C C . SER A 1 60 ? -7.480 -10.058 3.407 1.00 0.71 60 SER A C 19
ATOM 20973 O O . SER A 1 60 ? -6.919 -11.103 3.734 1.00 1.05 60 SER A O 19
ATOM 20981 N N . ALA A 1 61 ? -6.946 -8.862 3.628 1.00 0.38 61 ALA A N 19
ATOM 20982 C CA . ALA A 1 61 ? -5.661 -8.733 4.302 1.00 0.32 61 ALA A CA 19
ATOM 20983 C C . ALA A 1 61 ? -5.618 -7.493 5.196 1.00 0.32 61 ALA A C 19
ATOM 20984 O O . ALA A 1 61 ? -5.835 -7.585 6.403 1.00 0.54 61 ALA A O 19
ATOM 20991 N N . THR A 1 62 ? -5.345 -6.334 4.612 1.00 0.22 62 THR A N 19
ATOM 20992 C CA . THR A 1 62 ? -5.269 -5.094 5.375 1.00 0.19 62 THR A CA 19
ATOM 20993 C C . THR A 1 62 ? -5.676 -3.900 4.513 1.00 0.18 62 THR A C 19
ATOM 20994 O O . THR A 1 62 ? -5.104 -3.665 3.451 1.00 0.20 62 THR A O 19
ATOM 21005 N N . ALA A 1 63 ? -6.666 -3.149 4.977 1.00 0.19 63 ALA A N 19
ATOM 21006 C CA . ALA A 1 63 ? -7.183 -2.018 4.226 1.00 0.20 63 ALA A CA 19
ATOM 21007 C C . ALA A 1 63 ? -6.369 -0.776 4.524 1.00 0.17 63 ALA A C 19
ATOM 21008 O O . ALA A 1 63 ? -6.128 -0.437 5.684 1.00 0.19 63 ALA A O 19
ATOM 21015 N N . VAL A 1 64 ? -5.934 -0.108 3.477 1.00 0.14 64 VAL A N 19
ATOM 21016 C CA . VAL A 1 64 ? -5.104 1.069 3.615 1.00 0.13 64 VAL A CA 19
ATOM 21017 C C . VAL A 1 64 ? -5.487 2.129 2.595 1.00 0.14 64 VAL A C 19
ATOM 21018 O O . VAL A 1 64 ? -6.148 1.842 1.597 1.00 0.21 64 VAL A O 19
ATOM 21031 N N . CYS A 1 65 ? -5.076 3.349 2.861 1.00 0.17 65 CYS A N 19
ATOM 21032 C CA . CYS A 1 65 ? -5.309 4.453 1.955 1.00 0.17 65 CYS A CA 19
ATOM 21033 C C . CYS A 1 65 ? -3.974 5.045 1.526 1.00 0.13 65 CYS A C 19
ATOM 21034 O O . CYS A 1 65 ? -3.269 5.644 2.340 1.00 0.14 65 CYS A O 19
ATOM 21041 N N . CYS A 1 66 ? -3.612 4.856 0.268 1.00 0.12 66 CYS A N 19
ATOM 21042 C CA . CYS A 1 66 ? -2.320 5.311 -0.223 1.00 0.13 66 CYS A CA 19
ATOM 21043 C C . CYS A 1 66 ? -2.439 6.655 -0.929 1.00 0.16 66 CYS A C 19
ATOM 21044 O O . CYS A 1 66 ? -3.323 6.861 -1.761 1.00 0.23 66 CYS A O 19
ATOM 21051 N N . SER A 1 67 ? -1.547 7.571 -0.572 1.00 0.24 67 SER A N 19
ATOM 21052 C CA . SER A 1 67 ? -1.546 8.908 -1.140 1.00 0.29 67 SER A CA 19
ATOM 21053 C C . SER A 1 67 ? -0.798 8.938 -2.467 1.00 0.32 67 SER A C 19
ATOM 21054 O O . SER A 1 67 ? -1.064 9.779 -3.326 1.00 0.41 67 SER A O 19
ATOM 21062 N N . ASP A 1 68 ? 0.124 8.009 -2.627 1.00 0.30 68 ASP A N 19
ATOM 21063 C CA . ASP A 1 68 ? 0.948 7.943 -3.823 1.00 0.37 68 ASP A CA 19
ATOM 21064 C C . ASP A 1 68 ? 0.440 6.847 -4.750 1.00 0.44 68 ASP A C 19
ATOM 21065 O O . ASP A 1 68 ? 0.147 5.736 -4.310 1.00 0.57 68 ASP A O 19
ATOM 21074 N N . ASN A 1 69 ? 0.342 7.162 -6.035 1.00 0.53 69 ASN A N 19
ATOM 21075 C CA . ASN A 1 69 ? -0.241 6.240 -7.005 1.00 0.63 69 ASN A CA 19
ATOM 21076 C C . ASN A 1 69 ? 0.841 5.517 -7.803 1.00 0.59 69 ASN A C 19
ATOM 21077 O O . ASN A 1 69 ? 0.551 4.842 -8.790 1.00 0.64 69 ASN A O 19
ATOM 21088 N N . ASN A 1 70 ? 2.085 5.660 -7.377 1.00 0.59 70 ASN A N 19
ATOM 21089 C CA . ASN A 1 70 ? 3.199 5.005 -8.054 1.00 0.64 70 ASN A CA 19
ATOM 21090 C C . ASN A 1 70 ? 3.279 3.543 -7.637 1.00 0.55 70 ASN A C 19
ATOM 21091 O O . ASN A 1 70 ? 3.726 3.220 -6.539 1.00 0.86 70 ASN A O 19
ATOM 21102 N N . VAL A 1 71 ? 2.824 2.663 -8.515 1.00 0.41 71 VAL A N 19
ATOM 21103 C CA . VAL A 1 71 ? 2.718 1.247 -8.199 1.00 0.38 71 VAL A CA 19
ATOM 21104 C C . VAL A 1 71 ? 3.513 0.398 -9.189 1.00 0.33 71 VAL A C 19
ATOM 21105 O O . VAL A 1 71 ? 3.414 0.579 -10.401 1.00 0.38 71 VAL A O 19
ATOM 21118 N N . SER A 1 72 ? 4.288 -0.536 -8.649 1.00 0.32 72 SER A N 19
ATOM 21119 C CA . SER A 1 72 ? 5.162 -1.402 -9.439 1.00 0.37 72 SER A CA 19
ATOM 21120 C C . SER A 1 72 ? 4.379 -2.554 -10.068 1.00 0.42 72 SER A C 19
ATOM 21121 O O . SER A 1 72 ? 4.946 -3.431 -10.719 1.00 0.55 72 SER A O 19
ATOM 21129 N N . GLY A 1 73 ? 3.078 -2.548 -9.848 1.00 0.39 73 GLY A N 19
ATOM 21130 C CA . GLY A 1 73 ? 2.224 -3.598 -10.356 1.00 0.48 73 GLY A CA 19
ATOM 21131 C C . GLY A 1 73 ? 1.386 -4.220 -9.270 1.00 0.41 73 GLY A C 19
ATOM 21132 O O . GLY A 1 73 ? 0.249 -4.623 -9.514 1.00 0.48 73 GLY A O 19
ATOM 21136 N N . VAL A 1 74 ? 1.926 -4.273 -8.057 1.00 0.31 74 VAL A N 19
ATOM 21137 C CA . VAL A 1 74 ? 1.199 -4.868 -6.945 1.00 0.28 74 VAL A CA 19
ATOM 21138 C C . VAL A 1 74 ? 1.354 -4.066 -5.656 1.00 0.22 74 VAL A C 19
ATOM 21139 O O . VAL A 1 74 ? 0.673 -4.338 -4.671 1.00 0.34 74 VAL A O 19
ATOM 21152 N N . ILE A 1 75 ? 2.252 -3.090 -5.648 1.00 0.18 75 ILE A N 19
ATOM 21153 C CA . ILE A 1 75 ? 2.524 -2.345 -4.424 1.00 0.17 75 ILE A CA 19
ATOM 21154 C C . ILE A 1 75 ? 1.616 -1.142 -4.257 1.00 0.16 75 ILE A C 19
ATOM 21155 O O . ILE A 1 75 ? 0.738 -0.879 -5.072 1.00 0.20 75 ILE A O 19
ATOM 21171 N N . ALA A 1 76 ? 1.843 -0.439 -3.166 1.00 0.15 76 ALA A N 19
ATOM 21172 C CA . ALA A 1 76 ? 1.173 0.810 -2.875 1.00 0.16 76 ALA A CA 19
ATOM 21173 C C . ALA A 1 76 ? 2.092 1.672 -2.012 1.00 0.14 76 ALA A C 19
ATOM 21174 O O . ALA A 1 76 ? 2.801 1.144 -1.158 1.00 0.15 76 ALA A O 19
ATOM 21181 N N . ILE A 1 77 ? 2.107 2.980 -2.236 1.00 0.15 77 ILE A N 19
ATOM 21182 C CA . ILE A 1 77 ? 3.037 3.854 -1.523 1.00 0.16 77 ILE A CA 19
ATOM 21183 C C . ILE A 1 77 ? 2.307 4.924 -0.711 1.00 0.16 77 ILE A C 19
ATOM 21184 O O . ILE A 1 77 ? 1.339 5.525 -1.181 1.00 0.21 77 ILE A O 19
ATOM 21200 N N . GLY A 1 78 ? 2.779 5.148 0.515 1.00 0.16 78 GLY A N 19
ATOM 21201 C CA . GLY A 1 78 ? 2.203 6.173 1.366 1.00 0.17 78 GLY A CA 19
ATOM 21202 C C . GLY A 1 78 ? 0.819 5.799 1.834 1.00 0.15 78 GLY A C 19
ATOM 21203 O O . GLY A 1 78 ? -0.127 6.572 1.682 1.00 0.17 78 GLY A O 19
ATOM 21207 N N . CYS A 1 79 ? 0.700 4.609 2.398 1.00 0.13 79 CYS A N 19
ATOM 21208 C CA . CYS A 1 79 ? -0.598 4.073 2.767 1.00 0.13 79 CYS A CA 19
ATOM 21209 C C . CYS A 1 79 ? -0.850 4.177 4.260 1.00 0.13 79 CYS A C 19
ATOM 21210 O O . CYS A 1 79 ? 0.019 3.875 5.077 1.00 0.18 79 CYS A O 19
ATOM 21217 N N . LEU A 1 80 ? -2.042 4.631 4.607 1.00 0.14 80 LEU A N 19
ATOM 21218 C CA . LEU A 1 80 ? -2.467 4.690 5.991 1.00 0.15 80 LEU A CA 19
ATOM 21219 C C . LEU A 1 80 ? -3.513 3.619 6.261 1.00 0.15 80 LEU A C 19
ATOM 21220 O O . LEU A 1 80 ? -4.460 3.468 5.492 1.00 0.15 80 LEU A O 19
ATOM 21236 N N . PRO A 1 81 ? -3.343 2.855 7.345 1.00 0.15 81 PRO A N 19
ATOM 21237 C CA . PRO A 1 81 ? -4.268 1.777 7.714 1.00 0.17 81 PRO A CA 19
ATOM 21238 C C . PRO A 1 81 ? -5.670 2.288 8.032 1.00 0.21 81 PRO A C 19
ATOM 21239 O O . PRO A 1 81 ? -5.857 3.106 8.934 1.00 0.25 81 PRO A O 19
ATOM 21250 N N . VAL A 1 82 ? -6.648 1.803 7.282 1.00 0.23 82 VAL A N 19
ATOM 21251 C CA . VAL A 1 82 ? -8.034 2.164 7.488 1.00 0.30 82 VAL A CA 19
ATOM 21252 C C . VAL A 1 82 ? -8.859 0.925 7.795 1.00 0.39 82 VAL A C 19
ATOM 21253 O O . VAL A 1 82 ? -8.655 -0.127 7.189 1.00 0.42 82 VAL A O 19
ATOM 21266 N N . THR A 1 83 ? -9.789 1.068 8.728 1.00 0.53 83 THR A N 19
ATOM 21267 C CA . THR A 1 83 ? -10.612 -0.037 9.205 1.00 0.70 83 THR A CA 19
ATOM 21268 C C . THR A 1 83 ? -9.766 -1.116 9.902 1.00 1.46 83 THR A C 19
ATOM 21269 O O . THR A 1 83 ? -8.647 -1.409 9.486 1.00 2.07 83 THR A O 19
ATOM 21280 N N . LEU A 1 84 ? -10.318 -1.694 10.964 1.00 1.87 84 LEU A N 19
ATOM 21281 C CA . LEU A 1 84 ? -9.641 -2.733 11.739 1.00 2.80 84 LEU A CA 19
ATOM 21282 C C . LEU A 1 84 ? -8.392 -2.192 12.429 1.00 3.45 84 LEU A C 19
ATOM 21283 O O . LEU A 1 84 ? -8.519 -1.682 13.562 1.00 3.87 84 LEU A O 19
ATOM 21300 N N . GLY A 1 1 ? -20.366 3.114 -9.527 1.00 5.63 1 GLY A N 20
ATOM 21301 C CA . GLY A 1 1 ? -19.059 2.619 -9.038 1.00 4.92 1 GLY A CA 20
ATOM 21302 C C . GLY A 1 1 ? -18.866 2.912 -7.567 1.00 4.01 1 GLY A C 20
ATOM 21303 O O . GLY A 1 1 ? -19.343 3.931 -7.066 1.00 4.29 1 GLY A O 20
ATOM 21309 N N . SER A 1 2 ? -18.174 2.026 -6.871 1.00 3.39 2 SER A N 20
ATOM 21310 C CA . SER A 1 2 ? -17.922 2.208 -5.455 1.00 2.92 2 SER A CA 20
ATOM 21311 C C . SER A 1 2 ? -16.644 3.015 -5.242 1.00 2.13 2 SER A C 20
ATOM 21312 O O . SER A 1 2 ? -16.708 4.200 -4.909 1.00 2.36 2 SER A O 20
ATOM 21320 N N . TRP A 1 3 ? -15.501 2.369 -5.473 1.00 1.93 3 TRP A N 20
ATOM 21321 C CA . TRP A 1 3 ? -14.187 2.996 -5.318 1.00 1.69 3 TRP A CA 20
ATOM 21322 C C . TRP A 1 3 ? -13.984 3.519 -3.899 1.00 1.84 3 TRP A C 20
ATOM 21323 O O . TRP A 1 3 ? -14.374 4.640 -3.569 1.00 2.71 3 TRP A O 20
ATOM 21344 N N . GLY A 1 4 ? -13.378 2.692 -3.063 1.00 1.61 4 GLY A N 20
ATOM 21345 C CA . GLY A 1 4 ? -13.138 3.070 -1.690 1.00 2.03 4 GLY A CA 20
ATOM 21346 C C . GLY A 1 4 ? -12.086 4.149 -1.564 1.00 1.82 4 GLY A C 20
ATOM 21347 O O . GLY A 1 4 ? -10.909 3.907 -1.806 1.00 1.87 4 GLY A O 20
ATOM 21351 N N . GLN A 1 5 ? -12.521 5.351 -1.229 1.00 1.92 5 GLN A N 20
ATOM 21352 C CA . GLN A 1 5 ? -11.615 6.443 -0.917 1.00 1.96 5 GLN A CA 20
ATOM 21353 C C . GLN A 1 5 ? -11.705 6.769 0.567 1.00 1.53 5 GLN A C 20
ATOM 21354 O O . GLN A 1 5 ? -12.797 6.793 1.138 1.00 1.64 5 GLN A O 20
ATOM 21368 N N . CYS A 1 6 ? -10.559 7.001 1.196 1.00 1.29 6 CYS A N 20
ATOM 21369 C CA . CYS A 1 6 ? -10.532 7.290 2.622 1.00 0.94 6 CYS A CA 20
ATOM 21370 C C . CYS A 1 6 ? -10.807 8.768 2.867 1.00 0.96 6 CYS A C 20
ATOM 21371 O O . CYS A 1 6 ? -11.763 9.125 3.550 1.00 1.88 6 CYS A O 20
ATOM 21378 N N . SER A 1 7 ? -9.972 9.619 2.290 1.00 0.91 7 SER A N 20
ATOM 21379 C CA . SER A 1 7 ? -10.099 11.059 2.434 1.00 0.99 7 SER A CA 20
ATOM 21380 C C . SER A 1 7 ? -9.286 11.758 1.350 1.00 1.25 7 SER A C 20
ATOM 21381 O O . SER A 1 7 ? -9.840 12.411 0.470 1.00 1.82 7 SER A O 20
ATOM 21389 N N . THR A 1 8 ? -7.971 11.599 1.409 1.00 1.48 8 THR A N 20
ATOM 21390 C CA . THR A 1 8 ? -7.078 12.258 0.470 1.00 2.09 8 THR A CA 20
ATOM 21391 C C . THR A 1 8 ? -6.622 11.317 -0.643 1.00 1.70 8 THR A C 20
ATOM 21392 O O . THR A 1 8 ? -6.261 11.760 -1.737 1.00 2.23 8 THR A O 20
ATOM 21403 N N . GLY A 1 9 ? -6.643 10.021 -0.368 1.00 0.97 9 GLY A N 20
ATOM 21404 C CA . GLY A 1 9 ? -6.194 9.052 -1.344 1.00 0.72 9 GLY A CA 20
ATOM 21405 C C . GLY A 1 9 ? -7.203 7.945 -1.569 1.00 0.71 9 GLY A C 20
ATOM 21406 O O . GLY A 1 9 ? -8.295 7.960 -0.990 1.00 1.12 9 GLY A O 20
ATOM 21410 N N . SER A 1 10 ? -6.836 6.989 -2.403 1.00 0.38 10 SER A N 20
ATOM 21411 C CA . SER A 1 10 ? -7.674 5.837 -2.674 1.00 0.39 10 SER A CA 20
ATOM 21412 C C . SER A 1 10 ? -7.330 4.719 -1.702 1.00 0.28 10 SER A C 20
ATOM 21413 O O . SER A 1 10 ? -6.206 4.641 -1.209 1.00 0.29 10 SER A O 20
ATOM 21421 N N . ILE A 1 11 ? -8.305 3.881 -1.402 1.00 0.32 11 ILE A N 20
ATOM 21422 C CA . ILE A 1 11 ? -8.090 2.752 -0.521 1.00 0.27 11 ILE A CA 20
ATOM 21423 C C . ILE A 1 11 ? -7.798 1.490 -1.315 1.00 0.20 11 ILE A C 20
ATOM 21424 O O . ILE A 1 11 ? -8.436 1.202 -2.332 1.00 0.26 11 ILE A O 20
ATOM 21440 N N . GLN A 1 12 ? -6.826 0.751 -0.835 1.00 0.13 12 GLN A N 20
ATOM 21441 C CA . GLN A 1 12 ? -6.457 -0.521 -1.424 1.00 0.10 12 GLN A CA 20
ATOM 21442 C C . GLN A 1 12 ? -6.326 -1.576 -0.339 1.00 0.11 12 GLN A C 20
ATOM 21443 O O . GLN A 1 12 ? -6.241 -1.257 0.849 1.00 0.17 12 GLN A O 20
ATOM 21457 N N . CYS A 1 13 ? -6.339 -2.827 -0.751 1.00 0.12 13 CYS A N 20
ATOM 21458 C CA . CYS A 1 13 ? -6.203 -3.936 0.167 1.00 0.16 13 CYS A CA 20
ATOM 21459 C C . CYS A 1 13 ? -4.816 -4.547 0.026 1.00 0.13 13 CYS A C 20
ATOM 21460 O O . CYS A 1 13 ? -4.552 -5.312 -0.902 1.00 0.15 13 CYS A O 20
ATOM 21467 N N . CYS A 1 14 ? -3.929 -4.176 0.938 1.00 0.12 14 CYS A N 20
ATOM 21468 C CA . CYS A 1 14 ? -2.538 -4.601 0.879 1.00 0.12 14 CYS A CA 20
ATOM 21469 C C . CYS A 1 14 ? -2.345 -5.945 1.541 1.00 0.15 14 CYS A C 20
ATOM 21470 O O . CYS A 1 14 ? -2.789 -6.167 2.665 1.00 0.19 14 CYS A O 20
ATOM 21477 N N . GLN A 1 15 ? -1.673 -6.831 0.829 1.00 0.15 15 GLN A N 20
ATOM 21478 C CA . GLN A 1 15 ? -1.354 -8.149 1.336 1.00 0.16 15 GLN A CA 20
ATOM 21479 C C . GLN A 1 15 ? -0.169 -8.059 2.306 1.00 0.18 15 GLN A C 20
ATOM 21480 O O . GLN A 1 15 ? -0.076 -8.824 3.266 1.00 0.23 15 GLN A O 20
ATOM 21494 N N . ASN A 1 16 ? 0.714 -7.099 2.062 1.00 0.17 16 ASN A N 20
ATOM 21495 C CA . ASN A 1 16 ? 1.836 -6.836 2.951 1.00 0.21 16 ASN A CA 20
ATOM 21496 C C . ASN A 1 16 ? 1.976 -5.349 3.237 1.00 0.21 16 ASN A C 20
ATOM 21497 O O . ASN A 1 16 ? 2.544 -4.611 2.435 1.00 0.40 16 ASN A O 20
ATOM 21508 N N . VAL A 1 17 ? 1.466 -4.910 4.373 1.00 0.16 17 VAL A N 20
ATOM 21509 C CA . VAL A 1 17 ? 1.655 -3.531 4.799 1.00 0.13 17 VAL A CA 20
ATOM 21510 C C . VAL A 1 17 ? 2.928 -3.418 5.622 1.00 0.14 17 VAL A C 20
ATOM 21511 O O . VAL A 1 17 ? 2.956 -3.765 6.804 1.00 0.18 17 VAL A O 20
ATOM 21524 N N . VAL A 1 18 ? 3.981 -2.940 4.989 1.00 0.12 18 VAL A N 20
ATOM 21525 C CA . VAL A 1 18 ? 5.288 -2.882 5.617 1.00 0.13 18 VAL A CA 20
ATOM 21526 C C . VAL A 1 18 ? 5.881 -1.482 5.499 1.00 0.12 18 VAL A C 20
ATOM 21527 O O . VAL A 1 18 ? 5.702 -0.807 4.487 1.00 0.12 18 VAL A O 20
ATOM 21540 N N . PRO A 1 19 ? 6.556 -1.006 6.552 1.00 0.14 19 PRO A N 20
ATOM 21541 C CA . PRO A 1 19 ? 7.295 0.252 6.495 1.00 0.15 19 PRO A CA 20
ATOM 21542 C C . PRO A 1 19 ? 8.370 0.220 5.417 1.00 0.12 19 PRO A C 20
ATOM 21543 O O . PRO A 1 19 ? 9.091 -0.768 5.282 1.00 0.10 19 PRO A O 20
ATOM 21554 N N . GLY A 1 20 ? 8.468 1.295 4.646 1.00 0.14 20 GLY A N 20
ATOM 21555 C CA . GLY A 1 20 ? 9.457 1.364 3.586 1.00 0.13 20 GLY A CA 20
ATOM 21556 C C . GLY A 1 20 ? 10.870 1.399 4.126 1.00 0.14 20 GLY A C 20
ATOM 21557 O O . GLY A 1 20 ? 11.830 1.189 3.390 1.00 0.18 20 GLY A O 20
ATOM 21561 N N . ASP A 1 21 ? 10.986 1.677 5.416 1.00 0.17 21 ASP A N 20
ATOM 21562 C CA . ASP A 1 21 ? 12.264 1.666 6.112 1.00 0.21 21 ASP A CA 20
ATOM 21563 C C . ASP A 1 21 ? 12.396 0.401 6.953 1.00 0.19 21 ASP A C 20
ATOM 21564 O O . ASP A 1 21 ? 13.367 0.226 7.688 1.00 0.23 21 ASP A O 20
ATOM 21573 N N . SER A 1 22 ? 11.412 -0.481 6.837 1.00 0.16 22 SER A N 20
ATOM 21574 C CA . SER A 1 22 ? 11.433 -1.753 7.544 1.00 0.17 22 SER A CA 20
ATOM 21575 C C . SER A 1 22 ? 12.348 -2.727 6.827 1.00 0.16 22 SER A C 20
ATOM 21576 O O . SER A 1 22 ? 12.601 -2.558 5.638 1.00 0.14 22 SER A O 20
ATOM 21584 N N . ASP A 1 23 ? 12.828 -3.741 7.529 1.00 0.20 23 ASP A N 20
ATOM 21585 C CA . ASP A 1 23 ? 13.663 -4.763 6.903 1.00 0.22 23 ASP A CA 20
ATOM 21586 C C . ASP A 1 23 ? 12.960 -5.333 5.686 1.00 0.20 23 ASP A C 20
ATOM 21587 O O . ASP A 1 23 ? 13.564 -5.500 4.625 1.00 0.22 23 ASP A O 20
ATOM 21596 N N . LEU A 1 24 ? 11.665 -5.584 5.835 1.00 0.20 24 LEU A N 20
ATOM 21597 C CA . LEU A 1 24 ? 10.860 -6.096 4.741 1.00 0.21 24 LEU A CA 20
ATOM 21598 C C . LEU A 1 24 ? 10.718 -5.049 3.650 1.00 0.17 24 LEU A C 20
ATOM 21599 O O . LEU A 1 24 ? 11.232 -5.221 2.549 1.00 0.18 24 LEU A O 20
ATOM 21615 N N . GLY A 1 25 ? 10.050 -3.949 3.982 1.00 0.14 25 GLY A N 20
ATOM 21616 C CA . GLY A 1 25 ? 9.747 -2.920 3.003 1.00 0.12 25 GLY A CA 20
ATOM 21617 C C . GLY A 1 25 ? 10.973 -2.405 2.274 1.00 0.12 25 GLY A C 20
ATOM 21618 O O . GLY A 1 25 ? 10.917 -2.134 1.077 1.00 0.16 25 GLY A O 20
ATOM 21622 N N . THR A 1 26 ? 12.085 -2.305 2.983 1.00 0.13 26 THR A N 20
ATOM 21623 C CA . THR A 1 26 ? 13.313 -1.787 2.402 1.00 0.16 26 THR A CA 20
ATOM 21624 C C . THR A 1 26 ? 13.859 -2.760 1.368 1.00 0.20 26 THR A C 20
ATOM 21625 O O . THR A 1 26 ? 14.225 -2.364 0.262 1.00 0.24 26 THR A O 20
ATOM 21636 N N . LEU A 1 27 ? 13.882 -4.036 1.722 1.00 0.21 27 LEU A N 20
ATOM 21637 C CA . LEU A 1 27 ? 14.344 -5.066 0.810 1.00 0.28 27 LEU A CA 20
ATOM 21638 C C . LEU A 1 27 ? 13.379 -5.161 -0.368 1.00 0.29 27 LEU A C 20
ATOM 21639 O O . LEU A 1 27 ? 13.790 -5.352 -1.513 1.00 0.34 27 LEU A O 20
ATOM 21655 N N . LEU A 1 28 ? 12.098 -4.977 -0.076 1.00 0.27 28 LEU A N 20
ATOM 21656 C CA . LEU A 1 28 ? 11.058 -5.094 -1.086 1.00 0.31 28 LEU A CA 20
ATOM 21657 C C . LEU A 1 28 ? 11.168 -3.977 -2.116 1.00 0.32 28 LEU A C 20
ATOM 21658 O O . LEU A 1 28 ? 11.112 -4.229 -3.318 1.00 0.37 28 LEU A O 20
ATOM 21674 N N . LEU A 1 29 ? 11.339 -2.743 -1.656 1.00 0.30 29 LEU A N 20
ATOM 21675 C CA . LEU A 1 29 ? 11.424 -1.623 -2.576 1.00 0.32 29 LEU A CA 20
ATOM 21676 C C . LEU A 1 29 ? 12.790 -1.559 -3.236 1.00 0.36 29 LEU A C 20
ATOM 21677 O O . LEU A 1 29 ? 12.937 -0.987 -4.312 1.00 0.41 29 LEU A O 20
ATOM 21693 N N . ASP A 1 30 ? 13.783 -2.150 -2.593 1.00 0.34 30 ASP A N 20
ATOM 21694 C CA . ASP A 1 30 ? 15.104 -2.284 -3.193 1.00 0.39 30 ASP A CA 20
ATOM 21695 C C . ASP A 1 30 ? 15.021 -3.249 -4.365 1.00 0.43 30 ASP A C 20
ATOM 21696 O O . ASP A 1 30 ? 15.667 -3.066 -5.397 1.00 0.49 30 ASP A O 20
ATOM 21705 N N . GLU A 1 31 ? 14.177 -4.258 -4.194 1.00 0.43 31 GLU A N 20
ATOM 21706 C CA . GLU A 1 31 ? 13.938 -5.268 -5.199 1.00 0.49 31 GLU A CA 20
ATOM 21707 C C . GLU A 1 31 ? 13.198 -4.649 -6.371 1.00 0.51 31 GLU A C 20
ATOM 21708 O O . GLU A 1 31 ? 13.394 -5.017 -7.529 1.00 0.62 31 GLU A O 20
ATOM 21720 N N . LEU A 1 32 ? 12.361 -3.685 -6.043 1.00 0.52 32 LEU A N 20
ATOM 21721 C CA . LEU A 1 32 ? 11.506 -3.021 -7.008 1.00 0.58 32 LEU A CA 20
ATOM 21722 C C . LEU A 1 32 ? 12.166 -1.775 -7.589 1.00 0.61 32 LEU A C 20
ATOM 21723 O O . LEU A 1 32 ? 11.681 -1.195 -8.560 1.00 0.71 32 LEU A O 20
ATOM 21739 N N . GLY A 1 33 ? 13.277 -1.373 -6.981 1.00 0.57 33 GLY A N 20
ATOM 21740 C CA . GLY A 1 33 ? 14.014 -0.212 -7.445 1.00 0.62 33 GLY A CA 20
ATOM 21741 C C . GLY A 1 33 ? 13.248 1.082 -7.247 1.00 0.63 33 GLY A C 20
ATOM 21742 O O . GLY A 1 33 ? 13.342 1.995 -8.066 1.00 0.75 33 GLY A O 20
ATOM 21746 N N . ILE A 1 34 ? 12.500 1.165 -6.156 1.00 0.54 34 ILE A N 20
ATOM 21747 C CA . ILE A 1 34 ? 11.660 2.328 -5.894 1.00 0.58 34 ILE A CA 20
ATOM 21748 C C . ILE A 1 34 ? 12.492 3.511 -5.418 1.00 0.65 34 ILE A C 20
ATOM 21749 O O . ILE A 1 34 ? 13.298 3.385 -4.494 1.00 0.68 34 ILE A O 20
ATOM 21765 N N . VAL A 1 35 ? 12.300 4.654 -6.056 1.00 0.77 35 VAL A N 20
ATOM 21766 C CA . VAL A 1 35 ? 12.912 5.883 -5.592 1.00 0.89 35 VAL A CA 20
ATOM 21767 C C . VAL A 1 35 ? 12.011 6.535 -4.544 1.00 0.74 35 VAL A C 20
ATOM 21768 O O . VAL A 1 35 ? 10.989 7.146 -4.858 1.00 0.90 35 VAL A O 20
ATOM 21781 N N . LEU A 1 36 ? 12.373 6.357 -3.286 1.00 0.70 36 LEU A N 20
ATOM 21782 C CA . LEU A 1 36 ? 11.572 6.876 -2.190 1.00 0.66 36 LEU A CA 20
ATOM 21783 C C . LEU A 1 36 ? 11.761 8.379 -2.034 1.00 0.68 36 LEU A C 20
ATOM 21784 O O . LEU A 1 36 ? 12.881 8.889 -2.072 1.00 0.84 36 LEU A O 20
ATOM 21800 N N . GLU A 1 37 ? 10.648 9.088 -1.906 1.00 0.72 37 GLU A N 20
ATOM 21801 C CA . GLU A 1 37 ? 10.679 10.506 -1.584 1.00 0.84 37 GLU A CA 20
ATOM 21802 C C . GLU A 1 37 ? 10.728 10.663 -0.071 1.00 0.76 37 GLU A C 20
ATOM 21803 O O . GLU A 1 37 ? 11.292 11.620 0.457 1.00 0.88 37 GLU A O 20
ATOM 21815 N N . ASP A 1 38 ? 10.139 9.693 0.612 1.00 0.61 38 ASP A N 20
ATOM 21816 C CA . ASP A 1 38 ? 10.189 9.599 2.051 1.00 0.54 38 ASP A CA 20
ATOM 21817 C C . ASP A 1 38 ? 10.240 8.127 2.410 1.00 0.41 38 ASP A C 20
ATOM 21818 O O . ASP A 1 38 ? 9.285 7.392 2.163 1.00 0.39 38 ASP A O 20
ATOM 21827 N N . PRO A 1 39 ? 11.362 7.660 2.956 1.00 0.41 39 PRO A N 20
ATOM 21828 C CA . PRO A 1 39 ? 11.572 6.236 3.206 1.00 0.40 39 PRO A CA 20
ATOM 21829 C C . PRO A 1 39 ? 10.795 5.728 4.411 1.00 0.32 39 PRO A C 20
ATOM 21830 O O . PRO A 1 39 ? 10.827 4.543 4.717 1.00 0.35 39 PRO A O 20
ATOM 21841 N N . THR A 1 40 ? 10.077 6.616 5.076 1.00 0.30 40 THR A N 20
ATOM 21842 C CA . THR A 1 40 ? 9.377 6.238 6.294 1.00 0.31 40 THR A CA 20
ATOM 21843 C C . THR A 1 40 ? 7.879 6.137 6.056 1.00 0.28 40 THR A C 20
ATOM 21844 O O . THR A 1 40 ? 7.079 6.206 6.987 1.00 0.48 40 THR A O 20
ATOM 21855 N N . VAL A 1 41 ? 7.510 5.978 4.795 1.00 0.20 41 VAL A N 20
ATOM 21856 C CA . VAL A 1 41 ? 6.121 5.763 4.433 1.00 0.17 41 VAL A CA 20
ATOM 21857 C C . VAL A 1 41 ? 5.792 4.276 4.481 1.00 0.14 41 VAL A C 20
ATOM 21858 O O . VAL A 1 41 ? 6.682 3.428 4.380 1.00 0.15 41 VAL A O 20
ATOM 21871 N N . LEU A 1 42 ? 4.521 3.963 4.650 1.00 0.14 42 LEU A N 20
ATOM 21872 C CA . LEU A 1 42 ? 4.074 2.582 4.640 1.00 0.14 42 LEU A CA 20
ATOM 21873 C C . LEU A 1 42 ? 3.813 2.137 3.215 1.00 0.12 42 LEU A C 20
ATOM 21874 O O . LEU A 1 42 ? 3.005 2.742 2.508 1.00 0.15 42 LEU A O 20
ATOM 21890 N N . ILE A 1 43 ? 4.511 1.098 2.792 1.00 0.11 43 ILE A N 20
ATOM 21891 C CA . ILE A 1 43 ? 4.308 0.549 1.466 1.00 0.10 43 ILE A CA 20
ATOM 21892 C C . ILE A 1 43 ? 3.562 -0.771 1.552 1.00 0.11 43 ILE A C 20
ATOM 21893 O O . ILE A 1 43 ? 3.789 -1.573 2.461 1.00 0.15 43 ILE A O 20
ATOM 21909 N N . GLY A 1 44 ? 2.657 -0.980 0.619 1.00 0.13 44 GLY A N 20
ATOM 21910 C CA . GLY A 1 44 ? 1.817 -2.148 0.662 1.00 0.16 44 GLY A CA 20
ATOM 21911 C C . GLY A 1 44 ? 2.018 -3.061 -0.522 1.00 0.17 44 GLY A C 20
ATOM 21912 O O . GLY A 1 44 ? 1.603 -2.747 -1.632 1.00 0.31 44 GLY A O 20
ATOM 21916 N N . ASP A 1 45 ? 2.655 -4.194 -0.293 1.00 0.18 45 ASP A N 20
ATOM 21917 C CA . ASP A 1 45 ? 2.812 -5.191 -1.341 1.00 0.20 45 ASP A CA 20
ATOM 21918 C C . ASP A 1 45 ? 1.530 -5.991 -1.446 1.00 0.20 45 ASP A C 20
ATOM 21919 O O . ASP A 1 45 ? 0.832 -6.178 -0.450 1.00 0.29 45 ASP A O 20
ATOM 21928 N N . GLY A 1 46 ? 1.205 -6.441 -2.640 1.00 0.18 46 GLY A N 20
ATOM 21929 C CA . GLY A 1 46 ? 0.013 -7.246 -2.815 1.00 0.21 46 GLY A CA 20
ATOM 21930 C C . GLY A 1 46 ? -1.249 -6.448 -2.573 1.00 0.18 46 GLY A C 20
ATOM 21931 O O . GLY A 1 46 ? -2.214 -6.950 -2.001 1.00 0.18 46 GLY A O 20
ATOM 21935 N N . CYS A 1 47 ? -1.237 -5.200 -3.001 1.00 0.17 47 CYS A N 20
ATOM 21936 C CA . CYS A 1 47 ? -2.316 -4.284 -2.701 1.00 0.15 47 CYS A CA 20
ATOM 21937 C C . CYS A 1 47 ? -3.228 -4.105 -3.898 1.00 0.19 47 CYS A C 20
ATOM 21938 O O . CYS A 1 47 ? -2.816 -3.591 -4.938 1.00 0.25 47 CYS A O 20
ATOM 21945 N N . ASP A 1 48 ? -4.464 -4.535 -3.744 1.00 0.19 48 ASP A N 20
ATOM 21946 C CA . ASP A 1 48 ? -5.449 -4.383 -4.797 1.00 0.24 48 ASP A CA 20
ATOM 21947 C C . ASP A 1 48 ? -6.358 -3.200 -4.498 1.00 0.21 48 ASP A C 20
ATOM 21948 O O . ASP A 1 48 ? -6.827 -3.039 -3.373 1.00 0.19 48 ASP A O 20
ATOM 21957 N N . PRO A 1 49 ? -6.577 -2.327 -5.488 1.00 0.26 49 PRO A N 20
ATOM 21958 C CA . PRO A 1 49 ? -7.512 -1.212 -5.356 1.00 0.28 49 PRO A CA 20
ATOM 21959 C C . PRO A 1 49 ? -8.904 -1.716 -5.021 1.00 0.31 49 PRO A C 20
ATOM 21960 O O . PRO A 1 49 ? -9.490 -2.482 -5.790 1.00 0.37 49 PRO A O 20
ATOM 21971 N N . ILE A 1 50 ? -9.436 -1.304 -3.878 1.00 0.30 50 ILE A N 20
ATOM 21972 C CA . ILE A 1 50 ? -10.735 -1.792 -3.460 1.00 0.36 50 ILE A CA 20
ATOM 21973 C C . ILE A 1 50 ? -11.831 -1.043 -4.198 1.00 0.43 50 ILE A C 20
ATOM 21974 O O . ILE A 1 50 ? -12.327 -0.007 -3.750 1.00 0.46 50 ILE A O 20
ATOM 21990 N N . THR A 1 51 ? -12.182 -1.581 -5.346 1.00 0.54 51 THR A N 20
ATOM 21991 C CA . THR A 1 51 ? -13.201 -1.004 -6.195 1.00 0.64 51 THR A CA 20
ATOM 21992 C C . THR A 1 51 ? -14.424 -1.919 -6.214 1.00 0.79 51 THR A C 20
ATOM 21993 O O . THR A 1 51 ? -15.287 -1.844 -7.089 1.00 0.88 51 THR A O 20
ATOM 22004 N N . VAL A 1 52 ? -14.475 -2.794 -5.226 1.00 0.88 52 VAL A N 20
ATOM 22005 C CA . VAL A 1 52 ? -15.605 -3.675 -5.030 1.00 1.10 52 VAL A CA 20
ATOM 22006 C C . VAL A 1 52 ? -16.470 -3.139 -3.890 1.00 1.38 52 VAL A C 20
ATOM 22007 O O . VAL A 1 52 ? -15.956 -2.551 -2.935 1.00 1.44 52 VAL A O 20
ATOM 22020 N N . ALA A 1 53 ? -17.778 -3.310 -3.999 1.00 1.71 53 ALA A N 20
ATOM 22021 C CA . ALA A 1 53 ? -18.691 -2.820 -2.981 1.00 2.11 53 ALA A CA 20
ATOM 22022 C C . ALA A 1 53 ? -18.890 -3.860 -1.885 1.00 2.05 53 ALA A C 20
ATOM 22023 O O . ALA A 1 53 ? -19.870 -4.601 -1.890 1.00 2.54 53 ALA A O 20
ATOM 22030 N N . GLY A 1 54 ? -17.947 -3.914 -0.955 1.00 2.23 54 GLY A N 20
ATOM 22031 C CA . GLY A 1 54 ? -18.038 -4.856 0.139 1.00 2.81 54 GLY A CA 20
ATOM 22032 C C . GLY A 1 54 ? -17.733 -4.204 1.469 1.00 2.91 54 GLY A C 20
ATOM 22033 O O . GLY A 1 54 ? -16.707 -3.541 1.620 1.00 3.50 54 GLY A O 20
ATOM 22037 N N . SER A 1 55 ? -18.618 -4.387 2.434 1.00 2.88 55 SER A N 20
ATOM 22038 C CA . SER A 1 55 ? -18.464 -3.769 3.742 1.00 3.27 55 SER A CA 20
ATOM 22039 C C . SER A 1 55 ? -17.345 -4.432 4.547 1.00 2.84 55 SER A C 20
ATOM 22040 O O . SER A 1 55 ? -16.632 -3.770 5.303 1.00 3.08 55 SER A O 20
ATOM 22048 N N . SER A 1 56 ? -17.189 -5.736 4.382 1.00 2.68 56 SER A N 20
ATOM 22049 C CA . SER A 1 56 ? -16.163 -6.469 5.105 1.00 2.71 56 SER A CA 20
ATOM 22050 C C . SER A 1 56 ? -15.350 -7.342 4.154 1.00 2.12 56 SER A C 20
ATOM 22051 O O . SER A 1 56 ? -14.121 -7.266 4.122 1.00 2.50 56 SER A O 20
ATOM 22059 N N . ASP A 1 57 ? -16.043 -8.145 3.355 1.00 1.64 57 ASP A N 20
ATOM 22060 C CA . ASP A 1 57 ? -15.396 -9.093 2.458 1.00 1.50 57 ASP A CA 20
ATOM 22061 C C . ASP A 1 57 ? -14.892 -8.410 1.189 1.00 1.07 57 ASP A C 20
ATOM 22062 O O . ASP A 1 57 ? -15.054 -8.924 0.081 1.00 1.44 57 ASP A O 20
ATOM 22071 N N . ALA A 1 58 ? -14.275 -7.249 1.361 1.00 0.67 58 ALA A N 20
ATOM 22072 C CA . ALA A 1 58 ? -13.719 -6.499 0.246 1.00 0.66 58 ALA A CA 20
ATOM 22073 C C . ALA A 1 58 ? -12.199 -6.477 0.322 1.00 0.60 58 ALA A C 20
ATOM 22074 O O . ALA A 1 58 ? -11.526 -5.927 -0.550 1.00 0.83 58 ALA A O 20
ATOM 22081 N N . CYS A 1 59 ? -11.666 -7.075 1.375 1.00 0.45 59 CYS A N 20
ATOM 22082 C CA . CYS A 1 59 ? -10.230 -7.115 1.581 1.00 0.54 59 CYS A CA 20
ATOM 22083 C C . CYS A 1 59 ? -9.832 -8.412 2.267 1.00 0.55 59 CYS A C 20
ATOM 22084 O O . CYS A 1 59 ? -10.424 -8.801 3.275 1.00 0.74 59 CYS A O 20
ATOM 22091 N N . SER A 1 60 ? -8.831 -9.077 1.717 1.00 0.64 60 SER A N 20
ATOM 22092 C CA . SER A 1 60 ? -8.387 -10.357 2.239 1.00 0.86 60 SER A CA 20
ATOM 22093 C C . SER A 1 60 ? -7.240 -10.195 3.234 1.00 0.71 60 SER A C 20
ATOM 22094 O O . SER A 1 60 ? -6.934 -11.116 3.992 1.00 1.05 60 SER A O 20
ATOM 22102 N N . ALA A 1 61 ? -6.613 -9.025 3.249 1.00 0.38 61 ALA A N 20
ATOM 22103 C CA . ALA A 1 61 ? -5.443 -8.822 4.092 1.00 0.32 61 ALA A CA 20
ATOM 22104 C C . ALA A 1 61 ? -5.559 -7.574 4.969 1.00 0.32 61 ALA A C 20
ATOM 22105 O O . ALA A 1 61 ? -5.939 -7.665 6.136 1.00 0.54 61 ALA A O 20
ATOM 22112 N N . THR A 1 62 ? -5.229 -6.413 4.421 1.00 0.22 62 THR A N 20
ATOM 22113 C CA . THR A 1 62 ? -5.228 -5.182 5.203 1.00 0.19 62 THR A CA 20
ATOM 22114 C C . THR A 1 62 ? -5.737 -4.002 4.380 1.00 0.18 62 THR A C 20
ATOM 22115 O O . THR A 1 62 ? -5.296 -3.784 3.252 1.00 0.20 62 THR A O 20
ATOM 22126 N N . ALA A 1 63 ? -6.659 -3.241 4.951 1.00 0.19 63 ALA A N 20
ATOM 22127 C CA . ALA A 1 63 ? -7.207 -2.076 4.282 1.00 0.20 63 ALA A CA 20
ATOM 22128 C C . ALA A 1 63 ? -6.337 -0.860 4.553 1.00 0.17 63 ALA A C 20
ATOM 22129 O O . ALA A 1 63 ? -6.047 -0.530 5.705 1.00 0.19 63 ALA A O 20
ATOM 22136 N N . VAL A 1 64 ? -5.907 -0.204 3.490 1.00 0.14 64 VAL A N 20
ATOM 22137 C CA . VAL A 1 64 ? -5.025 0.945 3.600 1.00 0.13 64 VAL A CA 20
ATOM 22138 C C . VAL A 1 64 ? -5.397 2.010 2.583 1.00 0.14 64 VAL A C 20
ATOM 22139 O O . VAL A 1 64 ? -6.130 1.745 1.637 1.00 0.21 64 VAL A O 20
ATOM 22152 N N . CYS A 1 65 ? -4.882 3.207 2.780 1.00 0.17 65 CYS A N 20
ATOM 22153 C CA . CYS A 1 65 ? -5.157 4.311 1.880 1.00 0.17 65 CYS A CA 20
ATOM 22154 C C . CYS A 1 65 ? -3.855 5.001 1.491 1.00 0.13 65 CYS A C 20
ATOM 22155 O O . CYS A 1 65 ? -3.192 5.603 2.336 1.00 0.14 65 CYS A O 20
ATOM 22162 N N . CYS A 1 66 ? -3.482 4.899 0.224 1.00 0.12 66 CYS A N 20
ATOM 22163 C CA . CYS A 1 66 ? -2.209 5.433 -0.239 1.00 0.13 66 CYS A CA 20
ATOM 22164 C C . CYS A 1 66 ? -2.350 6.826 -0.827 1.00 0.16 66 CYS A C 20
ATOM 22165 O O . CYS A 1 66 ? -3.275 7.116 -1.589 1.00 0.23 66 CYS A O 20
ATOM 22172 N N . SER A 1 67 ? -1.407 7.679 -0.458 1.00 0.24 67 SER A N 20
ATOM 22173 C CA . SER A 1 67 ? -1.382 9.058 -0.904 1.00 0.29 67 SER A CA 20
ATOM 22174 C C . SER A 1 67 ? -0.600 9.192 -2.206 1.00 0.32 67 SER A C 20
ATOM 22175 O O . SER A 1 67 ? -0.730 10.182 -2.925 1.00 0.41 67 SER A O 20
ATOM 22183 N N . ASP A 1 68 ? 0.212 8.189 -2.498 1.00 0.30 68 ASP A N 20
ATOM 22184 C CA . ASP A 1 68 ? 0.996 8.175 -3.725 1.00 0.37 68 ASP A CA 20
ATOM 22185 C C . ASP A 1 68 ? 0.307 7.329 -4.782 1.00 0.44 68 ASP A C 20
ATOM 22186 O O . ASP A 1 68 ? -0.437 6.400 -4.461 1.00 0.57 68 ASP A O 20
ATOM 22195 N N . ASN A 1 69 ? 0.543 7.666 -6.040 1.00 0.53 69 ASN A N 20
ATOM 22196 C CA . ASN A 1 69 ? -0.076 6.961 -7.153 1.00 0.63 69 ASN A CA 20
ATOM 22197 C C . ASN A 1 69 ? 0.924 6.023 -7.815 1.00 0.59 69 ASN A C 20
ATOM 22198 O O . ASN A 1 69 ? 0.554 5.177 -8.629 1.00 0.64 69 ASN A O 20
ATOM 22209 N N . ASN A 1 70 ? 2.193 6.186 -7.462 1.00 0.59 70 ASN A N 20
ATOM 22210 C CA . ASN A 1 70 ? 3.265 5.370 -8.023 1.00 0.64 70 ASN A CA 20
ATOM 22211 C C . ASN A 1 70 ? 3.148 3.924 -7.558 1.00 0.55 70 ASN A C 20
ATOM 22212 O O . ASN A 1 70 ? 3.353 3.619 -6.386 1.00 0.86 70 ASN A O 20
ATOM 22223 N N . VAL A 1 71 ? 2.799 3.042 -8.479 1.00 0.41 71 VAL A N 20
ATOM 22224 C CA . VAL A 1 71 ? 2.694 1.634 -8.185 1.00 0.38 71 VAL A CA 20
ATOM 22225 C C . VAL A 1 71 ? 3.555 0.813 -9.138 1.00 0.33 71 VAL A C 20
ATOM 22226 O O . VAL A 1 71 ? 3.787 1.206 -10.281 1.00 0.38 71 VAL A O 20
ATOM 22239 N N . SER A 1 72 ? 4.032 -0.323 -8.651 1.00 0.32 72 SER A N 20
ATOM 22240 C CA . SER A 1 72 ? 4.816 -1.242 -9.463 1.00 0.37 72 SER A CA 20
ATOM 22241 C C . SER A 1 72 ? 3.903 -2.323 -10.042 1.00 0.42 72 SER A C 20
ATOM 22242 O O . SER A 1 72 ? 4.358 -3.331 -10.584 1.00 0.55 72 SER A O 20
ATOM 22250 N N . GLY A 1 73 ? 2.603 -2.109 -9.897 1.00 0.39 73 GLY A N 20
ATOM 22251 C CA . GLY A 1 73 ? 1.625 -3.019 -10.452 1.00 0.48 73 GLY A CA 20
ATOM 22252 C C . GLY A 1 73 ? 0.806 -3.711 -9.393 1.00 0.41 73 GLY A C 20
ATOM 22253 O O . GLY A 1 73 ? -0.379 -3.970 -9.596 1.00 0.48 73 GLY A O 20
ATOM 22257 N N . VAL A 1 74 ? 1.415 -3.986 -8.248 1.00 0.31 74 VAL A N 20
ATOM 22258 C CA . VAL A 1 74 ? 0.696 -4.640 -7.163 1.00 0.28 74 VAL A CA 20
ATOM 22259 C C . VAL A 1 74 ? 1.031 -4.021 -5.815 1.00 0.22 74 VAL A C 20
ATOM 22260 O O . VAL A 1 74 ? 0.527 -4.453 -4.787 1.00 0.34 74 VAL A O 20
ATOM 22273 N N . ILE A 1 75 ? 1.897 -3.027 -5.809 1.00 0.18 75 ILE A N 20
ATOM 22274 C CA . ILE A 1 75 ? 2.260 -2.382 -4.559 1.00 0.17 75 ILE A CA 20
ATOM 22275 C C . ILE A 1 75 ? 1.517 -1.078 -4.368 1.00 0.16 75 ILE A C 20
ATOM 22276 O O . ILE A 1 75 ? 0.810 -0.610 -5.258 1.00 0.20 75 ILE A O 20
ATOM 22292 N N . ALA A 1 76 ? 1.706 -0.510 -3.199 1.00 0.15 76 ALA A N 20
ATOM 22293 C CA . ALA A 1 76 ? 1.136 0.775 -2.845 1.00 0.16 76 ALA A CA 20
ATOM 22294 C C . ALA A 1 76 ? 2.148 1.568 -2.025 1.00 0.14 76 ALA A C 20
ATOM 22295 O O . ALA A 1 76 ? 2.864 0.995 -1.208 1.00 0.15 76 ALA A O 20
ATOM 22302 N N . ILE A 1 77 ? 2.231 2.871 -2.255 1.00 0.15 77 ILE A N 20
ATOM 22303 C CA . ILE A 1 77 ? 3.208 3.701 -1.559 1.00 0.16 77 ILE A CA 20
ATOM 22304 C C . ILE A 1 77 ? 2.528 4.831 -0.786 1.00 0.16 77 ILE A C 20
ATOM 22305 O O . ILE A 1 77 ? 1.658 5.524 -1.318 1.00 0.21 77 ILE A O 20
ATOM 22321 N N . GLY A 1 78 ? 2.918 4.995 0.474 1.00 0.16 78 GLY A N 20
ATOM 22322 C CA . GLY A 1 78 ? 2.363 6.055 1.296 1.00 0.17 78 GLY A CA 20
ATOM 22323 C C . GLY A 1 78 ? 0.962 5.733 1.761 1.00 0.15 78 GLY A C 20
ATOM 22324 O O . GLY A 1 78 ? 0.042 6.534 1.591 1.00 0.17 78 GLY A O 20
ATOM 22328 N N . CYS A 1 79 ? 0.801 4.555 2.344 1.00 0.13 79 CYS A N 20
ATOM 22329 C CA . CYS A 1 79 ? -0.501 4.079 2.770 1.00 0.13 79 CYS A CA 20
ATOM 22330 C C . CYS A 1 79 ? -0.725 4.274 4.259 1.00 0.13 79 CYS A C 20
ATOM 22331 O O . CYS A 1 79 ? 0.175 4.067 5.072 1.00 0.18 79 CYS A O 20
ATOM 22338 N N . LEU A 1 80 ? -1.929 4.693 4.602 1.00 0.14 80 LEU A N 20
ATOM 22339 C CA . LEU A 1 80 ? -2.360 4.743 5.985 1.00 0.15 80 LEU A CA 20
ATOM 22340 C C . LEU A 1 80 ? -3.359 3.625 6.245 1.00 0.15 80 LEU A C 20
ATOM 22341 O O . LEU A 1 80 ? -4.279 3.419 5.455 1.00 0.15 80 LEU A O 20
ATOM 22357 N N . PRO A 1 81 ? -3.180 2.883 7.342 1.00 0.15 81 PRO A N 20
ATOM 22358 C CA . PRO A 1 81 ? -4.070 1.777 7.707 1.00 0.17 81 PRO A CA 20
ATOM 22359 C C . PRO A 1 81 ? -5.475 2.264 8.048 1.00 0.21 81 PRO A C 20
ATOM 22360 O O . PRO A 1 81 ? -5.653 3.126 8.910 1.00 0.25 81 PRO A O 20
ATOM 22371 N N . VAL A 1 82 ? -6.468 1.718 7.364 1.00 0.23 82 VAL A N 20
ATOM 22372 C CA . VAL A 1 82 ? -7.842 2.095 7.589 1.00 0.30 82 VAL A CA 20
ATOM 22373 C C . VAL A 1 82 ? -8.682 0.877 7.939 1.00 0.39 82 VAL A C 20
ATOM 22374 O O . VAL A 1 82 ? -8.299 -0.260 7.660 1.00 0.42 82 VAL A O 20
ATOM 22387 N N . THR A 1 83 ? -9.813 1.127 8.561 1.00 0.53 83 THR A N 20
ATOM 22388 C CA . THR A 1 83 ? -10.737 0.075 8.931 1.00 0.70 83 THR A CA 20
ATOM 22389 C C . THR A 1 83 ? -12.151 0.471 8.520 1.00 1.46 83 THR A C 20
ATOM 22390 O O . THR A 1 83 ? -12.513 1.647 8.603 1.00 2.07 83 THR A O 20
ATOM 22401 N N . LEU A 1 84 ? -12.929 -0.510 8.062 1.00 1.87 84 LEU A N 20
ATOM 22402 C CA . LEU A 1 84 ? -14.309 -0.293 7.646 1.00 2.80 84 LEU A CA 20
ATOM 22403 C C . LEU A 1 84 ? -14.366 0.599 6.410 1.00 3.45 84 LEU A C 20
ATOM 22404 O O . LEU A 1 84 ? -14.689 1.797 6.540 1.00 3.87 84 LEU A O 20
#

Nearest PDB structures (foldseek):
  6e98-assembly1_A  TM=9.520E-01  e=2.773E-15  Phanerochaete carnosa HHB-10118-sp
  5w0y-assembly1_A  TM=7.627E-01  e=5.911E-07  Serpula lacrymans var. lacrymans S7.9
  2nbh-assembly1_A  TM=7.364E-01  e=3.750E-05  Schizophyllum commune H4-8
  7s7s-assembly1_A  TM=7.372E-01  e=1.923E-04  Schizophyllum commune
  6e9m-assembly1_A  TM=5.045E-01  e=2.436E-02  Wallemia ichthyophaga EXF-994

Sequence (84 aa):
GSWGQCSTGSIQCCQNVVPGDSDLGTLLLDELGIVLEDPTVLIGDGCDPITVAGSSDACSATAVCCSDNNVSGVIAIGCLPVTLGSWGQCSTGSIQCCQNVVPGDSDLGTLLLDELGIVLEDPTVLIGDGCDPITVAGSSDACSATAVCCSDNNVSGVIAIGCLPVTLGSWGQCSTGSIQCCQNVVPGDSDLGTLLLDELGIVLEDPTVLIGDGCDPITVAGSSDACSATAVCCSDNNVSGVIAIGCLPVTLGSWGQCSTGSIQCCQNVVPGDSDLGTLLLDELGIVLEDPTVLIGDGCDPITVAGSSDACSATAVCCSDNNVSGVIAIGCLPVTLGSWGQCSTGSIQCCQNVVPGDSDLGTLLLDELGIVLEDPTVLIGDGCDPITVAGSSDACSATAVCCSDNNVSGVIAIGCLPVTLGSWGQCSTGSIQCCQNVVPGDSDLGTLLLDELGIVLEDPTVLIGDGCDPITVAGSSDACSATAVCCSDNNVSGVIAIGCLPVTLGSWGQCSTGSIQCCQNVVPGDSDLGTLLLDELGIVLEDPTVLIGDGCDPITVAGSSDACSATAVCCSDNNVSGVIAIGCLPVTLGSWGQCSTGSIQCCQNVVPGDSDLGTLLLDELGIVLEDPTVLIGDGCDPITVAGSSDACSATAVCCSDNNVSGVIAIGCLPVTLGSWGQCSTGSIQCCQNVVPGDSDLGTLLLDELGIVLEDPTVLIGDGCDPITVAGSSDACSATAVCCSDNNVSGVIAIGCLPVTLGSWGQCSTGSIQCCQNVVPGDSDLGTLLLDELGIVLEDPTVLIGDGCDPITVAGSSDACSATAVCCSDNNVSGVIAIGCLPVTLGSWGQCSTGSIQCCQNVVPGDSDLGTLLLDELGIVLEDPTVLIGDGCDPITVAGSSDACSATAVCCSDNNVSGVIAIGCLPVTLGSWGQCSTGSIQCCQNVVPGDSDLGTLLLDELGIVLEDPTVLIGDGCDPITVAGSSDACSATAVCCSDNNVSGVIAIGCLPVTLGSWGQCSTGSIQCCQNVVPGDSDLGTLLLDELGIVLEDPTVLIGDGCDPITVAGSSDACSATAVCCSDNNVSGVIAIGCLPVTLGSWGQCSTGSIQCCQNVVPGDSDLGTLLLDELGIVLEDPTVLIGDGCDPITVAGSSDACSATAVCCSDNNVSGVIAIGCLPVTLGSWGQCSTGSIQCCQNVVPGDSDLGTLLLDELGIVLEDPTVLIGDGCDPITVAGSSDACSATAVCCSDNNVSGVIAIGCLPVTLGSWGQCSTGSIQCCQNVVPGDSDLGTLLLDELGIVLEDPTVLIGDGCDPITVAGSSDACSATAVCCSDNNVSGVIAIGCLPVTLGSWGQCSTGSIQCCQNVVPGDSDLGTLLLDELGIVLEDPTVLIGDGCDPITVAGSSDACSATAVCCSDNNVSGVIAIGCLPVTLGSWGQCSTGSIQCCQNVVPGDSDLGTLLLDELGIVLEDPTVLIGDGCDPITVAGSSDACSATAVCCSDNNVSGVIAIGCLPVTLGSWGQCSTGSIQCCQNVVPGDSDLGTLLLDELGIVLEDPTVLIGDGCDPITVAGSSDACSATAVCCSDNNVSGVIAIGCLPVTLGSWGQCSTGSIQCCQNVVPGDSDLGTLLLDELGIVLEDPTVLIGDGCDPITVAGSSDACSATAVCCSDNNVSGVIAIGCLPVTL

InterPro domains:
  IPR001338 Class I Hydrophobin [PF01185] (3-79)
  IPR001338 Class I Hydrophobin [SM00075] (3-76)

Organism: Phanerochaete carnosa (strain HHB-10118-sp) (NCBI:txid650164)

Foldseek 3Di:
DAFDADPQFGKWAFQDWAQLLDPVNVVVVVVVVDDDPDSGATKGAQIGGQPDPDQAPSYDHFIWGANDPDDSVRMGTRIDGDHD